Protein 4I1O (pdb70)

InterPro domains:
  IPR001806 Small GTPase [PF00071] (10-170)
  IPR001806 Small GTPase [PS51421] (1-201)
  IPR001806 Small GTPase [SM00174] (11-170)
  IPR005225 Small GTP-binding domain [TIGR00231] (7-165)
  IPR027417 P-loop containing nucleoside triphosphate hydrolase [G3DSA:3.40.50.300] (2-201)
  IPR027417 P-loop containing nucleoside triphosphate hydrolase [SSF52540] (4-175)
  IPR050227 Ras-related protein Rab [PTHR47977] (8-173)
  IPR057289 Rab1/Ypt1 [cd01869] (7-172)

Solvent-accessible surface area: 81859 Å² total; per-residue (Å²): 202,86,93,84,62,2,72,1,2,0,0,0,28,43,13,1,12,11,49,39,5,4,38,38,6,31,77,102,71,74,73,110,49,47,41,4,16,0,0,1,31,6,60,50,71,74,15,134,23,150,83,24,33,1,61,0,12,1,19,3,3,4,9,13,48,35,0,52,119,26,2,10,84,41,1,62,47,8,42,0,0,2,2,0,0,4,0,40,57,94,118,1,42,64,54,4,54,48,13,23,118,30,2,114,161,64,15,49,171,96,13,22,61,1,6,1,0,3,43,28,44,75,108,128,44,67,76,6,59,39,77,54,0,38,125,67,0,99,80,83,72,20,46,43,29,33,0,0,4,96,67,60,67,60,3,91,96,3,2,54,31,2,0,51,65,0,32,123,42,43,37,86,96,134,120,134,156,41,77,35,12,58,52,103,90,2,104,62,3,32,85,2,0,45,37,7,2,67,58,38,127,116,97,159,132,57,66,0,112,76,10,65,9,116,79,5,1,48,22,0,32,102,32,0,50,100,18,0,95,50,1,57,40,48,55,43,20,134,97,65,70,7,57,0,27,122,32,17,108,24,16,10,47,22,56,55,0,16,1,2,0,31,25,1,34,4,0,6,0,0,38,64,5,0,55,0,26,87,92,51,36,24,4,40,46,8,17,4,2,32,39,11,3,66,78,21,12,80,63,74,81,94,19,24,2,30,64,0,24,65,0,0,7,30,0,0,2,0,5,5,4,4,47,1,2,49,39,0,55,75,120,55,28,77,80,12,23,66,74,16,68,72,27,8,34,58,26,4,104,36,1,56,70,9,40,62,45,11,155,73,42,32,84,56,128,61,85,103,134,162,47,93,52,9,98,12,0,49,74,7,81,84,81,17,6,23,132,9,39,6,40,23,0,0,0,0,0,0,1,3,30,64,16,120,137,94,11,66,2,2,80,69,0,3,26,56,59,117,9,41,133,68,0,31,59,3,12,122,42,40,39,2,72,7,21,71,42,89,12,74,31,22,21,62,98,0,86,110,52,33,121,124,39,65,126,107,71,203,84,97,78,65,4,75,0,1,0,0,0,30,42,13,2,12,12,49,39,4,4,38,39,3,27,85,109,62,73,70,110,49,48,42,4,18,1,1,1,28,6,60,63,70,72,13,131,23,121,82,19,32,0,61,0,14,1,20,6,4,5,9,12,94,34,0,39,113,30,2,12,83,44,2,155,43,8,44,0,0,2,2,0,0,6,0,40,56,95,116,0,34,59,51,3,56,47,13,20,117,34,3,113,154,46,7,42,107,106,15,22,58,1,6,1,0,3,45,30,40,56,107,118,120,65,76,6,58,59,82,76,0,31,114,67,0,102,84,82,70,15,48,40,34,35,0,0,3,98,86,41,70,60,3,89,97,4,2,52,31,0,0,51,65,0,46,123,46,42,37,88,100,134,118,137,154,96,112,49,26,15,108,59,92,84,6,104,60,3,37,84,2,0,45,32,2,1,64,48,44,130,123,116,142,72,60,65,0,104,78,11,65,6,84,56,4,0,87,15,0,30,104,33,0,51,101,20,0,95,51,1,58,54,45,56,45,27,137,94,65,70,9,47,0,23,120,34,12,101,25,19,11,36,24,54,56,0,16,1,2,0,32,27,1,31,5,1,7,0,0,39,62,6,0,48,1,24,56,94,48,40,26,5,41,46,7,16,6,2,37,36,12,4,75,79,17,12,80,63,72,82,92,18,24,2,30,64,0,26,67,0,0,11,30,0,0,0,0,2,4,6,4,45,1,3,50,40,0,65,80,131,43,38,81,72,11,21,59,76,19,66,69,37,8,26,54,22,5,105,36,1,59,71,10,41,62,46,11,151,72,40,33,84,54,129,54,86,101,101,182,46,95,52,8,96,11,0,50,75,6,79,83,82,15,6,23,140,9,40,6,52,23,0,0,0,0,0,0,2,2,29,65,17,120,139,98,10,65,2,2,82,67,0,3,26,56,60,96,10,41,130,48,0,32,58,2,12,123,43,42,38,2,75,7,22,70,43,89,14,74,32,20,21,62,96,0,85,109,52,33,122,121,39,67,127,107,69,213,87,95,77,62,4,67,0,2,0,0,0,28,43,12,2,12,12,46,39,5,2,39,40,4,30,80,107,59,68,70,100,48,43,40,5,16,1,0,1,28,6,59,53,67,69,13,133,23,124,79,20,34,0,55,0,8,1,21,4,3,4,7,14,95,36,0,32,118,29,2,12,83,44,2,155,49,10,44,0,0,2,2,1,0,5,0,40,58,91,62,1,34,61,41,4,54,109,12,22,113,33,2,114,150,52,8,42,106,107,14,20,62,1,6,1,0,3,46,29,42,63,108,119,116,66,75,4,58,36,95,73,0,38,115,64,0,100,84,86,72,17,46,42,35,32,0,0,3,102,67,62,66,59,3,92,91,3,2,53,28,1,0,50,66,0,44,121,46,43,35,87,96,134,120,142,157,111,117,63,28,25,118,51,103,90,3,103,61,4,36,89,2,0,40,29,6,2,61,46,44,130,127,138,162,58,50,64,7,105,71,12,74,17,106,68,6,0,48,21,0,30,104,30,1,52,101,18,0,92,49,1,62,50,47,36,44,20,134,97,67,72,7,55,0,26,125,37,14,113,24,21,10,35,23,56,56,0,16,1,3,0,29,27,0,34,3,0,7,0,0,38,65,6,0,52,2,25,75,94,48,36,25,4,40,46,7,16,6,2,36,36,12,3,69,76,19,13,82,63,72,84,94,20,24,1,29,66,0,25,67,0,0,11,30,0,0,0,0,5,4,8,8,46,0,8,49,40,0,62,77,136,34,40,80,71,13,23,63,67,15,80,71,38,10,32,57,27,4,107,38,1,63,69,9,41,62,44,10,153,72,43,30,82,57,114,56,201,50,155,149,46,96,52,8,97,10,0,48,74,5,81,82,81,18,5,24,127,10,40,6,51,24,0,0,0,0,0,0,1,4,28,64,15,120,136,95,11,61,2,3,81,71,1,3,26,54,63,114,12,42,131,66,0,33,56,3,12,122,40,42,37,1,80,6,22,70,43,89,14,76,30,21,21,64,97,0,82,111,55,32,120,120,38,62,124,106,65,204,82,95,78,66,1,71,1,1,0,0,1,28,43,13,2,12,11,47,40,4,4,41,40,4,31,78,104,69,72,71,99,50,42,41,5,16,1,0,1,28,6,62,61,74,71,12,106,15,118,64,19,27,0,56,0,11,1,20,4,4,5,8,12,97,34,1,32,120,29,2,13,88,41,2,157,48,8,42,0,0,2,3,0,0,7,0,46,59,97,60,1,33,64,56,3,54,48,13,23,116,34,2,113,151,51,8,42,107,106,14,24,64,1,6,0,0,3,46,28,43,59,108,122,108,66,80,5,57,59,99,79,0,32,60,67,0,99,85,90,72,17,48,42,32,36,0,0,4,95,86,42,69,57,3,95,95,3,2,50,33,1,0,47,66,0,48,122,44,52,36,84,98,133,118,138,156,100,117,46,27,13,108,85,87,84,3,106,59,3,37,82,1,1,41,27,4,1,63,44,51,128,127,114,140,74,62,58,0,97,72,10,61,6,92,60,2,0,50,15,0,32,100,32,1,51,101,20,0,95,50,1,57,49,44,52,44,18,132,96,63,72,7,52,0,24,130,33,13,115,25,19,11,35,24,53,55,0,17,1,2,0,31,26,0,32,2,0,8,0,0,42,65,5,0,55,0,28,82,90,48,32,25,4,41,48,7,16,4,1,38,37,12,3,65,80,23,13,82,62,72,82,94,18,24,2,31,66,1,25,66,0,0,12,30,0,0,0,0,1,4,5,0,42,0,2,46,38,0,57,80,131,58,32,75,71,11,22,62,70,19,67,72,38,6,30,57,21,4,103,36,1,61,70,10,43,64,45,10,153,73,38,29,84,55,129,60,80,103,80,166,47,96,51,8,95,10,0,48,76,8,79,83,78,18,5,23,132,8,40,6,51,24,0,0,0,0,0,0,1,3,29,65,15,120,138,96,11,64,2,3,81,69,1,3,25,54,62,110,10,40,135,67,0,32,57,3,12,124,41,41,37,3,79,6,21,70,43,89,14,73,30,20,21,62,95,0,85,110,50,32,124,122,39,65,127,107,67

B-factor: mean 50.32, std 19.93, range [12.88, 146.88]

Nearest PDB structures (foldseek):
  4i1o-assembly2_C  TM=1.005E+00  e=3.021E-36  Homo sapiens
  5szk-assembly1_B  TM=9.992E-01  e=7.687E-32  Homo sapiens
  4fmb-assembly1_B  TM=9.890E-01  e=1.955E-31  Homo sapiens
  5lpn-assembly1_A  TM=9.922E-01  e=1.266E-25  Homo sapiens
  1zbd-assembly1_A  TM=9.850E-01  e=7.229E-26  Rattus norvegicus

CATH classification: 3.40.50.300

Structure (mmCIF, N/CA/C/O backbone):
data_4I1O
#
_entry.id   4I1O
#
_cell.length_a   124.410
_cell.length_b   124.410
_cell.length_c   147.470
_cell.angle_alpha   90.00
_cell.angle_beta   90.00
_cell.angle_gamma   120.00
#
_symmetry.space_group_name_H-M   'P 31'
#
loop_
_entity.id
_entity.type
_entity.pdbx_description
1 polymer 'Ras-related protein Rab-1B'
2 polymer LepB
3 non-polymer 'MAGNESIUM ION'
4 non-polymer "GUANOSINE-5'-DIPHOSPHATE"
5 non-polymer 'BERYLLIUM TRIFLUORIDE ION'
6 non-polymer DI(HYDROXYETHYL)ETHER
7 water water
#
loop_
_atom_site.group_PDB
_atom_site.id
_atom_site.type_symbol
_atom_site.label_atom_id
_atom_site.label_alt_id
_atom_site.label_comp_id
_atom_site.label_asym_id
_atom_site.label_entity_id
_atom_site.label_seq_id
_atom_site.pdbx_PDB_ins_code
_atom_site.Cartn_x
_atom_site.Cartn_y
_atom_site.Cartn_z
_atom_site.occupancy
_atom_site.B_iso_or_equiv
_atom_site.auth_seq_id
_atom_site.auth_comp_id
_atom_site.auth_asym_id
_atom_site.auth_atom_id
_atom_site.pdbx_PDB_model_num
ATOM 1 N N . GLU A 1 5 ? 7.053 -26.846 -3.617 1.00 81.69 4 GLU A N 1
ATOM 2 C CA . GLU A 1 5 ? 6.416 -27.534 -4.727 1.00 83.35 4 GLU A CA 1
ATOM 3 C C . GLU A 1 5 ? 7.389 -27.629 -5.880 1.00 78.60 4 GLU A C 1
ATOM 4 O O . GLU A 1 5 ? 8.276 -26.802 -6.023 1.00 76.83 4 GLU A O 1
ATOM 10 N N . TYR A 1 6 ? 7.222 -28.640 -6.712 1.00 77.65 5 TYR A N 1
ATOM 11 C CA . TYR A 1 6 ? 8.153 -28.853 -7.797 1.00 74.70 5 TYR A CA 1
ATOM 12 C C . TYR A 1 6 ? 7.449 -29.472 -8.975 1.00 73.40 5 TYR A C 1
ATOM 13 O O . TYR A 1 6 ? 6.378 -30.045 -8.834 1.00 72.90 5 TYR A O 1
ATOM 22 N N . ASP A 1 7 ? 8.062 -29.365 -10.142 1.00 72.20 6 ASP A N 1
ATOM 23 C CA . ASP A 1 7 ? 7.495 -29.966 -11.332 1.00 72.90 6 ASP A CA 1
ATOM 24 C C . ASP A 1 7 ? 8.052 -31.354 -11.561 1.00 69.94 6 ASP A C 1
ATOM 25 O O . ASP A 1 7 ? 7.356 -32.228 -12.049 1.00 69.19 6 ASP A O 1
ATOM 30 N N . TYR A 1 8 ? 9.311 -31.549 -11.201 1.00 71.86 7 TYR A N 1
ATOM 31 C CA . TYR A 1 8 ? 9.991 -32.813 -11.434 1.00 71.05 7 TYR A CA 1
ATOM 32 C C . TYR A 1 8 ? 10.744 -33.285 -10.210 1.00 66.73 7 TYR A C 1
ATOM 33 O O . TYR A 1 8 ? 11.279 -32.485 -9.457 1.00 69.30 7 TYR A O 1
ATOM 42 N N . LEU A 1 9 ? 10.812 -34.596 -10.034 1.00 61.16 8 LEU A N 1
ATOM 43 C CA . LEU A 1 9 ? 11.592 -35.182 -8.959 1.00 54.60 8 LEU A CA 1
ATOM 44 C C . LEU A 1 9 ? 12.551 -36.216 -9.502 1.00 45.33 8 LEU A C 1
ATOM 45 O O . LEU A 1 9 ? 12.162 -37.326 -9.810 1.00 45.62 8 LEU A O 1
ATOM 50 N N . PHE A 1 10 ? 13.812 -35.833 -9.615 1.00 41.32 9 PHE A N 1
ATOM 51 C CA . PHE A 1 10 ? 14.833 -36.715 -10.145 1.00 45.37 9 PHE A CA 1
ATOM 52 C C . PHE A 1 10 ? 15.727 -37.270 -9.055 1.00 47.52 9 PHE A C 1
ATOM 53 O O . PHE A 1 10 ? 16.164 -36.553 -8.167 1.00 42.85 9 PHE A O 1
ATOM 61 N N . LYS A 1 11 ? 16.017 -38.556 -9.156 1.00 47.60 10 LYS A N 1
ATOM 62 C CA . LYS A 1 11 ? 16.855 -39.237 -8.194 1.00 47.29 10 LYS A CA 1
ATOM 63 C C . LYS A 1 11 ? 18.200 -39.559 -8.809 1.00 45.90 10 LYS A C 1
ATOM 64 O O . LYS A 1 11 ? 18.283 -40.292 -9.779 1.00 43.65 10 LYS A O 1
ATOM 70 N N . LEU A 1 12 ? 19.255 -39.001 -8.231 1.00 46.59 11 LEU A N 1
ATOM 71 C CA . LEU A 1 12 ? 20.594 -39.180 -8.761 1.00 44.83 11 LEU A CA 1
ATOM 72 C C . LEU A 1 12 ? 21.469 -40.012 -7.843 1.00 42.50 11 LEU A C 1
ATOM 73 O O . LEU A 1 12 ? 21.263 -40.057 -6.644 1.00 44.42 11 LEU A O 1
ATOM 78 N N . LEU A 1 13 ? 22.464 -40.660 -8.422 1.00 42.31 12 LEU A N 1
ATOM 79 C CA . LEU A 1 13 ? 23.379 -41.471 -7.654 1.00 39.99 12 LEU A CA 1
ATOM 80 C C . LEU A 1 13 ? 24.795 -41.213 -8.112 1.00 39.61 12 LEU A C 1
ATOM 81 O O . LEU A 1 13 ? 25.075 -41.206 -9.298 1.00 41.09 12 LEU A O 1
ATOM 86 N N . LEU A 1 14 ? 25.691 -40.993 -7.162 1.00 37.37 13 LEU A N 1
ATOM 87 C CA . LEU A 1 14 ? 27.099 -40.832 -7.476 1.00 33.58 13 LEU A CA 1
ATOM 88 C C . LEU A 1 14 ? 27.852 -42.108 -7.169 1.00 32.59 13 LEU A C 1
ATOM 89 O O . LEU A 1 14 ? 27.713 -42.665 -6.096 1.00 35.75 13 LEU A O 1
ATOM 94 N N . ILE A 1 15 ? 28.662 -42.566 -8.110 1.00 30.65 14 ILE A N 1
ATOM 95 C CA . ILE A 1 15 ? 29.475 -43.743 -7.877 1.00 28.95 14 ILE A CA 1
ATOM 96 C C . ILE A 1 15 ? 30.898 -43.585 -8.384 1.00 27.59 14 ILE A C 1
ATOM 97 O O . ILE A 1 15 ? 31.190 -42.728 -9.195 1.00 29.21 14 ILE A O 1
ATOM 102 N N . GLY A 1 16 ? 31.780 -44.433 -7.886 1.00 30.35 15 GLY A N 1
ATOM 103 C CA . GLY A 1 16 ? 33.179 -44.359 -8.228 1.00 31.45 15 GLY A CA 1
ATOM 104 C C . GLY A 1 16 ? 34.086 -44.831 -7.119 1.00 30.44 15 GLY A C 1
ATOM 105 O O . GLY A 1 16 ? 33.661 -45.031 -5.997 1.00 27.50 15 GLY A O 1
ATOM 106 N N . ASP A 1 17 ? 35.354 -45.004 -7.452 1.00 31.79 16 ASP A N 1
ATOM 107 C CA . ASP A 1 17 ? 36.329 -45.495 -6.504 1.00 29.49 16 ASP A CA 1
ATOM 108 C C . ASP A 1 17 ? 36.356 -44.665 -5.242 1.00 30.94 16 ASP A C 1
ATOM 109 O O . ASP A 1 17 ? 35.930 -43.520 -5.224 1.00 28.84 16 ASP A O 1
ATOM 114 N N . SER A 1 18 ? 36.859 -45.273 -4.179 1.00 31.38 17 SER A N 1
ATOM 115 C CA . SER A 1 18 ? 36.959 -44.616 -2.894 1.00 29.48 17 SER A CA 1
ATOM 116 C C . SER A 1 18 ? 37.899 -43.423 -2.968 1.00 29.06 17 SER A C 1
ATOM 117 O O . SER A 1 18 ? 39.000 -43.522 -3.482 1.00 29.57 17 SER A O 1
ATOM 120 N N . GLY A 1 19 ? 37.449 -42.292 -2.453 1.00 29.01 18 GLY A N 1
ATOM 121 C CA . GLY A 1 19 ? 38.289 -41.121 -2.332 1.00 29.87 18 GLY A CA 1
ATOM 122 C C . GLY A 1 19 ? 38.470 -40.286 -3.575 1.00 30.27 18 GLY A C 1
ATOM 123 O O . GLY A 1 19 ? 39.420 -39.530 -3.673 1.00 34.58 18 GLY A O 1
ATOM 124 N N . VAL A 1 20 ? 37.559 -40.399 -4.524 1.00 25.03 19 VAL A N 1
ATOM 125 C CA . VAL A 1 20 ? 37.708 -39.654 -5.758 1.00 30.91 19 VAL A CA 1
ATOM 126 C C . VAL A 1 20 ? 37.041 -38.302 -5.660 1.00 31.85 19 VAL A C 1
ATOM 127 O O . VAL A 1 20 ? 37.341 -37.401 -6.423 1.00 33.09 19 VAL A O 1
ATOM 131 N N . GLY A 1 21 ? 36.132 -38.166 -4.713 1.00 31.16 20 GLY A N 1
ATOM 132 C CA . GLY A 1 21 ? 35.579 -36.871 -4.402 1.00 30.40 20 GLY A CA 1
ATOM 133 C C . GLY A 1 21 ? 34.085 -36.792 -4.515 1.00 31.62 20 GLY A C 1
ATOM 134 O O . GLY A 1 21 ? 33.535 -35.712 -4.634 1.00 38.42 20 GLY A O 1
ATOM 135 N N . LYS A 1 22 ? 33.426 -37.935 -4.466 1.00 23.56 21 LYS A N 1
ATOM 136 C CA . LYS A 1 22 ? 31.981 -37.974 -4.542 1.00 28.56 21 LYS A CA 1
ATOM 137 C C . LYS A 1 22 ? 31.316 -37.134 -3.471 1.00 33.92 21 LYS A C 1
ATOM 138 O O . LYS A 1 22 ? 30.548 -36.237 -3.772 1.00 39.67 21 LYS A O 1
ATOM 144 N N . SER A 1 23 ? 31.615 -37.427 -2.216 1.00 30.63 22 SER A N 1
ATOM 145 C CA . SER A 1 23 ? 31.011 -36.704 -1.115 1.00 30.68 22 SER A CA 1
ATOM 146 C C . SER A 1 23 ? 31.369 -35.228 -1.202 1.00 32.13 22 SER A C 1
ATOM 147 O O . SER A 1 23 ? 30.529 -34.364 -1.034 1.00 33.24 22 SER A O 1
ATOM 150 N N . CYS A 1 24 ? 32.626 -34.948 -1.496 1.00 29.79 23 CYS A N 1
ATOM 151 C CA . CYS A 1 24 ? 33.080 -33.580 -1.624 1.00 33.73 23 CYS A CA 1
ATOM 152 C C . CYS A 1 24 ? 32.323 -32.867 -2.731 1.00 39.00 23 CYS A C 1
ATOM 153 O O . CYS A 1 24 ? 32.111 -31.665 -2.671 1.00 39.67 23 CYS A O 1
ATOM 156 N N . LEU A 1 25 ? 31.922 -33.614 -3.750 1.00 39.00 24 LEU A N 1
ATOM 157 C CA . LEU A 1 25 ? 31.154 -33.053 -4.852 1.00 36.82 24 LEU A CA 1
ATOM 158 C C . LEU A 1 25 ? 29.735 -32.694 -4.445 1.00 39.46 24 LEU A C 1
ATOM 159 O O . LEU A 1 25 ? 29.242 -31.619 -4.742 1.00 40.38 24 LEU A O 1
ATOM 164 N N . LEU A 1 26 ? 29.088 -33.626 -3.768 1.00 38.15 25 LEU A N 1
ATOM 165 C CA . LEU A 1 26 ? 27.723 -33.460 -3.330 1.00 37.17 25 LEU A CA 1
ATOM 166 C C . LEU A 1 26 ? 27.594 -32.344 -2.302 1.00 38.22 25 LEU A C 1
ATOM 167 O O . LEU A 1 26 ? 26.602 -31.630 -2.272 1.00 41.38 25 LEU A O 1
ATOM 172 N N . LEU A 1 27 ? 28.594 -32.200 -1.448 1.00 39.12 26 LEU A N 1
ATOM 173 C CA . LEU A 1 27 ? 28.541 -31.179 -0.427 1.00 41.01 26 LEU A CA 1
ATOM 174 C C . LEU A 1 27 ? 28.645 -29.828 -1.077 1.00 40.26 26 LEU A C 1
ATOM 175 O O . LEU A 1 27 ? 28.018 -28.865 -0.653 1.00 42.90 26 LEU A O 1
ATOM 180 N N . ARG A 1 28 ? 29.476 -29.753 -2.099 1.00 39.54 27 ARG A N 1
ATOM 181 C CA . ARG A 1 28 ? 29.677 -28.507 -2.793 1.00 40.78 27 ARG A CA 1
ATOM 182 C C . ARG A 1 28 ? 28.422 -28.075 -3.502 1.00 41.53 27 ARG A C 1
ATOM 183 O O . ARG A 1 28 ? 28.143 -26.893 -3.602 1.00 44.45 27 ARG A O 1
ATOM 191 N N . PHE A 1 29 ? 27.675 -29.039 -4.014 1.00 40.91 28 PHE A N 1
ATOM 192 C CA . PHE A 1 29 ? 26.463 -28.739 -4.743 1.00 43.12 28 PHE A CA 1
ATOM 193 C C . PHE A 1 29 ? 25.339 -28.328 -3.818 1.00 47.56 28 PHE A C 1
ATOM 194 O O . PHE A 1 29 ? 24.619 -27.384 -4.093 1.00 52.25 28 PHE A O 1
ATOM 202 N N . ALA A 1 30 ? 25.195 -29.042 -2.716 1.00 49.78 29 ALA A N 1
ATOM 203 C CA . ALA A 1 30 ? 24.121 -28.775 -1.783 1.00 51.41 29 ALA A CA 1
ATOM 204 C C . ALA A 1 30 ? 24.414 -27.650 -0.808 1.00 52.31 29 ALA A C 1
ATOM 205 O O . ALA A 1 30 ? 23.540 -26.855 -0.515 1.00 57.74 29 ALA A O 1
ATOM 207 N N . ASP A 1 31 ? 25.630 -27.585 -0.290 1.00 47.88 30 ASP A N 1
ATOM 208 C CA . ASP A 1 31 ? 25.915 -26.629 0.764 1.00 54.66 30 ASP A CA 1
ATOM 209 C C . ASP A 1 31 ? 26.896 -25.547 0.361 1.00 54.86 30 ASP A C 1
ATOM 210 O O . ASP A 1 31 ? 27.118 -24.600 1.100 1.00 61.57 30 ASP A O 1
ATOM 215 N N . ASP A 1 32 ? 27.482 -25.688 -0.813 1.00 51.87 31 ASP A N 1
ATOM 216 C CA . ASP A 1 32 ? 28.445 -24.713 -1.292 1.00 57.92 31 ASP A CA 1
ATOM 217 C C . ASP A 1 32 ? 29.652 -24.623 -0.379 1.00 60.21 31 ASP A C 1
ATOM 218 O O . ASP A 1 32 ? 30.345 -23.613 -0.350 1.00 62.96 31 ASP A O 1
ATOM 223 N N . THR A 1 33 ? 29.908 -25.693 0.357 1.00 57.64 32 THR A N 1
ATOM 224 C CA . THR A 1 33 ? 31.043 -25.737 1.256 1.00 57.53 32 THR A CA 1
ATOM 225 C C . THR A 1 33 ? 32.000 -26.827 0.839 1.00 55.26 32 THR A C 1
ATOM 226 O O . THR A 1 33 ? 31.671 -27.680 0.027 1.00 50.02 32 THR A O 1
ATOM 230 N N . TYR A 1 34 ? 33.194 -26.792 1.410 1.00 54.71 33 TYR A N 1
ATOM 231 C CA . TYR A 1 34 ? 34.184 -27.819 1.164 1.00 49.95 33 TYR A CA 1
ATOM 232 C C . TYR A 1 34 ? 35.016 -28.046 2.404 1.00 53.43 33 TYR A C 1
ATOM 233 O O . TYR A 1 34 ? 35.660 -27.132 2.890 1.00 56.97 33 TYR A O 1
ATOM 242 N N . THR A 1 35 ? 35.008 -29.263 2.922 1.00 50.41 34 THR A N 1
ATOM 243 C CA . THR A 1 35 ? 35.843 -29.575 4.066 1.00 48.27 34 THR A CA 1
ATOM 244 C C . THR A 1 35 ? 37.002 -30.437 3.647 1.00 45.31 34 THR A C 1
ATOM 245 O O . THR A 1 35 ? 36.884 -31.262 2.754 1.00 42.78 34 THR A O 1
ATOM 249 N N . GLU A 1 36 ? 38.123 -30.258 4.319 1.00 44.30 35 GLU A N 1
ATOM 250 C CA . GLU A 1 36 ? 39.318 -30.984 3.967 1.00 42.00 35 GLU A CA 1
ATOM 251 C C . GLU A 1 36 ? 39.483 -32.229 4.822 1.00 39.18 35 GLU A C 1
ATOM 252 O O . GLU A 1 36 ? 40.412 -33.001 4.633 1.00 43.69 35 GLU A O 1
ATOM 258 N N . SER A 1 37 ? 38.547 -32.434 5.736 1.00 36.39 36 SER A N 1
ATOM 259 C CA . SER A 1 37 ? 38.603 -33.549 6.661 1.00 37.54 36 SER A CA 1
ATOM 260 C C . SER A 1 37 ? 38.558 -34.892 5.959 1.00 34.85 36 SER A C 1
ATOM 261 O O . SER A 1 37 ? 37.749 -35.105 5.074 1.00 38.36 36 SER A O 1
ATOM 264 N N . TYR A 1 38 ? 39.430 -35.800 6.373 1.00 30.40 37 TYR A N 1
ATOM 265 C CA . TYR A 1 38 ? 39.515 -37.108 5.759 1.00 26.14 37 TYR A CA 1
ATOM 266 C C . TYR A 1 38 ? 38.482 -38.043 6.329 1.00 34.09 37 TYR A C 1
ATOM 267 O O . TYR A 1 38 ? 38.784 -38.882 7.162 1.00 33.43 37 TYR A O 1
ATOM 276 N N . ILE A 1 39 ? 37.259 -37.902 5.858 1.00 38.57 38 ILE A N 1
ATOM 277 C CA . ILE A 1 39 ? 36.171 -38.745 6.290 1.00 35.03 38 ILE A CA 1
ATOM 278 C C . ILE A 1 39 ? 35.755 -39.618 5.140 1.00 35.69 38 ILE A C 1
ATOM 279 O O . ILE A 1 39 ? 35.728 -39.178 4.011 1.00 42.87 38 ILE A O 1
ATOM 284 N N . SER A 1 40 ? 35.434 -40.865 5.429 1.00 36.39 39 SER A N 1
ATOM 285 C CA . SER A 1 40 ? 34.964 -41.776 4.405 1.00 33.00 39 SER A CA 1
ATOM 286 C C . SER A 1 40 ? 33.551 -42.236 4.672 1.00 33.70 39 SER A C 1
ATOM 287 O O . SER A 1 40 ? 33.203 -42.628 5.777 1.00 27.78 39 SER A O 1
ATOM 290 N N . THR A 1 41 ? 32.754 -42.198 3.617 1.00 33.98 40 THR A N 1
ATOM 291 C CA . THR A 1 41 ? 31.340 -42.505 3.658 1.00 27.71 40 THR A CA 1
ATOM 292 C C . THR A 1 41 ? 31.057 -43.978 3.908 1.00 32.69 40 THR A C 1
ATOM 293 O O . THR A 1 41 ? 31.600 -44.845 3.245 1.00 37.03 40 THR A O 1
ATOM 297 N N . ILE A 1 42 ? 30.188 -44.255 4.867 1.00 34.21 41 ILE A N 1
ATOM 298 C CA . ILE A 1 42 ? 29.709 -45.608 5.076 1.00 36.73 41 ILE A CA 1
ATOM 299 C C . ILE A 1 42 ? 28.403 -45.809 4.338 1.00 37.02 41 ILE A C 1
ATOM 300 O O . ILE A 1 42 ? 27.489 -45.012 4.474 1.00 38.69 41 ILE A O 1
ATOM 305 N N . GLY A 1 43 ? 28.320 -46.868 3.549 1.00 34.91 42 GLY A N 1
ATOM 306 C CA . GLY A 1 43 ? 27.106 -47.178 2.821 1.00 38.19 42 GLY A CA 1
ATOM 307 C C . GLY A 1 43 ? 26.642 -46.102 1.857 1.00 39.93 42 GLY A C 1
ATOM 308 O O . GLY A 1 43 ? 27.229 -45.900 0.807 1.00 40.86 42 GLY A O 1
ATOM 309 N N . VAL A 1 44 ? 25.563 -45.422 2.208 1.00 39.91 43 VAL A N 1
ATOM 310 C CA . VAL A 1 44 ? 25.044 -44.371 1.365 1.00 38.07 43 VAL A CA 1
ATOM 311 C C . VAL A 1 44 ? 24.560 -43.202 2.171 1.00 38.97 43 VAL A C 1
ATOM 312 O O . VAL A 1 44 ? 24.177 -43.333 3.316 1.00 46.50 43 VAL A O 1
ATOM 316 N N . ASP A 1 45 ? 24.582 -42.046 1.540 1.00 41.00 44 ASP A N 1
ATOM 317 C CA . ASP A 1 45 ? 24.046 -40.846 2.126 1.00 44.29 44 ASP A CA 1
ATOM 318 C C . ASP A 1 45 ? 23.268 -40.138 1.040 1.00 41.58 44 ASP A C 1
ATOM 319 O O . ASP A 1 45 ? 23.256 -40.579 -0.095 1.00 37.92 44 ASP A O 1
ATOM 324 N N . PHE A 1 46 ? 22.604 -39.050 1.390 1.00 43.91 45 PHE A N 1
ATOM 325 C CA . PHE A 1 46 ? 21.822 -38.323 0.414 1.00 43.99 45 PHE A CA 1
ATOM 326 C C . PHE A 1 46 ? 21.601 -36.881 0.812 1.00 42.40 45 PHE A C 1
ATOM 327 O O . PHE A 1 46 ? 21.388 -36.580 1.972 1.00 42.04 45 PHE A O 1
ATOM 335 N N . LYS A 1 47 ? 21.668 -35.990 -0.164 1.00 43.60 46 LYS A N 1
ATOM 336 C CA . LYS A 1 47 ? 21.306 -34.603 0.051 1.00 44.79 46 LYS A CA 1
ATOM 337 C C . LYS A 1 47 ? 20.250 -34.215 -0.960 1.00 49.34 46 LYS A C 1
ATOM 338 O O . LYS A 1 47 ? 19.980 -34.957 -1.895 1.00 49.26 46 LYS A O 1
ATOM 344 N N . ILE A 1 48 ? 19.652 -33.051 -0.772 1.00 49.99 47 ILE A N 1
ATOM 345 C CA . ILE A 1 48 ? 18.573 -32.620 -1.638 1.00 49.21 47 ILE A CA 1
ATOM 346 C C . ILE A 1 48 ? 18.715 -31.171 -2.034 1.00 54.40 47 ILE A C 1
ATOM 347 O O . ILE A 1 48 ? 18.878 -30.305 -1.188 1.00 58.01 47 ILE A O 1
ATOM 352 N N . ARG A 1 49 ? 18.643 -30.901 -3.326 1.00 53.78 48 ARG A N 1
ATOM 353 C CA . ARG A 1 49 ? 18.664 -29.524 -3.779 1.00 58.41 48 ARG A CA 1
ATOM 354 C C . ARG A 1 49 ? 17.746 -29.289 -4.962 1.00 63.07 48 ARG A C 1
ATOM 355 O O . ARG A 1 49 ? 17.682 -30.088 -5.890 1.00 60.47 48 ARG A O 1
ATOM 363 N N . THR A 1 50 ? 17.033 -28.173 -4.911 1.00 64.26 49 THR A N 1
ATOM 364 C CA . THR A 1 50 ? 16.053 -27.850 -5.926 1.00 61.59 49 THR A CA 1
ATOM 365 C C . THR A 1 50 ? 16.605 -26.845 -6.907 1.00 60.03 49 THR A C 1
ATOM 366 O O . THR A 1 50 ? 17.093 -25.788 -6.532 1.00 59.02 49 THR A O 1
ATOM 370 N N . ILE A 1 51 ? 16.521 -27.180 -8.179 1.00 57.09 50 ILE A N 1
ATOM 371 C CA . ILE A 1 51 ? 16.958 -26.269 -9.205 1.00 59.55 50 ILE A CA 1
ATOM 372 C C . ILE A 1 51 ? 15.829 -26.031 -10.167 1.00 60.22 50 ILE A C 1
ATOM 373 O O . ILE A 1 51 ? 14.824 -26.729 -10.151 1.00 55.58 50 ILE A O 1
ATOM 378 N N . GLU A 1 52 ? 16.012 -25.049 -11.027 1.00 63.87 51 GLU A N 1
ATOM 379 C CA . GLU A 1 52 ? 15.038 -24.790 -12.053 1.00 69.57 51 GLU A CA 1
ATOM 380 C C . GLU A 1 52 ? 15.713 -24.755 -13.402 1.00 69.99 51 GLU A C 1
ATOM 381 O O . GLU A 1 52 ? 16.583 -23.931 -13.649 1.00 71.04 51 GLU A O 1
ATOM 387 N N . LEU A 1 53 ? 15.325 -25.679 -14.267 1.00 68.31 52 LEU A N 1
ATOM 388 C CA . LEU A 1 53 ? 15.832 -25.695 -15.624 1.00 65.78 52 LEU A CA 1
ATOM 389 C C . LEU A 1 53 ? 14.692 -25.462 -16.599 1.00 64.01 52 LEU A C 1
ATOM 390 O O . LEU A 1 53 ? 13.682 -26.155 -16.562 1.00 62.45 52 LEU A O 1
ATOM 392 N N . ASP A 1 54 ? 14.858 -24.469 -17.462 1.00 66.15 53 ASP A N 1
ATOM 393 C CA . ASP A 1 54 ? 13.869 -24.170 -18.480 1.00 67.98 53 ASP A CA 1
ATOM 394 C C . ASP A 1 54 ? 12.548 -23.822 -17.836 1.00 67.85 53 ASP A C 1
ATOM 395 O O . ASP A 1 54 ? 11.506 -24.323 -18.238 1.00 70.58 53 ASP A O 1
ATOM 400 N N . GLY A 1 55 ? 12.593 -22.965 -16.830 1.00 65.13 54 GLY A N 1
ATOM 401 C CA . GLY A 1 55 ? 11.385 -22.517 -16.171 1.00 67.22 54 GLY A CA 1
ATOM 402 C C . GLY A 1 55 ? 10.703 -23.592 -15.354 1.00 71.12 54 GLY A C 1
ATOM 403 O O . GLY A 1 55 ? 9.815 -23.311 -14.558 1.00 73.11 54 GLY A O 1
ATOM 404 N N . LYS A 1 56 ? 11.117 -24.834 -15.556 1.00 72.37 55 LYS A N 1
ATOM 405 C CA . LYS A 1 56 ? 10.574 -25.937 -14.784 1.00 72.81 55 LYS A CA 1
ATOM 406 C C . LYS A 1 56 ? 11.395 -26.156 -13.525 1.00 70.15 55 LYS A C 1
ATOM 407 O O . LYS A 1 56 ? 12.622 -26.114 -13.551 1.00 65.15 55 LYS A O 1
ATOM 409 N N . THR A 1 57 ? 10.696 -26.381 -12.422 1.00 66.24 56 THR A N 1
ATOM 410 C CA . THR A 1 57 ? 11.323 -26.549 -11.129 1.00 63.86 56 THR A CA 1
ATOM 411 C C . THR A 1 57 ? 11.572 -28.017 -10.832 1.00 62.84 56 THR A C 1
ATOM 412 O O . THR A 1 57 ? 10.640 -28.804 -10.733 1.00 62.97 56 THR A O 1
ATOM 416 N N . ILE A 1 58 ? 12.842 -28.372 -10.679 1.00 58.87 57 ILE A N 1
ATOM 417 C CA . ILE A 1 58 ? 13.240 -29.763 -10.560 1.00 58.34 57 ILE A CA 1
ATOM 418 C C . ILE A 1 58 ? 13.844 -30.081 -9.209 1.00 60.35 57 ILE A C 1
ATOM 419 O O . ILE A 1 58 ? 14.789 -29.435 -8.778 1.00 61.42 57 ILE A O 1
ATOM 424 N N . LYS A 1 59 ? 13.305 -31.092 -8.547 1.00 58.85 58 LYS A N 1
ATOM 425 C CA . LYS A 1 59 ? 13.814 -31.501 -7.248 1.00 61.03 58 LYS A CA 1
ATOM 426 C C . LYS A 1 59 ? 14.855 -32.589 -7.424 1.00 55.68 58 LYS A C 1
ATOM 427 O O . LYS A 1 59 ? 14.599 -33.610 -8.054 1.00 51.13 58 LYS A O 1
ATOM 433 N N . LEU A 1 60 ? 16.036 -32.367 -6.871 1.00 48.35 59 LEU A N 1
ATOM 434 C CA . LEU A 1 60 ? 17.096 -33.345 -6.981 1.00 48.02 59 LEU A CA 1
ATOM 435 C C . LEU A 1 60 ? 17.298 -34.101 -5.685 1.00 52.82 59 LEU A C 1
ATOM 436 O O . LEU A 1 60 ? 17.590 -33.520 -4.652 1.00 56.11 59 LEU A O 1
ATOM 441 N N . GLN A 1 61 ? 17.134 -35.409 -5.752 1.00 50.79 60 GLN A N 1
ATOM 442 C CA . GLN A 1 61 ? 17.353 -36.262 -4.603 1.00 49.06 60 GLN A CA 1
ATOM 443 C C . GLN A 1 61 ? 18.608 -37.068 -4.875 1.00 46.42 60 GLN A C 1
ATOM 444 O O . GLN A 1 61 ? 18.569 -38.074 -5.574 1.00 39.40 60 GLN A O 1
ATOM 450 N N . ILE A 1 62 ? 19.727 -36.615 -4.325 1.00 43.65 61 ILE A N 1
ATOM 451 C CA . ILE A 1 62 ? 21.017 -37.177 -4.692 1.00 40.71 61 ILE A CA 1
ATOM 452 C C . ILE A 1 62 ? 21.654 -38.026 -3.609 1.00 41.91 61 ILE A C 1
ATOM 453 O O . ILE A 1 62 ? 21.806 -37.594 -2.473 1.00 38.48 61 ILE A O 1
ATOM 458 N N . TRP A 1 63 ? 22.053 -39.230 -3.990 1.00 40.65 62 TRP A N 1
ATOM 459 C CA . TRP A 1 63 ? 22.619 -40.188 -3.060 1.00 37.79 62 TRP A CA 1
ATOM 460 C C . TRP A 1 63 ? 24.088 -40.448 -3.309 1.00 38.15 62 TRP A C 1
ATOM 461 O O . TRP A 1 63 ? 24.475 -40.834 -4.399 1.00 44.20 62 TRP A O 1
ATOM 472 N N . ASP A 1 64 ? 24.895 -40.261 -2.277 1.00 38.10 63 ASP A N 1
ATOM 473 C CA . ASP A 1 64 ? 26.299 -40.606 -2.328 1.00 36.87 63 ASP A CA 1
ATOM 474 C C . ASP A 1 64 ? 26.451 -42.064 -1.975 1.00 33.35 63 ASP A C 1
ATOM 475 O O . ASP A 1 64 ? 25.772 -42.565 -1.097 1.00 32.98 63 ASP A O 1
ATOM 480 N N . THR A 1 65 ? 27.349 -42.749 -2.661 1.00 31.41 64 THR A N 1
ATOM 481 C CA . THR A 1 65 ? 27.669 -44.111 -2.293 1.00 33.15 64 THR A CA 1
ATOM 482 C C . THR A 1 65 ? 29.114 -44.253 -1.876 1.00 33.02 64 THR A C 1
ATOM 483 O O . THR A 1 65 ? 29.929 -43.377 -2.105 1.00 30.66 64 THR A O 1
ATOM 487 N N . ALA A 1 66 ? 29.406 -45.381 -1.252 1.00 33.72 65 ALA A N 1
ATOM 488 C CA . ALA A 1 66 ? 30.733 -45.706 -0.800 1.00 32.93 65 ALA A CA 1
ATOM 489 C C . ALA A 1 66 ? 31.393 -46.543 -1.851 1.00 29.58 65 ALA A C 1
ATOM 490 O O . ALA A 1 66 ? 30.791 -47.454 -2.389 1.00 28.67 65 ALA A O 1
ATOM 492 N N . GLY A 1 67 ? 32.644 -46.227 -2.136 1.00 29.34 66 GLY A N 1
ATOM 493 C CA . GLY A 1 67 ? 33.377 -46.885 -3.192 1.00 26.49 66 GLY A CA 1
ATOM 494 C C . GLY A 1 67 ? 33.964 -48.235 -2.871 1.00 33.33 66 GLY A C 1
ATOM 495 O O . GLY A 1 67 ? 34.320 -48.963 -3.779 1.00 36.05 66 GLY A O 1
ATOM 496 N N . GLN A 1 68 ? 34.080 -48.565 -1.591 1.00 34.19 67 GLN A N 1
ATOM 497 C CA . GLN A 1 68 ? 34.731 -49.802 -1.186 1.00 32.64 67 GLN A CA 1
ATOM 498 C C . GLN A 1 68 ? 33.891 -51.015 -1.483 1.00 33.66 67 GLN A C 1
ATOM 499 O O . GLN A 1 68 ? 32.712 -51.026 -1.216 1.00 38.97 67 GLN A O 1
ATOM 505 N N . GLU A 1 69 ? 34.516 -52.043 -2.028 1.00 33.83 68 GLU A N 1
ATOM 506 C CA . GLU A 1 69 ? 33.817 -53.265 -2.378 1.00 35.70 68 GLU A CA 1
ATOM 507 C C . GLU A 1 69 ? 33.060 -53.864 -1.210 1.00 38.23 68 GLU A C 1
ATOM 508 O O . GLU A 1 69 ? 32.066 -54.556 -1.400 1.00 42.40 68 GLU A O 1
ATOM 510 N N . ARG A 1 70 ? 33.542 -53.623 0.000 1.00 40.23 69 ARG A N 1
ATOM 511 C CA . ARG A 1 70 ? 32.924 -54.213 1.173 1.00 39.83 69 ARG A CA 1
ATOM 512 C C . ARG A 1 70 ? 31.561 -53.617 1.450 1.00 44.99 69 ARG A C 1
ATOM 513 O O . ARG A 1 70 ? 30.839 -54.093 2.313 1.00 48.48 69 ARG A O 1
ATOM 521 N N . PHE A 1 71 ? 31.201 -52.584 0.704 1.00 43.99 70 PHE A N 1
ATOM 522 C CA . PHE A 1 71 ? 29.909 -51.945 0.874 1.00 40.33 70 PHE A CA 1
ATOM 523 C C . PHE A 1 71 ? 29.001 -52.143 -0.314 1.00 44.61 70 PHE A C 1
ATOM 524 O O . PHE A 1 71 ? 27.894 -51.638 -0.327 1.00 47.87 70 PHE A O 1
ATOM 532 N N . ARG A 1 72 ? 29.468 -52.865 -1.317 1.00 47.09 71 ARG A N 1
ATOM 533 C CA . ARG A 1 72 ? 28.756 -52.940 -2.582 1.00 47.17 71 ARG A CA 1
ATOM 534 C C . ARG A 1 72 ? 27.349 -53.463 -2.411 1.00 52.76 71 ARG A C 1
ATOM 535 O O . ARG A 1 72 ? 26.416 -52.951 -3.004 1.00 57.08 71 ARG A O 1
ATOM 543 N N . THR A 1 73 ? 27.201 -54.485 -1.589 1.00 56.14 72 THR A N 1
ATOM 544 C CA . THR A 1 73 ? 25.908 -55.095 -1.384 1.00 56.74 72 THR A CA 1
ATOM 545 C C . THR A 1 73 ? 24.886 -54.076 -0.954 1.00 53.81 72 THR A C 1
ATOM 546 O O . THR A 1 73 ? 23.711 -54.210 -1.243 1.00 59.96 72 THR A O 1
ATOM 550 N N . ILE A 1 74 ? 25.332 -53.049 -0.259 1.00 47.99 73 ILE A N 1
ATOM 551 C CA . ILE A 1 74 ? 24.404 -52.077 0.270 1.00 48.50 73 ILE A CA 1
ATOM 552 C C . ILE A 1 74 ? 24.118 -50.997 -0.740 1.00 52.72 73 ILE A C 1
ATOM 553 O O . ILE A 1 74 ? 22.982 -50.573 -0.904 1.00 54.36 73 ILE A O 1
ATOM 558 N N . THR A 1 75 ? 25.159 -50.542 -1.415 1.00 51.39 74 THR A N 1
ATOM 559 C CA . THR A 1 75 ? 25.017 -49.468 -2.376 1.00 46.57 74 THR A CA 1
ATOM 560 C C . THR A 1 75 ? 24.271 -49.936 -3.606 1.00 48.67 74 THR A C 1
ATOM 561 O O . THR A 1 75 ? 23.367 -49.267 -4.082 1.00 51.35 74 THR A O 1
ATOM 565 N N . SER A 1 76 ? 24.650 -51.094 -4.122 1.00 48.39 75 SER A N 1
ATOM 566 C CA . SER A 1 76 ? 24.050 -51.592 -5.350 1.00 50.83 75 SER A CA 1
ATOM 567 C C . SER A 1 76 ? 22.542 -51.536 -5.297 1.00 49.37 75 SER A C 1
ATOM 568 O O . SER A 1 76 ? 21.881 -51.339 -6.306 1.00 51.29 75 SER A O 1
ATOM 571 N N . SER A 1 77 ? 21.994 -51.705 -4.108 1.00 48.58 76 SER A N 1
ATOM 572 C CA . SER A 1 77 ? 20.559 -51.791 -3.972 1.00 50.71 76 SER A CA 1
ATOM 573 C C . SER A 1 77 ? 19.920 -50.454 -4.246 1.00 50.69 76 SER A C 1
ATOM 574 O O . SER A 1 77 ? 18.714 -50.311 -4.136 1.00 56.63 76 SER A O 1
ATOM 577 N N . TYR A 1 78 ? 20.726 -49.470 -4.608 1.00 47.31 77 TYR A N 1
ATOM 578 C CA . TYR A 1 78 ? 20.198 -48.139 -4.842 1.00 46.46 77 TYR A CA 1
ATOM 579 C C . TYR A 1 78 ? 20.229 -47.745 -6.306 1.00 45.31 77 TYR A C 1
ATOM 580 O O . TYR A 1 78 ? 19.774 -46.673 -6.669 1.00 45.12 77 TYR A O 1
ATOM 589 N N . TYR A 1 79 ? 20.757 -48.616 -7.150 1.00 46.01 78 TYR A N 1
ATOM 590 C CA . TYR A 1 79 ? 20.879 -48.281 -8.555 1.00 52.55 78 TYR A CA 1
ATOM 591 C C . TYR A 1 79 ? 19.546 -48.266 -9.271 1.00 56.66 78 TYR A C 1
ATOM 592 O O . TYR A 1 79 ? 19.163 -47.261 -9.851 1.00 55.92 78 TYR A O 1
ATOM 601 N N . ARG A 1 80 ? 18.847 -49.391 -9.239 1.00 60.28 79 ARG A N 1
ATOM 602 C CA . ARG A 1 80 ? 17.684 -49.589 -10.093 1.00 61.74 79 ARG A CA 1
ATOM 603 C C . ARG A 1 80 ? 16.682 -48.453 -10.034 1.00 61.03 79 ARG A C 1
ATOM 604 O O . ARG A 1 80 ? 15.954 -48.216 -10.990 1.00 62.76 79 ARG A O 1
ATOM 606 N N . GLY A 1 81 ? 16.645 -47.751 -8.915 1.00 54.68 80 GLY A N 1
ATOM 607 C CA . GLY A 1 81 ? 15.630 -46.742 -8.709 1.00 53.75 80 GLY A CA 1
ATOM 608 C C . GLY A 1 81 ? 16.117 -45.362 -9.054 1.00 54.95 80 GLY A C 1
ATOM 609 O O . GLY A 1 81 ? 15.579 -44.371 -8.583 1.00 58.92 80 GLY A O 1
ATOM 610 N N . ALA A 1 82 ? 17.139 -45.294 -9.890 1.00 49.34 81 ALA A N 1
ATOM 611 C CA . ALA A 1 82 ? 17.768 -44.026 -10.180 1.00 46.41 81 ALA A CA 1
ATOM 612 C C . ALA A 1 82 ? 17.453 -43.563 -11.582 1.00 50.80 81 ALA A C 1
ATOM 613 O O . ALA A 1 82 ? 17.316 -44.366 -12.495 1.00 51.84 81 ALA A O 1
ATOM 615 N N . HIS A 1 83 ? 17.326 -42.255 -11.739 1.00 46.86 82 HIS A N 1
ATOM 616 C CA . HIS A 1 83 ? 17.124 -41.674 -13.043 1.00 52.04 82 HIS A CA 1
ATOM 617 C C . HIS A 1 83 ? 18.465 -41.487 -13.700 1.00 53.23 82 HIS A C 1
ATOM 618 O O . HIS A 1 83 ? 18.647 -41.796 -14.869 1.00 51.99 82 HIS A O 1
ATOM 625 N N . GLY A 1 84 ? 19.407 -40.972 -12.929 1.00 52.16 83 GLY A N 1
ATOM 626 C CA . GLY A 1 84 ? 20.718 -40.676 -13.447 1.00 49.86 83 GLY A CA 1
ATOM 627 C C . GLY A 1 84 ? 21.812 -41.049 -12.487 1.00 47.69 83 GLY A C 1
ATOM 628 O O . GLY A 1 84 ? 21.670 -40.921 -11.281 1.00 43.26 83 GLY A O 1
ATOM 629 N N . ILE A 1 85 ? 22.920 -41.508 -13.044 1.00 47.68 84 ILE A N 1
ATOM 630 C CA . ILE A 1 85 ? 24.043 -41.929 -12.243 1.00 42.76 84 ILE A CA 1
ATOM 631 C C . ILE A 1 85 ? 25.343 -41.350 -12.752 1.00 44.31 84 ILE A C 1
ATOM 632 O O . ILE A 1 85 ? 25.771 -41.624 -13.863 1.00 43.34 84 ILE A O 1
ATOM 637 N N . ILE A 1 86 ? 25.969 -40.556 -11.902 1.00 45.46 85 ILE A N 1
ATOM 638 C CA . ILE A 1 86 ? 27.220 -39.906 -12.208 1.00 40.02 85 ILE A CA 1
ATOM 639 C C . ILE A 1 86 ? 28.372 -40.764 -11.762 1.00 38.66 85 ILE A C 1
ATOM 640 O O . ILE A 1 86 ? 28.511 -41.055 -10.593 1.00 40.82 85 ILE A O 1
ATOM 645 N N . VAL A 1 87 ? 29.205 -41.164 -12.704 1.00 37.41 86 VAL A N 1
ATOM 646 C CA . VAL A 1 87 ? 30.391 -41.932 -12.395 1.00 35.22 86 VAL A CA 1
ATOM 647 C C . VAL A 1 87 ? 31.562 -40.995 -12.255 1.00 35.39 86 VAL A C 1
ATOM 648 O O . VAL A 1 87 ? 31.788 -40.159 -13.108 1.00 35.28 86 VAL A O 1
ATOM 652 N N . VAL A 1 88 ? 32.326 -41.146 -11.186 1.00 32.13 87 VAL A N 1
ATOM 653 C CA . VAL A 1 88 ? 33.368 -40.191 -10.896 1.00 27.33 87 VAL A CA 1
ATOM 654 C C . VAL A 1 88 ? 34.726 -40.830 -10.801 1.00 31.93 87 VAL A C 1
ATOM 655 O O . VAL A 1 88 ? 34.877 -41.889 -10.220 1.00 34.40 87 VAL A O 1
ATOM 659 N N . TYR A 1 89 ? 35.725 -40.171 -11.367 1.00 34.23 88 TYR A N 1
ATOM 660 C CA . TYR A 1 89 ? 37.092 -40.621 -11.205 1.00 33.34 88 TYR A CA 1
ATOM 661 C C . TYR A 1 89 ? 37.994 -39.471 -10.809 1.00 34.53 88 TYR A C 1
ATOM 662 O O . TYR A 1 89 ? 37.582 -38.327 -10.811 1.00 32.83 88 TYR A O 1
ATOM 671 N N . ASP A 1 90 ? 39.230 -39.789 -10.458 1.00 35.16 89 ASP A N 1
ATOM 672 C CA . ASP A 1 90 ? 40.178 -38.792 -10.001 1.00 35.65 89 ASP A CA 1
ATOM 673 C C . ASP A 1 90 ? 41.224 -38.561 -11.069 1.00 33.42 89 ASP A C 1
ATOM 674 O O . ASP A 1 90 ? 41.951 -39.471 -11.433 1.00 28.98 89 ASP A O 1
ATOM 679 N N . VAL A 1 91 ? 41.309 -37.339 -11.569 1.00 30.13 90 VAL A N 1
ATOM 680 C CA . VAL A 1 91 ? 42.194 -37.072 -12.692 1.00 38.23 90 VAL A CA 1
ATOM 681 C C . VAL A 1 91 ? 43.647 -37.237 -12.321 1.00 41.05 90 VAL A C 1
ATOM 682 O O . VAL A 1 91 ? 44.522 -37.048 -13.148 1.00 44.94 90 VAL A O 1
ATOM 686 N N . THR A 1 92 ? 43.898 -37.598 -11.072 1.00 38.71 91 THR A N 1
ATOM 687 C CA . THR A 1 92 ? 45.254 -37.814 -10.603 1.00 40.68 91 THR A CA 1
ATOM 688 C C . THR A 1 92 ? 45.423 -39.264 -10.266 1.00 38.34 91 THR A C 1
ATOM 689 O O . THR A 1 92 ? 46.449 -39.675 -9.761 1.00 36.28 91 THR A O 1
ATOM 693 N N . ASP A 1 93 ? 44.393 -40.039 -10.543 1.00 38.08 92 ASP A N 1
ATOM 694 C CA . ASP A 1 93 ? 44.402 -41.440 -10.197 1.00 41.57 92 ASP A CA 1
ATOM 695 C C . ASP A 1 93 ? 44.072 -42.267 -11.415 1.00 46.73 92 ASP A C 1
ATOM 696 O O . ASP A 1 93 ? 42.928 -42.332 -11.838 1.00 44.80 92 ASP A O 1
ATOM 701 N N . GLN A 1 94 ? 45.081 -42.903 -11.983 1.00 47.08 93 GLN A N 1
ATOM 702 C CA . GLN A 1 94 ? 44.875 -43.662 -13.197 1.00 42.30 93 GLN A CA 1
ATOM 703 C C . GLN A 1 94 ? 44.007 -44.883 -12.977 1.00 41.88 93 GLN A C 1
ATOM 704 O O . GLN A 1 94 ? 43.197 -45.229 -13.818 1.00 43.82 93 GLN A O 1
ATOM 710 N N . GLU A 1 95 ? 44.170 -45.540 -11.843 1.00 40.28 94 GLU A N 1
ATOM 711 C CA . GLU A 1 95 ? 43.405 -46.742 -11.573 1.00 39.34 94 GLU A CA 1
ATOM 712 C C . GLU A 1 95 ? 41.929 -46.460 -11.431 1.00 37.96 94 GLU A C 1
ATOM 713 O O . GLU A 1 95 ? 41.106 -47.288 -11.764 1.00 37.47 94 GLU A O 1
ATOM 719 N N . SER A 1 96 ? 41.593 -45.281 -10.942 1.00 34.35 95 SER A N 1
ATOM 720 C CA . SER A 1 96 ? 40.201 -44.944 -10.755 1.00 34.27 95 SER A CA 1
ATOM 721 C C . SER A 1 96 ? 39.544 -44.686 -12.093 1.00 37.24 95 SER A C 1
ATOM 722 O O . SER A 1 96 ? 38.339 -44.819 -12.242 1.00 40.63 95 SER A O 1
ATOM 725 N N . TYR A 1 97 ? 40.347 -44.307 -13.071 1.00 38.10 96 TYR A N 1
ATOM 726 C CA . TYR A 1 97 ? 39.839 -44.102 -14.406 1.00 38.81 96 TYR A CA 1
ATOM 727 C C . TYR A 1 97 ? 39.681 -45.436 -15.092 1.00 38.78 96 TYR A C 1
ATOM 728 O O . TYR A 1 97 ? 38.774 -45.637 -15.886 1.00 39.96 96 TYR A O 1
ATOM 737 N N . ALA A 1 98 ? 40.576 -46.354 -14.782 1.00 35.21 97 ALA A N 1
ATOM 738 C CA . ALA A 1 98 ? 40.512 -47.661 -15.384 1.00 38.36 97 ALA A CA 1
ATOM 739 C C . ALA A 1 98 ? 39.369 -48.441 -14.792 1.00 45.59 97 ALA A C 1
ATOM 740 O O . ALA A 1 98 ? 38.911 -49.411 -15.369 1.00 54.13 97 ALA A O 1
ATOM 742 N N . ASN A 1 99 ? 38.897 -48.014 -13.635 1.00 44.09 98 ASN A N 1
ATOM 743 C CA . ASN A 1 99 ? 37.844 -48.742 -12.965 1.00 42.73 98 ASN A CA 1
ATOM 744 C C . ASN A 1 99 ? 36.498 -48.326 -13.468 1.00 41.47 98 ASN A C 1
ATOM 745 O O . ASN A 1 99 ? 35.495 -48.951 -13.165 1.00 43.49 98 ASN A O 1
ATOM 750 N N . VAL A 1 100 ? 36.480 -47.260 -14.245 1.00 39.30 99 VAL A N 1
ATOM 751 C CA . VAL A 1 100 ? 35.238 -46.732 -14.753 1.00 40.02 99 VAL A CA 1
ATOM 752 C C . VAL A 1 100 ? 34.535 -47.760 -15.602 1.00 41.47 99 VAL A C 1
ATOM 753 O O . VAL A 1 100 ? 33.318 -47.819 -15.633 1.00 41.82 99 VAL A O 1
ATOM 757 N N . LYS A 1 101 ? 35.319 -48.577 -16.286 1.00 42.24 100 LYS A N 1
ATOM 758 C CA . LYS A 1 101 ? 34.781 -49.651 -17.095 1.00 45.99 100 LYS A CA 1
ATOM 759 C C . LYS A 1 101 ? 33.986 -50.609 -16.239 1.00 47.87 100 LYS A C 1
ATOM 760 O O . LYS A 1 101 ? 32.909 -51.046 -16.611 1.00 50.91 100 LYS A O 1
ATOM 762 N N . GLN A 1 102 ? 34.533 -50.933 -15.082 1.00 46.72 101 GLN A N 1
ATOM 763 C CA . GLN A 1 102 ? 33.907 -51.873 -14.186 1.00 42.12 101 GLN A CA 1
ATOM 764 C C . GLN A 1 102 ? 32.718 -51.220 -13.532 1.00 38.70 101 GLN A C 1
ATOM 765 O O . GLN A 1 102 ? 31.712 -51.862 -13.286 1.00 37.39 101 GLN A O 1
ATOM 767 N N . TRP A 1 103 ? 32.828 -49.932 -13.259 1.00 38.02 102 TRP A N 1
ATOM 768 C CA . TRP A 1 103 ? 31.729 -49.219 -12.639 1.00 40.34 102 TRP A CA 1
ATOM 769 C C . TRP A 1 103 ? 30.538 -49.163 -13.566 1.00 44.46 102 TRP A C 1
ATOM 770 O O . TRP A 1 103 ? 29.402 -49.242 -13.129 1.00 44.41 102 TRP A O 1
ATOM 781 N N . LEU A 1 104 ? 30.809 -49.024 -14.854 1.00 45.72 103 LEU A N 1
ATOM 782 C CA . LEU A 1 104 ? 29.759 -49.003 -15.854 1.00 44.06 103 LEU A CA 1
ATOM 783 C C . LEU A 1 104 ? 29.122 -50.365 -15.960 1.00 47.71 103 LEU A C 1
ATOM 784 O O . LEU A 1 104 ? 27.958 -50.489 -16.309 1.00 48.77 103 LEU A O 1
ATOM 789 N N . GLN A 1 105 ? 29.898 -51.395 -15.664 1.00 48.49 104 GLN A N 1
ATOM 790 C CA . GLN A 1 105 ? 29.364 -52.739 -15.623 1.00 49.82 104 GLN A CA 1
ATOM 791 C C . GLN A 1 105 ? 28.356 -52.874 -14.509 1.00 48.29 104 GLN A C 1
ATOM 792 O O . GLN A 1 105 ? 27.320 -53.488 -14.684 1.00 52.81 104 GLN A O 1
ATOM 798 N N . GLU A 1 106 ? 28.660 -52.300 -13.358 1.00 46.80 105 GLU A N 1
ATOM 799 C CA . GLU A 1 106 ? 27.771 -52.418 -12.221 1.00 48.17 105 GLU A CA 1
ATOM 800 C C . GLU A 1 106 ? 26.470 -51.716 -12.512 1.00 46.98 105 GLU A C 1
ATOM 801 O O . GLU A 1 106 ? 25.453 -52.002 -11.903 1.00 46.16 105 GLU A O 1
ATOM 807 N N . ILE A 1 107 ? 26.502 -50.783 -13.446 1.00 45.97 106 ILE A N 1
ATOM 808 C CA . ILE A 1 107 ? 25.289 -50.085 -13.803 1.00 47.20 106 ILE A CA 1
ATOM 809 C C . ILE A 1 107 ? 24.412 -50.996 -14.640 1.00 49.88 106 ILE A C 1
ATOM 810 O O . ILE A 1 107 ? 23.213 -51.078 -14.428 1.00 51.49 106 ILE A O 1
ATOM 815 N N . ASP A 1 108 ? 25.017 -51.693 -15.587 1.00 48.95 107 ASP A N 1
ATOM 816 C CA . ASP A 1 108 ? 24.258 -52.587 -16.437 1.00 55.21 107 ASP A CA 1
ATOM 817 C C . ASP A 1 108 ? 23.629 -53.679 -15.622 1.00 59.36 107 ASP A C 1
ATOM 818 O O . ASP A 1 108 ? 22.730 -54.367 -16.081 1.00 61.88 107 ASP A O 1
ATOM 823 N N . ARG A 1 109 ? 24.105 -53.839 -14.401 1.00 58.11 108 ARG A N 1
ATOM 824 C CA . ARG A 1 109 ? 23.736 -55.000 -13.622 1.00 62.16 108 ARG A CA 1
ATOM 825 C C . ARG A 1 109 ? 22.684 -54.710 -12.573 1.00 61.45 108 ARG A C 1
ATOM 826 O O . ARG A 1 109 ? 21.860 -55.557 -12.277 1.00 64.97 108 ARG A O 1
ATOM 834 N N . TYR A 1 110 ? 22.703 -53.516 -12.011 1.00 56.76 109 TYR A N 1
ATOM 835 C CA . TYR A 1 110 ? 21.753 -53.194 -10.967 1.00 54.20 109 TYR A CA 1
ATOM 836 C C . TYR A 1 110 ? 20.818 -52.103 -11.408 1.00 52.04 109 TYR A C 1
ATOM 837 O O . TYR A 1 110 ? 19.745 -51.937 -10.850 1.00 57.78 109 TYR A O 1
ATOM 846 N N . ALA A 1 111 ? 21.239 -51.342 -12.404 1.00 50.63 110 ALA A N 1
ATOM 847 C CA . ALA A 1 111 ? 20.505 -50.155 -12.793 1.00 53.41 110 ALA A CA 1
ATOM 848 C C . ALA A 1 111 ? 19.461 -50.419 -13.875 1.00 58.35 110 ALA A C 1
ATOM 849 O O . ALA A 1 111 ? 19.535 -51.401 -14.608 1.00 57.72 110 ALA A O 1
ATOM 851 N N . SER A 1 112 ? 18.487 -49.523 -13.958 1.00 61.01 111 SER A N 1
ATOM 852 C CA . SER A 1 112 ? 17.422 -49.626 -14.935 1.00 65.76 111 SER A CA 1
ATOM 853 C C . SER A 1 112 ? 17.984 -49.535 -16.344 1.00 66.86 111 SER A C 1
ATOM 854 O O . SER A 1 112 ? 19.038 -48.950 -16.559 1.00 67.03 111 SER A O 1
ATOM 857 N N . GLU A 1 113 ? 17.287 -50.122 -17.305 1.00 68.37 112 GLU A N 1
ATOM 858 C CA . GLU A 1 113 ? 17.844 -50.244 -18.643 1.00 69.95 112 GLU A CA 1
ATOM 859 C C . GLU A 1 113 ? 18.200 -48.894 -19.228 1.00 63.13 112 GLU A C 1
ATOM 860 O O . GLU A 1 113 ? 19.250 -48.735 -19.833 1.00 62.77 112 GLU A O 1
ATOM 866 N N . ASN A 1 114 ? 17.325 -47.920 -19.036 1.00 59.50 113 ASN A N 1
ATOM 867 C CA . ASN A 1 114 ? 17.486 -46.629 -19.681 1.00 63.61 113 ASN A CA 1
ATOM 868 C C . ASN A 1 114 ? 17.807 -45.508 -18.726 1.00 64.23 113 ASN A C 1
ATOM 869 O O . ASN A 1 114 ? 17.215 -44.437 -18.786 1.00 66.75 113 ASN A O 1
ATOM 874 N N . VAL A 1 115 ? 18.755 -45.764 -17.844 1.00 59.44 114 VAL A N 1
ATOM 875 C CA . VAL A 1 115 ? 19.178 -44.778 -16.882 1.00 51.64 114 VAL A CA 1
ATOM 876 C C . VAL A 1 115 ? 20.204 -43.874 -17.513 1.00 49.05 114 VAL A C 1
ATOM 877 O O . VAL A 1 115 ? 21.023 -44.310 -18.309 1.00 50.22 114 VAL A O 1
ATOM 881 N N . ASN A 1 116 ? 20.159 -42.608 -17.136 1.00 44.66 115 ASN A N 1
ATOM 882 C CA . ASN A 1 116 ? 21.088 -41.630 -17.648 1.00 45.34 115 ASN A CA 1
ATOM 883 C C . ASN A 1 116 ? 22.428 -41.683 -16.951 1.00 47.12 115 ASN A C 1
ATOM 884 O O . ASN A 1 116 ? 22.503 -41.779 -15.736 1.00 49.48 115 ASN A O 1
ATOM 889 N N . LYS A 1 117 ? 23.491 -41.600 -17.731 1.00 46.04 116 LYS A N 1
ATOM 890 C CA . LYS A 1 117 ? 24.826 -41.654 -17.184 1.00 40.62 116 LYS A CA 1
ATOM 891 C C . LYS A 1 117 ? 25.563 -40.341 -17.376 1.00 38.83 116 LYS A C 1
ATOM 892 O O . LYS A 1 117 ? 25.104 -39.459 -18.080 1.00 43.16 116 LYS A O 1
ATOM 898 N N . LEU A 1 118 ? 26.705 -40.213 -16.723 1.00 39.83 117 LEU A N 1
ATOM 899 C CA . LEU A 1 118 ? 27.513 -39.012 -16.822 1.00 39.05 117 LEU A CA 1
ATOM 900 C C . LEU A 1 118 ? 28.896 -39.223 -16.224 1.00 36.83 117 LEU A C 1
ATOM 901 O O . LEU A 1 118 ? 29.031 -39.555 -15.061 1.00 36.11 117 LEU A O 1
ATOM 906 N N . LEU A 1 119 ? 29.919 -39.018 -17.043 1.00 37.12 118 LEU A N 1
ATOM 907 C CA . LEU A 1 119 ? 31.296 -39.225 -16.632 1.00 36.40 118 LEU A CA 1
ATOM 908 C C . LEU A 1 119 ? 31.941 -37.950 -16.110 1.00 39.44 118 LEU A C 1
ATOM 909 O O . LEU A 1 119 ? 31.855 -36.903 -16.729 1.00 40.96 118 LEU A O 1
ATOM 914 N N . VAL A 1 120 ? 32.593 -38.055 -14.963 1.00 36.98 119 VAL A N 1
ATOM 915 C CA . VAL A 1 120 ? 33.200 -36.904 -14.324 1.00 37.55 119 VAL A CA 1
ATOM 916 C C . VAL A 1 120 ? 34.603 -37.195 -13.839 1.00 38.91 119 VAL A C 1
ATOM 917 O O . VAL A 1 120 ? 34.857 -38.209 -13.211 1.00 38.74 119 VAL A O 1
ATOM 921 N N . GLY A 1 121 ? 35.516 -36.290 -14.145 1.00 36.26 120 GLY A N 1
ATOM 922 C CA . GLY A 1 121 ? 36.852 -36.348 -13.607 1.00 32.86 120 GLY A CA 1
ATOM 923 C C . GLY A 1 121 ? 36.992 -35.220 -12.621 1.00 36.56 120 GLY A C 1
ATOM 924 O O . GLY A 1 121 ? 36.781 -34.070 -12.963 1.00 37.93 120 GLY A O 1
ATOM 925 N N . ASN A 1 122 ? 37.329 -35.546 -11.385 1.00 36.30 121 ASN A N 1
ATOM 926 C CA . ASN A 1 122 ? 37.387 -34.542 -10.345 1.00 33.14 121 ASN A CA 1
ATOM 927 C C . ASN A 1 122 ? 38.814 -34.179 -10.021 1.00 37.28 121 ASN A C 1
ATOM 928 O O . ASN A 1 122 ? 39.740 -34.838 -10.474 1.00 36.43 121 ASN A O 1
ATOM 933 N N . LYS A 1 123 ? 38.979 -33.121 -9.237 1.00 38.99 122 LYS A N 1
ATOM 934 C CA . LYS A 1 123 ? 40.290 -32.681 -8.769 1.00 40.02 122 LYS A CA 1
ATOM 935 C C . LYS A 1 123 ? 41.104 -32.091 -9.891 1.00 47.67 122 LYS A C 1
ATOM 936 O O . LYS A 1 123 ? 42.288 -32.355 -10.012 1.00 50.90 122 LYS A O 1
ATOM 942 N N . SER A 1 124 ? 40.460 -31.278 -10.708 1.00 50.10 123 SER A N 1
ATOM 943 C CA . SER A 1 124 ? 41.101 -30.739 -11.881 1.00 49.93 123 SER A CA 1
ATOM 944 C C . SER A 1 124 ? 42.006 -29.601 -11.489 1.00 49.06 123 SER A C 1
ATOM 945 O O . SER A 1 124 ? 42.791 -29.119 -12.288 1.00 51.06 123 SER A O 1
ATOM 948 N N . ASP A 1 125 ? 41.895 -29.175 -10.244 1.00 46.61 124 ASP A N 1
ATOM 949 C CA . ASP A 1 125 ? 42.690 -28.073 -9.751 1.00 45.88 124 ASP A CA 1
ATOM 950 C C . ASP A 1 125 ? 44.100 -28.527 -9.499 1.00 46.50 124 ASP A C 1
ATOM 951 O O . ASP A 1 125 ? 44.996 -27.722 -9.313 1.00 48.28 124 ASP A O 1
ATOM 956 N N . LEU A 1 126 ? 44.294 -29.832 -9.484 1.00 44.94 125 LEU A N 1
ATOM 957 C CA . LEU A 1 126 ? 45.604 -30.381 -9.230 1.00 43.00 125 LEU A CA 1
ATOM 958 C C . LEU A 1 126 ? 46.324 -30.564 -10.526 1.00 48.18 125 LEU A C 1
ATOM 959 O O . LEU A 1 126 ? 46.580 -31.677 -10.964 1.00 51.82 125 LEU A O 1
ATOM 964 N N . THR A 1 127 ? 46.660 -29.439 -11.128 1.00 53.86 126 THR A N 1
ATOM 965 C CA . THR A 1 127 ? 47.264 -29.402 -12.440 1.00 56.68 126 THR A CA 1
ATOM 966 C C . THR A 1 127 ? 48.533 -30.215 -12.535 1.00 57.94 126 THR A C 1
ATOM 967 O O . THR A 1 127 ? 48.790 -30.865 -13.540 1.00 57.84 126 THR A O 1
ATOM 971 N N . THR A 1 128 ? 49.330 -30.169 -11.481 1.00 61.93 127 THR A N 1
ATOM 972 C CA . THR A 1 128 ? 50.646 -30.776 -11.502 1.00 63.06 127 THR A CA 1
ATOM 973 C C . THR A 1 128 ? 50.581 -32.282 -11.564 1.00 62.46 127 THR A C 1
ATOM 974 O O . THR A 1 128 ? 51.404 -32.916 -12.214 1.00 64.22 127 THR A O 1
ATOM 978 N N . LYS A 1 129 ? 49.601 -32.859 -10.885 1.00 57.89 128 LYS A N 1
ATOM 979 C CA . LYS A 1 129 ? 49.559 -34.298 -10.734 1.00 51.64 128 LYS A CA 1
ATOM 980 C C . LYS A 1 129 ? 48.595 -34.975 -11.690 1.00 47.87 128 LYS A C 1
ATOM 981 O O . LYS A 1 129 ? 48.533 -36.195 -11.744 1.00 48.00 128 LYS A O 1
ATOM 983 N N . LYS A 1 130 ? 47.849 -34.182 -12.446 1.00 46.29 129 LYS A N 1
ATOM 984 C CA . LYS A 1 130 ? 46.871 -34.712 -13.384 1.00 46.12 129 LYS A CA 1
ATOM 985 C C . LYS A 1 130 ? 47.506 -35.761 -14.265 1.00 45.91 129 LYS A C 1
ATOM 986 O O . LYS A 1 130 ? 48.616 -35.592 -14.739 1.00 48.28 129 LYS A O 1
ATOM 992 N N . VAL A 1 131 ? 46.796 -36.851 -14.490 1.00 45.60 130 VAL A N 1
ATOM 993 C CA . VAL A 1 131 ? 47.393 -37.980 -15.172 1.00 48.47 130 VAL A CA 1
ATOM 994 C C . VAL A 1 131 ? 46.439 -38.596 -16.173 1.00 48.62 130 VAL A C 1
ATOM 995 O O . VAL A 1 131 ? 46.790 -39.505 -16.909 1.00 49.18 130 VAL A O 1
ATOM 999 N N . VAL A 1 132 ? 45.219 -38.100 -16.197 1.00 46.73 131 VAL A N 1
ATOM 1000 C CA . VAL A 1 132 ? 44.262 -38.575 -17.166 1.00 45.70 131 VAL A CA 1
ATOM 1001 C C . VAL A 1 132 ? 43.919 -37.447 -18.098 1.00 52.30 131 VAL A C 1
ATOM 1002 O O . VAL A 1 132 ? 43.329 -36.458 -17.690 1.00 52.11 131 VAL A O 1
ATOM 1006 N N . ASP A 1 133 ? 44.291 -37.605 -19.357 1.00 55.46 132 ASP A N 1
ATOM 1007 C CA . ASP A 1 133 ? 44.095 -36.553 -20.332 1.00 59.25 132 ASP A CA 1
ATOM 1008 C C . ASP A 1 133 ? 42.627 -36.361 -20.640 1.00 54.95 132 ASP A C 1
ATOM 1009 O O . ASP A 1 133 ? 41.937 -37.303 -21.011 1.00 52.99 132 ASP A O 1
ATOM 1011 N N . ASN A 1 134 ? 42.152 -35.136 -20.486 1.00 48.28 133 ASN A N 1
ATOM 1012 C CA . ASN A 1 134 ? 40.782 -34.826 -20.836 1.00 51.36 133 ASN A CA 1
ATOM 1013 C C . ASN A 1 134 ? 40.417 -35.439 -22.180 1.00 58.70 133 ASN A C 1
ATOM 1014 O O . ASN A 1 134 ? 39.477 -36.218 -22.287 1.00 61.02 133 ASN A O 1
ATOM 1016 N N . THR A 1 135 ? 41.184 -35.088 -23.200 1.00 58.31 134 THR A N 1
ATOM 1017 C CA . THR A 1 135 ? 40.933 -35.558 -24.549 1.00 58.22 134 THR A CA 1
ATOM 1018 C C . THR A 1 135 ? 40.680 -37.050 -24.590 1.00 58.93 134 THR A C 1
ATOM 1019 O O . THR A 1 135 ? 39.739 -37.505 -25.220 1.00 60.21 134 THR A O 1
ATOM 1021 N N . THR A 1 136 ? 41.526 -37.812 -23.919 1.00 57.51 135 THR A N 1
ATOM 1022 C CA . THR A 1 136 ? 41.401 -39.256 -23.942 1.00 59.36 135 THR A CA 1
ATOM 1023 C C . THR A 1 136 ? 40.078 -39.671 -23.340 1.00 61.88 135 THR A C 1
ATOM 1024 O O . THR A 1 136 ? 39.566 -40.744 -23.629 1.00 60.78 135 THR A O 1
ATOM 1026 N N . ALA A 1 137 ? 39.523 -38.797 -22.513 1.00 60.71 136 ALA A N 1
ATOM 1027 C CA . ALA A 1 137 ? 38.335 -39.121 -21.746 1.00 55.02 136 ALA A CA 1
ATOM 1028 C C . ALA A 1 137 ? 37.074 -38.730 -22.474 1.00 54.33 136 ALA A C 1
ATOM 1029 O O . ALA A 1 137 ? 36.062 -39.406 -22.362 1.00 53.87 136 ALA A O 1
ATOM 1031 N N . LYS A 1 138 ? 37.125 -37.629 -23.209 1.00 55.42 137 LYS A N 1
ATOM 1032 C CA . LYS A 1 138 ? 35.964 -37.202 -23.970 1.00 52.48 137 LYS A CA 1
ATOM 1033 C C . LYS A 1 138 ? 35.710 -38.241 -25.026 1.00 52.39 137 LYS A C 1
ATOM 1034 O O . LYS A 1 138 ? 34.578 -38.496 -25.390 1.00 54.11 137 LYS A O 1
ATOM 1036 N N . GLU A 1 139 ? 36.773 -38.867 -25.498 1.00 52.31 138 GLU A N 1
ATOM 1037 C CA . GLU A 1 139 ? 36.630 -39.910 -26.486 1.00 58.40 138 GLU A CA 1
ATOM 1038 C C . GLU A 1 139 ? 35.778 -41.014 -25.935 1.00 57.29 138 GLU A C 1
ATOM 1039 O O . GLU A 1 139 ? 34.738 -41.344 -26.487 1.00 61.42 138 GLU A O 1
ATOM 1045 N N . PHE A 1 140 ? 36.227 -41.585 -24.833 1.00 54.56 139 PHE A N 1
ATOM 1046 C CA . PHE A 1 140 ? 35.545 -42.714 -24.243 1.00 51.96 139 PHE A CA 1
ATOM 1047 C C . PHE A 1 140 ? 34.086 -42.400 -24.005 1.00 48.14 139 PHE A C 1
ATOM 1048 O O . PHE A 1 140 ? 33.214 -43.196 -24.318 1.00 49.62 139 PHE A O 1
ATOM 1056 N N . ALA A 1 141 ? 33.829 -41.228 -23.450 1.00 46.13 140 ALA A N 1
ATOM 1057 C CA . ALA A 1 141 ? 32.475 -40.811 -23.154 1.00 48.53 140 ALA A CA 1
ATOM 1058 C C . ALA A 1 141 ? 31.673 -40.744 -24.427 1.00 48.53 140 ALA A C 1
ATOM 1059 O O . ALA A 1 141 ? 30.541 -41.194 -24.485 1.00 46.89 140 ALA A O 1
ATOM 1061 N N . ASP A 1 142 ? 32.268 -40.167 -25.455 1.00 55.36 141 ASP A N 1
ATOM 1062 C CA . ASP A 1 142 ? 31.601 -40.068 -26.733 1.00 56.32 141 ASP A CA 1
ATOM 1063 C C . ASP A 1 142 ? 31.320 -41.449 -27.264 1.00 57.14 141 ASP A C 1
ATOM 1064 O O . ASP A 1 142 ? 30.239 -41.721 -27.759 1.00 57.48 141 ASP A O 1
ATOM 1069 N N . SER A 1 143 ? 32.295 -42.334 -27.136 1.00 55.56 142 SER A N 1
ATOM 1070 C CA . SER A 1 143 ? 32.147 -43.683 -27.644 1.00 60.26 142 SER A CA 1
ATOM 1071 C C . SER A 1 143 ? 30.926 -44.369 -27.066 1.00 61.18 142 SER A C 1
ATOM 1072 O O . SER A 1 143 ? 30.602 -45.487 -27.444 1.00 62.91 142 SER A O 1
ATOM 1075 N N . LEU A 1 144 ? 30.250 -43.705 -26.144 1.00 57.86 143 LEU A N 1
ATOM 1076 C CA . LEU A 1 144 ? 29.173 -44.352 -25.429 1.00 56.10 143 LEU A CA 1
ATOM 1077 C C . LEU A 1 144 ? 27.952 -43.485 -25.375 1.00 53.86 143 LEU A C 1
ATOM 1078 O O . LEU A 1 144 ? 26.956 -43.839 -24.766 1.00 50.90 143 LEU A O 1
ATOM 1083 N N . GLY A 1 145 ? 28.032 -42.334 -26.012 1.00 55.04 144 GLY A N 1
ATOM 1084 C CA . GLY A 1 145 ? 26.923 -41.412 -26.001 1.00 55.75 144 GLY A CA 1
ATOM 1085 C C . GLY A 1 145 ? 26.696 -40.887 -24.611 1.00 58.48 144 GLY A C 1
ATOM 1086 O O . GLY A 1 145 ? 25.571 -40.782 -24.147 1.00 62.09 144 GLY A O 1
ATOM 1087 N N . ILE A 1 146 ? 27.782 -40.543 -23.941 1.00 59.28 145 ILE A N 1
ATOM 1088 C CA . ILE A 1 146 ? 27.698 -40.026 -22.593 1.00 51.76 145 ILE A CA 1
ATOM 1089 C C . ILE A 1 146 ? 28.351 -38.672 -22.530 1.00 45.74 145 ILE A C 1
ATOM 1090 O O . ILE A 1 146 ? 29.313 -38.409 -23.236 1.00 47.86 145 ILE A O 1
ATOM 1095 N N . PRO A 1 147 ? 27.816 -37.798 -21.687 1.00 38.90 146 PRO A N 1
ATOM 1096 C CA . PRO A 1 147 ? 28.383 -36.479 -21.455 1.00 38.03 146 PRO A CA 1
ATOM 1097 C C . PRO A 1 147 ? 29.606 -36.560 -20.572 1.00 43.06 146 PRO A C 1
ATOM 1098 O O . PRO A 1 147 ? 29.754 -37.499 -19.808 1.00 42.76 146 PRO A O 1
ATOM 1102 N N . PHE A 1 148 ? 30.474 -35.569 -20.668 1.00 44.84 147 PHE A N 1
ATOM 1103 C CA . PHE A 1 148 ? 31.690 -35.577 -19.885 1.00 44.40 147 PHE A CA 1
ATOM 1104 C C . PHE A 1 148 ? 31.962 -34.216 -19.296 1.00 46.07 147 PHE A C 1
ATOM 1105 O O . PHE A 1 148 ? 31.394 -33.224 -19.717 1.00 51.16 147 PHE A O 1
ATOM 1113 N N . LEU A 1 149 ? 32.834 -34.173 -18.308 1.00 46.50 148 LEU A N 1
ATOM 1114 C CA . LEU A 1 149 ? 33.012 -32.958 -17.550 1.00 47.10 148 LEU A CA 1
ATOM 1115 C C . LEU A 1 149 ? 34.145 -33.132 -16.551 1.00 48.21 148 LEU A C 1
ATOM 1116 O O . LEU A 1 149 ? 34.349 -34.210 -16.011 1.00 49.09 148 LEU A O 1
ATOM 1121 N N . GLU A 1 150 ? 34.896 -32.065 -16.329 1.00 47.73 149 GLU A N 1
ATOM 1122 C CA . GLU A 1 150 ? 35.950 -32.062 -15.334 1.00 41.30 149 GLU A CA 1
ATOM 1123 C C . GLU A 1 150 ? 35.627 -31.056 -14.259 1.00 44.31 149 GLU A C 1
ATOM 1124 O O . GLU A 1 150 ? 35.415 -29.889 -14.542 1.00 45.88 149 GLU A O 1
ATOM 1130 N N . THR A 1 151 ? 35.597 -31.517 -13.018 1.00 46.00 150 THR A N 1
ATOM 1131 C CA . THR A 1 151 ? 35.251 -30.661 -11.900 1.00 45.94 150 THR A CA 1
ATOM 1132 C C . THR A 1 151 ? 36.381 -30.571 -10.905 1.00 45.26 150 THR A C 1
ATOM 1133 O O . THR A 1 151 ? 37.278 -31.396 -10.894 1.00 47.00 150 THR A O 1
ATOM 1137 N N . SER A 1 152 ? 36.333 -29.525 -10.100 1.00 41.93 151 SER A N 1
ATOM 1138 C CA . SER A 1 152 ? 37.097 -29.435 -8.885 1.00 39.44 151 SER A CA 1
ATOM 1139 C C . SER A 1 152 ? 36.050 -29.191 -7.825 1.00 42.49 151 SER A C 1
ATOM 1140 O O . SER A 1 152 ? 35.236 -28.302 -7.967 1.00 42.13 151 SER A O 1
ATOM 1143 N N . ALA A 1 153 ? 36.038 -29.989 -6.772 1.00 45.48 152 ALA A N 1
ATOM 1144 C CA . ALA A 1 153 ? 35.057 -29.781 -5.730 1.00 43.40 152 ALA A CA 1
ATOM 1145 C C . ALA A 1 153 ? 35.590 -28.707 -4.811 1.00 43.66 152 ALA A C 1
ATOM 1146 O O . ALA A 1 153 ? 34.844 -27.989 -4.171 1.00 40.75 152 ALA A O 1
ATOM 1148 N N . LYS A 1 154 ? 36.909 -28.605 -4.781 1.00 44.48 153 LYS A N 1
ATOM 1149 C CA . LYS A 1 154 ? 37.611 -27.646 -3.954 1.00 47.66 153 LYS A CA 1
ATOM 1150 C C . LYS A 1 154 ? 37.301 -26.235 -4.416 1.00 49.08 153 LYS A C 1
ATOM 1151 O O . LYS A 1 154 ? 36.809 -25.422 -3.647 1.00 49.78 153 LYS A O 1
ATOM 1157 N N . ASN A 1 155 ? 37.599 -25.951 -5.679 1.00 51.28 154 ASN A N 1
ATOM 1158 C CA . ASN A 1 155 ? 37.046 -24.789 -6.354 1.00 56.42 154 ASN A CA 1
ATOM 1159 C C . ASN A 1 155 ? 35.709 -25.258 -6.891 1.00 58.44 154 ASN A C 1
ATOM 1160 O O . ASN A 1 155 ? 35.484 -26.453 -6.991 1.00 61.74 154 ASN A O 1
ATOM 1165 N N . ALA A 1 156 ? 34.815 -24.349 -7.243 1.00 57.43 155 ALA A N 1
ATOM 1166 C CA . ALA A 1 156 ? 33.492 -24.777 -7.690 1.00 61.58 155 ALA A CA 1
ATOM 1167 C C . ALA A 1 156 ? 33.442 -25.139 -9.172 1.00 58.40 155 ALA A C 1
ATOM 1168 O O . ALA A 1 156 ? 32.382 -25.387 -9.720 1.00 58.21 155 ALA A O 1
ATOM 1170 N N . THR A 1 157 ? 34.603 -25.192 -9.802 1.00 55.68 156 THR A N 1
ATOM 1171 C CA . THR A 1 157 ? 34.713 -25.431 -11.232 1.00 55.09 156 THR A CA 1
ATOM 1172 C C . THR A 1 157 ? 33.876 -26.583 -11.779 1.00 52.41 156 THR A C 1
ATOM 1173 O O . THR A 1 157 ? 34.104 -27.739 -11.454 1.00 49.34 156 THR A O 1
ATOM 1177 N N . ASN A 1 158 ? 32.914 -26.238 -12.628 1.00 50.61 157 ASN A N 1
ATOM 1178 C CA . ASN A 1 158 ? 32.105 -27.198 -13.374 1.00 45.84 157 ASN A CA 1
ATOM 1179 C C . ASN A 1 158 ? 31.213 -28.086 -12.543 1.00 43.98 157 ASN A C 1
ATOM 1180 O O . ASN A 1 158 ? 30.595 -29.005 -13.056 1.00 41.06 157 ASN A O 1
ATOM 1185 N N . VAL A 1 159 ? 31.136 -27.806 -11.258 1.00 44.09 158 VAL A N 1
ATOM 1186 C CA . VAL A 1 159 ? 30.340 -28.629 -10.386 1.00 39.44 158 VAL A CA 1
ATOM 1187 C C . VAL A 1 159 ? 28.875 -28.404 -10.650 1.00 40.58 158 VAL A C 1
ATOM 1188 O O . VAL A 1 159 ? 28.155 -29.323 -10.990 1.00 44.92 158 VAL A O 1
ATOM 1192 N N . GLU A 1 160 ? 28.429 -27.172 -10.500 1.00 44.99 159 GLU A N 1
ATOM 1193 C CA . GLU A 1 160 ? 27.027 -26.881 -10.686 1.00 48.90 159 GLU A CA 1
ATOM 1194 C C . GLU A 1 160 ? 26.591 -27.294 -12.087 1.00 46.19 159 GLU A C 1
ATOM 1195 O O . GLU A 1 160 ? 25.440 -27.617 -12.314 1.00 44.22 159 GLU A O 1
ATOM 1201 N N . GLN A 1 161 ? 27.529 -27.285 -13.020 1.00 45.52 160 GLN A N 1
ATOM 1202 C CA . GLN A 1 161 ? 27.246 -27.624 -14.401 1.00 47.91 160 GLN A CA 1
ATOM 1203 C C . GLN A 1 161 ? 26.998 -29.113 -14.544 1.00 46.53 160 GLN A C 1
ATOM 1204 O O . GLN A 1 161 ? 26.045 -29.525 -15.174 1.00 47.47 160 GLN A O 1
ATOM 1210 N N . ALA A 1 162 ? 27.863 -29.920 -13.952 1.00 42.89 161 ALA A N 1
ATOM 1211 C CA . ALA A 1 162 ? 27.737 -31.368 -14.020 1.00 39.28 161 ALA A CA 1
ATOM 1212 C C . ALA A 1 162 ? 26.347 -31.852 -13.643 1.00 39.52 161 ALA A C 1
ATOM 1213 O O . ALA A 1 162 ? 25.728 -32.605 -14.377 1.00 42.65 161 ALA A O 1
ATOM 1215 N N . PHE A 1 163 ? 25.885 -31.437 -12.477 1.00 33.65 162 PHE A N 1
ATOM 1216 C CA . PHE A 1 163 ? 24.574 -31.811 -12.004 1.00 40.84 162 PHE A CA 1
ATOM 1217 C C . PHE A 1 163 ? 23.485 -31.207 -12.874 1.00 45.30 162 PHE A C 1
ATOM 1218 O O . PHE A 1 163 ? 22.443 -31.806 -13.087 1.00 44.64 162 PHE A O 1
ATOM 1226 N N . MET A 1 164 ? 23.733 -30.008 -13.368 1.00 46.68 163 MET A N 1
ATOM 1227 C CA . MET A 1 164 ? 22.780 -29.314 -14.206 1.00 45.37 163 MET A CA 1
ATOM 1228 C C . MET A 1 164 ? 22.541 -30.092 -15.491 1.00 48.56 163 MET A C 1
ATOM 1229 O O . MET A 1 164 ? 21.410 -30.200 -15.957 1.00 47.76 163 MET A O 1
ATOM 1234 N N . THR A 1 165 ? 23.608 -30.630 -16.067 1.00 44.63 164 THR A N 1
ATOM 1235 C CA . THR A 1 165 ? 23.486 -31.318 -17.339 1.00 43.37 164 THR A CA 1
ATOM 1236 C C . THR A 1 165 ? 22.990 -32.736 -17.193 1.00 43.79 164 THR A C 1
ATOM 1237 O O . THR A 1 165 ? 22.464 -33.305 -18.140 1.00 43.75 164 THR A O 1
ATOM 1241 N N . MET A 1 166 ? 23.159 -33.317 -16.016 1.00 44.12 165 MET A N 1
ATOM 1242 C CA . MET A 1 166 ? 22.575 -34.621 -15.760 1.00 43.29 165 MET A CA 1
ATOM 1243 C C . MET A 1 166 ? 21.091 -34.425 -15.599 1.00 42.67 165 MET A C 1
ATOM 1244 O O . MET A 1 166 ? 20.306 -35.249 -16.023 1.00 41.55 165 MET A O 1
ATOM 1249 N N . ALA A 1 167 ? 20.717 -33.317 -14.979 1.00 42.99 166 ALA A N 1
ATOM 1250 C CA . ALA A 1 167 ? 19.322 -32.964 -14.820 1.00 42.80 166 ALA A CA 1
ATOM 1251 C C . ALA A 1 167 ? 18.677 -32.742 -16.164 1.00 41.20 166 ALA A C 1
ATOM 1252 O O . ALA A 1 167 ? 17.551 -33.154 -16.397 1.00 40.58 166 ALA A O 1
ATOM 1254 N N . ALA A 1 168 ? 19.400 -32.068 -17.042 1.00 40.97 167 ALA A N 1
ATOM 1255 C CA . ALA A 1 168 ? 18.902 -31.757 -18.365 1.00 42.56 167 ALA A CA 1
ATOM 1256 C C . ALA A 1 168 ? 18.682 -32.994 -19.212 1.00 48.56 167 ALA A C 1
ATOM 1257 O O . ALA A 1 168 ? 17.708 -33.084 -19.944 1.00 50.66 167 ALA A O 1
ATOM 1259 N N . GLU A 1 169 ? 19.602 -33.935 -19.130 1.00 48.94 168 GLU A N 1
ATOM 1260 C CA . GLU A 1 169 ? 19.483 -35.150 -19.901 1.00 54.27 168 GLU A CA 1
ATOM 1261 C C . GLU A 1 169 ? 18.372 -36.039 -19.388 1.00 51.07 168 GLU A C 1
ATOM 1262 O O . GLU A 1 169 ? 17.939 -36.953 -20.070 1.00 53.73 168 GLU A O 1
ATOM 1268 N N . ILE A 1 170 ? 17.911 -35.790 -18.178 1.00 47.81 169 ILE A N 1
ATOM 1269 C CA . ILE A 1 170 ? 16.839 -36.606 -17.660 1.00 48.51 169 ILE A CA 1
ATOM 1270 C C . ILE A 1 170 ? 15.526 -36.040 -18.136 1.00 48.73 169 ILE A C 1
ATOM 1271 O O . ILE A 1 170 ? 14.676 -36.774 -18.611 1.00 51.61 169 ILE A O 1
ATOM 1276 N N . LYS A 1 171 ? 15.369 -34.728 -18.020 1.00 48.10 170 LYS A N 1
ATOM 1277 C CA . LYS A 1 171 ? 14.148 -34.075 -18.458 1.00 48.99 170 LYS A CA 1
ATOM 1278 C C . LYS A 1 171 ? 13.924 -34.406 -19.910 1.00 52.89 170 LYS A C 1
ATOM 1279 O O . LYS A 1 171 ? 12.803 -34.427 -20.388 1.00 55.25 170 LYS A O 1
ATOM 1281 N N . LYS A 1 172 ? 15.009 -34.669 -20.613 1.00 51.18 171 LYS A N 1
ATOM 1282 C CA . LYS A 1 172 ? 14.924 -34.940 -22.024 1.00 52.65 171 LYS A CA 1
ATOM 1283 C C . LYS A 1 172 ? 14.408 -36.345 -22.235 1.00 55.31 171 LYS A C 1
ATOM 1284 O O . LYS A 1 172 ? 13.532 -36.574 -23.057 1.00 58.39 171 LYS A O 1
ATOM 1290 N N . ARG A 1 173 ? 14.958 -37.287 -21.483 1.00 50.91 172 ARG A N 1
ATOM 1291 C CA . ARG A 1 173 ? 14.506 -38.664 -21.556 1.00 53.69 172 ARG A CA 1
ATOM 1292 C C . ARG A 1 173 ? 13.118 -38.808 -20.948 1.00 57.44 172 ARG A C 1
ATOM 1293 O O . ARG A 1 173 ? 12.280 -39.532 -21.463 1.00 58.83 172 ARG A O 1
ATOM 1301 N N . MET A 1 174 ? 12.868 -38.118 -19.851 1.00 56.57 173 MET A N 1
ATOM 1302 C CA . MET A 1 174 ? 11.549 -38.150 -19.272 1.00 58.12 173 MET A CA 1
ATOM 1303 C C . MET A 1 174 ? 10.540 -37.738 -20.331 1.00 61.66 173 MET A C 1
ATOM 1304 O O . MET A 1 174 ? 9.489 -38.345 -20.462 1.00 63.17 173 MET A O 1
ATOM 1309 N N . GLY A 1 175 ? 10.862 -36.702 -21.092 1.00 60.37 174 GLY A N 1
ATOM 1310 C CA . GLY A 1 175 ? 9.956 -36.207 -22.114 1.00 57.41 174 GLY A CA 1
ATOM 1311 C C . GLY A 1 175 ? 9.730 -37.125 -23.304 1.00 56.34 174 GLY A C 1
ATOM 1312 O O . GLY A 1 175 ? 8.656 -37.145 -23.886 1.00 60.28 174 GLY A O 1
ATOM 1313 N N . LEU A 1 176 ? 10.752 -37.872 -23.689 1.00 51.67 175 LEU A N 1
ATOM 1314 C CA . LEU A 1 176 ? 10.625 -38.770 -24.818 1.00 53.59 175 LEU A CA 1
ATOM 1315 C C . LEU A 1 176 ? 9.806 -39.976 -24.436 1.00 60.19 175 LEU A C 1
ATOM 1316 O O . LEU A 1 176 ? 9.205 -40.622 -25.285 1.00 65.08 175 LEU A O 1
ATOM 1321 N N . GLU A 1 177 ? 9.806 -40.295 -23.151 1.00 61.05 176 GLU A N 1
ATOM 1322 C CA . GLU A 1 177 ? 9.119 -41.475 -22.674 1.00 61.18 176 GLU A CA 1
ATOM 1323 C C . GLU A 1 177 ? 7.637 -41.216 -22.547 1.00 58.18 176 GLU A C 1
ATOM 1324 O O . GLU A 1 177 ? 6.829 -42.124 -22.654 1.00 61.61 176 GLU A O 1
ATOM 1330 N N . VAL A 1 178 ? 7.280 -39.965 -22.326 1.00 56.40 177 VAL A N 1
ATOM 1331 C CA . VAL A 1 178 ? 5.883 -39.605 -22.255 1.00 58.17 177 VAL A CA 1
ATOM 1332 C C . VAL A 1 178 ? 5.303 -39.478 -23.647 1.00 64.20 177 VAL A C 1
ATOM 1333 O O . VAL A 1 178 ? 4.100 -39.565 -23.844 1.00 64.69 177 VAL A O 1
ATOM 1337 N N . LEU A 1 179 ? 6.180 -39.281 -24.614 1.00 62.29 178 LEU A N 1
ATOM 1338 C CA . LEU A 1 179 ? 5.766 -38.982 -25.960 1.00 66.49 178 LEU A CA 1
ATOM 1339 C C . LEU A 1 179 ? 5.550 -40.239 -26.769 1.00 68.47 178 LEU A C 1
ATOM 1340 O O . LEU A 1 179 ? 4.475 -40.463 -27.292 1.00 66.98 178 LEU A O 1
ATOM 1345 N N . PHE A 1 180 ? 6.583 -41.057 -26.873 1.00 69.11 179 PHE A N 1
ATOM 1346 C CA . PHE A 1 180 ? 6.512 -42.247 -27.691 1.00 72.89 179 PHE A CA 1
ATOM 1347 C C . PHE A 1 180 ? 6.261 -43.460 -26.845 1.00 81.32 179 PHE A C 1
ATOM 1348 O O . PHE A 1 180 ? 6.520 -43.453 -25.653 1.00 83.32 179 PHE A O 1
ATOM 1356 N N . GLN A 1 181 ? 5.771 -44.514 -27.475 1.00 86.83 180 GLN A N 1
ATOM 1357 C CA . GLN A 1 181 ? 5.473 -45.736 -26.761 1.00 89.58 180 GLN A CA 1
ATOM 1358 C C . GLN A 1 181 ? 6.687 -46.645 -26.742 1.00 92.76 180 GLN A C 1
ATOM 1359 O O . GLN A 1 181 ? 6.630 -47.745 -26.202 1.00 95.89 180 GLN A O 1
ATOM 1361 N N . PRO B 2 12 ? 116.044 -52.655 -14.730 1.00 137.93 328 PRO B N 1
ATOM 1362 C CA . PRO B 2 12 ? 116.442 -51.514 -13.912 1.00 135.62 328 PRO B CA 1
ATOM 1363 C C . PRO B 2 12 ? 116.977 -50.369 -14.729 1.00 133.25 328 PRO B C 1
ATOM 1364 O O . PRO B 2 12 ? 118.071 -49.884 -14.490 1.00 136.66 328 PRO B O 1
ATOM 1368 N N . LEU B 2 13 ? 116.214 -49.955 -15.714 1.00 127.25 329 LEU B N 1
ATOM 1369 C CA . LEU B 2 13 ? 116.370 -48.625 -16.238 1.00 122.91 329 LEU B CA 1
ATOM 1370 C C . LEU B 2 13 ? 114.943 -48.272 -16.460 1.00 117.95 329 LEU B C 1
ATOM 1371 O O . LEU B 2 13 ? 114.103 -49.160 -16.470 1.00 116.85 329 LEU B O 1
ATOM 1376 N N . THR B 2 14 ? 114.647 -46.998 -16.644 1.00 112.81 330 THR B N 1
ATOM 1377 C CA . THR B 2 14 ? 113.257 -46.613 -16.706 1.00 105.19 330 THR B CA 1
ATOM 1378 C C . THR B 2 14 ? 112.510 -47.631 -17.533 1.00 101.27 330 THR B C 1
ATOM 1379 O O . THR B 2 14 ? 112.916 -47.986 -18.637 1.00 101.87 330 THR B O 1
ATOM 1383 N N . LEU B 2 15 ? 111.421 -48.108 -16.952 1.00 97.10 331 LEU B N 1
ATOM 1384 C CA . LEU B 2 15 ? 110.716 -49.276 -17.439 1.00 94.55 331 LEU B CA 1
ATOM 1385 C C . LEU B 2 15 ? 110.045 -49.046 -18.777 1.00 95.52 331 LEU B C 1
ATOM 1386 O O . LEU B 2 15 ? 109.312 -48.080 -18.981 1.00 91.74 331 LEU B O 1
ATOM 1391 N N . LEU B 2 16 ? 110.354 -49.958 -19.690 1.00 97.38 332 LEU B N 1
ATOM 1392 C CA . LEU B 2 16 ? 110.147 -49.763 -21.110 1.00 97.41 332 LEU B CA 1
ATOM 1393 C C . LEU B 2 16 ? 108.736 -50.128 -21.543 1.00 97.06 332 LEU B C 1
ATOM 1394 O O . LEU B 2 16 ? 108.279 -51.260 -21.360 1.00 94.18 332 LEU B O 1
ATOM 1396 N N . MET B 2 17 ? 108.067 -49.152 -22.143 1.00 100.52 333 MET B N 1
ATOM 1397 C CA . MET B 2 17 ? 106.637 -49.216 -22.410 1.00 103.85 333 MET B CA 1
ATOM 1398 C C . MET B 2 17 ? 106.124 -50.325 -23.334 1.00 109.23 333 MET B C 1
ATOM 1399 O O . MET B 2 17 ? 105.196 -51.032 -22.965 1.00 111.01 333 MET B O 1
ATOM 1401 N N . THR B 2 18 ? 106.679 -50.474 -24.532 1.00 109.76 334 THR B N 1
ATOM 1402 C CA . THR B 2 18 ? 106.025 -51.354 -25.497 1.00 109.42 334 THR B CA 1
ATOM 1403 C C . THR B 2 18 ? 106.819 -52.511 -26.084 1.00 112.25 334 THR B C 1
ATOM 1404 O O . THR B 2 18 ? 107.469 -52.377 -27.115 1.00 113.18 334 THR B O 1
ATOM 1408 N N . SER B 2 19 ? 106.749 -53.650 -25.416 1.00 111.03 335 SER B N 1
ATOM 1409 C CA . SER B 2 19 ? 106.848 -54.919 -26.094 1.00 108.22 335 SER B CA 1
ATOM 1410 C C . SER B 2 19 ? 105.443 -55.398 -25.885 1.00 101.08 335 SER B C 1
ATOM 1411 O O . SER B 2 19 ? 105.019 -56.410 -26.437 1.00 98.18 335 SER B O 1
ATOM 1414 N N . SER B 2 20 ? 104.736 -54.612 -25.072 1.00 99.19 336 SER B N 1
ATOM 1415 C CA . SER B 2 20 ? 103.369 -54.869 -24.633 1.00 95.99 336 SER B CA 1
ATOM 1416 C C . SER B 2 20 ? 102.451 -53.650 -24.815 1.00 88.28 336 SER B C 1
ATOM 1417 O O . SER B 2 20 ? 102.881 -52.516 -24.644 1.00 87.63 336 SER B O 1
ATOM 1419 N N . THR B 2 21 ? 101.183 -53.899 -25.134 1.00 78.88 337 THR B N 1
ATOM 1420 C CA . THR B 2 21 ? 100.185 -52.845 -25.307 1.00 72.06 337 THR B CA 1
ATOM 1421 C C . THR B 2 21 ? 98.878 -53.257 -24.638 1.00 67.20 337 THR B C 1
ATOM 1422 O O . THR B 2 21 ? 97.831 -52.639 -24.819 1.00 65.84 337 THR B O 1
ATOM 1426 N N . SER B 2 22 ? 98.961 -54.329 -23.865 1.00 60.07 338 SER B N 1
ATOM 1427 C CA . SER B 2 22 ? 97.868 -54.765 -23.017 1.00 54.11 338 SER B CA 1
ATOM 1428 C C . SER B 2 22 ? 98.406 -54.954 -21.607 1.00 56.75 338 SER B C 1
ATOM 1429 O O . SER B 2 22 ? 99.489 -55.493 -21.409 1.00 60.21 338 SER B O 1
ATOM 1432 N N . PHE B 2 23 ? 97.633 -54.524 -20.623 1.00 55.13 339 PHE B N 1
ATOM 1433 C CA . PHE B 2 23 ? 98.107 -54.490 -19.251 1.00 55.92 339 PHE B CA 1
ATOM 1434 C C . PHE B 2 23 ? 98.726 -55.787 -18.757 1.00 59.53 339 PHE B C 1
ATOM 1435 O O . PHE B 2 23 ? 99.742 -55.760 -18.087 1.00 64.28 339 PHE B O 1
ATOM 1443 N N . SER B 2 24 ? 98.121 -56.922 -19.062 1.00 63.55 340 SER B N 1
ATOM 1444 C CA . SER B 2 24 ? 98.640 -58.184 -18.557 1.00 65.83 340 SER B CA 1
ATOM 1445 C C . SER B 2 24 ? 100.015 -58.512 -19.126 1.00 70.27 340 SER B C 1
ATOM 1446 O O . SER B 2 24 ? 100.895 -58.979 -18.417 1.00 67.33 340 SER B O 1
ATOM 1449 N N . GLU B 2 25 ? 100.188 -58.273 -20.417 1.00 76.69 341 GLU B N 1
ATOM 1450 C CA . GLU B 2 25 ? 101.455 -58.528 -21.068 1.00 83.01 341 GLU B CA 1
ATOM 1451 C C . GLU B 2 25 ? 102.450 -57.442 -20.706 1.00 82.12 341 GLU B C 1
ATOM 1452 O O . GLU B 2 25 ? 103.619 -57.728 -20.461 1.00 83.95 341 GLU B O 1
ATOM 1458 N N . THR B 2 26 ? 101.987 -56.196 -20.663 1.00 77.57 342 THR B N 1
ATOM 1459 C CA . THR B 2 26 ? 102.856 -55.084 -20.303 1.00 77.15 342 THR B CA 1
ATOM 1460 C C . THR B 2 26 ? 103.500 -55.290 -18.939 1.00 73.50 342 THR B C 1
ATOM 1461 O O . THR B 2 26 ? 104.672 -55.003 -18.759 1.00 71.51 342 THR B O 1
ATOM 1465 N N . ILE B 2 27 ? 102.739 -55.789 -17.975 1.00 70.92 343 ILE B N 1
ATOM 1466 C CA . ILE B 2 27 ? 103.291 -56.025 -16.648 1.00 76.86 343 ILE B CA 1
ATOM 1467 C C . ILE B 2 27 ? 104.511 -56.916 -16.750 1.00 83.77 343 ILE B C 1
ATOM 1468 O O . ILE B 2 27 ? 105.579 -56.600 -16.222 1.00 90.99 343 ILE B O 1
ATOM 1473 N N . ASN B 2 28 ? 104.345 -58.028 -17.448 1.00 82.51 344 ASN B N 1
ATOM 1474 C CA . ASN B 2 28 ? 105.355 -59.064 -17.464 1.00 84.09 344 ASN B CA 1
ATOM 1475 C C . ASN B 2 28 ? 106.555 -58.748 -18.328 1.00 87.89 344 ASN B C 1
ATOM 1476 O O . ASN B 2 28 ? 107.621 -59.299 -18.120 1.00 90.66 344 ASN B O 1
ATOM 1481 N N . GLN B 2 29 ? 106.410 -57.870 -19.301 1.00 87.12 345 GLN B N 1
ATOM 1482 C CA . GLN B 2 29 ? 107.617 -57.399 -19.948 1.00 90.61 345 GLN B CA 1
ATOM 1483 C C . GLN B 2 29 ? 108.320 -56.451 -19.005 1.00 95.74 345 GLN B C 1
ATOM 1484 O O . GLN B 2 29 ? 109.426 -56.011 -19.265 1.00 102.28 345 GLN B O 1
ATOM 1490 N N . TRP B 2 30 ? 107.636 -56.086 -17.934 1.00 90.20 346 TRP B N 1
ATOM 1491 C CA . TRP B 2 30 ? 108.245 -55.289 -16.905 1.00 84.51 346 TRP B CA 1
ATOM 1492 C C . TRP B 2 30 ? 108.735 -56.220 -15.822 1.00 87.39 346 TRP B C 1
ATOM 1493 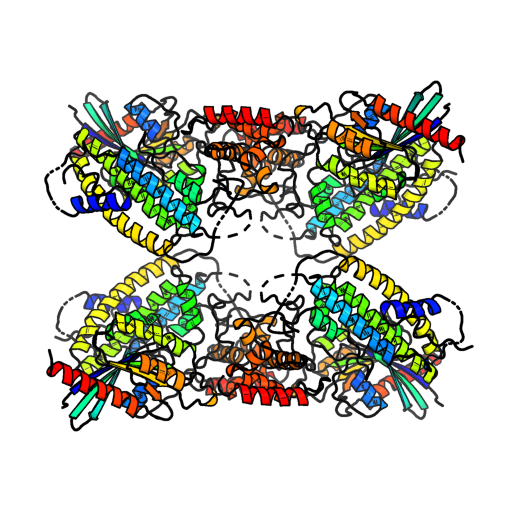O O . TRP B 2 30 ? 109.880 -56.145 -15.390 1.00 93.84 346 TRP B O 1
ATOM 1504 N N . ALA B 2 31 ? 107.874 -57.128 -15.399 1.00 83.07 347 ALA B N 1
ATOM 1505 C CA . ALA B 2 31 ? 108.312 -58.169 -14.499 1.00 86.71 347 ALA B CA 1
ATOM 1506 C C . ALA B 2 31 ? 109.610 -58.712 -15.056 1.00 98.89 347 ALA B C 1
ATOM 1507 O O . ALA B 2 31 ? 110.599 -58.838 -14.338 1.00 104.78 347 ALA B O 1
ATOM 1509 N N . ASP B 2 32 ? 109.607 -59.027 -16.345 1.00 101.28 348 ASP B N 1
ATOM 1510 C CA . ASP B 2 32 ? 110.817 -59.463 -17.034 1.00 103.38 348 ASP B CA 1
ATOM 1511 C C . ASP B 2 32 ? 112.038 -58.586 -16.726 1.00 99.99 348 ASP B C 1
ATOM 1512 O O . ASP B 2 32 ? 113.023 -59.066 -16.181 1.00 102.50 348 ASP B O 1
ATOM 1517 N N . ILE B 2 33 ? 111.960 -57.304 -17.073 1.00 96.03 349 ILE B N 1
ATOM 1518 C CA . ILE B 2 33 ? 113.061 -56.370 -16.860 1.00 95.97 349 ILE B CA 1
ATOM 1519 C C . ILE B 2 33 ? 113.420 -56.258 -15.384 1.00 99.95 349 ILE B C 1
ATOM 1520 O O . ILE B 2 33 ? 114.563 -56.001 -15.029 1.00 101.08 349 ILE B O 1
ATOM 1525 N N . LEU B 2 34 ? 112.431 -56.452 -14.526 1.00 104.28 350 LEU B N 1
ATOM 1526 C CA . LEU B 2 34 ? 112.674 -56.458 -13.096 1.00 106.61 350 LEU B CA 1
ATOM 1527 C C . LEU B 2 34 ? 113.169 -57.831 -12.648 1.00 111.43 350 LEU B C 1
ATOM 1528 O O . LEU B 2 34 ? 114.082 -57.927 -11.838 1.00 109.99 350 LEU B O 1
ATOM 1530 N N . LYS B 2 35 ? 112.580 -58.893 -13.180 1.00 116.42 351 LYS B N 1
ATOM 1531 C CA . LYS B 2 35 ? 113.010 -60.233 -12.824 1.00 118.67 351 LYS B CA 1
ATOM 1532 C C . LYS B 2 35 ? 114.509 -60.427 -13.042 1.00 121.57 351 LYS B C 1
ATOM 1533 O O . LYS B 2 35 ? 115.150 -61.217 -12.349 1.00 120.37 351 LYS B O 1
ATOM 1539 N N . THR B 2 36 ? 115.067 -59.703 -14.003 1.00 125.15 352 THR B N 1
ATOM 1540 C CA . THR B 2 36 ? 116.499 -59.768 -14.274 1.00 124.03 352 THR B CA 1
ATOM 1541 C C . THR B 2 36 ? 117.320 -59.252 -13.094 1.00 125.42 352 THR B C 1
ATOM 1542 O O . THR B 2 36 ? 117.801 -58.119 -13.100 1.00 123.86 352 THR B O 1
ATOM 1546 N N . MET B 2 39 ? 121.866 -56.130 -10.833 1.00 43.67 355 MET B N 1
ATOM 1547 C CA . MET B 2 39 ? 120.881 -55.217 -11.388 1.00 43.26 355 MET B CA 1
ATOM 1548 C C . MET B 2 39 ? 120.802 -53.976 -10.520 1.00 43.05 355 MET B C 1
ATOM 1549 O O . MET B 2 39 ? 119.751 -53.642 -9.991 1.00 42.51 355 MET B O 1
ATOM 1551 N N . GLU B 2 40 ? 121.930 -53.299 -10.364 1.00 112.41 356 GLU B N 1
ATOM 1552 C CA . GLU B 2 40 ? 121.998 -52.150 -9.480 1.00 112.44 356 GLU B CA 1
ATOM 1553 C C . GLU B 2 40 ? 121.544 -50.892 -10.201 1.00 110.37 356 GLU B C 1
ATOM 1554 O O . GLU B 2 40 ? 120.814 -50.076 -9.642 1.00 108.12 356 GLU B O 1
ATOM 1560 N N . LYS B 2 41 ? 121.981 -50.760 -11.450 1.00 111.22 357 LYS B N 1
ATOM 1561 C CA . LYS B 2 41 ? 121.782 -49.551 -12.247 1.00 109.71 357 LYS B CA 1
ATOM 1562 C C . LYS B 2 41 ? 120.741 -48.609 -11.656 1.00 106.13 357 LYS B C 1
ATOM 1563 O O . LYS B 2 41 ? 120.931 -47.395 -11.644 1.00 105.15 357 LYS B O 1
ATOM 1569 N N . PHE B 2 44 ? 118.285 -45.856 -11.934 1.00 41.77 360 PHE B N 1
ATOM 1570 C CA . PHE B 2 44 ? 116.929 -45.993 -12.442 1.00 41.27 360 PHE B CA 1
ATOM 1571 C C . PHE B 2 44 ? 116.260 -44.640 -12.515 1.00 40.96 360 PHE B C 1
ATOM 1572 O O . PHE B 2 44 ? 116.136 -43.957 -11.511 1.00 40.75 360 PHE B O 1
ATOM 1580 N N . ASP B 2 45 ? 115.827 -44.241 -13.698 1.00 96.11 361 ASP B N 1
ATOM 1581 C CA . ASP B 2 45 ? 114.990 -43.066 -13.775 1.00 91.66 361 ASP B CA 1
ATOM 1582 C C . ASP B 2 45 ? 113.554 -43.452 -14.076 1.00 88.46 361 ASP B C 1
ATOM 1583 O O . ASP B 2 45 ? 113.256 -44.065 -15.091 1.00 93.14 361 ASP B O 1
ATOM 1588 N N . SER B 2 46 ? 112.662 -43.090 -13.172 1.00 83.62 362 SER B N 1
ATOM 1589 C CA . SER B 2 46 ? 111.263 -43.411 -13.325 1.00 83.27 362 SER B CA 1
ATOM 1590 C C . SER B 2 46 ? 110.619 -42.261 -14.052 1.00 90.13 362 SER B C 1
ATOM 1591 O O . SER B 2 46 ? 109.493 -42.350 -14.527 1.00 92.23 362 SER B O 1
ATOM 1594 N N . ASN B 2 47 ? 111.361 -41.170 -14.134 1.00 91.53 363 ASN B N 1
ATOM 1595 C CA . ASN B 2 47 ? 110.873 -39.941 -14.728 1.00 92.17 363 ASN B CA 1
ATOM 1596 C C . ASN B 2 47 ? 110.276 -40.109 -16.111 1.00 94.92 363 ASN B C 1
ATOM 1597 O O . ASN B 2 47 ? 109.399 -39.363 -16.499 1.00 93.18 363 ASN B O 1
ATOM 1602 N N . PRO B 2 48 ? 110.777 -41.071 -16.880 1.00 98.25 364 PRO B N 1
ATOM 1603 C CA . PRO B 2 48 ? 110.353 -41.237 -18.266 1.00 97.78 364 PRO B CA 1
ATOM 1604 C C . PRO B 2 48 ? 109.165 -42.200 -18.413 1.00 97.56 364 PRO B C 1
ATOM 1605 O O . PRO B 2 48 ? 108.429 -42.172 -19.408 1.00 96.18 364 PRO B O 1
ATOM 1609 N N . ILE B 2 49 ? 108.999 -43.066 -17.422 1.00 96.75 365 ILE B N 1
ATOM 1610 C CA . ILE B 2 49 ? 107.916 -44.031 -17.445 1.00 91.71 365 ILE B CA 1
ATOM 1611 C C . ILE B 2 49 ? 106.593 -43.354 -17.733 1.00 86.54 365 ILE B C 1
ATOM 1612 O O . ILE B 2 49 ? 106.313 -42.270 -17.232 1.00 79.34 365 ILE B O 1
ATOM 1617 N N . ASN B 2 50 ? 105.789 -44.009 -18.560 1.00 85.47 366 ASN B N 1
ATOM 1618 C CA . ASN B 2 50 ? 104.452 -43.539 -18.848 1.00 81.37 366 ASN B CA 1
ATOM 1619 C C . ASN B 2 50 ? 103.475 -44.184 -17.874 1.00 80.53 366 ASN B C 1
ATOM 1620 O O . ASN B 2 50 ? 103.318 -45.401 -17.854 1.00 80.01 366 ASN B O 1
ATOM 1625 N N . LEU B 2 51 ? 102.854 -43.356 -17.041 1.00 76.47 367 LEU B N 1
ATOM 1626 C CA . LEU B 2 51 ? 101.933 -43.818 -16.019 1.00 69.98 367 LEU B CA 1
ATOM 1627 C C . LEU B 2 51 ? 100.538 -43.652 -16.558 1.00 64.00 367 LEU B C 1
ATOM 1628 O O . LEU B 2 51 ? 99.723 -44.561 -16.506 1.00 61.91 367 LEU B O 1
ATOM 1630 N N . LEU B 2 52 ? 100.278 -42.464 -17.076 1.00 61.31 368 LEU B N 1
ATOM 1631 C CA . LEU B 2 52 ? 99.035 -42.172 -17.751 1.00 59.36 368 LEU B CA 1
ATOM 1632 C C . LEU B 2 52 ? 98.732 -43.235 -18.786 1.00 62.60 368 LEU B C 1
ATOM 1633 O O . LEU B 2 52 ? 97.582 -43.455 -19.128 1.00 58.95 368 LEU B O 1
ATOM 1638 N N . GLU B 2 53 ? 99.762 -43.886 -19.304 1.00 63.85 369 GLU B N 1
ATOM 1639 C CA . GLU B 2 53 ? 99.527 -44.915 -20.290 1.00 65.78 369 GLU B CA 1
ATOM 1640 C C . GLU B 2 53 ? 99.251 -46.214 -19.594 1.00 63.56 369 GLU B C 1
ATOM 1641 O O . GLU B 2 53 ? 98.458 -47.020 -20.058 1.00 64.46 369 GLU B O 1
ATOM 1647 N N . LEU B 2 54 ? 99.917 -46.430 -18.477 1.00 61.10 370 LEU B N 1
ATOM 1648 C CA . LEU B 2 54 ? 99.717 -47.651 -17.740 1.00 59.72 370 LEU B CA 1
ATOM 1649 C C . LEU B 2 54 ? 98.329 -47.656 -17.162 1.00 58.48 370 LEU B C 1
ATOM 1650 O O . LEU B 2 54 ? 97.742 -48.698 -16.919 1.00 56.55 370 LEU B O 1
ATOM 1655 N N . VAL B 2 55 ? 97.814 -46.468 -16.913 1.00 58.12 371 VAL B N 1
ATOM 1656 C CA . VAL B 2 55 ? 96.494 -46.349 -16.355 1.00 52.60 371 VAL B CA 1
ATOM 1657 C C . VAL B 2 55 ? 95.490 -46.624 -17.447 1.00 48.90 371 VAL B C 1
ATOM 1658 O O . VAL B 2 55 ? 94.495 -47.289 -17.220 1.00 48.22 371 VAL B O 1
ATOM 1662 N N . LYS B 2 56 ? 95.764 -46.125 -18.643 1.00 50.07 372 LYS B N 1
ATOM 1663 C CA . LYS B 2 56 ? 94.888 -46.373 -19.776 1.00 49.42 372 LYS B CA 1
ATOM 1664 C C . LYS B 2 56 ? 94.765 -47.859 -20.038 1.00 44.77 372 LYS B C 1
ATOM 1665 O O . LYS B 2 56 ? 93.697 -48.358 -20.337 1.00 45.40 372 LYS B O 1
ATOM 1667 N N . GLN B 2 57 ? 95.867 -48.569 -19.913 1.00 44.09 373 GLN B N 1
ATOM 1668 C CA . GLN B 2 57 ? 95.848 -49.987 -20.173 1.00 44.46 373 GLN B CA 1
ATOM 1669 C C . GLN B 2 57 ? 95.109 -50.735 -19.093 1.00 48.08 373 GLN B C 1
ATOM 1670 O O . GLN B 2 57 ? 94.297 -51.601 -19.375 1.00 53.90 373 GLN B O 1
ATOM 1676 N N . PHE B 2 58 ? 95.399 -50.401 -17.849 1.00 50.42 374 PHE B N 1
ATOM 1677 C CA . PHE B 2 58 ? 94.762 -51.055 -16.726 1.00 47.28 374 PHE B CA 1
ATOM 1678 C C . PHE B 2 58 ? 93.260 -50.910 -16.788 1.00 44.89 374 PHE B C 1
ATOM 1679 O O . PHE B 2 58 ? 92.528 -51.858 -16.561 1.00 45.44 374 PHE B O 1
ATOM 1687 N N . ASN B 2 59 ? 92.804 -49.710 -17.095 1.00 39.39 375 ASN B N 1
ATOM 1688 C CA . ASN B 2 59 ? 91.385 -49.446 -17.147 1.00 38.85 375 ASN B CA 1
ATOM 1689 C C . ASN B 2 59 ? 90.690 -50.306 -18.176 1.00 45.63 375 ASN B C 1
ATOM 1690 O O . ASN B 2 59 ? 89.563 -50.734 -17.979 1.00 44.95 375 ASN B O 1
ATOM 1695 N N . LEU B 2 60 ? 91.371 -50.557 -19.278 1.00 50.46 376 LEU B N 1
ATOM 1696 C CA . LEU B 2 60 ? 90.860 -51.469 -20.267 1.00 51.22 376 LEU B CA 1
ATOM 1697 C C . LEU B 2 60 ? 90.842 -52.857 -19.698 1.00 49.27 376 LEU B C 1
ATOM 1698 O O . LEU B 2 60 ? 89.899 -53.603 -19.890 1.00 53.21 376 LEU B O 1
ATOM 1703 N N . TYR B 2 61 ? 91.901 -53.210 -18.998 1.00 42.89 377 TYR B N 1
ATOM 1704 C CA . TYR B 2 61 ? 92.006 -54.531 -18.426 1.00 43.02 377 TYR B CA 1
ATOM 1705 C C . TYR B 2 61 ? 90.798 -54.770 -17.550 1.00 44.83 377 TYR B C 1
ATOM 1706 O O . TYR B 2 61 ? 90.220 -55.843 -17.545 1.00 44.30 377 TYR B O 1
ATOM 1715 N N . VAL B 2 62 ? 90.404 -53.740 -16.824 1.00 40.72 378 VAL B N 1
ATOM 1716 C CA . VAL B 2 62 ? 89.295 -53.837 -15.900 1.00 42.22 378 VAL B CA 1
ATOM 1717 C C . VAL B 2 62 ? 88.001 -54.008 -16.655 1.00 43.58 378 VAL B C 1
ATOM 1718 O O . VAL B 2 62 ? 87.222 -54.902 -16.373 1.00 44.08 378 VAL B O 1
ATOM 1722 N N . ASP B 2 63 ? 87.787 -53.148 -17.635 1.00 45.01 379 ASP B N 1
ATOM 1723 C CA . ASP B 2 63 ? 86.604 -53.206 -18.465 1.00 45.04 379 ASP B CA 1
ATOM 1724 C C . ASP B 2 63 ? 86.466 -54.550 -19.151 1.00 47.38 379 ASP B C 1
ATOM 1725 O O . ASP B 2 63 ? 85.397 -55.131 -19.176 1.00 46.90 379 ASP B O 1
ATOM 1730 N N . GLU B 2 64 ? 87.558 -55.041 -19.715 1.00 47.80 380 GLU B N 1
ATOM 1731 C CA . GLU B 2 64 ? 87.547 -56.314 -20.416 1.00 50.05 380 GLU B CA 1
ATOM 1732 C C . GLU B 2 64 ? 87.304 -57.480 -19.471 1.00 49.75 380 GLU B C 1
ATOM 1733 O O . GLU B 2 64 ? 86.609 -58.426 -19.811 1.00 48.24 380 GLU B O 1
ATOM 1739 N N . LEU B 2 65 ? 87.878 -57.407 -18.281 1.00 44.31 381 LEU B N 1
ATOM 1740 C CA . LEU B 2 65 ? 87.680 -58.446 -17.288 1.00 45.40 381 LEU B CA 1
ATOM 1741 C C . LEU B 2 65 ? 86.252 -58.443 -16.778 1.00 42.97 381 LEU B C 1
ATOM 1742 O O . LEU B 2 65 ? 85.746 -59.448 -16.311 1.00 45.94 381 LEU B O 1
ATOM 1747 N N . ALA B 2 66 ? 85.613 -57.292 -16.854 1.00 39.05 382 ALA B N 1
ATOM 1748 C CA . ALA B 2 66 ? 84.250 -57.158 -16.413 1.00 38.84 382 ALA B CA 1
ATOM 1749 C C . ALA B 2 66 ? 83.320 -57.723 -17.447 1.00 43.07 382 ALA B C 1
ATOM 1750 O O . ALA B 2 66 ? 82.429 -58.494 -17.132 1.00 46.95 382 ALA B O 1
ATOM 1752 N N . ILE B 2 67 ? 83.510 -57.312 -18.686 1.00 42.04 383 ILE B N 1
ATOM 1753 C CA . ILE B 2 67 ? 82.718 -57.851 -19.762 1.00 42.89 383 ILE B CA 1
ATOM 1754 C C . ILE B 2 67 ? 82.735 -59.356 -19.662 1.00 46.84 383 ILE B C 1
ATOM 1755 O O . ILE B 2 67 ? 81.695 -59.998 -19.591 1.00 47.12 383 ILE B O 1
ATOM 1760 N N . THR B 2 68 ? 83.932 -59.913 -19.647 1.00 47.11 384 THR B N 1
ATOM 1761 C CA . THR B 2 68 ? 84.098 -61.344 -19.582 1.00 48.43 384 THR B CA 1
ATOM 1762 C C . THR B 2 68 ? 83.264 -61.964 -18.484 1.00 51.72 384 THR B C 1
ATOM 1763 O O . THR B 2 68 ? 82.603 -62.970 -18.694 1.00 54.99 384 THR B O 1
ATOM 1767 N N . CYS B 2 69 ? 83.300 -61.367 -17.306 1.00 48.50 385 CYS B N 1
ATOM 1768 C CA . CYS B 2 69 ? 82.591 -61.920 -16.168 1.00 49.64 385 CYS B CA 1
ATOM 1769 C C . CYS B 2 69 ? 81.092 -61.942 -16.383 1.00 49.92 385 CYS B C 1
ATOM 1770 O O . CYS B 2 69 ? 80.418 -62.885 -15.999 1.00 53.15 385 CYS B O 1
ATOM 1773 N N . GLU B 2 70 ? 80.568 -60.900 -17.003 1.00 47.63 386 GLU B N 1
ATOM 1774 C CA . GLU B 2 70 ? 79.139 -60.804 -17.189 1.00 43.69 386 GLU B CA 1
ATOM 1775 C C . GLU B 2 70 ? 78.673 -61.769 -18.254 1.00 48.81 386 GLU B C 1
ATOM 1776 O O . GLU B 2 70 ? 77.518 -62.164 -18.285 1.00 51.10 386 GLU B O 1
ATOM 1782 N N . ALA B 2 71 ? 79.586 -62.156 -19.127 1.00 50.82 387 ALA B N 1
ATOM 1783 C CA . ALA B 2 71 ? 79.242 -63.013 -20.243 1.00 52.44 387 ALA B CA 1
ATOM 1784 C C . ALA B 2 71 ? 79.200 -64.460 -19.809 1.00 57.62 387 ALA B C 1
ATOM 1785 O O . ALA B 2 71 ? 78.337 -65.214 -20.228 1.00 63.37 387 ALA B O 1
ATOM 1787 N N . ASN B 2 72 ? 80.136 -64.843 -18.959 1.00 56.40 388 ASN B N 1
ATOM 1788 C CA . ASN B 2 72 ? 80.227 -66.222 -18.523 1.00 59.68 388 ASN B CA 1
ATOM 1789 C C . ASN B 2 72 ? 79.316 -66.506 -17.356 1.00 61.12 388 ASN B C 1
ATOM 1790 O O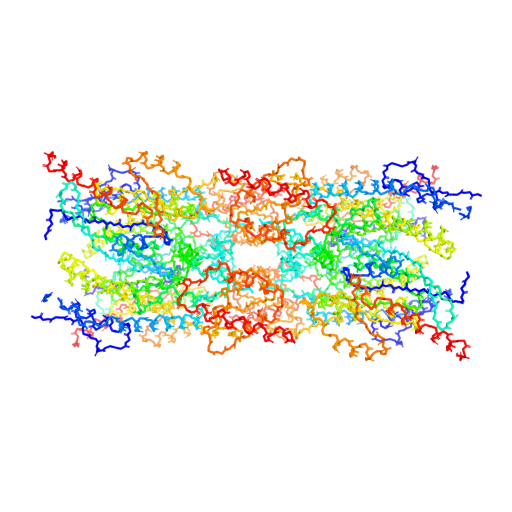 . ASN B 2 72 ? 79.410 -67.550 -16.725 1.00 60.50 388 ASN B O 1
ATOM 1795 N N . ASN B 2 73 ? 78.436 -65.561 -17.071 1.00 60.17 389 ASN B N 1
ATOM 1796 C CA . ASN B 2 73 ? 77.427 -65.756 -16.056 1.00 58.84 389 ASN B CA 1
ATOM 1797 C C . ASN B 2 73 ? 78.061 -66.018 -14.729 1.00 52.56 389 ASN B C 1
ATOM 1798 O O . ASN B 2 73 ? 77.526 -66.754 -13.920 1.00 53.12 389 ASN B O 1
ATOM 1803 N N . VAL B 2 74 ? 79.204 -65.408 -14.492 1.00 48.07 390 VAL B N 1
ATOM 1804 C CA . VAL B 2 74 ? 79.989 -65.779 -13.340 1.00 52.36 390 VAL B CA 1
ATOM 1805 C C . VAL B 2 74 ? 79.398 -65.320 -12.023 1.00 52.46 390 VAL B C 1
ATOM 1806 O O . VAL B 2 74 ? 79.804 -65.793 -10.970 1.00 53.22 390 VAL B O 1
ATOM 1810 N N . TRP B 2 75 ? 78.456 -64.391 -12.071 1.00 53.18 391 TRP B N 1
ATOM 1811 C CA . TRP B 2 75 ? 77.830 -63.914 -10.846 1.00 53.10 391 TRP B CA 1
ATOM 1812 C C . TRP B 2 75 ? 76.603 -64.741 -10.537 1.00 58.64 391 TRP B C 1
ATOM 1813 O O . TRP B 2 75 ? 75.988 -64.579 -9.495 1.00 62.22 391 TRP B O 1
ATOM 1824 N N . ALA B 2 76 ? 76.246 -65.619 -11.466 0.69 59.20 392 ALA B N 1
ATOM 1825 C CA . ALA B 2 76 ? 75.140 -66.537 -11.274 1.00 58.41 392 ALA B CA 1
ATOM 1826 C C . ALA B 2 76 ? 73.896 -65.792 -10.828 1.00 63.72 392 ALA B C 1
ATOM 1827 O O . ALA B 2 76 ? 73.220 -65.163 -11.639 1.00 65.98 392 ALA B O 1
ATOM 1829 N N . SER B 2 82 ? 63.283 -59.490 -9.653 1.00 73.33 398 SER B N 1
ATOM 1830 C CA . SER B 2 82 ? 64.020 -59.021 -8.488 1.00 73.96 398 SER B CA 1
ATOM 1831 C C . SER B 2 82 ? 65.499 -59.055 -8.781 1.00 75.85 398 SER B C 1
ATOM 1832 O O . SER B 2 82 ? 66.102 -58.036 -9.102 1.00 74.46 398 SER B O 1
ATOM 1834 N N . THR B 2 83 ? 66.075 -60.246 -8.670 1.00 78.50 399 THR B N 1
ATOM 1835 C CA . THR B 2 83 ? 67.476 -60.459 -8.989 1.00 76.80 399 THR B CA 1
ATOM 1836 C C . THR B 2 83 ? 68.328 -59.358 -8.410 1.00 70.69 399 THR B C 1
ATOM 1837 O O . THR B 2 83 ? 69.121 -58.756 -9.118 1.00 72.92 399 THR B O 1
ATOM 1841 N N . PRO B 2 84 ? 68.169 -59.087 -7.115 1.00 60.45 400 PRO B N 1
ATOM 1842 C CA . PRO B 2 84 ? 69.070 -58.124 -6.503 1.00 51.14 400 PRO B CA 1
ATOM 1843 C C . PRO B 2 84 ? 70.456 -58.706 -6.632 1.00 49.93 400 PRO B C 1
ATOM 1844 O O . PRO B 2 84 ? 70.597 -59.920 -6.667 1.00 54.83 400 PRO B O 1
ATOM 1848 N N . ASN B 2 85 ? 71.467 -57.859 -6.708 1.00 44.67 401 ASN B N 1
ATOM 1849 C CA . ASN B 2 85 ? 72.818 -58.345 -6.885 1.00 40.23 401 ASN B CA 1
ATOM 1850 C C . ASN B 2 85 ? 73.355 -59.042 -5.659 1.00 38.15 401 ASN B C 1
ATOM 1851 O O . ASN B 2 85 ? 72.673 -59.166 -4.664 1.00 37.95 401 ASN B O 1
ATOM 1856 N N . LEU B 2 86 ? 74.596 -59.486 -5.748 1.00 37.84 402 LEU B N 1
ATOM 1857 C CA . LEU B 2 86 ? 75.211 -60.266 -4.696 1.00 40.37 402 LEU B CA 1
ATOM 1858 C C . LEU B 2 86 ? 75.342 -59.533 -3.379 1.00 39.33 402 LEU B C 1
ATOM 1859 O O . LEU B 2 86 ? 75.487 -60.154 -2.338 1.00 47.73 402 LEU B O 1
ATOM 1864 N N . PHE B 2 87 ? 75.318 -58.214 -3.434 1.00 33.57 403 PHE B N 1
ATOM 1865 C CA . PHE B 2 87 ? 75.670 -57.406 -2.289 1.00 33.74 403 PHE B CA 1
ATOM 1866 C C . PHE B 2 87 ? 74.459 -56.823 -1.586 1.00 36.26 403 PHE B C 1
ATOM 1867 O O . PHE B 2 87 ? 74.585 -56.059 -0.645 1.00 37.02 403 PHE B O 1
ATOM 1875 N N . ALA B 2 88 ? 73.283 -57.203 -2.052 1.00 37.28 404 ALA B N 1
ATOM 1876 C CA . ALA B 2 88 ? 72.044 -56.569 -1.642 1.00 38.63 404 ALA B CA 1
ATOM 1877 C C . ALA B 2 88 ? 71.752 -56.720 -0.163 1.00 39.46 404 ALA B C 1
ATOM 1878 O O . ALA B 2 88 ? 71.175 -55.833 0.447 1.00 38.42 404 ALA B O 1
ATOM 1880 N N . LEU B 2 89 ? 72.132 -57.850 0.413 1.00 43.20 405 LEU B N 1
ATOM 1881 C CA . LEU B 2 89 ? 71.756 -58.134 1.787 1.00 47.83 405 LEU B CA 1
ATOM 1882 C C . LEU B 2 89 ? 72.683 -57.515 2.818 1.00 47.88 405 LEU B C 1
ATOM 1883 O O . LEU B 2 89 ? 72.489 -57.698 4.009 1.00 54.95 405 LEU B O 1
ATOM 1888 N N . TYR B 2 90 ? 73.677 -56.766 2.366 1.00 42.86 406 TYR B N 1
ATOM 1889 C CA . TYR B 2 90 ? 74.666 -56.231 3.271 1.00 39.83 406 TYR B CA 1
ATOM 1890 C C . TYR B 2 90 ? 74.609 -54.721 3.320 1.00 37.40 406 TYR B C 1
ATOM 1891 O O . TYR B 2 90 ? 75.545 -54.079 3.764 1.00 35.65 406 TYR B O 1
ATOM 1900 N N . ASP B 2 91 ? 73.500 -54.159 2.869 1.00 35.65 407 ASP B N 1
ATOM 1901 C CA . ASP B 2 91 ? 73.364 -52.719 2.793 1.00 36.68 407 ASP B CA 1
ATOM 1902 C C . ASP B 2 91 ? 72.847 -52.135 4.090 1.00 38.67 407 ASP B C 1
ATOM 1903 O O . ASP B 2 91 ? 71.717 -52.387 4.483 1.00 44.24 407 ASP B O 1
ATOM 1908 N N . ASN B 2 92 ? 73.666 -51.333 4.749 1.00 35.83 408 ASN B N 1
ATOM 1909 C CA . ASN B 2 92 ? 73.258 -50.720 5.996 1.00 39.94 408 ASN B CA 1
ATOM 1910 C C . ASN B 2 92 ? 73.126 -49.228 5.841 1.00 43.31 408 ASN B C 1
ATOM 1911 O O . ASN B 2 92 ? 73.124 -48.494 6.816 1.00 47.96 408 ASN B O 1
ATOM 1916 N N . SER B 2 93 ? 73.003 -48.785 4.601 1.00 40.28 409 SER B N 1
ATOM 1917 C CA . SER B 2 93 ? 73.088 -47.372 4.288 1.00 37.37 409 SER B CA 1
ATOM 1918 C C . SER B 2 93 ? 71.815 -46.613 4.607 1.00 35.79 409 SER B C 1
ATOM 1919 O O . SER B 2 93 ? 71.818 -45.394 4.699 1.00 32.32 409 SER B O 1
ATOM 1922 N N . GLY B 2 94 ? 70.723 -47.335 4.772 1.00 33.88 410 GLY B N 1
ATOM 1923 C CA . GLY B 2 94 ? 69.475 -46.689 5.093 1.00 35.32 410 GLY B CA 1
ATOM 1924 C C . GLY B 2 94 ? 69.010 -45.832 3.947 1.00 41.46 410 GLY B C 1
ATOM 1925 O O . GLY B 2 94 ? 68.271 -44.877 4.133 1.00 44.16 410 GLY B O 1
ATOM 1926 N N . GLY B 2 95 ? 69.453 -46.184 2.751 1.00 39.88 411 GLY B N 1
ATOM 1927 C CA . GLY B 2 95 ? 69.025 -45.505 1.551 1.00 41.04 411 GLY B CA 1
ATOM 1928 C C . GLY B 2 95 ? 69.529 -44.088 1.471 1.00 42.45 411 GLY B C 1
ATOM 1929 O O . GLY B 2 95 ? 69.038 -43.291 0.692 1.00 42.77 411 GLY B O 1
ATOM 1930 N N . GLU B 2 96 ? 70.511 -43.773 2.294 1.00 42.35 412 GLU B N 1
ATOM 1931 C CA . GLU B 2 96 ? 71.113 -42.460 2.270 1.00 38.59 412 GLU B CA 1
ATOM 1932 C C . GLU B 2 96 ? 72.216 -42.440 1.239 1.00 33.79 412 GLU B C 1
ATOM 1933 O O . GLU B 2 96 ? 72.677 -43.481 0.808 1.00 31.66 412 GLU B O 1
ATOM 1939 N N . ALA B 2 97 ? 72.633 -41.252 0.834 1.00 30.85 413 ALA B N 1
ATOM 1940 C CA . ALA B 2 97 ? 73.662 -41.124 -0.178 1.00 28.97 413 ALA B CA 1
ATOM 1941 C C . ALA B 2 97 ? 75.016 -41.038 0.471 1.00 31.86 413 ALA B C 1
ATOM 1942 O O . ALA B 2 97 ? 75.267 -40.155 1.272 1.00 36.54 413 ALA B O 1
ATOM 1944 N N . ILE B 2 98 ? 75.893 -41.963 0.119 1.00 30.44 414 ILE B N 1
ATOM 1945 C CA . ILE B 2 98 ? 77.224 -41.966 0.675 1.00 30.19 414 ILE B CA 1
ATOM 1946 C C . ILE B 2 98 ? 78.201 -41.392 -0.316 1.00 29.66 414 ILE B C 1
ATOM 1947 O O . ILE B 2 98 ? 78.515 -42.014 -1.312 1.00 29.65 414 ILE B O 1
ATOM 1952 N N . HIS B 2 99 ? 78.689 -40.201 -0.022 1.00 29.68 415 HIS B N 1
ATOM 1953 C CA . HIS B 2 99 ? 79.605 -39.512 -0.902 1.00 28.55 415 HIS B CA 1
ATOM 1954 C C . HIS B 2 99 ? 79.142 -39.602 -2.333 1.00 28.15 415 HIS B C 1
ATOM 1955 O O . HIS B 2 99 ? 79.836 -40.145 -3.178 1.00 34.64 415 HIS B O 1
ATOM 1962 N N . GLY B 2 100 ? 77.959 -39.081 -2.602 1.00 29.17 416 GLY B N 1
ATOM 1963 C CA . GLY B 2 100 ? 77.502 -38.920 -3.965 1.00 34.07 416 GLY B CA 1
ATOM 1964 C C . GLY B 2 100 ? 76.824 -40.117 -4.587 1.00 34.00 416 GLY B C 1
ATOM 1965 O O . GLY B 2 100 ? 76.292 -40.032 -5.683 1.00 34.62 416 GLY B O 1
ATOM 1966 N N . HIS B 2 101 ? 76.845 -41.236 -3.887 1.00 28.46 417 HIS B N 1
ATOM 1967 C CA . HIS B 2 101 ? 76.213 -42.434 -4.390 1.00 23.01 417 HIS B CA 1
ATOM 1968 C C . HIS B 2 101 ? 75.305 -43.039 -3.358 1.00 27.48 417 HIS B C 1
ATOM 1969 O O . HIS B 2 101 ? 75.640 -43.118 -2.188 1.00 34.33 417 HIS B O 1
ATOM 1976 N N . ALA B 2 102 ? 74.138 -43.456 -3.803 1.00 21.43 418 ALA B N 1
ATOM 1977 C CA . ALA B 2 102 ? 73.249 -44.182 -2.944 1.00 19.77 418 ALA B CA 1
ATOM 1978 C C . ALA B 2 102 ? 73.258 -45.616 -3.389 1.00 22.91 418 ALA B C 1
ATOM 1979 O O . ALA B 2 102 ? 73.645 -45.934 -4.504 1.00 28.81 418 ALA B O 1
ATOM 1981 N N . PHE B 2 103 ? 72.851 -46.490 -2.494 1.00 24.13 419 PHE B N 1
ATOM 1982 C CA . PHE B 2 103 ? 72.905 -47.893 -2.782 1.00 26.21 419 PHE B CA 1
ATOM 1983 C C . PHE B 2 103 ? 71.686 -48.306 -3.577 1.00 26.50 419 PHE B C 1
ATOM 1984 O O . PHE B 2 103 ? 70.563 -48.009 -3.205 1.00 30.23 419 PHE B O 1
ATOM 1992 N N . VAL B 2 104 ? 71.917 -48.986 -4.687 1.00 25.77 420 VAL B N 1
ATOM 1993 C CA . VAL B 2 104 ? 70.834 -49.525 -5.483 1.00 24.99 420 VAL B CA 1
ATOM 1994 C C . VAL B 2 104 ? 71.088 -50.993 -5.674 1.00 28.32 420 VAL B C 1
ATOM 1995 O O . VAL B 2 104 ? 72.070 -51.382 -6.280 1.00 34.38 420 VAL B O 1
ATOM 1999 N N . PRO B 2 105 ? 70.197 -51.821 -5.148 1.00 27.14 421 PRO B N 1
ATOM 2000 C CA . PRO B 2 105 ? 70.435 -53.257 -5.128 1.00 31.56 421 PRO B CA 1
ATOM 2001 C C . PRO B 2 105 ? 70.282 -53.894 -6.497 1.00 35.23 421 PRO B C 1
ATOM 2002 O O . PRO B 2 105 ? 70.321 -55.106 -6.603 1.00 41.06 421 PRO B O 1
ATOM 2006 N N . TYR B 2 106 ? 70.131 -53.083 -7.532 1.00 32.17 422 TYR B N 1
ATOM 2007 C CA . TYR B 2 106 ? 69.903 -53.603 -8.864 1.00 35.65 422 TYR B CA 1
ATOM 2008 C C . TYR B 2 106 ? 71.050 -53.314 -9.799 1.00 33.40 422 TYR B C 1
ATOM 2009 O O . TYR B 2 106 ? 70.972 -53.587 -10.987 1.00 35.54 422 TYR B O 1
ATOM 2018 N N . TYR B 2 107 ? 72.117 -52.756 -9.252 1.00 30.33 423 TYR B N 1
ATOM 2019 C CA . TYR B 2 107 ? 73.341 -52.586 -9.999 1.00 29.58 423 TYR B CA 1
ATOM 2020 C C . TYR B 2 107 ? 73.837 -53.943 -10.424 1.00 29.60 423 TYR B C 1
ATOM 2021 O O . TYR B 2 107 ? 73.763 -54.893 -9.663 1.00 30.86 423 TYR B O 1
ATOM 2030 N N . LYS B 2 108 ? 74.363 -54.032 -11.634 1.00 30.53 424 LYS B N 1
ATOM 2031 C CA . LYS B 2 108 ? 74.973 -55.263 -12.080 1.00 35.51 424 LYS B CA 1
ATOM 2032 C C . LYS B 2 108 ? 76.354 -55.361 -11.499 1.00 36.29 424 LYS B C 1
ATOM 2033 O O . LYS B 2 108 ? 77.071 -54.379 -11.440 1.00 36.55 424 LYS B O 1
ATOM 2039 N N . GLU B 2 109 ? 76.731 -56.554 -11.076 1.00 35.59 425 GLU B N 1
ATOM 2040 C CA . GLU B 2 109 ? 77.988 -56.730 -10.384 1.00 36.15 425 GLU B CA 1
ATOM 2041 C C . GLU B 2 109 ? 79.165 -56.228 -11.182 1.00 34.67 425 GLU B C 1
ATOM 2042 O O . GLU B 2 109 ? 80.133 -55.747 -10.622 1.00 40.96 425 GLU B O 1
ATOM 2048 N N . SER B 2 110 ? 79.084 -56.345 -12.495 1.00 33.62 426 SER B N 1
ATOM 2049 C CA . SER B 2 110 ? 80.198 -55.993 -13.349 1.00 33.35 426 SER B CA 1
ATOM 2050 C C . SER B 2 110 ? 80.358 -54.500 -13.452 1.00 32.51 426 SER B C 1
ATOM 2051 O O . SER B 2 110 ? 81.421 -54.014 -13.781 1.00 36.57 426 SER B O 1
ATOM 2054 N N . ILE B 2 111 ? 79.294 -53.772 -13.170 1.00 28.38 427 ILE B N 1
ATOM 2055 C CA . ILE B 2 111 ? 79.355 -52.325 -13.185 1.00 27.73 427 ILE B CA 1
ATOM 2056 C C . ILE B 2 111 ? 79.955 -51.831 -11.890 1.00 29.54 427 ILE B C 1
ATOM 2057 O O . ILE B 2 111 ? 80.724 -50.889 -11.878 1.00 29.13 427 ILE B O 1
ATOM 2062 N N . VAL B 2 112 ? 79.605 -52.497 -10.803 1.00 27.38 428 VAL B N 1
ATOM 2063 C CA . VAL B 2 112 ? 80.168 -52.211 -9.501 1.00 30.70 428 VAL B CA 1
ATOM 2064 C C . VAL B 2 112 ? 81.652 -52.464 -9.533 1.00 33.07 428 VAL B C 1
ATOM 2065 O O . VAL B 2 112 ? 82.435 -51.717 -8.977 1.00 33.80 428 VAL B O 1
ATOM 2069 N N . LEU B 2 113 ? 82.017 -53.552 -10.184 1.00 33.65 429 LEU B N 1
ATOM 2070 C CA . LEU B 2 113 ? 83.395 -53.884 -10.452 1.00 36.57 429 LEU B CA 1
ATOM 2071 C C . LEU B 2 113 ? 84.068 -52.698 -11.109 1.00 38.28 429 LEU B C 1
ATOM 2072 O O . LEU B 2 113 ? 85.064 -52.184 -10.631 1.00 38.00 429 LEU B O 1
ATOM 2077 N N . ARG B 2 114 ? 83.507 -52.254 -12.215 1.00 39.05 430 ARG B N 1
ATOM 2078 C CA . ARG B 2 114 ? 84.135 -51.200 -12.964 1.00 35.88 430 ARG B CA 1
ATOM 2079 C C . ARG B 2 114 ? 84.278 -49.973 -12.113 1.00 33.27 430 ARG B C 1
ATOM 2080 O O . ARG B 2 114 ? 85.332 -49.363 -12.071 1.00 34.66 430 ARG B O 1
ATOM 2088 N N . ARG B 2 115 ? 83.212 -49.615 -11.426 1.00 31.63 431 ARG B N 1
ATOM 2089 C CA . ARG B 2 115 ? 83.209 -48.392 -10.655 1.00 33.75 431 ARG B CA 1
ATOM 2090 C C . ARG B 2 115 ? 84.225 -48.457 -9.537 1.00 32.16 431 ARG B C 1
ATOM 2091 O O . ARG B 2 115 ? 84.744 -47.443 -9.114 1.00 31.80 431 ARG B O 1
ATOM 2099 N N . LEU B 2 116 ? 84.521 -49.656 -9.070 1.00 29.94 432 LEU B N 1
ATOM 2100 C CA . LEU B 2 116 ? 85.320 -49.807 -7.871 1.00 28.43 432 LEU B CA 1
ATOM 2101 C C . LEU B 2 116 ? 86.818 -49.818 -8.098 1.00 31.23 432 LEU B C 1
ATOM 2102 O O . LEU B 2 116 ? 87.575 -49.521 -7.188 1.00 35.25 432 LEU B O 1
ATOM 2107 N N . PHE B 2 117 ? 87.250 -50.169 -9.300 1.00 35.87 433 PHE B N 1
ATOM 2108 C CA . PHE B 2 117 ? 88.662 -50.329 -9.566 1.00 26.67 433 PHE B CA 1
ATOM 2109 C C . PHE B 2 117 ? 89.188 -49.479 -10.707 1.00 39.07 433 PHE B C 1
ATOM 2110 O O . PHE B 2 117 ? 90.366 -49.492 -10.978 1.00 43.65 433 PHE B O 1
ATOM 2118 N N . THR B 2 118 ? 88.327 -48.746 -11.386 1.00 36.51 434 THR B N 1
ATOM 2119 C CA . THR B 2 118 ? 88.797 -47.859 -12.431 1.00 38.38 434 THR B CA 1
ATOM 2120 C C . THR B 2 118 ? 89.650 -46.771 -11.816 1.00 39.07 434 THR B C 1
ATOM 2121 O O . THR B 2 118 ? 89.267 -46.174 -10.822 1.00 40.75 434 THR B O 1
ATOM 2125 N N . VAL B 2 119 ? 90.809 -46.523 -12.409 1.00 41.06 435 VAL B N 1
ATOM 2126 C CA . VAL B 2 119 ? 91.711 -45.498 -11.916 1.00 41.74 435 VAL B CA 1
ATOM 2127 C C . VAL B 2 119 ? 91.572 -44.220 -12.699 1.00 42.82 435 VAL B C 1
ATOM 2128 O O . VAL B 2 119 ? 91.591 -44.223 -13.920 1.00 46.91 435 VAL B O 1
ATOM 2132 N N . ASP B 2 120 ? 91.419 -43.124 -11.975 1.00 39.67 436 ASP B N 1
ATOM 2133 C CA . ASP B 2 120 ? 91.270 -41.833 -12.598 1.00 39.61 436 ASP B CA 1
ATOM 2134 C C . ASP B 2 120 ? 92.610 -41.360 -13.115 1.00 44.80 436 ASP B C 1
ATOM 2135 O O . ASP B 2 120 ? 93.599 -41.396 -12.402 1.00 46.19 436 ASP B O 1
ATOM 2140 N N . PRO B 2 121 ? 92.646 -40.924 -14.375 1.00 51.57 437 PRO B N 1
ATOM 2141 C CA . PRO B 2 121 ? 93.889 -40.517 -15.025 1.00 53.85 437 PRO B CA 1
ATOM 2142 C C . PRO B 2 121 ? 94.366 -39.177 -14.524 1.00 54.13 437 PRO B C 1
ATOM 2143 O O . PRO B 2 121 ? 95.553 -38.887 -14.575 1.00 57.03 437 PRO B O 1
ATOM 2147 N N . ASN B 2 122 ? 93.437 -38.366 -14.045 1.00 52.22 438 ASN B N 1
ATOM 2148 C CA . ASN B 2 122 ? 93.776 -37.038 -13.589 1.00 54.15 438 ASN B CA 1
ATOM 2149 C C . ASN B 2 122 ? 94.325 -37.016 -12.171 1.00 52.41 438 ASN B C 1
ATOM 2150 O O . ASN B 2 122 ? 95.002 -36.075 -11.794 1.00 53.78 438 ASN B O 1
ATOM 2152 N N . THR B 2 123 ? 94.058 -38.051 -11.385 1.00 48.75 439 THR B N 1
ATOM 2153 C CA . THR B 2 123 ? 94.561 -38.071 -10.022 1.00 47.99 439 THR B CA 1
ATOM 2154 C C . THR B 2 123 ? 95.315 -39.338 -9.690 1.00 46.34 439 THR B C 1
ATOM 2155 O O . THR B 2 123 ? 96.067 -39.384 -8.731 1.00 47.26 439 THR B O 1
ATOM 2159 N N . PHE B 2 124 ? 95.112 -40.367 -10.490 1.00 45.77 440 PHE B N 1
ATOM 2160 C CA . PHE B 2 124 ? 95.690 -41.666 -10.207 1.00 46.96 440 PHE B CA 1
ATOM 2161 C C . PHE B 2 124 ? 95.087 -42.299 -8.978 1.00 42.81 440 PHE B C 1
ATOM 2162 O O . PHE B 2 124 ? 95.618 -43.254 -8.442 1.00 39.58 440 PHE B O 1
ATOM 2170 N N . ASN B 2 125 ? 93.959 -41.763 -8.544 1.00 43.02 441 ASN B N 1
ATOM 2171 C CA . ASN B 2 125 ? 93.185 -42.388 -7.492 1.00 43.18 441 ASN B CA 1
ATOM 2172 C C . ASN B 2 125 ? 91.860 -42.907 -8.002 1.00 42.28 441 ASN B C 1
ATOM 2173 O O . ASN B 2 125 ? 91.616 -42.956 -9.201 1.00 42.52 441 ASN B O 1
ATOM 2178 N N . LEU B 2 126 ? 90.999 -43.290 -7.075 1.00 38.58 442 LEU B N 1
ATOM 2179 C CA . LEU B 2 126 ? 89.692 -43.796 -7.428 1.00 39.73 442 LEU B CA 1
ATOM 2180 C C . LEU B 2 126 ? 88.648 -42.721 -7.337 1.00 38.15 442 LEU B C 1
ATOM 2181 O O . LEU B 2 126 ? 88.696 -41.878 -6.456 1.00 42.05 442 LEU B O 1
ATOM 2186 N N . SER B 2 127 ? 87.692 -42.755 -8.249 1.00 29.16 443 SER B N 1
ATOM 2187 C CA . SER B 2 127 ? 86.467 -42.019 -8.041 1.00 31.06 443 SER B CA 1
ATOM 2188 C C . SER B 2 127 ? 85.652 -42.845 -7.077 1.00 28.96 443 SER B C 1
ATOM 2189 O O . SER B 2 127 ? 85.694 -44.070 -7.108 1.00 26.49 443 SER B O 1
ATOM 2192 N N . ARG B 2 128 ? 84.921 -42.177 -6.203 1.00 26.67 444 ARG B N 1
ATOM 2193 C CA . ARG B 2 128 ? 84.248 -42.877 -5.132 1.00 26.89 444 ARG B CA 1
ATOM 2194 C C . ARG B 2 128 ? 83.009 -43.604 -5.585 1.00 26.27 444 ARG B C 1
ATOM 2195 O O . ARG B 2 128 ? 82.206 -43.089 -6.345 1.00 28.58 444 ARG B O 1
ATOM 2203 N N . PHE B 2 129 ? 82.880 -44.824 -5.102 1.00 26.50 445 PHE B N 1
ATOM 2204 C CA . PHE B 2 129 ? 81.670 -45.589 -5.247 1.00 28.38 445 PHE B CA 1
ATOM 2205 C C . PHE B 2 129 ? 81.401 -46.098 -3.859 1.00 29.78 445 PHE B C 1
ATOM 2206 O O . PHE B 2 129 ? 81.608 -47.265 -3.571 1.00 32.08 445 PHE B O 1
ATOM 2214 N N . ALA B 2 130 ? 80.939 -45.204 -2.999 1.00 27.60 446 ALA B N 1
ATOM 2215 C CA . ALA B 2 130 ? 81.000 -45.420 -1.565 1.00 25.85 446 ALA B CA 1
ATOM 2216 C C . ALA B 2 130 ? 79.962 -46.368 -1.002 1.00 29.19 446 ALA B C 1
ATOM 2217 O O . ALA B 2 130 ? 80.204 -47.032 -0.008 1.00 35.92 446 ALA B O 1
ATOM 2219 N N . ALA B 2 131 ? 78.809 -46.434 -1.640 1.00 28.13 447 ALA B N 1
ATOM 2220 C CA . ALA B 2 131 ? 77.699 -47.166 -1.077 1.00 24.36 447 ALA B CA 1
ATOM 2221 C C . ALA B 2 131 ? 77.899 -48.654 -1.219 1.00 28.89 447 ALA B C 1
ATOM 2222 O O . ALA B 2 131 ? 77.168 -49.435 -0.633 1.00 34.74 447 ALA B O 1
ATOM 2224 N N . PHE B 2 132 ? 78.907 -49.044 -1.985 1.00 26.73 448 PHE B N 1
ATOM 2225 C CA . PHE B 2 132 ? 79.184 -50.454 -2.197 1.00 31.37 448 PHE B CA 1
ATOM 2226 C C . PHE B 2 132 ? 80.464 -50.887 -1.531 1.00 32.60 448 PHE B C 1
ATOM 2227 O O . PHE B 2 132 ? 80.797 -52.060 -1.510 1.00 35.07 448 PHE B O 1
ATOM 2235 N N . GLU B 2 133 ? 81.169 -49.922 -0.970 1.00 34.14 449 GLU B N 1
ATOM 2236 C CA . GLU B 2 133 ? 82.462 -50.167 -0.377 1.00 34.52 449 GLU B CA 1
ATOM 2237 C C . GLU B 2 133 ? 82.347 -51.068 0.832 1.00 36.28 449 GLU B C 1
ATOM 2238 O O . GLU B 2 133 ? 83.183 -51.928 1.047 1.00 38.57 449 GLU B O 1
ATOM 2244 N N . GLY B 2 134 ? 81.291 -50.871 1.608 1.00 34.72 450 GLY B N 1
ATOM 2245 C CA . GLY B 2 134 ? 81.056 -51.657 2.800 1.00 34.03 450 GLY B CA 1
ATOM 2246 C C . GLY B 2 134 ? 80.391 -52.989 2.540 1.00 38.13 450 GLY B C 1
ATOM 2247 O O . GLY B 2 134 ? 80.864 -54.013 3.009 1.00 39.94 450 GLY B O 1
ATOM 2248 N N . PRO B 2 135 ? 79.277 -52.985 1.801 1.00 37.88 451 PRO B N 1
ATOM 2249 C CA . PRO B 2 135 ? 78.575 -54.217 1.456 1.00 36.05 451 PRO B CA 1
ATOM 2250 C C . PRO B 2 135 ? 79.481 -55.204 0.764 1.00 37.48 451 PRO B C 1
ATOM 2251 O O . PRO B 2 135 ? 79.355 -56.400 0.958 1.00 38.28 451 PRO B O 1
ATOM 2255 N N . CYS B 2 136 ? 80.387 -54.696 -0.053 1.00 35.19 452 CYS B N 1
ATOM 2256 C CA . CYS B 2 136 ? 81.274 -55.559 -0.798 1.00 39.00 452 CYS B CA 1
ATOM 2257 C C . CYS B 2 136 ? 82.252 -56.228 0.137 1.00 41.43 452 CYS B C 1
ATOM 2258 O O . CYS B 2 136 ? 82.483 -57.418 0.053 1.00 41.46 452 CYS B O 1
ATOM 2261 N N . GLN B 2 137 ? 82.818 -55.457 1.046 1.00 43.19 453 GLN B N 1
ATOM 2262 C CA . GLN B 2 137 ? 83.740 -56.020 2.004 1.00 45.44 453 GLN B CA 1
ATOM 2263 C C . GLN B 2 137 ? 83.049 -57.102 2.781 1.00 45.81 453 GLN B C 1
ATOM 2264 O O . GLN B 2 137 ? 83.572 -58.190 2.927 1.00 47.14 453 GLN B O 1
ATOM 2270 N N . LEU B 2 138 ? 81.864 -56.807 3.282 1.00 39.37 454 LEU B N 1
ATOM 2271 C CA . LEU B 2 138 ? 81.140 -57.796 4.043 1.00 38.77 454 LEU B CA 1
ATOM 2272 C C . LEU B 2 138 ? 80.966 -59.052 3.218 1.00 42.36 454 LEU B C 1
ATOM 2273 O O . LEU B 2 138 ? 81.217 -60.150 3.690 1.00 44.36 454 LEU B O 1
ATOM 2278 N N . TYR B 2 139 ? 80.549 -58.890 1.973 1.00 45.56 455 TYR B N 1
ATOM 2279 C CA . TYR B 2 139 ? 80.367 -60.038 1.106 1.00 48.17 455 TYR B CA 1
ATOM 2280 C C . TYR B 2 139 ? 81.652 -60.815 0.927 1.00 50.27 455 TYR B C 1
ATOM 2281 O O . TYR B 2 139 ? 81.621 -62.015 0.710 1.00 52.30 455 TYR B O 1
ATOM 2290 N N . CYS B 2 140 ? 82.784 -60.132 0.994 1.00 48.68 456 CYS B N 1
ATOM 2291 C CA . CYS B 2 140 ? 84.056 -60.805 0.811 1.00 47.79 456 CYS B CA 1
ATOM 2292 C C . CYS B 2 140 ? 84.346 -61.666 2.020 1.00 50.28 456 CYS B C 1
ATOM 2293 O O . CYS B 2 140 ? 84.833 -62.779 1.904 1.00 46.77 456 CYS B O 1
ATOM 2296 N N . ALA B 2 141 ? 84.023 -61.141 3.189 1.00 53.49 457 ALA B N 1
ATOM 2297 C CA . ALA B 2 141 ? 84.281 -61.834 4.437 1.00 53.73 457 ALA B CA 1
ATOM 2298 C C . ALA B 2 141 ? 83.457 -63.099 4.573 1.00 56.67 457 ALA B C 1
ATOM 2299 O O . ALA B 2 141 ? 83.810 -63.993 5.327 1.00 61.92 457 ALA B O 1
ATOM 2301 N N . ALA B 2 142 ? 82.358 -63.173 3.846 1.00 51.48 458 ALA B N 1
ATOM 2302 C CA . ALA B 2 142 ? 81.442 -64.284 3.995 1.00 52.29 458 ALA B CA 1
ATOM 2303 C C . ALA B 2 142 ? 81.560 -65.290 2.853 1.00 55.91 458 ALA B C 1
ATOM 2304 O O . ALA B 2 142 ? 80.945 -66.346 2.892 1.00 59.31 458 ALA B O 1
ATOM 2306 N N . HIS B 2 143 ? 82.354 -64.961 1.843 1.00 54.94 459 HIS B N 1
ATOM 2307 C CA . HIS B 2 143 ? 82.562 -65.859 0.724 1.00 59.44 459 HIS B CA 1
ATOM 2308 C C . HIS B 2 143 ? 83.982 -65.759 0.199 1.00 62.99 459 HIS B C 1
ATOM 2309 O O . HIS B 2 143 ? 84.215 -65.225 -0.879 1.00 61.28 459 HIS B O 1
ATOM 2316 N N . ALA B 2 144 ? 84.925 -66.296 0.960 1.00 67.19 460 ALA B N 1
ATOM 2317 C CA . ALA B 2 144 ? 86.338 -66.147 0.655 1.00 68.04 460 ALA B CA 1
ATOM 2318 C C . ALA B 2 144 ? 86.762 -66.908 -0.591 1.00 68.95 460 ALA B C 1
ATOM 2319 O O . ALA B 2 144 ? 87.770 -66.584 -1.208 1.00 69.03 460 ALA B O 1
ATOM 2321 N N . ASP B 2 145 ? 85.992 -67.919 -0.958 1.00 69.03 461 ASP B N 1
ATOM 2322 C CA . ASP B 2 145 ? 86.316 -68.726 -2.115 1.00 70.29 461 ASP B CA 1
ATOM 2323 C C . ASP B 2 145 ? 85.773 -68.082 -3.373 1.00 70.19 461 ASP B C 1
ATOM 2324 O O . ASP B 2 145 ? 86.121 -68.470 -4.482 1.00 71.25 461 ASP B O 1
ATOM 2326 N N . SER B 2 146 ? 84.914 -67.089 -3.185 1.00 67.52 462 SER B N 1
ATOM 2327 C CA . SER B 2 146 ? 84.157 -66.488 -4.273 1.00 61.54 462 SER B CA 1
ATOM 2328 C C . SER B 2 146 ? 85.001 -65.944 -5.401 1.00 59.49 462 SER B C 1
ATOM 2329 O O . SER B 2 146 ? 86.197 -65.756 -5.263 1.00 60.67 462 SER B O 1
ATOM 2332 N N . ALA B 2 147 ? 84.345 -65.691 -6.523 1.00 56.55 463 ALA B N 1
ATOM 2333 C CA . ALA B 2 147 ? 84.990 -65.137 -7.690 1.00 51.13 463 ALA B CA 1
ATOM 2334 C C . ALA B 2 147 ? 85.294 -63.682 -7.456 1.00 50.20 463 ALA B C 1
ATOM 2335 O O . ALA B 2 147 ? 86.297 -63.167 -7.924 1.00 51.55 463 ALA B O 1
ATOM 2337 N N . TRP B 2 148 ? 84.409 -63.020 -6.729 1.00 46.63 464 TRP B N 1
ATOM 2338 C CA . TRP B 2 148 ? 84.548 -61.599 -6.498 1.00 44.93 464 TRP B CA 1
ATOM 2339 C C . TRP B 2 148 ? 85.854 -61.324 -5.799 1.00 49.79 464 TRP B C 1
ATOM 2340 O O . TRP B 2 148 ? 86.555 -60.371 -6.113 1.00 50.70 464 TRP B O 1
ATOM 2351 N N . VAL B 2 149 ? 86.183 -62.174 -4.845 1.00 52.12 465 VAL B N 1
ATOM 2352 C CA . VAL B 2 149 ? 87.405 -61.996 -4.108 1.00 50.68 465 VAL B CA 1
ATOM 2353 C C . VAL B 2 149 ? 88.612 -62.174 -4.992 1.00 50.57 465 VAL B C 1
ATOM 2354 O O . VAL B 2 149 ? 89.526 -61.363 -4.972 1.00 49.47 465 VAL B O 1
ATOM 2358 N N . LYS B 2 150 ? 88.622 -63.240 -5.769 1.00 50.34 466 LYS B N 1
ATOM 2359 C CA . LYS B 2 150 ? 89.750 -63.499 -6.633 1.00 51.07 466 LYS B CA 1
ATOM 2360 C C . LYS B 2 150 ? 89.913 -62.378 -7.626 1.00 49.80 466 LYS B C 1
ATOM 2361 O O . LYS B 2 150 ? 90.993 -62.147 -8.139 1.00 54.02 466 LYS B O 1
ATOM 2367 N N . ILE B 2 151 ? 88.832 -61.671 -7.895 1.00 47.77 467 ILE B N 1
ATOM 2368 C CA . ILE B 2 151 ? 88.906 -60.567 -8.822 1.00 47.67 467 ILE B CA 1
ATOM 2369 C C . ILE B 2 151 ? 89.359 -59.324 -8.108 1.00 47.05 467 ILE B C 1
ATOM 2370 O O . ILE B 2 151 ? 90.090 -58.515 -8.662 1.00 46.52 467 ILE B O 1
ATOM 2375 N N . GLN B 2 152 ? 88.913 -59.159 -6.874 1.00 42.54 468 GLN B N 1
ATOM 2376 C CA . GLN B 2 152 ? 89.361 -58.036 -6.088 1.00 39.32 468 GLN B CA 1
ATOM 2377 C C . GLN B 2 152 ? 90.840 -58.195 -5.900 1.00 39.73 468 GLN B C 1
ATOM 2378 O O . GLN B 2 152 ? 91.609 -57.287 -6.165 1.00 43.56 468 GLN B O 1
ATOM 2384 N N . THR B 2 153 ? 91.248 -59.365 -5.451 1.00 37.84 469 THR B N 1
ATOM 2385 C CA . THR B 2 153 ? 92.656 -59.587 -5.231 1.00 43.95 469 THR B CA 1
ATOM 2386 C C . THR B 2 153 ? 93.462 -59.135 -6.427 1.00 49.33 469 THR B C 1
ATOM 2387 O O . THR B 2 153 ? 94.450 -58.436 -6.289 1.00 52.64 469 THR B O 1
ATOM 2391 N N . LEU B 2 154 ? 93.029 -59.529 -7.609 1.00 48.27 470 LEU B N 1
ATOM 2392 C CA . LEU B 2 154 ? 93.742 -59.186 -8.820 1.00 49.03 470 LEU B CA 1
ATOM 2393 C C . LEU B 2 154 ? 93.748 -57.694 -9.096 1.00 44.79 470 LEU B C 1
ATOM 2394 O O . LEU B 2 154 ? 94.792 -57.087 -9.235 1.00 41.98 470 LEU B O 1
ATOM 2399 N N . LEU B 2 155 ? 92.573 -57.099 -9.176 1.00 41.52 471 LEU B N 1
ATOM 2400 C CA . LEU B 2 155 ? 92.482 -55.718 -9.603 1.00 39.71 471 LEU B CA 1
ATOM 2401 C C . LEU B 2 155 ? 93.028 -54.774 -8.563 1.00 44.52 471 LEU B C 1
ATOM 2402 O O . LEU B 2 155 ? 93.360 -53.637 -8.860 1.00 43.99 471 LEU B O 1
ATOM 2407 N N . THR B 2 156 ? 93.118 -55.246 -7.332 1.00 44.20 472 THR B N 1
ATOM 2408 C CA . THR B 2 156 ? 93.608 -54.402 -6.268 1.00 42.21 472 THR B CA 1
ATOM 2409 C C . THR B 2 156 ? 95.102 -54.292 -6.411 1.00 45.95 472 THR B C 1
ATOM 2410 O O . THR B 2 156 ? 95.699 -53.274 -6.083 1.00 47.56 472 THR B O 1
ATOM 2414 N N . LEU B 2 157 ? 95.705 -55.364 -6.898 1.00 46.88 473 LEU B N 1
ATOM 2415 C CA . LEU B 2 157 ? 97.129 -55.384 -7.144 1.00 45.88 473 LEU B CA 1
ATOM 2416 C C . LEU B 2 157 ? 97.462 -54.494 -8.311 1.00 47.88 473 LEU B C 1
ATOM 2417 O O . LEU B 2 157 ? 98.536 -53.921 -8.381 1.00 51.50 473 LEU B O 1
ATOM 2422 N N . GLY B 2 158 ? 96.524 -54.372 -9.231 1.00 44.07 474 GLY B N 1
ATOM 2423 C CA . GLY B 2 158 ? 96.715 -53.514 -10.369 1.00 43.48 474 GLY B CA 1
ATOM 2424 C C . GLY B 2 158 ? 96.708 -52.090 -9.902 1.00 47.09 474 GLY B C 1
ATOM 2425 O O . GLY B 2 158 ? 97.539 -51.297 -10.310 1.00 48.73 474 GLY B O 1
ATOM 2426 N N . ASN B 2 159 ? 95.751 -51.767 -9.044 1.00 48.12 475 ASN B N 1
ATOM 2427 C CA . ASN B 2 159 ? 95.701 -50.461 -8.415 1.00 43.46 475 ASN B CA 1
ATOM 2428 C C . ASN B 2 159 ? 96.999 -50.209 -7.686 1.00 43.13 475 ASN B C 1
ATOM 2429 O O . ASN B 2 159 ? 97.612 -49.165 -7.829 1.00 42.24 475 ASN B O 1
ATOM 2434 N N . GLY B 2 160 ? 97.415 -51.191 -6.902 1.00 46.61 476 GLY B N 1
ATOM 2435 C CA . GLY B 2 160 ? 98.627 -51.078 -6.119 1.00 48.93 476 GLY B CA 1
ATOM 2436 C C . GLY B 2 160 ? 99.843 -50.764 -6.964 1.00 54.21 476 GLY B C 1
ATOM 2437 O O . GLY B 2 160 ? 100.547 -49.791 -6.720 1.00 55.06 476 GLY B O 1
ATOM 2438 N N . ILE B 2 161 ? 100.090 -51.595 -7.968 1.00 54.52 477 ILE B N 1
ATOM 2439 C CA . ILE B 2 161 ? 101.204 -51.376 -8.874 1.00 52.47 477 ILE B CA 1
ATOM 2440 C C . ILE B 2 161 ? 101.206 -49.949 -9.388 1.00 52.40 477 ILE B C 1
ATOM 2441 O O . ILE B 2 161 ? 102.229 -49.285 -9.400 1.00 54.27 477 ILE B O 1
ATOM 2446 N N . ILE B 2 162 ? 100.050 -49.483 -9.826 1.00 52.04 478 ILE B N 1
ATOM 2447 C CA . ILE B 2 162 ? 99.926 -48.125 -10.292 1.00 49.75 478 ILE B CA 1
ATOM 2448 C C . ILE B 2 162 ? 100.433 -47.205 -9.209 1.00 51.77 478 ILE B C 1
ATOM 2449 O O . ILE B 2 162 ? 101.223 -46.309 -9.461 1.00 50.26 478 ILE B O 1
ATOM 2454 N N . ASN B 2 163 ? 99.971 -47.434 -7.990 1.00 53.24 479 ASN B N 1
ATOM 2455 C CA . ASN B 2 163 ? 100.292 -46.544 -6.894 1.00 51.30 479 ASN B CA 1
ATOM 2456 C C . ASN B 2 163 ? 101.772 -46.537 -6.609 1.00 50.93 479 ASN B C 1
ATOM 2457 O O . ASN B 2 163 ? 102.393 -45.486 -6.514 1.00 50.19 479 ASN B O 1
ATOM 2462 N N . THR B 2 164 ? 102.335 -47.726 -6.479 1.00 48.74 480 THR B N 1
ATOM 2463 C CA . THR B 2 164 ? 103.746 -47.854 -6.209 1.00 53.37 480 THR B CA 1
ATOM 2464 C C . THR B 2 164 ? 104.599 -47.103 -7.218 1.00 58.31 480 THR B C 1
ATOM 2465 O O . THR B 2 164 ? 105.589 -46.491 -6.857 1.00 65.04 480 THR B O 1
ATOM 2469 N N . LEU B 2 165 ? 104.228 -47.151 -8.485 1.00 58.22 481 LEU B N 1
ATOM 2470 C CA . LEU B 2 165 ? 104.960 -46.395 -9.480 1.00 61.90 481 LEU B CA 1
ATOM 2471 C C . LEU B 2 165 ? 104.877 -44.931 -9.162 1.00 63.03 481 LEU B C 1
ATOM 2472 O O . LEU B 2 165 ? 105.843 -44.204 -9.308 1.00 66.65 481 LEU B O 1
ATOM 2477 N N . LYS B 2 166 ? 103.703 -44.497 -8.737 1.00 60.33 482 LYS B N 1
ATOM 2478 C CA . LYS B 2 166 ? 103.454 -43.086 -8.534 1.00 59.28 482 LYS B CA 1
ATOM 2479 C C . LYS B 2 166 ? 104.342 -42.601 -7.431 1.00 63.45 482 LYS B C 1
ATOM 2480 O O . LYS B 2 166 ? 105.017 -41.593 -7.551 1.00 66.80 482 LYS B O 1
ATOM 2486 N N . ILE B 2 167 ? 104.319 -43.336 -6.339 1.00 62.04 483 ILE B N 1
ATOM 2487 C CA . ILE B 2 167 ? 105.146 -43.019 -5.210 1.00 65.30 483 ILE B CA 1
ATOM 2488 C C . ILE B 2 167 ? 106.593 -42.960 -5.630 1.00 71.73 483 ILE B C 1
ATOM 2489 O O . ILE B 2 167 ? 107.248 -41.931 -5.496 1.00 74.68 483 ILE B O 1
ATOM 2494 N N . ILE B 2 168 ? 107.088 -44.072 -6.148 1.00 71.45 484 ILE B N 1
ATOM 2495 C CA . ILE B 2 168 ? 108.470 -44.160 -6.574 1.00 70.89 484 ILE B CA 1
ATOM 2496 C C . ILE B 2 168 ? 108.904 -42.973 -7.396 1.00 68.72 484 ILE B C 1
ATOM 2497 O O . ILE B 2 168 ? 109.996 -42.468 -7.226 1.00 70.35 484 ILE B O 1
ATOM 2502 N N . LYS B 2 169 ? 108.050 -42.520 -8.293 1.00 68.20 485 LYS B N 1
ATOM 2503 C CA . LYS B 2 169 ? 108.415 -41.390 -9.113 1.00 70.59 485 LYS B CA 1
ATOM 2504 C C . LYS B 2 169 ? 108.679 -40.182 -8.257 1.00 70.16 485 LYS B C 1
ATOM 2505 O O . LYS B 2 169 ? 109.718 -39.554 -8.383 1.00 71.85 485 LYS B O 1
ATOM 2511 N N . GLN B 2 170 ? 107.745 -39.850 -7.378 1.00 74.04 486 GLN B N 1
ATOM 2512 C CA . GLN B 2 170 ? 107.912 -38.647 -6.575 1.00 75.61 486 GLN B CA 1
ATOM 2513 C C . GLN B 2 170 ? 108.891 -38.827 -5.414 1.00 70.25 486 GLN B C 1
ATOM 2514 O O . GLN B 2 170 ? 109.550 -37.876 -5.008 1.00 71.89 486 GLN B O 1
ATOM 2520 N N . ALA B 2 171 ? 109.007 -40.045 -4.904 1.00 65.90 487 ALA B N 1
ATOM 2521 C CA . ALA B 2 171 ? 110.006 -40.329 -3.890 1.00 70.05 487 ALA B CA 1
ATOM 2522 C C . ALA B 2 171 ? 111.397 -40.086 -4.441 1.00 81.26 487 ALA B C 1
ATOM 2523 O O . ALA B 2 171 ? 112.233 -39.473 -3.788 1.00 87.36 487 ALA B O 1
ATOM 2525 N N . GLN B 2 172 ? 111.657 -40.571 -5.645 1.00 84.48 488 GLN B N 1
ATOM 2526 C CA . GLN B 2 172 ? 112.936 -40.311 -6.263 1.00 88.82 488 GLN B CA 1
ATOM 2527 C C . GLN B 2 172 ? 113.007 -38.844 -6.597 1.00 89.33 488 GLN B C 1
ATOM 2528 O O . GLN B 2 172 ? 114.055 -38.231 -6.492 1.00 94.96 488 GLN B O 1
ATOM 2534 N N . ALA B 2 173 ? 111.884 -38.270 -6.994 1.00 82.79 489 ALA B N 1
ATOM 2535 C CA . ALA B 2 173 ? 111.873 -36.872 -7.378 1.00 81.15 489 ALA B CA 1
ATOM 2536 C C . ALA B 2 173 ? 112.181 -35.983 -6.184 1.00 86.21 489 ALA B C 1
ATOM 2537 O O . ALA B 2 173 ? 112.933 -35.026 -6.294 1.00 87.04 489 ALA B O 1
ATOM 2539 N N . PHE B 2 174 ? 111.604 -36.312 -5.038 1.00 87.93 490 PHE B N 1
ATOM 2540 C CA . PHE B 2 174 ? 111.737 -35.466 -3.862 1.00 86.43 490 PHE B CA 1
ATOM 2541 C C . PHE B 2 174 ? 113.050 -35.716 -3.155 1.00 87.89 490 PHE B C 1
ATOM 2542 O O . PHE B 2 174 ? 113.434 -34.969 -2.265 1.00 84.80 490 PHE B O 1
ATOM 2550 N N . GLY B 2 175 ? 113.736 -36.775 -3.550 1.00 89.55 491 GLY B N 1
ATOM 2551 C CA . GLY B 2 175 ? 115.051 -37.039 -3.013 1.00 92.42 491 GLY B CA 1
ATOM 2552 C C . GLY B 2 175 ? 115.031 -38.028 -1.874 1.00 89.88 491 GLY B C 1
ATOM 2553 O O . GLY B 2 175 ? 116.056 -38.286 -1.253 1.00 91.48 491 GLY B O 1
ATOM 2554 N N . ILE B 2 176 ? 113.866 -38.591 -1.598 1.00 87.69 492 ILE B N 1
ATOM 2555 C CA . ILE B 2 176 ? 113.754 -39.579 -0.544 1.00 83.10 492 ILE B CA 1
ATOM 2556 C C . ILE B 2 176 ? 114.369 -40.897 -0.999 1.00 87.83 492 ILE B C 1
ATOM 2557 O O . ILE B 2 176 ? 113.702 -41.925 -1.085 1.00 88.73 492 ILE B O 1
ATOM 2562 N N . ASP B 2 177 ? 115.662 -40.847 -1.285 1.00 93.70 493 ASP B N 1
ATOM 2563 C CA . ASP B 2 177 ? 116.413 -42.023 -1.697 1.00 95.27 493 ASP B CA 1
ATOM 2564 C C . ASP B 2 177 ? 116.026 -43.261 -0.895 1.00 97.56 493 ASP B C 1
ATOM 2565 O O . ASP B 2 177 ? 116.073 -44.377 -1.392 1.00 101.87 493 ASP B O 1
ATOM 2567 N N . GLU B 2 178 ? 115.673 -43.063 0.360 1.00 96.07 494 GLU B N 1
ATOM 2568 C CA . GLU B 2 178 ? 115.236 -44.167 1.181 1.00 94.25 494 GLU B CA 1
ATOM 2569 C C . GLU B 2 178 ? 113.976 -44.749 0.596 1.00 94.29 494 GLU B C 1
ATOM 2570 O O . GLU B 2 178 ? 113.775 -45.961 0.592 1.00 94.72 494 GLU B O 1
ATOM 2572 N N . ALA B 2 179 ? 113.106 -43.865 0.134 1.00 91.21 495 ALA B N 1
ATOM 2573 C CA . ALA B 2 179 ? 111.806 -44.279 -0.358 1.00 86.23 495 ALA B CA 1
ATOM 2574 C C . ALA B 2 179 ? 111.901 -44.941 -1.719 1.00 83.87 495 ALA B C 1
ATOM 2575 O O . ALA B 2 179 ? 111.252 -45.946 -1.968 1.00 82.73 495 ALA B O 1
ATOM 2577 N N . VAL B 2 180 ? 112.694 -44.357 -2.607 1.00 83.76 496 VAL B N 1
ATOM 2578 C CA . VAL B 2 180 ? 112.857 -44.895 -3.943 1.00 80.63 496 VAL B CA 1
ATOM 2579 C C . VAL B 2 180 ? 113.271 -46.345 -3.864 1.00 81.95 496 VAL B C 1
ATOM 2580 O O . VAL B 2 180 ? 112.913 -47.145 -4.715 1.00 81.35 496 VAL B O 1
ATOM 2582 N N . THR B 2 181 ? 114.036 -46.682 -2.838 1.00 80.00 497 THR B N 1
ATOM 2583 C CA . THR B 2 181 ? 114.573 -48.022 -2.722 1.00 77.01 497 THR B CA 1
ATOM 2584 C C . THR B 2 181 ? 113.608 -48.973 -2.044 1.00 75.04 497 THR B C 1
ATOM 2585 O O . THR B 2 181 ? 113.417 -50.095 -2.491 1.00 77.50 497 THR B O 1
ATOM 2587 N N . GLU B 2 182 ? 113.006 -48.527 -0.957 1.00 79.99 498 GLU B N 1
ATOM 2588 C CA . GLU B 2 182 ? 112.120 -49.384 -0.179 1.00 81.58 498 GLU B CA 1
ATOM 2589 C C . GLU B 2 182 ? 110.921 -49.916 -0.977 1.00 85.19 498 GLU B C 1
ATOM 2590 O O . GLU B 2 182 ? 110.504 -51.061 -0.798 1.00 83.15 498 GLU B O 1
ATOM 2592 N N . ASN B 2 183 ? 110.349 -49.074 -1.829 1.00 86.95 499 ASN B N 1
ATOM 2593 C CA . ASN B 2 183 ? 109.240 -49.489 -2.673 1.00 86.30 499 ASN B CA 1
ATOM 2594 C C . ASN B 2 183 ? 109.715 -50.426 -3.778 1.00 90.33 499 ASN B C 1
ATOM 2595 O O . ASN B 2 183 ? 109.175 -51.511 -3.960 1.00 88.89 499 ASN B O 1
ATOM 2600 N N . LEU B 2 184 ? 110.736 -49.993 -4.512 1.00 92.63 500 LEU B N 1
ATOM 2601 C CA . LEU B 2 184 ? 111.198 -50.711 -5.700 1.00 90.21 500 LEU B CA 1
ATOM 2602 C C . LEU B 2 184 ? 111.314 -52.199 -5.441 1.00 85.29 500 LEU B C 1
ATOM 2603 O O . LEU B 2 184 ? 110.982 -53.014 -6.289 1.00 84.24 500 LEU B O 1
ATOM 2608 N N . LYS B 2 185 ? 111.782 -52.555 -4.260 1.00 76.99 501 LYS B N 1
ATOM 2609 C CA . LYS B 2 185 ? 111.642 -53.919 -3.811 1.00 73.42 501 LYS B CA 1
ATOM 2610 C C . LYS B 2 185 ? 110.209 -54.333 -4.056 1.00 72.54 501 LYS B C 1
ATOM 2611 O O . LYS B 2 185 ? 109.941 -55.442 -4.495 1.00 74.88 501 LYS B O 1
ATOM 2613 N N . ALA B 2 186 ? 109.287 -53.430 -3.744 1.00 73.03 502 ALA B N 1
ATOM 2614 C CA . ALA B 2 186 ? 107.858 -53.725 -3.776 1.00 69.91 502 ALA B CA 1
ATOM 2615 C C . ALA B 2 186 ? 107.271 -53.819 -5.191 1.00 71.58 502 ALA B C 1
ATOM 2616 O O . ALA B 2 186 ? 106.718 -54.849 -5.575 1.00 69.65 502 ALA B O 1
ATOM 2618 N N . LEU B 2 187 ? 107.379 -52.737 -5.952 1.00 72.12 503 LEU B N 1
ATOM 2619 C CA . LEU B 2 187 ? 106.985 -52.752 -7.350 1.00 71.42 503 LEU B CA 1
ATOM 2620 C C . LEU B 2 187 ? 107.104 -54.143 -7.901 1.00 77.98 503 LEU B C 1
ATOM 2621 O O . LEU B 2 187 ? 106.176 -54.668 -8.498 1.00 80.50 503 LEU B O 1
ATOM 2626 N N . LYS B 2 188 ? 108.271 -54.736 -7.714 1.00 82.64 504 LYS B N 1
ATOM 2627 C CA . LYS B 2 188 ? 108.524 -56.077 -8.213 1.00 85.90 504 LYS B CA 1
ATOM 2628 C C . LYS B 2 188 ? 107.722 -57.099 -7.441 1.00 82.00 504 LYS B C 1
ATOM 2629 O O . LYS B 2 188 ? 107.060 -57.944 -8.020 1.00 85.99 504 LYS B O 1
ATOM 2631 N N . GLU B 2 189 ? 107.791 -57.022 -6.126 1.00 71.60 505 GLU B N 1
ATOM 2632 C CA . GLU B 2 189 ? 107.125 -58.000 -5.298 1.00 70.71 505 GLU B CA 1
ATOM 2633 C C . GLU B 2 189 ? 105.663 -58.149 -5.685 1.00 70.85 505 GLU B C 1
ATOM 2634 O O . GLU B 2 189 ? 105.090 -59.222 -5.541 1.00 70.69 505 GLU B O 1
ATOM 2636 N N . GLN B 2 190 ? 105.049 -57.075 -6.162 1.00 69.22 506 GLN B N 1
ATOM 2637 C CA . GLN B 2 190 ? 103.636 -57.137 -6.494 1.00 67.93 506 GLN B CA 1
ATOM 2638 C C . GLN B 2 190 ? 103.423 -57.870 -7.790 1.00 69.92 506 GLN B C 1
ATOM 2639 O O . GLN B 2 190 ? 102.460 -58.610 -7.957 1.00 67.55 506 GLN B O 1
ATOM 2645 N N . PHE B 2 191 ? 104.342 -57.659 -8.711 1.00 74.54 507 PHE B N 1
ATOM 2646 C CA . PHE B 2 191 ? 104.284 -58.331 -9.983 1.00 71.75 507 PHE B CA 1
ATOM 2647 C C . PHE B 2 191 ? 104.013 -59.810 -9.795 1.00 71.87 507 PHE B C 1
ATOM 2648 O O . PHE B 2 191 ? 103.148 -60.373 -10.448 1.00 70.23 507 PHE B O 1
ATOM 2656 N N . ILE B 2 192 ? 104.737 -60.441 -8.890 1.00 73.25 508 ILE B N 1
ATOM 2657 C CA . ILE B 2 192 ? 104.600 -61.873 -8.727 1.00 77.45 508 ILE B CA 1
ATOM 2658 C C . ILE B 2 192 ? 103.207 -62.276 -8.285 1.00 80.12 508 ILE B C 1
ATOM 2659 O O . ILE B 2 192 ? 102.636 -63.225 -8.812 1.00 82.32 508 ILE B O 1
ATOM 2664 N N . ALA B 2 193 ? 102.660 -61.560 -7.312 1.00 79.10 509 ALA B N 1
ATOM 2665 C CA . ALA B 2 193 ? 101.367 -61.923 -6.748 1.00 74.62 509 ALA B CA 1
ATOM 2666 C C . ALA B 2 193 ? 100.267 -61.678 -7.758 1.00 66.82 509 ALA B C 1
ATOM 2667 O O . ALA B 2 193 ? 99.233 -62.328 -7.730 1.00 62.60 509 ALA B O 1
ATOM 2669 N N . PHE B 2 194 ? 100.497 -60.723 -8.644 1.00 64.13 510 PHE B N 1
ATOM 2670 C CA . PHE B 2 194 ? 99.582 -60.481 -9.735 1.00 63.29 510 PHE B CA 1
ATOM 2671 C C . PHE B 2 194 ? 99.474 -61.770 -10.502 1.00 68.67 510 PHE B C 1
ATOM 2672 O O . PHE B 2 194 ? 98.428 -62.411 -10.545 1.00 68.06 510 PHE B O 1
ATOM 2680 N N . GLN B 2 195 ? 100.587 -62.153 -11.100 1.00 72.00 511 GLN B N 1
ATOM 2681 C CA . GLN B 2 195 ? 100.646 -63.376 -11.858 1.00 72.31 511 GLN B CA 1
ATOM 2682 C C . GLN B 2 195 ? 99.871 -64.457 -11.162 1.00 71.93 511 GLN B C 1
ATOM 2683 O O . GLN B 2 195 ? 98.940 -65.012 -11.721 1.00 75.06 511 GLN B O 1
ATOM 2689 N N . LEU B 2 196 ? 100.254 -64.762 -9.937 1.00 67.48 512 LEU B N 1
ATOM 2690 C CA . LEU B 2 196 ? 99.575 -65.819 -9.223 1.00 70.81 512 LEU B CA 1
ATOM 2691 C C . LEU B 2 196 ? 98.084 -65.552 -9.240 1.00 72.44 512 LEU B C 1
ATOM 2692 O O . LEU B 2 196 ? 97.281 -66.471 -9.124 1.00 75.60 512 LEU B O 1
ATOM 2694 N N . ALA B 2 197 ? 97.711 -64.290 -9.395 1.00 67.65 513 ALA B N 1
ATOM 2695 C CA . ALA B 2 197 ? 96.307 -63.945 -9.414 1.00 66.17 513 ALA B CA 1
ATOM 2696 C C . ALA B 2 197 ? 95.751 -64.230 -10.789 1.00 63.86 513 ALA B C 1
ATOM 2697 O O . ALA B 2 197 ? 94.789 -64.970 -10.930 1.00 62.10 513 ALA B O 1
ATOM 2699 N N . GLU B 2 198 ? 96.377 -63.657 -11.804 1.00 61.08 514 GLU B N 1
ATOM 2700 C CA . GLU B 2 198 ? 95.957 -63.886 -13.171 1.00 60.40 514 GLU B CA 1
ATOM 2701 C C . GLU B 2 198 ? 95.690 -65.358 -13.394 1.00 58.75 514 GLU B C 1
ATOM 2702 O O . GLU B 2 198 ? 94.807 -65.736 -14.139 1.00 58.90 514 GLU B O 1
ATOM 2708 N N . ALA B 2 199 ? 96.464 -66.189 -12.727 1.00 63.14 515 ALA B N 1
ATOM 2709 C CA . ALA B 2 199 ? 96.389 -67.611 -12.938 1.00 70.65 515 ALA B CA 1
ATOM 2710 C C . ALA B 2 199 ? 95.115 -68.191 -12.358 1.00 73.84 515 ALA B C 1
ATOM 2711 O O . ALA B 2 199 ? 94.411 -68.945 -13.023 1.00 77.64 515 ALA B O 1
ATOM 2713 N N . ASP B 2 200 ? 94.831 -67.841 -11.111 1.00 73.17 516 ASP B N 1
ATOM 2714 C CA . ASP B 2 200 ? 93.629 -68.301 -10.435 1.00 71.61 516 ASP B CA 1
ATOM 2715 C C . ASP B 2 200 ? 92.379 -67.758 -11.099 1.00 69.08 516 ASP B C 1
ATOM 2716 O O . ASP B 2 200 ? 91.434 -68.493 -11.333 1.00 71.70 516 ASP B O 1
ATOM 2718 N N . ILE B 2 201 ? 92.361 -66.470 -11.399 1.00 64.96 517 ILE B N 1
ATOM 2719 C CA . ILE B 2 201 ? 91.188 -65.914 -12.034 1.00 65.95 517 ILE B CA 1
ATOM 2720 C C . ILE B 2 201 ? 90.962 -66.669 -13.334 1.00 69.28 517 ILE B C 1
ATOM 2721 O O . ILE B 2 201 ? 89.885 -67.185 -13.585 1.00 68.41 517 ILE B O 1
ATOM 2726 N N . LYS B 2 202 ? 92.016 -66.769 -14.131 1.00 70.99 518 LYS B N 1
ATOM 2727 C CA . LYS B 2 202 ? 91.967 -67.368 -15.462 1.00 71.73 518 LYS B CA 1
ATOM 2728 C C . LYS B 2 202 ? 91.329 -68.759 -15.510 1.00 73.75 518 LYS B C 1
ATOM 2729 O O . LYS B 2 202 ? 90.449 -69.002 -16.318 1.00 72.04 518 LYS B O 1
ATOM 2735 N N . GLU B 2 203 ? 91.758 -69.671 -14.652 1.00 77.60 519 GLU B N 1
ATOM 2736 C CA . GLU B 2 203 ? 91.173 -71.000 -14.659 1.00 78.94 519 GLU B CA 1
ATOM 2737 C C . GLU B 2 203 ? 89.674 -70.937 -14.407 1.00 75.18 519 GLU B C 1
ATOM 2738 O O . GLU B 2 203 ? 88.909 -71.698 -14.986 1.00 79.15 519 GLU B O 1
ATOM 2740 N N . SER B 2 204 ? 89.253 -70.026 -13.543 1.00 71.67 520 SER B N 1
ATOM 2741 C CA . SER B 2 204 ? 87.839 -69.888 -13.223 1.00 71.38 520 SER B CA 1
ATOM 2742 C C . SER B 2 204 ? 86.966 -69.436 -14.387 1.00 74.32 520 SER B C 1
ATOM 2743 O O . SER B 2 204 ? 85.826 -69.863 -14.496 1.00 78.19 520 SER B O 1
ATOM 2746 N N . LEU B 2 205 ? 87.471 -68.552 -15.236 1.00 72.22 521 LEU B N 1
ATOM 2747 C CA . LEU B 2 205 ? 86.669 -68.069 -16.353 1.00 68.41 521 LEU B CA 1
ATOM 2748 C C . LEU B 2 205 ? 86.742 -69.027 -17.528 1.00 70.42 521 LEU B C 1
ATOM 2749 O O . LEU B 2 205 ? 86.048 -68.850 -18.515 1.00 67.44 521 LEU B O 1
ATOM 2754 N N . LYS B 2 206 ? 87.591 -70.040 -17.416 1.00 77.07 522 LYS B N 1
ATOM 2755 C CA . LYS B 2 206 ? 87.741 -71.037 -18.468 1.00 81.19 522 LYS B CA 1
ATOM 2756 C C . LYS B 2 206 ? 86.562 -71.998 -18.474 1.00 87.14 522 LYS B C 1
ATOM 2757 O O . LYS B 2 206 ? 86.275 -72.654 -19.472 1.00 90.46 522 LYS B O 1
ATOM 2759 N N . ALA B 2 207 ? 85.893 -72.083 -17.333 1.00 87.66 523 ALA B N 1
ATOM 2760 C CA . ALA B 2 207 ? 84.770 -72.978 -17.168 1.00 88.79 523 ALA B CA 1
ATOM 2761 C C . ALA B 2 207 ? 83.628 -72.577 -18.072 1.00 90.36 523 ALA B C 1
ATOM 2762 O O . ALA B 2 207 ? 83.422 -71.404 -18.351 1.00 92.16 523 ALA B O 1
ATOM 2764 N N . PRO B 2 208 ? 82.864 -73.565 -18.516 1.00 89.30 524 PRO B N 1
ATOM 2765 C CA . PRO B 2 208 ? 81.796 -73.423 -19.501 1.00 89.84 524 PRO B CA 1
ATOM 2766 C C . PRO B 2 208 ? 80.615 -72.607 -19.006 1.00 85.10 524 PRO B C 1
ATOM 2767 O O . PRO B 2 208 ? 80.476 -72.365 -17.814 1.00 83.36 524 PRO B O 1
ATOM 2771 N N . SER B 2 209 ? 79.766 -72.191 -19.935 1.00 83.92 525 SER B N 1
ATOM 2772 C CA . SER B 2 209 ? 78.510 -71.548 -19.592 1.00 82.23 525 SER B CA 1
ATOM 2773 C C . SER B 2 209 ? 77.584 -71.606 -20.793 1.00 86.10 525 SER B C 1
ATOM 2774 O O . SER B 2 209 ? 78.013 -71.949 -21.887 1.00 88.09 525 SER B O 1
ATOM 2776 N N . PHE B 2 210 ? 76.311 -71.286 -20.590 1.00 85.56 526 PHE B N 1
ATOM 2777 C CA . PHE B 2 210 ? 75.386 -71.137 -21.703 1.00 84.30 526 PHE B CA 1
ATOM 2778 C C . PHE B 2 210 ? 75.013 -69.674 -21.864 1.00 81.44 526 PHE B C 1
ATOM 2779 O O . PHE B 2 210 ? 75.255 -68.865 -20.978 1.00 78.29 526 PHE B O 1
ATOM 2781 N N . ALA B 2 211 ? 74.413 -69.348 -23.000 1.00 81.02 527 ALA B N 1
ATOM 2782 C CA . ALA B 2 211 ? 74.102 -67.973 -23.368 1.00 79.00 527 ALA B CA 1
ATOM 2783 C C . ALA B 2 211 ? 73.584 -67.097 -22.224 1.00 78.48 527 ALA B C 1
ATOM 2784 O O . ALA B 2 211 ? 72.686 -67.488 -21.481 1.00 80.44 527 ALA B O 1
ATOM 2786 N N . GLU B 2 212 ? 74.153 -65.903 -22.105 1.00 33.52 528 GLU B N 1
ATOM 2787 C CA . GLU B 2 212 ? 73.727 -64.943 -21.101 1.00 33.14 528 GLU B CA 1
ATOM 2788 C C . GLU B 2 212 ? 72.222 -64.731 -21.113 1.00 32.95 528 GLU B C 1
ATOM 2789 O O . GLU B 2 212 ? 71.744 -63.614 -20.918 1.00 32.68 528 GLU B O 1
ATOM 2795 N N . PRO B 2 215 ? 69.660 -60.486 -22.062 1.00 73.74 531 PRO B N 1
ATOM 2796 C CA . PRO B 2 215 ? 70.130 -59.099 -22.113 1.00 70.75 531 PRO B CA 1
ATOM 2797 C C . PRO B 2 215 ? 69.006 -58.122 -21.820 1.00 70.37 531 PRO B C 1
ATOM 2798 O O . PRO B 2 215 ? 67.877 -58.373 -22.217 1.00 74.16 531 PRO B O 1
ATOM 2802 N N . ASN B 2 216 ? 69.305 -57.024 -21.141 1.00 64.02 532 ASN B N 1
ATOM 2803 C CA . ASN B 2 216 ? 68.261 -56.088 -20.756 1.00 56.79 532 ASN B CA 1
ATOM 2804 C C . ASN B 2 216 ? 68.160 -54.880 -21.667 1.00 50.28 532 ASN B C 1
ATOM 2805 O O . ASN B 2 216 ? 69.116 -54.147 -21.852 1.00 49.10 532 ASN B O 1
ATOM 2810 N N . LYS B 2 217 ? 66.980 -54.681 -22.226 1.00 45.49 533 LYS B N 1
ATOM 2811 C CA . LYS B 2 217 ? 66.759 -53.590 -23.144 1.00 45.48 533 LYS B CA 1
ATOM 2812 C C . LYS B 2 217 ? 66.755 -52.265 -22.421 1.00 45.45 533 LYS B C 1
ATOM 2813 O O . LYS B 2 217 ? 67.059 -51.239 -23.011 1.00 47.42 533 LYS B O 1
ATOM 2815 N N . GLU B 2 218 ? 66.394 -52.288 -21.145 1.00 42.43 534 GLU B N 1
ATOM 2816 C CA . GLU B 2 218 ? 66.136 -51.065 -20.395 1.00 36.27 534 GLU B CA 1
ATOM 2817 C C . GLU B 2 218 ? 67.376 -50.267 -20.003 1.00 31.60 534 GLU B C 1
ATOM 2818 O O . GLU B 2 218 ? 67.375 -49.043 -20.075 1.00 30.87 534 GLU B O 1
ATOM 2824 N N . SER B 2 219 ? 68.424 -50.966 -19.584 1.00 28.26 535 SER B N 1
ATOM 2825 C CA . SER B 2 219 ? 69.625 -50.313 -19.090 1.00 29.65 535 SER B CA 1
ATOM 2826 C C . SER B 2 219 ? 70.893 -51.106 -19.332 1.00 32.21 535 SER B C 1
ATOM 2827 O O . SER B 2 219 ? 70.867 -52.320 -19.435 1.00 35.64 535 SER B O 1
ATOM 2830 N N . GLU B 2 220 ? 72.007 -50.394 -19.424 1.00 32.56 536 GLU B N 1
ATOM 2831 C CA . GLU B 2 220 ? 73.315 -51.007 -19.538 1.00 35.01 536 GLU B CA 1
ATOM 2832 C C . GLU B 2 220 ? 73.873 -51.321 -18.170 1.00 33.55 536 GLU B C 1
ATOM 2833 O O . GLU B 2 220 ? 74.829 -52.071 -18.046 1.00 33.03 536 GLU B O 1
ATOM 2839 N N . PHE B 2 221 ? 73.275 -50.742 -17.140 1.00 29.85 537 PHE B N 1
ATOM 2840 C CA . PHE B 2 221 ? 73.909 -50.739 -15.832 1.00 30.65 537 PHE B CA 1
ATOM 2841 C C . PHE B 2 221 ? 73.189 -51.514 -14.762 1.00 30.68 537 PHE B C 1
ATOM 2842 O O . PHE B 2 221 ? 73.804 -52.008 -13.836 1.00 31.80 537 PHE B O 1
ATOM 2850 N N . PHE B 2 222 ? 71.880 -51.611 -14.874 1.00 28.87 538 PHE B N 1
ATOM 2851 C CA . PHE B 2 222 ? 71.123 -52.256 -13.828 1.00 27.00 538 PHE B CA 1
ATOM 2852 C C . PHE B 2 222 ? 70.439 -53.504 -14.335 1.00 29.16 538 PHE B C 1
ATOM 2853 O O . PHE B 2 222 ? 70.201 -53.651 -15.526 1.00 32.84 538 PHE B O 1
ATOM 2861 N N . TYR B 2 223 ? 70.125 -54.408 -13.420 1.00 30.48 539 TYR B N 1
ATOM 2862 C CA . TYR B 2 223 ? 69.228 -55.493 -13.749 1.00 34.97 539 TYR B CA 1
ATOM 2863 C C . TYR B 2 223 ? 67.846 -54.906 -13.888 1.00 37.13 539 TYR B C 1
ATOM 2864 O O . TYR B 2 223 ? 67.607 -53.779 -13.490 1.00 35.72 539 TYR B O 1
ATOM 2873 N N . PRO B 2 224 ? 66.926 -55.676 -14.461 1.00 40.64 540 PRO B N 1
ATOM 2874 C CA . PRO B 2 224 ? 65.562 -55.203 -14.657 1.00 38.52 540 PRO B CA 1
ATOM 2875 C C . PRO B 2 224 ? 64.900 -54.817 -13.353 1.00 33.60 540 PRO B C 1
ATOM 2876 O O . PRO B 2 224 ? 65.021 -55.519 -12.363 1.00 36.81 540 PRO B O 1
ATOM 2880 N N . ILE B 2 225 ? 64.192 -53.701 -13.369 1.00 28.93 541 ILE B N 1
ATOM 2881 C CA . ILE B 2 225 ? 63.501 -53.226 -12.191 1.00 33.75 541 ILE B CA 1
ATOM 2882 C C . ILE B 2 225 ? 62.018 -53.072 -12.478 1.00 37.05 541 ILE B C 1
ATOM 2883 O O . ILE B 2 225 ? 61.621 -52.278 -13.314 1.00 35.61 541 ILE B O 1
ATOM 2888 N N . ASP B 2 226 ? 61.198 -53.833 -11.770 1.00 38.75 542 ASP B N 1
ATOM 2889 C CA . ASP B 2 226 ? 59.762 -53.801 -11.981 1.00 40.95 542 ASP B CA 1
ATOM 2890 C C . ASP B 2 226 ? 59.136 -52.566 -11.360 1.00 43.99 542 ASP B C 1
ATOM 2891 O O . ASP B 2 226 ? 59.796 -51.801 -10.671 1.00 46.87 542 ASP B O 1
ATOM 2896 N N . GLU B 2 227 ? 57.851 -52.378 -11.619 1.00 46.57 543 GLU B N 1
ATOM 2897 C CA . GLU B 2 227 ? 57.147 -51.186 -11.185 1.00 48.35 543 GLU B CA 1
ATOM 2898 C C . GLU B 2 227 ? 57.147 -51.088 -9.684 1.00 49.13 543 GLU B C 1
ATOM 2899 O O . GLU B 2 227 ? 57.310 -50.016 -9.126 1.00 50.38 543 GLU B O 1
ATOM 2901 N N . LYS B 2 228 ? 56.963 -52.228 -9.039 1.00 48.79 544 LYS B N 1
ATOM 2902 C CA . LYS B 2 228 ? 56.892 -52.287 -7.595 1.00 51.37 544 LYS B CA 1
ATOM 2903 C C . LYS B 2 228 ? 58.210 -51.891 -6.998 1.00 52.42 544 LYS B C 1
ATOM 2904 O O . LYS B 2 228 ? 58.270 -51.123 -6.057 1.00 56.29 544 LYS B O 1
ATOM 2910 N N . ALA B 2 229 ? 59.275 -52.440 -7.548 1.00 49.53 545 ALA B N 1
ATOM 2911 C CA . ALA B 2 229 ? 60.583 -52.253 -6.973 1.00 43.41 545 ALA B CA 1
ATOM 2912 C C . ALA B 2 229 ? 61.059 -50.833 -7.166 1.00 42.12 545 ALA B C 1
ATOM 2913 O O . ALA B 2 229 ? 61.774 -50.298 -6.335 1.00 42.76 545 ALA B O 1
ATOM 2915 N N . LEU B 2 230 ? 60.652 -50.225 -8.268 1.00 33.07 546 LEU B N 1
ATOM 2916 C CA . LEU B 2 230 ? 61.129 -48.908 -8.619 1.00 27.42 546 LEU B CA 1
ATOM 2917 C C . LEU B 2 230 ? 60.509 -47.855 -7.730 1.00 30.53 546 LEU B C 1
ATOM 2918 O O . LEU B 2 230 ? 61.169 -46.915 -7.312 1.00 30.64 546 LEU B O 1
ATOM 2923 N N . ALA B 2 231 ? 59.229 -48.018 -7.440 1.00 34.34 547 ALA B N 1
ATOM 2924 C CA . ALA B 2 231 ? 58.507 -47.040 -6.650 1.00 36.86 547 ALA B CA 1
ATOM 2925 C C . ALA B 2 231 ? 58.954 -47.050 -5.206 1.00 39.51 547 ALA B C 1
ATOM 2926 O O . ALA B 2 231 ? 58.698 -46.107 -4.468 1.00 41.49 547 ALA B O 1
ATOM 2928 N N . LYS B 2 232 ? 59.615 -48.120 -4.800 1.00 37.12 548 LYS B N 1
ATOM 2929 C CA . LYS B 2 232 ? 60.081 -48.219 -3.437 1.00 37.76 548 LYS B CA 1
ATOM 2930 C C . LYS B 2 232 ? 61.386 -47.481 -3.232 1.00 39.32 548 LYS B C 1
ATOM 2931 O O . LYS B 2 232 ? 61.875 -47.378 -2.118 1.00 45.23 548 LYS B O 1
ATOM 2937 N N . MET B 2 233 ? 61.936 -46.954 -4.315 1.00 33.89 549 MET B N 1
ATOM 2938 C CA . MET B 2 233 ? 63.171 -46.212 -4.243 1.00 30.91 549 MET B CA 1
ATOM 2939 C C . MET B 2 233 ? 62.906 -44.809 -3.781 1.00 31.08 549 MET B C 1
ATOM 2940 O O . MET B 2 233 ? 61.893 -44.216 -4.106 1.00 31.54 549 MET B O 1
ATOM 2945 N N . ASN B 2 234 ? 63.851 -44.273 -3.034 1.00 29.84 550 ASN B N 1
ATOM 2946 C CA . ASN B 2 234 ? 63.760 -42.912 -2.581 1.00 29.90 550 ASN B CA 1
ATOM 2947 C C . ASN B 2 234 ? 64.508 -41.990 -3.521 1.00 27.94 550 ASN B C 1
ATOM 2948 O O . ASN B 2 234 ? 65.065 -42.427 -4.517 1.00 30.92 550 ASN B O 1
ATOM 2953 N N . GLY B 2 235 ? 64.522 -40.710 -3.191 1.00 29.23 551 GLY B N 1
ATOM 2954 C CA . GLY B 2 235 ? 65.048 -39.702 -4.082 1.00 25.69 551 GLY B CA 1
ATOM 2955 C C . GLY B 2 235 ? 66.507 -39.875 -4.406 1.00 28.35 551 GLY B C 1
ATOM 2956 O O . GLY B 2 235 ? 66.927 -39.665 -5.531 1.00 31.40 551 GLY B O 1
ATOM 2957 N N . TYR B 2 236 ? 67.283 -40.259 -3.409 1.00 29.65 552 TYR B N 1
ATOM 2958 C CA . TYR B 2 236 ? 68.698 -40.451 -3.604 1.00 28.75 552 TYR B CA 1
ATOM 2959 C C . TYR B 2 236 ? 68.972 -41.649 -4.477 1.00 26.64 552 TYR B C 1
ATOM 2960 O O . TYR B 2 236 ? 69.886 -41.634 -5.281 1.00 26.20 552 TYR B O 1
ATOM 2969 N N . GLN B 2 237 ? 68.178 -42.694 -4.312 1.00 26.08 553 GLN B N 1
ATOM 2970 C CA . GLN B 2 237 ? 68.372 -43.915 -5.074 1.00 28.47 553 GLN B CA 1
ATOM 2971 C C . GLN B 2 237 ? 67.937 -43.719 -6.500 1.00 26.70 553 GLN B C 1
ATOM 2972 O O . GLN B 2 237 ? 68.572 -44.185 -7.424 1.00 26.04 553 GLN B O 1
ATOM 2978 N N . LEU B 2 238 ? 66.833 -43.020 -6.666 1.00 27.58 554 LEU B N 1
ATOM 2979 C CA . LEU B 2 238 ? 66.326 -42.733 -7.985 1.00 26.53 554 LEU B CA 1
ATOM 2980 C C . LEU B 2 238 ? 67.242 -41.778 -8.724 1.00 25.43 554 LEU B C 1
ATOM 2981 O O . LEU B 2 238 ? 67.434 -41.893 -9.917 1.00 26.40 554 LEU B O 1
ATOM 2986 N N . ALA B 2 239 ? 67.804 -40.829 -8.000 1.00 20.83 555 ALA B N 1
ATOM 2987 C CA . ALA B 2 239 ? 68.682 -39.855 -8.600 1.00 23.31 555 ALA B CA 1
ATOM 2988 C C . ALA B 2 239 ? 69.977 -40.518 -9.019 1.00 31.34 555 ALA B C 1
ATOM 2989 O O . ALA B 2 239 ? 70.470 -40.289 -10.114 1.00 37.13 555 ALA B O 1
ATOM 2991 N N . THR B 2 240 ? 70.517 -41.345 -8.138 1.00 24.06 556 THR B N 1
ATOM 2992 C CA . THR B 2 240 ? 71.684 -42.141 -8.450 1.00 30.06 556 THR B CA 1
ATOM 2993 C C . THR B 2 240 ? 71.495 -42.949 -9.724 1.00 27.94 556 THR B C 1
ATOM 2994 O O . THR B 2 240 ? 72.438 -43.190 -10.460 1.00 29.20 556 THR B O 1
ATOM 2998 N N . ILE B 2 241 ? 70.273 -43.382 -9.973 1.00 21.41 557 ILE B N 1
ATOM 2999 C CA . ILE B 2 241 ? 70.007 -44.183 -11.141 1.00 22.54 557 ILE B CA 1
ATOM 3000 C C . ILE B 2 241 ? 70.005 -43.320 -12.376 1.00 29.55 557 ILE B C 1
ATOM 3001 O O . ILE B 2 241 ? 70.650 -43.634 -13.365 1.00 24.29 557 ILE B O 1
ATOM 3006 N N . CYS B 2 242 ? 69.268 -42.227 -12.321 1.00 30.55 558 CYS B N 1
ATOM 3007 C CA . CYS B 2 242 ? 69.236 -41.318 -13.440 1.00 30.98 558 CYS B CA 1
ATOM 3008 C C . CYS B 2 242 ? 70.643 -40.884 -13.773 1.00 30.61 558 CYS B C 1
ATOM 3009 O O . CYS B 2 242 ? 71.017 -40.828 -14.927 1.00 34.32 558 CYS B O 1
ATOM 3012 N N . LEU B 2 243 ? 71.432 -40.573 -12.759 1.00 27.14 559 LEU B N 1
ATOM 3013 C CA . LEU B 2 243 ? 72.769 -40.091 -13.018 1.00 25.34 559 LEU B CA 1
ATOM 3014 C C . LEU B 2 243 ? 73.562 -41.167 -13.687 1.00 24.28 559 LEU B C 1
ATOM 3015 O O . LEU B 2 243 ? 74.396 -40.903 -14.535 1.00 24.24 559 LEU B O 1
ATOM 3020 N N . GLU B 2 244 ? 73.301 -42.397 -13.299 1.00 22.40 560 GLU B N 1
ATOM 3021 C CA . GLU B 2 244 ? 74.045 -43.498 -13.856 1.00 25.11 560 GLU B CA 1
ATOM 3022 C C . GLU B 2 244 ? 73.649 -43.756 -15.296 1.00 28.92 560 GLU B C 1
ATOM 3023 O O . GLU B 2 244 ? 74.456 -44.192 -16.091 1.00 30.24 560 GLU B O 1
ATOM 3029 N N . GLU B 2 245 ? 72.407 -43.473 -15.640 1.00 27.73 561 GLU B N 1
ATOM 3030 C CA . GLU B 2 245 ? 71.954 -43.763 -16.981 1.00 27.79 561 GLU B CA 1
ATOM 3031 C C . GLU B 2 245 ? 72.548 -42.818 -18.000 1.00 32.17 561 GLU B C 1
ATOM 3032 O O . GLU B 2 245 ? 72.689 -43.173 -19.159 1.00 37.01 561 GLU B O 1
ATOM 3038 N N . LEU B 2 246 ? 72.906 -41.618 -17.573 1.00 30.92 562 LEU B N 1
ATOM 3039 C CA . LEU B 2 246 ? 73.449 -40.643 -18.498 1.00 30.87 562 LEU B CA 1
ATOM 3040 C C . LEU B 2 246 ? 74.845 -41.007 -18.924 1.00 31.73 562 LEU B C 1
ATOM 3041 O O . LEU B 2 246 ? 75.494 -40.270 -19.644 1.00 33.05 562 LEU B O 1
ATOM 3046 N N . ASN B 2 247 ? 75.305 -42.154 -18.469 1.00 30.02 563 ASN B N 1
ATOM 3047 C CA . ASN B 2 247 ? 76.597 -42.649 -18.876 1.00 30.09 563 ASN B CA 1
ATOM 3048 C C . ASN B 2 247 ? 76.468 -43.375 -20.187 1.00 31.79 563 ASN B C 1
ATOM 3049 O O . ASN B 2 247 ? 77.447 -43.803 -20.768 1.00 32.81 563 ASN B O 1
ATOM 3054 N N . SER B 2 248 ? 75.237 -43.522 -20.644 1.00 31.25 564 SER B N 1
ATOM 3055 C CA . SER B 2 248 ? 74.975 -44.126 -21.931 1.00 34.47 564 SER B CA 1
ATOM 3056 C C . SER B 2 248 ? 74.793 -43.034 -22.959 1.00 33.18 564 SER B C 1
ATOM 3057 O O . SER B 2 248 ? 74.237 -41.989 -22.664 1.00 36.66 564 SER B O 1
ATOM 3060 N N . PRO B 2 249 ? 75.285 -43.268 -24.173 1.00 38.26 565 PRO B N 1
ATOM 3061 C CA . PRO B 2 249 ? 75.281 -42.260 -25.231 1.00 41.82 565 PRO B CA 1
ATOM 3062 C C . PRO B 2 249 ? 73.894 -41.907 -25.725 1.00 45.64 565 PRO B C 1
ATOM 3063 O O . PRO B 2 249 ? 73.697 -40.850 -26.308 1.00 49.39 565 PRO B O 1
ATOM 3067 N N . LYS B 2 250 ? 72.942 -42.796 -25.501 1.00 40.82 566 LYS B N 1
ATOM 3068 C CA . LYS B 2 250 ? 71.589 -42.574 -25.957 1.00 39.25 566 LYS B CA 1
ATOM 3069 C C . LYS B 2 250 ? 70.655 -42.778 -24.809 1.00 39.44 566 LYS B C 1
ATOM 3070 O O . LYS B 2 250 ? 70.846 -43.692 -24.025 1.00 43.37 566 LYS B O 1
ATOM 3075 N N . PRO B 2 251 ? 69.635 -41.928 -24.708 1.00 36.92 567 PRO B N 1
ATOM 3076 C CA . PRO B 2 251 ? 68.622 -42.017 -23.663 1.00 34.55 567 PRO B CA 1
ATOM 3077 C C . PRO B 2 251 ? 68.148 -43.436 -23.507 1.00 34.48 567 PRO B C 1
ATOM 3078 O O . PRO B 2 251 ? 67.972 -44.135 -24.489 1.00 40.34 567 PRO B O 1
ATOM 3082 N N . SER B 2 252 ? 67.947 -43.857 -22.270 1.00 34.72 568 SER B N 1
ATOM 3083 C CA . SER B 2 252 ? 67.623 -45.240 -21.995 1.00 35.01 568 SER B CA 1
ATOM 3084 C C . SER B 2 252 ? 66.171 -45.364 -21.606 1.00 34.08 568 SER B C 1
ATOM 3085 O O . SER B 2 252 ? 65.563 -44.414 -21.143 1.00 36.29 568 SER B O 1
ATOM 3088 N N . PRO B 2 253 ? 65.604 -46.543 -21.816 1.00 32.17 569 PRO B N 1
ATOM 3089 C CA . PRO B 2 253 ? 64.233 -46.819 -21.424 1.00 32.80 569 PRO B CA 1
ATOM 3090 C C . PRO B 2 253 ? 64.052 -46.649 -19.933 1.00 32.06 569 PRO B C 1
ATOM 3091 O O . PRO B 2 253 ? 63.009 -46.201 -19.508 1.00 34.53 569 PRO B O 1
ATOM 3095 N N . LEU B 2 254 ? 65.055 -47.005 -19.150 1.00 32.63 570 LEU B N 1
ATOM 3096 C CA . LEU B 2 254 ? 64.949 -46.910 -17.708 1.00 29.63 570 LEU B CA 1
ATOM 3097 C C . LEU B 2 254 ? 64.780 -45.486 -17.231 1.00 32.30 570 LEU B C 1
ATOM 3098 O O . LEU B 2 254 ? 63.980 -45.216 -16.351 1.00 32.66 570 LEU B O 1
ATOM 3103 N N . ILE B 2 255 ? 65.543 -44.570 -17.801 1.00 29.30 571 ILE B N 1
ATOM 3104 C CA . ILE B 2 255 ? 65.477 -43.198 -17.351 1.00 28.31 571 ILE B CA 1
ATOM 3105 C C . ILE B 2 255 ? 64.237 -42.518 -17.886 1.00 32.51 571 ILE B C 1
ATOM 3106 O O . ILE B 2 255 ? 63.771 -41.541 -17.319 1.00 35.52 571 ILE B O 1
ATOM 3111 N N . GLU B 2 256 ? 63.700 -43.029 -18.982 1.00 30.70 572 GLU B N 1
ATOM 3112 C CA . GLU B 2 256 ? 62.497 -42.453 -19.541 1.00 31.07 572 GLU B CA 1
ATOM 3113 C C . GLU B 2 256 ? 61.330 -42.876 -18.678 1.00 31.23 572 GLU B C 1
ATOM 3114 O O . GLU B 2 256 ? 60.330 -42.175 -18.567 1.00 27.82 572 GLU B O 1
ATOM 3120 N N . ARG B 2 257 ? 61.480 -44.035 -18.060 1.00 27.53 573 ARG B N 1
ATOM 3121 C CA . ARG B 2 257 ? 60.453 -44.606 -17.224 1.00 29.43 573 ARG B CA 1
ATOM 3122 C C . ARG B 2 257 ? 60.409 -43.853 -15.912 1.00 32.26 573 ARG B C 1
ATOM 3123 O O . ARG B 2 257 ? 59.347 -43.581 -15.371 1.00 35.17 573 ARG B O 1
ATOM 3131 N N . ILE B 2 258 ? 61.585 -43.512 -15.414 1.00 30.02 574 ILE B N 1
ATOM 3132 C CA . ILE B 2 258 ? 61.713 -42.819 -14.153 1.00 30.95 574 ILE B CA 1
ATOM 3133 C C . ILE B 2 258 ? 61.310 -41.360 -14.273 1.00 34.63 574 ILE B C 1
ATOM 3134 O O . ILE B 2 258 ? 60.640 -40.811 -13.408 1.00 33.67 574 ILE B O 1
ATOM 3139 N N . LEU B 2 259 ? 61.724 -40.736 -15.362 1.00 37.43 575 LEU B N 1
ATOM 3140 C CA . LEU B 2 259 ? 61.515 -39.318 -15.538 1.00 32.92 575 LEU B CA 1
ATOM 3141 C C . LEU B 2 259 ? 60.137 -38.993 -16.062 1.00 33.38 575 LEU B C 1
ATOM 3142 O O . LEU B 2 259 ? 59.675 -37.869 -15.946 1.00 38.73 575 LEU B O 1
ATOM 3147 N N . SER B 2 260 ? 59.476 -39.980 -16.640 1.00 38.55 576 SER B N 1
ATOM 3148 C CA . SER B 2 260 ? 58.154 -39.761 -17.196 1.00 40.81 576 SER B CA 1
ATOM 3149 C C . SER B 2 260 ? 57.085 -39.982 -16.155 1.00 37.59 576 SER B C 1
ATOM 3150 O O . SER B 2 260 ? 55.933 -39.656 -16.369 1.00 36.11 576 SER B O 1
ATOM 3153 N N . ASN B 2 261 ? 57.480 -40.537 -15.022 1.00 40.88 577 ASN B N 1
ATOM 3154 C CA . ASN B 2 261 ? 56.562 -40.741 -13.922 1.00 41.88 577 ASN B CA 1
ATOM 3155 C C . ASN B 2 261 ? 56.517 -39.526 -13.035 1.00 42.82 577 ASN B C 1
ATOM 3156 O O . ASN B 2 261 ? 57.532 -39.110 -12.502 1.00 44.68 577 ASN B O 1
ATOM 3161 N N . LYS B 2 262 ? 55.330 -38.971 -12.856 1.00 42.08 578 LYS B N 1
ATOM 3162 C CA . LYS B 2 262 ? 55.196 -37.698 -12.172 1.00 38.09 578 LYS B CA 1
ATOM 3163 C C . LYS B 2 262 ? 55.358 -37.830 -10.675 1.00 35.33 578 LYS B C 1
ATOM 3164 O O . LYS B 2 262 ? 55.731 -36.885 -10.001 1.00 35.50 578 LYS B O 1
ATOM 3166 N N . LYS B 2 263 ? 55.088 -39.014 -10.158 1.00 31.67 579 LYS B N 1
ATOM 3167 C CA . LYS B 2 263 ? 55.099 -39.214 -8.725 1.00 31.65 579 LYS B CA 1
ATOM 3168 C C . LYS B 2 263 ? 56.499 -39.269 -8.174 1.00 35.09 579 LYS B C 1
ATOM 3169 O O . LYS B 2 263 ? 56.707 -39.130 -6.980 1.00 40.22 579 LYS B O 1
ATOM 3173 N N . PHE B 2 264 ? 57.461 -39.461 -9.059 1.00 35.89 580 PHE B N 1
ATOM 3174 C CA . PHE B 2 264 ? 58.843 -39.630 -8.656 1.00 32.60 580 PHE B CA 1
ATOM 3175 C C . PHE B 2 264 ? 59.586 -38.321 -8.504 1.00 30.24 580 PHE B C 1
ATOM 3176 O O . PHE B 2 264 ? 60.570 -38.255 -7.788 1.00 27.78 580 PHE B O 1
ATOM 3184 N N . TRP B 2 265 ? 59.133 -37.287 -9.196 1.00 32.71 581 TRP B N 1
ATOM 3185 C CA . TRP B 2 265 ? 59.957 -36.100 -9.374 1.00 31.85 581 TRP B CA 1
ATOM 3186 C C . TRP B 2 265 ? 60.246 -35.319 -8.116 1.00 31.27 581 TRP B C 1
ATOM 3187 O O . TRP B 2 265 ? 61.329 -34.785 -7.951 1.00 31.29 581 TRP B O 1
ATOM 3198 N N . LYS B 2 266 ? 59.275 -35.226 -7.232 1.00 29.61 582 LYS B N 1
ATOM 3199 C CA . LYS B 2 266 ? 59.477 -34.411 -6.066 1.00 34.29 582 LYS B CA 1
ATOM 3200 C C . LYS B 2 266 ? 60.685 -34.885 -5.297 1.00 35.27 582 LYS B C 1
ATOM 3201 O O . LYS B 2 266 ? 61.444 -34.080 -4.785 1.00 37.95 582 LYS B O 1
ATOM 3207 N N . ARG B 2 267 ? 60.877 -36.191 -5.215 1.00 27.58 583 ARG B N 1
ATOM 3208 C CA . ARG B 2 267 ? 61.966 -36.694 -4.402 1.00 28.25 583 ARG B CA 1
ATOM 3209 C C . ARG B 2 267 ? 63.274 -36.808 -5.160 1.00 32.93 583 ARG B C 1
ATOM 3210 O O . ARG B 2 267 ? 64.335 -36.815 -4.562 1.00 35.93 583 ARG B O 1
ATOM 3218 N N . ILE B 2 268 ? 63.203 -36.869 -6.475 1.00 27.53 584 ILE B N 1
ATOM 3219 C CA . ILE B 2 268 ? 64.411 -36.881 -7.265 1.00 21.92 584 ILE B CA 1
ATOM 3220 C C . ILE B 2 268 ? 65.056 -35.516 -7.216 1.00 25.31 584 ILE B C 1
ATOM 3221 O O . ILE B 2 268 ? 66.239 -35.392 -6.965 1.00 27.93 584 ILE B O 1
ATOM 3226 N N . ASN B 2 269 ? 64.261 -34.486 -7.452 1.00 28.27 585 ASN B N 1
ATOM 3227 C CA . ASN B 2 269 ? 64.778 -33.134 -7.495 1.00 33.15 585 ASN B CA 1
ATOM 3228 C C . ASN B 2 269 ? 65.202 -32.638 -6.131 1.00 33.24 585 ASN B C 1
ATOM 3229 O O . ASN B 2 269 ? 66.114 -31.838 -6.003 1.00 34.01 585 ASN B O 1
ATOM 3234 N N . SER B 2 270 ? 64.516 -33.119 -5.113 1.00 37.10 586 SER B N 1
ATOM 3235 C CA . SER B 2 270 ? 64.828 -32.783 -3.744 1.00 34.35 586 SER B CA 1
ATOM 3236 C C . SER B 2 270 ? 66.212 -33.262 -3.400 1.00 32.99 586 SER B C 1
ATOM 3237 O O . SER B 2 270 ? 66.935 -32.616 -2.658 1.00 34.55 586 SER B O 1
ATOM 3240 N N . ALA B 2 271 ? 66.567 -34.413 -3.943 1.00 27.27 587 ALA B N 1
ATOM 3241 C CA . ALA B 2 271 ? 67.860 -35.012 -3.703 1.00 25.19 587 ALA B CA 1
ATOM 3242 C C . ALA B 2 271 ? 68.932 -34.256 -4.451 1.00 26.04 587 ALA B C 1
ATOM 3243 O O . ALA B 2 271 ? 70.063 -34.180 -4.009 1.00 29.02 587 ALA B O 1
ATOM 3245 N N . PHE B 2 272 ? 68.567 -33.690 -5.587 1.00 26.24 588 PHE B N 1
ATOM 3246 C CA . PHE B 2 272 ? 69.498 -32.911 -6.366 1.00 27.43 588 PHE B CA 1
ATOM 3247 C C . PHE B 2 272 ? 69.828 -31.663 -5.609 1.00 29.32 588 PHE B C 1
ATOM 3248 O O . PHE B 2 272 ? 70.961 -31.223 -5.585 1.00 33.86 588 PHE B O 1
ATOM 3256 N N . GLU B 2 273 ? 68.816 -31.087 -4.991 1.00 35.70 589 GLU B N 1
ATOM 3257 C CA . GLU B 2 273 ? 68.967 -29.816 -4.312 1.00 43.07 589 GLU B CA 1
ATOM 3258 C C . GLU B 2 273 ? 69.701 -29.954 -3.011 1.00 41.84 589 GLU B C 1
ATOM 3259 O O . GLU B 2 273 ? 70.218 -28.986 -2.480 1.00 49.37 589 GLU B O 1
ATOM 3265 N N . SER B 2 274 ? 69.740 -31.170 -2.499 1.00 35.20 590 SER B N 1
ATOM 3266 C CA . SER B 2 274 ? 70.396 -31.442 -1.245 1.00 34.69 590 SER B CA 1
ATOM 3267 C C . SER B 2 274 ? 71.847 -31.057 -1.341 1.00 36.60 590 SER B C 1
ATOM 3268 O O . SER B 2 274 ? 72.453 -30.669 -0.357 1.00 38.29 590 SER B O 1
ATOM 3271 N N . GLY B 2 275 ? 72.402 -31.175 -2.539 1.00 35.20 591 GLY B N 1
ATOM 3272 C CA . GLY B 2 275 ? 73.778 -30.809 -2.796 1.00 27.57 591 GLY B CA 1
ATOM 3273 C C . GLY B 2 275 ? 74.699 -31.992 -2.668 1.00 27.94 591 GLY B C 1
ATOM 3274 O O . GLY B 2 275 ? 75.911 -31.869 -2.709 1.00 30.22 591 GLY B O 1
ATOM 3275 N N . VAL B 2 276 ? 74.109 -33.158 -2.518 1.00 29.27 592 VAL B N 1
ATOM 3276 C CA . VAL B 2 276 ? 74.880 -34.339 -2.223 1.00 29.72 592 VAL B CA 1
ATOM 3277 C C . VAL B 2 276 ? 75.732 -34.806 -3.382 1.00 30.27 592 VAL B C 1
ATOM 3278 O O . VAL B 2 276 ? 76.711 -35.504 -3.186 1.00 30.21 592 VAL B O 1
ATOM 3282 N N . PHE B 2 277 ? 75.360 -34.422 -4.591 1.00 27.39 593 PHE B N 1
ATOM 3283 C CA . PHE B 2 277 ? 76.043 -34.936 -5.762 1.00 24.67 593 PHE B CA 1
ATOM 3284 C C . PHE B 2 277 ? 77.096 -33.993 -6.294 1.00 26.97 593 PHE B C 1
ATOM 3285 O O . PHE B 2 277 ? 77.736 -34.291 -7.284 1.00 29.83 593 PHE B O 1
ATOM 3293 N N . LYS B 2 278 ? 77.280 -32.860 -5.638 1.00 30.13 594 LYS B N 1
ATOM 3294 C CA . LYS B 2 278 ? 78.192 -31.838 -6.127 1.00 29.76 594 LYS B CA 1
ATOM 3295 C C . LYS B 2 278 ? 79.610 -32.335 -6.377 1.00 31.21 594 LYS B C 1
ATOM 3296 O O . LYS B 2 278 ? 80.261 -31.911 -7.321 1.00 33.72 594 LYS B O 1
ATOM 3298 N N . GLY B 2 279 ? 80.084 -33.235 -5.531 1.00 32.41 595 GLY B N 1
ATOM 3299 C CA . GLY B 2 279 ? 81.480 -33.608 -5.550 1.00 33.46 595 GLY B CA 1
ATOM 3300 C C . GLY B 2 279 ? 81.854 -34.624 -6.600 1.00 35.48 595 GLY B C 1
ATOM 3301 O O . GLY B 2 279 ? 83.018 -34.956 -6.767 1.00 35.69 595 GLY B O 1
ATOM 3302 N N . ARG B 2 280 ? 80.860 -35.121 -7.315 1.00 32.04 596 ARG B N 1
ATOM 3303 C CA . ARG B 2 280 ? 81.086 -36.212 -8.232 1.00 30.98 596 ARG B CA 1
ATOM 3304 C C . ARG B 2 280 ? 81.949 -35.753 -9.369 1.00 32.82 596 ARG B C 1
ATOM 3305 O O . ARG B 2 280 ? 82.044 -34.571 -9.650 1.00 32.67 596 ARG B O 1
ATOM 3313 N N . THR B 2 281 ? 82.571 -36.708 -10.034 1.00 34.52 597 THR B N 1
ATOM 3314 C CA . THR B 2 281 ? 83.507 -36.391 -11.082 1.00 39.29 597 THR B CA 1
ATOM 3315 C C . THR B 2 281 ? 82.874 -36.449 -12.452 1.00 45.34 597 THR B C 1
ATOM 3316 O O . THR B 2 281 ? 83.483 -36.053 -13.430 1.00 50.95 597 THR B O 1
ATOM 3320 N N . ASP B 2 282 ? 81.646 -36.930 -12.531 1.00 41.55 598 ASP B N 1
ATOM 3321 C CA . ASP B 2 282 ? 81.024 -37.141 -13.823 1.00 31.47 598 ASP B CA 1
ATOM 3322 C C . ASP B 2 282 ? 80.052 -36.035 -14.189 1.00 34.49 598 ASP B C 1
ATOM 3323 O O . ASP B 2 282 ? 78.942 -36.294 -14.625 1.00 37.97 598 ASP B O 1
ATOM 3328 N N . ASP B 2 283 ? 80.479 -34.797 -14.011 1.00 35.66 599 ASP B N 1
ATOM 3329 C CA . ASP B 2 283 ? 79.677 -33.657 -14.413 1.00 36.29 599 ASP B CA 1
ATOM 3330 C C . ASP B 2 283 ? 78.236 -33.759 -13.965 1.00 33.11 599 ASP B C 1
ATOM 3331 O O . ASP B 2 283 ? 77.329 -33.787 -14.777 1.00 37.04 599 ASP B O 1
ATOM 3336 N N . PRO B 2 284 ? 78.020 -33.800 -12.660 1.00 32.28 600 PRO B N 1
ATOM 3337 C CA . PRO B 2 284 ? 76.678 -33.846 -12.095 1.00 32.82 600 PRO B CA 1
ATOM 3338 C C . PRO B 2 284 ? 75.869 -32.608 -12.416 1.00 33.05 600 PRO B C 1
ATOM 3339 O O . PRO B 2 284 ? 74.655 -32.686 -12.505 1.00 31.86 600 PRO B O 1
ATOM 3343 N N . ALA B 2 285 ? 76.528 -31.475 -12.578 1.00 30.13 601 ALA B N 1
ATOM 3344 C CA . ALA B 2 285 ? 75.813 -30.257 -12.883 1.00 28.22 601 ALA B CA 1
ATOM 3345 C C . ALA B 2 285 ? 75.233 -30.363 -14.277 1.00 34.82 601 ALA B C 1
ATOM 3346 O O . ALA B 2 285 ? 74.104 -29.964 -14.527 1.00 35.69 601 ALA B O 1
ATOM 3348 N N . GLY B 2 286 ? 76.019 -30.921 -15.183 1.00 32.89 602 GLY B N 1
ATOM 3349 C CA . GLY B 2 286 ? 75.601 -31.076 -16.552 1.00 33.88 602 GLY B CA 1
ATOM 3350 C C . GLY B 2 286 ? 74.545 -32.135 -16.648 1.00 33.64 602 GLY B C 1
ATOM 3351 O O . GLY B 2 286 ? 73.549 -31.965 -17.329 1.00 36.58 602 GLY B O 1
ATOM 3352 N N . LYS B 2 287 ? 74.769 -33.238 -15.956 1.00 31.63 603 LYS B N 1
ATOM 3353 C CA . LYS B 2 287 ? 73.795 -34.302 -15.903 1.00 31.27 603 LYS B CA 1
ATOM 3354 C C . LYS B 2 287 ? 72.481 -33.855 -15.309 1.00 31.08 603 LYS B C 1
ATOM 3355 O O . LYS B 2 287 ? 71.431 -34.173 -15.836 1.00 32.90 603 LYS B O 1
ATOM 3361 N N . ILE B 2 288 ? 72.535 -33.121 -14.211 1.00 26.31 604 ILE B N 1
ATOM 3362 C CA . ILE B 2 288 ? 71.320 -32.705 -13.542 1.00 25.53 604 ILE B CA 1
ATOM 3363 C C . ILE B 2 288 ? 70.550 -31.710 -14.367 1.00 29.17 604 ILE B C 1
ATOM 3364 O O . ILE B 2 288 ? 69.333 -31.724 -14.383 1.00 30.31 604 ILE B O 1
ATOM 3369 N N . ALA B 2 289 ? 71.265 -30.830 -15.043 1.00 31.45 605 ALA B N 1
ATOM 3370 C CA . ALA B 2 289 ? 70.621 -29.823 -15.861 1.00 34.77 605 ALA B CA 1
ATOM 3371 C C . ALA B 2 289 ? 69.888 -30.517 -16.974 1.00 32.51 605 ALA B C 1
ATOM 3372 O O . ALA B 2 289 ? 68.819 -30.097 -17.379 1.00 32.00 605 ALA B O 1
ATOM 3374 N N . LYS B 2 290 ? 70.468 -31.604 -17.452 1.00 28.81 606 LYS B N 1
ATOM 3375 C CA . LYS B 2 290 ? 69.884 -32.341 -18.544 1.00 28.57 606 LYS B CA 1
ATOM 3376 C C . LYS B 2 290 ? 68.668 -33.100 -18.071 1.00 32.18 606 LYS B C 1
ATOM 3377 O O . LYS B 2 290 ? 67.628 -33.066 -18.700 1.00 35.47 606 LYS B O 1
ATOM 3383 N N . ILE B 2 291 ? 68.806 -33.780 -16.947 1.00 29.67 607 ILE B N 1
ATOM 3384 C CA . ILE B 2 291 ? 67.704 -34.517 -16.359 1.00 28.22 607 ILE B CA 1
ATOM 3385 C C . ILE B 2 291 ? 66.498 -33.635 -16.118 1.00 31.23 607 ILE B C 1
ATOM 3386 O O . ILE B 2 291 ? 65.372 -34.056 -16.301 1.00 34.42 607 ILE B O 1
ATOM 3391 N N . ARG B 2 292 ? 66.733 -32.404 -15.707 1.00 32.88 608 ARG B N 1
ATOM 3392 C CA . ARG B 2 292 ? 65.638 -31.501 -15.438 1.00 34.84 608 ARG B CA 1
ATOM 3393 C C . ARG B 2 292 ? 64.981 -31.075 -16.727 1.00 36.64 608 ARG B C 1
ATOM 3394 O O . ARG B 2 292 ? 63.793 -30.801 -16.762 1.00 37.86 608 ARG B O 1
ATOM 3402 N N . GLU B 2 293 ? 65.766 -31.013 -17.790 1.00 37.94 609 GLU B N 1
ATOM 3403 C CA . GLU B 2 293 ? 65.245 -30.643 -19.090 1.00 36.68 609 GLU B CA 1
ATOM 3404 C C . GLU B 2 293 ? 64.401 -31.782 -19.622 1.00 38.43 609 GLU B C 1
ATOM 3405 O O . GLU B 2 293 ? 63.305 -31.579 -20.121 1.00 42.04 609 GLU B O 1
ATOM 3411 N N . TRP B 2 294 ? 64.916 -32.991 -19.497 1.00 34.01 610 TRP B N 1
ATOM 3412 C CA . TRP B 2 294 ? 64.222 -34.150 -20.008 1.00 32.64 610 TRP B CA 1
ATOM 3413 C C . TRP B 2 294 ? 62.915 -34.357 -19.284 1.00 33.88 610 TRP B C 1
ATOM 3414 O O . TRP B 2 294 ? 61.932 -34.772 -19.869 1.00 35.21 610 TRP B O 1
ATOM 3425 N N . HIS B 2 295 ? 62.918 -34.072 -17.996 1.00 36.64 611 HIS B N 1
ATOM 3426 C CA . HIS B 2 295 ? 61.725 -34.168 -17.185 1.00 33.69 611 HIS B CA 1
ATOM 3427 C C . HIS B 2 295 ? 60.648 -33.188 -17.626 1.00 33.66 611 HIS B C 1
ATOM 3428 O O . HIS B 2 295 ? 59.474 -33.502 -17.615 1.00 30.81 611 HIS B O 1
ATOM 3435 N N . GLN B 2 296 ? 61.054 -31.988 -18.002 1.00 34.61 612 GLN B N 1
ATOM 3436 C CA . GLN B 2 296 ? 60.118 -30.979 -18.454 1.00 38.26 612 GLN B CA 1
ATOM 3437 C C . GLN B 2 296 ? 59.488 -31.434 -19.747 1.00 41.40 612 GLN B C 1
ATOM 3438 O O . GLN B 2 296 ? 58.329 -31.170 -20.019 1.00 41.89 612 GLN B O 1
ATOM 3444 N N . LEU B 2 297 ? 60.279 -32.124 -20.550 1.00 41.29 613 LEU B N 1
ATOM 3445 C CA . LEU B 2 297 ? 59.820 -32.604 -21.831 1.00 42.17 613 LEU B CA 1
ATOM 3446 C C . LEU B 2 297 ? 58.837 -33.745 -21.656 1.00 42.42 613 LEU B C 1
ATOM 3447 O O . LEU B 2 297 ? 57.833 -33.820 -22.353 1.00 44.05 613 LEU B O 1
ATOM 3452 N N . LEU B 2 298 ? 59.143 -34.645 -20.736 1.00 39.07 614 LEU B N 1
ATOM 3453 C CA . LEU B 2 298 ? 58.323 -35.816 -20.539 1.00 37.36 614 LEU B CA 1
ATOM 3454 C C . LEU B 2 298 ? 57.105 -35.491 -19.713 1.00 39.09 614 LEU B C 1
ATOM 3455 O O . LEU B 2 298 ? 56.136 -36.236 -19.711 1.00 40.61 614 LEU B O 1
ATOM 3460 N N . GLN B 2 299 ? 57.163 -34.378 -19.002 1.00 43.77 615 GLN B N 1
ATOM 3461 C CA . GLN B 2 299 ? 56.059 -33.963 -18.171 1.00 47.03 615 GLN B CA 1
ATOM 3462 C C . GLN B 2 299 ? 54.883 -33.668 -19.051 1.00 48.47 615 GLN B C 1
ATOM 3463 O O . GLN B 2 299 ? 53.743 -33.741 -18.624 1.00 54.39 615 GLN B O 1
ATOM 3465 N N . ILE B 2 300 ? 55.163 -33.309 -20.288 1.00 53.57 616 ILE B N 1
ATOM 3466 C CA . ILE B 2 300 ? 54.098 -33.033 -21.226 1.00 61.50 616 ILE B CA 1
ATOM 3467 C C . ILE B 2 300 ? 53.727 -34.294 -21.974 1.00 66.19 616 ILE B C 1
ATOM 3468 O O . ILE B 2 300 ? 54.541 -34.855 -22.702 1.00 67.40 616 ILE B O 1
ATOM 3473 N N . SER B 2 301 ? 52.490 -34.735 -21.794 1.00 63.99 617 SER B N 1
ATOM 3474 C CA . SER B 2 301 ? 52.023 -35.952 -22.435 1.00 63.48 617 SER B CA 1
ATOM 3475 C C . SER B 2 301 ? 52.583 -37.185 -21.744 1.00 65.11 617 SER B C 1
ATOM 3476 O O . SER B 2 301 ? 52.821 -38.206 -22.378 1.00 64.59 617 SER B O 1
ATOM 3478 N N . GLY B 2 302 ? 52.790 -37.077 -20.438 1.00 66.45 618 GLY B N 1
ATOM 3479 C CA . GLY B 2 302 ? 53.252 -38.191 -19.631 1.00 66.19 618 GLY B CA 1
ATOM 3480 C C . GLY B 2 302 ? 54.269 -39.086 -20.305 1.00 65.65 618 GLY B C 1
ATOM 3481 O O . GLY B 2 302 ? 54.379 -40.263 -19.977 1.00 64.21 618 GLY B O 1
ATOM 3482 N N . GLU C 1 5 ? 117.252 -26.905 5.015 1.00 83.80 4 GLU C N 1
ATOM 3483 C CA . GLU C 1 5 ? 117.916 -27.539 6.141 1.00 86.95 4 GLU C CA 1
ATOM 3484 C C . GLU C 1 5 ? 116.968 -27.585 7.312 1.00 83.91 4 GLU C C 1
ATOM 3485 O O . GLU C 1 5 ? 116.108 -26.727 7.453 1.00 82.20 4 GLU C O 1
ATOM 3491 N N . TYR C 1 6 ? 117.135 -28.578 8.169 1.00 82.64 5 TYR C N 1
ATOM 3492 C CA . TYR C 1 6 ? 116.191 -28.799 9.249 1.00 77.62 5 TYR C CA 1
ATOM 3493 C C . TYR C 1 6 ? 116.896 -29.453 10.411 1.00 73.73 5 TYR C C 1
ATOM 3494 O O . TYR C 1 6 ? 117.961 -30.033 10.243 1.00 73.08 5 TYR C O 1
ATOM 3503 N N . ASP C 1 7 ? 116.302 -29.380 11.590 1.00 69.94 6 ASP C N 1
ATOM 3504 C CA . ASP C 1 7 ? 116.919 -29.999 12.747 1.00 71.92 6 ASP C CA 1
ATOM 3505 C C . ASP C 1 7 ? 116.371 -31.386 12.983 1.00 71.03 6 ASP C C 1
ATOM 3506 O O . ASP C 1 7 ? 117.103 -32.286 13.364 1.00 71.97 6 ASP C O 1
ATOM 3511 N N . TYR C 1 8 ? 115.076 -31.552 12.747 1.00 73.09 7 TYR C N 1
ATOM 3512 C CA . TYR C 1 8 ? 114.398 -32.815 12.987 1.00 72.59 7 TYR C CA 1
ATOM 3513 C C . TYR C 1 8 ? 113.601 -33.252 11.781 1.00 70.68 7 TYR C C 1
ATOM 3514 O O . TYR C 1 8 ? 112.914 -32.449 11.160 1.00 73.69 7 TYR C O 1
ATOM 3523 N N . LEU C 1 9 ? 113.665 -34.539 11.476 1.00 64.74 8 LEU C N 1
ATOM 3524 C CA . LEU C 1 9 ? 112.895 -35.111 10.385 1.00 56.57 8 LEU C CA 1
ATOM 3525 C C . LEU C 1 9 ? 111.916 -36.145 10.907 1.00 47.12 8 LEU C C 1
ATOM 3526 O O . LEU C 1 9 ? 112.287 -37.268 11.206 1.00 45.43 8 LEU C O 1
ATOM 3531 N N . PHE C 1 10 ? 110.657 -35.754 11.010 1.00 43.31 9 PHE C N 1
ATOM 3532 C CA . PHE C 1 10 ? 109.632 -36.629 11.547 1.00 46.66 9 PHE C CA 1
ATOM 3533 C C . PHE C 1 10 ? 108.736 -37.238 10.476 1.00 47.64 9 PHE C C 1
ATOM 3534 O O . PHE C 1 10 ? 108.282 -36.559 9.566 1.00 45.76 9 PHE C O 1
ATOM 3542 N N . LYS C 1 11 ? 108.469 -38.526 10.615 1.00 46.76 10 LYS C N 1
ATOM 3543 C CA . LYS C 1 11 ? 107.609 -39.243 9.690 1.00 47.44 10 LYS C CA 1
ATOM 3544 C C . LYS C 1 11 ? 106.263 -39.553 10.309 1.00 44.40 10 LYS C C 1
ATOM 3545 O O . LYS C 1 11 ? 106.174 -40.279 11.286 1.00 41.32 10 LYS C O 1
ATOM 3551 N N . LEU C 1 12 ? 105.213 -39.007 9.718 1.00 43.18 11 LEU C N 1
ATOM 3552 C CA . LEU C 1 12 ? 103.876 -39.191 10.240 1.00 42.43 11 LEU C CA 1
ATOM 3553 C C . LEU C 1 12 ? 103.005 -40.011 9.308 1.00 43.13 11 LEU C C 1
ATOM 3554 O O . LEU C 1 12 ? 103.241 -40.073 8.112 1.00 44.09 11 LEU C O 1
ATOM 3559 N N . LEU C 1 13 ? 101.980 -40.629 9.866 1.00 42.79 12 LEU C N 1
ATOM 3560 C CA . LEU C 1 13 ? 101.062 -41.419 9.080 1.00 38.04 12 LEU C CA 1
ATOM 3561 C C . LEU C 1 13 ? 99.638 -41.153 9.535 1.00 37.16 12 LEU C C 1
ATOM 3562 O O . LEU C 1 13 ? 99.368 -41.058 10.724 1.00 37.49 12 LEU C O 1
ATOM 3567 N N . LEU C 1 14 ? 98.730 -41.015 8.577 1.00 34.20 13 LEU C N 1
ATOM 3568 C CA . LEU C 1 14 ? 97.319 -40.842 8.881 1.00 28.71 13 LEU C CA 1
ATOM 3569 C C . LEU C 1 14 ? 96.556 -42.103 8.571 1.00 30.26 13 LEU C C 1
ATOM 3570 O O . LEU C 1 14 ? 96.681 -42.652 7.493 1.00 35.35 13 LEU C O 1
ATOM 3575 N N . ILE C 1 15 ? 95.740 -42.553 9.507 1.00 28.99 14 ILE C N 1
ATOM 3576 C CA . ILE C 1 15 ? 94.956 -43.743 9.274 1.00 28.30 14 ILE C CA 1
ATOM 3577 C C . ILE C 1 15 ? 93.532 -43.571 9.757 1.00 27.81 14 ILE C C 1
ATOM 3578 O O . ILE C 1 15 ? 93.236 -42.681 10.528 1.00 29.07 14 ILE C O 1
ATOM 3583 N N . GLY C 1 16 ? 92.648 -44.431 9.281 1.00 30.42 15 GLY C N 1
ATOM 3584 C CA . GLY C 1 16 ? 91.248 -44.335 9.619 1.00 30.07 15 GLY C CA 1
ATOM 3585 C C . GLY C 1 16 ? 90.314 -44.878 8.565 1.00 28.89 15 GLY C C 1
ATOM 3586 O O . GLY C 1 16 ? 90.716 -45.169 7.454 1.00 26.73 15 GLY C O 1
ATOM 3587 N N . ASP C 1 17 ? 89.051 -45.014 8.929 1.00 29.83 16 ASP C N 1
ATOM 3588 C CA . ASP C 1 17 ? 88.064 -45.548 8.020 1.00 29.17 16 ASP C CA 1
ATOM 3589 C C . ASP C 1 17 ? 88.000 -44.719 6.764 1.00 33.23 16 ASP C C 1
ATOM 3590 O O . ASP C 1 17 ? 88.341 -43.548 6.765 1.00 34.95 16 ASP C O 1
ATOM 3595 N N . SER C 1 18 ? 87.569 -45.346 5.684 1.00 33.81 17 SER C N 1
ATOM 3596 C CA . SER C 1 18 ? 87.488 -44.672 4.411 1.00 29.39 17 SER C CA 1
ATOM 3597 C C . SER C 1 18 ? 86.508 -43.514 4.486 1.00 26.81 17 SER C C 1
ATOM 3598 O O . SER C 1 18 ? 85.404 -43.654 4.988 1.00 28.13 17 SER C O 1
ATOM 3601 N N . GLY C 1 19 ? 86.930 -42.363 3.995 1.00 25.56 18 GLY C N 1
ATOM 3602 C CA . GLY C 1 19 ? 86.053 -41.222 3.873 1.00 27.45 18 GLY C CA 1
ATOM 3603 C C . GLY C 1 19 ? 85.927 -40.305 5.064 1.00 29.71 18 GLY C C 1
ATOM 3604 O O . GLY C 1 19 ? 85.055 -39.456 5.089 1.00 32.43 18 GLY C O 1
ATOM 3605 N N . VAL C 1 20 ? 86.799 -40.453 6.047 1.00 29.38 19 VAL C N 1
ATOM 3606 C CA . VAL C 1 20 ? 86.679 -39.657 7.259 1.00 31.32 19 VAL C CA 1
ATOM 3607 C C . VAL C 1 20 ? 87.350 -38.310 7.133 1.00 30.51 19 VAL C C 1
ATOM 3608 O O . VAL C 1 20 ? 87.078 -37.407 7.901 1.00 28.41 19 VAL C O 1
ATOM 3612 N N . GLY C 1 21 ? 88.237 -38.180 6.165 1.00 29.86 20 GLY C N 1
ATOM 3613 C CA . GLY C 1 21 ? 88.801 -36.890 5.853 1.00 26.94 20 GLY C CA 1
ATOM 3614 C C . GLY C 1 21 ? 90.295 -36.820 5.975 1.00 29.23 20 GLY C C 1
ATOM 3615 O O . GLY C 1 21 ? 90.859 -35.744 6.059 1.00 35.28 20 GLY C O 1
ATOM 3616 N N . LYS C 1 22 ? 90.942 -37.969 5.979 1.00 21.72 21 LYS C N 1
ATOM 3617 C CA . LYS C 1 22 ? 92.383 -38.000 6.071 1.00 27.54 21 LYS C CA 1
ATOM 3618 C C . LYS C 1 22 ? 93.031 -37.146 5.004 1.00 32.70 21 LYS C C 1
ATOM 3619 O O . LYS C 1 22 ? 93.780 -36.235 5.312 1.00 36.55 21 LYS C O 1
ATOM 3625 N N . SER C 1 23 ? 92.736 -37.438 3.746 1.00 27.64 22 SER C N 1
ATOM 3626 C CA . SER C 1 23 ? 93.361 -36.724 2.647 1.00 26.96 22 SER C CA 1
ATOM 3627 C C . SER C 1 23 ? 93.024 -35.242 2.739 1.00 28.87 22 SER C C 1
ATOM 3628 O O . SER C 1 23 ? 93.883 -34.391 2.596 1.00 30.58 22 SER C O 1
ATOM 3631 N N . CYS C 1 24 ? 91.772 -34.937 3.020 1.00 26.29 23 CYS C N 1
ATOM 3632 C CA . CYS C 1 24 ? 91.361 -33.558 3.143 1.00 32.67 23 CYS C CA 1
ATOM 3633 C C . CYS C 1 24 ? 92.160 -32.845 4.227 1.00 38.15 23 CYS C C 1
ATOM 3634 O O . CYS C 1 24 ? 92.481 -31.674 4.100 1.00 40.17 23 CYS C O 1
ATOM 3637 N N . LEU C 1 25 ? 92.479 -33.556 5.298 1.00 35.54 24 LEU C N 1
ATOM 3638 C CA . LEU C 1 25 ? 93.255 -32.974 6.382 1.00 34.93 24 LEU C CA 1
ATOM 3639 C C . LEU C 1 25 ? 94.664 -32.631 5.952 1.00 38.02 24 LEU C C 1
ATOM 3640 O O . LEU C 1 25 ? 95.183 -31.566 6.244 1.00 40.26 24 LEU C O 1
ATOM 3645 N N . LEU C 1 26 ? 95.286 -33.575 5.274 1.00 35.42 25 LEU C N 1
ATOM 3646 C CA . LEU C 1 26 ? 96.647 -33.425 4.828 1.00 37.50 25 LEU C CA 1
ATOM 3647 C C . LEU C 1 26 ? 96.792 -32.326 3.793 1.00 37.98 25 LEU C C 1
ATOM 3648 O O . LEU C 1 26 ? 97.822 -31.681 3.710 1.00 40.66 25 LEU C O 1
ATOM 3653 N N . LEU C 1 27 ? 95.765 -32.130 2.986 1.00 36.63 26 LEU C N 1
ATOM 3654 C CA . LEU C 1 27 ? 95.819 -31.110 1.965 1.00 39.62 26 LEU C CA 1
ATOM 3655 C C . LEU C 1 27 ? 95.673 -29.763 2.618 1.00 42.30 26 LEU C C 1
ATOM 3656 O O . LEU C 1 27 ? 96.224 -28.772 2.161 1.00 47.75 26 LEU C O 1
ATOM 3661 N N . ARG C 1 28 ? 94.893 -29.719 3.681 1.00 37.34 27 ARG C N 1
ATOM 3662 C CA . ARG C 1 28 ? 94.684 -28.474 4.369 1.00 40.95 27 ARG C CA 1
ATOM 3663 C C . ARG C 1 28 ? 95.958 -28.053 5.035 1.00 42.70 27 ARG C C 1
ATOM 3664 O O . ARG C 1 28 ? 96.345 -26.897 4.987 1.00 46.55 27 ARG C O 1
ATOM 3672 N N . PHE C 1 29 ? 96.610 -29.004 5.672 1.00 39.20 28 PHE C N 1
ATOM 3673 C CA . PHE C 1 29 ? 97.825 -28.702 6.382 1.00 40.23 28 PHE C CA 1
ATOM 3674 C C . PHE C 1 29 ? 98.933 -28.312 5.435 1.00 47.07 28 PHE C C 1
ATOM 3675 O O . PHE C 1 29 ? 99.660 -27.359 5.673 1.00 51.94 28 PHE C O 1
ATOM 3683 N N . ALA C 1 30 ? 99.057 -29.063 4.358 1.00 48.81 29 ALA C N 1
ATOM 3684 C CA . ALA C 1 30 ? 100.146 -28.880 3.431 1.00 48.47 29 ALA C CA 1
ATOM 3685 C C . ALA C 1 30 ? 99.962 -27.683 2.519 1.00 52.79 29 ALA C C 1
ATOM 3686 O O . ALA C 1 30 ? 100.890 -26.920 2.311 1.00 60.49 29 ALA C O 1
ATOM 3688 N N . ASP C 1 31 ? 98.773 -27.511 1.969 1.00 48.64 30 ASP C N 1
ATOM 3689 C CA . ASP C 1 31 ? 98.587 -26.500 0.944 1.00 52.11 30 ASP C CA 1
ATOM 3690 C C . ASP C 1 31 ? 97.519 -25.501 1.300 1.00 53.04 30 ASP C C 1
ATOM 3691 O O . ASP C 1 31 ? 97.142 -24.674 0.485 1.00 60.10 30 ASP C O 1
ATOM 3696 N N . ASP C 1 32 ? 97.022 -25.582 2.519 1.00 50.39 31 ASP C N 1
ATOM 3697 C CA . ASP C 1 32 ? 96.030 -24.633 2.977 1.00 55.95 31 ASP C CA 1
ATOM 3698 C C . ASP C 1 32 ? 94.876 -24.522 1.999 1.00 61.07 31 ASP C C 1
ATOM 3699 O O . ASP C 1 32 ? 94.447 -23.426 1.667 1.00 64.34 31 ASP C O 1
ATOM 3704 N N . THR C 1 33 ? 94.364 -25.657 1.545 1.00 59.75 32 THR C N 1
ATOM 3705 C CA . THR C 1 33 ? 93.286 -25.651 0.574 1.00 56.18 32 THR C CA 1
ATOM 3706 C C . THR C 1 33 ? 92.400 -26.875 0.716 1.00 52.96 32 THR C C 1
ATOM 3707 O O . THR C 1 33 ? 92.812 -27.886 1.260 1.00 49.86 32 THR C O 1
ATOM 3711 N N . TYR C 1 34 ? 91.178 -26.776 0.214 1.00 52.74 33 TYR C N 1
ATOM 3712 C CA . TYR C 1 34 ? 90.194 -27.827 0.396 1.00 48.92 33 TYR C CA 1
ATOM 3713 C C . TYR C 1 34 ? 89.368 -28.027 -0.859 1.00 53.18 33 TYR C C 1
ATOM 3714 O O . TYR C 1 34 ? 88.721 -27.103 -1.326 1.00 56.88 33 TYR C O 1
ATOM 3723 N N . THR C 1 35 ? 89.381 -29.238 -1.401 1.00 51.92 34 THR C N 1
ATOM 3724 C CA . THR C 1 35 ? 88.559 -29.564 -2.560 1.00 48.40 34 THR C CA 1
ATOM 3725 C C . THR C 1 35 ? 87.376 -30.416 -2.158 1.00 45.99 34 THR C C 1
ATOM 3726 O O . THR C 1 35 ? 87.504 -31.322 -1.350 1.00 44.58 34 THR C O 1
ATOM 3730 N N . GLU C 1 36 ? 86.222 -30.141 -2.738 1.00 45.53 35 GLU C N 1
ATOM 3731 C CA . GLU C 1 36 ? 85.032 -30.891 -2.401 1.00 44.31 35 GLU C CA 1
ATOM 3732 C C . GLU C 1 36 ? 84.900 -32.154 -3.237 1.00 39.91 35 GLU C C 1
ATOM 3733 O O . GLU C 1 36 ? 84.008 -32.959 -3.011 1.00 43.62 35 GLU C O 1
ATOM 3739 N N . SER C 1 37 ? 85.812 -32.331 -4.182 1.00 36.82 36 SER C N 1
ATOM 3740 C CA . SER C 1 37 ? 85.766 -33.447 -5.111 1.00 38.18 36 SER C CA 1
ATOM 3741 C C . SER C 1 37 ? 85.875 -34.804 -4.429 1.00 35.98 36 SER C C 1
ATOM 3742 O O . SER C 1 37 ? 86.710 -35.001 -3.562 1.00 37.03 36 SER C O 1
ATOM 3745 N N . TYR C 1 38 ? 85.029 -35.737 -4.850 1.00 34.88 37 TYR C N 1
ATOM 3746 C CA . TYR C 1 38 ? 84.955 -37.057 -4.242 1.00 31.90 37 TYR C CA 1
ATOM 3747 C C . TYR C 1 38 ? 85.981 -38.009 -4.797 1.00 34.87 37 TYR C C 1
ATOM 3748 O O . TYR C 1 38 ? 85.679 -38.822 -5.656 1.00 31.37 37 TYR C O 1
ATOM 3757 N N . ILE C 1 39 ? 87.193 -37.923 -4.279 1.00 37.34 38 ILE C N 1
ATOM 3758 C CA . ILE C 1 39 ? 88.271 -38.785 -4.705 1.00 33.55 38 ILE C CA 1
ATOM 3759 C C . ILE C 1 39 ? 88.611 -39.710 -3.572 1.00 34.76 38 ILE C C 1
ATOM 3760 O O . ILE C 1 39 ? 88.475 -39.353 -2.418 1.00 42.40 38 ILE C O 1
ATOM 3765 N N . SER C 1 40 ? 89.042 -40.910 -3.906 1.00 34.43 39 SER C N 1
ATOM 3766 C CA . SER C 1 40 ? 89.430 -41.873 -2.906 1.00 31.58 39 SER C CA 1
ATOM 3767 C C . SER C 1 40 ? 90.836 -42.335 -3.165 1.00 34.23 39 SER C C 1
ATOM 3768 O O . SER C 1 40 ? 91.206 -42.660 -4.285 1.00 30.66 39 SER C O 1
ATOM 3771 N N . THR C 1 41 ? 91.606 -42.372 -2.091 1.00 34.62 40 THR C N 1
ATOM 3772 C CA . THR C 1 41 ? 93.026 -42.633 -2.137 1.00 28.06 40 THR C CA 1
ATOM 3773 C C . THR C 1 41 ? 93.337 -44.097 -2.359 1.00 32.76 40 THR C C 1
ATOM 3774 O O . THR C 1 41 ? 92.866 -44.956 -1.637 1.00 38.53 40 THR C O 1
ATOM 3778 N N . ILE C 1 42 ? 94.148 -44.371 -3.367 1.00 31.66 41 ILE C N 1
ATOM 3779 C CA . ILE C 1 42 ? 94.673 -45.703 -3.575 1.00 33.75 41 ILE C CA 1
ATOM 3780 C C . ILE C 1 42 ? 95.983 -45.844 -2.837 1.00 34.80 41 ILE C C 1
ATOM 3781 O O . ILE C 1 42 ? 96.895 -45.052 -3.031 1.00 35.12 41 ILE C O 1
ATOM 3786 N N . GLY C 1 43 ? 96.074 -46.853 -1.988 1.00 35.26 42 GLY C N 1
ATOM 3787 C CA . GLY C 1 43 ? 97.292 -47.114 -1.248 1.00 39.66 42 GLY C CA 1
ATOM 3788 C C . GLY C 1 43 ? 97.713 -46.006 -0.300 1.00 41.10 42 GLY C C 1
ATOM 3789 O O . GLY C 1 43 ? 97.097 -45.778 0.733 1.00 39.80 42 GLY C O 1
ATOM 3790 N N . VAL C 1 44 ? 98.790 -45.326 -0.650 1.00 39.44 43 VAL C N 1
ATOM 3791 C CA . VAL C 1 44 ? 99.297 -44.257 0.173 1.00 38.61 43 VAL C CA 1
ATOM 3792 C C . VAL C 1 44 ? 99.863 -43.148 -0.662 1.00 39.30 43 VAL C C 1
ATOM 3793 O O . VAL C 1 44 ? 100.368 -43.365 -1.746 1.00 47.25 43 VAL C O 1
ATOM 3797 N N . ASP C 1 45 ? 99.781 -41.947 -0.129 1.00 38.72 44 ASP C N 1
ATOM 3798 C CA . ASP C 1 45 ? 100.448 -40.809 -0.711 1.00 41.93 44 ASP C CA 1
ATOM 3799 C C . ASP C 1 45 ? 101.201 -40.106 0.399 1.00 37.65 44 ASP C C 1
ATOM 3800 O O . ASP C 1 45 ? 101.136 -40.515 1.543 1.00 32.20 44 ASP C O 1
ATOM 3805 N N . PHE C 1 46 ? 101.926 -39.055 0.058 1.00 40.73 45 PHE C N 1
ATOM 3806 C CA . PHE C 1 46 ? 102.655 -38.299 1.057 1.00 43.97 45 PHE C CA 1
ATOM 3807 C C . PHE C 1 46 ? 102.886 -36.865 0.649 1.00 42.94 45 PHE C C 1
ATOM 3808 O O . PHE C 1 46 ? 103.145 -36.571 -0.506 1.00 41.50 45 PHE C O 1
ATOM 3816 N N . LYS C 1 47 ? 102.781 -35.975 1.623 1.00 43.14 46 LYS C N 1
ATOM 3817 C CA . LYS C 1 47 ? 103.171 -34.591 1.445 1.00 45.35 46 LYS C CA 1
ATOM 3818 C C . LYS C 1 47 ? 104.217 -34.219 2.486 1.00 49.55 46 LYS C C 1
ATOM 3819 O O . LYS C 1 47 ? 104.379 -34.913 3.482 1.00 50.26 46 LYS C O 1
ATOM 3825 N N . ILE C 1 48 ? 104.932 -33.129 2.255 1.00 49.88 47 ILE C N 1
ATOM 3826 C CA . ILE C 1 48 ? 105.961 -32.707 3.193 1.00 53.13 47 ILE C CA 1
ATOM 3827 C C . ILE C 1 48 ? 105.850 -31.238 3.549 1.00 53.80 47 ILE C C 1
ATOM 3828 O O . ILE C 1 48 ? 105.778 -30.382 2.681 1.00 56.82 47 ILE C O 1
ATOM 3833 N N . ARG C 1 49 ? 105.826 -30.952 4.840 1.00 51.90 48 ARG C N 1
ATOM 3834 C CA . ARG C 1 49 ? 105.787 -29.575 5.290 1.00 54.25 48 ARG C CA 1
ATOM 3835 C C . ARG C 1 49 ? 106.701 -29.343 6.477 1.00 57.11 48 ARG C C 1
ATOM 3836 O O . ARG C 1 49 ? 106.748 -30.141 7.407 1.00 53.49 48 ARG C O 1
ATOM 3844 N N . THR C 1 50 ? 107.428 -28.234 6.430 1.00 58.94 49 THR C N 1
ATOM 3845 C CA . THR C 1 50 ? 108.415 -27.927 7.446 1.00 56.92 49 THR C CA 1
ATOM 3846 C C . THR C 1 50 ? 107.878 -26.932 8.445 1.00 57.91 49 THR C C 1
ATOM 3847 O O . THR C 1 50 ? 107.338 -25.892 8.083 1.00 55.37 49 THR C O 1
ATOM 3851 N N . ILE C 1 51 ? 108.034 -27.256 9.713 1.00 57.71 50 ILE C N 1
ATOM 3852 C CA . ILE C 1 51 ? 107.620 -26.348 10.752 1.00 60.94 50 ILE C CA 1
ATOM 3853 C C . ILE C 1 51 ? 108.774 -26.087 11.678 1.00 61.75 50 ILE C C 1
ATOM 3854 O O . ILE C 1 51 ? 109.784 -26.780 11.651 1.00 58.51 50 ILE C O 1
ATOM 3859 N N . GLU C 1 52 ? 108.607 -25.083 12.518 1.00 65.43 51 GLU C N 1
ATOM 3860 C CA . GLU C 1 52 ? 109.575 -24.831 13.554 1.00 70.61 51 GLU C CA 1
ATOM 3861 C C . GLU C 1 52 ? 108.865 -24.729 14.877 1.00 68.38 51 GLU C C 1
ATOM 3862 O O . GLU C 1 52 ? 108.057 -23.835 15.089 1.00 68.89 51 GLU C O 1
ATOM 3868 N N . LEU C 1 53 ? 109.150 -25.678 15.754 1.00 66.04 52 LEU C N 1
ATOM 3869 C CA . LEU C 1 53 ? 108.616 -25.656 17.097 1.00 65.78 52 LEU C CA 1
ATOM 3870 C C . LEU C 1 53 ? 109.762 -25.419 18.058 1.00 65.02 52 LEU C C 1
ATOM 3871 O O . LEU C 1 53 ? 110.816 -26.034 17.934 1.00 62.22 52 LEU C O 1
ATOM 3873 N N . ASP C 1 54 ? 109.560 -24.510 19.005 1.00 66.85 53 ASP C N 1
ATOM 3874 C CA . ASP C 1 54 ? 110.578 -24.193 19.995 1.00 69.90 53 ASP C CA 1
ATOM 3875 C C . ASP C 1 54 ? 111.896 -23.831 19.333 1.00 69.76 53 ASP C C 1
ATOM 3876 O O . ASP C 1 54 ? 112.938 -24.374 19.680 1.00 70.04 53 ASP C O 1
ATOM 3881 N N . GLY C 1 55 ? 111.850 -22.918 18.375 1.00 69.69 54 GLY C N 1
ATOM 3882 C CA . GLY C 1 55 ? 113.059 -22.454 17.727 1.00 73.74 54 GLY C CA 1
ATOM 3883 C C . GLY C 1 55 ? 113.754 -23.522 16.912 1.00 76.71 54 GLY C C 1
ATOM 3884 O O . GLY C 1 55 ? 114.645 -23.228 16.120 1.00 79.55 54 GLY C O 1
ATOM 3885 N N . LYS C 1 56 ? 113.346 -24.768 17.111 1.00 76.06 55 LYS C N 1
ATOM 3886 C CA . LYS C 1 56 ? 113.867 -25.874 16.324 1.00 75.29 55 LYS C CA 1
ATOM 3887 C C . LYS C 1 56 ? 113.015 -26.102 15.083 1.00 73.45 55 LYS C C 1
ATOM 3888 O O . LYS C 1 56 ? 111.787 -26.069 15.140 1.00 70.62 55 LYS C O 1
ATOM 3890 N N . THR C 1 57 ? 113.686 -26.331 13.961 1.00 70.34 56 THR C N 1
ATOM 3891 C CA . THR C 1 57 ? 113.025 -26.481 12.679 1.00 68.44 56 THR C CA 1
ATOM 3892 C C . THR C 1 57 ? 112.771 -27.945 12.355 1.00 67.52 56 THR C C 1
ATOM 3893 O O . THR C 1 57 ? 113.699 -28.738 12.245 1.00 67.17 56 THR C O 1
ATOM 3897 N N . ILE C 1 58 ? 111.500 -28.291 12.192 1.00 63.41 57 ILE C N 1
ATOM 3898 C CA . ILE C 1 58 ? 111.102 -29.682 12.088 1.00 61.59 57 ILE C CA 1
ATOM 3899 C C . ILE C 1 58 ? 110.504 -30.016 10.734 1.00 61.78 57 ILE C C 1
ATOM 3900 O O . ILE C 1 58 ? 109.568 -29.371 10.282 1.00 63.35 57 ILE C O 1
ATOM 3905 N N . LYS C 1 59 ? 111.057 -31.033 10.090 1.00 58.90 58 LYS C N 1
ATOM 3906 C CA . LYS C 1 59 ? 110.588 -31.445 8.778 1.00 59.55 58 LYS C CA 1
ATOM 3907 C C . LYS C 1 59 ? 109.599 -32.581 8.912 1.00 54.68 58 LYS C C 1
ATOM 3908 O O . LYS C 1 59 ? 109.920 -33.632 9.450 1.00 50.72 58 LYS C O 1
ATOM 3914 N N . LEU C 1 60 ? 108.391 -32.362 8.418 1.00 47.19 59 LEU C N 1
ATOM 3915 C CA . LEU C 1 60 ? 107.349 -33.360 8.516 1.00 44.77 59 LEU C CA 1
ATOM 3916 C C . LEU C 1 60 ? 107.172 -34.102 7.208 1.00 50.29 59 LEU C C 1
ATOM 3917 O O . LEU C 1 60 ? 106.900 -33.501 6.179 1.00 53.25 59 LEU C O 1
ATOM 3922 N N . GLN C 1 61 ? 107.328 -35.414 7.250 1.00 48.08 60 GLN C N 1
ATOM 3923 C CA . GLN C 1 61 ? 107.118 -36.236 6.073 1.00 45.80 60 GLN C CA 1
ATOM 3924 C C . GLN C 1 61 ? 105.861 -37.056 6.284 1.00 42.17 60 GLN C C 1
ATOM 3925 O O . GLN C 1 61 ? 105.891 -38.095 6.928 1.00 36.79 60 GLN C O 1
ATOM 3931 N N . ILE C 1 62 ? 104.750 -36.579 5.741 1.00 39.69 61 ILE C N 1
ATOM 3932 C CA . ILE C 1 62 ? 103.448 -37.106 6.122 1.00 38.62 61 ILE C CA 1
ATOM 3933 C C . ILE C 1 62 ? 102.817 -38.016 5.080 1.00 39.53 61 ILE C C 1
ATOM 3934 O O . ILE C 1 62 ? 102.644 -37.640 3.931 1.00 36.89 61 ILE C O 1
ATOM 3939 N N . TRP C 1 63 ? 102.459 -39.217 5.507 1.00 38.19 62 TRP C N 1
ATOM 3940 C CA . TRP C 1 63 ? 101.904 -40.209 4.610 1.00 36.49 62 TRP C CA 1
ATOM 3941 C C . TRP C 1 63 ? 100.426 -40.430 4.837 1.00 36.87 62 TRP C C 1
ATOM 3942 O O . TRP C 1 63 ? 99.981 -40.657 5.948 1.00 40.42 62 TRP C O 1
ATOM 3953 N N . ASP C 1 64 ? 99.677 -40.380 3.751 1.00 37.36 63 ASP C N 1
ATOM 3954 C CA . ASP C 1 64 ? 98.252 -40.591 3.782 1.00 35.82 63 ASP C CA 1
ATOM 3955 C C . ASP C 1 64 ? 97.972 -42.022 3.398 1.00 33.03 63 ASP C C 1
ATOM 3956 O O . ASP C 1 64 ? 98.597 -42.551 2.497 1.00 32.46 63 ASP C O 1
ATOM 3961 N N . THR C 1 65 ? 97.034 -42.657 4.083 1.00 31.60 64 THR C N 1
ATOM 3962 C CA . THR C 1 65 ? 96.688 -44.021 3.749 1.00 30.54 64 THR C CA 1
ATOM 3963 C C . THR C 1 65 ? 95.248 -44.160 3.331 1.00 30.85 64 THR C C 1
ATOM 3964 O O . THR C 1 65 ? 94.457 -43.240 3.462 1.00 28.71 64 THR C O 1
ATOM 3968 N N . ALA C 1 66 ? 94.935 -45.342 2.825 1.00 32.18 65 ALA C N 1
ATOM 3969 C CA . ALA C 1 66 ? 93.620 -45.683 2.343 1.00 32.53 65 ALA C CA 1
ATOM 3970 C C . ALA C 1 66 ? 92.986 -46.560 3.388 1.00 31.53 65 ALA C C 1
ATOM 3971 O O . ALA C 1 66 ? 93.617 -47.469 3.898 1.00 31.28 65 ALA C O 1
ATOM 3973 N N . GLY C 1 67 ? 91.730 -46.283 3.702 1.00 30.27 66 GLY C N 1
ATOM 3974 C CA . GLY C 1 67 ? 91.038 -46.979 4.762 1.00 28.43 66 GLY C CA 1
ATOM 3975 C C . GLY C 1 67 ? 90.411 -48.303 4.408 1.00 31.49 66 GLY C C 1
ATOM 3976 O O . GLY C 1 67 ? 90.139 -49.105 5.287 1.00 33.85 66 GLY C O 1
ATOM 3977 N N . GLN C 1 68 ? 90.157 -48.524 3.127 1.00 34.16 67 GLN C N 1
ATOM 3978 C CA . GLN C 1 68 ? 89.521 -49.752 2.679 1.00 34.35 67 GLN C CA 1
ATOM 3979 C C . GLN C 1 68 ? 90.421 -50.932 2.957 1.00 32.23 67 GLN C C 1
ATOM 3980 O O . GLN C 1 68 ? 91.609 -50.858 2.731 1.00 35.72 67 GLN C O 1
ATOM 3986 N N . GLU C 1 69 ? 89.849 -52.019 3.451 1.00 33.44 68 GLU C N 1
ATOM 3987 C CA . GLU C 1 69 ? 90.621 -53.190 3.853 1.00 38.94 68 GLU C CA 1
ATOM 3988 C C . GLU C 1 69 ? 91.363 -53.862 2.703 1.00 40.99 68 GLU C C 1
ATOM 3989 O O . GLU C 1 69 ? 92.291 -54.626 2.927 1.00 45.50 68 GLU C O 1
ATOM 3995 N N . ARG C 1 70 ? 90.950 -53.597 1.471 1.00 41.87 69 ARG C N 1
ATOM 3996 C CA . ARG C 1 70 ? 91.596 -54.240 0.340 1.00 41.68 69 ARG C CA 1
ATOM 3997 C C . ARG C 1 70 ? 92.989 -53.685 0.094 1.00 47.29 69 ARG C C 1
ATOM 3998 O O . ARG C 1 70 ? 93.762 -54.263 -0.658 1.00 49.77 69 ARG C O 1
ATOM 4006 N N . PHE C 1 71 ? 93.310 -52.576 0.744 1.00 46.34 70 PHE C N 1
ATOM 4007 C CA . PHE C 1 71 ? 94.615 -51.961 0.610 1.00 41.62 70 PHE C CA 1
ATOM 4008 C C . PHE C 1 71 ? 95.443 -52.132 1.871 1.00 45.08 70 PHE C C 1
ATOM 4009 O O . PHE C 1 71 ? 96.512 -51.557 1.990 1.00 45.20 70 PHE C O 1
ATOM 4017 N N . ARG C 1 72 ? 94.945 -52.897 2.826 1.00 49.45 71 ARG C N 1
ATOM 4018 C CA . ARG C 1 72 ? 95.614 -52.985 4.109 1.00 48.32 71 ARG C CA 1
ATOM 4019 C C . ARG C 1 72 ? 97.011 -53.547 3.968 1.00 52.24 71 ARG C C 1
ATOM 4020 O O . ARG C 1 72 ? 97.899 -53.203 4.729 1.00 56.27 71 ARG C O 1
ATOM 4028 N N . THR C 1 73 ? 97.210 -54.412 2.989 1.00 55.68 72 THR C N 1
ATOM 4029 C CA . THR C 1 73 ? 98.507 -55.029 2.810 1.00 56.00 72 THR C CA 1
ATOM 4030 C C . THR C 1 73 ? 99.512 -54.019 2.331 1.00 53.37 72 THR C C 1
ATOM 4031 O O . THR C 1 73 ? 100.693 -54.139 2.602 1.00 59.32 72 THR C O 1
ATOM 4035 N N . ILE C 1 74 ? 99.050 -53.021 1.606 1.00 47.69 73 ILE C N 1
ATOM 4036 C CA . ILE C 1 74 ? 99.966 -52.043 1.070 1.00 46.92 73 ILE C CA 1
ATOM 4037 C C . ILE C 1 74 ? 100.303 -51.024 2.128 1.00 51.89 73 ILE C C 1
ATOM 4038 O O . ILE C 1 74 ? 101.432 -50.574 2.233 1.00 57.68 73 ILE C O 1
ATOM 4043 N N . THR C 1 75 ? 99.309 -50.656 2.918 1.00 50.11 74 THR C N 1
ATOM 4044 C CA . THR C 1 75 ? 99.470 -49.586 3.878 1.00 47.78 74 THR C CA 1
ATOM 4045 C C . THR C 1 75 ? 100.283 -50.029 5.069 1.00 50.08 74 THR C C 1
ATOM 4046 O O . THR C 1 75 ? 101.206 -49.348 5.487 1.00 52.45 74 THR C O 1
ATOM 4050 N N . SER C 1 76 ? 99.936 -51.179 5.619 1.00 50.24 75 SER C N 1
ATOM 4051 C CA . SER C 1 76 ? 100.558 -51.632 6.848 1.00 53.06 75 SER C CA 1
ATOM 4052 C C . SER C 1 76 ? 102.066 -51.530 6.786 1.00 52.02 75 SER C C 1
ATOM 4053 O O . SER C 1 76 ? 102.727 -51.343 7.796 1.00 54.32 75 SER C O 1
ATOM 4056 N N . SER C 1 77 ? 102.611 -51.638 5.589 1.00 49.12 76 SER C N 1
ATOM 4057 C CA . SER C 1 77 ? 104.047 -51.666 5.442 1.00 52.99 76 SER C CA 1
ATOM 4058 C C . SER C 1 77 ? 104.661 -50.345 5.838 1.00 53.24 76 SER C C 1
ATOM 4059 O O . SER C 1 77 ? 105.855 -50.263 6.083 1.00 61.03 76 SER C O 1
ATOM 4062 N N . TYR C 1 78 ? 103.844 -49.310 5.915 1.00 46.53 77 TYR C N 1
ATOM 4063 C CA . TYR C 1 78 ? 104.354 -47.988 6.219 1.00 44.19 77 TYR C CA 1
ATOM 4064 C C . TYR C 1 78 ? 104.213 -47.651 7.686 1.00 44.02 77 TYR C C 1
ATOM 4065 O O . TYR C 1 78 ? 104.635 -46.594 8.122 1.00 46.04 77 TYR C O 1
ATOM 4074 N N . TYR C 1 79 ? 103.618 -48.555 8.448 1.00 46.62 78 TYR C N 1
ATOM 4075 C CA . TYR C 1 79 ? 103.372 -48.313 9.860 1.00 50.80 78 TYR C CA 1
ATOM 4076 C C . TYR C 1 79 ? 104.660 -48.276 10.651 1.00 55.57 78 TYR C C 1
ATOM 4077 O O . TYR C 1 79 ? 104.993 -47.279 11.271 1.00 54.17 78 TYR C O 1
ATOM 4086 N N . ARG C 1 80 ? 105.384 -49.382 10.617 1.00 62.29 79 ARG C N 1
ATOM 4087 C CA . ARG C 1 80 ? 106.514 -49.611 11.509 1.00 65.73 79 ARG C CA 1
ATOM 4088 C C . ARG C 1 80 ? 107.588 -48.532 11.529 1.00 63.66 79 ARG C C 1
ATOM 4089 O O . ARG C 1 80 ? 108.377 -48.458 12.461 1.00 66.21 79 ARG C O 1
ATOM 4097 N N . GLY C 1 81 ? 107.619 -47.698 10.506 1.00 57.99 80 GLY C N 1
ATOM 4098 C CA . GLY C 1 81 ? 108.695 -46.746 10.350 1.00 56.47 80 GLY C CA 1
ATOM 4099 C C . GLY C 1 81 ? 108.234 -45.350 10.669 1.00 58.19 80 GLY C C 1
ATOM 4100 O O . GLY C 1 81 ? 108.892 -44.375 10.339 1.00 61.99 80 GLY C O 1
ATOM 4101 N N . ALA C 1 82 ? 107.090 -45.253 11.322 1.00 54.09 81 ALA C N 1
ATOM 4102 C CA . ALA C 1 82 ? 106.518 -43.959 11.608 1.00 51.65 81 ALA C CA 1
ATOM 4103 C C . ALA C 1 82 ? 106.860 -43.541 13.019 1.00 52.31 81 ALA C C 1
ATOM 4104 O O . ALA C 1 82 ? 106.992 -44.374 13.907 1.00 50.48 81 ALA C O 1
ATOM 4106 N N . HIS C 1 83 ? 107.022 -42.242 13.211 1.00 47.50 82 HIS C N 1
ATOM 4107 C CA . HIS C 1 83 ? 107.293 -41.708 14.522 1.00 48.28 82 HIS C CA 1
ATOM 4108 C C . HIS C 1 83 ? 105.988 -41.501 15.219 1.00 49.74 82 HIS C C 1
ATOM 4109 O O . HIS C 1 83 ? 105.859 -41.751 16.405 1.00 51.25 82 HIS C O 1
ATOM 4116 N N . GLY C 1 84 ? 105.013 -41.028 14.460 1.00 50.06 83 GLY C N 1
ATOM 4117 C CA . GLY C 1 84 ? 103.698 -40.762 14.989 1.00 46.97 83 GLY C CA 1
ATOM 4118 C C . GLY C 1 84 ? 102.616 -41.113 14.005 1.00 46.49 83 GLY C C 1
ATOM 4119 O O . GLY C 1 84 ? 102.793 -41.000 12.799 1.00 42.86 83 GLY C O 1
ATOM 4120 N N . ILE C 1 85 ? 101.480 -41.535 14.536 1.00 46.43 84 ILE C N 1
ATOM 4121 C CA . ILE C 1 85 ? 100.363 -41.923 13.705 1.00 40.59 84 ILE C CA 1
ATOM 4122 C C . ILE C 1 85 ? 99.058 -41.351 14.197 1.00 41.41 84 ILE C C 1
ATOM 4123 O O . ILE C 1 85 ? 98.584 -41.685 15.268 1.00 43.41 84 ILE C O 1
ATOM 4128 N N . ILE C 1 86 ? 98.473 -40.498 13.379 1.00 42.11 85 ILE C N 1
ATOM 4129 C CA . ILE C 1 86 ? 97.214 -39.877 13.704 1.00 38.49 85 ILE C CA 1
ATOM 4130 C C . ILE C 1 86 ? 96.080 -40.765 13.286 1.00 34.74 85 ILE C C 1
ATOM 4131 O O . ILE C 1 86 ? 96.000 -41.181 12.150 1.00 38.06 85 ILE C O 1
ATOM 4136 N N . VAL C 1 87 ? 95.189 -41.043 14.216 1.00 31.70 86 VAL C N 1
ATOM 4137 C CA . VAL C 1 87 ? 94.033 -41.859 13.929 1.00 30.56 86 VAL C CA 1
ATOM 4138 C C . VAL C 1 87 ? 92.804 -41.003 13.783 1.00 32.88 86 VAL C C 1
ATOM 4139 O O . VAL C 1 87 ? 92.418 -40.313 14.706 1.00 32.15 86 VAL C O 1
ATOM 4143 N N . VAL C 1 88 ? 92.164 -41.077 12.626 1.00 31.74 87 VAL C N 1
ATOM 4144 C CA . VAL C 1 88 ? 91.075 -40.174 12.321 1.00 26.14 87 VAL C CA 1
ATOM 4145 C C . VAL C 1 88 ? 89.718 -40.836 12.279 1.00 29.83 87 VAL C C 1
ATOM 4146 O O . VAL C 1 88 ? 89.573 -41.952 11.816 1.00 31.67 87 VAL C O 1
ATOM 4150 N N . TYR C 1 89 ? 88.715 -40.122 12.761 1.00 30.79 88 TYR C N 1
ATOM 4151 C CA . TYR C 1 89 ? 87.347 -40.572 12.623 1.00 29.89 88 TYR C CA 1
ATOM 4152 C C . TYR C 1 89 ? 86.437 -39.425 12.223 1.00 31.96 88 TYR C C 1
ATOM 4153 O O . TYR C 1 89 ? 86.849 -38.281 12.203 1.00 29.01 88 TYR C O 1
ATOM 4162 N N . ASP C 1 90 ? 85.199 -39.754 11.885 1.00 32.13 89 ASP C N 1
ATOM 4163 C CA . ASP C 1 90 ? 84.226 -38.775 11.433 1.00 34.33 89 ASP C CA 1
ATOM 4164 C C . ASP C 1 90 ? 83.208 -38.530 12.517 1.00 33.21 89 ASP C C 1
ATOM 4165 O O . ASP C 1 90 ? 82.491 -39.437 12.904 1.00 31.57 89 ASP C O 1
ATOM 4170 N N . VAL C 1 91 ? 83.118 -37.305 13.006 1.00 30.18 90 VAL C N 1
ATOM 4171 C CA . VAL C 1 91 ? 82.244 -37.066 14.142 1.00 39.45 90 VAL C CA 1
ATOM 4172 C C . VAL C 1 91 ? 80.784 -37.251 13.798 1.00 42.90 90 VAL C C 1
ATOM 4173 O O . VAL C 1 91 ? 79.920 -37.013 14.626 1.00 42.82 90 VAL C O 1
ATOM 4177 N N . THR C 1 92 ? 80.513 -37.690 12.577 1.00 40.25 91 THR C N 1
ATOM 4178 C CA . THR C 1 92 ? 79.144 -37.923 12.144 1.00 41.39 91 THR C CA 1
ATOM 4179 C C . THR C 1 92 ? 78.950 -39.376 11.825 1.00 39.16 91 THR C C 1
ATOM 4180 O O . THR C 1 92 ? 77.906 -39.782 11.360 1.00 37.38 91 THR C O 1
ATOM 4184 N N . ASP C 1 93 ? 79.978 -40.161 12.080 1.00 40.96 92 ASP C N 1
ATOM 4185 C CA . ASP C 1 93 ? 79.962 -41.554 11.706 1.00 43.82 92 ASP C CA 1
ATOM 4186 C C . ASP C 1 93 ? 80.297 -42.415 12.901 1.00 46.05 92 ASP C C 1
ATOM 4187 O O . ASP C 1 93 ? 81.455 -42.580 13.248 1.00 43.91 92 ASP C O 1
ATOM 4192 N N . GLN C 1 94 ? 79.279 -42.967 13.537 1.00 47.30 93 GLN C N 1
ATOM 4193 C CA . GLN C 1 94 ? 79.504 -43.685 14.772 1.00 44.72 93 GLN C CA 1
ATOM 4194 C C . GLN C 1 94 ? 80.373 -44.903 14.567 1.00 45.31 93 GLN C C 1
ATOM 4195 O O . GLN C 1 94 ? 81.123 -45.286 15.448 1.00 48.52 93 GLN C O 1
ATOM 4201 N N . GLU C 1 95 ? 80.283 -45.509 13.396 1.00 42.72 94 GLU C N 1
ATOM 4202 C CA . GLU C 1 95 ? 81.079 -46.685 13.113 1.00 43.99 94 GLU C CA 1
ATOM 4203 C C . GLU C 1 95 ? 82.554 -46.369 12.953 1.00 38.94 94 GLU C C 1
ATOM 4204 O O . GLU C 1 95 ? 83.398 -47.149 13.360 1.00 38.52 94 GLU C O 1
ATOM 4210 N N . SER C 1 96 ? 82.863 -45.224 12.368 1.00 32.77 95 SER C N 1
ATOM 4211 C CA . SER C 1 96 ? 84.247 -44.844 12.158 1.00 33.31 95 SER C CA 1
ATOM 4212 C C . SER C 1 96 ? 84.927 -44.634 13.491 1.00 38.99 95 SER C C 1
ATOM 4213 O O . SER C 1 96 ? 86.130 -44.803 13.626 1.00 43.10 95 SER C O 1
ATOM 4216 N N . TYR C 1 97 ? 84.140 -44.256 14.480 1.00 40.11 96 TYR C N 1
ATOM 4217 C CA . TYR C 1 97 ? 84.648 -44.085 15.818 1.00 43.13 96 TYR C CA 1
ATOM 4218 C C . TYR C 1 97 ? 84.763 -45.422 16.512 1.00 41.26 96 TYR C C 1
ATOM 4219 O O . TYR C 1 97 ? 85.667 -45.642 17.305 1.00 41.65 96 TYR C O 1
ATOM 4228 N N . ALA C 1 98 ? 83.839 -46.318 16.217 1.00 36.70 97 ALA C N 1
ATOM 4229 C CA . ALA C 1 98 ? 83.851 -47.605 16.870 1.00 39.95 97 ALA C CA 1
ATOM 4230 C C . ALA C 1 98 ? 84.988 -48.415 16.325 1.00 46.38 97 ALA C C 1
ATOM 4231 O O . ALA C 1 98 ? 85.400 -49.398 16.918 1.00 53.50 97 ALA C O 1
ATOM 4233 N N . ASN C 1 99 ? 85.504 -47.992 15.187 1.00 44.00 98 ASN C N 1
ATOM 4234 C CA . ASN C 1 99 ? 86.537 -48.754 14.524 1.00 45.24 98 ASN C CA 1
ATOM 4235 C C . ASN C 1 99 ? 87.904 -48.314 14.965 1.00 43.05 98 ASN C C 1
ATOM 4236 O O . ASN C 1 99 ? 88.895 -48.977 14.698 1.00 45.76 98 ASN C O 1
ATOM 4241 N N . VAL C 1 100 ? 87.950 -47.191 15.657 1.00 38.89 99 VAL C N 1
ATOM 4242 C CA . VAL C 1 100 ? 89.200 -46.687 16.172 1.00 41.50 99 VAL C CA 1
ATOM 4243 C C . VAL C 1 100 ? 89.852 -47.734 17.039 1.00 43.43 99 VAL C C 1
ATOM 4244 O O . VAL C 1 100 ? 91.067 -47.834 17.104 1.00 43.71 99 VAL C O 1
ATOM 4248 N N . LYS C 1 101 ? 89.021 -48.517 17.707 1.00 43.71 100 LYS C N 1
ATOM 4249 C CA . LYS C 1 101 ? 89.497 -49.581 18.560 1.00 46.09 100 LYS C CA 1
ATOM 4250 C C . LYS C 1 101 ? 90.320 -50.547 17.750 1.00 46.73 100 LYS C C 1
ATOM 4251 O O . LYS C 1 101 ? 91.356 -51.021 18.192 1.00 49.33 100 LYS C O 1
ATOM 4253 N N . GLN C 1 102 ? 89.851 -50.829 16.547 1.00 46.09 101 GLN C N 1
ATOM 4254 C CA . GLN C 1 102 ? 90.487 -51.813 15.699 1.00 41.41 101 GLN C CA 1
ATOM 4255 C C . GLN C 1 102 ? 91.693 -51.206 15.033 1.00 37.25 101 GLN C C 1
ATOM 4256 O O . GLN C 1 102 ? 92.689 -51.872 14.815 1.00 36.58 101 GLN C O 1
ATOM 4258 N N . TRP C 1 103 ? 91.597 -49.925 14.722 1.00 37.34 102 TRP C N 1
ATOM 4259 C CA . TRP C 1 103 ? 92.705 -49.210 14.123 1.00 40.44 102 TRP C CA 1
ATOM 4260 C C . TRP C 1 103 ? 93.869 -49.121 15.081 1.00 45.94 102 TRP C C 1
ATOM 4261 O O . TRP C 1 103 ? 95.012 -48.999 14.669 1.00 47.28 102 TRP C O 1
ATOM 4272 N N . LEU C 1 104 ? 93.576 -49.167 16.369 1.00 46.98 103 LEU C N 1
ATOM 4273 C CA . LEU C 1 104 ? 94.625 -49.099 17.362 1.00 45.56 103 LEU C CA 1
ATOM 4274 C C . LEU C 1 104 ? 95.280 -50.442 17.491 1.00 48.66 103 LEU C C 1
ATOM 4275 O O . LEU C 1 104 ? 96.418 -50.556 17.915 1.00 48.99 103 LEU C O 1
ATOM 4280 N N . GLN C 1 105 ? 94.545 -51.469 17.116 1.00 50.76 104 GLN C N 1
ATOM 4281 C CA . GLN C 1 105 ? 95.103 -52.795 17.085 1.00 52.19 104 GLN C CA 1
ATOM 4282 C C . GLN C 1 105 ? 96.106 -52.924 15.966 1.00 53.50 104 GLN C C 1
ATOM 4283 O O . GLN C 1 105 ? 97.104 -53.608 16.105 1.00 59.55 104 GLN C O 1
ATOM 4289 N N . GLU C 1 106 ? 95.837 -52.267 14.850 1.00 51.92 105 GLU C N 1
ATOM 4290 C CA . GLU C 1 106 ? 96.700 -52.385 13.692 1.00 50.55 105 GLU C CA 1
ATOM 4291 C C . GLU C 1 106 ? 98.012 -51.708 13.968 1.00 48.94 105 GLU C C 1
ATOM 4292 O O . GLU C 1 106 ? 99.024 -52.029 13.371 1.00 49.79 105 GLU C O 1
ATOM 4298 N N . ILE C 1 107 ? 97.988 -50.753 14.878 1.00 48.07 106 ILE C N 1
ATOM 4299 C CA . ILE C 1 107 ? 99.202 -50.075 15.253 1.00 49.78 106 ILE C CA 1
ATOM 4300 C C . ILE C 1 107 ? 100.000 -51.007 16.133 1.00 52.19 106 ILE C C 1
ATOM 4301 O O . ILE C 1 107 ? 101.209 -51.130 15.990 1.00 52.08 106 ILE C O 1
ATOM 4306 N N . ASP C 1 108 ? 99.310 -51.678 17.040 1.00 49.95 107 ASP C N 1
ATOM 4307 C CA . ASP C 1 108 ? 99.979 -52.566 17.962 1.00 55.18 107 ASP C CA 1
ATOM 4308 C C . ASP C 1 108 ? 100.602 -53.713 17.215 1.00 60.66 107 ASP C C 1
ATOM 4309 O O . ASP C 1 108 ? 101.349 -54.499 17.783 1.00 63.47 107 ASP C O 1
ATOM 4314 N N . ARG C 1 109 ? 100.303 -53.806 15.930 1.00 60.34 108 ARG C N 1
ATOM 4315 C CA . ARG C 1 109 ? 100.737 -54.956 15.169 1.00 63.07 108 ARG C CA 1
ATOM 4316 C C . ARG C 1 109 ? 101.791 -54.626 14.138 1.00 64.40 108 ARG C C 1
ATOM 4317 O O . ARG C 1 109 ? 102.683 -55.419 13.885 1.00 70.09 108 ARG C O 1
ATOM 4325 N N . TYR C 1 110 ? 101.699 -53.460 13.529 1.00 60.16 109 TYR C N 1
ATOM 4326 C CA . TYR C 1 110 ? 102.649 -53.141 12.488 1.00 59.60 109 TYR C CA 1
ATOM 4327 C C . TYR C 1 110 ? 103.574 -52.025 12.903 1.00 56.92 109 TYR C C 1
ATOM 4328 O O . TYR C 1 110 ? 104.627 -51.837 12.315 1.00 59.70 109 TYR C O 1
ATOM 4337 N N . ALA C 1 111 ? 103.171 -51.266 13.907 1.00 55.79 110 ALA C N 1
ATOM 4338 C CA . ALA C 1 111 ? 103.908 -50.068 14.249 1.00 53.78 110 ALA C CA 1
ATOM 4339 C C . ALA C 1 111 ? 104.968 -50.335 15.301 1.00 60.82 110 ALA C C 1
ATOM 4340 O O . ALA C 1 111 ? 104.928 -51.340 16.004 1.00 61.88 110 ALA C O 1
ATOM 4342 N N . SER C 1 112 ? 105.922 -49.422 15.396 1.00 62.12 111 SER C N 1
ATOM 4343 C CA . SER C 1 112 ? 106.993 -49.541 16.359 1.00 64.68 111 SER C CA 1
ATOM 4344 C C . SER C 1 112 ? 106.450 -49.473 17.774 1.00 65.66 111 SER C C 1
ATOM 4345 O O . SER C 1 112 ? 105.437 -48.832 18.037 1.00 62.07 111 SER C O 1
ATOM 4348 N N . GLU C 1 113 ? 107.130 -50.152 18.684 1.00 68.39 112 GLU C N 1
ATOM 4349 C CA . GLU C 1 113 ? 106.641 -50.294 20.041 1.00 66.80 112 GLU C CA 1
ATOM 4350 C C . GLU C 1 113 ? 106.296 -48.967 20.690 1.00 61.38 112 GLU C C 1
ATOM 4351 O O . GLU C 1 113 ? 105.291 -48.857 21.371 1.00 60.71 112 GLU C O 1
ATOM 4353 N N . ASN C 1 114 ? 107.129 -47.960 20.484 1.00 59.37 113 ASN C N 1
ATOM 4354 C CA . ASN C 1 114 ? 106.943 -46.697 21.185 1.00 61.57 113 ASN C CA 1
ATOM 4355 C C . ASN C 1 114 ? 106.548 -45.544 20.293 1.00 62.54 113 ASN C C 1
ATOM 4356 O O . ASN C 1 114 ? 106.987 -44.418 20.493 1.00 66.10 113 ASN C O 1
ATOM 4361 N N . VAL C 1 115 ? 105.712 -45.830 19.309 1.00 56.36 114 VAL C N 1
ATOM 4362 C CA . VAL C 1 115 ? 105.261 -44.817 18.385 1.00 48.67 114 VAL C CA 1
ATOM 4363 C C . VAL C 1 115 ? 104.285 -43.895 19.070 1.00 47.06 114 VAL C C 1
ATOM 4364 O O . VAL C 1 115 ? 103.575 -44.292 19.983 1.00 49.78 114 VAL C O 1
ATOM 4368 N N . ASN C 1 116 ? 104.252 -42.657 18.610 1.00 42.23 115 ASN C N 1
ATOM 4369 C CA . ASN C 1 116 ? 103.334 -41.674 19.135 1.00 43.99 115 ASN C CA 1
ATOM 4370 C C . ASN C 1 116 ? 101.989 -41.728 18.440 1.00 45.47 115 ASN C C 1
ATOM 4371 O O . ASN C 1 116 ? 101.909 -41.819 17.225 1.00 47.64 115 ASN C O 1
ATOM 4376 N N . LYS C 1 117 ? 100.929 -41.653 19.225 1.00 45.68 116 LYS C N 1
ATOM 4377 C CA . LYS C 1 117 ? 99.589 -41.715 18.691 1.00 42.87 116 LYS C CA 1
ATOM 4378 C C . LYS C 1 117 ? 98.896 -40.367 18.798 1.00 41.14 116 LYS C C 1
ATOM 4379 O O . LYS C 1 117 ? 99.384 -39.464 19.451 1.00 46.18 116 LYS C O 1
ATOM 4385 N N . LEU C 1 118 ? 97.758 -40.231 18.140 1.00 40.46 117 LEU C N 1
ATOM 4386 C CA . LEU C 1 118 ? 96.959 -39.025 18.248 1.00 40.31 117 LEU C CA 1
ATOM 4387 C C . LEU C 1 118 ? 95.580 -39.243 17.657 1.00 34.70 117 LEU C C 1
ATOM 4388 O O . LEU C 1 118 ? 95.444 -39.631 16.512 1.00 33.17 117 LEU C O 1
ATOM 4393 N N . LEU C 1 119 ? 94.558 -38.981 18.458 1.00 36.10 118 LEU C N 1
ATOM 4394 C CA . LEU C 1 119 ? 93.188 -39.234 18.056 1.00 38.23 118 LEU C CA 1
ATOM 4395 C C . LEU C 1 119 ? 92.489 -37.974 17.583 1.00 40.45 118 LEU C C 1
ATOM 4396 O O . LEU C 1 119 ? 92.487 -36.966 18.263 1.00 42.02 118 LEU C O 1
ATOM 4401 N N . VAL C 1 120 ? 91.888 -38.046 16.406 1.00 36.62 119 VAL C N 1
ATOM 4402 C CA . VAL C 1 120 ? 91.249 -36.890 15.812 1.00 34.89 119 VAL C CA 1
ATOM 4403 C C . VAL C 1 120 ? 89.841 -37.176 15.344 1.00 36.76 119 VAL C C 1
ATOM 4404 O O . VAL C 1 120 ? 89.558 -38.228 14.798 1.00 35.83 119 VAL C O 1
ATOM 4408 N N . GLY C 1 121 ? 88.962 -36.214 15.566 1.00 36.83 120 GLY C N 1
ATOM 4409 C CA . GLY C 1 121 ? 87.604 -36.283 15.082 1.00 35.94 120 GLY C CA 1
ATOM 4410 C C . GLY C 1 121 ? 87.375 -35.159 14.108 1.00 39.72 120 GLY C C 1
ATOM 4411 O O . GLY C 1 121 ? 87.420 -33.998 14.476 1.00 43.45 120 GLY C O 1
ATOM 4412 N N . ASN C 1 122 ? 87.138 -35.501 12.853 1.00 37.80 121 ASN C N 1
ATOM 4413 C CA . ASN C 1 122 ? 87.045 -34.500 11.814 1.00 33.58 121 ASN C CA 1
ATOM 4414 C C . ASN C 1 122 ? 85.613 -34.129 11.518 1.00 37.21 121 ASN C C 1
ATOM 4415 O O . ASN C 1 122 ? 84.688 -34.742 12.033 1.00 36.04 121 ASN C O 1
ATOM 4420 N N . LYS C 1 123 ? 85.440 -33.116 10.681 1.00 39.19 122 LYS C N 1
ATOM 4421 C CA . LYS C 1 123 ? 84.120 -32.696 10.243 1.00 37.64 122 LYS C CA 1
ATOM 4422 C C . LYS C 1 123 ? 83.335 -32.131 11.395 1.00 45.34 122 LYS C C 1
ATOM 4423 O O . LYS C 1 123 ? 82.161 -32.417 11.549 1.00 47.40 122 LYS C O 1
ATOM 4429 N N . SER C 1 124 ? 83.994 -31.321 12.206 1.00 47.72 123 SER C N 1
ATOM 4430 C CA . SER C 1 124 ? 83.377 -30.774 13.390 1.00 48.48 123 SER C CA 1
ATOM 4431 C C . SER C 1 124 ? 82.443 -29.656 12.986 1.00 48.83 123 SER C C 1
ATOM 4432 O O . SER C 1 124 ? 81.625 -29.201 13.773 1.00 48.91 123 SER C O 1
ATOM 4435 N N . ASP C 1 125 ? 82.574 -29.232 11.739 1.00 45.72 124 ASP C N 1
ATOM 4436 C CA . ASP C 1 125 ? 81.797 -28.132 11.198 1.00 45.00 124 ASP C CA 1
ATOM 4437 C C . ASP C 1 125 ? 80.366 -28.531 10.936 1.00 48.23 124 ASP C C 1
ATOM 4438 O O . ASP C 1 125 ? 79.508 -27.685 10.711 1.00 53.87 124 ASP C O 1
ATOM 4443 N N . LEU C 1 126 ? 80.118 -29.830 10.944 1.00 47.40 125 LEU C N 1
ATOM 4444 C CA . LEU C 1 126 ? 78.796 -30.360 10.688 1.00 49.05 125 LEU C CA 1
ATOM 4445 C C . LEU C 1 126 ? 78.082 -30.535 11.993 1.00 52.25 125 LEU C C 1
ATOM 4446 O O . LEU C 1 126 ? 77.796 -31.643 12.424 1.00 54.09 125 LEU C O 1
ATOM 4451 N N . THR C 1 127 ? 77.788 -29.404 12.607 1.00 56.40 126 THR C N 1
ATOM 4452 C CA . THR C 1 127 ? 77.184 -29.344 13.918 1.00 60.49 126 THR C CA 1
ATOM 4453 C C . THR C 1 127 ? 75.917 -30.158 14.037 1.00 59.90 126 THR C C 1
ATOM 4454 O O . THR C 1 127 ? 75.679 -30.803 15.051 1.00 59.14 126 THR C O 1
ATOM 4458 N N . THR C 1 128 ? 75.099 -30.121 12.999 1.00 63.02 127 THR C N 1
ATOM 4459 C CA . THR C 1 128 ? 73.779 -30.717 13.070 1.00 67.05 127 THR C CA 1
ATOM 4460 C C . THR C 1 128 ? 73.843 -32.223 13.047 1.00 67.75 127 THR C C 1
ATOM 4461 O O . THR C 1 128 ? 73.022 -32.891 13.666 1.00 71.41 127 THR C O 1
ATOM 4465 N N . LYS C 1 129 ? 74.822 -32.762 12.337 1.00 61.72 128 LYS C N 1
ATOM 4466 C CA . LYS C 1 129 ? 74.893 -34.197 12.161 1.00 56.13 128 LYS C CA 1
ATOM 4467 C C . LYS C 1 129 ? 75.857 -34.871 13.113 1.00 52.31 128 LYS C C 1
ATOM 4468 O O . LYS C 1 129 ? 75.945 -36.087 13.141 1.00 50.72 128 LYS C O 1
ATOM 4474 N N . LYS C 1 130 ? 76.571 -34.081 13.899 1.00 53.44 129 LYS C N 1
ATOM 4475 C CA . LYS C 1 130 ? 77.529 -34.618 14.852 1.00 51.16 129 LYS C CA 1
ATOM 4476 C C . LYS C 1 130 ? 76.858 -35.659 15.718 1.00 52.10 129 LYS C C 1
ATOM 4477 O O . LYS C 1 130 ? 75.721 -35.490 16.129 1.00 54.84 129 LYS C O 1
ATOM 4483 N N . VAL C 1 131 ? 77.567 -36.743 15.988 1.00 48.27 130 VAL C N 1
ATOM 4484 C CA . VAL C 1 131 ? 76.963 -37.894 16.628 1.00 51.12 130 VAL C CA 1
ATOM 4485 C C . VAL C 1 131 ? 77.909 -38.548 17.621 1.00 50.99 130 VAL C C 1
ATOM 4486 O O . VAL C 1 131 ? 77.545 -39.476 18.333 1.00 50.13 130 VAL C O 1
ATOM 4490 N N . VAL C 1 132 ? 79.136 -38.058 17.661 1.00 49.26 131 VAL C N 1
ATOM 4491 C CA . VAL C 1 132 ? 80.088 -38.518 18.653 1.00 47.92 131 VAL C CA 1
ATOM 4492 C C . VAL C 1 132 ? 80.381 -37.392 19.615 1.00 55.22 131 VAL C C 1
ATOM 4493 O O . VAL C 1 132 ? 81.056 -36.435 19.267 1.00 51.95 131 VAL C O 1
ATOM 4497 N N . ASP C 1 133 ? 79.861 -37.499 20.827 1.00 60.11 132 ASP C N 1
ATOM 4498 C CA . ASP C 1 133 ? 80.152 -36.501 21.829 1.00 63.47 132 ASP C CA 1
ATOM 4499 C C . ASP C 1 133 ? 81.642 -36.492 22.051 1.00 60.56 132 ASP C C 1
ATOM 4500 O O . ASP C 1 133 ? 82.223 -37.501 22.413 1.00 61.55 132 ASP C O 1
ATOM 4502 N N . ASN C 1 134 ? 82.264 -35.349 21.832 1.00 54.89 133 ASN C N 1
ATOM 4503 C CA . ASN C 1 134 ? 83.683 -35.246 22.049 1.00 57.69 133 ASN C CA 1
ATOM 4504 C C . ASN C 1 134 ? 84.038 -35.757 23.446 1.00 62.75 133 ASN C C 1
ATOM 4505 O O . ASN C 1 134 ? 84.811 -36.698 23.595 1.00 62.23 133 ASN C O 1
ATOM 4510 N N . THR C 1 135 ? 83.439 -35.154 24.463 1.00 65.28 134 THR C N 1
ATOM 4511 C CA . THR C 1 135 ? 83.637 -35.587 25.834 1.00 63.33 134 THR C CA 1
ATOM 4512 C C . THR C 1 135 ? 83.846 -37.090 25.931 1.00 62.89 134 THR C C 1
ATOM 4513 O O . THR C 1 135 ? 84.797 -37.544 26.551 1.00 62.22 134 THR C O 1
ATOM 4517 N N . THR C 1 136 ? 82.967 -37.860 25.305 1.00 63.09 135 THR C N 1
ATOM 4518 C CA . THR C 1 136 ? 83.085 -39.306 25.334 1.00 63.48 135 THR C CA 1
ATOM 4519 C C . THR C 1 136 ? 84.407 -39.699 24.708 1.00 62.05 135 THR C C 1
ATOM 4520 O O . THR C 1 136 ? 84.968 -40.740 25.014 1.00 61.36 135 THR C O 1
ATOM 4524 N N . ALA C 1 137 ? 84.903 -38.845 23.830 1.00 59.23 136 ALA C N 1
ATOM 4525 C CA . ALA C 1 137 ? 86.087 -39.159 23.067 1.00 53.82 136 ALA C CA 1
ATOM 4526 C C . ALA C 1 137 ? 87.335 -38.784 23.825 1.00 53.18 136 ALA C C 1
ATOM 4527 O O . ALA C 1 137 ? 88.333 -39.487 23.758 1.00 52.01 136 ALA C O 1
ATOM 4529 N N . LYS C 1 138 ? 87.284 -37.659 24.527 1.00 54.86 137 LYS C N 1
ATOM 4530 C CA . LYS C 1 138 ? 88.411 -37.207 25.333 1.00 54.54 137 LYS C CA 1
ATOM 4531 C C . LYS C 1 138 ? 88.728 -38.227 26.400 1.00 54.49 137 LYS C C 1
ATOM 4532 O O . LYS C 1 138 ? 89.882 -38.479 26.710 1.00 55.48 137 LYS C O 1
ATOM 4534 N N . GLU C 1 139 ? 87.693 -38.806 26.976 1.00 54.12 138 GLU C N 1
ATOM 4535 C CA . GLU C 1 139 ? 87.891 -39.796 27.999 1.00 60.93 138 GLU C CA 1
ATOM 4536 C C . GLU C 1 139 ? 88.680 -40.957 27.448 1.00 58.91 138 GLU C C 1
ATOM 4537 O O . GLU C 1 139 ? 89.721 -41.327 27.983 1.00 60.75 138 GLU C O 1
ATOM 4543 N N . PHE C 1 140 ? 88.189 -41.527 26.363 1.00 55.16 139 PHE C N 1
ATOM 4544 C CA . PHE C 1 140 ? 88.848 -42.667 25.763 1.00 50.85 139 PHE C CA 1
ATOM 4545 C C . PHE C 1 140 ? 90.309 -42.373 25.492 1.00 47.51 139 PHE C C 1
ATOM 4546 O O . PHE C 1 140 ? 91.175 -43.180 25.793 1.00 53.08 139 PHE C O 1
ATOM 4554 N N . ALA C 1 141 ? 90.573 -41.206 24.930 1.00 44.12 140 ALA C N 1
ATOM 4555 C CA . ALA C 1 141 ? 91.931 -40.783 24.649 1.00 44.12 140 ALA C CA 1
ATOM 4556 C C . ALA C 1 141 ? 92.748 -40.710 25.918 1.00 46.32 140 ALA C C 1
ATOM 4557 O O . ALA C 1 141 ? 93.919 -41.055 25.937 1.00 44.00 140 ALA C O 1
ATOM 4559 N N . ASP C 1 142 ? 92.126 -40.239 26.985 1.00 53.10 141 ASP C N 1
ATOM 4560 C CA . ASP C 1 142 ? 92.825 -40.120 28.245 1.00 54.14 141 ASP C CA 1
ATOM 4561 C C . ASP C 1 142 ? 93.123 -41.486 28.783 1.00 53.99 141 ASP C C 1
ATOM 4562 O O . ASP C 1 142 ? 94.158 -41.706 29.383 1.00 53.83 141 ASP C O 1
ATOM 4567 N N . SER C 1 143 ? 92.216 -42.417 28.545 1.00 55.91 142 SER C N 1
ATOM 4568 C CA . SER C 1 143 ? 92.385 -43.754 29.072 1.00 61.87 142 SER C CA 1
ATOM 4569 C C . SER C 1 143 ? 93.576 -44.444 28.438 1.00 63.18 142 SER C C 1
ATOM 4570 O O . SER C 1 143 ? 93.935 -45.547 28.824 1.00 64.13 142 SER C O 1
ATOM 4573 N N . LEU C 1 144 ? 94.191 -43.793 27.464 1.00 58.92 143 LEU C N 1
ATOM 4574 C CA . LEU C 1 144 ? 95.307 -44.396 26.760 1.00 56.93 143 LEU C CA 1
ATOM 4575 C C . LEU C 1 144 ? 96.526 -43.513 26.797 1.00 55.48 143 LEU C C 1
ATOM 4576 O O . LEU C 1 144 ? 97.579 -43.883 26.306 1.00 52.34 143 LEU C O 1
ATOM 4581 N N . GLY C 1 145 ? 96.376 -42.333 27.371 1.00 55.93 144 GLY C N 1
ATOM 4582 C CA . GLY C 1 145 ? 97.474 -41.401 27.442 1.00 56.21 144 GLY C CA 1
ATOM 4583 C C . GLY C 1 145 ? 97.743 -40.798 26.092 1.00 55.74 144 GLY C C 1
ATOM 4584 O O . GLY C 1 145 ? 98.879 -40.525 25.735 1.00 56.01 144 GLY C O 1
ATOM 4585 N N . ILE C 1 146 ? 96.682 -40.584 25.334 1.00 57.16 145 ILE C N 1
ATOM 4586 C CA . ILE C 1 146 ? 96.808 -40.023 24.007 1.00 52.42 145 ILE C CA 1
ATOM 4587 C C . ILE C 1 146 ? 96.095 -38.698 23.961 1.00 48.74 145 ILE C C 1
ATOM 4588 O O . ILE C 1 146 ? 95.067 -38.525 24.603 1.00 52.17 145 ILE C O 1
ATOM 4593 N N . PRO C 1 147 ? 96.643 -37.751 23.200 1.00 40.19 146 PRO C N 1
ATOM 4594 C CA . PRO C 1 147 ? 96.032 -36.443 22.996 1.00 37.40 146 PRO C CA 1
ATOM 4595 C C . PRO C 1 147 ? 94.884 -36.494 22.013 1.00 40.86 146 PRO C C 1
ATOM 4596 O O . PRO C 1 147 ? 94.845 -37.340 21.134 1.00 41.42 146 PRO C O 1
ATOM 4600 N N . PHE C 1 148 ? 93.958 -35.564 22.164 1.00 42.52 147 PHE C N 1
ATOM 4601 C CA . PHE C 1 148 ? 92.744 -35.575 21.383 1.00 42.12 147 PHE C CA 1
ATOM 4602 C C . PHE C 1 148 ? 92.433 -34.203 20.824 1.00 43.29 147 PHE C C 1
ATOM 4603 O O . PHE C 1 148 ? 93.012 -33.217 21.237 1.00 48.32 147 PHE C O 1
ATOM 4611 N N . LEU C 1 149 ? 91.512 -34.136 19.880 1.00 43.19 148 LEU C N 1
ATOM 4612 C CA . LEU C 1 149 ? 91.311 -32.901 19.160 1.00 45.87 148 LEU C CA 1
ATOM 4613 C C . LEU C 1 149 ? 90.216 -33.079 18.132 1.00 48.94 148 LEU C C 1
ATOM 4614 O O . LEU C 1 149 ? 90.076 -34.146 17.558 1.00 48.96 148 LEU C O 1
ATOM 4619 N N . GLU C 1 150 ? 89.433 -32.035 17.904 1.00 47.53 149 GLU C N 1
ATOM 4620 C CA . GLU C 1 150 ? 88.387 -32.079 16.895 1.00 40.90 149 GLU C CA 1
ATOM 4621 C C . GLU C 1 150 ? 88.682 -31.100 15.783 1.00 44.57 149 GLU C C 1
ATOM 4622 O O . GLU C 1 150 ? 88.956 -29.939 16.028 1.00 47.51 149 GLU C O 1
ATOM 4628 N N . THR C 1 151 ? 88.627 -31.579 14.550 1.00 45.46 150 THR C N 1
ATOM 4629 C CA . THR C 1 151 ? 89.010 -30.759 13.418 1.00 44.85 150 THR C CA 1
ATOM 4630 C C . THR C 1 151 ? 87.897 -30.556 12.411 1.00 45.79 150 THR C C 1
ATOM 4631 O O . THR C 1 151 ? 86.924 -31.286 12.381 1.00 45.79 150 THR C O 1
ATOM 4635 N N . SER C 1 152 ? 88.063 -29.536 11.588 1.00 44.71 151 SER C N 1
ATOM 4636 C CA . SER C 1 152 ? 87.324 -29.418 10.353 1.00 42.38 151 SER C CA 1
ATOM 4637 C C . SER C 1 152 ? 88.308 -29.023 9.272 1.00 45.03 151 SER C C 1
ATOM 4638 O O . SER C 1 152 ? 88.838 -27.926 9.274 1.00 43.36 151 SER C O 1
ATOM 4641 N N . ALA C 1 153 ? 88.561 -29.940 8.353 1.00 45.67 152 ALA C N 1
ATOM 4642 C CA . ALA C 1 153 ? 89.505 -29.691 7.283 1.00 39.31 152 ALA C CA 1
ATOM 4643 C C . ALA C 1 153 ? 88.933 -28.663 6.344 1.00 38.85 152 ALA C C 1
ATOM 4644 O O . ALA C 1 153 ? 89.659 -27.991 5.634 1.00 37.07 152 ALA C O 1
ATOM 4646 N N . LYS C 1 154 ? 87.616 -28.557 6.343 1.00 40.73 153 LYS C N 1
ATOM 4647 C CA . LYS C 1 154 ? 86.923 -27.630 5.482 1.00 43.39 153 LYS C CA 1
ATOM 4648 C C . LYS C 1 154 ? 87.065 -26.234 6.046 1.00 47.34 153 LYS C C 1
ATOM 4649 O O . LYS C 1 154 ? 87.420 -25.303 5.336 1.00 49.36 153 LYS C O 1
ATOM 4655 N N . ASN C 1 155 ? 86.792 -26.097 7.337 1.00 49.21 154 ASN C N 1
ATOM 4656 C CA . ASN C 1 155 ? 86.936 -24.819 8.016 1.00 55.74 154 ASN C CA 1
ATOM 4657 C C . ASN C 1 155 ? 88.372 -24.519 8.415 1.00 60.32 154 ASN C C 1
ATOM 4658 O O . ASN C 1 155 ? 88.758 -23.367 8.541 1.00 65.93 154 ASN C O 1
ATOM 4663 N N . ALA C 1 156 ? 89.151 -25.568 8.630 1.00 60.18 155 ALA C N 1
ATOM 4664 C CA . ALA C 1 156 ? 90.559 -25.426 8.963 1.00 62.53 155 ALA C CA 1
ATOM 4665 C C . ALA C 1 156 ? 90.754 -25.338 10.469 1.00 57.67 155 ALA C C 1
ATOM 4666 O O . ALA C 1 156 ? 91.860 -25.146 10.954 1.00 56.78 155 ALA C O 1
ATOM 4668 N N . THR C 1 157 ? 89.658 -25.504 11.193 1.00 54.29 156 THR C N 1
ATOM 4669 C CA . THR C 1 157 ? 89.657 -25.490 12.639 1.00 55.94 156 THR C CA 1
ATOM 4670 C C . THR C 1 157 ? 90.490 -26.614 13.226 1.00 52.89 156 THR C C 1
ATOM 4671 O O . THR C 1 157 ? 90.271 -27.779 12.937 1.00 49.94 156 THR C O 1
ATOM 4675 N N . ASN C 1 158 ? 91.453 -26.235 14.056 1.00 50.14 157 ASN C N 1
ATOM 4676 C CA . ASN C 1 158 ? 92.233 -27.171 14.853 1.00 45.41 157 ASN C CA 1
ATOM 4677 C C . ASN C 1 158 ? 93.140 -28.062 14.036 1.00 42.72 157 ASN C C 1
ATOM 4678 O O . ASN C 1 158 ? 93.705 -29.009 14.552 1.00 39.93 157 ASN C O 1
ATOM 4683 N N . VAL C 1 159 ? 93.284 -27.760 12.759 1.00 42.60 158 VAL C N 1
ATOM 4684 C CA . VAL C 1 159 ? 94.059 -28.624 11.898 1.00 42.27 158 VAL C CA 1
ATOM 4685 C C . VAL C 1 159 ? 95.537 -28.417 12.104 1.00 43.93 158 VAL C C 1
ATOM 4686 O O . VAL C 1 159 ? 96.283 -29.365 12.259 1.00 48.39 158 VAL C O 1
ATOM 4690 N N . GLU C 1 160 ? 95.964 -27.170 12.123 1.00 47.13 159 GLU C N 1
ATOM 4691 C CA . GLU C 1 160 ? 97.364 -26.895 12.339 1.00 50.59 159 GLU C CA 1
ATOM 4692 C C . GLU C 1 160 ? 97.800 -27.355 13.730 1.00 48.32 159 GLU C C 1
ATOM 4693 O O . GLU C 1 160 ? 98.889 -27.875 13.902 1.00 47.90 159 GLU C O 1
ATOM 4699 N N . GLN C 1 161 ? 96.947 -27.161 14.723 1.00 47.12 160 GLN C N 1
ATOM 4700 C CA . GLN C 1 161 ? 97.263 -27.601 16.066 1.00 49.33 160 GLN C CA 1
ATOM 4701 C C . GLN C 1 161 ? 97.508 -29.093 16.096 1.00 48.45 160 GLN C C 1
ATOM 4702 O O . GLN C 1 161 ? 98.501 -29.552 16.635 1.00 50.92 160 GLN C O 1
ATOM 4708 N N . ALA C 1 162 ? 96.588 -29.851 15.524 1.00 43.19 161 ALA C N 1
ATOM 4709 C CA . ALA C 1 162 ? 96.671 -31.301 15.544 1.00 38.49 161 ALA C CA 1
ATOM 4710 C C . ALA C 1 162 ? 98.035 -31.818 15.141 1.00 39.77 161 ALA C C 1
ATOM 4711 O O . ALA C 1 162 ? 98.616 -32.642 15.826 1.00 41.73 161 ALA C O 1
ATOM 4713 N N . PHE C 1 163 ? 98.520 -31.358 14.004 1.00 37.48 162 PHE C N 1
ATOM 4714 C CA . PHE C 1 163 ? 99.788 -31.822 13.503 1.00 41.43 162 PHE C CA 1
ATOM 4715 C C . PHE C 1 163 ? 100.939 -31.347 14.380 1.00 45.71 162 PHE C C 1
ATOM 4716 O O . PHE C 1 163 ? 101.940 -32.038 14.531 1.00 48.81 162 PHE C O 1
ATOM 4724 N N . MET C 1 164 ? 100.789 -30.161 14.951 1.00 45.31 163 MET C N 1
ATOM 4725 C CA . MET C 1 164 ? 101.827 -29.570 15.768 1.00 44.79 163 MET C CA 1
ATOM 4726 C C . MET C 1 164 ? 101.955 -30.345 17.062 1.00 46.59 163 MET C C 1
ATOM 4727 O O . MET C 1 164 ? 103.058 -30.617 17.521 1.00 44.14 163 MET C O 1
ATOM 4732 N N . THR C 1 165 ? 100.823 -30.711 17.647 1.00 43.03 164 THR C N 1
ATOM 4733 C CA . THR C 1 165 ? 100.843 -31.424 18.909 1.00 43.19 164 THR C CA 1
ATOM 4734 C C . THR C 1 165 ? 101.440 -32.810 18.762 1.00 42.33 164 THR C C 1
ATOM 4735 O O . THR C 1 165 ? 102.080 -33.307 19.681 1.00 41.50 164 THR C O 1
ATOM 4739 N N . MET C 1 166 ? 101.241 -33.433 17.608 1.00 42.72 165 MET C N 1
ATOM 4740 C CA . MET C 1 166 ? 101.886 -34.706 17.312 1.00 41.43 165 MET C CA 1
ATOM 4741 C C . MET C 1 166 ? 103.373 -34.470 17.178 1.00 41.87 165 MET C C 1
ATOM 4742 O O . MET C 1 166 ? 104.178 -35.256 17.647 1.00 42.89 165 MET C O 1
ATOM 4747 N N . ALA C 1 167 ? 103.726 -33.366 16.535 1.00 40.46 166 ALA C N 1
ATOM 4748 C CA . ALA C 1 167 ? 105.114 -32.975 16.362 1.00 41.35 166 ALA C CA 1
ATOM 4749 C C . ALA C 1 167 ? 105.788 -32.773 17.695 1.00 42.37 166 ALA C C 1
ATOM 4750 O O . ALA C 1 167 ? 106.925 -33.174 17.899 1.00 41.06 166 ALA C O 1
ATOM 4752 N N . ALA C 1 168 ? 105.067 -32.128 18.596 1.00 43.82 167 ALA C N 1
ATOM 4753 C CA . ALA C 1 168 ? 105.589 -31.792 19.901 1.00 45.59 167 ALA C CA 1
ATOM 4754 C C . ALA C 1 168 ? 105.799 -33.026 20.749 1.00 47.95 167 ALA C C 1
ATOM 4755 O O . ALA C 1 168 ? 106.766 -33.123 21.485 1.00 48.66 167 ALA C O 1
ATOM 4757 N N . GLU C 1 169 ? 104.887 -33.974 20.648 1.00 47.44 168 GLU C N 1
ATOM 4758 C CA . GLU C 1 169 ? 105.008 -35.184 21.432 1.00 53.09 168 GLU C CA 1
ATOM 4759 C C . GLU C 1 169 ? 106.167 -36.048 20.972 1.00 51.09 168 GLU C C 1
ATOM 4760 O O . GLU C 1 169 ? 106.726 -36.804 21.748 1.00 54.26 168 GLU C O 1
ATOM 4766 N N . ILE C 1 170 ? 106.529 -35.941 19.707 1.00 47.26 169 ILE C N 1
ATOM 4767 C CA . ILE C 1 170 ? 107.618 -36.745 19.206 1.00 47.20 169 ILE C CA 1
ATOM 4768 C C . ILE C 1 170 ? 108.899 -36.110 19.659 1.00 48.48 169 ILE C C 1
ATOM 4769 O O . ILE C 1 170 ? 109.791 -36.780 20.148 1.00 52.98 169 ILE C O 1
ATOM 4774 N N . LYS C 1 171 ? 108.984 -34.800 19.504 1.00 47.19 170 LYS C N 1
ATOM 4775 C CA . LYS C 1 171 ? 110.171 -34.087 19.916 1.00 46.97 170 LYS C CA 1
ATOM 4776 C C . LYS C 1 171 ? 110.429 -34.369 21.373 1.00 53.08 170 LYS C C 1
ATOM 4777 O O . LYS C 1 171 ? 111.555 -34.310 21.833 1.00 56.99 170 LYS C O 1
ATOM 4783 N N . LYS C 1 172 ? 109.368 -34.660 22.102 1.00 50.68 171 LYS C N 1
ATOM 4784 C CA . LYS C 1 172 ? 109.484 -34.919 23.514 1.00 50.50 171 LYS C CA 1
ATOM 4785 C C . LYS C 1 172 ? 109.987 -36.328 23.708 1.00 52.13 171 LYS C C 1
ATOM 4786 O O . LYS C 1 172 ? 110.807 -36.584 24.575 1.00 54.48 171 LYS C O 1
ATOM 4792 N N . ARG C 1 173 ? 109.496 -37.245 22.888 1.00 48.04 172 ARG C N 1
ATOM 4793 C CA . ARG C 1 173 ? 109.934 -38.626 22.967 1.00 50.51 172 ARG C CA 1
ATOM 4794 C C . ARG C 1 173 ? 111.334 -38.777 22.399 1.00 53.71 172 ARG C C 1
ATOM 4795 O O . ARG C 1 173 ? 112.139 -39.540 22.913 1.00 54.19 172 ARG C O 1
ATOM 4803 N N . MET C 1 174 ? 111.627 -38.054 21.332 1.00 54.45 173 MET C N 1
ATOM 4804 C CA . MET C 1 174 ? 112.976 -38.050 20.814 1.00 57.61 173 MET C CA 1
ATOM 4805 C C . MET C 1 174 ? 113.935 -37.684 21.923 1.00 60.02 173 MET C C 1
ATOM 4806 O O . MET C 1 174 ? 114.959 -38.327 22.103 1.00 61.67 173 MET C O 1
ATOM 4811 N N . GLY C 1 175 ? 113.599 -36.646 22.674 1.00 59.66 174 GLY C N 1
ATOM 4812 C CA . GLY C 1 175 ? 114.470 -36.162 23.728 1.00 56.67 174 GLY C CA 1
ATOM 4813 C C . GLY C 1 175 ? 114.718 -37.121 24.877 1.00 56.75 174 GLY C C 1
ATOM 4814 O O . GLY C 1 175 ? 115.809 -37.165 25.430 1.00 61.30 174 GLY C O 1
ATOM 4815 N N . LEU C 1 176 ? 113.694 -37.870 25.259 1.00 51.80 175 LEU C N 1
ATOM 4816 C CA . LEU C 1 176 ? 113.835 -38.826 26.332 1.00 53.19 175 LEU C CA 1
ATOM 4817 C C . LEU C 1 176 ? 114.663 -39.996 25.858 1.00 60.18 175 LEU C C 1
ATOM 4818 O O . LEU C 1 176 ? 115.322 -40.655 26.650 1.00 63.62 175 LEU C O 1
ATOM 4823 N N . GLU C 1 177 ? 114.619 -40.261 24.560 1.00 60.37 176 GLU C N 1
ATOM 4824 C CA . GLU C 1 177 ? 115.366 -41.374 24.001 1.00 60.61 176 GLU C CA 1
ATOM 4825 C C . GLU C 1 177 ? 116.848 -41.072 23.925 1.00 59.30 176 GLU C C 1
ATOM 4826 O O . GLU C 1 177 ? 117.679 -41.956 24.059 1.00 63.95 176 GLU C O 1
ATOM 4832 N N . VAL C 1 178 ? 117.184 -39.818 23.707 1.00 55.11 177 VAL C N 1
ATOM 4833 C CA . VAL C 1 178 ? 118.576 -39.455 23.699 1.00 58.56 177 VAL C CA 1
ATOM 4834 C C . VAL C 1 178 ? 119.099 -39.397 25.113 1.00 65.29 177 VAL C C 1
ATOM 4835 O O . VAL C 1 178 ? 120.287 -39.538 25.352 1.00 67.45 177 VAL C O 1
ATOM 4839 N N . LEU C 1 179 ? 118.189 -39.202 26.050 1.00 62.60 178 LEU C N 1
ATOM 4840 C CA . LEU C 1 179 ? 118.551 -38.941 27.422 1.00 66.21 178 LEU C CA 1
ATOM 4841 C C . LEU C 1 179 ? 118.813 -40.211 28.203 1.00 70.05 178 LEU C C 1
ATOM 4842 O O . LEU C 1 179 ? 119.912 -40.426 28.685 1.00 69.20 178 LEU C O 1
ATOM 4847 N N . PHE C 1 180 ? 117.799 -41.053 28.326 1.00 72.04 179 PHE C N 1
ATOM 4848 C CA . PHE C 1 180 ? 117.910 -42.256 29.133 1.00 76.00 179 PHE C CA 1
ATOM 4849 C C . PHE C 1 180 ? 118.209 -43.464 28.283 1.00 82.53 179 PHE C C 1
ATOM 4850 O O . PHE C 1 180 ? 118.158 -43.394 27.064 1.00 84.45 179 PHE C O 1
ATOM 4858 N N . GLN C 1 181 ? 118.517 -44.579 28.929 1.00 85.93 180 GLN C N 1
ATOM 4859 C CA . GLN C 1 181 ? 118.858 -45.786 28.198 1.00 90.50 180 GLN C CA 1
ATOM 4860 C C . GLN C 1 181 ? 117.656 -46.703 28.058 1.00 93.71 180 GLN C C 1
ATOM 4861 O O . GLN C 1 181 ? 117.713 -47.697 27.337 1.00 95.42 180 GLN C O 1
ATOM 4863 N N . LYS D 2 11 ? 0.631 -45.198 17.676 1.00 141.46 327 LYS D N 1
ATOM 4864 C CA . LYS D 2 11 ? 1.083 -46.573 17.805 1.00 142.10 327 LYS D CA 1
ATOM 4865 C C . LYS D 2 11 ? 2.577 -46.636 17.551 1.00 140.35 327 LYS D C 1
ATOM 4866 O O . LYS D 2 11 ? 3.026 -47.271 16.609 1.00 137.07 327 LYS D O 1
ATOM 4868 N N . PRO D 2 12 ? 3.357 -45.975 18.408 1.00 142.55 328 PRO D N 1
ATOM 4869 C CA . PRO D 2 12 ? 4.795 -45.752 18.230 1.00 139.55 328 PRO D CA 1
ATOM 4870 C C . PRO D 2 12 ? 5.627 -46.998 18.480 1.00 136.62 328 PRO D C 1
ATOM 4871 O O . PRO D 2 12 ? 5.289 -47.814 19.330 1.00 139.90 328 PRO D O 1
ATOM 4875 N N . LEU D 2 13 ? 6.725 -47.134 17.753 1.00 130.26 329 LEU D N 1
ATOM 4876 C CA . LEU D 2 13 ? 7.526 -48.340 17.870 1.00 125.55 329 LEU D CA 1
ATOM 4877 C C . LEU D 2 13 ? 9.039 -48.113 17.909 1.00 120.50 329 LEU D C 1
ATOM 4878 O O . LEU D 2 13 ? 9.803 -49.030 17.625 1.00 119.40 329 LEU D O 1
ATOM 4883 N N . THR D 2 14 ? 9.486 -46.916 18.261 1.00 115.28 330 THR D N 1
ATOM 4884 C CA . THR D 2 14 ? 10.913 -46.660 18.206 1.00 107.60 330 THR D CA 1
ATOM 4885 C C . THR D 2 14 ? 11.612 -47.811 18.871 1.00 103.68 330 THR D C 1
ATOM 4886 O O . THR D 2 14 ? 11.082 -48.417 19.793 1.00 104.33 330 THR D O 1
ATOM 4890 N N . LEU D 2 15 ? 12.816 -48.095 18.403 1.00 99.47 331 LEU D N 1
ATOM 4891 C CA . LEU D 2 15 ? 13.488 -49.322 18.770 1.00 96.94 331 LEU D CA 1
ATOM 4892 C C . LEU D 2 15 ? 14.198 -49.225 20.097 1.00 97.88 331 LEU D C 1
ATOM 4893 O O . LEU D 2 15 ? 14.928 -48.274 20.374 1.00 94.08 331 LEU D O 1
ATOM 4898 N N . LEU D 2 16 ? 13.950 -50.236 20.917 1.00 99.74 332 LEU D N 1
ATOM 4899 C CA . LEU D 2 16 ? 14.203 -50.141 22.338 1.00 99.75 332 LEU D CA 1
ATOM 4900 C C . LEU D 2 16 ? 15.612 -50.489 22.794 1.00 99.42 332 LEU D C 1
ATOM 4901 O O . LEU D 2 16 ? 16.170 -51.545 22.490 1.00 96.53 332 LEU D O 1
ATOM 4906 N N . MET D 2 17 ? 16.142 -49.558 23.573 1.00 102.93 333 MET D N 1
ATOM 4907 C CA . MET D 2 17 ? 17.553 -49.455 23.875 1.00 106.27 333 MET D CA 1
ATOM 4908 C C . MET D 2 17 ? 18.156 -50.508 24.820 1.00 111.68 333 MET D C 1
ATOM 4909 O O . MET D 2 17 ? 19.107 -51.183 24.440 1.00 113.49 333 MET D O 1
ATOM 4914 N N . THR D 2 18 ? 17.632 -50.659 26.032 1.00 112.20 334 THR D N 1
ATOM 4915 C CA . THR D 2 18 ? 18.330 -51.500 26.999 1.00 111.92 334 THR D CA 1
ATOM 4916 C C . THR D 2 18 ? 17.569 -52.692 27.584 1.00 114.78 334 THR D C 1
ATOM 4917 O O . THR D 2 18 ? 16.984 -52.616 28.660 1.00 115.70 334 THR D O 1
ATOM 4921 N N . SER D 2 19 ? 17.588 -53.792 26.848 1.00 113.63 335 SER D N 1
ATOM 4922 C CA . SER D 2 19 ? 17.510 -55.105 27.452 1.00 110.87 335 SER D CA 1
ATOM 4923 C C . SER D 2 19 ? 18.825 -55.683 26.971 1.00 103.78 335 SER D C 1
ATOM 4924 O O . SER D 2 19 ? 19.034 -56.891 26.940 1.00 100.96 335 SER D O 1
ATOM 4927 N N . SER D 2 20 ? 19.697 -54.757 26.577 1.00 101.85 336 SER D N 1
ATOM 4928 C CA . SER D 2 20 ? 21.065 -55.031 26.145 1.00 98.70 336 SER D CA 1
ATOM 4929 C C . SER D 2 20 ? 21.971 -53.802 26.297 1.00 90.95 336 SER D C 1
ATOM 4930 O O . SER D 2 20 ? 21.553 -52.680 26.039 1.00 90.20 336 SER D O 1
ATOM 4932 N N . THR D 2 21 ? 23.217 -54.023 26.699 1.00 81.64 337 THR D N 1
ATOM 4933 C CA . THR D 2 21 ? 24.189 -52.940 26.814 1.00 74.78 337 THR D CA 1
ATOM 4934 C C . THR D 2 21 ? 25.477 -53.288 26.074 1.00 69.95 337 THR D C 1
ATOM 4935 O O . THR D 2 21 ? 26.513 -52.654 26.247 1.00 68.55 337 THR D O 1
ATOM 4939 N N . SER D 2 22 ? 25.386 -54.313 25.243 1.00 62.71 338 SER D N 1
ATOM 4940 C CA . SER D 2 22 ? 26.493 -54.741 24.427 1.00 56.61 338 SER D CA 1
ATOM 4941 C C . SER D 2 22 ? 25.988 -55.007 23.028 1.00 59.26 338 SER D C 1
ATOM 4942 O O . SER D 2 22 ? 24.990 -55.693 22.836 1.00 62.75 338 SER D O 1
ATOM 4945 N N . PHE D 2 23 ? 26.695 -54.472 22.047 1.00 57.61 339 PHE D N 1
ATOM 4946 C CA . PHE D 2 23 ? 26.259 -54.533 20.664 1.00 58.44 339 PHE D CA 1
ATOM 4947 C C . PHE D 2 23 ? 25.625 -55.858 20.249 1.00 62.01 339 PHE D C 1
ATOM 4948 O O . PHE D 2 23 ? 24.552 -55.870 19.672 1.00 66.88 339 PHE D O 1
ATOM 4956 N N . SER D 2 24 ? 26.276 -56.973 20.535 1.00 65.85 340 SER D N 1
ATOM 4957 C CA . SER D 2 24 ? 25.800 -58.248 20.016 1.00 68.04 340 SER D CA 1
ATOM 4958 C C . SER D 2 24 ? 24.420 -58.601 20.535 1.00 72.58 340 SER D C 1
ATOM 4959 O O . SER D 2 24 ? 23.555 -59.018 19.783 1.00 69.65 340 SER D O 1
ATOM 4962 N N . GLU D 2 25 ? 24.228 -58.448 21.835 1.00 79.06 341 GLU D N 1
ATOM 4963 C CA . GLU D 2 25 ? 22.940 -58.702 22.456 1.00 85.47 341 GLU D CA 1
ATOM 4964 C C . GLU D 2 25 ? 21.953 -57.604 22.112 1.00 84.75 341 GLU D C 1
ATOM 4965 O O . GLU D 2 25 ? 20.821 -57.883 21.718 1.00 86.62 341 GLU D O 1
ATOM 4971 N N . THR D 2 26 ? 22.384 -56.356 22.258 1.00 80.32 342 THR D N 1
ATOM 4972 C CA . THR D 2 26 ? 21.523 -55.232 21.937 1.00 79.85 342 THR D CA 1
ATOM 4973 C C . THR D 2 26 ? 20.992 -55.287 20.524 1.00 76.11 342 THR D C 1
ATOM 4974 O O . THR D 2 26 ? 20.005 -54.644 20.219 1.00 73.96 342 THR D O 1
ATOM 4978 N N . ILE D 2 27 ? 21.654 -56.022 19.645 1.00 73.62 343 ILE D N 1
ATOM 4979 C CA . ILE D 2 27 ? 21.114 -56.182 18.312 1.00 79.53 343 ILE D CA 1
ATOM 4980 C C . ILE D 2 27 ? 19.823 -56.960 18.409 1.00 86.47 343 ILE D C 1
ATOM 4981 O O . ILE D 2 27 ? 18.806 -56.584 17.823 1.00 93.62 343 ILE D O 1
ATOM 4986 N N . ASN D 2 28 ? 19.867 -58.041 19.172 1.00 85.33 344 ASN D N 1
ATOM 4987 C CA . ASN D 2 28 ? 18.808 -59.031 19.145 1.00 86.91 344 ASN D CA 1
ATOM 4988 C C . ASN D 2 28 ? 17.630 -58.716 20.037 1.00 90.70 344 ASN D C 1
ATOM 4989 O O . ASN D 2 28 ? 16.570 -59.295 19.875 1.00 93.48 344 ASN D O 1
ATOM 4994 N N . GLN D 2 29 ? 17.821 -57.813 20.988 1.00 89.89 345 GLN D N 1
ATOM 4995 C CA . GLN D 2 29 ? 16.681 -57.180 21.624 1.00 93.31 345 GLN D CA 1
ATOM 4996 C C . GLN D 2 29 ? 15.978 -56.409 20.506 1.00 98.37 345 GLN D C 1
ATOM 4997 O O . GLN D 2 29 ? 14.780 -56.177 20.558 1.00 104.90 345 GLN D O 1
ATOM 5003 N N . TRP D 2 30 ? 16.745 -56.006 19.498 1.00 92.79 346 TRP D N 1
ATOM 5004 C CA . TRP D 2 30 ? 16.203 -55.277 18.368 1.00 87.02 346 TRP D CA 1
ATOM 5005 C C . TRP D 2 30 ? 15.795 -56.221 17.256 1.00 89.89 346 TRP D C 1
ATOM 5006 O O . TRP D 2 30 ? 14.682 -56.153 16.747 1.00 96.30 346 TRP D O 1
ATOM 5017 N N . ALA D 2 31 ? 16.695 -57.109 16.880 1.00 85.59 347 ALA D N 1
ATOM 5018 C CA . ALA D 2 31 ? 16.313 -58.180 15.995 1.00 89.24 347 ALA D CA 1
ATOM 5019 C C . ALA D 2 31 ? 15.043 -58.778 16.563 1.00 101.41 347 ALA D C 1
ATOM 5020 O O . ALA D 2 31 ? 14.049 -58.899 15.860 1.00 107.30 347 ALA D O 1
ATOM 5022 N N . ASP D 2 32 ? 15.068 -59.133 17.846 1.00 103.82 348 ASP D N 1
ATOM 5023 C CA . ASP D 2 32 ? 13.895 -59.703 18.520 1.00 105.92 348 ASP D CA 1
ATOM 5024 C C . ASP D 2 32 ? 12.579 -59.037 18.111 1.00 102.53 348 ASP D C 1
ATOM 5025 O O . ASP D 2 32 ? 11.665 -59.695 17.624 1.00 105.05 348 ASP D O 1
ATOM 5030 N N . ILE D 2 33 ? 12.496 -57.728 18.319 1.00 98.59 349 ILE D N 1
ATOM 5031 C CA . ILE D 2 33 ? 11.246 -56.991 18.155 1.00 98.58 349 ILE D CA 1
ATOM 5032 C C . ILE D 2 33 ? 11.014 -56.464 16.744 1.00 102.48 349 ILE D C 1
ATOM 5033 O O . ILE D 2 33 ? 9.979 -55.872 16.453 1.00 103.55 349 ILE D O 1
ATOM 5038 N N . LEU D 2 34 ? 11.984 -56.708 15.873 1.00 106.83 350 LEU D N 1
ATOM 5039 C CA . LEU D 2 34 ? 11.792 -56.560 14.443 1.00 109.13 350 LEU D CA 1
ATOM 5040 C C . LEU D 2 34 ? 11.633 -57.955 13.875 1.00 113.82 350 LEU D C 1
ATOM 5041 O O . LEU D 2 34 ? 11.434 -58.134 12.679 1.00 112.04 350 LEU D O 1
ATOM 5043 N N . LYS D 2 35 ? 11.759 -58.947 14.747 1.00 119.06 351 LYS D N 1
ATOM 5044 C CA . LYS D 2 35 ? 11.410 -60.305 14.397 1.00 121.30 351 LYS D CA 1
ATOM 5045 C C . LYS D 2 35 ? 9.937 -60.467 14.741 1.00 124.21 351 LYS D C 1
ATOM 5046 O O . LYS D 2 35 ? 9.205 -61.226 14.102 1.00 123.06 351 LYS D O 1
ATOM 5052 N N . THR D 2 36 ? 9.504 -59.732 15.756 1.00 127.73 352 THR D N 1
ATOM 5053 C CA . THR D 2 36 ? 8.090 -59.649 16.094 1.00 126.61 352 THR D CA 1
ATOM 5054 C C . THR D 2 36 ? 7.420 -58.638 15.173 1.00 127.93 352 THR D C 1
ATOM 5055 O O . THR D 2 36 ? 6.295 -58.212 15.409 1.00 126.71 352 THR D O 1
ATOM 5059 N N . MET D 2 39 ? 4.582 -56.054 11.476 1.00 45.37 355 MET D N 1
ATOM 5060 C CA . MET D 2 39 ? 3.692 -55.200 12.245 1.00 45.79 355 MET D CA 1
ATOM 5061 C C . MET D 2 39 ? 3.659 -53.813 11.628 1.00 45.67 355 MET D C 1
ATOM 5062 O O . MET D 2 39 ? 4.562 -53.423 10.894 1.00 45.16 355 MET D O 1
ATOM 5064 N N . GLU D 2 40 ? 2.596 -53.083 11.921 1.00 115.08 356 GLU D N 1
ATOM 5065 C CA . GLU D 2 40 ? 2.219 -51.934 11.118 1.00 115.29 356 GLU D CA 1
ATOM 5066 C C . GLU D 2 40 ? 2.899 -50.633 11.514 1.00 113.05 356 GLU D C 1
ATOM 5067 O O . GLU D 2 40 ? 3.494 -49.948 10.683 1.00 110.85 356 GLU D O 1
ATOM 5073 N N . LYS D 2 41 ? 2.818 -50.322 12.800 1.00 113.71 357 LYS D N 1
ATOM 5074 C CA . LYS D 2 41 ? 2.971 -48.962 13.297 1.00 112.15 357 LYS D CA 1
ATOM 5075 C C . LYS D 2 41 ? 4.264 -48.262 12.900 1.00 108.48 357 LYS D C 1
ATOM 5076 O O . LYS D 2 41 ? 5.206 -48.887 12.411 1.00 107.02 357 LYS D O 1
ATOM 5082 N N . PHE D 2 44 ? 6.072 -45.450 14.051 1.00 44.39 360 PHE D N 1
ATOM 5083 C CA . PHE D 2 44 ? 7.491 -45.631 14.331 1.00 43.79 360 PHE D CA 1
ATOM 5084 C C . PHE D 2 44 ? 8.214 -44.311 14.355 1.00 43.41 360 PHE D C 1
ATOM 5085 O O . PHE D 2 44 ? 8.331 -43.659 13.338 1.00 43.23 360 PHE D O 1
ATOM 5093 N N . ASP D 2 45 ? 8.714 -43.925 15.514 1.00 98.47 361 ASP D N 1
ATOM 5094 C CA . ASP D 2 45 ? 9.591 -42.781 15.588 1.00 93.97 361 ASP D CA 1
ATOM 5095 C C . ASP D 2 45 ? 11.012 -43.286 15.788 1.00 90.71 361 ASP D C 1
ATOM 5096 O O . ASP D 2 45 ? 11.363 -43.784 16.849 1.00 95.35 361 ASP D O 1
ATOM 5101 N N . SER D 2 46 ? 11.828 -43.179 14.752 1.00 85.90 362 SER D N 1
ATOM 5102 C CA . SER D 2 46 ? 13.208 -43.603 14.855 1.00 85.52 362 SER D CA 1
ATOM 5103 C C . SER D 2 46 ? 13.929 -42.462 15.506 1.00 92.28 362 SER D C 1
ATOM 5104 O O . SER D 2 46 ? 15.049 -42.593 15.991 1.00 94.35 362 SER D O 1
ATOM 5107 N N . ASN D 2 47 ? 13.250 -41.328 15.513 1.00 93.63 363 ASN D N 1
ATOM 5108 C CA . ASN D 2 47 ? 13.787 -40.093 16.049 1.00 94.18 363 ASN D CA 1
ATOM 5109 C C . ASN D 2 47 ? 14.293 -40.229 17.477 1.00 96.93 363 ASN D C 1
ATOM 5110 O O . ASN D 2 47 ? 15.261 -39.590 17.859 1.00 95.09 363 ASN D O 1
ATOM 5115 N N . PRO D 2 48 ? 13.651 -41.076 18.275 1.00 100.33 364 PRO D N 1
ATOM 5116 C CA . PRO D 2 48 ? 14.094 -41.151 19.661 1.00 99.82 364 PRO D CA 1
ATOM 5117 C C . PRO D 2 48 ? 15.264 -42.122 19.814 1.00 99.61 364 PRO D C 1
ATOM 5118 O O . PRO D 2 48 ? 16.036 -42.057 20.776 1.00 98.18 364 PRO D O 1
ATOM 5122 N N . ILE D 2 49 ? 15.392 -43.016 18.844 1.00 98.86 365 ILE D N 1
ATOM 5123 C CA . ILE D 2 49 ? 16.426 -44.028 18.889 1.00 93.86 365 ILE D CA 1
ATOM 5124 C C . ILE D 2 49 ? 17.790 -43.420 19.093 1.00 88.63 365 ILE D C 1
ATOM 5125 O O . ILE D 2 49 ? 18.114 -42.381 18.529 1.00 81.37 365 ILE D O 1
ATOM 5130 N N . ASN D 2 50 ? 18.590 -44.092 19.907 1.00 87.57 366 ASN D N 1
ATOM 5131 C CA . ASN D 2 50 ? 19.965 -43.699 20.103 1.00 83.42 366 ASN D CA 1
ATOM 5132 C C . ASN D 2 50 ? 20.862 -44.477 19.162 1.00 82.65 366 ASN D C 1
ATOM 5133 O O . ASN D 2 50 ? 21.217 -45.614 19.433 1.00 82.15 366 ASN D O 1
ATOM 5138 N N . LEU D 2 51 ? 21.189 -43.868 18.032 1.00 78.65 367 LEU D N 1
ATOM 5139 C CA . LEU D 2 51 ? 22.164 -44.439 17.136 1.00 72.19 367 LEU D CA 1
ATOM 5140 C C . LEU D 2 51 ? 23.516 -44.148 17.749 1.00 66.22 367 LEU D C 1
ATOM 5141 O O . LEU D 2 51 ? 24.375 -45.021 17.813 1.00 64.17 367 LEU D O 1
ATOM 5143 N N . LEU D 2 52 ? 23.691 -42.922 18.230 1.00 63.50 368 LEU D N 1
ATOM 5144 C CA . LEU D 2 52 ? 24.954 -42.536 18.843 1.00 61.52 368 LEU D CA 1
ATOM 5145 C C . LEU D 2 52 ? 25.351 -43.484 19.951 1.00 64.79 368 LEU D C 1
ATOM 5146 O O . LEU D 2 52 ? 26.528 -43.710 20.183 1.00 61.15 368 LEU D O 1
ATOM 5151 N N . GLU D 2 53 ? 24.376 -44.016 20.667 1.00 66.07 369 GLU D N 1
ATOM 5152 C CA . GLU D 2 53 ? 24.719 -44.955 21.705 1.00 68.02 369 GLU D CA 1
ATOM 5153 C C . GLU D 2 53 ? 25.092 -46.227 21.011 1.00 65.84 369 GLU D C 1
ATOM 5154 O O . GLU D 2 53 ? 25.917 -46.992 21.481 1.00 66.79 369 GLU D O 1
ATOM 5160 N N . LEU D 2 54 ? 24.466 -46.452 19.874 1.00 63.35 370 LEU D N 1
ATOM 5161 C CA . LEU D 2 54 ? 24.714 -47.657 19.140 1.00 62.01 370 LEU D CA 1
ATOM 5162 C C . LEU D 2 54 ? 26.120 -47.612 18.600 1.00 60.79 370 LEU D C 1
ATOM 5163 O O . LEU D 2 54 ? 26.784 -48.628 18.464 1.00 58.91 370 LEU D O 1
ATOM 5168 N N . VAL D 2 55 ? 26.573 -46.419 18.271 1.00 60.39 371 VAL D N 1
ATOM 5169 C CA . VAL D 2 55 ? 27.922 -46.268 17.778 1.00 54.89 371 VAL D CA 1
ATOM 5170 C C . VAL D 2 55 ? 28.905 -46.555 18.904 1.00 51.26 371 VAL D C 1
ATOM 5171 O O . VAL D 2 55 ? 29.908 -47.213 18.693 1.00 50.65 371 VAL D O 1
ATOM 5175 N N . LYS D 2 56 ? 28.598 -46.081 20.104 1.00 52.42 372 LYS D N 1
ATOM 5176 C CA . LYS D 2 56 ? 29.440 -46.343 21.260 1.00 51.85 372 LYS D CA 1
ATOM 5177 C C . LYS D 2 56 ? 29.566 -47.829 21.538 1.00 47.30 372 LYS D C 1
ATOM 5178 O O . LYS D 2 56 ? 30.620 -48.303 21.930 1.00 48.03 372 LYS D O 1
ATOM 5184 N N . GLN D 2 57 ? 28.496 -48.572 21.338 1.00 46.60 373 GLN D N 1
ATOM 5185 C CA . GLN D 2 57 ? 28.559 -49.990 21.598 1.00 47.04 373 GLN D CA 1
ATOM 5186 C C . GLN D 2 57 ? 29.311 -50.724 20.517 1.00 50.62 373 GLN D C 1
ATOM 5187 O O . GLN D 2 57 ? 30.158 -51.559 20.798 1.00 56.27 373 GLN D O 1
ATOM 5193 N N . PHE D 2 58 ? 28.990 -50.417 19.274 1.00 53.00 374 PHE D N 1
ATOM 5194 C CA . PHE D 2 58 ? 29.638 -51.061 18.153 1.00 49.75 374 PHE D CA 1
ATOM 5195 C C . PHE D 2 58 ? 31.139 -50.897 18.217 1.00 47.21 374 PHE D C 1
ATOM 5196 O O . PHE D 2 58 ? 31.884 -51.822 17.924 1.00 47.59 374 PHE D O 1
ATOM 5204 N N . ASN D 2 59 ? 31.586 -49.714 18.594 1.00 41.78 375 ASN D N 1
ATOM 5205 C CA . ASN D 2 59 ? 33.007 -49.454 18.622 1.00 41.10 375 ASN D CA 1
ATOM 5206 C C . ASN D 2 59 ? 33.715 -50.319 19.639 1.00 47.76 375 ASN D C 1
ATOM 5207 O O . ASN D 2 59 ? 34.852 -50.726 19.439 1.00 46.91 375 ASN D O 1
ATOM 5212 N N . LEU D 2 60 ? 33.027 -50.608 20.730 1.00 52.65 376 LEU D N 1
ATOM 5213 C CA . LEU D 2 60 ? 33.539 -51.522 21.724 1.00 53.30 376 LEU D CA 1
ATOM 5214 C C . LEU D 2 60 ? 33.542 -52.920 21.171 1.00 51.24 376 LEU D C 1
ATOM 5215 O O . LEU D 2 60 ? 34.467 -53.685 21.395 1.00 55.04 376 LEU D O 1
ATOM 5220 N N . TYR D 2 61 ? 32.488 -53.259 20.454 1.00 44.92 377 TYR D N 1
ATOM 5221 C CA . TYR D 2 61 ? 32.388 -54.563 19.848 1.00 44.94 377 TYR D CA 1
ATOM 5222 C C . TYR D 2 61 ? 33.608 -54.777 18.978 1.00 46.59 377 TYR D C 1
ATOM 5223 O O . TYR D 2 61 ? 34.217 -55.835 18.984 1.00 45.91 377 TYR D O 1
ATOM 5232 N N . VAL D 2 62 ? 33.972 -53.745 18.239 1.00 42.52 378 VAL D N 1
ATOM 5233 C CA . VAL D 2 62 ? 35.090 -53.825 17.326 1.00 43.88 378 VAL D CA 1
ATOM 5234 C C . VAL D 2 62 ? 36.373 -53.994 18.099 1.00 45.10 378 VAL D C 1
ATOM 5235 O O . VAL D 2 62 ? 37.156 -54.888 17.823 1.00 45.45 378 VAL D O 1
ATOM 5239 N N . ASP D 2 63 ? 36.571 -53.141 19.090 1.00 46.60 379 ASP D N 1
ATOM 5240 C CA . ASP D 2 63 ? 37.766 -53.187 19.907 1.00 46.52 379 ASP D CA 1
ATOM 5241 C C . ASP D 2 63 ? 37.907 -54.525 20.601 1.00 48.76 379 ASP D C 1
ATOM 5242 O O . ASP D 2 63 ? 38.968 -55.125 20.591 1.00 48.13 379 ASP D O 1
ATOM 5247 N N . GLU D 2 64 ? 36.829 -54.991 21.210 1.00 49.27 380 GLU D N 1
ATOM 5248 C CA . GLU D 2 64 ? 36.852 -56.266 21.899 1.00 51.43 380 GLU D CA 1
ATOM 5249 C C . GLU D 2 64 ? 37.095 -57.425 20.941 1.00 51.00 380 GLU D C 1
ATOM 5250 O O . GLU D 2 64 ? 37.756 -58.390 21.290 1.00 49.37 380 GLU D O 1
ATOM 5256 N N . LEU D 2 65 ? 36.569 -57.330 19.731 1.00 45.57 381 LEU D N 1
ATOM 5257 C CA . LEU D 2 65 ? 36.769 -58.391 18.760 1.00 46.55 381 LEU D CA 1
ATOM 5258 C C . LEU D 2 65 ? 38.201 -58.411 18.274 1.00 43.98 381 LEU D C 1
ATOM 5259 O O . LEU D 2 65 ? 38.717 -59.437 17.865 1.00 46.82 381 LEU D O 1
ATOM 5264 N N . ALA D 2 66 ? 38.831 -57.253 18.302 1.00 40.07 382 ALA D N 1
ATOM 5265 C CA . ALA D 2 66 ? 40.205 -57.123 17.880 1.00 39.73 382 ALA D CA 1
ATOM 5266 C C . ALA D 2 66 ? 41.128 -57.694 18.919 1.00 43.87 382 ALA D C 1
ATOM 5267 O O . ALA D 2 66 ? 42.062 -58.408 18.602 1.00 47.58 382 ALA D O 1
ATOM 5269 N N . ILE D 2 67 ? 40.882 -57.349 20.168 1.00 42.94 383 ILE D N 1
ATOM 5270 C CA . ILE D 2 67 ? 41.676 -57.889 21.243 1.00 43.71 383 ILE D CA 1
ATOM 5271 C C . ILE D 2 67 ? 41.678 -59.395 21.158 1.00 47.54 383 ILE D C 1
ATOM 5272 O O . ILE D 2 67 ? 42.723 -60.032 21.140 1.00 47.70 383 ILE D O 1
ATOM 5277 N N . THR D 2 68 ? 40.485 -59.956 21.106 1.00 47.87 384 THR D N 1
ATOM 5278 C CA . THR D 2 68 ? 40.316 -61.386 21.031 1.00 49.11 384 THR D CA 1
ATOM 5279 C C . THR D 2 68 ? 41.157 -62.006 19.934 1.00 52.24 384 THR D C 1
ATOM 5280 O O . THR D 2 68 ? 41.834 -62.999 20.153 1.00 55.39 384 THR D O 1
ATOM 5284 N N . CYS D 2 69 ? 41.111 -61.422 18.749 1.00 49.04 385 CYS D N 1
ATOM 5285 C CA . CYS D 2 69 ? 41.829 -61.975 17.612 1.00 50.05 385 CYS D CA 1
ATOM 5286 C C . CYS D 2 69 ? 43.329 -62.006 17.831 1.00 50.20 385 CYS D C 1
ATOM 5287 O O . CYS D 2 69 ? 43.997 -62.960 17.468 1.00 53.30 385 CYS D O 1
ATOM 5290 N N . GLU D 2 70 ? 43.855 -60.955 18.433 1.00 47.94 386 GLU D N 1
ATOM 5291 C CA . GLU D 2 70 ? 45.282 -60.854 18.634 1.00 43.89 386 GLU D CA 1
ATOM 5292 C C . GLU D 2 70 ? 45.733 -61.785 19.738 1.00 48.95 386 GLU D C 1
ATOM 5293 O O . GLU D 2 70 ? 46.896 -62.149 19.817 1.00 51.12 386 GLU D O 1
ATOM 5299 N N . ALA D 2 71 ? 44.802 -62.175 20.592 1.00 51.04 387 ALA D N 1
ATOM 5300 C CA . ALA D 2 71 ? 45.137 -63.021 21.717 1.00 52.62 387 ALA D CA 1
ATOM 5301 C C . ALA D 2 71 ? 45.141 -64.470 21.294 1.00 57.69 387 ALA D C 1
ATOM 5302 O O . ALA D 2 71 ? 45.970 -65.246 21.738 1.00 63.35 387 ALA D O 1
ATOM 5304 N N . ASN D 2 72 ? 44.223 -64.836 20.418 1.00 56.48 388 ASN D N 1
ATOM 5305 C CA . ASN D 2 72 ? 44.153 -66.211 19.970 1.00 59.67 388 ASN D CA 1
ATOM 5306 C C . ASN D 2 72 ? 45.087 -66.510 18.823 1.00 60.98 388 ASN D C 1
ATOM 5307 O O . ASN D 2 72 ? 45.034 -67.581 18.240 1.00 60.28 388 ASN D O 1
ATOM 5312 N N . ASN D 2 73 ? 45.943 -65.554 18.503 1.00 60.00 389 ASN D N 1
ATOM 5313 C CA . ASN D 2 73 ? 46.946 -65.764 17.486 1.00 58.54 389 ASN D CA 1
ATOM 5314 C C . ASN D 2 73 ? 46.302 -66.025 16.159 1.00 52.25 389 ASN D C 1
ATOM 5315 O O . ASN D 2 73 ? 46.833 -66.756 15.342 1.00 52.70 389 ASN D O 1
ATOM 5320 N N . VAL D 2 74 ? 45.152 -65.429 15.933 1.00 47.90 390 VAL D N 1
ATOM 5321 C CA . VAL D 2 74 ? 44.379 -65.811 14.780 1.00 52.20 390 VAL D CA 1
ATOM 5322 C C . VAL D 2 74 ? 44.985 -65.348 13.474 1.00 52.23 390 VAL D C 1
ATOM 5323 O O . VAL D 2 74 ? 44.587 -65.815 12.418 1.00 52.96 390 VAL D O 1
ATOM 5327 N N . TRP D 2 75 ? 45.933 -64.423 13.529 1.00 52.92 391 TRP D N 1
ATOM 5328 C CA . TRP D 2 75 ? 46.558 -63.946 12.303 1.00 52.78 391 TRP D CA 1
ATOM 5329 C C . TRP D 2 75 ? 47.780 -64.771 11.964 1.00 58.15 391 TRP D C 1
ATOM 5330 O O . TRP D 2 75 ? 48.373 -64.599 10.912 1.00 61.65 391 TRP D O 1
ATOM 5341 N N . ALA D 2 76 ? 48.159 -65.660 12.870 0.69 58.64 392 ALA D N 1
ATOM 5342 C CA . ALA D 2 76 ? 49.282 -66.555 12.644 1.00 57.68 392 ALA D CA 1
ATOM 5343 C C . ALA D 2 76 ? 50.511 -65.780 12.204 1.00 62.92 392 ALA D C 1
ATOM 5344 O O . ALA D 2 76 ? 51.230 -65.225 13.031 1.00 65.20 392 ALA D O 1
ATOM 5346 N N . SER D 2 82 ? 61.188 -59.510 11.132 1.00 72.04 398 SER D N 1
ATOM 5347 C CA . SER D 2 82 ? 60.422 -59.089 9.970 1.00 72.69 398 SER D CA 1
ATOM 5348 C C . SER D 2 82 ? 58.949 -59.136 10.289 1.00 74.70 398 SER D C 1
ATOM 5349 O O . SER D 2 82 ? 58.348 -58.122 10.622 1.00 73.43 398 SER D O 1
ATOM 5351 N N . THR D 2 83 ? 58.372 -60.327 10.188 1.00 77.33 399 THR D N 1
ATOM 5352 C CA . THR D 2 83 ? 56.969 -60.521 10.494 1.00 75.73 399 THR D CA 1
ATOM 5353 C C . THR D 2 83 ? 56.140 -59.407 9.905 1.00 69.71 399 THR D C 1
ATOM 5354 O O . THR D 2 83 ? 55.342 -58.791 10.603 1.00 72.06 399 THR D O 1
ATOM 5358 N N . PRO D 2 84 ? 56.319 -59.140 8.614 1.00 59.41 400 PRO D N 1
ATOM 5359 C CA . PRO D 2 84 ? 55.447 -58.138 8.030 1.00 50.19 400 PRO D CA 1
ATOM 5360 C C . PRO D 2 84 ? 54.065 -58.700 8.188 1.00 49.07 400 PRO D C 1
ATOM 5361 O O . PRO D 2 84 ? 53.944 -59.896 8.395 1.00 53.95 400 PRO D O 1
ATOM 5365 N N . ASN D 2 85 ? 53.040 -57.869 8.115 1.00 43.92 401 ASN D N 1
ATOM 5366 C CA . ASN D 2 85 ? 51.695 -58.370 8.304 1.00 39.59 401 ASN D CA 1
ATOM 5367 C C . ASN D 2 85 ? 51.117 -59.048 7.080 1.00 37.47 401 ASN D C 1
ATOM 5368 O O . ASN D 2 85 ? 51.775 -59.196 6.070 1.00 37.16 401 ASN D O 1
ATOM 5373 N N . LEU D 2 86 ? 49.869 -59.459 7.200 1.00 37.26 402 LEU D N 1
ATOM 5374 C CA . LEU D 2 86 ? 49.187 -60.210 6.171 1.00 39.78 402 LEU D CA 1
ATOM 5375 C C . LEU D 2 86 ? 49.070 -59.472 4.852 1.00 38.73 402 LEU D C 1
ATOM 5376 O O . LEU D 2 86 ? 49.027 -60.088 3.798 1.00 47.05 402 LEU D O 1
ATOM 5381 N N . PHE D 2 87 ? 48.990 -58.155 4.917 1.00 33.08 403 PHE D N 1
ATOM 5382 C CA . PHE D 2 87 ? 48.640 -57.369 3.759 1.00 33.28 403 PHE D CA 1
ATOM 5383 C C . PHE D 2 87 ? 49.862 -56.765 3.078 1.00 35.66 403 PHE D C 1
ATOM 5384 O O . PHE D 2 87 ? 49.748 -55.937 2.188 1.00 36.43 403 PHE D O 1
ATOM 5392 N N . ALA D 2 88 ? 51.034 -57.211 3.494 1.00 36.56 404 ALA D N 1
ATOM 5393 C CA . ALA D 2 88 ? 52.284 -56.592 3.097 1.00 37.79 404 ALA D CA 1
ATOM 5394 C C . ALA D 2 88 ? 52.623 -56.739 1.618 1.00 38.50 404 ALA D C 1
ATOM 5395 O O . ALA D 2 88 ? 53.159 -55.821 1.013 1.00 37.42 404 ALA D O 1
ATOM 5397 N N . LEU D 2 89 ? 52.327 -57.895 1.041 1.00 42.19 405 LEU D N 1
ATOM 5398 C CA . LEU D 2 89 ? 52.692 -58.149 -0.341 1.00 46.69 405 LEU D CA 1
ATOM 5399 C C . LEU D 2 89 ? 51.768 -57.499 -1.353 1.00 46.81 405 LEU D C 1
ATOM 5400 O O . LEU D 2 89 ? 51.976 -57.644 -2.547 1.00 53.78 405 LEU D O 1
ATOM 5405 N N . TYR D 2 90 ? 50.763 -56.775 -0.887 1.00 41.96 406 TYR D N 1
ATOM 5406 C CA . TYR D 2 90 ? 49.775 -56.227 -1.788 1.00 39.03 406 TYR D CA 1
ATOM 5407 C C . TYR D 2 90 ? 49.818 -54.712 -1.841 1.00 36.66 406 TYR D C 1
ATOM 5408 O O . TYR D 2 90 ? 48.863 -54.077 -2.260 1.00 35.04 406 TYR D O 1
ATOM 5417 N N . ASP D 2 91 ? 50.933 -54.137 -1.422 1.00 34.82 407 ASP D N 1
ATOM 5418 C CA . ASP D 2 91 ? 51.059 -52.694 -1.353 1.00 35.90 407 ASP D CA 1
ATOM 5419 C C . ASP D 2 91 ? 51.579 -52.116 -2.649 1.00 37.78 407 ASP D C 1
ATOM 5420 O O . ASP D 2 91 ? 52.697 -52.393 -3.054 1.00 43.20 407 ASP D O 1
ATOM 5425 N N . ASN D 2 92 ? 50.772 -51.292 -3.294 1.00 35.03 408 ASN D N 1
ATOM 5426 C CA . ASN D 2 92 ? 51.182 -50.675 -4.537 1.00 39.03 408 ASN D CA 1
ATOM 5427 C C . ASN D 2 92 ? 51.295 -49.181 -4.378 1.00 42.46 408 ASN D C 1
ATOM 5428 O O . ASN D 2 92 ? 51.283 -48.444 -5.350 1.00 47.07 408 ASN D O 1
ATOM 5433 N N . SER D 2 93 ? 51.409 -48.740 -3.136 1.00 39.52 409 SER D N 1
ATOM 5434 C CA . SER D 2 93 ? 51.319 -47.326 -2.824 1.00 36.69 409 SER D CA 1
ATOM 5435 C C . SER D 2 93 ? 52.598 -46.576 -3.145 1.00 34.98 409 SER D C 1
ATOM 5436 O O . SER D 2 93 ? 52.600 -45.360 -3.269 1.00 31.55 409 SER D O 1
ATOM 5439 N N . GLY D 2 94 ? 53.689 -47.308 -3.282 1.00 32.94 410 GLY D N 1
ATOM 5440 C CA . GLY D 2 94 ? 54.949 -46.683 -3.596 1.00 34.29 410 GLY D CA 1
ATOM 5441 C C . GLY D 2 94 ? 55.413 -45.835 -2.443 1.00 40.52 410 GLY D C 1
ATOM 5442 O O . GLY D 2 94 ? 56.158 -44.880 -2.621 1.00 43.23 410 GLY D O 1
ATOM 5443 N N . GLY D 2 95 ? 54.963 -46.196 -1.252 1.00 39.04 411 GLY D N 1
ATOM 5444 C CA . GLY D 2 95 ? 55.369 -45.520 -0.041 1.00 40.29 411 GLY D CA 1
ATOM 5445 C C . GLY D 2 95 ? 54.806 -44.125 0.041 1.00 41.82 411 GLY D C 1
ATOM 5446 O O . GLY D 2 95 ? 55.218 -43.324 0.865 1.00 42.23 411 GLY D O 1
ATOM 5447 N N . GLU D 2 96 ? 53.858 -43.829 -0.830 1.00 41.74 412 GLU D N 1
ATOM 5448 C CA . GLU D 2 96 ? 53.248 -42.522 -0.834 1.00 38.09 412 GLU D CA 1
ATOM 5449 C C . GLU D 2 96 ? 52.154 -42.489 0.209 1.00 33.45 412 GLU D C 1
ATOM 5450 O O . GLU D 2 96 ? 51.652 -43.522 0.629 1.00 31.34 412 GLU D O 1
ATOM 5452 N N . ALA D 2 97 ? 51.802 -41.293 0.644 1.00 30.63 413 ALA D N 1
ATOM 5453 C CA . ALA D 2 97 ? 50.776 -41.134 1.648 1.00 28.91 413 ALA D CA 1
ATOM 5454 C C . ALA D 2 97 ? 49.435 -41.034 0.975 1.00 31.88 413 ALA D C 1
ATOM 5455 O O . ALA D 2 97 ? 49.211 -40.158 0.156 1.00 36.56 413 ALA D O 1
ATOM 5457 N N . ILE D 2 98 ? 48.544 -41.948 1.319 1.00 30.55 414 ILE D N 1
ATOM 5458 C CA . ILE D 2 98 ? 47.206 -41.936 0.773 1.00 30.42 414 ILE D CA 1
ATOM 5459 C C . ILE D 2 98 ? 46.249 -41.358 1.783 1.00 30.10 414 ILE D C 1
ATOM 5460 O O . ILE D 2 98 ? 45.975 -41.966 2.798 1.00 30.18 414 ILE D O 1
ATOM 5465 N N . HIS D 2 99 ? 45.731 -40.180 1.484 1.00 30.21 415 HIS D N 1
ATOM 5466 C CA . HIS D 2 99 ? 44.838 -39.477 2.385 1.00 29.28 415 HIS D CA 1
ATOM 5467 C C . HIS D 2 99 ? 45.295 -39.574 3.812 1.00 28.90 415 HIS D C 1
ATOM 5468 O O . HIS D 2 99 ? 44.590 -40.104 4.655 1.00 35.52 415 HIS D O 1
ATOM 5475 N N . GLY D 2 100 ? 46.480 -39.062 4.083 1.00 29.80 416 GLY D N 1
ATOM 5476 C CA . GLY D 2 100 ? 46.928 -38.901 5.448 1.00 34.74 416 GLY D CA 1
ATOM 5477 C C . GLY D 2 100 ? 47.649 -40.081 6.044 1.00 34.58 416 GLY D C 1
ATOM 5478 O O . GLY D 2 100 ? 48.235 -39.970 7.105 1.00 35.20 416 GLY D O 1
ATOM 5479 N N . HIS D 2 101 ? 47.605 -41.212 5.361 1.00 28.95 417 HIS D N 1
ATOM 5480 C CA . HIS D 2 101 ? 48.245 -42.411 5.857 1.00 23.41 417 HIS D CA 1
ATOM 5481 C C . HIS D 2 101 ? 49.145 -43.023 4.817 1.00 27.69 417 HIS D C 1
ATOM 5482 O O . HIS D 2 101 ? 48.789 -43.123 3.655 1.00 34.51 417 HIS D O 1
ATOM 5489 N N . ALA D 2 102 ? 50.321 -43.437 5.245 1.00 21.53 418 ALA D N 1
ATOM 5490 C CA . ALA D 2 102 ? 51.198 -44.179 4.381 1.00 19.70 418 ALA D CA 1
ATOM 5491 C C . ALA D 2 102 ? 51.185 -45.616 4.823 1.00 22.79 418 ALA D C 1
ATOM 5492 O O . ALA D 2 102 ? 50.785 -45.933 5.933 1.00 28.79 418 ALA D O 1
ATOM 5494 N N . PHE D 2 103 ? 51.609 -46.495 3.938 1.00 23.88 419 PHE D N 1
ATOM 5495 C CA . PHE D 2 103 ? 51.555 -47.900 4.231 1.00 25.92 419 PHE D CA 1
ATOM 5496 C C . PHE D 2 103 ? 52.758 -48.319 5.037 1.00 26.12 419 PHE D C 1
ATOM 5497 O O . PHE D 2 103 ? 53.886 -48.029 4.680 1.00 29.75 419 PHE D O 1
ATOM 5505 N N . VAL D 2 104 ? 52.513 -49.008 6.135 1.00 25.44 420 VAL D N 1
ATOM 5506 C CA . VAL D 2 104 ? 53.593 -49.530 6.941 1.00 24.58 420 VAL D CA 1
ATOM 5507 C C . VAL D 2 104 ? 53.366 -51.005 7.150 1.00 27.86 420 VAL D C 1
ATOM 5508 O O . VAL D 2 104 ? 52.403 -51.405 7.779 1.00 34.03 420 VAL D O 1
ATOM 5512 N N . PRO 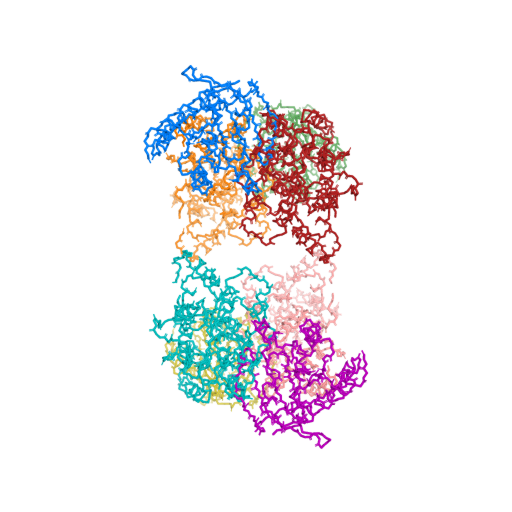D 2 105 ? 54.256 -51.825 6.611 1.00 26.53 421 PRO D N 1
ATOM 5513 C CA . PRO D 2 105 ? 54.032 -53.263 6.613 1.00 30.90 421 PRO D CA 1
ATOM 5514 C C . PRO D 2 105 ? 54.149 -53.879 7.992 1.00 34.60 421 PRO D C 1
ATOM 5515 O O . PRO D 2 105 ? 54.085 -55.088 8.112 1.00 40.38 421 PRO D O 1
ATOM 5519 N N . TYR D 2 106 ? 54.302 -53.064 9.022 1.00 31.62 422 TYR D N 1
ATOM 5520 C CA . TYR D 2 106 ? 54.502 -53.597 10.355 1.00 35.13 422 TYR D CA 1
ATOM 5521 C C . TYR D 2 106 ? 53.346 -53.321 11.285 1.00 33.04 422 TYR D C 1
ATOM 5522 O O . TYR D 2 106 ? 53.417 -53.609 12.466 1.00 35.22 422 TYR D O 1
ATOM 5531 N N . TYR D 2 107 ? 52.281 -52.755 10.746 1.00 30.07 423 TYR D N 1
ATOM 5532 C CA . TYR D 2 107 ? 51.063 -52.592 11.505 1.00 29.48 423 TYR D CA 1
ATOM 5533 C C . TYR D 2 107 ? 50.585 -53.957 11.916 1.00 29.49 423 TYR D C 1
ATOM 5534 O O . TYR D 2 107 ? 50.691 -54.904 11.154 1.00 30.64 423 TYR D O 1
ATOM 5543 N N . LYS D 2 108 ? 50.035 -54.055 13.115 1.00 30.51 424 LYS D N 1
ATOM 5544 C CA . LYS D 2 108 ? 49.438 -55.295 13.549 1.00 35.49 424 LYS D CA 1
ATOM 5545 C C . LYS D 2 108 ? 48.049 -55.378 12.977 1.00 36.38 424 LYS D C 1
ATOM 5546 O O . LYS D 2 108 ? 47.347 -54.387 12.908 1.00 36.76 424 LYS D O 1
ATOM 5552 N N . GLU D 2 109 ? 47.654 -56.571 12.565 1.00 35.64 425 GLU D N 1
ATOM 5553 C CA . GLU D 2 109 ? 46.401 -56.746 11.864 1.00 36.28 425 GLU D CA 1
ATOM 5554 C C . GLU D 2 109 ? 45.221 -56.254 12.662 1.00 34.98 425 GLU D C 1
ATOM 5555 O O . GLU D 2 109 ? 44.236 -55.802 12.104 1.00 41.39 425 GLU D O 1
ATOM 5561 N N . SER D 2 110 ? 45.322 -56.343 13.974 1.00 33.95 426 SER D N 1
ATOM 5562 C CA . SER D 2 110 ? 44.215 -55.986 14.833 1.00 33.84 426 SER D CA 1
ATOM 5563 C C . SER D 2 110 ? 44.080 -54.496 14.974 1.00 33.12 426 SER D C 1
ATOM 5564 O O . SER D 2 110 ? 43.064 -54.006 15.424 1.00 37.34 426 SER D O 1
ATOM 5567 N N . ILE D 2 111 ? 45.115 -53.772 14.593 1.00 28.91 427 ILE D N 1
ATOM 5568 C CA . ILE D 2 111 ? 45.041 -52.330 14.625 1.00 28.36 427 ILE D CA 1
ATOM 5569 C C . ILE D 2 111 ? 44.462 -51.842 13.325 1.00 30.22 427 ILE D C 1
ATOM 5570 O O . ILE D 2 111 ? 43.693 -50.900 13.297 1.00 29.95 427 ILE D O 1
ATOM 5575 N N . VAL D 2 112 ? 44.827 -52.510 12.246 1.00 27.94 428 VAL D N 1
ATOM 5576 C CA . VAL D 2 112 ? 44.256 -52.227 10.951 1.00 31.30 428 VAL D CA 1
ATOM 5577 C C . VAL D 2 112 ? 42.771 -52.485 10.997 1.00 33.82 428 VAL D C 1
ATOM 5578 O O . VAL D 2 112 ? 41.985 -51.740 10.442 1.00 34.68 428 VAL D O 1
ATOM 5582 N N . LEU D 2 113 ? 42.408 -53.569 11.662 1.00 34.40 429 LEU D N 1
ATOM 5583 C CA . LEU D 2 113 ? 41.028 -53.909 11.926 1.00 37.46 429 LEU D CA 1
ATOM 5584 C C . LEU D 2 113 ? 40.356 -52.725 12.564 1.00 39.35 429 LEU D C 1
ATOM 5585 O O . LEU D 2 113 ? 39.374 -52.202 12.066 1.00 39.19 429 LEU D O 1
ATOM 5590 N N . ARG D 2 114 ? 40.896 -52.296 13.685 1.00 40.12 430 ARG D N 1
ATOM 5591 C CA . ARG D 2 114 ? 40.292 -51.199 14.385 1.00 37.10 430 ARG D CA 1
ATOM 5592 C C . ARG D 2 114 ? 40.159 -50.028 13.454 1.00 34.54 430 ARG D C 1
ATOM 5593 O O . ARG D 2 114 ? 39.070 -49.559 13.209 1.00 36.08 430 ARG D O 1
ATOM 5601 N N . ARG D 2 115 ? 41.268 -49.584 12.896 1.00 32.79 431 ARG D N 1
ATOM 5602 C CA . ARG D 2 115 ? 41.253 -48.391 12.077 1.00 34.97 431 ARG D CA 1
ATOM 5603 C C . ARG D 2 115 ? 40.217 -48.475 10.975 1.00 33.47 431 ARG D C 1
ATOM 5604 O O . ARG D 2 115 ? 39.660 -47.472 10.577 1.00 33.26 431 ARG D O 1
ATOM 5612 N N . LEU D 2 116 ? 39.943 -49.676 10.497 1.00 31.20 432 LEU D N 1
ATOM 5613 C CA . LEU D 2 116 ? 39.121 -49.843 9.309 1.00 29.76 432 LEU D CA 1
ATOM 5614 C C . LEU D 2 116 ? 37.622 -49.838 9.547 1.00 32.76 432 LEU D C 1
ATOM 5615 O O . LEU D 2 116 ? 36.866 -49.522 8.645 1.00 36.90 432 LEU D O 1
ATOM 5620 N N . PHE D 2 117 ? 37.194 -50.211 10.746 1.00 37.46 433 PHE D N 1
ATOM 5621 C CA . PHE D 2 117 ? 35.785 -50.418 11.013 1.00 28.42 433 PHE D CA 1
ATOM 5622 C C . PHE D 2 117 ? 35.211 -49.615 12.163 1.00 40.99 433 PHE D C 1
ATOM 5623 O O . PHE D 2 117 ? 34.042 -49.762 12.463 1.00 45.74 433 PHE D O 1
ATOM 5631 N N . THR D 2 118 ? 36.006 -48.792 12.832 1.00 38.40 434 THR D N 1
ATOM 5632 C CA . THR D 2 118 ? 35.454 -47.992 13.916 1.00 40.45 434 THR D CA 1
ATOM 5633 C C . THR D 2 118 ? 34.803 -46.723 13.419 1.00 41.27 434 THR D C 1
ATOM 5634 O O . THR D 2 118 ? 35.401 -45.943 12.689 1.00 42.90 434 THR D O 1
ATOM 5638 N N . VAL D 2 119 ? 33.563 -46.536 13.844 1.00 43.44 435 VAL D N 1
ATOM 5639 C CA . VAL D 2 119 ? 32.709 -45.466 13.370 1.00 44.08 435 VAL D CA 1
ATOM 5640 C C . VAL D 2 119 ? 32.896 -44.188 14.152 1.00 45.09 435 VAL D C 1
ATOM 5641 O O . VAL D 2 119 ? 32.999 -44.203 15.368 1.00 49.16 435 VAL D O 1
ATOM 5645 N N . ASP D 2 120 ? 32.960 -43.080 13.434 1.00 41.90 436 ASP D N 1
ATOM 5646 C CA . ASP D 2 120 ? 33.126 -41.802 14.073 1.00 41.79 436 ASP D CA 1
ATOM 5647 C C . ASP D 2 120 ? 31.790 -41.324 14.582 1.00 46.92 436 ASP D C 1
ATOM 5648 O O . ASP D 2 120 ? 30.802 -41.367 13.867 1.00 48.27 436 ASP D O 1
ATOM 5653 N N . PRO D 2 121 ? 31.753 -40.880 15.837 1.00 53.68 437 PRO D N 1
ATOM 5654 C CA . PRO D 2 121 ? 30.513 -40.482 16.491 1.00 55.91 437 PRO D CA 1
ATOM 5655 C C . PRO D 2 121 ? 30.041 -39.143 15.987 1.00 56.10 437 PRO D C 1
ATOM 5656 O O . PRO D 2 121 ? 28.862 -38.826 16.070 1.00 58.97 437 PRO D O 1
ATOM 5660 N N . ASN D 2 122 ? 30.972 -38.362 15.466 1.00 54.16 438 ASN D N 1
ATOM 5661 C CA . ASN D 2 122 ? 30.650 -37.027 15.016 1.00 56.02 438 ASN D CA 1
ATOM 5662 C C . ASN D 2 122 ? 30.111 -36.987 13.593 1.00 54.26 438 ASN D C 1
ATOM 5663 O O . ASN D 2 122 ? 29.501 -36.009 13.201 1.00 55.55 438 ASN D O 1
ATOM 5665 N N . THR D 2 123 ? 30.316 -38.051 12.826 1.00 50.67 439 THR D N 1
ATOM 5666 C CA . THR D 2 123 ? 29.842 -38.076 11.450 1.00 49.89 439 THR D CA 1
ATOM 5667 C C . THR D 2 123 ? 29.088 -39.346 11.124 1.00 48.30 439 THR D C 1
ATOM 5668 O O . THR D 2 123 ? 28.316 -39.394 10.178 1.00 49.23 439 THR D O 1
ATOM 5672 N N . PHE D 2 124 ? 29.319 -40.375 11.918 1.00 47.76 440 PHE D N 1
ATOM 5673 C CA . PHE D 2 124 ? 28.740 -41.680 11.661 1.00 49.00 440 PHE D CA 1
ATOM 5674 C C . PHE D 2 124 ? 29.327 -42.300 10.426 1.00 44.90 440 PHE D C 1
ATOM 5675 O O . PHE D 2 124 ? 28.767 -43.216 9.854 1.00 41.70 440 PHE D O 1
ATOM 5683 N N . ASN D 2 125 ? 30.472 -41.788 10.023 1.00 45.09 441 ASN D N 1
ATOM 5684 C CA . ASN D 2 125 ? 31.206 -42.367 8.926 1.00 45.30 441 ASN D CA 1
ATOM 5685 C C . ASN D 2 125 ? 32.539 -42.893 9.414 1.00 44.43 441 ASN D C 1
ATOM 5686 O O . ASN D 2 125 ? 32.787 -42.955 10.611 1.00 44.69 441 ASN D O 1
ATOM 5691 N N . LEU D 2 126 ? 33.397 -43.277 8.484 1.00 40.77 442 LEU D N 1
ATOM 5692 C CA . LEU D 2 126 ? 34.692 -43.813 8.844 1.00 39.14 442 LEU D CA 1
ATOM 5693 C C . LEU D 2 126 ? 35.759 -42.754 8.776 1.00 37.62 442 LEU D C 1
ATOM 5694 O O . LEU D 2 126 ? 35.731 -41.900 7.907 1.00 41.48 442 LEU D O 1
ATOM 5699 N N . SER D 2 127 ? 36.713 -42.813 9.689 1.00 31.31 443 SER D N 1
ATOM 5700 C CA . SER D 2 127 ? 37.929 -42.058 9.504 1.00 33.07 443 SER D CA 1
ATOM 5701 C C . SER D 2 127 ? 38.768 -42.863 8.541 1.00 30.76 443 SER D C 1
ATOM 5702 O O . SER D 2 127 ? 38.748 -44.085 8.572 1.00 28.23 443 SER D O 1
ATOM 5705 N N . ARG D 2 128 ? 39.494 -42.183 7.671 1.00 28.37 444 ARG D N 1
ATOM 5706 C CA . ARG D 2 128 ? 40.179 -42.872 6.600 1.00 28.42 444 ARG D CA 1
ATOM 5707 C C . ARG D 2 128 ? 41.437 -43.590 7.026 1.00 27.57 444 ARG D C 1
ATOM 5708 O O . ARG D 2 128 ? 42.269 -43.057 7.739 1.00 29.80 444 ARG D O 1
ATOM 5716 N N . PHE D 2 129 ? 41.544 -44.824 6.571 1.00 27.73 445 PHE D N 1
ATOM 5717 C CA . PHE D 2 129 ? 42.739 -45.611 6.727 1.00 29.40 445 PHE D CA 1
ATOM 5718 C C . PHE D 2 129 ? 43.017 -46.134 5.345 1.00 30.69 445 PHE D C 1
ATOM 5719 O O . PHE D 2 129 ? 42.865 -47.314 5.078 1.00 32.94 445 PHE D O 1
ATOM 5727 N N . ALA D 2 130 ? 43.427 -45.233 4.467 1.00 28.46 446 ALA D N 1
ATOM 5728 C CA . ALA D 2 130 ? 43.363 -45.471 3.038 1.00 26.66 446 ALA D CA 1
ATOM 5729 C C . ALA D 2 130 ? 44.422 -46.400 2.488 1.00 29.77 446 ALA D C 1
ATOM 5730 O O . ALA D 2 130 ? 44.196 -47.074 1.499 1.00 36.47 446 ALA D O 1
ATOM 5732 N N . ALA D 2 131 ? 45.574 -46.440 3.132 1.00 28.56 447 ALA D N 1
ATOM 5733 C CA . ALA D 2 131 ? 46.699 -47.171 2.596 1.00 24.58 447 ALA D CA 1
ATOM 5734 C C . ALA D 2 131 ? 46.505 -48.656 2.755 1.00 29.09 447 ALA D C 1
ATOM 5735 O O . ALA D 2 131 ? 47.262 -49.442 2.212 1.00 34.79 447 ALA D O 1
ATOM 5737 N N . PHE D 2 132 ? 45.475 -49.041 3.488 1.00 27.08 448 PHE D N 1
ATOM 5738 C CA . PHE D 2 132 ? 45.211 -50.451 3.700 1.00 31.69 448 PHE D CA 1
ATOM 5739 C C . PHE D 2 132 ? 43.940 -50.889 3.030 1.00 33.05 448 PHE D C 1
ATOM 5740 O O . PHE D 2 132 ? 43.616 -52.066 2.995 1.00 35.50 448 PHE D O 1
ATOM 5748 N N . GLU D 2 133 ? 43.237 -49.920 2.475 1.00 34.72 449 GLU D N 1
ATOM 5749 C CA . GLU D 2 133 ? 41.961 -50.157 1.844 1.00 35.26 449 GLU D CA 1
ATOM 5750 C C . GLU D 2 133 ? 42.100 -51.099 0.666 1.00 36.91 449 GLU D C 1
ATOM 5751 O O . GLU D 2 133 ? 41.276 -51.976 0.470 1.00 39.27 449 GLU D O 1
ATOM 5757 N N . GLY D 2 134 ? 43.162 -50.925 -0.104 1.00 35.18 450 GLY D N 1
ATOM 5758 C CA . GLY D 2 134 ? 43.366 -51.710 -1.302 1.00 34.38 450 GLY D CA 1
ATOM 5759 C C . GLY D 2 134 ? 44.040 -53.038 -1.060 1.00 38.31 450 GLY D C 1
ATOM 5760 O O . GLY D 2 134 ? 43.580 -54.060 -1.538 1.00 40.11 450 GLY D O 1
ATOM 5761 N N . PRO D 2 135 ? 45.151 -53.026 -0.326 1.00 37.92 451 PRO D N 1
ATOM 5762 C CA . PRO D 2 135 ? 45.865 -54.249 0.019 1.00 35.94 451 PRO D CA 1
ATOM 5763 C C . PRO D 2 135 ? 44.970 -55.219 0.745 1.00 37.45 451 PRO D C 1
ATOM 5764 O O . PRO D 2 135 ? 45.136 -56.418 0.614 1.00 38.17 451 PRO D O 1
ATOM 5768 N N . CYS D 2 136 ? 44.031 -54.703 1.520 1.00 35.35 452 CYS D N 1
ATOM 5769 C CA . CYS D 2 136 ? 43.144 -55.573 2.260 1.00 39.25 452 CYS D CA 1
ATOM 5770 C C . CYS D 2 136 ? 42.172 -56.238 1.312 1.00 41.73 452 CYS D C 1
ATOM 5771 O O . CYS D 2 136 ? 41.989 -57.444 1.355 1.00 41.70 452 CYS D O 1
ATOM 5774 N N . GLN D 2 137 ? 41.564 -55.455 0.436 1.00 43.62 453 GLN D N 1
ATOM 5775 C CA . GLN D 2 137 ? 40.664 -56.021 -0.548 1.00 45.93 453 GLN D CA 1
ATOM 5776 C C . GLN D 2 137 ? 41.369 -57.097 -1.333 1.00 46.10 453 GLN D C 1
ATOM 5777 O O . GLN D 2 137 ? 40.863 -58.196 -1.465 1.00 47.43 453 GLN D O 1
ATOM 5783 N N . LEU D 2 138 ? 42.544 -56.784 -1.852 1.00 39.50 454 LEU D N 1
ATOM 5784 C CA . LEU D 2 138 ? 43.301 -57.776 -2.582 1.00 38.71 454 LEU D CA 1
ATOM 5785 C C . LEU D 2 138 ? 43.475 -59.022 -1.740 1.00 42.21 454 LEU D C 1
ATOM 5786 O O . LEU D 2 138 ? 43.223 -60.127 -2.194 1.00 44.17 454 LEU D O 1
ATOM 5791 N N . TYR D 2 139 ? 43.899 -58.844 -0.501 1.00 45.40 455 TYR D N 1
ATOM 5792 C CA . TYR D 2 139 ? 44.079 -59.989 0.363 1.00 47.94 455 TYR D CA 1
ATOM 5793 C C . TYR D 2 139 ? 42.793 -60.776 0.503 1.00 50.15 455 TYR D C 1
ATOM 5794 O O . TYR D 2 139 ? 42.821 -61.989 0.638 1.00 52.10 455 TYR D O 1
ATOM 5803 N N . CYS D 2 140 ? 41.664 -60.086 0.484 1.00 48.76 456 CYS D N 1
ATOM 5804 C CA . CYS D 2 140 ? 40.391 -60.762 0.630 1.00 47.99 456 CYS D CA 1
ATOM 5805 C C . CYS D 2 140 ? 40.127 -61.642 -0.579 1.00 50.43 456 CYS D C 1
ATOM 5806 O O . CYS D 2 140 ? 39.680 -62.773 -0.454 1.00 46.89 456 CYS D O 1
ATOM 5809 N N . ALA D 2 141 ? 40.426 -61.118 -1.755 1.00 53.61 457 ALA D N 1
ATOM 5810 C CA . ALA D 2 141 ? 40.144 -61.830 -2.986 1.00 53.82 457 ALA D CA 1
ATOM 5811 C C . ALA D 2 141 ? 40.978 -63.092 -3.115 1.00 56.55 457 ALA D C 1
ATOM 5812 O O . ALA D 2 141 ? 40.636 -63.992 -3.870 1.00 61.77 457 ALA D O 1
ATOM 5814 N N . ALA D 2 142 ? 42.071 -63.162 -2.374 1.00 51.23 458 ALA D N 1
ATOM 5815 C CA . ALA D 2 142 ? 42.986 -64.275 -2.517 1.00 51.84 458 ALA D CA 1
ATOM 5816 C C . ALA D 2 142 ? 42.877 -65.275 -1.366 1.00 55.44 458 ALA D C 1
ATOM 5817 O O . ALA D 2 142 ? 43.502 -66.329 -1.394 1.00 58.69 458 ALA D O 1
ATOM 5819 N N . HIS D 2 143 ? 42.075 -64.945 -0.363 1.00 54.61 459 HIS D N 1
ATOM 5820 C CA . HIS D 2 143 ? 41.870 -65.837 0.761 1.00 59.11 459 HIS D CA 1
ATOM 5821 C C . HIS D 2 143 ? 40.438 -65.754 1.256 1.00 62.85 459 HIS D C 1
ATOM 5822 O O . HIS D 2 143 ? 40.181 -65.241 2.336 1.00 61.24 459 HIS D O 1
ATOM 5829 N N . ALA D 2 144 ? 39.508 -66.272 0.469 1.00 67.09 460 ALA D N 1
ATOM 5830 C CA . ALA D 2 144 ? 38.095 -66.120 0.775 1.00 68.13 460 ALA D CA 1
ATOM 5831 C C . ALA D 2 144 ? 37.688 -66.862 2.032 1.00 69.04 460 ALA D C 1
ATOM 5832 O O . ALA D 2 144 ? 36.696 -66.525 2.663 1.00 69.27 460 ALA D O 1
ATOM 5834 N N . ASP D 2 145 ? 38.453 -67.875 2.395 1.00 68.97 461 ASP D N 1
ATOM 5835 C CA . ASP D 2 145 ? 38.111 -68.676 3.546 1.00 70.23 461 ASP D CA 1
ATOM 5836 C C . ASP D 2 145 ? 38.674 -68.046 4.804 1.00 70.13 461 ASP D C 1
ATOM 5837 O O . ASP D 2 145 ? 38.308 -68.412 5.917 1.00 71.23 461 ASP D O 1
ATOM 5839 N N . SER D 2 146 ? 39.570 -67.088 4.614 1.00 67.44 462 SER D N 1
ATOM 5840 C CA . SER D 2 146 ? 40.294 -66.478 5.719 1.00 61.45 462 SER D CA 1
ATOM 5841 C C . SER D 2 146 ? 39.412 -65.968 6.835 1.00 59.58 462 SER D C 1
ATOM 5842 O O . SER D 2 146 ? 38.217 -65.783 6.667 1.00 60.88 462 SER D O 1
ATOM 5845 N N . ALA D 2 147 ? 40.037 -65.742 7.979 1.00 56.62 463 ALA D N 1
ATOM 5846 C CA . ALA D 2 147 ? 39.379 -65.164 9.125 1.00 51.33 463 ALA D CA 1
ATOM 5847 C C . ALA D 2 147 ? 39.084 -63.713 8.862 1.00 50.53 463 ALA D C 1
ATOM 5848 O O . ALA D 2 147 ? 38.055 -63.198 9.272 1.00 52.03 463 ALA D O 1
ATOM 5850 N N . TRP D 2 148 ? 40.001 -63.048 8.177 1.00 46.90 464 TRP D N 1
ATOM 5851 C CA . TRP D 2 148 ? 39.856 -61.627 7.946 1.00 45.31 464 TRP D CA 1
ATOM 5852 C C . TRP D 2 148 ? 38.547 -61.346 7.250 1.00 50.32 464 TRP D C 1
ATOM 5853 O O . TRP D 2 148 ? 37.837 -60.406 7.588 1.00 51.40 464 TRP D O 1
ATOM 5864 N N . VAL D 2 149 ? 38.227 -62.176 6.273 1.00 52.60 465 VAL D N 1
ATOM 5865 C CA . VAL D 2 149 ? 37.010 -61.994 5.525 1.00 51.29 465 VAL D CA 1
ATOM 5866 C C . VAL D 2 149 ? 35.803 -62.148 6.413 1.00 51.32 465 VAL D C 1
ATOM 5867 O O . VAL D 2 149 ? 34.908 -61.312 6.415 1.00 50.38 465 VAL D O 1
ATOM 5871 N N . LYS D 2 150 ? 35.783 -63.228 7.172 1.00 51.02 466 LYS D N 1
ATOM 5872 C CA . LYS D 2 150 ? 34.669 -63.500 8.044 1.00 51.86 466 LYS D CA 1
ATOM 5873 C C . LYS D 2 150 ? 34.507 -62.369 9.014 1.00 50.70 466 LYS D C 1
ATOM 5874 O O . LYS D 2 150 ? 33.415 -62.086 9.474 1.00 55.05 466 LYS D O 1
ATOM 5880 N N . ILE D 2 151 ? 35.602 -61.710 9.333 1.00 48.63 467 ILE D N 1
ATOM 5881 C CA . ILE D 2 151 ? 35.500 -60.607 10.251 1.00 48.65 467 ILE D CA 1
ATOM 5882 C C . ILE D 2 151 ? 35.002 -59.389 9.528 1.00 48.18 467 ILE D C 1
ATOM 5883 O O . ILE D 2 151 ? 34.202 -58.635 10.063 1.00 47.83 467 ILE D O 1
ATOM 5888 N N . GLN D 2 152 ? 35.470 -59.191 8.305 1.00 43.61 468 GLN D N 1
ATOM 5889 C CA . GLN D 2 152 ? 35.024 -58.052 7.534 1.00 40.52 468 GLN D CA 1
ATOM 5890 C C . GLN D 2 152 ? 33.550 -58.199 7.332 1.00 41.08 468 GLN D C 1
ATOM 5891 O O . GLN D 2 152 ? 32.783 -57.283 7.584 1.00 45.08 468 GLN D O 1
ATOM 5897 N N . THR D 2 153 ? 33.144 -59.367 6.878 1.00 39.14 469 THR D N 1
ATOM 5898 C CA . THR D 2 153 ? 31.738 -59.583 6.658 1.00 45.39 469 THR D CA 1
ATOM 5899 C C . THR D 2 153 ? 30.937 -59.125 7.857 1.00 50.89 469 THR D C 1
ATOM 5900 O O . THR D 2 153 ? 29.929 -58.454 7.718 1.00 54.38 469 THR D O 1
ATOM 5904 N N . LEU D 2 154 ? 31.397 -59.485 9.042 1.00 49.75 470 LEU D N 1
ATOM 5905 C CA . LEU D 2 154 ? 30.674 -59.165 10.255 1.00 50.62 470 LEU D CA 1
ATOM 5906 C C . LEU D 2 154 ? 30.640 -57.682 10.545 1.00 46.53 470 LEU D C 1
ATOM 5907 O O . LEU D 2 154 ? 29.584 -57.095 10.702 1.00 43.90 470 LEU D O 1
ATOM 5912 N N . LEU D 2 155 ? 31.809 -57.076 10.622 1.00 43.18 471 LEU D N 1
ATOM 5913 C CA . LEU D 2 155 ? 31.904 -55.699 11.057 1.00 41.49 471 LEU D CA 1
ATOM 5914 C C . LEU D 2 155 ? 31.359 -54.762 10.015 1.00 46.43 471 LEU D C 1
ATOM 5915 O O . LEU D 2 155 ? 30.996 -53.635 10.311 1.00 46.05 471 LEU D O 1
ATOM 5920 N N . THR D 2 156 ? 31.309 -55.228 8.782 1.00 46.06 472 THR D N 1
ATOM 5921 C CA . THR D 2 156 ? 30.817 -54.398 7.715 1.00 44.21 472 THR D CA 1
ATOM 5922 C C . THR D 2 156 ? 29.325 -54.280 7.865 1.00 48.13 472 THR D C 1
ATOM 5923 O O . THR D 2 156 ? 28.733 -53.246 7.575 1.00 49.92 472 THR D O 1
ATOM 5927 N N . LEU D 2 157 ? 28.717 -55.364 8.320 1.00 49.03 473 LEU D N 1
ATOM 5928 C CA . LEU D 2 157 ? 27.290 -55.397 8.562 1.00 48.18 473 LEU D CA 1
ATOM 5929 C C . LEU D 2 157 ? 26.940 -54.521 9.742 1.00 50.31 473 LEU D C 1
ATOM 5930 O O . LEU D 2 157 ? 25.854 -53.969 9.819 1.00 54.03 473 LEU D O 1
ATOM 5935 N N . GLY D 2 158 ? 27.889 -54.381 10.652 1.00 46.40 474 GLY D N 1
ATOM 5936 C CA . GLY D 2 158 ? 27.731 -53.519 11.800 1.00 45.90 474 GLY D CA 1
ATOM 5937 C C . GLY D 2 158 ? 27.709 -52.071 11.403 1.00 49.60 474 GLY D C 1
ATOM 5938 O O . GLY D 2 158 ? 26.861 -51.316 11.852 1.00 51.20 474 GLY D O 1
ATOM 5939 N N . ASN D 2 159 ? 28.659 -51.690 10.560 1.00 50.61 475 ASN D N 1
ATOM 5940 C CA . ASN D 2 159 ? 28.663 -50.392 9.905 1.00 45.91 475 ASN D CA 1
ATOM 5941 C C . ASN D 2 159 ? 27.355 -50.170 9.175 1.00 45.55 475 ASN D C 1
ATOM 5942 O O . ASN D 2 159 ? 26.725 -49.140 9.325 1.00 44.62 475 ASN D O 1
ATOM 5947 N N . GLY D 2 160 ? 26.952 -51.153 8.380 1.00 49.06 476 GLY D N 1
ATOM 5948 C CA . GLY D 2 160 ? 25.706 -51.080 7.639 1.00 51.37 476 GLY D CA 1
ATOM 5949 C C . GLY D 2 160 ? 24.476 -50.804 8.481 1.00 56.65 476 GLY D C 1
ATOM 5950 O O . GLY D 2 160 ? 23.769 -49.831 8.250 1.00 57.47 476 GLY D O 1
ATOM 5951 N N . ILE D 2 161 ? 24.217 -51.667 9.456 1.00 56.99 477 ILE D N 1
ATOM 5952 C CA . ILE D 2 161 ? 23.119 -51.458 10.385 1.00 54.92 477 ILE D CA 1
ATOM 5953 C C . ILE D 2 161 ? 23.118 -50.030 10.890 1.00 54.81 477 ILE D C 1
ATOM 5954 O O . ILE D 2 161 ? 22.092 -49.370 10.903 1.00 56.65 477 ILE D O 1
ATOM 5959 N N . ILE D 2 162 ? 24.276 -49.568 11.330 1.00 54.43 478 ILE D N 1
ATOM 5960 C CA . ILE D 2 162 ? 24.420 -48.201 11.780 1.00 52.08 478 ILE D CA 1
ATOM 5961 C C . ILE D 2 162 ? 23.936 -47.253 10.699 1.00 54.05 478 ILE D C 1
ATOM 5962 O O . ILE D 2 162 ? 23.141 -46.358 10.954 1.00 52.52 478 ILE D O 1
ATOM 5967 N N . ASN D 2 163 ? 24.434 -47.447 9.486 1.00 55.52 479 ASN D N 1
ATOM 5968 C CA . ASN D 2 163 ? 24.109 -46.558 8.387 1.00 53.57 479 ASN D CA 1
ATOM 5969 C C . ASN D 2 163 ? 22.628 -46.565 8.101 1.00 53.22 479 ASN D C 1
ATOM 5970 O O . ASN D 2 163 ? 21.980 -45.526 8.083 1.00 52.49 479 ASN D O 1
ATOM 5975 N N . THR D 2 164 ? 22.090 -47.749 7.887 1.00 51.05 480 THR D N 1
ATOM 5976 C CA . THR D 2 164 ? 20.681 -47.858 7.594 1.00 55.70 480 THR D CA 1
ATOM 5977 C C . THR D 2 164 ? 19.831 -47.083 8.587 1.00 60.62 480 THR D C 1
ATOM 5978 O O . THR D 2 164 ? 18.844 -46.473 8.213 1.00 67.35 480 THR D O 1
ATOM 5982 N N . LEU D 2 165 ? 20.211 -47.110 9.852 1.00 60.49 481 LEU D N 1
ATOM 5983 C CA . LEU D 2 165 ? 19.477 -46.377 10.869 1.00 64.15 481 LEU D CA 1
ATOM 5984 C C . LEU D 2 165 ? 19.576 -44.889 10.641 1.00 65.25 481 LEU D C 1
ATOM 5985 O O . LEU D 2 165 ? 18.621 -44.155 10.844 1.00 68.88 481 LEU D O 1
ATOM 5990 N N . LYS D 2 166 ? 20.748 -44.443 10.226 1.00 62.53 482 LYS D N 1
ATOM 5991 C CA . LYS D 2 166 ? 20.971 -43.035 9.990 1.00 61.45 482 LYS D CA 1
ATOM 5992 C C . LYS D 2 166 ? 20.067 -42.575 8.876 1.00 65.66 482 LYS D C 1
ATOM 5993 O O . LYS D 2 166 ? 19.351 -41.593 9.000 1.00 69.03 482 LYS D O 1
ATOM 5999 N N . ILE D 2 167 ? 20.122 -43.300 7.774 1.00 64.29 483 ILE D N 1
ATOM 6000 C CA . ILE D 2 167 ? 19.292 -43.005 6.634 1.00 67.59 483 ILE D CA 1
ATOM 6001 C C . ILE D 2 167 ? 17.849 -42.944 7.058 1.00 74.05 483 ILE D C 1
ATOM 6002 O O . ILE D 2 167 ? 17.191 -41.921 6.908 1.00 77.02 483 ILE D O 1
ATOM 6007 N N . ILE D 2 168 ? 17.365 -44.050 7.600 1.00 73.79 484 ILE D N 1
ATOM 6008 C CA . ILE D 2 168 ? 15.981 -44.160 8.020 1.00 73.26 484 ILE D CA 1
ATOM 6009 C C . ILE D 2 168 ? 15.513 -42.970 8.823 1.00 71.08 484 ILE D C 1
ATOM 6010 O O . ILE D 2 168 ? 14.412 -42.486 8.633 1.00 72.74 484 ILE D O 1
ATOM 6015 N N . LYS D 2 169 ? 16.350 -42.490 9.722 1.00 70.50 485 LYS D N 1
ATOM 6016 C CA . LYS D 2 169 ? 15.950 -41.373 10.545 1.00 72.87 485 LYS D CA 1
ATOM 6017 C C . LYS D 2 169 ? 15.664 -40.167 9.687 1.00 72.47 485 LYS D C 1
ATOM 6018 O O . LYS D 2 169 ? 14.619 -39.547 9.818 1.00 74.19 485 LYS D O 1
ATOM 6024 N N . GLN D 2 170 ? 16.588 -39.832 8.798 1.00 76.35 486 GLN D N 1
ATOM 6025 C CA . GLN D 2 170 ? 16.429 -38.616 8.010 1.00 77.95 486 GLN D CA 1
ATOM 6026 C C . GLN D 2 170 ? 15.435 -38.763 6.855 1.00 72.70 486 GLN D C 1
ATOM 6027 O O . GLN D 2 170 ? 14.755 -37.808 6.497 1.00 74.40 486 GLN D O 1
ATOM 6033 N N . ALA D 2 171 ? 15.338 -39.960 6.294 1.00 68.37 487 ALA D N 1
ATOM 6034 C CA . ALA D 2 171 ? 14.363 -40.224 5.253 1.00 72.61 487 ALA D CA 1
ATOM 6035 C C . ALA D 2 171 ? 12.980 -39.909 5.776 1.00 83.85 487 ALA D C 1
ATOM 6036 O O . ALA D 2 171 ? 12.272 -39.053 5.251 1.00 89.97 487 ALA D O 1
ATOM 6038 N N . GLN D 2 172 ? 12.592 -40.641 6.807 1.00 87.06 488 GLN D N 1
ATOM 6039 C CA . GLN D 2 172 ? 11.417 -40.322 7.583 1.00 91.39 488 GLN D CA 1
ATOM 6040 C C . GLN D 2 172 ? 11.361 -38.824 7.858 1.00 91.88 488 GLN D C 1
ATOM 6041 O O . GLN D 2 172 ? 10.375 -38.167 7.566 1.00 97.53 488 GLN D O 1
ATOM 6047 N N . ALA D 2 173 ? 12.429 -38.284 8.423 1.00 85.30 489 ALA D N 1
ATOM 6048 C CA . ALA D 2 173 ? 12.470 -36.870 8.768 1.00 83.62 489 ALA D CA 1
ATOM 6049 C C . ALA D 2 173 ? 12.248 -35.959 7.580 1.00 88.72 489 ALA D C 1
ATOM 6050 O O . ALA D 2 173 ? 11.972 -34.779 7.749 1.00 89.37 489 ALA D O 1
ATOM 6052 N N . PHE D 2 174 ? 12.391 -36.498 6.380 1.00 90.68 490 PHE D N 1
ATOM 6053 C CA . PHE D 2 174 ? 12.324 -35.679 5.183 1.00 89.24 490 PHE D CA 1
ATOM 6054 C C . PHE D 2 174 ? 11.054 -35.927 4.393 1.00 90.81 490 PHE D C 1
ATOM 6055 O O . PHE D 2 174 ? 10.646 -35.098 3.592 1.00 87.84 490 PHE D O 1
ATOM 6063 N N . GLY D 2 175 ? 10.434 -37.074 4.629 1.00 92.43 491 GLY D N 1
ATOM 6064 C CA . GLY D 2 175 ? 9.233 -37.463 3.919 1.00 95.35 491 GLY D CA 1
ATOM 6065 C C . GLY D 2 175 ? 9.437 -38.840 3.336 1.00 92.83 491 GLY D C 1
ATOM 6066 O O . GLY D 2 175 ? 9.214 -39.842 3.995 1.00 94.25 491 GLY D O 1
ATOM 6067 N N . ILE D 2 176 ? 9.835 -38.885 2.078 1.00 90.88 492 ILE D N 1
ATOM 6068 C CA . ILE D 2 176 ? 10.386 -40.093 1.497 1.00 86.17 492 ILE D CA 1
ATOM 6069 C C . ILE D 2 176 ? 9.835 -41.372 2.110 1.00 90.86 492 ILE D C 1
ATOM 6070 O O . ILE D 2 176 ? 10.573 -42.289 2.459 1.00 91.69 492 ILE D O 1
ATOM 6075 N N . ASP D 2 177 ? 8.520 -41.430 2.231 1.00 96.79 493 ASP D N 1
ATOM 6076 C CA . ASP D 2 177 ? 7.865 -42.646 2.672 1.00 98.30 493 ASP D CA 1
ATOM 6077 C C . ASP D 2 177 ? 8.438 -43.859 1.969 1.00 100.52 493 ASP D C 1
ATOM 6078 O O . ASP D 2 177 ? 8.462 -44.946 2.523 1.00 104.75 493 ASP D O 1
ATOM 6080 N N . GLU D 2 178 ? 8.872 -43.683 0.735 1.00 99.06 494 GLU D N 1
ATOM 6081 C CA . GLU D 2 178 ? 9.477 -44.776 0.005 1.00 97.17 494 GLU D CA 1
ATOM 6082 C C . GLU D 2 178 ? 10.722 -45.214 0.743 1.00 97.11 494 GLU D C 1
ATOM 6083 O O . GLU D 2 178 ? 11.087 -46.390 0.746 1.00 97.43 494 GLU D O 1
ATOM 6085 N N . ALA D 2 179 ? 11.380 -44.241 1.358 1.00 94.08 495 ALA D N 1
ATOM 6086 C CA . ALA D 2 179 ? 12.707 -44.451 1.904 1.00 88.99 495 ALA D CA 1
ATOM 6087 C C . ALA D 2 179 ? 12.655 -45.042 3.294 1.00 86.54 495 ALA D C 1
ATOM 6088 O O . ALA D 2 179 ? 13.350 -46.003 3.593 1.00 85.33 495 ALA D O 1
ATOM 6090 N N . VAL D 2 180 ? 11.836 -44.448 4.149 1.00 86.44 496 VAL D N 1
ATOM 6091 C CA . VAL D 2 180 ? 11.630 -44.957 5.493 1.00 83.27 496 VAL D CA 1
ATOM 6092 C C . VAL D 2 180 ? 11.080 -46.374 5.460 1.00 84.66 496 VAL D C 1
ATOM 6093 O O . VAL D 2 180 ? 11.026 -47.040 6.483 1.00 84.21 496 VAL D O 1
ATOM 6095 N N . THR D 2 181 ? 10.678 -46.833 4.282 1.00 82.62 497 THR D N 1
ATOM 6096 C CA . THR D 2 181 ? 10.076 -48.146 4.153 1.00 79.67 497 THR D CA 1
ATOM 6097 C C . THR D 2 181 ? 11.005 -49.208 3.572 1.00 77.70 497 THR D C 1
ATOM 6098 O O . THR D 2 181 ? 11.247 -50.232 4.198 1.00 80.11 497 THR D O 1
ATOM 6100 N N . GLU D 2 182 ? 11.497 -48.976 2.363 1.00 82.73 498 GLU D N 1
ATOM 6101 C CA . GLU D 2 182 ? 12.317 -49.960 1.651 1.00 84.34 498 GLU D CA 1
ATOM 6102 C C . GLU D 2 182 ? 13.612 -50.343 2.384 1.00 87.83 498 GLU D C 1
ATOM 6103 O O . GLU D 2 182 ? 14.075 -51.481 2.289 1.00 85.76 498 GLU D O 1
ATOM 6105 N N . ASN D 2 183 ? 14.210 -49.380 3.077 1.00 89.51 499 ASN D N 1
ATOM 6106 C CA . ASN D 2 183 ? 15.318 -49.656 3.973 1.00 88.80 499 ASN D CA 1
ATOM 6107 C C . ASN D 2 183 ? 14.869 -50.542 5.120 1.00 92.80 499 ASN D C 1
ATOM 6108 O O . ASN D 2 183 ? 15.391 -51.638 5.331 1.00 91.36 499 ASN D O 1
ATOM 6113 N N . LEU D 2 184 ? 13.896 -50.039 5.868 1.00 95.08 500 LEU D N 1
ATOM 6114 C CA . LEU D 2 184 ? 13.455 -50.694 7.086 1.00 92.64 500 LEU D CA 1
ATOM 6115 C C . LEU D 2 184 ? 13.234 -52.162 6.847 1.00 87.78 500 LEU D C 1
ATOM 6116 O O . LEU D 2 184 ? 13.393 -52.965 7.753 1.00 86.79 500 LEU D O 1
ATOM 6121 N N . LYS D 2 185 ? 12.865 -52.522 5.630 1.00 79.47 501 LYS D N 1
ATOM 6122 C CA . LYS D 2 185 ? 12.761 -53.927 5.316 1.00 76.03 501 LYS D CA 1
ATOM 6123 C C . LYS D 2 185 ? 14.157 -54.470 5.400 1.00 75.12 501 LYS D C 1
ATOM 6124 O O . LYS D 2 185 ? 14.377 -55.589 5.837 1.00 77.47 501 LYS D O 1
ATOM 6126 N N . ALA D 2 186 ? 15.107 -53.657 4.970 1.00 75.58 502 ALA D N 1
ATOM 6127 C CA . ALA D 2 186 ? 16.473 -54.115 4.838 1.00 72.45 502 ALA D CA 1
ATOM 6128 C C . ALA D 2 186 ? 17.177 -54.095 6.193 1.00 74.03 502 ALA D C 1
ATOM 6129 O O . ALA D 2 186 ? 17.767 -55.089 6.606 1.00 72.09 502 ALA D O 1
ATOM 6131 N N . LEU D 2 187 ? 17.098 -52.974 6.898 1.00 74.53 503 LEU D N 1
ATOM 6132 C CA . LEU D 2 187 ? 17.655 -52.913 8.242 1.00 73.74 503 LEU D CA 1
ATOM 6133 C C . LEU D 2 187 ? 17.451 -54.226 8.932 1.00 80.36 503 LEU D C 1
ATOM 6134 O O . LEU D 2 187 ? 18.363 -54.788 9.520 1.00 82.89 503 LEU D O 1
ATOM 6139 N N . LYS D 2 188 ? 16.223 -54.704 8.899 1.00 85.08 504 LYS D N 1
ATOM 6140 C CA . LYS D 2 188 ? 15.927 -55.952 9.562 1.00 88.39 504 LYS D CA 1
ATOM 6141 C C . LYS D 2 188 ? 16.714 -57.061 8.901 1.00 84.53 504 LYS D C 1
ATOM 6142 O O . LYS D 2 188 ? 17.365 -57.851 9.568 1.00 88.55 504 LYS D O 1
ATOM 6144 N N . GLU D 2 189 ? 16.654 -57.105 7.582 1.00 74.13 505 GLU D N 1
ATOM 6145 C CA . GLU D 2 189 ? 17.293 -58.158 6.828 1.00 73.27 505 GLU D CA 1
ATOM 6146 C C . GLU D 2 189 ? 18.778 -58.253 7.136 1.00 73.39 505 GLU D C 1
ATOM 6147 O O . GLU D 2 189 ? 19.392 -59.294 6.933 1.00 73.23 505 GLU D O 1
ATOM 6149 N N . GLN D 2 190 ? 19.366 -57.162 7.603 1.00 71.76 506 GLN D N 1
ATOM 6150 C CA . GLN D 2 190 ? 20.788 -57.170 7.892 1.00 70.47 506 GLN D CA 1
ATOM 6151 C C . GLN D 2 190 ? 21.027 -57.876 9.199 1.00 72.48 506 GLN D C 1
ATOM 6152 O O . GLN D 2 190 ? 22.005 -58.597 9.368 1.00 70.05 506 GLN D O 1
ATOM 6158 N N . PHE D 2 191 ? 20.112 -57.658 10.126 1.00 77.09 507 PHE D N 1
ATOM 6159 C CA . PHE D 2 191 ? 20.161 -58.329 11.403 1.00 74.33 507 PHE D CA 1
ATOM 6160 C C . PHE D 2 191 ? 20.404 -59.816 11.226 1.00 74.41 507 PHE D C 1
ATOM 6161 O O . PHE D 2 191 ? 21.236 -60.398 11.901 1.00 72.65 507 PHE D O 1
ATOM 6169 N N . ILE D 2 192 ? 19.681 -60.435 10.312 1.00 75.80 508 ILE D N 1
ATOM 6170 C CA . ILE D 2 192 ? 19.823 -61.864 10.134 1.00 79.84 508 ILE D CA 1
ATOM 6171 C C . ILE D 2 192 ? 21.222 -62.249 9.696 1.00 82.35 508 ILE D C 1
ATOM 6172 O O . ILE D 2 192 ? 21.799 -63.189 10.223 1.00 84.40 508 ILE D O 1
ATOM 6177 N N . ALA D 2 193 ? 21.769 -61.530 8.726 1.00 81.35 509 ALA D N 1
ATOM 6178 C CA . ALA D 2 193 ? 23.059 -61.909 8.165 1.00 76.73 509 ALA D CA 1
ATOM 6179 C C . ALA D 2 193 ? 24.160 -61.656 9.168 1.00 68.84 509 ALA D C 1
ATOM 6180 O O . ALA D 2 193 ? 25.189 -62.309 9.144 1.00 64.46 509 ALA D O 1
ATOM 6182 N N . PHE D 2 194 ? 23.934 -60.697 10.049 1.00 66.26 510 PHE D N 1
ATOM 6183 C CA . PHE D 2 194 ? 24.841 -60.454 11.147 1.00 65.35 510 PHE D CA 1
ATOM 6184 C C . PHE D 2 194 ? 24.973 -61.738 11.936 1.00 70.60 510 PHE D C 1
ATOM 6185 O O . PHE D 2 194 ? 26.024 -62.372 11.960 1.00 69.82 510 PHE D O 1
ATOM 6193 N N . GLN D 2 195 ? 23.877 -62.120 12.575 1.00 73.99 511 GLN D N 1
ATOM 6194 C CA . GLN D 2 195 ? 23.810 -63.362 13.309 1.00 74.20 511 GLN D CA 1
ATOM 6195 C C . GLN D 2 195 ? 24.580 -64.445 12.602 1.00 73.65 511 GLN D C 1
ATOM 6196 O O . GLN D 2 195 ? 25.536 -64.977 13.138 1.00 76.64 511 GLN D O 1
ATOM 6202 N N . LEU D 2 196 ? 24.165 -64.783 11.394 1.00 69.23 512 LEU D N 1
ATOM 6203 C CA . LEU D 2 196 ? 24.850 -65.839 10.679 1.00 72.40 512 LEU D CA 1
ATOM 6204 C C . LEU D 2 196 ? 26.337 -65.561 10.726 1.00 73.92 512 LEU D C 1
ATOM 6205 O O . LEU D 2 196 ? 27.154 -66.475 10.671 1.00 76.93 512 LEU D O 1
ATOM 6207 N N . ALA D 2 197 ? 26.688 -64.291 10.844 1.00 69.21 513 ALA D N 1
ATOM 6208 C CA . ALA D 2 197 ? 28.087 -63.922 10.871 1.00 67.62 513 ALA D CA 1
ATOM 6209 C C . ALA D 2 197 ? 28.652 -64.213 12.245 1.00 65.24 513 ALA D C 1
ATOM 6210 O O . ALA D 2 197 ? 29.627 -64.940 12.381 1.00 63.32 513 ALA D O 1
ATOM 6212 N N . GLU D 2 198 ? 28.020 -63.652 13.265 1.00 62.58 514 GLU D N 1
ATOM 6213 C CA . GLU D 2 198 ? 28.427 -63.903 14.631 1.00 61.86 514 GLU D CA 1
ATOM 6214 C C . GLU D 2 198 ? 28.672 -65.377 14.834 1.00 60.07 514 GLU D C 1
ATOM 6215 O O . GLU D 2 198 ? 29.523 -65.771 15.613 1.00 60.13 514 GLU D O 1
ATOM 6221 N N . ALA D 2 199 ? 27.917 -66.192 14.122 1.00 64.43 515 ALA D N 1
ATOM 6222 C CA . ALA D 2 199 ? 27.955 -67.621 14.331 1.00 71.83 515 ALA D CA 1
ATOM 6223 C C . ALA D 2 199 ? 29.208 -68.223 13.733 1.00 74.87 515 ALA D C 1
ATOM 6224 O O . ALA D 2 199 ? 29.847 -69.080 14.334 1.00 78.57 515 ALA D O 1
ATOM 6226 N N . ASP D 2 200 ? 29.555 -67.772 12.538 1.00 74.16 516 ASP D N 1
ATOM 6227 C CA . ASP D 2 200 ? 30.711 -68.304 11.842 1.00 72.47 516 ASP D CA 1
ATOM 6228 C C . ASP D 2 200 ? 31.967 -67.849 12.544 1.00 69.88 516 ASP D C 1
ATOM 6229 O O . ASP D 2 200 ? 32.849 -68.644 12.837 1.00 72.40 516 ASP D O 1
ATOM 6231 N N . ILE D 2 201 ? 32.037 -66.558 12.825 1.00 65.85 517 ILE D N 1
ATOM 6232 C CA . ILE D 2 201 ? 33.195 -66.007 13.490 1.00 66.80 517 ILE D CA 1
ATOM 6233 C C . ILE D 2 201 ? 33.406 -66.762 14.793 1.00 70.06 517 ILE D C 1
ATOM 6234 O O . ILE D 2 201 ? 34.472 -67.308 15.040 1.00 69.07 517 ILE D O 1
ATOM 6239 N N . LYS D 2 202 ? 32.360 -66.828 15.602 1.00 71.88 518 LYS D N 1
ATOM 6240 C CA . LYS D 2 202 ? 32.421 -67.440 16.921 1.00 72.58 518 LYS D CA 1
ATOM 6241 C C . LYS D 2 202 ? 33.141 -68.784 16.929 1.00 74.40 518 LYS D C 1
ATOM 6242 O O . LYS D 2 202 ? 34.087 -68.982 17.678 1.00 72.58 518 LYS D O 1
ATOM 6248 N N . GLU D 2 203 ? 32.693 -69.705 16.091 1.00 78.21 519 GLU D N 1
ATOM 6249 C CA . GLU D 2 203 ? 33.263 -71.040 16.064 1.00 79.40 519 GLU D CA 1
ATOM 6250 C C . GLU D 2 203 ? 34.761 -70.996 15.844 1.00 75.52 519 GLU D C 1
ATOM 6251 O O . GLU D 2 203 ? 35.505 -71.791 16.404 1.00 79.38 519 GLU D O 1
ATOM 6253 N N . SER D 2 204 ? 35.199 -70.071 15.008 1.00 72.03 520 SER D N 1
ATOM 6254 C CA . SER D 2 204 ? 36.610 -69.939 14.708 1.00 71.61 520 SER D CA 1
ATOM 6255 C C . SER D 2 204 ? 37.420 -69.453 15.897 1.00 74.55 520 SER D C 1
ATOM 6256 O O . SER D 2 204 ? 38.572 -69.830 16.044 1.00 78.30 520 SER D O 1
ATOM 6259 N N . LEU D 2 205 ? 36.850 -68.591 16.727 1.00 72.60 521 LEU D N 1
ATOM 6260 C CA . LEU D 2 205 ? 37.610 -68.078 17.858 1.00 68.79 521 LEU D CA 1
ATOM 6261 C C . LEU D 2 205 ? 37.575 -69.032 19.045 1.00 70.76 521 LEU D C 1
ATOM 6262 O O . LEU D 2 205 ? 38.305 -68.860 20.007 1.00 67.74 521 LEU D O 1
ATOM 6267 N N . LYS D 2 206 ? 36.717 -70.037 18.965 1.00 77.41 522 LYS D N 1
ATOM 6268 C CA . LYS D 2 206 ? 36.649 -71.066 19.985 1.00 81.47 522 LYS D CA 1
ATOM 6269 C C . LYS D 2 206 ? 37.878 -71.966 19.911 1.00 87.22 522 LYS D C 1
ATOM 6270 O O . LYS D 2 206 ? 38.303 -72.549 20.906 1.00 90.44 522 LYS D O 1
ATOM 6272 N N . ALA D 2 207 ? 38.436 -72.082 18.714 1.00 87.67 523 ALA D N 1
ATOM 6273 C CA . ALA D 2 207 ? 39.635 -72.870 18.490 1.00 88.61 523 ALA D CA 1
ATOM 6274 C C . ALA D 2 207 ? 40.694 -72.597 19.542 1.00 90.20 523 ALA D C 1
ATOM 6275 O O . ALA D 2 207 ? 40.839 -71.476 20.011 1.00 92.13 523 ALA D O 1
ATOM 6277 N N . PRO D 2 208 ? 41.452 -73.630 19.907 1.00 89.02 524 PRO D N 1
ATOM 6278 C CA . PRO D 2 208 ? 42.510 -73.499 20.901 1.00 89.52 524 PRO D CA 1
ATOM 6279 C C . PRO D 2 208 ? 43.681 -72.727 20.347 1.00 84.72 524 PRO D C 1
ATOM 6280 O O . PRO D 2 208 ? 43.813 -72.594 19.138 1.00 82.97 524 PRO D O 1
ATOM 6284 N N . SER D 2 209 ? 44.527 -72.224 21.236 1.00 83.52 525 SER D N 1
ATOM 6285 C CA . SER D 2 209 ? 45.763 -71.578 20.826 1.00 81.76 525 SER D CA 1
ATOM 6286 C C . SER D 2 209 ? 46.785 -71.610 21.946 1.00 85.55 525 SER D C 1
ATOM 6287 O O . SER D 2 209 ? 46.441 -71.495 23.118 1.00 87.51 525 SER D O 1
ATOM 6289 N N . PHE D 2 210 ? 48.047 -71.768 21.574 1.00 84.97 526 PHE D N 1
ATOM 6290 C CA . PHE D 2 210 ? 49.129 -71.679 22.533 1.00 83.64 526 PHE D CA 1
ATOM 6291 C C . PHE D 2 210 ? 49.202 -70.261 23.063 1.00 80.98 526 PHE D C 1
ATOM 6292 O O . PHE D 2 210 ? 48.634 -69.346 22.485 1.00 77.97 526 PHE D O 1
ATOM 6294 N N . ALA D 2 211 ? 49.908 -70.085 24.168 1.00 80.57 527 ALA D N 1
ATOM 6295 C CA . ALA D 2 211 ? 50.025 -68.785 24.809 1.00 78.72 527 ALA D CA 1
ATOM 6296 C C . ALA D 2 211 ? 50.589 -67.701 23.901 1.00 78.18 527 ALA D C 1
ATOM 6297 O O . ALA D 2 211 ? 51.496 -67.954 23.114 1.00 80.00 527 ALA D O 1
ATOM 6299 N N . GLU D 2 212 ? 50.048 -66.494 24.032 1.00 33.38 528 GLU D N 1
ATOM 6300 C CA . GLU D 2 212 ? 50.546 -65.305 23.338 1.00 33.00 528 GLU D CA 1
ATOM 6301 C C . GLU D 2 212 ? 49.558 -64.775 22.311 1.00 32.91 528 GLU D C 1
ATOM 6302 O O . GLU D 2 212 ? 49.594 -63.599 21.956 1.00 32.70 528 GLU D O 1
ATOM 6304 N N . PRO D 2 215 ? 54.602 -60.475 23.635 1.00 73.43 531 PRO D N 1
ATOM 6305 C CA . PRO D 2 215 ? 54.201 -59.069 23.695 1.00 70.55 531 PRO D CA 1
ATOM 6306 C C . PRO D 2 215 ? 55.343 -58.150 23.296 1.00 70.11 531 PRO D C 1
ATOM 6307 O O . PRO D 2 215 ? 56.485 -58.490 23.558 1.00 73.80 531 PRO D O 1
ATOM 6311 N N . ASN D 2 216 ? 55.046 -57.013 22.677 1.00 63.84 532 ASN D N 1
ATOM 6312 C CA . ASN D 2 216 ? 56.092 -56.096 22.244 1.00 56.56 532 ASN D CA 1
ATOM 6313 C C . ASN D 2 216 ? 56.199 -54.878 23.139 1.00 50.15 532 ASN D C 1
ATOM 6314 O O . ASN D 2 216 ? 55.250 -54.136 23.298 1.00 49.09 532 ASN D O 1
ATOM 6319 N N . LYS D 2 217 ? 57.369 -54.676 23.719 1.00 45.33 533 LYS D N 1
ATOM 6320 C CA . LYS D 2 217 ? 57.552 -53.580 24.639 1.00 45.41 533 LYS D CA 1
ATOM 6321 C C . LYS D 2 217 ? 57.578 -52.259 23.907 1.00 45.43 533 LYS D C 1
ATOM 6322 O O . LYS D 2 217 ? 57.255 -51.230 24.483 1.00 47.51 533 LYS D O 1
ATOM 6324 N N . GLU D 2 218 ? 57.979 -52.294 22.641 1.00 42.32 534 GLU D N 1
ATOM 6325 C CA . GLU D 2 218 ? 58.260 -51.086 21.873 1.00 36.18 534 GLU D CA 1
ATOM 6326 C C . GLU D 2 218 ? 57.032 -50.289 21.461 1.00 31.62 534 GLU D C 1
ATOM 6327 O O . GLU D 2 218 ? 57.051 -49.063 21.485 1.00 30.97 534 GLU D O 1
ATOM 6333 N N . SER D 2 219 ? 55.975 -50.988 21.067 1.00 28.30 535 SER D N 1
ATOM 6334 C CA . SER D 2 219 ? 54.785 -50.331 20.554 1.00 29.79 535 SER D CA 1
ATOM 6335 C C . SER D 2 219 ? 53.511 -51.117 20.771 1.00 32.40 535 SER D C 1
ATOM 6336 O O . SER D 2 219 ? 53.520 -52.336 20.801 1.00 35.75 535 SER D O 1
ATOM 6339 N N . GLU D 2 220 ? 52.409 -50.395 20.905 1.00 32.89 536 GLU D N 1
ATOM 6340 C CA . GLU D 2 220 ? 51.094 -51.000 20.996 1.00 35.41 536 GLU D CA 1
ATOM 6341 C C . GLU D 2 220 ? 50.554 -51.368 19.631 1.00 33.92 536 GLU D C 1
ATOM 6342 O O . GLU D 2 220 ? 49.646 -52.179 19.518 1.00 33.44 536 GLU D O 1
ATOM 6348 N N . PHE D 2 221 ? 51.132 -50.779 18.593 1.00 30.16 537 PHE D N 1
ATOM 6349 C CA . PHE D 2 221 ? 50.493 -50.772 17.285 1.00 30.96 537 PHE D CA 1
ATOM 6350 C C . PHE D 2 221 ? 51.198 -51.553 16.205 1.00 30.83 537 PHE D C 1
ATOM 6351 O O . PHE D 2 221 ? 50.576 -52.024 15.269 1.00 31.94 537 PHE D O 1
ATOM 6359 N N . PHE D 2 222 ? 52.503 -51.680 16.326 1.00 28.92 538 PHE D N 1
ATOM 6360 C CA . PHE D 2 222 ? 53.272 -52.303 15.277 1.00 26.89 538 PHE D CA 1
ATOM 6361 C C . PHE D 2 222 ? 53.968 -53.533 15.784 1.00 28.95 538 PHE D C 1
ATOM 6362 O O . PHE D 2 222 ? 54.188 -53.688 16.973 1.00 32.66 538 PHE D O 1
ATOM 6370 N N . TYR D 2 223 ? 54.316 -54.413 14.863 1.00 30.14 539 TYR D N 1
ATOM 6371 C CA . TYR D 2 223 ? 55.194 -55.505 15.194 1.00 34.51 539 TYR D CA 1
ATOM 6372 C C . TYR D 2 223 ? 56.579 -54.932 15.354 1.00 36.61 539 TYR D C 1
ATOM 6373 O O . TYR D 2 223 ? 56.827 -53.800 14.979 1.00 35.23 539 TYR D O 1
ATOM 6382 N N . PRO D 2 224 ? 57.491 -55.716 15.924 1.00 40.04 540 PRO D N 1
ATOM 6383 C CA . PRO D 2 224 ? 58.854 -55.249 16.137 1.00 37.87 540 PRO D CA 1
ATOM 6384 C C . PRO D 2 224 ? 59.511 -54.847 14.840 1.00 32.87 540 PRO D C 1
ATOM 6385 O O . PRO D 2 224 ? 59.376 -55.537 13.846 1.00 36.00 540 PRO D O 1
ATOM 6389 N N . ILE D 2 225 ? 60.228 -53.737 14.862 1.00 28.21 541 ILE D N 1
ATOM 6390 C CA . ILE D 2 225 ? 60.918 -53.265 13.682 1.00 32.96 541 ILE D CA 1
ATOM 6391 C C . ILE D 2 225 ? 62.400 -53.099 13.959 1.00 36.20 541 ILE D C 1
ATOM 6392 O O . ILE D 2 225 ? 62.796 -52.300 14.793 1.00 34.82 541 ILE D O 1
ATOM 6397 N N . ASP D 2 226 ? 63.219 -53.846 13.236 1.00 37.76 542 ASP D N 1
ATOM 6398 C CA . ASP D 2 226 ? 64.656 -53.826 13.441 1.00 39.90 542 ASP D CA 1
ATOM 6399 C C . ASP D 2 226 ? 65.288 -52.611 12.789 1.00 42.96 542 ASP D C 1
ATOM 6400 O O . ASP D 2 226 ? 64.666 -51.932 11.984 1.00 45.86 542 ASP D O 1
ATOM 6405 N N . GLU D 2 227 ? 66.538 -52.352 13.142 1.00 45.53 543 GLU D N 1
ATOM 6406 C CA . GLU D 2 227 ? 67.232 -51.149 12.710 1.00 47.36 543 GLU D CA 1
ATOM 6407 C C . GLU D 2 227 ? 67.217 -51.044 11.205 1.00 48.08 543 GLU D C 1
ATOM 6408 O O . GLU D 2 227 ? 66.982 -49.981 10.652 1.00 49.39 543 GLU D O 1
ATOM 6410 N N . LYS D 2 228 ? 67.461 -52.170 10.553 1.00 47.60 544 LYS D N 1
ATOM 6411 C CA . LYS D 2 228 ? 67.501 -52.231 9.108 1.00 50.10 544 LYS D CA 1
ATOM 6412 C C . LYS D 2 228 ? 66.155 -51.857 8.542 1.00 51.21 544 LYS D C 1
ATOM 6413 O O . LYS D 2 228 ? 66.051 -51.044 7.644 1.00 55.09 544 LYS D O 1
ATOM 6419 N N . ALA D 2 229 ? 65.113 -52.458 9.083 1.00 48.34 545 ALA D N 1
ATOM 6420 C CA . ALA D 2 229 ? 63.782 -52.248 8.561 1.00 42.27 545 ALA D CA 1
ATOM 6421 C C . ALA D 2 229 ? 63.354 -50.807 8.696 1.00 41.10 545 ALA D C 1
ATOM 6422 O O . ALA D 2 229 ? 62.651 -50.282 7.849 1.00 41.77 545 ALA D O 1
ATOM 6424 N N . LEU D 2 230 ? 63.768 -50.181 9.783 1.00 32.14 546 LEU D N 1
ATOM 6425 C CA . LEU D 2 230 ? 63.282 -48.866 10.119 1.00 26.63 546 LEU D CA 1
ATOM 6426 C C . LEU D 2 230 ? 63.895 -47.816 9.221 1.00 29.75 546 LEU D C 1
ATOM 6427 O O . LEU D 2 230 ? 63.238 -46.874 8.811 1.00 29.94 546 LEU D O 1
ATOM 6432 N N . ALA D 2 231 ? 65.170 -47.990 8.917 1.00 33.49 547 ALA D N 1
ATOM 6433 C CA . ALA D 2 231 ? 65.915 -47.026 8.126 1.00 36.05 547 ALA D CA 1
ATOM 6434 C C . ALA D 2 231 ? 65.442 -46.984 6.687 1.00 38.64 547 ALA D C 1
ATOM 6435 O O . ALA D 2 231 ? 65.654 -46.000 5.991 1.00 40.69 547 ALA D O 1
ATOM 6437 N N . LYS D 2 232 ? 64.816 -48.067 6.249 1.00 36.13 548 LYS D N 1
ATOM 6438 C CA . LYS D 2 232 ? 64.333 -48.176 4.889 1.00 36.70 548 LYS D CA 1
ATOM 6439 C C . LYS D 2 232 ? 63.004 -47.476 4.704 1.00 38.35 548 LYS D C 1
ATOM 6440 O O . LYS D 2 232 ? 62.487 -47.402 3.596 1.00 44.23 548 LYS D O 1
ATOM 6446 N N . MET D 2 233 ? 62.448 -46.977 5.797 1.00 33.05 549 MET D N 1
ATOM 6447 C CA . MET D 2 233 ? 61.208 -46.243 5.737 1.00 30.17 549 MET D CA 1
ATOM 6448 C C . MET D 2 233 ? 61.496 -44.843 5.286 1.00 30.42 549 MET D C 1
ATOM 6449 O O . MET D 2 233 ? 62.525 -44.276 5.611 1.00 30.93 549 MET D O 1
ATOM 6454 N N . ASN D 2 234 ? 60.562 -44.278 4.547 1.00 29.22 550 ASN D N 1
ATOM 6455 C CA . ASN D 2 234 ? 60.691 -42.921 4.098 1.00 29.37 550 ASN D CA 1
ATOM 6456 C C . ASN D 2 234 ? 59.925 -42.009 5.022 1.00 27.57 550 ASN D C 1
ATOM 6457 O O . ASN D 2 234 ? 59.339 -42.455 5.992 1.00 30.57 550 ASN D O 1
ATOM 6462 N N . GLY D 2 235 ? 59.924 -40.727 4.703 1.00 28.96 551 GLY D N 1
ATOM 6463 C CA . GLY D 2 235 ? 59.397 -39.720 5.594 1.00 25.56 551 GLY D CA 1
ATOM 6464 C C . GLY D 2 235 ? 57.929 -39.856 5.893 1.00 28.26 551 GLY D C 1
ATOM 6465 O O . GLY D 2 235 ? 57.493 -39.578 6.997 1.00 31.41 551 GLY D O 1
ATOM 6466 N N . TYR D 2 236 ? 57.168 -40.281 4.897 1.00 29.49 552 TYR D N 1
ATOM 6467 C CA . TYR D 2 236 ? 55.745 -40.469 5.064 1.00 28.63 552 TYR D CA 1
ATOM 6468 C C . TYR D 2 236 ? 55.464 -41.662 5.936 1.00 26.51 552 TYR D C 1
ATOM 6469 O O . TYR D 2 236 ? 54.552 -41.646 6.740 1.00 26.17 552 TYR D O 1
ATOM 6478 N N . GLN D 2 237 ? 56.257 -42.704 5.761 1.00 25.82 553 GLN D N 1
ATOM 6479 C CA . GLN D 2 237 ? 56.077 -43.925 6.517 1.00 28.18 553 GLN D CA 1
ATOM 6480 C C . GLN D 2 237 ? 56.473 -43.704 7.955 1.00 26.49 553 GLN D C 1
ATOM 6481 O O . GLN D 2 237 ? 55.813 -44.161 8.871 1.00 25.88 553 GLN D O 1
ATOM 6487 N N . LEU D 2 238 ? 57.558 -42.980 8.142 1.00 27.38 554 LEU D N 1
ATOM 6488 C CA . LEU D 2 238 ? 58.055 -42.707 9.470 1.00 26.40 554 LEU D CA 1
ATOM 6489 C C . LEU D 2 238 ? 57.167 -41.722 10.196 1.00 25.45 554 LEU D C 1
ATOM 6490 O O . LEU D 2 238 ? 56.957 -41.831 11.387 1.00 26.49 554 LEU D O 1
ATOM 6495 N N . ALA D 2 239 ? 56.652 -40.750 9.472 1.00 20.91 555 ALA D N 1
ATOM 6496 C CA . ALA D 2 239 ? 55.764 -39.793 10.073 1.00 23.54 555 ALA D CA 1
ATOM 6497 C C . ALA D 2 239 ? 54.502 -40.501 10.495 1.00 31.62 555 ALA D C 1
ATOM 6498 O O . ALA D 2 239 ? 53.979 -40.265 11.577 1.00 37.50 555 ALA D O 1
ATOM 6500 N N . THR D 2 240 ? 54.019 -41.383 9.636 1.00 24.26 556 THR D N 1
ATOM 6501 C CA . THR D 2 240 ? 52.821 -42.143 9.926 1.00 30.30 556 THR D CA 1
ATOM 6502 C C . THR D 2 240 ? 52.961 -42.959 11.202 1.00 28.19 556 THR D C 1
ATOM 6503 O O . THR D 2 240 ? 52.013 -43.112 11.951 1.00 29.56 556 THR D O 1
ATOM 6507 N N . ILE D 2 241 ? 54.152 -43.480 11.439 1.00 21.57 557 ILE D N 1
ATOM 6508 C CA . ILE D 2 241 ? 54.412 -44.268 12.617 1.00 22.69 557 ILE D CA 1
ATOM 6509 C C . ILE D 2 241 ? 54.443 -43.374 13.837 1.00 29.81 557 ILE D C 1
ATOM 6510 O O . ILE D 2 241 ? 53.903 -43.706 14.881 1.00 24.64 557 ILE D O 1
ATOM 6515 N N . CYS D 2 242 ? 55.081 -42.228 13.708 1.00 30.83 558 CYS D N 1
ATOM 6516 C CA . CYS D 2 242 ? 55.154 -41.339 14.836 1.00 31.39 558 CYS D CA 1
ATOM 6517 C C . CYS D 2 242 ? 53.770 -40.858 15.204 1.00 31.16 558 CYS D C 1
ATOM 6518 O O . CYS D 2 242 ? 53.475 -40.701 16.371 1.00 34.96 558 CYS D O 1
ATOM 6521 N N . LEU D 2 243 ? 52.916 -40.614 14.220 1.00 27.72 559 LEU D N 1
ATOM 6522 C CA . LEU D 2 243 ? 51.586 -40.124 14.532 1.00 26.06 559 LEU D CA 1
ATOM 6523 C C . LEU D 2 243 ? 50.776 -41.209 15.191 1.00 25.04 559 LEU D C 1
ATOM 6524 O O . LEU D 2 243 ? 49.937 -40.952 16.039 1.00 25.14 559 LEU D O 1
ATOM 6529 N N . GLU D 2 244 ? 51.032 -42.434 14.786 1.00 23.04 560 GLU D N 1
ATOM 6530 C CA . GLU D 2 244 ? 50.328 -43.550 15.359 1.00 25.78 560 GLU D CA 1
ATOM 6531 C C . GLU D 2 244 ? 50.729 -43.772 16.808 1.00 29.61 560 GLU D C 1
ATOM 6532 O O . GLU D 2 244 ? 49.911 -44.145 17.621 1.00 31.03 560 GLU D O 1
ATOM 6538 N N . GLU D 2 245 ? 51.984 -43.531 17.138 1.00 28.36 561 GLU D N 1
ATOM 6539 C CA . GLU D 2 245 ? 52.442 -43.783 18.489 1.00 28.43 561 GLU D CA 1
ATOM 6540 C C . GLU D 2 245 ? 51.863 -42.817 19.496 1.00 32.96 561 GLU D C 1
ATOM 6541 O O . GLU D 2 245 ? 51.746 -43.146 20.660 1.00 37.85 561 GLU D O 1
ATOM 6547 N N . LEU D 2 246 ? 51.495 -41.625 19.057 1.00 31.79 562 LEU D N 1
ATOM 6548 C CA . LEU D 2 246 ? 50.945 -40.643 19.974 1.00 31.90 562 LEU D CA 1
ATOM 6549 C C . LEU D 2 246 ? 49.541 -40.999 20.389 1.00 32.86 562 LEU D C 1
ATOM 6550 O O . LEU D 2 246 ? 48.890 -40.257 21.100 1.00 34.32 562 LEU D O 1
ATOM 6555 N N . ASN D 2 247 ? 49.074 -42.143 19.925 1.00 31.10 563 ASN D N 1
ATOM 6556 C CA . ASN D 2 247 ? 47.785 -42.647 20.333 1.00 31.28 563 ASN D CA 1
ATOM 6557 C C . ASN D 2 247 ? 47.921 -43.370 21.652 1.00 32.97 563 ASN D C 1
ATOM 6558 O O . ASN D 2 247 ? 46.943 -43.782 22.249 1.00 34.09 563 ASN D O 1
ATOM 6563 N N . SER D 2 248 ? 49.154 -43.524 22.100 1.00 32.34 564 SER D N 1
ATOM 6564 C CA . SER D 2 248 ? 49.424 -44.131 23.384 1.00 35.55 564 SER D CA 1
ATOM 6565 C C . SER D 2 248 ? 49.605 -43.050 24.430 1.00 34.38 564 SER D C 1
ATOM 6566 O O . SER D 2 248 ? 50.157 -42.003 24.151 1.00 37.87 564 SER D O 1
ATOM 6569 N N . PRO D 2 249 ? 49.120 -43.300 25.644 1.00 39.54 565 PRO D N 1
ATOM 6570 C CA . PRO D 2 249 ? 49.132 -42.296 26.704 1.00 43.20 565 PRO D CA 1
ATOM 6571 C C . PRO D 2 249 ? 50.519 -41.952 27.192 1.00 46.96 565 PRO D C 1
ATOM 6572 O O . PRO D 2 249 ? 50.720 -40.898 27.772 1.00 50.79 565 PRO D O 1
ATOM 6576 N N . LYS D 2 250 ? 51.466 -42.843 26.974 1.00 42.00 566 LYS D N 1
ATOM 6577 C CA . LYS D 2 250 ? 52.813 -42.610 27.440 1.00 40.37 566 LYS D CA 1
ATOM 6578 C C . LYS D 2 250 ? 53.776 -42.816 26.311 1.00 40.43 566 LYS D C 1
ATOM 6579 O O . LYS D 2 250 ? 53.636 -43.756 25.549 1.00 44.27 566 LYS D O 1
ATOM 6584 N N . PRO D 2 251 ? 54.767 -41.935 26.203 1.00 37.90 567 PRO D N 1
ATOM 6585 C CA . PRO D 2 251 ? 55.786 -42.026 25.166 1.00 35.42 567 PRO D CA 1
ATOM 6586 C C . PRO D 2 251 ? 56.247 -43.450 24.998 1.00 35.20 567 PRO D C 1
ATOM 6587 O O . PRO D 2 251 ? 56.412 -44.168 25.969 1.00 41.05 567 PRO D O 1
ATOM 6591 N N . SER D 2 252 ? 56.449 -43.853 23.756 1.00 35.34 568 SER D N 1
ATOM 6592 C CA . SER D 2 252 ? 56.742 -45.234 23.453 1.00 35.49 568 SER D CA 1
ATOM 6593 C C . SER D 2 252 ? 58.194 -45.384 23.058 1.00 34.44 568 SER D C 1
ATOM 6594 O O . SER D 2 252 ? 58.801 -44.453 22.556 1.00 36.66 568 SER D O 1
ATOM 6597 N N . PRO D 2 253 ? 58.762 -46.560 23.304 1.00 32.43 569 PRO D N 1
ATOM 6598 C CA . PRO D 2 253 ? 60.133 -46.828 22.911 1.00 32.94 569 PRO D CA 1
ATOM 6599 C C . PRO D 2 253 ? 60.318 -46.680 21.419 1.00 32.14 569 PRO D C 1
ATOM 6600 O O . PRO D 2 253 ? 61.346 -46.208 20.985 1.00 34.57 569 PRO D O 1
ATOM 6604 N N . LEU D 2 254 ? 59.331 -47.093 20.643 1.00 32.70 570 LEU D N 1
ATOM 6605 C CA . LEU D 2 254 ? 59.439 -47.023 19.202 1.00 29.62 570 LEU D CA 1
ATOM 6606 C C . LEU D 2 254 ? 59.583 -45.597 18.717 1.00 32.37 570 LEU D C 1
ATOM 6607 O O . LEU D 2 254 ? 60.327 -45.336 17.790 1.00 32.65 570 LEU D O 1
ATOM 6612 N N . ILE D 2 255 ? 58.865 -44.670 19.330 1.00 29.51 571 ILE D N 1
ATOM 6613 C CA . ILE D 2 255 ? 58.910 -43.292 18.872 1.00 28.60 571 ILE D CA 1
ATOM 6614 C C . ILE D 2 255 ? 60.164 -42.587 19.345 1.00 32.80 571 ILE D C 1
ATOM 6615 O O . ILE D 2 255 ? 60.623 -41.646 18.714 1.00 35.83 571 ILE D O 1
ATOM 6620 N N . GLU D 2 256 ? 60.715 -43.045 20.460 1.00 30.99 572 GLU D N 1
ATOM 6621 C CA . GLU D 2 256 ? 61.924 -42.462 21.003 1.00 31.39 572 GLU D CA 1
ATOM 6622 C C . GLU D 2 256 ? 63.102 -42.883 20.142 1.00 31.42 572 GLU D C 1
ATOM 6623 O O . GLU D 2 256 ? 64.083 -42.166 20.003 1.00 28.04 572 GLU D O 1
ATOM 6629 N N . ARG D 2 257 ? 62.979 -44.061 19.561 1.00 27.61 573 ARG D N 1
ATOM 6630 C CA . ARG D 2 257 ? 63.993 -44.606 18.696 1.00 29.38 573 ARG D CA 1
ATOM 6631 C C . ARG D 2 257 ? 64.015 -43.846 17.388 1.00 32.22 573 ARG D C 1
ATOM 6632 O O . ARG D 2 257 ? 65.069 -43.566 16.835 1.00 35.10 573 ARG D O 1
ATOM 6640 N N . ILE D 2 258 ? 62.831 -43.519 16.902 1.00 30.02 574 ILE D N 1
ATOM 6641 C CA . ILE D 2 258 ? 62.673 -42.846 15.638 1.00 30.95 574 ILE D CA 1
ATOM 6642 C C . ILE D 2 258 ? 63.057 -41.387 15.767 1.00 34.76 574 ILE D C 1
ATOM 6643 O O . ILE D 2 258 ? 63.708 -40.825 14.896 1.00 33.80 574 ILE D O 1
ATOM 6648 N N . LEU D 2 259 ? 62.661 -40.779 16.872 1.00 37.68 575 LEU D N 1
ATOM 6649 C CA . LEU D 2 259 ? 62.893 -39.365 17.065 1.00 33.31 575 LEU D CA 1
ATOM 6650 C C . LEU D 2 259 ? 64.285 -39.035 17.563 1.00 33.80 575 LEU D C 1
ATOM 6651 O O . LEU D 2 259 ? 64.746 -37.914 17.418 1.00 39.23 575 LEU D O 1
ATOM 6656 N N . SER D 2 260 ? 64.960 -40.013 18.145 1.00 38.88 576 SER D N 1
ATOM 6657 C CA . SER D 2 260 ? 66.287 -39.787 18.695 1.00 41.17 576 SER D CA 1
ATOM 6658 C C . SER D 2 260 ? 67.356 -40.013 17.660 1.00 37.87 576 SER D C 1
ATOM 6659 O O . SER D 2 260 ? 68.512 -39.697 17.877 1.00 36.43 576 SER D O 1
ATOM 6662 N N . ASN D 2 261 ? 66.956 -40.573 16.530 1.00 41.07 577 ASN D N 1
ATOM 6663 C CA . ASN D 2 261 ? 67.858 -40.760 15.413 1.00 42.00 577 ASN D CA 1
ATOM 6664 C C . ASN D 2 261 ? 67.861 -39.532 14.543 1.00 43.04 577 ASN D C 1
ATOM 6665 O O . ASN D 2 261 ? 66.825 -39.119 14.042 1.00 44.92 577 ASN D O 1
ATOM 6670 N N . LYS D 2 262 ? 69.045 -38.966 14.353 1.00 42.36 578 LYS D N 1
ATOM 6671 C CA . LYS D 2 262 ? 69.203 -37.696 13.669 1.00 38.49 578 LYS D CA 1
ATOM 6672 C C . LYS D 2 262 ? 69.061 -37.846 12.174 1.00 35.68 578 LYS D C 1
ATOM 6673 O O . LYS D 2 262 ? 68.699 -36.910 11.481 1.00 35.92 578 LYS D O 1
ATOM 6675 N N . LYS D 2 263 ? 69.336 -39.036 11.677 1.00 31.87 579 LYS D N 1
ATOM 6676 C CA . LYS D 2 263 ? 69.308 -39.254 10.253 1.00 31.78 579 LYS D CA 1
ATOM 6677 C C . LYS D 2 263 ? 67.906 -39.313 9.698 1.00 35.17 579 LYS D C 1
ATOM 6678 O O . LYS D 2 263 ? 67.704 -39.151 8.507 1.00 40.28 579 LYS D O 1
ATOM 6682 N N . PHE D 2 264 ? 66.934 -39.527 10.567 1.00 35.97 580 PHE D N 1
ATOM 6683 C CA . PHE D 2 264 ? 65.557 -39.674 10.130 1.00 32.63 580 PHE D CA 1
ATOM 6684 C C . PHE D 2 264 ? 64.826 -38.363 9.958 1.00 30.39 580 PHE D C 1
ATOM 6685 O O . PHE D 2 264 ? 63.865 -38.295 9.213 1.00 27.92 580 PHE D O 1
ATOM 6693 N N . TRP D 2 265 ? 65.264 -37.332 10.670 1.00 33.01 581 TRP D N 1
ATOM 6694 C CA . TRP D 2 265 ? 64.447 -36.135 10.846 1.00 32.28 581 TRP D CA 1
ATOM 6695 C C . TRP D 2 265 ? 64.161 -35.346 9.593 1.00 31.73 581 TRP D C 1
ATOM 6696 O O . TRP D 2 265 ? 63.090 -34.780 9.442 1.00 31.81 581 TRP D O 1
ATOM 6707 N N . LYS D 2 266 ? 65.125 -35.276 8.703 1.00 30.06 582 LYS D N 1
ATOM 6708 C CA . LYS D 2 266 ? 64.937 -34.451 7.543 1.00 34.79 582 LYS D CA 1
ATOM 6709 C C . LYS D 2 266 ? 63.722 -34.913 6.786 1.00 35.68 582 LYS D C 1
ATOM 6710 O O . LYS D 2 266 ? 62.947 -34.108 6.300 1.00 38.42 582 LYS D O 1
ATOM 6716 N N . ARG D 2 267 ? 63.545 -36.217 6.687 1.00 27.84 583 ARG D N 1
ATOM 6717 C CA . ARG D 2 267 ? 62.457 -36.721 5.882 1.00 28.42 583 ARG D CA 1
ATOM 6718 C C . ARG D 2 267 ? 61.158 -36.821 6.646 1.00 33.12 583 ARG D C 1
ATOM 6719 O O . ARG D 2 267 ? 60.098 -36.834 6.051 1.00 36.09 583 ARG D O 1
ATOM 6727 N N . ILE D 2 268 ? 61.232 -36.867 7.963 1.00 27.77 584 ILE D N 1
ATOM 6728 C CA . ILE D 2 268 ? 60.024 -36.855 8.757 1.00 22.21 584 ILE D CA 1
ATOM 6729 C C . ILE D 2 268 ? 59.388 -35.481 8.716 1.00 25.74 584 ILE D C 1
ATOM 6730 O O . ILE D 2 268 ? 58.200 -35.348 8.490 1.00 28.37 584 ILE D O 1
ATOM 6735 N N . ASN D 2 269 ? 60.188 -34.452 8.935 1.00 28.80 585 ASN D N 1
ATOM 6736 C CA . ASN D 2 269 ? 59.666 -33.103 8.980 1.00 33.81 585 ASN D CA 1
ATOM 6737 C C . ASN D 2 269 ? 59.219 -32.648 7.614 1.00 33.88 585 ASN D C 1
ATOM 6738 O O . ASN D 2 269 ? 58.285 -31.877 7.473 1.00 34.72 585 ASN D O 1
ATOM 6743 N N . SER D 2 270 ? 59.912 -33.135 6.605 1.00 37.66 586 SER D N 1
ATOM 6744 C CA . SER D 2 270 ? 59.589 -32.818 5.236 1.00 34.87 586 SER D CA 1
ATOM 6745 C C . SER D 2 270 ? 58.192 -33.270 4.910 1.00 33.45 586 SER D C 1
ATOM 6746 O O . SER D 2 270 ? 57.473 -32.607 4.182 1.00 35.04 586 SER D O 1
ATOM 6749 N N . ALA D 2 271 ? 57.824 -34.418 5.455 1.00 27.65 587 ALA D N 1
ATOM 6750 C CA . ALA D 2 271 ? 56.529 -35.015 5.210 1.00 25.51 587 ALA D CA 1
ATOM 6751 C C . ALA D 2 271 ? 55.466 -34.257 5.957 1.00 26.49 587 ALA D C 1
ATOM 6752 O O . ALA D 2 271 ? 54.331 -34.178 5.526 1.00 29.48 587 ALA D O 1
ATOM 6754 N N . PHE D 2 272 ? 55.846 -33.694 7.087 1.00 26.79 588 PHE D N 1
ATOM 6755 C CA . PHE D 2 272 ? 54.928 -32.917 7.875 1.00 28.12 588 PHE D CA 1
ATOM 6756 C C . PHE D 2 272 ? 54.602 -31.674 7.114 1.00 30.08 588 PHE D C 1
ATOM 6757 O O . PHE D 2 272 ? 53.470 -31.234 7.083 1.00 34.67 588 PHE D O 1
ATOM 6765 N N . GLU D 2 273 ? 55.613 -31.100 6.492 1.00 36.46 589 GLU D N 1
ATOM 6766 C CA . GLU D 2 273 ? 55.444 -29.838 5.800 1.00 43.90 589 GLU D CA 1
ATOM 6767 C C . GLU D 2 273 ? 54.701 -29.978 4.496 1.00 42.59 589 GLU D C 1
ATOM 6768 O O . GLU D 2 273 ? 54.136 -29.019 3.997 1.00 50.19 589 GLU D O 1
ATOM 6774 N N . SER D 2 274 ? 54.701 -31.180 3.947 1.00 35.81 590 SER D N 1
ATOM 6775 C CA . SER D 2 274 ? 54.044 -31.432 2.686 1.00 35.21 590 SER D CA 1
ATOM 6776 C C . SER D 2 274 ? 52.588 -31.072 2.781 1.00 37.17 590 SER D C 1
ATOM 6777 O O . SER D 2 274 ? 51.962 -30.757 1.785 1.00 38.83 590 SER D O 1
ATOM 6780 N N . GLY D 2 275 ? 52.051 -31.134 3.992 1.00 35.86 591 GLY D N 1
ATOM 6781 C CA . GLY D 2 275 ? 50.670 -30.781 4.253 1.00 28.32 591 GLY D CA 1
ATOM 6782 C C . GLY D 2 275 ? 49.744 -31.962 4.154 1.00 28.64 591 GLY D C 1
ATOM 6783 O O . GLY D 2 275 ? 48.535 -31.827 4.174 1.00 30.99 591 GLY D O 1
ATOM 6784 N N . VAL D 2 276 ? 50.329 -33.138 4.058 1.00 29.86 592 VAL D N 1
ATOM 6785 C CA . VAL D 2 276 ? 49.572 -34.326 3.746 1.00 30.26 592 VAL D CA 1
ATOM 6786 C C . VAL D 2 276 ? 48.725 -34.827 4.892 1.00 30.91 592 VAL D C 1
ATOM 6787 O O . VAL D 2 276 ? 47.773 -35.559 4.687 1.00 30.88 592 VAL D O 1
ATOM 6791 N N . PHE D 2 277 ? 49.069 -34.436 6.103 1.00 28.12 593 PHE D N 1
ATOM 6792 C CA . PHE D 2 277 ? 48.372 -34.975 7.247 1.00 25.49 593 PHE D CA 1
ATOM 6793 C C . PHE D 2 277 ? 47.304 -34.040 7.752 1.00 27.96 593 PHE D C 1
ATOM 6794 O O . PHE D 2 277 ? 46.635 -34.345 8.718 1.00 30.92 593 PHE D O 1
ATOM 6802 N N . LYS D 2 278 ? 47.136 -32.908 7.090 1.00 31.14 594 LYS D N 1
ATOM 6803 C CA . LYS D 2 278 ? 46.236 -31.870 7.574 1.00 30.92 594 LYS D CA 1
ATOM 6804 C C . LYS D 2 278 ? 44.818 -32.344 7.851 1.00 32.51 594 LYS D C 1
ATOM 6805 O O . LYS D 2 278 ? 44.202 -31.926 8.819 1.00 35.17 594 LYS D O 1
ATOM 6807 N N . GLY D 2 279 ? 44.301 -33.217 7.003 1.00 33.68 595 GLY D N 1
ATOM 6808 C CA . GLY D 2 279 ? 42.900 -33.569 7.067 1.00 34.91 595 GLY D CA 1
ATOM 6809 C C . GLY D 2 279 ? 42.553 -34.605 8.105 1.00 37.00 595 GLY D C 1
ATOM 6810 O O . GLY D 2 279 ? 41.393 -34.928 8.303 1.00 37.39 595 GLY D O 1
ATOM 6811 N N . ARG D 2 280 ? 43.563 -35.131 8.773 1.00 33.45 596 ARG D N 1
ATOM 6812 C CA . ARG D 2 280 ? 43.343 -36.227 9.687 1.00 32.43 596 ARG D CA 1
ATOM 6813 C C . ARG D 2 280 ? 42.456 -35.781 10.812 1.00 34.46 596 ARG D C 1
ATOM 6814 O O . ARG D 2 280 ? 42.328 -34.600 11.080 1.00 34.38 596 ARG D O 1
ATOM 6822 N N . THR D 2 281 ? 41.840 -36.738 11.479 1.00 36.24 597 THR D N 1
ATOM 6823 C CA . THR D 2 281 ? 40.909 -36.395 12.525 1.00 41.20 597 THR D CA 1
ATOM 6824 C C . THR D 2 281 ? 41.539 -36.441 13.898 1.00 47.23 597 THR D C 1
ATOM 6825 O O . THR D 2 281 ? 40.945 -35.996 14.864 1.00 52.97 597 THR D O 1
ATOM 6829 N N . ASP D 2 282 ? 42.751 -36.958 13.989 1.00 43.27 598 ASP D N 1
ATOM 6830 C CA . ASP D 2 282 ? 43.364 -37.154 15.284 1.00 33.18 598 ASP D CA 1
ATOM 6831 C C . ASP D 2 282 ? 44.329 -36.046 15.645 1.00 36.16 598 ASP D C 1
ATOM 6832 O O . ASP D 2 282 ? 45.434 -36.306 16.091 1.00 39.53 598 ASP D O 1
ATOM 6837 N N . ASP D 2 283 ? 43.911 -34.810 15.448 1.00 37.42 599 ASP D N 1
ATOM 6838 C CA . ASP D 2 283 ? 44.711 -33.669 15.858 1.00 38.04 599 ASP D CA 1
ATOM 6839 C C . ASP D 2 283 ? 46.169 -33.741 15.424 1.00 34.70 599 ASP D C 1
ATOM 6840 O O . ASP D 2 283 ? 47.067 -33.724 16.247 1.00 38.60 599 ASP D O 1
ATOM 6845 N N . PRO D 2 284 ? 46.404 -33.794 14.119 1.00 33.77 600 PRO D N 1
ATOM 6846 C CA . PRO D 2 284 ? 47.742 -33.840 13.540 1.00 34.15 600 PRO D CA 1
ATOM 6847 C C . PRO D 2 284 ? 48.556 -32.613 13.884 1.00 34.42 600 PRO D C 1
ATOM 6848 O O . PRO D 2 284 ? 49.777 -32.673 13.965 1.00 33.14 600 PRO D O 1
ATOM 6852 N N . ALA D 2 285 ? 47.873 -31.499 14.077 1.00 31.62 601 ALA D N 1
ATOM 6853 C CA . ALA D 2 285 ? 48.546 -30.266 14.401 1.00 29.77 601 ALA D CA 1
ATOM 6854 C C . ALA D 2 285 ? 49.162 -30.387 15.779 1.00 36.41 601 ALA D C 1
ATOM 6855 O O . ALA D 2 285 ? 50.313 -30.036 15.991 1.00 37.24 601 ALA D O 1
ATOM 6857 N N . GLY D 2 286 ? 48.384 -30.907 16.710 1.00 34.56 602 GLY D N 1
ATOM 6858 C CA . GLY D 2 286 ? 48.854 -31.096 18.058 1.00 35.58 602 GLY D CA 1
ATOM 6859 C C . GLY D 2 286 ? 49.913 -32.157 18.111 1.00 35.20 602 GLY D C 1
ATOM 6860 O O . GLY D 2 286 ? 50.919 -31.998 18.779 1.00 38.13 602 GLY D O 1
ATOM 6861 N N . LYS D 2 287 ? 49.678 -33.248 17.402 1.00 33.09 603 LYS D N 1
ATOM 6862 C CA . LYS D 2 287 ? 50.638 -34.332 17.336 1.00 32.58 603 LYS D CA 1
ATOM 6863 C C . LYS D 2 287 ? 51.951 -33.904 16.739 1.00 32.31 603 LYS D C 1
ATOM 6864 O O . LYS D 2 287 ? 53.003 -34.250 17.239 1.00 34.07 603 LYS D O 1
ATOM 6870 N N . ILE D 2 288 ? 51.887 -33.148 15.662 1.00 27.54 604 ILE D N 1
ATOM 6871 C CA . ILE D 2 288 ? 53.092 -32.705 15.010 1.00 26.70 604 ILE D CA 1
ATOM 6872 C C . ILE D 2 288 ? 53.849 -31.710 15.850 1.00 30.43 604 ILE D C 1
ATOM 6873 O O . ILE D 2 288 ? 55.066 -31.708 15.864 1.00 31.54 604 ILE D O 1
ATOM 6878 N N . ALA D 2 289 ? 53.128 -30.852 16.550 1.00 32.85 605 ALA D N 1
ATOM 6879 C CA . ALA D 2 289 ? 53.774 -29.856 17.379 1.00 36.27 605 ALA D CA 1
ATOM 6880 C C . ALA D 2 289 ? 54.515 -30.556 18.489 1.00 33.99 605 ALA D C 1
ATOM 6881 O O . ALA D 2 289 ? 55.588 -30.145 18.892 1.00 33.50 605 ALA D O 1
ATOM 6883 N N . LYS D 2 290 ? 53.935 -31.639 18.971 1.00 30.25 606 LYS D N 1
ATOM 6884 C CA . LYS D 2 290 ? 54.536 -32.373 20.050 1.00 29.98 606 LYS D CA 1
ATOM 6885 C C . LYS D 2 290 ? 55.754 -33.106 19.544 1.00 33.46 606 LYS D C 1
ATOM 6886 O O . LYS D 2 290 ? 56.817 -33.045 20.136 1.00 36.74 606 LYS D O 1
ATOM 6892 N N . ILE D 2 291 ? 55.598 -33.794 18.430 1.00 30.83 607 ILE D N 1
ATOM 6893 C CA . ILE D 2 291 ? 56.702 -34.529 17.849 1.00 29.26 607 ILE D CA 1
ATOM 6894 C C . ILE D 2 291 ? 57.914 -33.648 17.624 1.00 32.29 607 ILE D C 1
ATOM 6895 O O . ILE D 2 291 ? 59.038 -34.070 17.829 1.00 35.43 607 ILE D O 1
ATOM 6900 N N . ARG D 2 292 ? 57.686 -32.417 17.208 1.00 34.04 608 ARG D N 1
ATOM 6901 C CA . ARG D 2 292 ? 58.784 -31.516 16.939 1.00 36.03 608 ARG D CA 1
ATOM 6902 C C . ARG D 2 292 ? 59.449 -31.102 18.224 1.00 37.92 608 ARG D C 1
ATOM 6903 O O . ARG D 2 292 ? 60.643 -30.877 18.263 1.00 39.15 608 ARG D O 1
ATOM 6911 N N . GLU D 2 293 ? 58.659 -30.998 19.280 1.00 39.30 609 GLU D N 1
ATOM 6912 C CA . GLU D 2 293 ? 59.180 -30.639 20.581 1.00 38.13 609 GLU D CA 1
ATOM 6913 C C . GLU D 2 293 ? 60.000 -31.787 21.119 1.00 39.78 609 GLU D C 1
ATOM 6914 O O . GLU D 2 293 ? 61.095 -31.602 21.619 1.00 43.40 609 GLU D O 1
ATOM 6920 N N . TRP D 2 294 ? 59.466 -32.987 21.005 1.00 35.25 610 TRP D N 1
ATOM 6921 C CA . TRP D 2 294 ? 60.162 -34.145 21.505 1.00 33.78 610 TRP D CA 1
ATOM 6922 C C . TRP D 2 294 ? 61.484 -34.347 20.799 1.00 34.94 610 TRP D C 1
ATOM 6923 O O . TRP D 2 294 ? 62.468 -34.708 21.416 1.00 36.25 610 TRP D O 1
ATOM 6934 N N . HIS D 2 295 ? 61.492 -34.133 19.495 1.00 37.65 611 HIS D N 1
ATOM 6935 C CA . HIS D 2 295 ? 62.693 -34.266 18.694 1.00 34.64 611 HIS D CA 1
ATOM 6936 C C . HIS D 2 295 ? 63.746 -33.251 19.097 1.00 34.71 611 HIS D C 1
ATOM 6937 O O . HIS D 2 295 ? 64.928 -33.552 19.143 1.00 31.83 611 HIS D O 1
ATOM 6944 N N . GLN D 2 296 ? 63.302 -32.040 19.386 1.00 35.78 612 GLN D N 1
ATOM 6945 C CA . GLN D 2 296 ? 64.188 -30.985 19.841 1.00 39.55 612 GLN D CA 1
ATOM 6946 C C . GLN D 2 296 ? 64.873 -31.406 21.121 1.00 42.70 612 GLN D C 1
ATOM 6947 O O . GLN D 2 296 ? 66.035 -31.107 21.351 1.00 43.22 612 GLN D O 1
ATOM 6953 N N . LEU D 2 297 ? 64.125 -32.099 21.960 1.00 42.56 613 LEU D N 1
ATOM 6954 C CA . LEU D 2 297 ? 64.629 -32.550 23.237 1.00 43.46 613 LEU D CA 1
ATOM 6955 C C . LEU D 2 297 ? 65.625 -33.684 23.079 1.00 43.58 613 LEU D C 1
ATOM 6956 O O . LEU D 2 297 ? 66.649 -33.726 23.752 1.00 45.22 613 LEU D O 1
ATOM 6961 N N . LEU D 2 298 ? 65.294 -34.619 22.200 1.00 40.10 614 LEU D N 1
ATOM 6962 C CA . LEU D 2 298 ? 66.083 -35.813 22.010 1.00 38.25 614 LEU D CA 1
ATOM 6963 C C . LEU D 2 298 ? 67.303 -35.528 21.162 1.00 39.96 614 LEU D C 1
ATOM 6964 O O . LEU D 2 298 ? 68.238 -36.312 21.139 1.00 41.39 614 LEU D O 1
ATOM 6969 N N . GLN D 2 299 ? 67.290 -34.405 20.461 1.00 44.74 615 GLN D N 1
ATOM 6970 C CA . GLN D 2 299 ? 68.427 -34.004 19.656 1.00 48.02 615 GLN D CA 1
ATOM 6971 C C . GLN D 2 299 ? 69.585 -33.665 20.550 1.00 49.53 615 GLN D C 1
ATOM 6972 O O . GLN D 2 299 ? 70.731 -33.703 20.133 1.00 55.45 615 GLN D O 1
ATOM 6974 N N . ILE D 2 300 ? 69.285 -33.306 21.784 1.00 54.71 616 ILE D N 1
ATOM 6975 C CA . ILE D 2 300 ? 70.336 -33.053 22.748 1.00 62.70 616 ILE D CA 1
ATOM 6976 C C . ILE D 2 300 ? 70.700 -34.329 23.479 1.00 67.27 616 ILE D C 1
ATOM 6977 O O . ILE D 2 300 ? 69.881 -34.904 24.195 1.00 68.44 616 ILE D O 1
ATOM 6982 N N . SER D 2 301 ? 71.936 -34.769 23.296 1.00 65.03 617 SER D N 1
ATOM 6983 C CA . SER D 2 301 ? 72.407 -35.975 23.948 1.00 64.41 617 SER D CA 1
ATOM 6984 C C . SER D 2 301 ? 71.834 -37.201 23.262 1.00 65.88 617 SER D C 1
ATOM 6985 O O . SER D 2 301 ? 71.569 -38.215 23.898 1.00 65.27 617 SER D O 1
ATOM 6987 N N . GLY D 2 302 ? 71.651 -37.093 21.953 1.00 67.20 618 GLY D N 1
ATOM 6988 C CA . GLY D 2 302 ? 71.180 -38.199 21.145 1.00 66.79 618 GLY D CA 1
ATOM 6989 C C . GLY D 2 302 ? 70.150 -39.075 21.824 1.00 66.17 618 GLY D C 1
ATOM 6990 O O . GLY D 2 302 ? 70.012 -40.246 21.489 1.00 64.60 618 GLY D O 1
ATOM 6991 N N . GLU E 1 5 ? 6.894 -117.123 5.138 1.00 89.14 4 GLU E N 1
ATOM 6992 C CA . GLU E 1 5 ? 6.471 -116.080 6.058 1.00 88.60 4 GLU E CA 1
ATOM 6993 C C . GLU E 1 5 ? 7.393 -116.035 7.261 1.00 80.94 4 GLU E C 1
ATOM 6994 O O . GLU E 1 5 ? 8.234 -116.905 7.446 1.00 75.29 4 GLU E O 1
ATOM 7000 N N . TYR E 1 6 ? 7.227 -115.013 8.085 1.00 80.98 5 TYR E N 1
ATOM 7001 C CA . TYR E 1 6 ? 8.153 -114.771 9.172 1.00 78.03 5 TYR E CA 1
ATOM 7002 C C . TYR E 1 6 ? 7.465 -114.121 10.347 1.00 76.05 5 TYR E C 1
ATOM 7003 O O . TYR E 1 6 ? 6.446 -113.465 10.189 1.00 76.23 5 TYR E O 1
ATOM 7012 N N . ASP E 1 7 ? 8.041 -114.292 11.527 1.00 73.44 6 ASP E N 1
ATOM 7013 C CA . ASP E 1 7 ? 7.505 -113.661 12.717 1.00 73.52 6 ASP E CA 1
ATOM 7014 C C . ASP E 1 7 ? 8.083 -112.277 12.905 1.00 71.58 6 ASP E C 1
ATOM 7015 O O . ASP E 1 7 ? 7.369 -111.336 13.217 1.00 70.99 6 ASP E O 1
ATOM 7020 N N . TYR E 1 8 ? 9.386 -112.158 12.712 1.00 72.67 7 TYR E N 1
ATOM 7021 C CA . TYR E 1 8 ? 10.066 -110.902 12.951 1.00 72.51 7 TYR E CA 1
ATOM 7022 C C . TYR E 1 8 ? 10.812 -110.413 11.724 1.00 70.29 7 TYR E C 1
ATOM 7023 O O . TYR E 1 8 ? 11.419 -111.195 11.004 1.00 73.07 7 TYR E O 1
ATOM 7032 N N . LEU E 1 9 ? 10.777 -109.106 11.503 1.00 65.04 8 LEU E N 1
ATOM 7033 C CA . LEU E 1 9 ? 11.506 -108.487 10.409 1.00 58.35 8 LEU E CA 1
ATOM 7034 C C . LEU E 1 9 ? 12.471 -107.448 10.943 1.00 48.31 8 LEU E C 1
ATOM 7035 O O . LEU E 1 9 ? 12.081 -106.347 11.284 1.00 48.40 8 LEU E O 1
ATOM 7040 N N . PHE E 1 10 ? 13.739 -107.815 11.013 1.00 44.17 9 PHE E N 1
ATOM 7041 C CA . PHE E 1 10 ? 14.751 -106.938 11.561 1.00 46.21 9 PHE E CA 1
ATOM 7042 C C . PHE E 1 10 ? 15.655 -106.357 10.490 1.00 48.55 9 PHE E C 1
ATOM 7043 O O . PHE E 1 10 ? 16.070 -107.048 9.572 1.00 47.90 9 PHE E O 1
ATOM 7051 N N . LYS E 1 11 ? 15.979 -105.083 10.642 1.00 48.45 10 LYS E N 1
ATOM 7052 C CA . LYS E 1 11 ? 16.867 -104.396 9.725 1.00 48.27 10 LYS E CA 1
ATOM 7053 C C . LYS 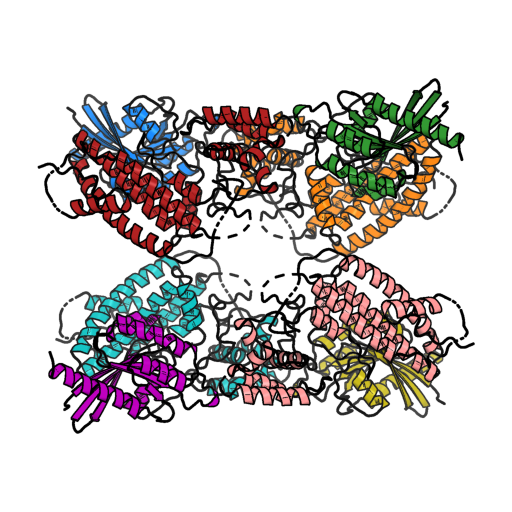E 1 11 ? 18.217 -104.163 10.366 1.00 46.35 10 LYS E C 1
ATOM 7054 O O . LYS E 1 11 ? 18.316 -103.511 11.392 1.00 45.45 10 LYS E O 1
ATOM 7060 N N . LEU E 1 12 ? 19.259 -104.691 9.746 1.00 43.57 11 LEU E N 1
ATOM 7061 C CA . LEU E 1 12 ? 20.598 -104.524 10.263 1.00 42.27 11 LEU E CA 1
ATOM 7062 C C . LEU E 1 12 ? 21.473 -103.729 9.318 1.00 43.52 11 LEU E C 1
ATOM 7063 O O . LEU E 1 12 ? 21.306 -103.770 8.110 1.00 46.59 11 LEU E O 1
ATOM 7068 N N . LEU E 1 13 ? 22.432 -103.023 9.890 1.00 41.21 12 LEU E N 1
ATOM 7069 C CA . LEU E 1 13 ? 23.353 -102.230 9.118 1.00 36.19 12 LEU E CA 1
ATOM 7070 C C . LEU E 1 13 ? 24.772 -102.507 9.571 1.00 36.93 12 LEU E C 1
ATOM 7071 O O . LEU E 1 13 ? 25.043 -102.617 10.759 1.00 36.72 12 LEU E O 1
ATOM 7076 N N . LEU E 1 14 ? 25.678 -102.629 8.611 1.00 35.09 13 LEU E N 1
ATOM 7077 C CA . LEU E 1 14 ? 27.092 -102.792 8.909 1.00 29.85 13 LEU E CA 1
ATOM 7078 C C . LEU E 1 14 ? 27.842 -101.514 8.607 1.00 31.42 13 LEU E C 1
ATOM 7079 O O . LEU E 1 14 ? 27.664 -100.925 7.556 1.00 35.93 13 LEU E O 1
ATOM 7084 N N . ILE E 1 15 ? 28.698 -101.092 9.522 1.00 29.61 14 ILE E N 1
ATOM 7085 C CA . ILE E 1 15 ? 29.481 -99.896 9.297 1.00 30.04 14 ILE E CA 1
ATOM 7086 C C . ILE E 1 15 ? 30.904 -100.062 9.798 1.00 28.39 14 ILE E C 1
ATOM 7087 O O . ILE E 1 15 ? 31.193 -100.952 10.574 1.00 28.25 14 ILE E O 1
ATOM 7092 N N . GLY E 1 16 ? 31.792 -99.198 9.330 1.00 28.61 15 GLY E N 1
ATOM 7093 C CA . GLY E 1 16 ? 33.189 -99.273 9.689 1.00 27.03 15 GLY E CA 1
ATOM 7094 C C . GLY E 1 16 ? 34.119 -98.814 8.594 1.00 27.25 15 GLY E C 1
ATOM 7095 O O . GLY E 1 16 ? 33.718 -98.668 7.454 1.00 27.60 15 GLY E O 1
ATOM 7096 N N . ASP E 1 17 ? 35.373 -98.589 8.951 1.00 29.14 16 ASP E N 1
ATOM 7097 C CA . ASP E 1 17 ? 36.357 -98.097 8.006 1.00 28.31 16 ASP E CA 1
ATOM 7098 C C . ASP E 1 17 ? 36.400 -98.925 6.747 1.00 30.11 16 ASP E C 1
ATOM 7099 O O . ASP E 1 17 ? 35.986 -100.075 6.732 1.00 28.62 16 ASP E O 1
ATOM 7104 N N . SER E 1 18 ? 36.898 -98.323 5.680 1.00 32.59 17 SER E N 1
ATOM 7105 C CA . SER E 1 18 ? 36.966 -99.006 4.410 1.00 29.55 17 SER E CA 1
ATOM 7106 C C . SER E 1 18 ? 37.936 -100.168 4.486 1.00 29.70 17 SER E C 1
ATOM 7107 O O . SER E 1 18 ? 39.030 -100.043 5.010 1.00 29.46 17 SER E O 1
ATOM 7110 N N . GLY E 1 19 ? 37.516 -101.306 3.962 1.00 28.23 18 GLY E N 1
ATOM 7111 C CA . GLY E 1 19 ? 38.388 -102.448 3.824 1.00 27.38 18 GLY E CA 1
ATOM 7112 C C . GLY E 1 19 ? 38.523 -103.342 5.030 1.00 28.33 18 GLY E C 1
ATOM 7113 O O . GLY E 1 19 ? 39.444 -104.139 5.096 1.00 33.34 18 GLY E O 1
ATOM 7114 N N . VAL E 1 20 ? 37.603 -103.234 5.976 1.00 26.20 19 VAL E N 1
ATOM 7115 C CA . VAL E 1 20 ? 37.715 -104.009 7.202 1.00 29.97 19 VAL E CA 1
ATOM 7116 C C . VAL E 1 20 ? 37.043 -105.366 7.106 1.00 29.72 19 VAL E C 1
ATOM 7117 O O . VAL E 1 20 ? 37.342 -106.264 7.875 1.00 30.29 19 VAL E O 1
ATOM 7121 N N . GLY E 1 21 ? 36.135 -105.514 6.159 1.00 27.93 20 GLY E N 1
ATOM 7122 C CA . GLY E 1 21 ? 35.584 -106.817 5.871 1.00 25.99 20 GLY E CA 1
ATOM 7123 C C . GLY E 1 21 ? 34.088 -106.883 5.969 1.00 30.79 20 GLY E C 1
ATOM 7124 O O . GLY E 1 21 ? 33.517 -107.953 6.066 1.00 34.35 20 GLY E O 1
ATOM 7125 N N . LYS E 1 22 ? 33.446 -105.732 5.941 1.00 20.75 21 LYS E N 1
ATOM 7126 C CA . LYS E 1 22 ? 32.005 -105.691 6.021 1.00 30.74 21 LYS E CA 1
ATOM 7127 C C . LYS E 1 22 ? 31.355 -106.544 4.960 1.00 34.24 21 LYS E C 1
ATOM 7128 O O . LYS E 1 22 ? 30.634 -107.477 5.271 1.00 38.55 21 LYS E O 1
ATOM 7134 N N . SER E 1 23 ? 31.610 -106.220 3.704 1.00 28.87 22 SER E N 1
ATOM 7135 C CA . SER E 1 23 ? 30.980 -106.932 2.611 1.00 28.70 22 SER E CA 1
ATOM 7136 C C . SER E 1 23 ? 31.314 -108.408 2.720 1.00 31.07 22 SER E C 1
ATOM 7137 O O . SER E 1 23 ? 30.454 -109.260 2.576 1.00 32.35 22 SER E O 1
ATOM 7140 N N . CYS E 1 24 ? 32.575 -108.704 2.990 1.00 26.66 23 CYS E N 1
ATOM 7141 C CA . CYS E 1 24 ? 33.019 -110.076 3.149 1.00 32.62 23 CYS E CA 1
ATOM 7142 C C . CYS E 1 24 ? 32.240 -110.789 4.245 1.00 37.65 23 CYS E C 1
ATOM 7143 O O . CYS E 1 24 ? 31.939 -111.964 4.131 1.00 39.78 23 CYS E O 1
ATOM 7146 N N . LEU E 1 25 ? 31.911 -110.069 5.305 1.00 36.05 24 LEU E N 1
ATOM 7147 C CA . LEU E 1 25 ? 31.137 -110.636 6.397 1.00 35.44 24 LEU E CA 1
ATOM 7148 C C . LEU E 1 25 ? 29.724 -110.994 5.968 1.00 38.42 24 LEU E C 1
ATOM 7149 O O . LEU E 1 25 ? 29.210 -112.046 6.303 1.00 39.30 24 LEU E O 1
ATOM 7154 N N . LEU E 1 26 ? 29.103 -110.092 5.228 1.00 35.90 25 LEU E N 1
ATOM 7155 C CA . LEU E 1 26 ? 27.728 -110.249 4.808 1.00 35.73 25 LEU E CA 1
ATOM 7156 C C . LEU E 1 26 ? 27.607 -111.367 3.801 1.00 38.77 25 LEU E C 1
ATOM 7157 O O . LEU E 1 26 ? 26.617 -112.081 3.770 1.00 42.04 25 LEU E O 1
ATOM 7162 N N . LEU E 1 27 ? 28.616 -111.502 2.958 1.00 40.91 26 LEU E N 1
ATOM 7163 C CA . LEU E 1 27 ? 28.597 -112.526 1.942 1.00 40.43 26 LEU E CA 1
ATOM 7164 C C . LEU E 1 27 ? 28.722 -113.881 2.594 1.00 41.11 26 LEU E C 1
ATOM 7165 O O . LEU E 1 27 ? 28.152 -114.859 2.135 1.00 43.75 26 LEU E O 1
ATOM 7170 N N . ARG E 1 28 ? 29.499 -113.945 3.659 1.00 39.59 27 ARG E N 1
ATOM 7171 C CA . ARG E 1 28 ? 29.670 -115.195 4.353 1.00 41.01 27 ARG E CA 1
ATOM 7172 C C . ARG E 1 28 ? 28.390 -115.587 5.043 1.00 41.27 27 ARG E C 1
ATOM 7173 O O . ARG E 1 28 ? 27.992 -116.741 5.023 1.00 43.69 27 ARG E O 1
ATOM 7181 N N . PHE E 1 29 ? 27.741 -114.618 5.663 1.00 39.56 28 PHE E N 1
ATOM 7182 C CA . PHE E 1 29 ? 26.522 -114.902 6.382 1.00 41.78 28 PHE E CA 1
ATOM 7183 C C . PHE E 1 29 ? 25.413 -115.356 5.456 1.00 46.38 28 PHE E C 1
ATOM 7184 O O . PHE E 1 29 ? 24.699 -116.297 5.762 1.00 50.44 28 PHE E O 1
ATOM 7192 N N . ALA E 1 30 ? 25.276 -114.689 4.320 1.00 47.33 29 ALA E N 1
ATOM 7193 C CA . ALA E 1 30 ? 24.173 -114.949 3.413 1.00 48.47 29 ALA E CA 1
ATOM 7194 C C . ALA E 1 30 ? 24.417 -116.058 2.412 1.00 51.85 29 ALA E C 1
ATOM 7195 O O . ALA E 1 30 ? 23.498 -116.769 2.048 1.00 58.54 29 ALA E O 1
ATOM 7197 N N . ASP E 1 31 ? 25.645 -116.196 1.946 1.00 48.12 30 ASP E N 1
ATOM 7198 C CA . ASP E 1 31 ? 25.913 -117.147 0.891 1.00 51.23 30 ASP E CA 1
ATOM 7199 C C . ASP E 1 31 ? 26.924 -118.187 1.299 1.00 51.54 30 ASP E C 1
ATOM 7200 O O . ASP E 1 31 ? 27.283 -119.044 0.509 1.00 60.20 30 ASP E O 1
ATOM 7205 N N . ASP E 1 32 ? 27.392 -118.113 2.533 1.00 51.53 31 ASP E N 1
ATOM 7206 C CA . ASP E 1 32 ? 28.380 -119.061 3.007 1.00 57.19 31 ASP E CA 1
ATOM 7207 C C . ASP E 1 32 ? 29.518 -119.162 2.011 1.00 60.45 31 ASP E C 1
ATOM 7208 O O . ASP E 1 32 ? 29.924 -120.255 1.631 1.00 62.27 31 ASP E O 1
ATOM 7213 N N . THR E 1 33 ? 30.036 -118.016 1.590 1.00 59.09 32 THR E N 1
ATOM 7214 C CA . THR E 1 33 ? 31.074 -117.981 0.574 1.00 57.49 32 THR E CA 1
ATOM 7215 C C . THR E 1 33 ? 31.997 -116.784 0.769 1.00 54.33 32 THR E C 1
ATOM 7216 O O . THR E 1 33 ? 31.657 -115.843 1.466 1.00 52.32 32 THR E O 1
ATOM 7220 N N . TYR E 1 34 ? 33.171 -116.826 0.156 1.00 54.36 33 TYR E N 1
ATOM 7221 C CA . TYR E 1 34 ? 34.173 -115.793 0.365 1.00 50.19 33 TYR E CA 1
ATOM 7222 C C . TYR E 1 34 ? 35.046 -115.613 -0.854 1.00 53.04 33 TYR E C 1
ATOM 7223 O O . TYR E 1 34 ? 35.689 -116.549 -1.297 1.00 56.47 33 TYR E O 1
ATOM 7232 N N . THR E 1 35 ? 35.083 -114.402 -1.384 1.00 50.62 34 THR E N 1
ATOM 7233 C CA . THR E 1 35 ? 35.901 -114.111 -2.548 1.00 47.16 34 THR E CA 1
ATOM 7234 C C . THR E 1 35 ? 37.070 -113.230 -2.176 1.00 44.13 34 THR E C 1
ATOM 7235 O O . THR E 1 35 ? 36.952 -112.360 -1.330 1.00 42.04 34 THR E O 1
ATOM 7239 N N . GLU E 1 36 ? 38.193 -113.441 -2.837 1.00 44.36 35 GLU E N 1
ATOM 7240 C CA . GLU E 1 36 ? 39.402 -112.706 -2.531 1.00 43.57 35 GLU E CA 1
ATOM 7241 C C . GLU E 1 36 ? 39.519 -111.439 -3.351 1.00 37.51 35 GLU E C 1
ATOM 7242 O O . GLU E 1 36 ? 40.405 -110.628 -3.128 1.00 41.57 35 GLU E O 1
ATOM 7248 N N . SER E 1 37 ? 38.605 -111.271 -4.291 1.00 35.04 36 SER E N 1
ATOM 7249 C CA . SER E 1 37 ? 38.648 -110.160 -5.217 1.00 37.45 36 SER E CA 1
ATOM 7250 C C . SER E 1 37 ? 38.596 -108.825 -4.507 1.00 37.38 36 SER E C 1
ATOM 7251 O O . SER E 1 37 ? 37.814 -108.642 -3.589 1.00 40.77 36 SER E O 1
ATOM 7254 N N . TYR E 1 38 ? 39.429 -107.890 -4.947 1.00 33.94 37 TYR E N 1
ATOM 7255 C CA . TYR E 1 38 ? 39.497 -106.576 -4.333 1.00 30.53 37 TYR E CA 1
ATOM 7256 C C . TYR E 1 38 ? 38.436 -105.649 -4.871 1.00 34.38 37 TYR E C 1
ATOM 7257 O O . TYR E 1 38 ? 38.678 -104.890 -5.796 1.00 32.16 37 TYR E O 1
ATOM 7266 N N . ILE E 1 39 ? 37.261 -105.694 -4.267 1.00 39.20 38 ILE E N 1
ATOM 7267 C CA . ILE E 1 39 ? 36.157 -104.862 -4.691 1.00 35.82 38 ILE E CA 1
ATOM 7268 C C . ILE E 1 39 ? 35.735 -103.965 -3.563 1.00 36.12 38 ILE E C 1
ATOM 7269 O O . ILE E 1 39 ? 35.638 -104.395 -2.432 1.00 45.20 38 ILE E O 1
ATOM 7274 N N . SER E 1 40 ? 35.481 -102.708 -3.876 1.00 36.36 39 SER E N 1
ATOM 7275 C CA . SER E 1 40 ? 35.014 -101.772 -2.878 1.00 33.82 39 SER E CA 1
ATOM 7276 C C . SER E 1 40 ? 33.588 -101.357 -3.137 1.00 35.52 39 SER E C 1
ATOM 7277 O O . SER E 1 40 ? 33.217 -100.991 -4.245 1.00 33.65 39 SER E O 1
ATOM 7280 N N . THR E 1 41 ? 32.802 -101.406 -2.077 1.00 34.78 40 THR E N 1
ATOM 7281 C CA . THR E 1 41 ? 31.387 -101.135 -2.129 1.00 30.31 40 THR E CA 1
ATOM 7282 C C . THR E 1 41 ? 31.111 -99.667 -2.386 1.00 33.58 40 THR E C 1
ATOM 7283 O O . THR E 1 41 ? 31.704 -98.803 -1.766 1.00 38.46 40 THR E O 1
ATOM 7287 N N . ILE E 1 42 ? 30.206 -99.390 -3.311 1.00 35.20 41 ILE E N 1
ATOM 7288 C CA . ILE E 1 42 ? 29.739 -98.037 -3.533 1.00 34.99 41 ILE E CA 1
ATOM 7289 C C . ILE E 1 42 ? 28.422 -97.829 -2.827 1.00 33.95 41 ILE E C 1
ATOM 7290 O O . ILE E 1 42 ? 27.470 -98.552 -3.068 1.00 34.33 41 ILE E O 1
ATOM 7295 N N . GLY E 1 43 ? 28.366 -96.838 -1.957 1.00 35.20 42 GLY E N 1
ATOM 7296 C CA . GLY E 1 43 ? 27.148 -96.537 -1.240 1.00 38.62 42 GLY E CA 1
ATOM 7297 C C . GLY E 1 43 ? 26.685 -97.636 -0.307 1.00 40.04 42 GLY E C 1
ATOM 7298 O O . GLY E 1 43 ? 27.312 -97.926 0.698 1.00 39.47 42 GLY E O 1
ATOM 7299 N N . VAL E 1 44 ? 25.567 -98.248 -0.641 1.00 39.19 43 VAL E N 1
ATOM 7300 C CA . VAL E 1 44 ? 25.032 -99.292 0.189 1.00 37.72 43 VAL E CA 1
ATOM 7301 C C . VAL E 1 44 ? 24.590 -100.453 -0.658 1.00 41.09 43 VAL E C 1
ATOM 7302 O O . VAL E 1 44 ? 24.239 -100.289 -1.812 1.00 48.19 43 VAL E O 1
ATOM 7306 N N . ASP E 1 45 ? 24.628 -101.636 -0.076 1.00 41.28 44 ASP E N 1
ATOM 7307 C CA . ASP E 1 45 ? 24.056 -102.802 -0.700 1.00 43.66 44 ASP E CA 1
ATOM 7308 C C . ASP E 1 45 ? 23.245 -103.478 0.375 1.00 41.21 44 ASP E C 1
ATOM 7309 O O . ASP E 1 45 ? 23.274 -103.060 1.519 1.00 34.68 44 ASP E O 1
ATOM 7314 N N . PHE E 1 46 ? 22.502 -104.508 0.010 1.00 43.59 45 PHE E N 1
ATOM 7315 C CA . PHE E 1 46 ? 21.729 -105.233 0.994 1.00 43.40 45 PHE E CA 1
ATOM 7316 C C . PHE E 1 46 ? 21.563 -106.698 0.633 1.00 42.07 45 PHE E C 1
ATOM 7317 O O . PHE E 1 46 ? 21.531 -107.057 -0.530 1.00 44.07 45 PHE E O 1
ATOM 7325 N N . LYS E 1 47 ? 21.489 -107.539 1.654 1.00 43.17 46 LYS E N 1
ATOM 7326 C CA . LYS E 1 47 ? 21.188 -108.950 1.477 1.00 46.57 46 LYS E CA 1
ATOM 7327 C C . LYS E 1 47 ? 20.176 -109.432 2.509 1.00 49.72 46 LYS E C 1
ATOM 7328 O O . LYS E 1 47 ? 19.930 -108.768 3.508 1.00 47.48 46 LYS E O 1
ATOM 7334 N N . ILE E 1 48 ? 19.595 -110.595 2.262 1.00 51.38 47 ILE E N 1
ATOM 7335 C CA . ILE E 1 48 ? 18.510 -111.097 3.081 1.00 51.76 47 ILE E CA 1
ATOM 7336 C C . ILE E 1 48 ? 18.770 -112.526 3.529 1.00 55.40 47 ILE E C 1
ATOM 7337 O O . ILE E 1 48 ? 19.055 -113.393 2.713 1.00 58.48 47 ILE E O 1
ATOM 7342 N N . ARG E 1 49 ? 18.677 -112.776 4.825 1.00 53.81 48 ARG E N 1
ATOM 7343 C CA . ARG E 1 49 ? 18.733 -114.145 5.308 1.00 57.71 48 ARG E CA 1
ATOM 7344 C C . ARG E 1 49 ? 17.773 -114.348 6.466 1.00 60.96 48 ARG E C 1
ATOM 7345 O O . ARG E 1 49 ? 17.649 -113.503 7.348 1.00 57.89 48 ARG E O 1
ATOM 7353 N N . THR E 1 50 ? 17.080 -115.475 6.444 1.00 62.05 49 THR E N 1
ATOM 7354 C CA . THR E 1 50 ? 16.084 -115.755 7.452 1.00 62.28 49 THR E CA 1
ATOM 7355 C C . THR E 1 50 ? 16.611 -116.774 8.424 1.00 60.86 49 THR E C 1
ATOM 7356 O O . THR E 1 50 ? 17.131 -117.811 8.039 1.00 57.20 49 THR E O 1
ATOM 7360 N N . ILE E 1 51 ? 16.470 -116.473 9.698 1.00 58.97 50 ILE E N 1
ATOM 7361 C CA . ILE E 1 51 ? 16.896 -117.398 10.710 1.00 60.87 50 ILE E CA 1
ATOM 7362 C C . ILE E 1 51 ? 15.750 -117.635 11.655 1.00 62.47 50 ILE E C 1
ATOM 7363 O O . ILE E 1 51 ? 14.758 -116.914 11.637 1.00 59.70 50 ILE E O 1
ATOM 7368 N N . GLU E 1 52 ? 15.899 -118.646 12.493 1.00 67.15 51 GLU E N 1
ATOM 7369 C CA . GLU E 1 52 ? 14.922 -118.912 13.525 1.00 71.96 51 GLU E CA 1
ATOM 7370 C C . GLU E 1 52 ? 15.609 -118.954 14.869 1.00 70.78 51 GLU E C 1
ATOM 7371 O O . GLU E 1 52 ? 16.476 -119.785 15.100 1.00 71.38 51 GLU E O 1
ATOM 7377 N N . LEU E 1 53 ? 15.241 -118.029 15.744 1.00 68.65 52 LEU E N 1
ATOM 7378 C CA . LEU E 1 53 ? 15.774 -118.010 17.097 1.00 68.08 52 LEU E CA 1
ATOM 7379 C C . LEU E 1 53 ? 14.647 -118.270 18.082 1.00 68.38 52 LEU E C 1
ATOM 7380 O O . LEU E 1 53 ? 13.565 -117.704 17.959 1.00 67.80 52 LEU E O 1
ATOM 7382 N N . ASP E 1 54 ? 14.894 -119.139 19.053 1.00 68.49 53 ASP E N 1
ATOM 7383 C CA . ASP E 1 54 ? 13.881 -119.467 20.040 1.00 70.72 53 ASP E CA 1
ATOM 7384 C C . ASP E 1 54 ? 12.594 -119.860 19.353 1.00 71.55 53 ASP E C 1
ATOM 7385 O O . ASP E 1 54 ? 11.524 -119.394 19.718 1.00 73.07 53 ASP E O 1
ATOM 7390 N N . GLY E 1 55 ? 12.699 -120.710 18.346 1.00 70.53 54 GLY E N 1
ATOM 7391 C CA . GLY E 1 55 ? 11.520 -121.216 17.675 1.00 72.57 54 GLY E CA 1
ATOM 7392 C C . GLY E 1 55 ? 10.800 -120.156 16.876 1.00 73.26 54 GLY E C 1
ATOM 7393 O O . GLY E 1 55 ? 9.957 -120.460 16.036 1.00 73.69 54 GLY E O 1
ATOM 7394 N N . LYS E 1 56 ? 11.134 -118.902 17.146 1.00 72.66 55 LYS E N 1
ATOM 7395 C CA . LYS E 1 56 ? 10.604 -117.798 16.369 1.00 72.88 55 LYS E CA 1
ATOM 7396 C C . LYS E 1 56 ? 11.442 -117.566 15.115 1.00 72.07 55 LYS E C 1
ATOM 7397 O O . LYS E 1 56 ? 12.672 -117.619 15.144 1.00 68.14 55 LYS E O 1
ATOM 7399 N N . THR E 1 57 ? 10.749 -117.312 14.015 1.00 69.69 56 THR E N 1
ATOM 7400 C CA . THR E 1 57 ? 11.371 -117.174 12.713 1.00 68.35 56 THR E CA 1
ATOM 7401 C C . THR E 1 57 ? 11.658 -115.713 12.383 1.00 67.90 56 THR E C 1
ATOM 7402 O O . THR E 1 57 ? 10.744 -114.900 12.284 1.00 68.63 56 THR E O 1
ATOM 7406 N N . ILE E 1 58 ? 12.935 -115.391 12.209 1.00 60.81 57 ILE E N 1
ATOM 7407 C CA . ILE E 1 58 ? 13.356 -114.005 12.080 1.00 58.53 57 ILE E CA 1
ATOM 7408 C C . ILE E 1 58 ? 13.960 -113.687 10.723 1.00 61.71 57 ILE E C 1
ATOM 7409 O O . ILE E 1 58 ? 14.929 -114.309 10.299 1.00 63.06 57 ILE E O 1
ATOM 7414 N N . LYS E 1 59 ? 13.384 -112.699 10.054 1.00 60.54 58 LYS E N 1
ATOM 7415 C CA . LYS E 1 59 ? 13.847 -112.291 8.741 1.00 62.25 58 LYS E CA 1
ATOM 7416 C C . LYS E 1 59 ? 14.813 -111.128 8.858 1.00 58.53 58 LYS E C 1
ATOM 7417 O O . LYS E 1 59 ? 14.462 -110.061 9.344 1.00 57.14 58 LYS E O 1
ATOM 7423 N N . LEU E 1 60 ? 16.035 -111.347 8.402 1.00 49.83 59 LEU E N 1
ATOM 7424 C CA . LEU E 1 60 ? 17.074 -110.351 8.528 1.00 47.61 59 LEU E CA 1
ATOM 7425 C C . LEU E 1 60 ? 17.301 -109.610 7.231 1.00 53.83 59 LEU E C 1
ATOM 7426 O O . LEU E 1 60 ? 17.672 -110.200 6.226 1.00 56.37 59 LEU E O 1
ATOM 7431 N N . GLN E 1 61 ? 17.077 -108.308 7.261 1.00 51.45 60 GLN E N 1
ATOM 7432 C CA . GLN E 1 61 ? 17.302 -107.471 6.101 1.00 47.41 60 GLN E CA 1
ATOM 7433 C C . GLN E 1 61 ? 18.553 -106.646 6.349 1.00 45.90 60 GLN E C 1
ATOM 7434 O O . GLN E 1 61 ? 18.504 -105.614 7.005 1.00 43.23 60 GLN E O 1
ATOM 7440 N N . ILE E 1 62 ? 19.676 -107.114 5.820 1.00 42.18 61 ILE E N 1
ATOM 7441 C CA . ILE E 1 62 ? 20.973 -106.572 6.195 1.00 40.65 61 ILE E CA 1
ATOM 7442 C C . ILE E 1 62 ? 21.591 -105.677 5.141 1.00 41.68 61 ILE E C 1
ATOM 7443 O O . ILE E 1 62 ? 21.798 -106.085 4.007 1.00 39.20 61 ILE E O 1
ATOM 7448 N N . TRP E 1 63 ? 21.911 -104.457 5.542 1.00 41.57 62 TRP E N 1
ATOM 7449 C CA . TRP E 1 63 ? 22.478 -103.481 4.633 1.00 37.85 62 TRP E CA 1
ATOM 7450 C C . TRP E 1 63 ? 23.956 -103.278 4.862 1.00 35.11 62 TRP E C 1
ATOM 7451 O O . TRP E 1 63 ? 24.404 -103.052 5.975 1.00 40.15 62 TRP E O 1
ATOM 7462 N N . ASP E 1 64 ? 24.704 -103.345 3.776 1.00 36.57 63 ASP E N 1
ATOM 7463 C CA . ASP E 1 64 ? 26.125 -103.108 3.790 1.00 34.63 63 ASP E CA 1
ATOM 7464 C C . ASP E 1 64 ? 26.367 -101.657 3.443 1.00 34.15 63 ASP E C 1
ATOM 7465 O O . ASP E 1 64 ? 25.704 -101.121 2.578 1.00 33.18 63 ASP E O 1
ATOM 7470 N N . THR E 1 65 ? 27.312 -101.015 4.116 1.00 32.54 64 THR E N 1
ATOM 7471 C CA . THR E 1 65 ? 27.656 -99.641 3.777 1.00 32.75 64 THR E CA 1
ATOM 7472 C C . THR E 1 65 ? 29.092 -99.495 3.326 1.00 32.15 64 THR E C 1
ATOM 7473 O O . THR E 1 65 ? 29.893 -100.391 3.495 1.00 30.30 64 THR E O 1
ATOM 7477 N N . ALA E 1 66 ? 29.392 -98.352 2.728 1.00 31.18 65 ALA E N 1
ATOM 7478 C CA . ALA E 1 66 ? 30.730 -98.022 2.298 1.00 30.43 65 ALA E CA 1
ATOM 7479 C C . ALA E 1 66 ? 31.378 -97.165 3.348 1.00 29.34 65 ALA E C 1
ATOM 7480 O O . ALA E 1 66 ? 30.757 -96.267 3.879 1.00 30.89 65 ALA E O 1
ATOM 7482 N N . GLY E 1 67 ? 32.641 -97.435 3.633 1.00 28.39 66 GLY E N 1
ATOM 7483 C CA . GLY E 1 67 ? 33.340 -96.752 4.701 1.00 31.94 66 GLY E CA 1
ATOM 7484 C C . GLY E 1 67 ? 33.922 -95.400 4.377 1.00 33.68 66 GLY E C 1
ATOM 7485 O O . GLY E 1 67 ? 34.131 -94.589 5.265 1.00 38.42 66 GLY E O 1
ATOM 7486 N N . GLN E 1 68 ? 34.198 -95.163 3.103 1.00 32.81 67 GLN E N 1
ATOM 7487 C CA . GLN E 1 68 ? 34.831 -93.926 2.682 1.00 32.76 67 GLN E CA 1
ATOM 7488 C C . GLN E 1 68 ? 33.966 -92.737 2.985 1.00 31.72 67 GLN E C 1
ATOM 7489 O O . GLN E 1 68 ? 32.777 -92.766 2.757 1.00 37.76 67 GLN E O 1
ATOM 7495 N N . GLU E 1 69 ? 34.579 -91.686 3.497 1.00 32.32 68 GLU E N 1
ATOM 7496 C CA . GLU E 1 69 ? 33.851 -90.504 3.914 1.00 36.84 68 GLU E CA 1
ATOM 7497 C C . GLU E 1 69 ? 33.077 -89.821 2.789 1.00 38.87 68 GLU E C 1
ATOM 7498 O O . GLU E 1 69 ? 32.146 -89.075 3.051 1.00 43.82 68 GLU E O 1
ATOM 7504 N N . ARG E 1 70 ? 33.464 -90.048 1.542 1.00 40.14 69 ARG E N 1
ATOM 7505 C CA . ARG E 1 70 ? 32.797 -89.372 0.443 1.00 40.36 69 ARG E CA 1
ATOM 7506 C C . ARG E 1 70 ? 31.398 -89.927 0.216 1.00 45.30 69 ARG E C 1
ATOM 7507 O O . ARG E 1 70 ? 30.587 -89.318 -0.468 1.00 48.76 69 ARG E O 1
ATOM 7515 N N . PHE E 1 71 ? 31.113 -91.078 0.804 1.00 42.27 70 PHE E N 1
ATOM 7516 C CA . PHE E 1 71 ? 29.827 -91.719 0.631 1.00 37.96 70 PHE E CA 1
ATOM 7517 C C . PHE E 1 71 ? 28.949 -91.556 1.857 1.00 41.21 70 PHE E C 1
ATOM 7518 O O . PHE E 1 71 ? 27.821 -92.023 1.878 1.00 43.70 70 PHE E O 1
ATOM 7526 N N . ARG E 1 72 ? 29.473 -90.917 2.888 1.00 47.36 71 ARG E N 1
ATOM 7527 C CA . ARG E 1 72 ? 28.762 -90.835 4.148 1.00 49.08 71 ARG E CA 1
ATOM 7528 C C . ARG E 1 72 ? 27.367 -90.279 3.961 1.00 53.18 71 ARG E C 1
ATOM 7529 O O . ARG E 1 72 ? 26.415 -90.773 4.541 1.00 54.48 71 ARG E O 1
ATOM 7537 N N . THR E 1 73 ? 27.246 -89.254 3.138 1.00 58.00 72 THR E N 1
ATOM 7538 C CA . THR E 1 73 ? 25.958 -88.634 2.919 1.00 60.36 72 THR E CA 1
ATOM 7539 C C . THR E 1 73 ? 24.932 -89.634 2.432 1.00 57.95 72 THR E C 1
ATOM 7540 O O . THR E 1 73 ? 23.756 -89.512 2.728 1.00 63.32 72 THR E O 1
ATOM 7544 N N . ILE E 1 74 ? 25.368 -90.630 1.685 1.00 52.20 73 ILE E N 1
ATOM 7545 C CA . ILE E 1 74 ? 24.430 -91.608 1.182 1.00 50.67 73 ILE E CA 1
ATOM 7546 C C . ILE E 1 74 ? 24.111 -92.610 2.251 1.00 53.59 73 ILE E C 1
ATOM 7547 O O . ILE E 1 74 ? 22.959 -92.933 2.487 1.00 58.42 73 ILE E O 1
ATOM 7552 N N . THR E 1 75 ? 25.155 -93.105 2.896 1.00 50.07 74 THR E N 1
ATOM 7553 C CA . THR E 1 75 ? 25.028 -94.140 3.900 1.00 45.13 74 THR E CA 1
ATOM 7554 C C . THR E 1 75 ? 24.241 -93.672 5.100 1.00 46.91 74 THR E C 1
ATOM 7555 O O . THR E 1 75 ? 23.372 -94.369 5.591 1.00 48.81 74 THR E O 1
ATOM 7559 N N . SER E 1 76 ? 24.558 -92.486 5.583 1.00 46.23 75 SER E N 1
ATOM 7560 C CA . SER E 1 76 ? 23.957 -92.009 6.810 1.00 46.97 75 SER E CA 1
ATOM 7561 C C . SER E 1 76 ? 22.447 -92.102 6.784 1.00 49.75 75 SER E C 1
ATOM 7562 O O . SER E 1 76 ? 21.809 -92.276 7.814 1.00 55.12 75 SER E O 1
ATOM 7565 N N . SER E 1 77 ? 21.868 -91.991 5.603 1.00 52.03 76 SER E N 1
ATOM 7566 C CA . SER E 1 77 ? 20.427 -91.922 5.503 1.00 54.60 76 SER E CA 1
ATOM 7567 C C . SER E 1 77 ? 19.796 -93.235 5.890 1.00 54.66 76 SER E C 1
ATOM 7568 O O . SER E 1 77 ? 18.595 -93.313 6.102 1.00 61.99 76 SER E O 1
ATOM 7571 N N . TYR E 1 78 ? 20.607 -94.272 5.987 1.00 47.70 77 TYR E N 1
ATOM 7572 C CA . TYR E 1 78 ? 20.081 -95.590 6.275 1.00 44.85 77 TYR E CA 1
ATOM 7573 C C . TYR E 1 78 ? 20.128 -95.916 7.755 1.00 44.85 77 TYR E C 1
ATOM 7574 O O . TYR E 1 78 ? 19.601 -96.926 8.184 1.00 46.39 77 TYR E O 1
ATOM 7583 N N . TYR E 1 79 ? 20.752 -95.053 8.538 1.00 49.26 78 TYR E N 1
ATOM 7584 C CA . TYR E 1 79 ? 20.897 -95.316 9.957 1.00 53.69 78 TYR E CA 1
ATOM 7585 C C . TYR E 1 79 ? 19.560 -95.345 10.658 1.00 58.14 78 TYR E C 1
ATOM 7586 O O . TYR E 1 79 ? 19.178 -96.346 11.248 1.00 57.22 78 TYR E O 1
ATOM 7595 N N . ARG E 1 80 ? 18.855 -94.227 10.596 1.00 63.59 79 ARG E N 1
ATOM 7596 C CA . ARG E 1 80 ? 17.688 -94.009 11.433 1.00 66.77 79 ARG E CA 1
ATOM 7597 C C . ARG E 1 80 ? 16.709 -95.167 11.434 1.00 64.65 79 ARG E C 1
ATOM 7598 O O . ARG E 1 80 ? 16.061 -95.432 12.439 1.00 68.21 79 ARG E O 1
ATOM 7606 N N . GLY E 1 81 ? 16.598 -95.857 10.313 1.00 58.40 80 GLY E N 1
ATOM 7607 C CA . GLY E 1 81 ? 15.583 -96.879 10.178 1.00 58.32 80 GLY E CA 1
ATOM 7608 C C . GLY E 1 81 ? 16.069 -98.260 10.531 1.00 58.79 80 GLY E C 1
ATOM 7609 O O . GLY E 1 81 ? 15.540 -99.254 10.057 1.00 63.15 80 GLY E O 1
ATOM 7610 N N . ALA E 1 82 ? 17.077 -98.333 11.377 1.00 52.13 81 ALA E N 1
ATOM 7611 C CA . ALA E 1 82 ? 17.696 -99.610 11.626 1.00 47.98 81 ALA E CA 1
ATOM 7612 C C . ALA E 1 82 ? 17.396 -100.100 13.021 1.00 50.71 81 ALA E C 1
ATOM 7613 O O . ALA E 1 82 ? 17.212 -99.313 13.940 1.00 52.41 81 ALA E O 1
ATOM 7615 N N . HIS E 1 83 ? 17.338 -101.412 13.169 1.00 46.31 82 HIS E N 1
ATOM 7616 C CA . HIS E 1 83 ? 17.126 -102.003 14.466 1.00 50.38 82 HIS E CA 1
ATOM 7617 C C . HIS E 1 83 ? 18.451 -102.212 15.142 1.00 52.80 82 HIS E C 1
ATOM 7618 O O . HIS E 1 83 ? 18.612 -101.933 16.319 1.00 53.31 82 HIS E O 1
ATOM 7625 N N . GLY E 1 84 ? 19.406 -102.715 14.378 1.00 53.80 83 GLY E N 1
ATOM 7626 C CA . GLY E 1 84 ? 20.718 -103.002 14.902 1.00 48.74 83 GLY E CA 1
ATOM 7627 C C . GLY E 1 84 ? 21.810 -102.599 13.949 1.00 45.91 83 GLY E C 1
ATOM 7628 O O . GLY E 1 84 ? 21.681 -102.734 12.743 1.00 39.95 83 GLY E O 1
ATOM 7629 N N . ILE E 1 85 ? 22.900 -102.106 14.512 1.00 46.72 84 ILE E N 1
ATOM 7630 C CA . ILE E 1 85 ? 24.025 -101.664 13.721 1.00 41.04 84 ILE E CA 1
ATOM 7631 C C . ILE E 1 85 ? 25.321 -102.269 14.201 1.00 42.78 84 ILE E C 1
ATOM 7632 O O . ILE E 1 85 ? 25.762 -102.020 15.313 1.00 41.95 84 ILE E O 1
ATOM 7637 N N . ILE E 1 86 ? 25.936 -103.056 13.334 1.00 43.48 85 ILE E N 1
ATOM 7638 C CA . ILE E 1 86 ? 27.188 -103.707 13.650 1.00 38.72 85 ILE E CA 1
ATOM 7639 C C . ILE E 1 86 ? 28.360 -102.850 13.252 1.00 35.98 85 ILE E C 1
ATOM 7640 O O . ILE E 1 86 ? 28.535 -102.538 12.091 1.00 40.81 85 ILE E O 1
ATOM 7645 N N . VAL E 1 87 ? 29.177 -102.491 14.225 1.00 33.42 86 VAL E N 1
ATOM 7646 C CA . VAL E 1 87 ? 30.380 -101.733 13.970 1.00 31.46 86 VAL E CA 1
ATOM 7647 C C . VAL E 1 87 ? 31.547 -102.670 13.805 1.00 32.68 86 VAL E C 1
ATOM 7648 O O . VAL E 1 87 ? 31.795 -103.505 14.654 1.00 30.91 86 VAL E O 1
ATOM 7652 N N . VAL E 1 88 ? 32.281 -102.514 12.716 1.00 31.26 87 VAL E N 1
ATOM 7653 C CA . VAL E 1 88 ? 33.331 -103.451 12.392 1.00 24.49 87 VAL E CA 1
ATOM 7654 C C . VAL E 1 88 ? 34.683 -102.794 12.299 1.00 28.57 87 VAL E C 1
ATOM 7655 O O . VAL E 1 88 ? 34.822 -101.719 11.749 1.00 32.07 87 VAL E O 1
ATOM 7659 N N . TYR E 1 89 ? 35.689 -103.460 12.839 1.00 32.06 88 TYR E N 1
ATOM 7660 C CA . TYR E 1 89 ? 37.054 -103.001 12.689 1.00 31.14 88 TYR E CA 1
ATOM 7661 C C . TYR E 1 89 ? 37.950 -104.154 12.283 1.00 30.47 88 TYR E C 1
ATOM 7662 O O . TYR E 1 89 ? 37.513 -105.284 12.213 1.00 30.13 88 TYR E O 1
ATOM 7671 N N . ASP E 1 90 ? 39.209 -103.855 12.005 1.00 29.86 89 ASP E N 1
ATOM 7672 C CA . ASP E 1 90 ? 40.149 -104.851 11.514 1.00 33.22 89 ASP E CA 1
ATOM 7673 C C . ASP E 1 90 ? 41.223 -105.130 12.544 1.00 32.56 89 ASP E C 1
ATOM 7674 O O . ASP E 1 90 ? 41.956 -104.235 12.928 1.00 27.75 89 ASP E O 1
ATOM 7679 N N . VAL E 1 91 ? 41.339 -106.374 12.981 1.00 29.41 90 VAL E N 1
ATOM 7680 C CA . VAL E 1 91 ? 42.226 -106.658 14.098 1.00 36.74 90 VAL E CA 1
ATOM 7681 C C . VAL E 1 91 ? 43.684 -106.478 13.753 1.00 41.02 90 VAL E C 1
ATOM 7682 O O . VAL E 1 91 ? 44.550 -106.672 14.592 1.00 45.48 90 VAL E O 1
ATOM 7686 N N . THR E 1 92 ? 43.953 -106.091 12.516 1.00 37.60 91 THR E N 1
ATOM 7687 C CA . THR E 1 92 ? 45.315 -105.841 12.089 1.00 38.09 91 THR E CA 1
ATOM 7688 C C . THR E 1 92 ? 45.468 -104.385 11.767 1.00 36.19 91 THR E C 1
ATOM 7689 O O . THR E 1 92 ? 46.472 -103.969 11.223 1.00 38.93 91 THR E O 1
ATOM 7693 N N . ASP E 1 93 ? 44.454 -103.607 12.096 1.00 35.63 92 ASP E N 1
ATOM 7694 C CA . ASP E 1 93 ? 44.445 -102.209 11.732 1.00 40.07 92 ASP E CA 1
ATOM 7695 C C . ASP E 1 93 ? 44.088 -101.354 12.919 1.00 43.42 92 ASP E C 1
ATOM 7696 O O . ASP E 1 93 ? 42.925 -101.207 13.261 1.00 40.11 92 ASP E O 1
ATOM 7701 N N . GLN E 1 94 ? 45.098 -100.777 13.543 1.00 46.34 93 GLN E N 1
ATOM 7702 C CA . GLN E 1 94 ? 44.879 -100.017 14.752 1.00 42.93 93 GLN E CA 1
ATOM 7703 C C . GLN E 1 94 ? 44.019 -98.798 14.536 1.00 41.54 93 GLN E C 1
ATOM 7704 O O . GLN E 1 94 ? 43.220 -98.450 15.384 1.00 45.22 93 GLN E O 1
ATOM 7710 N N . GLU E 1 95 ? 44.193 -98.136 13.406 1.00 40.46 94 GLU E N 1
ATOM 7711 C CA . GLU E 1 95 ? 43.435 -96.929 13.135 1.00 39.51 94 GLU E CA 1
ATOM 7712 C C . GLU E 1 95 ? 41.954 -97.220 12.962 1.00 37.77 94 GLU E C 1
ATOM 7713 O O . GLU E 1 95 ? 41.119 -96.416 13.321 1.00 37.41 94 GLU E O 1
ATOM 7715 N N . SER E 1 96 ? 41.628 -98.385 12.431 1.00 34.81 95 SER E N 1
ATOM 7716 C CA . SER E 1 96 ? 40.240 -98.718 12.196 1.00 35.76 95 SER E CA 1
ATOM 7717 C C . SER E 1 96 ? 39.535 -98.926 13.514 1.00 40.87 95 SER E C 1
ATOM 7718 O O . SER E 1 96 ? 38.334 -98.730 13.630 1.00 44.78 95 SER E O 1
ATOM 7721 N N . TYR E 1 97 ? 40.300 -99.333 14.512 1.00 42.90 96 TYR E N 1
ATOM 7722 C CA . TYR E 1 97 ? 39.773 -99.521 15.846 1.00 42.33 96 TYR E CA 1
ATOM 7723 C C . TYR E 1 97 ? 39.649 -98.194 16.570 1.00 40.94 96 TYR E C 1
ATOM 7724 O O . TYR E 1 97 ? 38.718 -97.976 17.333 1.00 40.09 96 TYR E O 1
ATOM 7733 N N . ALA E 1 98 ? 40.594 -97.302 16.335 1.00 39.71 97 ALA E N 1
ATOM 7734 C CA . ALA E 1 98 ? 40.549 -96.013 16.984 1.00 44.90 97 ALA E CA 1
ATOM 7735 C C . ALA E 1 98 ? 39.441 -95.194 16.386 1.00 50.88 97 ALA E C 1
ATOM 7736 O O . ALA E 1 98 ? 39.080 -94.155 16.907 1.00 59.77 97 ALA E O 1
ATOM 7738 N N . ASN E 1 99 ? 38.897 -95.665 15.280 1.00 46.41 98 ASN E N 1
ATOM 7739 C CA . ASN E 1 99 ? 37.895 -94.901 14.578 1.00 43.31 98 ASN E CA 1
ATOM 7740 C C . ASN E 1 99 ? 36.530 -95.312 15.023 1.00 40.87 98 ASN E C 1
ATOM 7741 O O . ASN E 1 99 ? 35.542 -94.673 14.699 1.00 44.30 98 ASN E O 1
ATOM 7746 N N . VAL E 1 100 ? 36.480 -96.389 15.779 1.00 37.50 99 VAL E N 1
ATOM 7747 C CA . VAL E 1 100 ? 35.221 -96.888 16.264 1.00 40.32 99 VAL E CA 1
ATOM 7748 C C . VAL E 1 100 ? 34.513 -95.836 17.089 1.00 43.78 99 VAL E C 1
ATOM 7749 O O . VAL E 1 100 ? 33.296 -95.761 17.091 1.00 43.71 99 VAL E O 1
ATOM 7753 N N . LYS E 1 101 ? 35.287 -95.016 17.782 1.00 43.67 100 LYS E N 1
ATOM 7754 C CA . LYS E 1 101 ? 34.729 -93.960 18.606 1.00 47.15 100 LYS E CA 1
ATOM 7755 C C . LYS E 1 101 ? 33.992 -92.958 17.754 1.00 48.80 100 LYS E C 1
ATOM 7756 O O . LYS E 1 101 ? 33.009 -92.370 18.177 1.00 52.34 100 LYS E O 1
ATOM 7758 N N . GLN E 1 102 ? 34.484 -92.763 16.543 1.00 50.76 101 GLN E N 1
ATOM 7759 C CA . GLN E 1 102 ? 33.908 -91.797 15.638 1.00 49.41 101 GLN E CA 1
ATOM 7760 C C . GLN E 1 102 ? 32.702 -92.404 14.989 1.00 41.55 101 GLN E C 1
ATOM 7761 O O . GLN E 1 102 ? 31.721 -91.728 14.728 1.00 40.17 101 GLN E O 1
ATOM 7767 N N . TRP E 1 103 ? 32.791 -93.696 14.723 1.00 38.39 102 TRP E N 1
ATOM 7768 C CA . TRP E 1 103 ? 31.707 -94.424 14.102 1.00 40.48 102 TRP E CA 1
ATOM 7769 C C . TRP E 1 103 ? 30.523 -94.537 15.032 1.00 47.10 102 TRP E C 1
ATOM 7770 O O . TRP E 1 103 ? 29.389 -94.623 14.592 1.00 48.79 102 TRP E O 1
ATOM 7781 N N . LEU E 1 104 ? 30.799 -94.554 16.326 1.00 48.71 103 LEU E N 1
ATOM 7782 C CA . LEU E 1 104 ? 29.753 -94.612 17.328 1.00 46.42 103 LEU E CA 1
ATOM 7783 C C . LEU E 1 104 ? 29.119 -93.256 17.498 1.00 48.68 103 LEU E C 1
ATOM 7784 O O . LEU E 1 104 ? 27.998 -93.135 17.968 1.00 50.12 103 LEU E O 1
ATOM 7789 N N . GLN E 1 105 ? 29.856 -92.228 17.121 1.00 46.74 104 GLN E N 1
ATOM 7790 C CA . GLN E 1 105 ? 29.313 -90.891 17.108 1.00 50.06 104 GLN E CA 1
ATOM 7791 C C . GLN E 1 105 ? 28.333 -90.726 15.970 1.00 49.84 104 GLN E C 1
ATOM 7792 O O . GLN E 1 105 ? 27.303 -90.096 16.126 1.00 53.51 104 GLN E O 1
ATOM 7798 N N . GLU E 1 106 ? 28.658 -91.295 14.822 1.00 49.61 105 GLU E N 1
ATOM 7799 C CA . GLU E 1 106 ? 27.781 -91.206 13.672 1.00 50.26 105 GLU E CA 1
ATOM 7800 C C . GLU E 1 106 ? 26.476 -91.897 13.970 1.00 48.40 105 GLU E C 1
ATOM 7801 O O . GLU E 1 106 ? 25.449 -91.573 13.398 1.00 49.76 105 GLU E O 1
ATOM 7807 N N . ILE E 1 107 ? 26.521 -92.866 14.866 1.00 44.80 106 ILE E N 1
ATOM 7808 C CA . ILE E 1 107 ? 25.320 -93.564 15.257 1.00 47.64 106 ILE E CA 1
ATOM 7809 C C . ILE E 1 107 ? 24.498 -92.654 16.138 1.00 49.08 106 ILE E C 1
ATOM 7810 O O . ILE E 1 107 ? 23.289 -92.560 15.995 1.00 51.66 106 ILE E O 1
ATOM 7815 N N . ASP E 1 108 ? 25.162 -91.972 17.053 1.00 46.00 107 ASP E N 1
ATOM 7816 C CA . ASP E 1 108 ? 24.465 -91.071 17.943 1.00 54.08 107 ASP E CA 1
ATOM 7817 C C . ASP E 1 108 ? 23.854 -89.941 17.165 1.00 61.93 107 ASP E C 1
ATOM 7818 O O . ASP E 1 108 ? 23.073 -89.167 17.693 1.00 65.81 107 ASP E O 1
ATOM 7823 N N . ARG E 1 109 ? 24.210 -89.837 15.900 1.00 62.50 108 ARG E N 1
ATOM 7824 C CA . ARG E 1 109 ? 23.799 -88.680 15.147 1.00 67.15 108 ARG E CA 1
ATOM 7825 C C . ARG E 1 109 ? 22.676 -88.978 14.187 1.00 67.24 108 ARG E C 1
ATOM 7826 O O . ARG E 1 109 ? 21.716 -88.229 14.099 1.00 72.16 108 ARG E O 1
ATOM 7834 N N . TYR E 1 110 ? 22.788 -90.074 13.462 1.00 61.24 109 TYR E N 1
ATOM 7835 C CA . TYR E 1 110 ? 21.805 -90.358 12.443 1.00 59.04 109 TYR E CA 1
ATOM 7836 C C . TYR E 1 110 ? 20.905 -91.475 12.886 1.00 55.29 109 TYR E C 1
ATOM 7837 O O . TYR E 1 110 ? 19.837 -91.675 12.330 1.00 58.06 109 TYR E O 1
ATOM 7846 N N . ALA E 1 111 ? 21.349 -92.213 13.888 1.00 54.86 110 ALA E N 1
ATOM 7847 C CA . ALA E 1 111 ? 20.662 -93.425 14.283 1.00 55.51 110 ALA E CA 1
ATOM 7848 C C . ALA E 1 111 ? 19.538 -93.161 15.277 1.00 61.28 110 ALA E C 1
ATOM 7849 O O . ALA E 1 111 ? 19.469 -92.102 15.896 1.00 61.36 110 ALA E O 1
ATOM 7851 N N . SER E 1 112 ? 18.654 -94.140 15.410 1.00 62.80 111 SER E N 1
ATOM 7852 C CA . SER E 1 112 ? 17.543 -94.048 16.333 1.00 67.34 111 SER E CA 1
ATOM 7853 C C . SER E 1 112 ? 18.060 -94.122 17.761 1.00 67.45 111 SER E C 1
ATOM 7854 O O . SER E 1 112 ? 19.110 -94.696 18.023 1.00 64.21 111 SER E O 1
ATOM 7857 N N . GLU E 1 113 ? 17.324 -93.526 18.685 1.00 70.84 112 GLU E N 1
ATOM 7858 C CA . GLU E 1 113 ? 17.829 -93.362 20.036 1.00 69.19 112 GLU E CA 1
ATOM 7859 C C . GLU E 1 113 ? 18.216 -94.689 20.653 1.00 63.41 112 GLU E C 1
ATOM 7860 O O . GLU E 1 113 ? 19.278 -94.809 21.246 1.00 62.16 112 GLU E O 1
ATOM 7862 N N . ASN E 1 114 ? 17.358 -95.688 20.505 1.00 60.52 113 ASN E N 1
ATOM 7863 C CA . ASN E 1 114 ? 17.546 -96.942 21.217 1.00 64.20 113 ASN E CA 1
ATOM 7864 C C . ASN E 1 114 ? 17.914 -98.093 20.321 1.00 63.54 113 ASN E C 1
ATOM 7865 O O . ASN E 1 114 ? 17.397 -99.192 20.466 1.00 65.52 113 ASN E O 1
ATOM 7870 N N . VAL E 1 115 ? 18.819 -97.833 19.397 1.00 58.66 114 VAL E N 1
ATOM 7871 C CA . VAL E 1 115 ? 19.220 -98.836 18.442 1.00 52.03 114 VAL E CA 1
ATOM 7872 C C . VAL E 1 115 ? 20.227 -99.773 19.065 1.00 48.82 114 VAL E C 1
ATOM 7873 O O . VAL E 1 115 ? 21.041 -99.372 19.885 1.00 47.47 114 VAL E O 1
ATOM 7877 N N . ASN E 1 116 ? 20.158 -101.030 18.668 1.00 45.32 115 ASN E N 1
ATOM 7878 C CA . ASN E 1 116 ? 21.087 -102.019 19.149 1.00 46.77 115 ASN E CA 1
ATOM 7879 C C . ASN E 1 116 ? 22.425 -101.916 18.442 1.00 49.01 115 ASN E C 1
ATOM 7880 O O . ASN E 1 116 ? 22.491 -101.698 17.242 1.00 52.11 115 ASN E O 1
ATOM 7885 N N . LYS E 1 117 ? 23.493 -102.089 19.201 1.00 46.62 116 LYS E N 1
ATOM 7886 C CA . LYS E 1 117 ? 24.828 -101.983 18.668 1.00 40.12 116 LYS E CA 1
ATOM 7887 C C . LYS E 1 117 ? 25.556 -103.302 18.809 1.00 39.26 116 LYS E C 1
ATOM 7888 O O . LYS E 1 117 ? 25.095 -104.199 19.494 1.00 43.89 116 LYS E O 1
ATOM 7894 N N . LEU E 1 118 ? 26.695 -103.423 18.149 1.00 39.56 117 LEU E N 1
ATOM 7895 C CA . LEU E 1 118 ? 27.508 -104.621 18.257 1.00 38.96 117 LEU E CA 1
ATOM 7896 C C . LEU E 1 118 ? 28.906 -104.403 17.698 1.00 34.14 117 LEU E C 1
ATOM 7897 O O . LEU E 1 118 ? 29.066 -104.020 16.556 1.00 31.07 117 LEU E O 1
ATOM 7902 N N . LEU E 1 119 ? 29.915 -104.652 18.523 1.00 36.29 118 LEU E N 1
ATOM 7903 C CA . LEU E 1 119 ? 31.298 -104.428 18.132 1.00 37.13 118 LEU E CA 1
ATOM 7904 C C . LEU E 1 119 ? 31.971 -105.682 17.602 1.00 39.95 118 LEU E C 1
ATOM 7905 O O . LEU E 1 119 ? 31.911 -106.737 18.205 1.00 42.67 118 LEU E O 1
ATOM 7910 N N . VAL E 1 120 ? 32.627 -105.546 16.462 1.00 38.55 119 VAL E N 1
ATOM 7911 C CA . VAL E 1 120 ? 33.210 -106.685 15.783 1.00 35.08 119 VAL E CA 1
ATOM 7912 C C . VAL E 1 120 ? 34.628 -106.435 15.306 1.00 35.92 119 VAL E C 1
ATOM 7913 O O . VAL E 1 120 ? 34.930 -105.408 14.720 1.00 32.56 119 VAL E O 1
ATOM 7917 N N . GLY E 1 121 ? 35.493 -107.399 15.574 1.00 35.50 120 GLY E N 1
ATOM 7918 C CA . GLY E 1 121 ? 36.838 -107.396 15.055 1.00 32.08 120 GLY E CA 1
ATOM 7919 C C . GLY E 1 121 ? 36.961 -108.524 14.065 1.00 39.21 120 GLY E C 1
ATOM 7920 O O . GLY E 1 121 ? 36.742 -109.680 14.402 1.00 41.33 120 GLY E O 1
ATOM 7921 N N . ASN E 1 122 ? 37.291 -108.190 12.830 1.00 37.23 121 ASN E N 1
ATOM 7922 C CA . ASN E 1 122 ? 37.338 -109.183 11.779 1.00 31.99 121 ASN E CA 1
ATOM 7923 C C . ASN E 1 122 ? 38.759 -109.513 11.409 1.00 36.66 121 ASN E C 1
ATOM 7924 O O . ASN E 1 122 ? 39.687 -108.839 11.836 1.00 35.10 121 ASN E O 1
ATOM 7929 N N . LYS E 1 123 ? 38.926 -110.555 10.609 1.00 37.89 122 LYS E N 1
ATOM 7930 C CA . LYS E 1 123 ? 40.245 -110.975 10.170 1.00 36.20 122 LYS E CA 1
ATOM 7931 C C . LYS E 1 123 ? 41.042 -111.551 11.318 1.00 44.68 122 LYS E C 1
ATOM 7932 O O . LYS E 1 123 ? 42.207 -111.246 11.475 1.00 49.02 122 LYS E O 1
ATOM 7938 N N . SER E 1 124 ? 40.409 -112.387 12.122 1.00 46.74 123 SER E N 1
ATOM 7939 C CA . SER E 1 124 ? 41.043 -112.910 13.311 1.00 45.84 123 SER E CA 1
ATOM 7940 C C . SER E 1 124 ? 41.988 -114.025 12.939 1.00 44.69 123 SER E C 1
ATOM 7941 O O . SER E 1 124 ? 42.775 -114.483 13.750 1.00 41.76 123 SER E O 1
ATOM 7944 N N . ASP E 1 125 ? 41.906 -114.453 11.693 1.00 44.55 124 ASP E N 1
ATOM 7945 C CA . ASP E 1 125 ? 42.697 -115.560 11.218 1.00 45.73 124 ASP E CA 1
ATOM 7946 C C . ASP E 1 125 ? 44.117 -115.117 10.953 1.00 47.76 124 ASP E C 1
ATOM 7947 O O . ASP E 1 125 ? 44.997 -115.936 10.743 1.00 53.60 124 ASP E O 1
ATOM 7952 N N . LEU E 1 126 ? 44.320 -113.809 10.942 1.00 45.41 125 LEU E N 1
ATOM 7953 C CA . LEU E 1 126 ? 45.624 -113.228 10.720 1.00 47.28 125 LEU E CA 1
ATOM 7954 C C . LEU E 1 126 ? 46.333 -113.076 12.038 1.00 52.50 125 LEU E C 1
ATOM 7955 O O . LEU E 1 126 ? 46.557 -111.973 12.519 1.00 53.71 125 LEU E O 1
ATOM 7960 N N . THR E 1 127 ? 46.697 -114.213 12.601 1.00 58.07 126 THR E N 1
ATOM 7961 C CA . THR E 1 127 ? 47.275 -114.296 13.921 1.00 61.06 126 THR E CA 1
ATOM 7962 C C . THR E 1 127 ? 48.532 -113.475 14.064 1.00 59.12 126 THR E C 1
ATOM 7963 O O . THR E 1 127 ? 48.749 -112.832 15.081 1.00 57.49 126 THR E O 1
ATOM 7967 N N . THR E 1 128 ? 49.361 -113.502 13.036 1.00 62.33 127 THR E N 1
ATOM 7968 C CA . THR E 1 128 ? 50.665 -112.877 13.105 1.00 64.84 127 THR E CA 1
ATOM 7969 C C . THR E 1 128 ? 50.575 -111.373 13.044 1.00 66.02 127 THR E C 1
ATOM 7970 O O . THR E 1 128 ? 51.430 -110.675 13.571 1.00 69.41 127 THR E O 1
ATOM 7974 N N . LYS E 1 129 ? 49.540 -110.866 12.399 1.00 61.14 128 LYS E N 1
ATOM 7975 C CA . LYS E 1 129 ? 49.464 -109.442 12.181 1.00 55.91 128 LYS E CA 1
ATOM 7976 C C . LYS E 1 129 ? 48.554 -108.748 13.167 1.00 53.16 128 LYS E C 1
ATOM 7977 O O . LYS E 1 129 ? 48.521 -107.529 13.219 1.00 52.21 128 LYS E O 1
ATOM 7983 N N . LYS E 1 130 ? 47.823 -109.525 13.953 1.00 52.01 129 LYS E N 1
ATOM 7984 C CA . LYS E 1 130 ? 46.876 -108.974 14.911 1.00 48.87 129 LYS E CA 1
ATOM 7985 C C . LYS E 1 130 ? 47.511 -107.897 15.765 1.00 51.58 129 LYS E C 1
ATOM 7986 O O . LYS E 1 130 ? 48.628 -108.042 16.228 1.00 55.97 129 LYS E O 1
ATOM 7992 N N . VAL E 1 131 ? 46.795 -106.810 15.982 1.00 47.80 130 VAL E N 1
ATOM 7993 C CA . VAL E 1 131 ? 47.391 -105.676 16.651 1.00 48.48 130 VAL E CA 1
ATOM 7994 C C . VAL E 1 131 ? 46.431 -105.052 17.636 1.00 49.65 130 VAL E C 1
ATOM 7995 O O . VAL E 1 131 ? 46.775 -104.139 18.370 1.00 49.33 130 VAL E O 1
ATOM 7999 N N . VAL E 1 132 ? 45.211 -105.551 17.643 1.00 48.86 131 VAL E N 1
ATOM 8000 C CA . VAL E 1 132 ? 44.212 -105.069 18.565 1.00 45.97 131 VAL E CA 1
ATOM 8001 C C . VAL E 1 132 ? 43.897 -106.178 19.524 1.00 52.50 131 VAL E C 1
ATOM 8002 O O . VAL E 1 132 ? 43.263 -107.154 19.157 1.00 51.52 131 VAL E O 1
ATOM 8006 N N . ASP E 1 133 ? 44.351 -106.039 20.758 1.00 57.15 132 ASP E N 1
ATOM 8007 C CA . ASP E 1 133 ? 44.143 -107.088 21.735 1.00 57.57 132 ASP E CA 1
ATOM 8008 C C . ASP E 1 133 ? 42.669 -107.236 22.065 1.00 53.40 132 ASP E C 1
ATOM 8009 O O . ASP E 1 133 ? 42.019 -106.302 22.523 1.00 51.90 132 ASP E O 1
ATOM 8011 N N . ASN E 1 134 ? 42.151 -108.431 21.841 1.00 48.90 133 ASN E N 1
ATOM 8012 C CA . ASN E 1 134 ? 40.764 -108.718 22.137 1.00 55.36 133 ASN E CA 1
ATOM 8013 C C . ASN E 1 134 ? 40.351 -108.174 23.497 1.00 62.45 133 ASN E C 1
ATOM 8014 O O . ASN E 1 134 ? 39.374 -107.445 23.618 1.00 62.65 133 ASN E O 1
ATOM 8016 N N . THR E 1 135 ? 41.110 -108.536 24.520 1.00 65.77 134 THR E N 1
ATOM 8017 C CA . THR E 1 135 ? 40.849 -108.084 25.872 1.00 64.38 134 THR E CA 1
ATOM 8018 C C . THR E 1 135 ? 40.591 -106.586 25.938 1.00 62.38 134 THR E C 1
ATOM 8019 O O . THR E 1 135 ? 39.632 -106.148 26.553 1.00 62.66 134 THR E O 1
ATOM 8023 N N . THR E 1 136 ? 41.444 -105.803 25.296 1.00 59.48 135 THR E N 1
ATOM 8024 C CA . THR E 1 136 ? 41.271 -104.363 25.285 1.00 60.54 135 THR E CA 1
ATOM 8025 C C . THR E 1 136 ? 39.935 -104.004 24.655 1.00 59.42 135 THR E C 1
ATOM 8026 O O . THR E 1 136 ? 39.347 -102.981 24.966 1.00 56.81 135 THR E O 1
ATOM 8030 N N . ALA E 1 137 ? 39.458 -104.870 23.773 1.00 57.08 136 ALA E N 1
ATOM 8031 C CA . ALA E 1 137 ? 38.239 -104.618 23.024 1.00 52.23 136 ALA E CA 1
ATOM 8032 C C . ALA E 1 137 ? 37.006 -104.972 23.823 1.00 52.70 136 ALA E C 1
ATOM 8033 O O . ALA E 1 137 ? 36.005 -104.270 23.764 1.00 53.72 136 ALA E O 1
ATOM 8035 N N . LYS E 1 138 ? 37.069 -106.082 24.545 1.00 54.85 137 LYS E N 1
ATOM 8036 C CA . LYS E 1 138 ? 35.978 -106.467 25.419 1.00 55.18 137 LYS E CA 1
ATOM 8037 C C . LYS E 1 138 ? 35.776 -105.383 26.444 1.00 54.74 137 LYS E C 1
ATOM 8038 O O . LYS E 1 138 ? 34.655 -105.010 26.740 1.00 55.38 137 LYS E O 1
ATOM 8040 N N . GLU E 1 139 ? 36.858 -104.858 26.988 1.00 56.68 138 GLU E N 1
ATOM 8041 C CA . GLU E 1 139 ? 36.707 -103.801 27.958 1.00 62.98 138 GLU E CA 1
ATOM 8042 C C . GLU E 1 139 ? 35.852 -102.692 27.405 1.00 59.27 138 GLU E C 1
ATOM 8043 O O . GLU E 1 139 ? 34.839 -102.328 27.988 1.00 61.92 138 GLU E O 1
ATOM 8049 N N . PHE E 1 140 ? 36.264 -102.156 26.272 1.00 56.23 139 PHE E N 1
ATOM 8050 C CA . PHE E 1 140 ? 35.587 -101.009 25.702 1.00 52.64 139 PHE E CA 1
ATOM 8051 C C . PHE E 1 140 ? 34.124 -101.297 25.454 1.00 48.85 139 PHE E C 1
ATOM 8052 O O . PHE E 1 140 ? 33.266 -100.479 25.747 1.00 51.26 139 PHE E O 1
ATOM 8060 N N . ALA E 1 141 ? 33.841 -102.468 24.914 1.00 45.30 140 ALA E N 1
ATOM 8061 C CA . ALA E 1 141 ? 32.471 -102.841 24.635 1.00 48.93 140 ALA E CA 1
ATOM 8062 C C . ALA E 1 141 ? 31.678 -102.922 25.922 1.00 47.81 140 ALA E C 1
ATOM 8063 O O . ALA E 1 141 ? 30.543 -102.478 25.994 1.00 45.24 140 ALA E O 1
ATOM 8065 N N . ASP E 1 142 ? 32.280 -103.497 26.947 1.00 53.08 141 ASP E N 1
ATOM 8066 C CA . ASP E 1 142 ? 31.593 -103.600 28.213 1.00 55.43 141 ASP E CA 1
ATOM 8067 C C . ASP E 1 142 ? 31.248 -102.220 28.708 1.00 53.81 141 ASP E C 1
ATOM 8068 O O . ASP E 1 142 ? 30.112 -101.953 29.056 1.00 52.04 141 ASP E O 1
ATOM 8073 N N . SER E 1 143 ? 32.224 -101.329 28.707 1.00 51.92 142 SER E N 1
ATOM 8074 C CA . SER E 1 143 ? 31.997 -99.991 29.222 1.00 57.74 142 SER E CA 1
ATOM 8075 C C . SER E 1 143 ? 30.820 -99.311 28.547 1.00 59.34 142 SER E C 1
ATOM 8076 O O . SER E 1 143 ? 30.447 -98.207 28.922 1.00 58.34 142 SER E O 1
ATOM 8079 N N . LEU E 1 144 ? 30.236 -99.963 27.552 1.00 58.55 143 LEU E N 1
ATOM 8080 C CA . LEU E 1 144 ? 29.143 -99.353 26.810 1.00 56.22 143 LEU E CA 1
ATOM 8081 C C . LEU E 1 144 ? 27.908 -100.221 26.791 1.00 54.31 143 LEU E C 1
ATOM 8082 O O . LEU E 1 144 ? 26.874 -99.823 26.278 1.00 52.05 143 LEU E O 1
ATOM 8087 N N . GLY E 1 145 ? 28.021 -101.412 27.353 1.00 53.64 144 GLY E N 1
ATOM 8088 C CA . GLY E 1 145 ? 26.898 -102.316 27.420 1.00 52.52 144 GLY E CA 1
ATOM 8089 C C . GLY E 1 145 ? 26.701 -103.009 26.103 1.00 53.81 144 GLY E C 1
ATOM 8090 O O . GLY E 1 145 ? 25.626 -103.498 25.797 1.00 55.41 144 GLY E O 1
ATOM 8091 N N . ILE E 1 146 ? 27.762 -103.060 25.320 1.00 55.00 145 ILE E N 1
ATOM 8092 C CA . ILE E 1 146 ? 27.692 -103.636 23.996 1.00 48.43 145 ILE E CA 1
ATOM 8093 C C . ILE E 1 146 ? 28.369 -104.979 23.974 1.00 44.13 145 ILE E C 1
ATOM 8094 O O . ILE E 1 146 ? 29.385 -105.176 24.628 1.00 47.13 145 ILE E O 1
ATOM 8099 N N . PRO E 1 147 ? 27.797 -105.917 23.222 1.00 38.88 146 PRO E N 1
ATOM 8100 C CA . PRO E 1 147 ? 28.420 -107.214 22.996 1.00 35.82 146 PRO E CA 1
ATOM 8101 C C . PRO E 1 147 ? 29.578 -107.122 22.028 1.00 41.02 146 PRO E C 1
ATOM 8102 O O . PRO E 1 147 ? 29.589 -106.295 21.129 1.00 41.55 146 PRO E O 1
ATOM 8106 N N . PHE E 1 148 ? 30.552 -107.990 22.222 1.00 43.15 147 PHE E N 1
ATOM 8107 C CA . PHE E 1 148 ? 31.743 -107.973 21.413 1.00 41.97 147 PHE E CA 1
ATOM 8108 C C . PHE E 1 148 ? 32.014 -109.347 20.839 1.00 42.13 147 PHE E C 1
ATOM 8109 O O . PHE E 1 148 ? 31.434 -110.326 21.267 1.00 45.76 147 PHE E O 1
ATOM 8117 N N . LEU E 1 149 ? 32.899 -109.412 19.860 1.00 45.23 148 LEU E N 1
ATOM 8118 C CA . LEU E 1 149 ? 33.103 -110.645 19.131 1.00 47.70 148 LEU E CA 1
ATOM 8119 C C . LEU E 1 149 ? 34.158 -110.465 18.057 1.00 47.77 148 LEU E C 1
ATOM 8120 O O . LEU E 1 149 ? 34.204 -109.440 17.400 1.00 47.58 148 LEU E O 1
ATOM 8125 N N . GLU E 1 150 ? 35.008 -111.465 17.881 1.00 47.15 149 GLU E N 1
ATOM 8126 C CA . GLU E 1 150 ? 36.019 -111.422 16.839 1.00 40.97 149 GLU E CA 1
ATOM 8127 C C . GLU E 1 150 ? 35.704 -112.406 15.732 1.00 43.86 149 GLU E C 1
ATOM 8128 O O . GLU E 1 150 ? 35.451 -113.570 15.982 1.00 45.77 149 GLU E O 1
ATOM 8134 N N . THR E 1 151 ? 35.721 -111.926 14.499 1.00 42.23 150 THR E N 1
ATOM 8135 C CA . THR E 1 151 ? 35.335 -112.757 13.378 1.00 41.48 150 THR E CA 1
ATOM 8136 C C . THR E 1 151 ? 36.468 -113.013 12.407 1.00 44.29 150 THR E C 1
ATOM 8137 O O . THR E 1 151 ? 37.473 -112.324 12.406 1.00 45.83 150 THR E O 1
ATOM 8141 N N . SER E 1 152 ? 36.295 -114.037 11.591 1.00 43.81 151 SER E N 1
ATOM 8142 C CA . SER E 1 152 ? 37.066 -114.180 10.384 1.00 41.58 151 SER E CA 1
ATOM 8143 C C . SER E 1 152 ? 36.074 -114.531 9.308 1.00 42.25 151 SER E C 1
ATOM 8144 O O . SER E 1 152 ? 35.396 -115.526 9.403 1.00 40.69 151 SER E O 1
ATOM 8147 N N . ALA E 1 153 ? 35.958 -113.691 8.296 1.00 42.92 152 ALA E N 1
ATOM 8148 C CA . ALA E 1 153 ? 35.022 -113.965 7.225 1.00 38.09 152 ALA E CA 1
ATOM 8149 C C . ALA E 1 153 ? 35.599 -115.040 6.337 1.00 37.97 152 ALA E C 1
ATOM 8150 O O . ALA E 1 153 ? 34.877 -115.743 5.647 1.00 37.70 152 ALA E O 1
ATOM 8152 N N . LYS E 1 154 ? 36.916 -115.152 6.367 1.00 39.12 153 LYS E N 1
ATOM 8153 C CA . LYS E 1 154 ? 37.632 -116.067 5.510 1.00 44.74 153 LYS E CA 1
ATOM 8154 C C . LYS E 1 154 ? 37.382 -117.497 5.947 1.00 49.16 153 LYS E C 1
ATOM 8155 O O . LYS E 1 154 ? 36.865 -118.303 5.180 1.00 51.53 153 LYS E O 1
ATOM 8161 N N . ASN E 1 155 ? 37.758 -117.815 7.178 1.00 49.74 154 ASN E N 1
ATOM 8162 C CA . ASN E 1 155 ? 37.178 -118.966 7.833 1.00 55.49 154 ASN E CA 1
ATOM 8163 C C . ASN E 1 155 ? 35.815 -118.489 8.297 1.00 60.30 154 ASN E C 1
ATOM 8164 O O . ASN E 1 155 ? 35.558 -117.298 8.294 1.00 65.31 154 ASN E O 1
ATOM 8169 N N . ALA E 1 156 ? 34.935 -119.400 8.684 1.00 60.66 155 ALA E N 1
ATOM 8170 C CA . ALA E 1 156 ? 33.584 -119.027 9.105 1.00 64.20 155 ALA E CA 1
ATOM 8171 C C . ALA E 1 156 ? 33.499 -118.571 10.564 1.00 59.85 155 ALA E C 1
ATOM 8172 O O . ALA E 1 156 ? 32.416 -118.336 11.081 1.00 58.48 155 ALA E O 1
ATOM 8174 N N . THR E 1 157 ? 34.647 -118.437 11.207 1.00 55.47 156 THR E N 1
ATOM 8175 C CA . THR E 1 157 ? 34.715 -118.223 12.639 1.00 55.16 156 THR E CA 1
ATOM 8176 C C . THR E 1 157 ? 33.881 -117.064 13.170 1.00 53.63 156 THR E C 1
ATOM 8177 O O . THR E 1 157 ? 34.123 -115.911 12.854 1.00 50.35 156 THR E O 1
ATOM 8181 N N . ASN E 1 158 ? 32.896 -117.415 13.991 1.00 51.71 157 ASN E N 1
ATOM 8182 C CA . ASN E 1 158 ? 32.084 -116.477 14.767 1.00 45.12 157 ASN E CA 1
ATOM 8183 C C . ASN E 1 158 ? 31.166 -115.592 13.959 1.00 43.37 157 ASN E C 1
ATOM 8184 O O . ASN E 1 158 ? 30.553 -114.686 14.494 1.00 42.27 157 ASN E O 1
ATOM 8189 N N . VAL E 1 159 ? 31.062 -115.864 12.671 1.00 43.49 158 VAL E N 1
ATOM 8190 C CA . VAL E 1 159 ? 30.277 -115.018 11.801 1.00 42.09 158 VAL E CA 1
ATOM 8191 C C . VAL E 1 159 ? 28.801 -115.227 12.024 1.00 42.99 158 VAL E C 1
ATOM 8192 O O . VAL E 1 159 ? 28.050 -114.282 12.182 1.00 45.81 158 VAL E O 1
ATOM 8196 N N . GLU E 1 160 ? 28.386 -116.477 12.048 1.00 46.97 159 GLU E N 1
ATOM 8197 C CA . GLU E 1 160 ? 26.995 -116.772 12.278 1.00 49.47 159 GLU E CA 1
ATOM 8198 C C . GLU E 1 160 ? 26.594 -116.306 13.673 1.00 46.21 159 GLU E C 1
ATOM 8199 O O . GLU E 1 160 ? 25.498 -115.809 13.879 1.00 43.62 159 GLU E O 1
ATOM 8205 N N . GLN E 1 161 ? 27.497 -116.468 14.628 1.00 43.63 160 GLN E N 1
ATOM 8206 C CA . GLN E 1 161 ? 27.217 -116.104 15.999 1.00 46.00 160 GLN E CA 1
ATOM 8207 C C . GLN E 1 161 ? 26.987 -114.612 16.132 1.00 45.62 160 GLN E C 1
ATOM 8208 O O . GLN E 1 161 ? 26.055 -114.182 16.790 1.00 47.51 160 GLN E O 1
ATOM 8214 N N . ALA E 1 162 ? 27.841 -113.826 15.497 1.00 42.63 161 ALA E N 1
ATOM 8215 C CA . ALA E 1 162 ? 27.750 -112.374 15.535 1.00 37.30 161 ALA E CA 1
ATOM 8216 C C . ALA E 1 162 ? 26.398 -111.829 15.115 1.00 39.74 161 ALA E C 1
ATOM 8217 O O . ALA E 1 162 ? 25.853 -110.950 15.766 1.00 42.97 161 ALA E O 1
ATOM 8219 N N . PHE E 1 163 ? 25.889 -112.313 13.997 1.00 36.65 162 PHE E N 1
ATOM 8220 C CA . PHE E 1 163 ? 24.623 -111.838 13.502 1.00 42.37 162 PHE E CA 1
ATOM 8221 C C . PHE E 1 163 ? 23.478 -112.318 14.376 1.00 46.19 162 PHE E C 1
ATOM 8222 O O . PHE E 1 163 ? 22.470 -111.636 14.507 1.00 48.87 162 PHE E O 1
ATOM 8230 N N . MET E 1 164 ? 23.645 -113.499 14.963 1.00 46.04 163 MET E N 1
ATOM 8231 C CA . MET E 1 164 ? 22.625 -114.112 15.797 1.00 45.55 163 MET E CA 1
ATOM 8232 C C . MET E 1 164 ? 22.475 -113.328 17.083 1.00 46.95 163 MET E C 1
ATOM 8233 O O . MET E 1 164 ? 21.364 -113.108 17.555 1.00 45.42 163 MET E O 1
ATOM 8238 N N . THR E 1 165 ? 23.598 -112.906 17.650 1.00 42.18 164 THR E N 1
ATOM 8239 C CA . THR E 1 165 ? 23.569 -112.178 18.904 1.00 42.04 164 THR E CA 1
ATOM 8240 C C . THR E 1 165 ? 22.988 -110.787 18.738 1.00 43.28 164 THR E C 1
ATOM 8241 O O . THR E 1 165 ? 22.409 -110.243 19.671 1.00 42.30 164 THR E O 1
ATOM 8245 N N . MET E 1 166 ? 23.135 -110.214 17.550 1.00 43.87 165 MET E N 1
ATOM 8246 C CA . MET E 1 166 ? 22.492 -108.945 17.235 1.00 40.99 165 MET E CA 1
ATOM 8247 C C . MET E 1 166 ? 21.010 -109.187 17.159 1.00 41.27 165 MET E C 1
ATOM 8248 O O . MET E 1 166 ? 20.214 -108.406 17.656 1.00 39.48 165 MET E O 1
ATOM 8253 N N . ALA E 1 167 ? 20.655 -110.292 16.523 1.00 41.05 166 ALA E N 1
ATOM 8254 C CA . ALA E 1 167 ? 19.271 -110.666 16.337 1.00 40.21 166 ALA E CA 1
ATOM 8255 C C . ALA E 1 167 ? 18.617 -110.868 17.673 1.00 40.48 166 ALA E C 1
ATOM 8256 O O . ALA E 1 167 ? 17.493 -110.447 17.907 1.00 41.92 166 ALA E O 1
ATOM 8258 N N . ALA E 1 168 ? 19.346 -111.534 18.549 1.00 41.95 167 ALA E N 1
ATOM 8259 C CA . ALA E 1 168 ? 18.849 -111.861 19.859 1.00 42.45 167 ALA E CA 1
ATOM 8260 C C . ALA E 1 168 ? 18.655 -110.620 20.706 1.00 47.74 167 ALA E C 1
ATOM 8261 O O . ALA E 1 168 ? 17.687 -110.520 21.439 1.00 50.40 167 ALA E O 1
ATOM 8263 N N . GLU E 1 169 ? 19.570 -109.670 20.615 1.00 47.40 168 GLU E N 1
ATOM 8264 C CA . GLU E 1 169 ? 19.441 -108.466 21.415 1.00 53.17 168 GLU E CA 1
ATOM 8265 C C . GLU E 1 169 ? 18.300 -107.598 20.936 1.00 52.30 168 GLU E C 1
ATOM 8266 O O . GLU E 1 169 ? 17.773 -106.798 21.687 1.00 57.21 168 GLU E O 1
ATOM 8272 N N . ILE E 1 170 ? 17.916 -107.746 19.683 1.00 48.44 169 ILE E N 1
ATOM 8273 C CA . ILE E 1 170 ? 16.828 -106.946 19.172 1.00 47.71 169 ILE E CA 1
ATOM 8274 C C . ILE E 1 170 ? 15.542 -107.570 19.629 1.00 49.37 169 ILE E C 1
ATOM 8275 O O . ILE E 1 170 ? 14.640 -106.888 20.085 1.00 53.80 169 ILE E O 1
ATOM 8280 N N . LYS E 1 171 ? 15.463 -108.883 19.512 1.00 48.18 170 LYS E N 1
ATOM 8281 C CA . LYS E 1 171 ? 14.292 -109.589 19.975 1.00 49.91 170 LYS E CA 1
ATOM 8282 C C . LYS E 1 171 ? 14.034 -109.216 21.414 1.00 54.35 170 LYS E C 1
ATOM 8283 O O . LYS E 1 171 ? 12.901 -109.150 21.857 1.00 57.00 170 LYS E O 1
ATOM 8289 N N . LYS E 1 172 ? 15.103 -108.976 22.148 1.00 52.03 171 LYS E N 1
ATOM 8290 C CA . LYS E 1 172 ? 14.974 -108.694 23.552 1.00 53.67 171 LYS E CA 1
ATOM 8291 C C . LYS E 1 172 ? 14.460 -107.285 23.754 1.00 55.47 171 LYS E C 1
ATOM 8292 O O . LYS E 1 172 ? 13.672 -107.025 24.653 1.00 59.73 171 LYS E O 1
ATOM 8298 N N . ARG E 1 173 ? 14.908 -106.372 22.909 1.00 51.58 172 ARG E N 1
ATOM 8299 C CA . ARG E 1 173 ? 14.451 -104.998 22.986 1.00 55.22 172 ARG E CA 1
ATOM 8300 C C . ARG E 1 173 ? 13.038 -104.858 22.432 1.00 58.21 172 ARG E C 1
ATOM 8301 O O . ARG E 1 173 ? 12.220 -104.131 22.979 1.00 59.21 172 ARG E O 1
ATOM 8309 N N . MET E 1 174 ? 12.752 -105.550 21.341 1.00 56.29 173 MET E N 1
ATOM 8310 C CA . MET E 1 174 ? 11.396 -105.580 20.837 1.00 57.77 173 MET E CA 1
ATOM 8311 C C . MET E 1 174 ? 10.449 -105.939 21.960 1.00 60.21 173 MET E C 1
ATOM 8312 O O . MET E 1 174 ? 9.436 -105.283 22.155 1.00 62.06 173 MET E O 1
ATOM 8317 N N . GLY E 1 175 ? 10.784 -106.985 22.704 1.00 59.52 174 GLY E N 1
ATOM 8318 C CA . GLY E 1 175 ? 9.933 -107.457 23.781 1.00 57.57 174 GLY E CA 1
ATOM 8319 C C . GLY E 1 175 ? 9.703 -106.478 24.918 1.00 57.79 174 GLY E C 1
ATOM 8320 O O . GLY E 1 175 ? 8.608 -106.391 25.452 1.00 61.38 174 GLY E O 1
ATOM 8321 N N . LEU E 1 176 ? 10.744 -105.756 25.304 1.00 52.50 175 LEU E N 1
ATOM 8322 C CA . LEU E 1 176 ? 10.632 -104.795 26.381 1.00 53.06 175 LEU E CA 1
ATOM 8323 C C . LEU E 1 176 ? 9.809 -103.603 25.953 1.00 59.63 175 LEU E C 1
ATOM 8324 O O . LEU E 1 176 ? 9.133 -102.989 26.765 1.00 65.03 175 LEU E O 1
ATOM 8329 N N . GLU E 1 177 ? 9.889 -103.262 24.675 1.00 60.31 176 GLU E N 1
ATOM 8330 C CA . GLU E 1 177 ? 9.146 -102.135 24.142 1.00 61.80 176 GLU E CA 1
ATOM 8331 C C . GLU E 1 177 ? 7.659 -102.440 24.049 1.00 60.15 176 GLU E C 1
ATOM 8332 O O . GLU E 1 177 ? 6.832 -101.563 24.256 1.00 65.22 176 GLU E O 1
ATOM 8338 N N . VAL E 1 178 ? 7.323 -103.678 23.716 1.00 56.88 177 VAL E N 1
ATOM 8339 C CA . VAL E 1 178 ? 5.936 -104.096 23.683 1.00 60.65 177 VAL E CA 1
ATOM 8340 C C . VAL E 1 178 ? 5.391 -104.176 25.093 1.00 65.41 177 VAL E C 1
ATOM 8341 O O . VAL E 1 178 ? 4.205 -103.993 25.332 1.00 67.58 177 VAL E O 1
ATOM 8345 N N . LEU E 1 179 ? 6.277 -104.468 26.026 1.00 63.77 178 LEU E N 1
ATOM 8346 C CA . LEU E 1 179 ? 5.879 -104.766 27.377 1.00 69.17 178 LEU E CA 1
ATOM 8347 C C . LEU E 1 179 ? 5.598 -103.500 28.166 1.00 73.46 178 LEU E C 1
ATOM 8348 O O . LEU E 1 179 ? 4.508 -103.318 28.689 1.00 73.32 178 LEU E O 1
ATOM 8353 N N . PHE E 1 180 ? 6.582 -102.617 28.229 1.00 75.05 179 PHE E N 1
ATOM 8354 C CA . PHE E 1 180 ? 6.483 -101.417 29.037 1.00 79.14 179 PHE E CA 1
ATOM 8355 C C . PHE E 1 180 ? 6.146 -100.195 28.197 1.00 86.63 179 PHE E C 1
ATOM 8356 O O . PHE E 1 180 ? 6.208 -100.244 26.974 1.00 88.41 179 PHE E O 1
ATOM 8364 N N . GLN E 1 181 ? 5.775 -99.105 28.862 1.00 91.71 180 GLN E N 1
ATOM 8365 C CA . GLN E 1 181 ? 5.414 -97.859 28.189 1.00 94.61 180 GLN E CA 1
ATOM 8366 C C . GLN E 1 181 ? 6.516 -96.820 28.334 1.00 97.11 180 GLN E C 1
ATOM 8367 O O . GLN E 1 181 ? 6.429 -95.728 27.770 1.00 99.89 180 GLN E O 1
ATOM 8369 N N . LYS F 2 11 ? 0.397 -98.113 -15.947 1.00 142.41 327 LYS F N 1
ATOM 8370 C CA . LYS F 2 11 ? 1.042 -96.894 -16.405 1.00 142.98 327 LYS F CA 1
ATOM 8371 C C . LYS F 2 11 ? 2.521 -96.924 -16.066 1.00 141.16 327 LYS F C 1
ATOM 8372 O O . LYS F 2 11 ? 2.938 -96.349 -15.074 1.00 137.82 327 LYS F O 1
ATOM 8374 N N . PRO F 2 12 ? 3.319 -97.596 -16.903 1.00 143.36 328 PRO F N 1
ATOM 8375 C CA . PRO F 2 12 ? 4.749 -97.822 -16.680 1.00 140.30 328 PRO F CA 1
ATOM 8376 C C . PRO F 2 12 ? 5.527 -96.537 -16.889 1.00 137.34 328 PRO F C 1
ATOM 8377 O O . PRO F 2 12 ? 5.084 -95.674 -17.638 1.00 140.70 328 PRO F O 1
ATOM 8381 N N . LEU F 2 13 ? 6.668 -96.400 -16.233 1.00 130.89 329 LEU F N 1
ATOM 8382 C CA . LEU F 2 13 ? 7.424 -95.168 -16.352 1.00 126.16 329 LEU F CA 1
ATOM 8383 C C . LEU F 2 13 ? 8.923 -95.386 -16.374 1.00 121.04 329 LEU F C 1
ATOM 8384 O O . LEU F 2 13 ? 9.679 -94.505 -15.986 1.00 119.86 329 LEU F O 1
ATOM 8389 N N . THR F 2 14 ? 9.380 -96.548 -16.811 1.00 115.84 330 THR F N 1
ATOM 8390 C CA . THR F 2 14 ? 10.790 -96.832 -16.626 1.00 108.08 330 THR F CA 1
ATOM 8391 C C . THR F 2 14 ? 11.574 -95.788 -17.374 1.00 104.07 330 THR F C 1
ATOM 8392 O O . THR F 2 14 ? 11.088 -95.220 -18.343 1.00 104.74 330 THR F O 1
ATOM 8396 N N . LEU F 2 15 ? 12.797 -95.546 -16.926 1.00 99.77 331 LEU F N 1
ATOM 8397 C CA . LEU F 2 15 ? 13.522 -94.355 -17.345 1.00 97.15 331 LEU F CA 1
ATOM 8398 C C . LEU F 2 15 ? 14.205 -94.439 -18.703 1.00 98.09 331 LEU F C 1
ATOM 8399 O O . LEU F 2 15 ? 15.045 -95.294 -18.960 1.00 94.22 331 LEU F O 1
ATOM 8404 N N . LEU F 2 16 ? 13.800 -93.516 -19.564 1.00 100.02 332 LEU F N 1
ATOM 8405 C CA . LEU F 2 16 ? 14.049 -93.599 -20.991 1.00 100.04 332 LEU F CA 1
ATOM 8406 C C . LEU F 2 16 ? 15.460 -93.212 -21.437 1.00 99.58 332 LEU F C 1
ATOM 8407 O O . LEU F 2 16 ? 15.922 -92.084 -21.240 1.00 96.67 332 LEU F O 1
ATOM 8412 N N . MET F 2 17 ? 16.116 -94.180 -22.067 1.00 103.01 333 MET F N 1
ATOM 8413 C CA . MET F 2 17 ? 17.542 -94.125 -22.364 1.00 106.24 333 MET F CA 1
ATOM 8414 C C . MET F 2 17 ? 18.046 -93.023 -23.311 1.00 111.59 333 MET F C 1
ATOM 8415 O O . MET F 2 17 ? 18.834 -92.180 -22.898 1.00 113.36 333 MET F O 1
ATOM 8417 N N . THR F 2 18 ? 17.625 -93.023 -24.569 1.00 112.12 334 THR F N 1
ATOM 8418 C CA . THR F 2 18 ? 18.307 -92.164 -25.529 1.00 111.73 334 THR F CA 1
ATOM 8419 C C . THR F 2 18 ? 17.541 -91.003 -26.151 1.00 114.62 334 THR F C 1
ATOM 8420 O O . THR F 2 18 ? 17.011 -91.117 -27.252 1.00 115.57 334 THR F O 1
ATOM 8424 N N . SER F 2 19 ? 17.498 -89.887 -25.438 1.00 113.44 335 SER F N 1
ATOM 8425 C CA . SER F 2 19 ? 17.509 -88.602 -26.100 1.00 110.60 335 SER F CA 1
ATOM 8426 C C . SER F 2 19 ? 18.915 -88.165 -25.859 1.00 103.34 335 SER F C 1
ATOM 8427 O O . SER F 2 19 ? 19.334 -87.084 -26.276 1.00 100.41 335 SER F O 1
ATOM 8430 N N . SER F 2 20 ? 19.641 -89.061 -25.194 1.00 101.39 336 SER F N 1
ATOM 8431 C CA . SER F 2 20 ? 20.985 -88.803 -24.703 1.00 98.08 336 SER F CA 1
ATOM 8432 C C . SER F 2 20 ? 21.943 -89.996 -24.833 1.00 90.27 336 SER F C 1
ATOM 8433 O O . SER F 2 20 ? 21.560 -91.136 -24.597 1.00 89.62 336 SER F O 1
ATOM 8435 N N . THR F 2 21 ? 23.200 -89.724 -25.169 1.00 80.78 337 THR F N 1
ATOM 8436 C CA . THR F 2 21 ? 24.204 -90.777 -25.278 1.00 73.86 337 THR F CA 1
ATOM 8437 C C . THR F 2 21 ? 25.495 -90.364 -24.584 1.00 68.87 337 THR F C 1
ATOM 8438 O O . THR F 2 21 ? 26.559 -90.950 -24.773 1.00 67.37 337 THR F O 1
ATOM 8442 N N . SER F 2 22 ? 25.372 -89.340 -23.759 1.00 61.61 338 SER F N 1
ATOM 8443 C CA . SER F 2 22 ? 26.459 -88.890 -22.925 1.00 55.54 338 SER F CA 1
ATOM 8444 C C . SER F 2 22 ? 25.935 -88.656 -21.524 1.00 58.16 338 SER F C 1
ATOM 8445 O O . SER F 2 22 ? 24.861 -88.096 -21.334 1.00 61.76 338 SER F O 1
ATOM 8448 N N . PHE F 2 23 ? 26.711 -89.082 -20.542 1.00 56.37 339 PHE F N 1
ATOM 8449 C CA . PHE F 2 23 ? 26.255 -89.071 -19.166 1.00 57.28 339 PHE F CA 1
ATOM 8450 C C . PHE F 2 23 ? 25.632 -87.751 -18.728 1.00 60.93 339 PHE F C 1
ATOM 8451 O O . PHE F 2 23 ? 24.567 -87.742 -18.133 1.00 65.85 339 PHE F O 1
ATOM 8459 N N . SER F 2 24 ? 26.281 -86.635 -19.022 1.00 65.07 340 SER F N 1
ATOM 8460 C CA . SER F 2 24 ? 25.817 -85.363 -18.485 1.00 67.49 340 SER F CA 1
ATOM 8461 C C . SER F 2 24 ? 24.444 -84.989 -18.995 1.00 72.10 340 SER F C 1
ATOM 8462 O O . SER F 2 24 ? 23.637 -84.437 -18.269 1.00 69.23 340 SER F O 1
ATOM 8465 N N . GLU F 2 25 ? 24.196 -85.275 -20.261 1.00 78.58 341 GLU F N 1
ATOM 8466 C CA . GLU F 2 25 ? 22.919 -84.971 -20.866 1.00 85.06 341 GLU F CA 1
ATOM 8467 C C . GLU F 2 25 ? 21.948 -86.064 -20.496 1.00 84.05 341 GLU F C 1
ATOM 8468 O O . GLU F 2 25 ? 20.834 -85.792 -20.046 1.00 85.92 341 GLU F O 1
ATOM 8474 N N . THR F 2 26 ? 22.378 -87.308 -20.666 1.00 79.48 342 THR F N 1
ATOM 8475 C CA . THR F 2 26 ? 21.538 -88.442 -20.320 1.00 79.14 342 THR F CA 1
ATOM 8476 C C . THR F 2 26 ? 20.903 -88.302 -18.943 1.00 75.53 342 THR F C 1
ATOM 8477 O O . THR F 2 26 ? 19.785 -88.743 -18.737 1.00 73.59 342 THR F O 1
ATOM 8481 N N . ILE F 2 27 ? 21.610 -87.701 -17.997 1.00 72.91 343 ILE F N 1
ATOM 8482 C CA . ILE F 2 27 ? 21.056 -87.557 -16.664 1.00 78.88 343 ILE F CA 1
ATOM 8483 C C . ILE F 2 27 ? 19.804 -86.715 -16.748 1.00 85.91 343 ILE F C 1
ATOM 8484 O O . ILE F 2 27 ? 18.808 -86.973 -16.069 1.00 93.16 343 ILE F O 1
ATOM 8489 N N . ASN F 2 28 ? 19.854 -85.713 -17.609 1.00 84.74 344 ASN F N 1
ATOM 8490 C CA . ASN F 2 28 ? 18.803 -84.720 -17.670 1.00 86.41 344 ASN F CA 1
ATOM 8491 C C . ASN F 2 28 ? 17.712 -85.069 -18.645 1.00 90.29 344 ASN F C 1
ATOM 8492 O O . ASN F 2 28 ? 16.659 -84.463 -18.616 1.00 93.18 344 ASN F O 1
ATOM 8497 N N . GLN F 2 29 ? 17.946 -86.040 -19.514 1.00 89.44 345 GLN F N 1
ATOM 8498 C CA . GLN F 2 29 ? 16.803 -86.639 -20.171 1.00 92.99 345 GLN F CA 1
ATOM 8499 C C . GLN F 2 29 ? 16.042 -87.388 -19.095 1.00 98.18 345 GLN F C 1
ATOM 8500 O O . GLN F 2 29 ? 14.869 -87.681 -19.251 1.00 104.82 345 GLN F O 1
ATOM 8506 N N . TRP F 2 30 ? 16.732 -87.730 -18.015 1.00 92.57 346 TRP F N 1
ATOM 8507 C CA . TRP F 2 30 ? 16.126 -88.472 -16.933 1.00 86.90 346 TRP F CA 1
ATOM 8508 C C . TRP F 2 30 ? 15.647 -87.527 -15.861 1.00 89.82 346 TRP F C 1
ATOM 8509 O O . TRP F 2 30 ? 14.477 -87.519 -15.502 1.00 96.38 346 TRP F O 1
ATOM 8520 N N . ALA F 2 31 ? 16.558 -86.711 -15.364 1.00 85.40 347 ALA F N 1
ATOM 8521 C CA . ALA F 2 31 ? 16.183 -85.615 -14.508 1.00 89.06 347 ALA F CA 1
ATOM 8522 C C . ALA F 2 31 ? 14.907 -85.032 -15.065 1.00 101.33 347 ALA F C 1
ATOM 8523 O O . ALA F 2 31 ? 13.912 -84.914 -14.358 1.00 107.31 347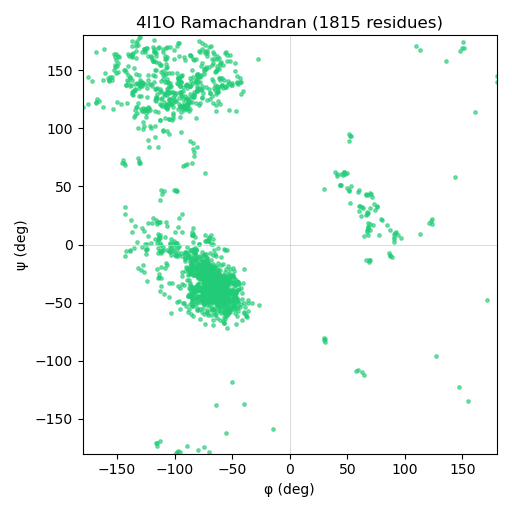 ALA F O 1
ATOM 8525 N N . ASP F 2 32 ? 14.936 -84.674 -16.343 1.00 103.74 348 ASP F N 1
ATOM 8526 C CA . ASP F 2 32 ? 13.753 -84.163 -17.029 1.00 105.94 348 ASP F CA 1
ATOM 8527 C C . ASP F 2 32 ? 12.476 -84.927 -16.663 1.00 102.65 348 ASP F C 1
ATOM 8528 O O . ASP F 2 32 ? 11.566 -84.368 -16.062 1.00 105.21 348 ASP F O 1
ATOM 8533 N N . ILE F 2 33 ? 12.411 -86.202 -17.025 1.00 98.74 349 ILE F N 1
ATOM 8534 C CA . ILE F 2 33 ? 11.284 -87.031 -16.635 1.00 98.74 349 ILE F CA 1
ATOM 8535 C C . ILE F 2 33 ? 11.009 -86.919 -15.139 1.00 102.70 349 ILE F C 1
ATOM 8536 O O . ILE F 2 33 ? 9.867 -86.818 -14.714 1.00 103.92 349 ILE F O 1
ATOM 8541 N N . LEU F 2 34 ? 12.067 -86.916 -14.342 1.00 106.91 350 LEU F N 1
ATOM 8542 C CA . LEU F 2 34 ? 11.910 -86.851 -12.902 1.00 109.21 350 LEU F CA 1
ATOM 8543 C C . LEU F 2 34 ? 11.486 -85.459 -12.480 1.00 114.05 350 LEU F C 1
ATOM 8544 O O . LEU F 2 34 ? 10.783 -85.290 -11.491 1.00 112.55 350 LEU F O 1
ATOM 8546 N N . LYS F 2 35 ? 11.937 -84.455 -13.217 1.00 119.11 351 LYS F N 1
ATOM 8547 C CA . LYS F 2 35 ? 11.536 -83.099 -12.914 1.00 121.41 351 LYS F CA 1
ATOM 8548 C C . LYS F 2 35 ? 10.041 -82.996 -13.153 1.00 124.43 351 LYS F C 1
ATOM 8549 O O . LYS F 2 35 ? 9.321 -82.309 -12.426 1.00 123.31 351 LYS F O 1
ATOM 8555 N N . THR F 2 36 ? 9.581 -83.697 -14.181 1.00 128.01 352 THR F N 1
ATOM 8556 C CA . THR F 2 36 ? 8.162 -83.763 -14.501 1.00 126.99 352 THR F CA 1
ATOM 8557 C C . THR F 2 36 ? 7.474 -84.784 -13.600 1.00 128.35 352 THR F C 1
ATOM 8558 O O . THR F 2 36 ? 6.324 -85.155 -13.823 1.00 127.22 352 THR F O 1
ATOM 8562 N N . MET F 2 39 ? 4.053 -87.353 -10.196 1.00 46.17 355 MET F N 1
ATOM 8563 C CA . MET F 2 39 ? 3.354 -88.465 -10.817 1.00 46.52 355 MET F CA 1
ATOM 8564 C C . MET F 2 39 ? 3.850 -89.795 -10.264 1.00 46.10 355 MET F C 1
ATOM 8565 O O . MET F 2 39 ? 4.835 -89.848 -9.533 1.00 45.50 355 MET F O 1
ATOM 8567 N N . GLU F 2 40 ? 3.158 -90.869 -10.618 1.00 115.36 356 GLU F N 1
ATOM 8568 C CA . GLU F 2 40 ? 3.496 -92.188 -10.119 1.00 115.21 356 GLU F CA 1
ATOM 8569 C C . GLU F 2 40 ? 3.068 -93.269 -11.101 1.00 113.60 356 GLU F C 1
ATOM 8570 O O . GLU F 2 40 ? 2.264 -93.025 -12.003 1.00 112.32 356 GLU F O 1
ATOM 8576 N N . LYS F 2 41 ? 3.600 -94.469 -10.919 1.00 113.76 357 LYS F N 1
ATOM 8577 C CA . LYS F 2 41 ? 3.343 -95.539 -11.861 1.00 112.50 357 LYS F CA 1
ATOM 8578 C C . LYS F 2 41 ? 4.222 -96.746 -11.567 1.00 108.95 357 LYS F C 1
ATOM 8579 O O . LYS F 2 41 ? 3.856 -97.881 -11.865 1.00 108.12 357 LYS F O 1
ATOM 8581 N N . PHE F 2 44 ? 7.466 -96.821 -11.003 1.00 44.02 360 PHE F N 1
ATOM 8582 C CA . PHE F 2 44 ? 8.330 -97.156 -12.120 1.00 43.75 360 PHE F CA 1
ATOM 8583 C C . PHE F 2 44 ? 8.569 -98.645 -12.223 1.00 43.60 360 PHE F C 1
ATOM 8584 O O . PHE F 2 44 ? 8.773 -99.304 -11.219 1.00 43.33 360 PHE F O 1
ATOM 8586 N N . ASP F 2 45 ? 8.540 -99.173 -13.439 1.00 98.96 361 ASP F N 1
ATOM 8587 C CA . ASP F 2 45 ? 9.151 -100.461 -13.713 1.00 94.60 361 ASP F CA 1
ATOM 8588 C C . ASP F 2 45 ? 10.610 -100.183 -14.028 1.00 91.28 361 ASP F C 1
ATOM 8589 O O . ASP F 2 45 ? 10.974 -99.964 -15.176 1.00 95.93 361 ASP F O 1
ATOM 8594 N N . SER F 2 46 ? 11.445 -100.169 -13.001 1.00 86.38 362 SER F N 1
ATOM 8595 C CA . SER F 2 46 ? 12.850 -99.855 -13.168 1.00 85.94 362 SER F CA 1
ATOM 8596 C C . SER F 2 46 ? 13.544 -100.975 -13.916 1.00 92.75 362 SER F C 1
ATOM 8597 O O . SER F 2 46 ? 14.628 -100.796 -14.463 1.00 94.80 362 SER F O 1
ATOM 8600 N N . ASN F 2 47 ? 12.904 -102.134 -13.942 1.00 94.15 363 ASN F N 1
ATOM 8601 C CA . ASN F 2 47 ? 13.493 -103.341 -14.512 1.00 94.72 363 ASN F CA 1
ATOM 8602 C C . ASN F 2 47 ? 14.108 -103.188 -15.893 1.00 97.44 363 ASN F C 1
ATOM 8603 O O . ASN F 2 47 ? 15.063 -103.863 -16.227 1.00 95.60 363 ASN F O 1
ATOM 8608 N N . PRO F 2 48 ? 13.544 -102.315 -16.715 1.00 100.84 364 PRO F N 1
ATOM 8609 C CA . PRO F 2 48 ? 13.997 -102.227 -18.093 1.00 100.34 364 PRO F CA 1
ATOM 8610 C C . PRO F 2 48 ? 15.179 -101.258 -18.221 1.00 100.02 364 PRO F C 1
ATOM 8611 O O . PRO F 2 48 ? 15.982 -101.340 -19.157 1.00 103.65 364 PRO F O 1
ATOM 8615 N N . ILE F 2 49 ? 15.279 -100.345 -17.263 1.00 99.22 365 ILE F N 1
ATOM 8616 C CA . ILE F 2 49 ? 16.365 -99.379 -17.241 1.00 94.08 365 ILE F CA 1
ATOM 8617 C C . ILE F 2 49 ? 17.705 -100.024 -17.506 1.00 88.82 365 ILE F C 1
ATOM 8618 O O . ILE F 2 49 ? 17.992 -101.112 -17.018 1.00 81.60 365 ILE F O 1
ATOM 8623 N N . ASN F 2 50 ? 18.524 -99.340 -18.292 1.00 87.68 366 ASN F N 1
ATOM 8624 C CA . ASN F 2 50 ? 19.824 -99.873 -18.652 1.00 83.51 366 ASN F CA 1
ATOM 8625 C C . ASN F 2 50 ? 20.900 -99.345 -17.725 1.00 82.54 366 ASN F C 1
ATOM 8626 O O . ASN F 2 50 ? 21.246 -98.167 -17.752 1.00 81.92 366 ASN F O 1
ATOM 8631 N N . LEU F 2 51 ? 21.401 -100.244 -16.889 1.00 78.50 367 LEU F N 1
ATOM 8632 C CA . LEU F 2 51 ? 22.384 -99.918 -15.880 1.00 71.90 367 LEU F CA 1
ATOM 8633 C C . LEU F 2 51 ? 23.779 -100.082 -16.458 1.00 65.83 367 LEU F C 1
ATOM 8634 O O . LEU F 2 51 ? 24.579 -99.160 -16.411 1.00 63.67 367 LEU F O 1
ATOM 8636 N N . LEU F 2 52 ? 24.047 -101.255 -17.024 1.00 63.15 368 LEU F N 1
ATOM 8637 C CA . LEU F 2 52 ? 25.333 -101.532 -17.642 1.00 61.09 368 LEU F CA 1
ATOM 8638 C C . LEU F 2 52 ? 25.674 -100.463 -18.649 1.00 64.27 368 LEU F C 1
ATOM 8639 O O . LEU F 2 52 ? 26.837 -100.234 -18.951 1.00 60.53 368 LEU F O 1
ATOM 8644 N N . GLU F 2 53 ? 24.653 -99.826 -19.197 1.00 65.60 369 GLU F N 1
ATOM 8645 C CA . GLU F 2 53 ? 24.882 -98.801 -20.187 1.00 67.51 369 GLU F CA 1
ATOM 8646 C C . GLU F 2 53 ? 25.176 -97.507 -19.487 1.00 69.51 369 GLU F C 1
ATOM 8647 O O . GLU F 2 53 ? 26.068 -96.768 -19.869 1.00 66.02 369 GLU F O 1
ATOM 8653 N N . LEU F 2 54 ? 24.414 -97.226 -18.453 1.00 62.88 370 LEU F N 1
ATOM 8654 C CA . LEU F 2 54 ? 24.624 -96.005 -17.733 1.00 61.46 370 LEU F CA 1
ATOM 8655 C C . LEU F 2 54 ? 26.040 -96.009 -17.215 1.00 60.10 370 LEU F C 1
ATOM 8656 O O . LEU F 2 54 ? 26.672 -94.976 -17.101 1.00 58.12 370 LEU F O 1
ATOM 8661 N N . VAL F 2 55 ? 26.539 -97.189 -16.901 1.00 59.71 371 VAL F N 1
ATOM 8662 C CA . VAL F 2 55 ? 27.863 -97.307 -16.336 1.00 54.09 371 VAL F CA 1
ATOM 8663 C C . VAL F 2 55 ? 28.890 -97.020 -17.404 1.00 50.31 371 VAL F C 1
ATOM 8664 O O . VAL F 2 55 ? 29.902 -96.390 -17.146 1.00 49.53 371 VAL F O 1
ATOM 8668 N N . LYS F 2 56 ? 28.615 -97.481 -18.614 1.00 51.52 372 LYS F N 1
ATOM 8669 C CA . LYS F 2 56 ? 29.515 -97.253 -19.728 1.00 50.80 372 LYS F CA 1
ATOM 8670 C C . LYS F 2 56 ? 29.633 -95.769 -20.007 1.00 46.12 372 LYS F C 1
ATOM 8671 O O . LYS F 2 56 ? 30.705 -95.273 -20.299 1.00 46.66 372 LYS F O 1
ATOM 8673 N N . GLN F 2 57 ? 28.528 -95.055 -19.896 1.00 45.53 373 GLN F N 1
ATOM 8674 C CA . GLN F 2 57 ? 28.557 -93.628 -20.121 1.00 45.87 373 GLN F CA 1
ATOM 8675 C C . GLN F 2 57 ? 29.308 -92.912 -19.033 1.00 49.33 373 GLN F C 1
ATOM 8676 O O . GLN F 2 57 ? 30.151 -92.072 -19.302 1.00 54.81 373 GLN F O 1
ATOM 8682 N N . PHE F 2 58 ? 28.995 -93.239 -17.794 1.00 51.78 374 PHE F N 1
ATOM 8683 C CA . PHE F 2 58 ? 29.633 -92.580 -16.675 1.00 48.42 374 PHE F CA 1
ATOM 8684 C C . PHE F 2 58 ? 31.138 -92.720 -16.742 1.00 45.71 374 PHE F C 1
ATOM 8685 O O . PHE F 2 58 ? 31.868 -91.769 -16.500 1.00 45.95 374 PHE F O 1
ATOM 8693 N N . ASN F 2 59 ? 31.602 -93.912 -17.075 1.00 40.29 375 ASN F N 1
ATOM 8694 C CA . ASN F 2 59 ? 33.026 -94.172 -17.123 1.00 39.45 375 ASN F CA 1
ATOM 8695 C C . ASN F 2 59 ? 33.728 -93.315 -18.146 1.00 45.93 375 ASN F C 1
ATOM 8696 O O . ASN F 2 59 ? 34.852 -92.881 -17.940 1.00 44.97 375 ASN F O 1
ATOM 8701 N N . LEU F 2 60 ? 33.052 -93.067 -19.253 1.00 50.88 376 LEU F N 1
ATOM 8702 C CA . LEU F 2 60 ? 33.555 -92.141 -20.236 1.00 51.59 376 LEU F CA 1
ATOM 8703 C C . LEU F 2 60 ? 33.569 -90.751 -19.657 1.00 49.83 376 LEU F C 1
ATOM 8704 O O . LEU F 2 60 ? 34.524 -90.010 -19.821 1.00 53.87 376 LEU F O 1
ATOM 8709 N N . TYR F 2 61 ? 32.494 -90.395 -18.983 1.00 43.51 377 TYR F N 1
ATOM 8710 C CA . TYR F 2 61 ? 32.398 -89.089 -18.380 1.00 43.81 377 TYR F CA 1
ATOM 8711 C C . TYR F 2 61 ? 33.624 -88.875 -17.521 1.00 45.54 377 TYR F C 1
ATOM 8712 O O . TYR F 2 61 ? 34.214 -87.804 -17.505 1.00 45.16 377 TYR F O 1
ATOM 8721 N N . VAL F 2 62 ? 34.020 -89.919 -16.816 1.00 41.19 378 VAL F N 1
ATOM 8722 C CA . VAL F 2 62 ? 35.117 -89.814 -15.883 1.00 42.61 378 VAL F CA 1
ATOM 8723 C C . VAL F 2 62 ? 36.411 -89.682 -16.642 1.00 44.00 378 VAL F C 1
ATOM 8724 O O . VAL F 2 62 ? 37.217 -88.808 -16.360 1.00 44.62 378 VAL F O 1
ATOM 8728 N N . ASP F 2 63 ? 36.590 -90.539 -17.631 1.00 45.36 379 ASP F N 1
ATOM 8729 C CA . ASP F 2 63 ? 37.773 -90.504 -18.462 1.00 45.45 379 ASP F CA 1
ATOM 8730 C C . ASP F 2 63 ? 37.935 -89.152 -19.120 1.00 48.07 379 ASP F C 1
ATOM 8731 O O . ASP F 2 63 ? 39.004 -88.570 -19.098 1.00 47.68 379 ASP F O 1
ATOM 8736 N N . GLU F 2 64 ? 36.859 -88.656 -19.712 1.00 48.63 380 GLU F N 1
ATOM 8737 C CA . GLU F 2 64 ? 36.890 -87.381 -20.403 1.00 51.15 380 GLU F CA 1
ATOM 8738 C C . GLU F 2 64 ? 37.153 -86.228 -19.450 1.00 50.96 380 GLU F C 1
ATOM 8739 O O . GLU F 2 64 ? 37.874 -85.298 -19.774 1.00 49.63 380 GLU F O 1
ATOM 8745 N N . LEU F 2 65 ? 36.563 -86.288 -18.271 1.00 45.43 381 LEU F N 1
ATOM 8746 C CA . LEU F 2 65 ? 36.761 -85.236 -17.298 1.00 46.63 381 LEU F CA 1
ATOM 8747 C C . LEU F 2 65 ? 38.196 -85.220 -16.819 1.00 44.17 381 LEU F C 1
ATOM 8748 O O . LEU F 2 65 ? 38.720 -84.191 -16.427 1.00 47.30 381 LEU F O 1
ATOM 8753 N N . ALA F 2 66 ? 38.827 -86.378 -16.840 1.00 40.05 382 ALA F N 1
ATOM 8754 C CA . ALA F 2 66 ? 40.190 -86.493 -16.388 1.00 39.80 382 ALA F CA 1
ATOM 8755 C C . ALA F 2 66 ? 41.113 -85.924 -17.425 1.00 44.23 382 ALA F C 1
ATOM 8756 O O . ALA F 2 66 ? 42.042 -85.196 -17.114 1.00 48.22 382 ALA F O 1
ATOM 8758 N N . ILE F 2 67 ? 40.866 -86.283 -18.667 1.00 43.25 383 ILE F N 1
ATOM 8759 C CA . ILE F 2 67 ? 41.659 -85.755 -19.744 1.00 44.29 383 ILE F CA 1
ATOM 8760 C C . ILE F 2 67 ? 41.671 -84.249 -19.664 1.00 48.49 383 ILE F C 1
ATOM 8761 O O . ILE F 2 67 ? 42.723 -83.627 -19.619 1.00 48.91 383 ILE F O 1
ATOM 8766 N N . THR F 2 68 ? 40.481 -83.674 -19.647 1.00 48.83 384 THR F N 1
ATOM 8767 C CA . THR F 2 68 ? 40.325 -82.241 -19.556 1.00 50.39 384 THR F CA 1
ATOM 8768 C C . THR F 2 68 ? 41.185 -81.652 -18.459 1.00 53.69 384 THR F C 1
ATOM 8769 O O . THR F 2 68 ? 41.892 -80.682 -18.672 1.00 57.16 384 THR F O 1
ATOM 8773 N N . CYS F 2 69 ? 41.121 -82.239 -17.278 1.00 50.30 385 CYS F N 1
ATOM 8774 C CA . CYS F 2 69 ? 41.835 -81.690 -16.141 1.00 51.46 385 CYS F CA 1
ATOM 8775 C C . CYS F 2 69 ? 43.331 -81.648 -16.377 1.00 51.83 385 CYS F C 1
ATOM 8776 O O . CYS F 2 69 ? 43.993 -80.681 -16.032 1.00 55.23 385 CYS F O 1
ATOM 8779 N N . GLU F 2 70 ? 43.860 -82.698 -16.978 1.00 49.41 386 GLU F N 1
ATOM 8780 C CA . GLU F 2 70 ? 45.289 -82.793 -17.172 1.00 45.54 386 GLU F CA 1
ATOM 8781 C C . GLU F 2 70 ? 45.759 -81.860 -18.271 1.00 50.92 386 GLU F C 1
ATOM 8782 O O . GLU F 2 70 ? 46.925 -81.494 -18.331 1.00 53.33 386 GLU F O 1
ATOM 8788 N N . ALA F 2 71 ? 44.836 -81.466 -19.136 1.00 53.02 387 ALA F N 1
ATOM 8789 C CA . ALA F 2 71 ? 45.164 -80.609 -20.261 1.00 54.88 387 ALA F CA 1
ATOM 8790 C C . ALA F 2 71 ? 45.193 -79.160 -19.831 1.00 60.28 387 ALA F C 1
ATOM 8791 O O . ALA F 2 71 ? 46.046 -78.395 -20.249 1.00 66.23 387 ALA F O 1
ATOM 8793 N N . ASN F 2 72 ? 44.255 -78.788 -18.980 1.00 59.02 388 ASN F N 1
ATOM 8794 C CA . ASN F 2 72 ? 44.169 -77.422 -18.514 1.00 62.49 388 ASN F CA 1
ATOM 8795 C C . ASN F 2 72 ? 45.088 -77.145 -17.347 1.00 63.93 388 ASN F C 1
ATOM 8796 O O . ASN F 2 72 ? 45.011 -76.096 -16.726 1.00 63.43 388 ASN F O 1
ATOM 8801 N N . ASN F 2 73 ? 45.952 -78.102 -17.051 1.00 62.83 389 ASN F N 1
ATOM 8802 C CA . ASN F 2 73 ? 46.962 -77.919 -16.033 1.00 61.51 389 ASN F CA 1
ATOM 8803 C C . ASN F 2 73 ? 46.338 -77.653 -14.699 1.00 55.14 389 ASN F C 1
ATOM 8804 O O . ASN F 2 73 ? 46.887 -76.927 -13.884 1.00 55.79 389 ASN F O 1
ATOM 8809 N N . VAL F 2 74 ? 45.189 -78.248 -14.464 1.00 50.47 390 VAL F N 1
ATOM 8810 C CA . VAL F 2 74 ? 44.415 -77.864 -13.313 1.00 54.71 390 VAL F CA 1
ATOM 8811 C C . VAL F 2 74 ? 45.027 -78.333 -12.012 1.00 54.67 390 VAL F C 1
ATOM 8812 O O . VAL F 2 74 ? 44.662 -77.845 -10.950 1.00 55.40 390 VAL F O 1
ATOM 8816 N N . TRP F 2 75 ? 45.949 -79.283 -12.078 1.00 55.27 391 TRP F N 1
ATOM 8817 C CA . TRP F 2 75 ? 46.588 -79.745 -10.856 1.00 55.07 391 TRP F CA 1
ATOM 8818 C C . TRP F 2 75 ? 47.803 -78.908 -10.549 1.00 60.82 391 TRP F C 1
ATOM 8819 O O . TRP F 2 75 ? 48.410 -79.061 -9.498 1.00 64.34 391 TRP F O 1
ATOM 8830 N N . ALA F 2 76 ? 48.166 -78.035 -11.480 0.69 61.61 392 ALA F N 1
ATOM 8831 C CA . ALA F 2 76 ? 49.267 -77.120 -11.259 1.00 61.03 392 ALA F CA 1
ATOM 8832 C C . ALA F 2 76 ? 50.498 -77.889 -10.809 1.00 66.27 392 ALA F C 1
ATOM 8833 O O . ALA F 2 76 ? 51.149 -78.560 -11.607 1.00 68.52 392 ALA F O 1
ATOM 8835 N N . SER F 2 82 ? 61.173 -84.191 -9.636 1.00 76.04 398 SER F N 1
ATOM 8836 C CA . SER F 2 82 ? 60.394 -84.550 -8.458 1.00 76.48 398 SER F CA 1
ATOM 8837 C C . SER F 2 82 ? 58.916 -84.517 -8.774 1.00 78.19 398 SER F C 1
ATOM 8838 O O . SER F 2 82 ? 58.315 -85.539 -9.089 1.00 76.59 398 SER F O 1
ATOM 8840 N N . THR F 2 83 ? 58.335 -83.328 -8.686 1.00 80.92 399 THR F N 1
ATOM 8841 C CA . THR F 2 83 ? 56.931 -83.133 -9.007 1.00 79.08 399 THR F CA 1
ATOM 8842 C C . THR F 2 83 ? 56.088 -84.241 -8.427 1.00 72.68 399 THR F C 1
ATOM 8843 O O . THR F 2 83 ? 55.289 -84.843 -9.132 1.00 74.76 399 THR F O 1
ATOM 8847 N N . PRO F 2 84 ? 56.255 -84.511 -7.135 1.00 62.35 400 PRO F N 1
ATOM 8848 C CA . PRO F 2 84 ? 55.372 -85.481 -6.508 1.00 52.76 400 PRO F CA 1
ATOM 8849 C C . PRO F 2 84 ? 53.983 -84.923 -6.665 1.00 51.46 400 PRO F C 1
ATOM 8850 O O . PRO F 2 84 ? 53.848 -83.721 -6.829 1.00 56.55 400 PRO F O 1
ATOM 8854 N N . ASN F 2 85 ? 52.968 -85.768 -6.626 1.00 45.93 401 ASN F N 1
ATOM 8855 C CA . ASN F 2 85 ? 51.616 -85.295 -6.825 1.00 41.42 401 ASN F CA 1
ATOM 8856 C C . ASN F 2 85 ? 51.047 -84.642 -5.586 1.00 39.30 401 ASN F C 1
ATOM 8857 O O . ASN F 2 85 ? 51.667 -84.642 -4.544 1.00 39.08 401 ASN F O 1
ATOM 8862 N N . LEU F 2 86 ? 49.851 -84.093 -5.721 1.00 38.98 402 LEU F N 1
ATOM 8863 C CA . LEU F 2 86 ? 49.188 -83.373 -4.649 1.00 41.48 402 LEU F CA 1
ATOM 8864 C C . LEU F 2 86 ? 49.112 -84.140 -3.344 1.00 40.21 402 LEU F C 1
ATOM 8865 O O . LEU F 2 86 ? 49.048 -83.547 -2.279 1.00 48.61 402 LEU F O 1
ATOM 8870 N N . PHE F 2 87 ? 49.091 -85.456 -3.434 1.00 34.25 403 PHE F N 1
ATOM 8871 C CA . PHE F 2 87 ? 48.723 -86.272 -2.305 1.00 34.18 403 PHE F CA 1
ATOM 8872 C C . PHE F 2 87 ? 49.918 -86.890 -1.603 1.00 36.68 403 PHE F C 1
ATOM 8873 O O . PHE F 2 87 ? 49.766 -87.627 -0.645 1.00 37.25 403 PHE F O 1
ATOM 8881 N N . ALA F 2 88 ? 51.107 -86.579 -2.089 1.00 37.92 404 ALA F N 1
ATOM 8882 C CA . ALA F 2 88 ? 52.326 -87.207 -1.610 1.00 39.30 404 ALA F CA 1
ATOM 8883 C C . ALA F 2 88 ? 52.620 -86.873 -0.163 1.00 40.17 404 ALA F C 1
ATOM 8884 O O . ALA F 2 88 ? 53.253 -87.644 0.538 1.00 39.10 404 ALA F O 1
ATOM 8886 N N . LEU F 2 89 ? 52.172 -85.711 0.280 1.00 44.02 405 LEU F N 1
ATOM 8887 C CA . LEU F 2 89 ? 52.441 -85.285 1.641 1.00 48.70 405 LEU F CA 1
ATOM 8888 C C . LEU F 2 89 ? 51.680 -86.093 2.681 1.00 48.43 405 LEU F C 1
ATOM 8889 O O . LEU F 2 89 ? 52.065 -86.119 3.839 1.00 55.45 405 LEU F O 1
ATOM 8894 N N . TYR F 2 90 ? 50.607 -86.754 2.275 1.00 43.20 406 TYR F N 1
ATOM 8895 C CA . TYR F 2 90 ? 49.694 -87.324 3.237 1.00 39.89 406 TYR F CA 1
ATOM 8896 C C . TYR F 2 90 ? 49.760 -88.837 3.335 1.00 37.24 406 TYR F C 1
ATOM 8897 O O . TYR F 2 90 ? 48.841 -89.462 3.842 1.00 35.23 406 TYR F O 1
ATOM 8906 N N . ASP F 2 91 ? 50.851 -89.425 2.870 1.00 35.61 407 ASP F N 1
ATOM 8907 C CA . ASP F 2 91 ? 50.977 -90.873 2.859 1.00 36.48 407 ASP F CA 1
ATOM 8908 C C . ASP F 2 91 ? 51.517 -91.421 4.155 1.00 38.46 407 ASP F C 1
ATOM 8909 O O . ASP F 2 91 ? 52.612 -91.077 4.567 1.00 44.27 407 ASP F O 1
ATOM 8914 N N . ASN F 2 92 ? 50.759 -92.306 4.779 1.00 35.37 408 ASN F N 1
ATOM 8915 C CA . ASN F 2 92 ? 51.188 -92.920 6.013 1.00 39.49 408 ASN F CA 1
ATOM 8916 C C . ASN F 2 92 ? 51.297 -94.416 5.842 1.00 42.83 408 ASN F C 1
ATOM 8917 O O . ASN F 2 92 ? 51.231 -95.163 6.807 1.00 47.45 408 ASN F O 1
ATOM 8922 N N . SER F 2 93 ? 51.468 -94.856 4.606 1.00 39.83 409 SER F N 1
ATOM 8923 C CA . SER F 2 93 ? 51.375 -96.274 4.305 1.00 36.87 409 SER F CA 1
ATOM 8924 C C . SER F 2 93 ? 52.647 -97.033 4.639 1.00 35.61 409 SER F C 1
ATOM 8925 O O . SER F 2 93 ? 52.634 -98.248 4.772 1.00 32.18 409 SER F O 1
ATOM 8928 N N . GLY F 2 94 ? 53.747 -96.316 4.776 1.00 33.97 410 GLY F N 1
ATOM 8929 C CA . GLY F 2 94 ? 54.998 -96.964 5.082 1.00 35.75 410 GLY F CA 1
ATOM 8930 C C . GLY F 2 94 ? 55.460 -97.813 3.925 1.00 42.01 410 GLY F C 1
ATOM 8931 O O . GLY F 2 94 ? 56.182 -98.786 4.104 1.00 44.96 410 GLY F O 1
ATOM 8932 N N . GLY F 2 95 ? 55.039 -97.429 2.730 1.00 40.29 411 GLY F N 1
ATOM 8933 C CA . GLY F 2 95 ? 55.432 -98.116 1.520 1.00 41.54 411 GLY F CA 1
ATOM 8934 C C . GLY F 2 95 ? 54.846 -99.503 1.444 1.00 42.85 411 GLY F C 1
ATOM 8935 O O . GLY F 2 95 ? 55.261 -100.318 0.638 1.00 43.30 411 GLY F O 1
ATOM 8936 N N . GLU F 2 96 ? 53.874 -99.774 2.298 1.00 42.54 412 GLU F N 1
ATOM 8937 C CA . GLU F 2 96 ? 53.253 -101.076 2.325 1.00 38.69 412 GLU F CA 1
ATOM 8938 C C . GLU F 2 96 ? 52.160 -101.135 1.277 1.00 33.56 412 GLU F C 1
ATOM 8939 O O . GLU F 2 96 ? 51.678 -100.110 0.816 1.00 31.25 412 GLU F O 1
ATOM 8941 N N . ALA F 2 97 ? 51.788 -102.343 0.888 1.00 30.58 413 ALA F N 1
ATOM 8942 C CA . ALA F 2 97 ? 50.771 -102.531 -0.125 1.00 28.40 413 ALA F CA 1
ATOM 8943 C C . ALA F 2 97 ? 49.414 -102.627 0.525 1.00 30.96 413 ALA F C 1
ATOM 8944 O O . ALA F 2 97 ? 49.164 -103.512 1.327 1.00 35.69 413 ALA F O 1
ATOM 8946 N N . ILE F 2 98 ? 48.537 -101.702 0.175 1.00 29.24 414 ILE F N 1
ATOM 8947 C CA . ILE F 2 98 ? 47.203 -101.687 0.724 1.00 28.65 414 ILE F CA 1
ATOM 8948 C C . ILE F 2 98 ? 46.233 -102.250 -0.285 1.00 27.86 414 ILE F C 1
ATOM 8949 O O . ILE F 2 98 ? 45.917 -101.608 -1.265 1.00 27.75 414 ILE F O 1
ATOM 8954 N N . HIS F 2 99 ? 45.753 -103.454 -0.027 1.00 27.83 415 HIS F N 1
ATOM 8955 C CA . HIS F 2 99 ? 44.835 -104.136 -0.925 1.00 26.96 415 HIS F CA 1
ATOM 8956 C C . HIS F 2 99 ? 45.279 -104.063 -2.361 1.00 26.46 415 HIS F C 1
ATOM 8957 O O . HIS F 2 99 ? 44.567 -103.547 -3.207 1.00 33.16 415 HIS F O 1
ATOM 8964 N N . GLY F 2 100 ? 46.460 -104.582 -2.636 1.00 27.46 416 GLY F N 1
ATOM 8965 C CA . GLY F 2 100 ? 46.919 -104.723 -3.999 1.00 32.44 416 GLY F CA 1
ATOM 8966 C C . GLY F 2 100 ? 47.622 -103.524 -4.588 1.00 32.50 416 GLY F C 1
ATOM 8967 O O . GLY F 2 100 ? 48.181 -103.603 -5.665 1.00 33.25 416 GLY F O 1
ATOM 8968 N N . HIS F 2 101 ? 47.592 -102.408 -3.885 1.00 26.96 417 HIS F N 1
ATOM 8969 C CA . HIS F 2 101 ? 48.232 -101.213 -4.380 1.00 21.68 417 HIS F CA 1
ATOM 8970 C C . HIS F 2 101 ? 49.128 -100.612 -3.341 1.00 26.38 417 HIS F C 1
ATOM 8971 O O . HIS F 2 101 ? 48.786 -100.539 -2.175 1.00 33.14 417 HIS F O 1
ATOM 8978 N N . ALA F 2 102 ? 50.294 -100.183 -3.773 1.00 20.62 418 ALA F N 1
ATOM 8979 C CA . ALA F 2 102 ? 51.157 -99.444 -2.900 1.00 19.17 418 ALA F CA 1
ATOM 8980 C C . ALA F 2 102 ? 51.161 -98.017 -3.366 1.00 22.36 418 ALA F C 1
ATOM 8981 O O . ALA F 2 102 ? 50.768 -97.708 -4.483 1.00 28.22 418 ALA F O 1
ATOM 8983 N N . PHE F 2 103 ? 51.592 -97.140 -2.483 1.00 23.71 419 PHE F N 1
ATOM 8984 C CA . PHE F 2 103 ? 51.554 -95.738 -2.776 1.00 25.87 419 PHE F CA 1
ATOM 8985 C C . PHE F 2 103 ? 52.773 -95.329 -3.565 1.00 26.46 419 PHE F C 1
ATOM 8986 O O . PHE F 2 103 ? 53.898 -95.597 -3.173 1.00 30.39 419 PHE F O 1
ATOM 8994 N N . VAL F 2 104 ? 52.540 -94.679 -4.692 1.00 25.76 420 VAL F N 1
ATOM 8995 C CA . VAL F 2 104 ? 53.619 -94.147 -5.491 1.00 25.26 420 VAL F CA 1
ATOM 8996 C C . VAL F 2 104 ? 53.374 -92.676 -5.698 1.00 28.69 420 VAL F C 1
ATOM 8997 O O . VAL F 2 104 ? 52.405 -92.287 -6.325 1.00 34.67 420 VAL F O 1
ATOM 9001 N N . PRO F 2 105 ? 54.260 -91.847 -5.161 1.00 27.72 421 PRO F N 1
ATOM 9002 C CA . PRO F 2 105 ? 54.031 -90.409 -5.159 1.00 32.27 421 PRO F CA 1
ATOM 9003 C C . PRO F 2 105 ? 54.128 -89.782 -6.535 1.00 36.10 421 PRO F C 1
ATOM 9004 O O . PRO F 2 105 ? 54.050 -88.571 -6.640 1.00 42.08 421 PRO F O 1
ATOM 9008 N N . TYR F 2 106 ? 54.283 -90.586 -7.573 1.00 33.01 422 TYR F N 1
ATOM 9009 C CA . TYR F 2 106 ? 54.491 -90.036 -8.898 1.00 36.65 422 TYR F CA 1
ATOM 9010 C C . TYR F 2 106 ? 53.343 -90.321 -9.823 1.00 34.26 422 TYR F C 1
ATOM 9011 O O . TYR F 2 106 ? 53.420 -90.056 -11.012 1.00 36.50 422 TYR F O 1
ATOM 9020 N N . TYR F 2 107 ? 52.277 -90.869 -9.269 1.00 30.93 423 TYR F N 1
ATOM 9021 C CA . TYR F 2 107 ? 51.061 -91.043 -10.020 1.00 30.05 423 TYR F CA 1
ATOM 9022 C C . TYR F 2 107 ? 50.593 -89.683 -10.440 1.00 30.24 423 TYR F C 1
ATOM 9023 O O . TYR F 2 107 ? 50.714 -88.728 -9.690 1.00 31.61 423 TYR F O 1
ATOM 9032 N N . LYS F 2 108 ? 50.037 -89.603 -11.636 1.00 31.19 424 LYS F N 1
ATOM 9033 C CA . LYS F 2 108 ? 49.439 -88.376 -12.102 1.00 36.34 424 LYS F CA 1
ATOM 9034 C C . LYS F 2 108 ? 48.049 -88.263 -11.546 1.00 36.98 424 LYS F C 1
ATOM 9035 O O . LYS F 2 108 ? 47.326 -89.241 -11.488 1.00 37.02 424 LYS F O 1
ATOM 9041 N N . GLU F 2 109 ? 47.672 -87.061 -11.147 1.00 36.43 425 GLU F N 1
ATOM 9042 C CA . GLU F 2 109 ? 46.432 -86.877 -10.426 1.00 36.87 425 GLU F CA 1
ATOM 9043 C C . GLU F 2 109 ? 45.239 -87.379 -11.193 1.00 35.28 425 GLU F C 1
ATOM 9044 O O . GLU F 2 109 ? 44.279 -87.853 -10.610 1.00 41.38 425 GLU F O 1
ATOM 9050 N N . SER F 2 110 ? 45.303 -87.274 -12.506 1.00 34.35 426 SER F N 1
ATOM 9051 C CA . SER F 2 110 ? 44.189 -87.646 -13.349 1.00 34.01 426 SER F CA 1
ATOM 9052 C C . SER F 2 110 ? 44.046 -89.142 -13.455 1.00 32.91 426 SER F C 1
ATOM 9053 O O . SER F 2 110 ? 42.996 -89.639 -13.811 1.00 36.86 426 SER F O 1
ATOM 9056 N N . ILE F 2 111 ? 45.110 -89.864 -13.151 1.00 28.68 427 ILE F N 1
ATOM 9057 C CA . ILE F 2 111 ? 45.052 -91.310 -13.172 1.00 27.78 427 ILE F CA 1
ATOM 9058 C C . ILE F 2 111 ? 44.468 -91.793 -11.873 1.00 29.37 427 ILE F C 1
ATOM 9059 O O . ILE F 2 111 ? 43.715 -92.748 -11.844 1.00 28.74 427 ILE F O 1
ATOM 9064 N N . VAL F 2 112 ? 44.812 -91.107 -10.798 1.00 27.28 428 VAL F N 1
ATOM 9065 C CA . VAL F 2 112 ? 44.268 -91.405 -9.495 1.00 30.41 428 VAL F CA 1
ATOM 9066 C C . VAL F 2 112 ? 42.780 -91.185 -9.530 1.00 32.73 428 VAL F C 1
ATOM 9067 O O . VAL F 2 112 ? 42.014 -91.955 -8.978 1.00 33.25 428 VAL F O 1
ATOM 9071 N N . LEU F 2 113 ? 42.398 -90.103 -10.186 1.00 33.55 429 LEU F N 1
ATOM 9072 C CA . LEU F 2 113 ? 41.020 -89.759 -10.459 1.00 36.51 429 LEU F CA 1
ATOM 9073 C C . LEU F 2 113 ? 40.309 -90.922 -11.117 1.00 38.07 429 LEU F C 1
ATOM 9074 O O . LEU F 2 113 ? 39.275 -91.382 -10.658 1.00 37.67 429 LEU F O 1
ATOM 9079 N N . ARG F 2 114 ? 40.875 -91.402 -12.207 1.00 38.83 430 ARG F N 1
ATOM 9080 C CA . ARG F 2 114 ? 40.232 -92.445 -12.956 1.00 35.53 430 ARG F CA 1
ATOM 9081 C C . ARG F 2 114 ? 40.095 -93.678 -12.115 1.00 32.62 430 ARG F C 1
ATOM 9082 O O . ARG F 2 114 ? 39.035 -94.275 -12.055 1.00 33.89 430 ARG F O 1
ATOM 9090 N N . ARG F 2 115 ? 41.175 -94.052 -11.454 1.00 30.88 431 ARG F N 1
ATOM 9091 C CA . ARG F 2 115 ? 41.174 -95.249 -10.644 1.00 32.71 431 ARG F CA 1
ATOM 9092 C C . ARG F 2 115 ? 40.170 -95.158 -9.510 1.00 31.06 431 ARG F C 1
ATOM 9093 O O . ARG F 2 115 ? 39.651 -96.162 -9.067 1.00 30.99 431 ARG F O 1
ATOM 9101 N N . LEU F 2 116 ? 39.892 -93.955 -9.039 1.00 28.99 432 LEU F N 1
ATOM 9102 C CA . LEU F 2 116 ? 39.090 -93.810 -7.838 1.00 27.43 432 LEU F CA 1
ATOM 9103 C C . LEU F 2 116 ? 37.595 -93.806 -8.063 1.00 30.64 432 LEU F C 1
ATOM 9104 O O . LEU F 2 116 ? 36.843 -94.082 -7.146 1.00 34.90 432 LEU F O 1
ATOM 9109 N N . PHE F 2 117 ? 37.159 -93.475 -9.269 1.00 35.35 433 PHE F N 1
ATOM 9110 C CA . PHE F 2 117 ? 35.748 -93.307 -9.525 1.00 26.48 433 PHE F CA 1
ATOM 9111 C C . PHE F 2 117 ? 35.235 -94.144 -10.674 1.00 39.13 433 PHE F C 1
ATOM 9112 O O . PHE F 2 117 ? 34.073 -94.072 -11.006 1.00 44.02 433 PHE F O 1
ATOM 9120 N N . THR F 2 118 ? 36.093 -94.929 -11.296 1.00 36.46 434 THR F N 1
ATOM 9121 C CA . THR F 2 118 ? 35.644 -95.784 -12.374 1.00 38.58 434 THR F CA 1
ATOM 9122 C C . THR F 2 118 ? 34.816 -96.923 -11.816 1.00 39.65 434 THR F C 1
ATOM 9123 O O . THR F 2 118 ? 35.279 -97.653 -10.953 1.00 41.30 434 THR F O 1
ATOM 9127 N N . VAL F 2 119 ? 33.593 -97.074 -12.310 1.00 41.97 435 VAL F N 1
ATOM 9128 C CA . VAL F 2 119 ? 32.704 -98.130 -11.842 1.00 42.81 435 VAL F CA 1
ATOM 9129 C C . VAL F 2 119 ? 32.874 -99.401 -12.635 1.00 43.89 435 VAL F C 1
ATOM 9130 O O . VAL F 2 119 ? 32.954 -99.380 -13.853 1.00 47.95 435 VAL F O 1
ATOM 9134 N N . ASP F 2 120 ? 32.943 -100.512 -11.921 1.00 40.78 436 ASP F N 1
ATOM 9135 C CA . ASP F 2 120 ? 33.110 -101.791 -12.559 1.00 40.74 436 ASP F CA 1
ATOM 9136 C C . ASP F 2 120 ? 31.768 -102.253 -13.063 1.00 46.05 436 ASP F C 1
ATOM 9137 O O . ASP F 2 120 ? 30.776 -102.183 -12.353 1.00 47.49 436 ASP F O 1
ATOM 9142 N N . PRO F 2 121 ? 31.732 -102.707 -14.314 1.00 52.83 437 PRO F N 1
ATOM 9143 C CA . PRO F 2 121 ? 30.494 -103.110 -14.966 1.00 55.22 437 PRO F CA 1
ATOM 9144 C C . PRO F 2 121 ? 30.036 -104.465 -14.480 1.00 55.55 437 PRO F C 1
ATOM 9145 O O . PRO F 2 121 ? 28.851 -104.761 -14.521 1.00 58.54 437 PRO F O 1
ATOM 9149 N N . ASN F 2 122 ? 30.976 -105.275 -14.019 1.00 57.18 438 ASN F N 1
ATOM 9150 C CA . ASN F 2 122 ? 30.648 -106.602 -13.541 1.00 55.56 438 ASN F CA 1
ATOM 9151 C C . ASN F 2 122 ? 30.074 -106.613 -12.136 1.00 53.87 438 ASN F C 1
ATOM 9152 O O . ASN F 2 122 ? 29.397 -107.553 -11.758 1.00 55.30 438 ASN F O 1
ATOM 9154 N N . THR F 2 123 ? 30.330 -105.570 -11.361 1.00 50.15 439 THR F N 1
ATOM 9155 C CA . THR F 2 123 ? 29.821 -105.540 -10.005 1.00 49.42 439 THR F CA 1
ATOM 9156 C C . THR F 2 123 ? 29.047 -104.279 -9.719 1.00 47.81 439 THR F C 1
ATOM 9157 O O . THR F 2 123 ? 28.212 -104.245 -8.828 1.00 48.81 439 THR F O 1
ATOM 9161 N N . PHE F 2 124 ? 29.331 -103.240 -10.482 1.00 47.16 440 PHE F N 1
ATOM 9162 C CA . PHE F 2 124 ? 28.755 -101.939 -10.221 1.00 48.36 440 PHE F CA 1
ATOM 9163 C C . PHE F 2 124 ? 29.353 -101.311 -8.993 1.00 44.15 440 PHE F C 1
ATOM 9164 O O . PHE F 2 124 ? 28.806 -100.374 -8.444 1.00 40.94 440 PHE F O 1
ATOM 9172 N N . ASN F 2 125 ? 30.485 -101.838 -8.566 1.00 44.29 441 ASN F N 1
ATOM 9173 C CA . ASN F 2 125 ? 31.222 -101.255 -7.469 1.00 44.38 441 ASN F CA 1
ATOM 9174 C C . ASN F 2 125 ? 32.563 -100.746 -7.947 1.00 43.36 441 ASN F C 1
ATOM 9175 O O . ASN F 2 125 ? 32.840 -100.739 -9.138 1.00 43.58 441 ASN F O 1
ATOM 9180 N N . LEU F 2 126 ? 33.401 -100.314 -7.019 1.00 39.60 442 LEU F N 1
ATOM 9181 C CA . LEU F 2 126 ? 34.710 -99.816 -7.389 1.00 37.79 442 LEU F CA 1
ATOM 9182 C C . LEU F 2 126 ? 35.753 -100.894 -7.294 1.00 36.24 442 LEU F C 1
ATOM 9183 O O . LEU F 2 126 ? 35.698 -101.743 -6.417 1.00 40.19 442 LEU F O 1
ATOM 9188 N N . SER F 2 127 ? 36.715 -100.856 -8.200 1.00 29.81 443 SER F N 1
ATOM 9189 C CA . SER F 2 127 ? 37.934 -101.601 -7.993 1.00 34.26 443 SER F CA 1
ATOM 9190 C C . SER F 2 127 ? 38.752 -100.789 -7.022 1.00 29.01 443 SER F C 1
ATOM 9191 O O . SER F 2 127 ? 38.717 -99.567 -7.046 1.00 26.39 443 SER F O 1
ATOM 9194 N N . ARG F 2 128 ? 39.482 -101.466 -6.155 1.00 26.59 444 ARG F N 1
ATOM 9195 C CA . ARG F 2 128 ? 40.187 -100.778 -5.095 1.00 26.51 444 ARG F CA 1
ATOM 9196 C C . ARG F 2 128 ? 41.443 -100.065 -5.551 1.00 27.84 444 ARG F C 1
ATOM 9197 O O . ARG F 2 128 ? 42.253 -100.607 -6.286 1.00 27.56 444 ARG F O 1
ATOM 9205 N N . PHE F 2 129 ? 41.571 -98.830 -5.095 1.00 25.46 445 PHE F N 1
ATOM 9206 C CA . PHE F 2 129 ? 42.775 -98.048 -5.248 1.00 26.89 445 PHE F CA 1
ATOM 9207 C C . PHE F 2 129 ? 43.047 -97.511 -3.869 1.00 28.12 445 PHE F C 1
ATOM 9208 O O . PHE F 2 129 ? 42.882 -96.329 -3.613 1.00 30.36 445 PHE F O 1
ATOM 9216 N N . ALA F 2 130 ? 43.466 -98.399 -2.984 1.00 25.92 446 ALA F N 1
ATOM 9217 C CA . ALA F 2 130 ? 43.388 -98.151 -1.557 1.00 26.26 446 ALA F CA 1
ATOM 9218 C C . ALA F 2 130 ? 44.458 -97.235 -0.997 1.00 27.33 446 ALA F C 1
ATOM 9219 O O . ALA F 2 130 ? 44.241 -96.577 0.008 1.00 34.06 446 ALA F O 1
ATOM 9221 N N . ALA F 2 131 ? 45.606 -97.185 -1.649 1.00 26.50 447 ALA F N 1
ATOM 9222 C CA . ALA F 2 131 ? 46.729 -96.457 -1.108 1.00 22.98 447 ALA F CA 1
ATOM 9223 C C . ALA F 2 131 ? 46.530 -94.970 -1.244 1.00 27.66 447 ALA F C 1
ATOM 9224 O O . ALA F 2 131 ? 47.292 -94.195 -0.698 1.00 33.71 447 ALA F O 1
ATOM 9226 N N . PHE F 2 132 ? 45.495 -94.569 -1.963 1.00 25.46 448 PHE F N 1
ATOM 9227 C CA . PHE F 2 132 ? 45.237 -93.155 -2.167 1.00 30.31 448 PHE F CA 1
ATOM 9228 C C . PHE F 2 132 ? 43.954 -92.742 -1.522 1.00 31.44 448 PHE F C 1
ATOM 9229 O O . PHE F 2 132 ? 43.592 -91.578 -1.521 1.00 34.09 448 PHE F O 1
ATOM 9237 N N . GLU F 2 133 ? 43.272 -93.719 -0.963 1.00 32.70 449 GLU F N 1
ATOM 9238 C CA . GLU F 2 133 ? 41.982 -93.498 -0.369 1.00 32.99 449 GLU F CA 1
ATOM 9239 C C . GLU F 2 133 ? 42.105 -92.574 0.826 1.00 34.82 449 GLU F C 1
ATOM 9240 O O . GLU F 2 133 ? 41.271 -91.711 1.029 1.00 37.22 449 GLU F O 1
ATOM 9246 N N . GLY F 2 134 ? 43.168 -92.745 1.597 1.00 33.25 450 GLY F N 1
ATOM 9247 C CA . GLY F 2 134 ? 43.384 -91.951 2.788 1.00 32.62 450 GLY F CA 1
ATOM 9248 C C . GLY F 2 134 ? 44.052 -90.621 2.528 1.00 37.03 450 GLY F C 1
ATOM 9249 O O . GLY F 2 134 ? 43.563 -89.590 2.958 1.00 38.95 450 GLY F O 1
ATOM 9250 N N . PRO F 2 135 ? 45.188 -90.638 1.832 1.00 36.93 451 PRO F N 1
ATOM 9251 C CA . PRO F 2 135 ? 45.888 -89.406 1.483 1.00 35.40 451 PRO F CA 1
ATOM 9252 C C . PRO F 2 135 ? 44.997 -88.424 0.757 1.00 36.96 451 PRO F C 1
ATOM 9253 O O . PRO F 2 135 ? 45.158 -87.228 0.917 1.00 37.97 451 PRO F O 1
ATOM 9257 N N . CYS F 2 136 ? 44.068 -88.925 -0.040 1.00 34.58 452 CYS F N 1
ATOM 9258 C CA . CYS F 2 136 ? 43.180 -88.051 -0.784 1.00 38.55 452 CYS F CA 1
ATOM 9259 C C . CYS F 2 136 ? 42.184 -87.391 0.146 1.00 40.97 452 CYS F C 1
ATOM 9260 O O . CYS F 2 136 ? 41.923 -86.206 0.044 1.00 41.22 452 CYS F O 1
ATOM 9263 N N . GLN F 2 137 ? 41.629 -88.163 1.063 1.00 42.50 453 GLN F N 1
ATOM 9264 C CA . GLN F 2 137 ? 40.707 -87.601 2.022 1.00 44.74 453 GLN F CA 1
ATOM 9265 C C . GLN F 2 137 ? 41.404 -86.517 2.801 1.00 45.26 453 GLN F C 1
ATOM 9266 O O . GLN F 2 137 ? 40.902 -85.416 2.911 1.00 46.77 453 GLN F O 1
ATOM 9272 N N . LEU F 2 138 ? 42.573 -86.822 3.334 1.00 38.76 454 LEU F N 1
ATOM 9273 C CA . LEU F 2 138 ? 43.313 -85.820 4.069 1.00 38.33 454 LEU F CA 1
ATOM 9274 C C . LEU F 2 138 ? 43.457 -84.573 3.225 1.00 42.22 454 LEU F C 1
ATOM 9275 O O . LEU F 2 138 ? 43.182 -83.472 3.678 1.00 44.37 454 LEU F O 1
ATOM 9280 N N . TYR F 2 139 ? 43.876 -84.749 1.982 1.00 45.51 455 TYR F N 1
ATOM 9281 C CA . TYR F 2 139 ? 44.061 -83.612 1.102 1.00 48.40 455 TYR F CA 1
ATOM 9282 C C . TYR F 2 139 ? 42.783 -82.829 0.923 1.00 50.58 455 TYR F C 1
ATOM 9283 O O . TYR F 2 139 ? 42.819 -81.631 0.688 1.00 52.85 455 TYR F O 1
ATOM 9292 N N . CYS F 2 140 ? 41.649 -83.504 1.011 1.00 48.82 456 CYS F N 1
ATOM 9293 C CA . CYS F 2 140 ? 40.384 -82.822 0.841 1.00 48.03 456 CYS F CA 1
ATOM 9294 C C . CYS F 2 140 ? 40.103 -81.972 2.060 1.00 50.56 456 CYS F C 1
ATOM 9295 O O . CYS F 2 140 ? 39.648 -80.847 1.952 1.00 47.24 456 CYS F O 1
ATOM 9298 N N . ALA F 2 141 ? 40.405 -82.511 3.228 1.00 53.58 457 ALA F N 1
ATOM 9299 C CA . ALA F 2 141 ? 40.160 -81.802 4.472 1.00 53.83 457 ALA F CA 1
ATOM 9300 C C . ALA F 2 141 ? 41.012 -80.549 4.614 1.00 56.99 457 ALA F C 1
ATOM 9301 O O . ALA F 2 141 ? 40.694 -79.670 5.402 1.00 62.31 457 ALA F O 1
ATOM 9303 N N . ALA F 2 142 ? 42.090 -80.462 3.854 1.00 51.93 458 ALA F N 1
ATOM 9304 C CA . ALA F 2 142 ? 43.008 -79.350 4.001 1.00 52.96 458 ALA F CA 1
ATOM 9305 C C . ALA F 2 142 ? 42.903 -78.344 2.854 1.00 56.85 458 ALA F C 1
ATOM 9306 O O . ALA F 2 142 ? 43.545 -77.300 2.877 1.00 60.46 458 ALA F O 1
ATOM 9308 N N . HIS F 2 143 ? 42.086 -78.660 1.859 1.00 55.87 459 HIS F N 1
ATOM 9309 C CA . HIS F 2 143 ? 41.892 -77.771 0.731 1.00 60.61 459 HIS F CA 1
ATOM 9310 C C . HIS F 2 143 ? 40.465 -77.852 0.230 1.00 64.14 459 HIS F C 1
ATOM 9311 O O . HIS F 2 143 ? 40.215 -78.359 -0.857 1.00 62.44 459 HIS F O 1
ATOM 9318 N N . ALA F 2 144 ? 39.529 -77.339 1.015 1.00 68.33 460 ALA F N 1
ATOM 9319 C CA . ALA F 2 144 ? 38.117 -77.477 0.690 1.00 69.17 460 ALA F CA 1
ATOM 9320 C C . ALA F 2 144 ? 37.714 -76.701 -0.555 1.00 70.30 460 ALA F C 1
ATOM 9321 O O . ALA F 2 144 ? 36.711 -77.010 -1.188 1.00 70.38 460 ALA F O 1
ATOM 9323 N N . ASP F 2 145 ? 38.499 -75.696 -0.908 1.00 70.58 461 ASP F N 1
ATOM 9324 C CA . ASP F 2 145 ? 38.191 -74.880 -2.063 1.00 72.06 461 ASP F CA 1
ATOM 9325 C C . ASP F 2 145 ? 38.712 -75.538 -3.323 1.00 71.96 461 ASP F C 1
ATOM 9326 O O . ASP F 2 145 ? 38.344 -75.162 -4.434 1.00 73.17 461 ASP F O 1
ATOM 9328 N N . SER F 2 146 ? 39.577 -76.524 -3.139 1.00 69.13 462 SER F N 1
ATOM 9329 C CA . SER F 2 146 ? 40.305 -77.128 -4.245 1.00 63.16 462 SER F CA 1
ATOM 9330 C C . SER F 2 146 ? 39.431 -77.659 -5.363 1.00 61.10 462 SER F C 1
ATOM 9331 O O . SER F 2 146 ? 38.228 -77.814 -5.212 1.00 62.23 462 SER F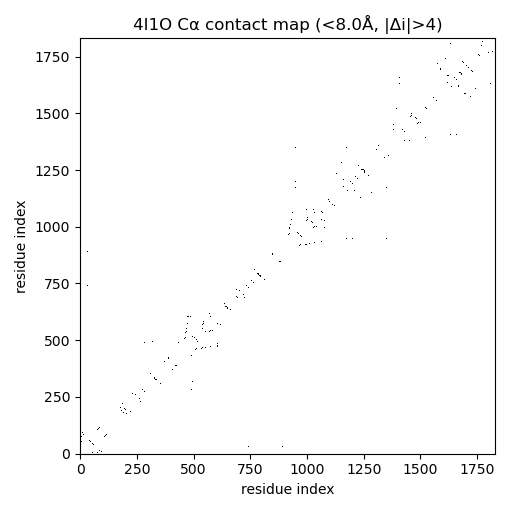 O 1
ATOM 9334 N N . ALA F 2 147 ? 40.073 -77.926 -6.491 1.00 58.21 463 ALA F N 1
ATOM 9335 C CA . ALA F 2 147 ? 39.429 -78.501 -7.650 1.00 52.77 463 ALA F CA 1
ATOM 9336 C C . ALA F 2 147 ? 39.111 -79.949 -7.392 1.00 51.57 463 ALA F C 1
ATOM 9337 O O . ALA F 2 147 ? 38.098 -80.461 -7.833 1.00 52.86 463 ALA F O 1
ATOM 9339 N N . TRP F 2 148 ? 40.005 -80.613 -6.682 1.00 47.85 464 TRP F N 1
ATOM 9340 C CA . TRP F 2 148 ? 39.861 -82.031 -6.460 1.00 45.89 464 TRP F CA 1
ATOM 9341 C C . TRP F 2 148 ? 38.555 -82.294 -5.765 1.00 50.64 464 TRP F C 1
ATOM 9342 O O . TRP F 2 148 ? 37.836 -83.228 -6.093 1.00 51.43 464 TRP F O 1
ATOM 9353 N N . VAL F 2 149 ? 38.247 -81.457 -4.794 1.00 53.03 465 VAL F N 1
ATOM 9354 C CA . VAL F 2 149 ? 37.028 -81.628 -4.049 1.00 51.49 465 VAL F CA 1
ATOM 9355 C C . VAL F 2 149 ? 35.819 -81.479 -4.941 1.00 51.49 465 VAL F C 1
ATOM 9356 O O . VAL F 2 149 ? 34.922 -82.312 -4.930 1.00 50.26 465 VAL F O 1
ATOM 9360 N N . LYS F 2 150 ? 35.798 -80.411 -5.718 1.00 51.49 466 LYS F N 1
ATOM 9361 C CA . LYS F 2 150 ? 34.670 -80.147 -6.581 1.00 52.34 466 LYS F CA 1
ATOM 9362 C C . LYS F 2 150 ? 34.508 -81.266 -7.569 1.00 50.97 466 LYS F C 1
ATOM 9363 O O . LYS F 2 150 ? 33.422 -81.534 -8.043 1.00 55.19 466 LYS F O 1
ATOM 9369 N N . ILE F 2 151 ? 35.597 -81.932 -7.884 1.00 48.86 467 ILE F N 1
ATOM 9370 C CA . ILE F 2 151 ? 35.507 -83.032 -8.806 1.00 48.66 467 ILE F CA 1
ATOM 9371 C C . ILE F 2 151 ? 35.033 -84.255 -8.081 1.00 47.80 467 ILE F C 1
ATOM 9372 O O . ILE F 2 151 ? 34.274 -85.042 -8.622 1.00 47.21 467 ILE F O 1
ATOM 9377 N N . GLN F 2 152 ? 35.495 -84.431 -6.852 1.00 43.15 468 GLN F N 1
ATOM 9378 C CA . GLN F 2 152 ? 35.058 -85.565 -6.067 1.00 39.70 468 GLN F CA 1
ATOM 9379 C C . GLN F 2 152 ? 33.583 -85.425 -5.851 1.00 40.15 468 GLN F C 1
ATOM 9380 O O . GLN F 2 152 ? 32.817 -86.342 -6.101 1.00 43.89 468 GLN F O 1
ATOM 9386 N N . THR F 2 153 ? 33.176 -84.261 -5.383 1.00 38.42 469 THR F N 1
ATOM 9387 C CA . THR F 2 153 ? 31.772 -84.048 -5.144 1.00 44.61 469 THR F CA 1
ATOM 9388 C C . THR F 2 153 ? 30.965 -84.499 -6.341 1.00 50.04 469 THR F C 1
ATOM 9389 O O . THR F 2 153 ? 29.959 -85.171 -6.197 1.00 53.31 469 THR F O 1
ATOM 9393 N N . LEU F 2 154 ? 31.423 -84.144 -7.530 1.00 49.08 470 LEU F N 1
ATOM 9394 C CA . LEU F 2 154 ? 30.693 -84.461 -8.743 1.00 49.92 470 LEU F CA 1
ATOM 9395 C C . LEU F 2 154 ? 30.673 -85.944 -9.062 1.00 45.50 470 LEU F C 1
ATOM 9396 O O . LEU F 2 154 ? 29.621 -86.536 -9.213 1.00 42.68 470 LEU F O 1
ATOM 9401 N N . LEU F 2 155 ? 31.843 -86.544 -9.167 1.00 42.08 471 LEU F N 1
ATOM 9402 C CA . LEU F 2 155 ? 31.932 -87.929 -9.589 1.00 40.09 471 LEU F CA 1
ATOM 9403 C C . LEU F 2 155 ? 31.386 -88.877 -8.544 1.00 44.79 471 LEU F C 1
ATOM 9404 O O . LEU F 2 155 ? 31.038 -90.006 -8.848 1.00 44.49 471 LEU F O 1
ATOM 9409 N N . THR F 2 156 ? 31.320 -88.408 -7.308 1.00 44.43 472 THR F N 1
ATOM 9410 C CA . THR F 2 156 ? 30.822 -89.218 -6.219 1.00 42.68 472 THR F CA 1
ATOM 9411 C C . THR F 2 156 ? 29.323 -89.329 -6.343 1.00 46.77 472 THR F C 1
ATOM 9412 O O . THR F 2 156 ? 28.741 -90.369 -6.067 1.00 48.65 472 THR F O 1
ATOM 9416 N N . LEU F 2 157 ? 28.704 -88.234 -6.757 1.00 47.69 473 LEU F N 1
ATOM 9417 C CA . LEU F 2 157 ? 27.281 -88.207 -7.018 1.00 46.99 473 LEU F CA 1
ATOM 9418 C C . LEU F 2 157 ? 27.005 -89.093 -8.197 1.00 49.14 473 LEU F C 1
ATOM 9419 O O . LEU F 2 157 ? 25.995 -89.776 -8.256 1.00 52.94 473 LEU F O 1
ATOM 9424 N N . GLY F 2 158 ? 27.918 -89.080 -9.147 1.00 45.16 474 GLY F N 1
ATOM 9425 C CA . GLY F 2 158 ? 27.816 -89.974 -10.270 1.00 44.67 474 GLY F CA 1
ATOM 9426 C C . GLY F 2 158 ? 27.757 -91.387 -9.776 1.00 48.44 474 GLY F C 1
ATOM 9427 O O . GLY F 2 158 ? 26.819 -92.106 -10.070 1.00 50.18 474 GLY F O 1
ATOM 9428 N N . ASN F 2 159 ? 28.778 -91.785 -9.030 1.00 49.36 475 ASN F N 1
ATOM 9429 C CA . ASN F 2 159 ? 28.802 -93.088 -8.385 1.00 44.71 475 ASN F CA 1
ATOM 9430 C C . ASN F 2 159 ? 27.476 -93.386 -7.718 1.00 44.50 475 ASN F C 1
ATOM 9431 O O . ASN F 2 159 ? 26.923 -94.458 -7.882 1.00 43.63 475 ASN F O 1
ATOM 9436 N N . GLY F 2 160 ? 26.964 -92.422 -6.968 1.00 48.05 476 GLY F N 1
ATOM 9437 C CA . GLY F 2 160 ? 25.737 -92.622 -6.225 1.00 50.45 476 GLY F CA 1
ATOM 9438 C C . GLY F 2 160 ? 24.535 -92.924 -7.090 1.00 55.83 476 GLY F C 1
ATOM 9439 O O . GLY F 2 160 ? 23.876 -93.947 -6.928 1.00 56.73 476 GLY F O 1
ATOM 9440 N N . ILE F 2 161 ? 24.247 -92.025 -8.017 1.00 56.19 477 ILE F N 1
ATOM 9441 C CA . ILE F 2 161 ? 23.160 -92.239 -8.950 1.00 54.22 477 ILE F CA 1
ATOM 9442 C C . ILE F 2 161 ? 23.151 -93.673 -9.442 1.00 54.16 477 ILE F C 1
ATOM 9443 O O . ILE F 2 161 ? 22.128 -94.339 -9.408 1.00 56.10 477 ILE F O 1
ATOM 9448 N N . ILE F 2 162 ? 24.294 -94.150 -9.907 1.00 53.72 478 ILE F N 1
ATOM 9449 C CA . ILE F 2 162 ? 24.386 -95.524 -10.351 1.00 51.45 478 ILE F CA 1
ATOM 9450 C C . ILE F 2 162 ? 23.940 -96.447 -9.228 1.00 53.46 478 ILE F C 1
ATOM 9451 O O . ILE F 2 162 ? 23.160 -97.370 -9.435 1.00 52.01 478 ILE F O 1
ATOM 9456 N N . ASN F 2 163 ? 24.429 -96.195 -8.026 1.00 54.87 479 ASN F N 1
ATOM 9457 C CA . ASN F 2 163 ? 24.104 -97.070 -6.913 1.00 52.95 479 ASN F CA 1
ATOM 9458 C C . ASN F 2 163 ? 22.609 -97.105 -6.624 1.00 52.69 479 ASN F C 1
ATOM 9459 O O . ASN F 2 163 ? 21.995 -98.165 -6.634 1.00 52.02 479 ASN F O 1
ATOM 9464 N N . THR F 2 164 ? 22.031 -95.937 -6.387 1.00 50.53 480 THR F N 1
ATOM 9465 C CA . THR F 2 164 ? 20.620 -95.849 -6.098 1.00 55.25 480 THR F CA 1
ATOM 9466 C C . THR F 2 164 ? 19.798 -96.606 -7.131 1.00 60.26 480 THR F C 1
ATOM 9467 O O . THR F 2 164 ? 18.834 -97.279 -6.797 1.00 67.05 480 THR F O 1
ATOM 9471 N N . LEU F 2 165 ? 20.177 -96.509 -8.391 1.00 60.15 481 LEU F N 1
ATOM 9472 C CA . LEU F 2 165 ? 19.454 -97.234 -9.413 1.00 63.90 481 LEU F CA 1
ATOM 9473 C C . LEU F 2 165 ? 19.566 -98.722 -9.184 1.00 65.03 481 LEU F C 1
ATOM 9474 O O . LEU F 2 165 ? 18.613 -99.459 -9.382 1.00 68.73 481 LEU F O 1
ATOM 9479 N N . LYS F 2 166 ? 20.746 -99.159 -8.778 1.00 62.25 482 LYS F N 1
ATOM 9480 C CA . LYS F 2 166 ? 20.977 -100.564 -8.507 1.00 61.19 482 LYS F CA 1
ATOM 9481 C C . LYS F 2 166 ? 20.080 -101.022 -7.379 1.00 65.41 482 LYS F C 1
ATOM 9482 O O . LYS F 2 166 ? 19.378 -102.017 -7.491 1.00 68.84 482 LYS F O 1
ATOM 9488 N N . ILE F 2 167 ? 20.117 -100.288 -6.280 1.00 63.98 483 ILE F N 1
ATOM 9489 C CA . ILE F 2 167 ? 19.285 -100.607 -5.145 1.00 67.27 483 ILE F CA 1
ATOM 9490 C C . ILE F 2 167 ? 17.836 -100.677 -5.565 1.00 73.81 483 ILE F C 1
ATOM 9491 O O . ILE F 2 167 ? 17.197 -101.719 -5.460 1.00 76.82 483 ILE F O 1
ATOM 9496 N N . ILE F 2 168 ? 17.328 -99.556 -6.050 1.00 73.57 484 ILE F N 1
ATOM 9497 C CA . ILE F 2 168 ? 15.940 -99.450 -6.455 1.00 73.12 484 ILE F CA 1
ATOM 9498 C C . ILE F 2 168 ? 15.488 -100.607 -7.309 1.00 71.01 484 ILE F C 1
ATOM 9499 O O . ILE F 2 168 ? 14.379 -101.085 -7.163 1.00 72.73 484 ILE F O 1
ATOM 9504 N N . LYS F 2 169 ? 16.336 -101.065 -8.208 1.00 70.45 485 LYS F N 1
ATOM 9505 C CA . LYS F 2 169 ? 15.944 -102.189 -9.024 1.00 72.91 485 LYS F CA 1
ATOM 9506 C C . LYS F 2 169 ? 15.680 -103.389 -8.147 1.00 72.49 485 LYS F C 1
ATOM 9507 O O . LYS F 2 169 ? 14.620 -103.991 -8.226 1.00 74.26 485 LYS F O 1
ATOM 9513 N N . GLN F 2 170 ? 16.636 -103.742 -7.300 1.00 76.29 486 GLN F N 1
ATOM 9514 C CA . GLN F 2 170 ? 16.474 -104.955 -6.510 1.00 77.88 486 GLN F CA 1
ATOM 9515 C C . GLN F 2 170 ? 15.493 -104.772 -5.366 1.00 72.57 486 GLN F C 1
ATOM 9516 O O . GLN F 2 170 ? 14.834 -105.717 -4.950 1.00 74.26 486 GLN F O 1
ATOM 9522 N N . ALA F 2 171 ? 15.385 -103.550 -4.872 1.00 68.20 487 ALA F N 1
ATOM 9523 C CA . ALA F 2 171 ? 14.427 -103.273 -3.827 1.00 72.38 487 ALA F CA 1
ATOM 9524 C C . ALA F 2 171 ? 13.082 -103.744 -4.326 1.00 83.66 487 ALA F C 1
ATOM 9525 O O . ALA F 2 171 ? 12.559 -104.761 -3.875 1.00 89.68 487 ALA F O 1
ATOM 9527 N N . GLN F 2 172 ? 12.530 -103.012 -5.282 1.00 87.01 488 GLN F N 1
ATOM 9528 C CA . GLN F 2 172 ? 11.247 -103.368 -5.840 1.00 91.44 488 GLN F CA 1
ATOM 9529 C C . GLN F 2 172 ? 11.259 -104.840 -6.218 1.00 91.95 488 GLN F C 1
ATOM 9530 O O . GLN F 2 172 ? 10.324 -105.567 -5.929 1.00 97.57 488 GLN F O 1
ATOM 9536 N N . ALA F 2 173 ? 12.328 -105.290 -6.850 1.00 85.41 489 ALA F N 1
ATOM 9537 C CA . ALA F 2 173 ? 12.432 -106.686 -7.235 1.00 83.75 489 ALA F CA 1
ATOM 9538 C C . ALA F 2 173 ? 12.101 -107.619 -6.084 1.00 88.84 489 ALA F C 1
ATOM 9539 O O . ALA F 2 173 ? 11.782 -108.782 -6.294 1.00 89.56 489 ALA F O 1
ATOM 9541 N N . PHE F 2 174 ? 12.190 -107.104 -4.867 1.00 90.72 490 PHE F N 1
ATOM 9542 C CA . PHE F 2 174 ? 12.034 -107.929 -3.680 1.00 89.23 490 PHE F CA 1
ATOM 9543 C C . PHE F 2 174 ? 10.771 -107.557 -2.926 1.00 90.73 490 PHE F C 1
ATOM 9544 O O . PHE F 2 174 ? 10.063 -108.415 -2.409 1.00 87.88 490 PHE F O 1
ATOM 9552 N N . GLY F 2 175 ? 10.508 -106.261 -2.861 1.00 92.16 491 GLY F N 1
ATOM 9553 C CA . GLY F 2 175 ? 9.352 -105.730 -2.170 1.00 95.02 491 GLY F CA 1
ATOM 9554 C C . GLY F 2 175 ? 9.792 -104.396 -1.613 1.00 92.34 491 GLY F C 1
ATOM 9555 O O . GLY F 2 175 ? 10.249 -103.537 -2.349 1.00 93.50 491 GLY F O 1
ATOM 9556 N N . ILE F 2 176 ? 9.697 -104.212 -0.310 1.00 90.50 492 ILE F N 1
ATOM 9557 C CA . ILE F 2 176 ? 10.363 -103.070 0.282 1.00 85.69 492 ILE F CA 1
ATOM 9558 C C . ILE F 2 176 ? 9.853 -101.738 -0.292 1.00 90.43 492 ILE F C 1
ATOM 9559 O O . ILE F 2 176 ? 10.572 -100.747 -0.335 1.00 91.25 492 ILE F O 1
ATOM 9564 N N . ASP F 2 177 ? 8.598 -101.720 -0.722 1.00 96.40 493 ASP F N 1
ATOM 9565 C CA . ASP F 2 177 ? 7.987 -100.494 -1.208 1.00 97.96 493 ASP F CA 1
ATOM 9566 C C . ASP F 2 177 ? 8.402 -99.310 -0.357 1.00 100.19 493 ASP F C 1
ATOM 9567 O O . ASP F 2 177 ? 8.302 -98.168 -0.790 1.00 104.53 493 ASP F O 1
ATOM 9569 N N . GLU F 2 178 ? 8.847 -99.573 0.864 1.00 98.61 494 GLU F N 1
ATOM 9570 C CA . GLU F 2 178 ? 9.438 -98.523 1.678 1.00 96.67 494 GLU F CA 1
ATOM 9571 C C . GLU F 2 178 ? 10.732 -98.156 1.001 1.00 96.62 494 GLU F C 1
ATOM 9572 O O . GLU F 2 178 ? 11.192 -97.013 1.054 1.00 96.90 494 GLU F O 1
ATOM 9574 N N . ALA F 2 179 ? 11.314 -99.168 0.371 1.00 93.65 495 ALA F N 1
ATOM 9575 C CA . ALA F 2 179 ? 12.641 -99.076 -0.197 1.00 88.57 495 ALA F CA 1
ATOM 9576 C C . ALA F 2 179 ? 12.608 -98.540 -1.611 1.00 86.21 495 ALA F C 1
ATOM 9577 O O . ALA F 2 179 ? 13.275 -97.563 -1.914 1.00 85.02 495 ALA F O 1
ATOM 9579 N N . VAL F 2 180 ? 11.851 -99.187 -2.486 1.00 86.15 496 VAL F N 1
ATOM 9580 C CA . VAL F 2 180 ? 11.674 -98.669 -3.829 1.00 83.06 496 VAL F CA 1
ATOM 9581 C C . VAL F 2 180 ? 11.280 -97.205 -3.758 1.00 84.39 496 VAL F C 1
ATOM 9582 O O . VAL F 2 180 ? 11.721 -96.404 -4.566 1.00 83.74 496 VAL F O 1
ATOM 9584 N N . THR F 2 181 ? 10.451 -96.851 -2.788 1.00 82.53 497 THR F N 1
ATOM 9585 C CA . THR F 2 181 ? 9.927 -95.503 -2.719 1.00 79.57 497 THR F CA 1
ATOM 9586 C C . THR F 2 181 ? 10.886 -94.491 -2.131 1.00 77.54 497 THR F C 1
ATOM 9587 O O . THR F 2 181 ? 11.013 -93.389 -2.641 1.00 80.03 497 THR F O 1
ATOM 9589 N N . GLU F 2 182 ? 11.535 -94.856 -1.038 1.00 82.40 498 GLU F N 1
ATOM 9590 C CA . GLU F 2 182 ? 12.359 -93.910 -0.294 1.00 83.96 498 GLU F CA 1
ATOM 9591 C C . GLU F 2 182 ? 13.629 -93.469 -1.038 1.00 87.46 498 GLU F C 1
ATOM 9592 O O . GLU F 2 182 ? 14.081 -92.332 -0.888 1.00 85.38 498 GLU F O 1
ATOM 9594 N N . ASN F 2 183 ? 14.217 -94.373 -1.813 1.00 89.16 499 ASN F N 1
ATOM 9595 C CA . ASN F 2 183 ? 15.330 -94.006 -2.678 1.00 88.45 499 ASN F CA 1
ATOM 9596 C C . ASN F 2 183 ? 14.865 -93.069 -3.777 1.00 92.53 499 ASN F C 1
ATOM 9597 O O . ASN F 2 183 ? 15.400 -91.974 -3.962 1.00 91.06 499 ASN F O 1
ATOM 9602 N N . LEU F 2 184 ? 13.864 -93.530 -4.514 1.00 94.90 500 LEU F N 1
ATOM 9603 C CA . LEU F 2 184 ? 13.369 -92.811 -5.670 1.00 92.55 500 LEU F CA 1
ATOM 9604 C C . LEU F 2 184 ? 13.206 -91.340 -5.371 1.00 87.66 500 LEU F C 1
ATOM 9605 O O . LEU F 2 184 ? 13.503 -90.508 -6.212 1.00 86.62 500 LEU F O 1
ATOM 9610 N N . LYS F 2 185 ? 12.739 -91.004 -4.181 1.00 79.38 501 LYS F N 1
ATOM 9611 C CA . LYS F 2 185 ? 12.768 -89.611 -3.790 1.00 75.86 501 LYS F CA 1
ATOM 9612 C C . LYS F 2 185 ? 14.201 -89.150 -3.849 1.00 74.87 501 LYS F C 1
ATOM 9613 O O . LYS F 2 185 ? 14.493 -88.050 -4.297 1.00 77.20 501 LYS F O 1
ATOM 9615 N N . ALA F 2 186 ? 15.096 -90.010 -3.386 1.00 75.28 502 ALA F N 1
ATOM 9616 C CA . ALA F 2 186 ? 16.478 -89.624 -3.202 1.00 72.05 502 ALA F CA 1
ATOM 9617 C C . ALA F 2 186 ? 17.186 -89.528 -4.551 1.00 73.63 502 ALA F C 1
ATOM 9618 O O . ALA F 2 186 ? 17.805 -88.516 -4.863 1.00 71.63 502 ALA F O 1
ATOM 9620 N N . LEU F 2 187 ? 17.069 -90.572 -5.362 1.00 74.19 503 LEU F N 1
ATOM 9621 C CA . LEU F 2 187 ? 17.632 -90.558 -6.712 1.00 73.39 503 LEU F CA 1
ATOM 9622 C C . LEU F 2 187 ? 17.526 -89.205 -7.356 1.00 79.99 503 LEU F C 1
ATOM 9623 O O . LEU F 2 187 ? 18.504 -88.625 -7.810 1.00 82.41 503 LEU F O 1
ATOM 9628 N N . LYS F 2 188 ? 16.310 -88.713 -7.442 1.00 84.79 504 LYS F N 1
ATOM 9629 C CA . LYS F 2 188 ? 16.110 -87.425 -8.046 1.00 88.08 504 LYS F CA 1
ATOM 9630 C C . LYS F 2 188 ? 16.917 -86.406 -7.280 1.00 84.13 504 LYS F C 1
ATOM 9631 O O . LYS F 2 188 ? 17.716 -85.677 -7.854 1.00 88.01 504 LYS F O 1
ATOM 9633 N N . GLU F 2 189 ? 16.719 -86.370 -5.975 1.00 73.78 505 GLU F N 1
ATOM 9634 C CA . GLU F 2 189 ? 17.368 -85.374 -5.151 1.00 72.86 505 GLU F CA 1
ATOM 9635 C C . GLU F 2 189 ? 18.851 -85.290 -5.466 1.00 72.87 505 GLU F C 1
ATOM 9636 O O . GLU F 2 189 ? 19.497 -84.282 -5.198 1.00 72.64 505 GLU F O 1
ATOM 9638 N N . GLN F 2 190 ? 19.390 -86.362 -6.023 1.00 71.23 506 GLN F N 1
ATOM 9639 C CA . GLN F 2 190 ? 20.800 -86.394 -6.353 1.00 69.83 506 GLN F CA 1
ATOM 9640 C C . GLN F 2 190 ? 21.016 -85.698 -7.674 1.00 71.83 506 GLN F C 1
ATOM 9641 O O . GLN F 2 190 ? 21.983 -84.965 -7.861 1.00 69.32 506 GLN F O 1
ATOM 9647 N N . PHE F 2 191 ? 20.096 -85.935 -8.593 1.00 76.53 507 PHE F N 1
ATOM 9648 C CA . PHE F 2 191 ? 20.133 -85.277 -9.879 1.00 73.77 507 PHE F CA 1
ATOM 9649 C C . PHE F 2 191 ? 20.390 -83.791 -9.711 1.00 73.80 507 PHE F C 1
ATOM 9650 O O . PHE F 2 191 ? 21.225 -83.217 -10.393 1.00 72.01 507 PHE F O 1
ATOM 9658 N N . ILE F 2 192 ? 19.679 -83.166 -8.792 1.00 75.25 508 ILE F N 1
ATOM 9659 C CA . ILE F 2 192 ? 19.812 -81.734 -8.616 1.00 79.38 508 ILE F CA 1
ATOM 9660 C C . ILE F 2 192 ? 21.208 -81.334 -8.169 1.00 81.97 508 ILE F C 1
ATOM 9661 O O . ILE F 2 192 ? 21.761 -80.356 -8.659 1.00 84.28 508 ILE F O 1
ATOM 9666 N N . ALA F 2 193 ? 21.778 -82.087 -7.237 1.00 80.76 509 ALA F N 1
ATOM 9667 C CA . ALA F 2 193 ? 23.071 -81.728 -6.664 1.00 76.21 509 ALA F CA 1
ATOM 9668 C C . ALA F 2 193 ? 24.179 -81.952 -7.668 1.00 68.36 509 ALA F C 1
ATOM 9669 O O . ALA F 2 193 ? 25.206 -81.292 -7.634 1.00 64.16 509 ALA F O 1
ATOM 9671 N N . PHE F 2 194 ? 23.960 -82.905 -8.555 1.00 65.62 510 PHE F N 1
ATOM 9672 C CA . PHE F 2 194 ? 24.864 -83.134 -9.653 1.00 64.76 510 PHE F CA 1
ATOM 9673 C C . PHE F 2 194 ? 24.972 -81.841 -10.422 1.00 70.35 510 PHE F C 1
ATOM 9674 O O . PHE F 2 194 ? 26.014 -81.192 -10.444 1.00 69.76 510 PHE F O 1
ATOM 9682 N N . GLN F 2 195 ? 23.869 -81.465 -11.048 1.00 73.82 511 GLN F N 1
ATOM 9683 C CA . GLN F 2 195 ? 23.811 -80.229 -11.789 1.00 74.34 511 GLN F CA 1
ATOM 9684 C C . GLN F 2 195 ? 24.580 -79.156 -11.074 1.00 74.02 511 GLN F C 1
ATOM 9685 O O . GLN F 2 195 ? 25.546 -78.630 -11.600 1.00 77.19 511 GLN F O 1
ATOM 9691 N N . LEU F 2 196 ? 24.163 -78.819 -9.869 1.00 69.57 512 LEU F N 1
ATOM 9692 C CA . LEU F 2 196 ? 24.863 -77.771 -9.165 1.00 72.96 512 LEU F CA 1
ATOM 9693 C C . LEU F 2 196 ? 26.351 -78.059 -9.219 1.00 74.48 512 LEU F C 1
ATOM 9694 O O . LEU F 2 196 ? 27.165 -77.147 -9.148 1.00 77.74 512 LEU F O 1
ATOM 9696 N N . ALA F 2 197 ? 26.711 -79.325 -9.364 1.00 69.52 513 ALA F N 1
ATOM 9697 C CA . ALA F 2 197 ? 28.117 -79.678 -9.395 1.00 67.93 513 ALA F CA 1
ATOM 9698 C C . ALA F 2 197 ? 28.680 -79.395 -10.770 1.00 65.73 513 ALA F C 1
ATOM 9699 O O . ALA F 2 197 ? 29.634 -78.643 -10.913 1.00 64.06 513 ALA F O 1
ATOM 9701 N N . GLU F 2 198 ? 28.070 -79.992 -11.781 1.00 62.95 514 GLU F N 1
ATOM 9702 C CA . GLU F 2 198 ? 28.473 -79.757 -13.151 1.00 62.38 514 GLU F CA 1
ATOM 9703 C C . GLU F 2 198 ? 28.740 -78.284 -13.367 1.00 60.95 514 GLU F C 1
ATOM 9704 O O . GLU F 2 198 ? 29.654 -77.906 -14.078 1.00 61.17 514 GLU F O 1
ATOM 9710 N N . ALA F 2 199 ? 27.928 -77.455 -12.738 1.00 65.46 515 ALA F N 1
ATOM 9711 C CA . ALA F 2 199 ? 27.981 -76.029 -12.951 1.00 73.19 515 ALA F CA 1
ATOM 9712 C C . ALA F 2 199 ? 29.225 -75.427 -12.345 1.00 76.41 515 ALA F C 1
ATOM 9713 O O . ALA F 2 199 ? 29.896 -74.614 -12.974 1.00 80.37 515 ALA F O 1
ATOM 9715 N N . ASP F 2 200 ? 29.521 -75.816 -11.111 1.00 75.57 516 ASP F N 1
ATOM 9716 C CA . ASP F 2 200 ? 30.720 -75.353 -10.437 1.00 74.01 516 ASP F CA 1
ATOM 9717 C C . ASP F 2 200 ? 31.952 -75.891 -11.133 1.00 71.43 516 ASP F C 1
ATOM 9718 O O . ASP F 2 200 ? 32.877 -75.147 -11.426 1.00 74.19 516 ASP F O 1
ATOM 9720 N N . ILE F 2 201 ? 31.972 -77.186 -11.405 1.00 67.14 517 ILE F N 1
ATOM 9721 C CA . ILE F 2 201 ? 33.139 -77.750 -12.043 1.00 68.07 517 ILE F CA 1
ATOM 9722 C C . ILE F 2 201 ? 33.377 -77.014 -13.351 1.00 71.59 517 ILE F C 1
ATOM 9723 O O . ILE F 2 201 ? 34.454 -76.490 -13.597 1.00 70.83 517 ILE F O 1
ATOM 9728 N N . LYS F 2 202 ? 32.338 -76.942 -14.166 1.00 73.39 518 LYS F N 1
ATOM 9729 C CA . LYS F 2 202 ? 32.397 -76.310 -15.475 1.00 74.32 518 LYS F CA 1
ATOM 9730 C C . LYS F 2 202 ? 33.070 -74.938 -15.461 1.00 76.53 518 LYS F C 1
ATOM 9731 O O . LYS F 2 202 ? 34.026 -74.709 -16.184 1.00 74.88 518 LYS F O 1
ATOM 9737 N N . GLU F 2 203 ? 32.582 -74.031 -14.631 1.00 80.48 519 GLU F N 1
ATOM 9738 C CA . GLU F 2 203 ? 33.157 -72.696 -14.565 1.00 82.00 519 GLU F CA 1
ATOM 9739 C C . GLU F 2 203 ? 34.660 -72.727 -14.365 1.00 78.24 519 GLU F C 1
ATOM 9740 O O . GLU F 2 203 ? 35.387 -71.929 -14.940 1.00 82.40 519 GLU F O 1
ATOM 9742 N N . SER F 2 204 ? 35.123 -73.635 -13.526 1.00 74.53 520 SER F N 1
ATOM 9743 C CA . SER F 2 204 ? 36.534 -73.691 -13.213 1.00 74.23 520 SER F CA 1
ATOM 9744 C C . SER F 2 204 ? 37.400 -74.136 -14.388 1.00 77.20 520 SER F C 1
ATOM 9745 O O . SER F 2 204 ? 38.512 -73.657 -14.537 1.00 81.20 520 SER F O 1
ATOM 9748 N N . LEU F 2 205 ? 36.914 -75.059 -15.210 1.00 74.99 521 LEU F N 1
ATOM 9749 C CA . LEU F 2 205 ? 37.721 -75.568 -16.314 1.00 71.18 521 LEU F CA 1
ATOM 9750 C C . LEU F 2 205 ? 37.671 -74.627 -17.502 1.00 73.43 521 LEU F C 1
ATOM 9751 O O . LEU F 2 205 ? 38.398 -74.791 -18.471 1.00 70.50 521 LEU F O 1
ATOM 9756 N N . LYS F 2 206 ? 36.793 -73.641 -17.417 1.00 80.22 522 LYS F N 1
ATOM 9757 C CA . LYS F 2 206 ? 36.687 -72.608 -18.430 1.00 84.58 522 LYS F CA 1
ATOM 9758 C C . LYS F 2 206 ? 37.921 -71.708 -18.425 1.00 90.67 522 LYS F C 1
ATOM 9759 O O . LYS F 2 206 ? 38.183 -70.984 -19.382 1.00 94.19 522 LYS F O 1
ATOM 9761 N N . ALA F 2 207 ? 38.676 -71.758 -17.336 1.00 91.07 523 ALA F N 1
ATOM 9762 C CA . ALA F 2 207 ? 39.866 -70.932 -17.189 1.00 92.34 523 ALA F CA 1
ATOM 9763 C C . ALA F 2 207 ? 40.906 -71.295 -18.222 1.00 94.00 523 ALA F C 1
ATOM 9764 O O . ALA F 2 207 ? 40.986 -72.441 -18.649 1.00 95.69 523 ALA F O 1
ATOM 9766 N N . PRO F 2 208 ? 41.705 -70.311 -18.631 1.00 93.14 524 PRO F N 1
ATOM 9767 C CA . PRO F 2 208 ? 42.746 -70.475 -19.639 1.00 93.77 524 PRO F CA 1
ATOM 9768 C C . PRO F 2 208 ? 44.044 -70.995 -19.065 1.00 88.98 524 PRO F C 1
ATOM 9769 O O . PRO F 2 208 ? 44.366 -70.755 -17.909 1.00 87.29 524 PRO F O 1
ATOM 9773 N N . SER F 2 209 ? 44.764 -71.728 -19.897 1.00 87.71 525 SER F N 1
ATOM 9774 C CA . SER F 2 209 ? 46.123 -72.137 -19.625 1.00 86.05 525 SER F CA 1
ATOM 9775 C C . SER F 2 209 ? 46.672 -72.529 -20.983 1.00 89.96 525 SER F C 1
ATOM 9776 O O . SER F 2 209 ? 45.950 -73.099 -21.798 1.00 91.68 525 SER F O 1
ATOM 9779 N N . PHE F 2 210 ? 47.930 -72.201 -21.248 1.00 89.76 526 PHE F N 1
ATOM 9780 C CA . PHE F 2 210 ? 48.536 -72.545 -22.523 1.00 88.59 526 PHE F CA 1
ATOM 9781 C C . PHE F 2 210 ? 49.628 -73.578 -22.306 1.00 85.54 526 PHE F C 1
ATOM 9782 O O . PHE F 2 210 ? 50.375 -73.920 -23.216 1.00 82.71 526 PHE F O 1
ATOM 9790 N N . ALA F 2 211 ? 49.713 -74.079 -21.085 1.00 84.61 527 ALA F N 1
ATOM 9791 C CA . ALA F 2 211 ? 50.682 -75.113 -20.780 1.00 82.34 527 ALA F CA 1
ATOM 9792 C C . ALA F 2 211 ? 50.307 -76.410 -21.490 1.00 81.95 527 ALA F C 1
ATOM 9793 O O . ALA F 2 211 ? 49.228 -76.520 -22.068 1.00 84.20 527 ALA F O 1
ATOM 9795 N N . GLU F 2 212 ? 51.216 -77.378 -21.446 1.00 80.22 528 GLU F N 1
ATOM 9796 C CA . GLU F 2 212 ? 51.028 -78.668 -22.095 1.00 79.26 528 GLU F CA 1
ATOM 9797 C C . GLU F 2 212 ? 49.605 -79.189 -21.954 1.00 85.30 528 GLU F C 1
ATOM 9798 O O . GLU F 2 212 ? 48.888 -79.343 -22.945 1.00 86.88 528 GLU F O 1
ATOM 9804 N N . PRO F 2 215 ? 54.637 -83.292 -21.188 1.00 76.28 531 PRO F N 1
ATOM 9805 C CA . PRO F 2 215 ? 54.320 -84.581 -21.806 1.00 73.19 531 PRO F CA 1
ATOM 9806 C C . PRO F 2 215 ? 55.464 -85.573 -21.653 1.00 72.77 531 PRO F C 1
ATOM 9807 O O . PRO F 2 215 ? 56.551 -85.327 -22.159 1.00 76.75 531 PRO F O 1
ATOM 9811 N N . ASN F 2 216 ? 55.214 -86.682 -20.968 1.00 66.19 532 ASN F N 1
ATOM 9812 C CA . ASN F 2 216 ? 56.245 -87.672 -20.705 1.00 58.91 532 ASN F CA 1
ATOM 9813 C C . ASN F 2 216 ? 56.244 -88.816 -21.699 1.00 52.32 532 ASN F C 1
ATOM 9814 O O . ASN F 2 216 ? 55.235 -89.474 -21.899 1.00 50.96 532 ASN F O 1
ATOM 9819 N N . LYS F 2 217 ? 57.396 -89.059 -22.302 1.00 47.66 533 LYS F N 1
ATOM 9820 C CA . LYS F 2 217 ? 57.545 -90.158 -23.228 1.00 47.57 533 LYS F CA 1
ATOM 9821 C C . LYS F 2 217 ? 57.646 -91.478 -22.491 1.00 47.33 533 LYS F C 1
ATOM 9822 O O . LYS F 2 217 ? 57.416 -92.526 -23.076 1.00 49.15 533 LYS F O 1
ATOM 9824 N N . GLU F 2 218 ? 57.992 -91.420 -21.209 1.00 44.30 534 GLU F N 1
ATOM 9825 C CA . GLU F 2 218 ? 58.268 -92.617 -20.416 1.00 38.00 534 GLU F CA 1
ATOM 9826 C C . GLU F 2 218 ? 57.038 -93.404 -19.976 1.00 33.04 534 GLU F C 1
ATOM 9827 O O . GLU F 2 218 ? 57.051 -94.627 -19.976 1.00 32.16 534 GLU F O 1
ATOM 9833 N N . SER F 2 219 ? 55.987 -92.693 -19.586 1.00 29.63 535 SER F N 1
ATOM 9834 C CA . SER F 2 219 ? 54.777 -93.325 -19.078 1.00 30.75 535 SER F CA 1
ATOM 9835 C C . SER F 2 219 ? 53.506 -92.520 -19.305 1.00 33.27 535 SER F C 1
ATOM 9836 O O . SER F 2 219 ? 53.534 -91.300 -19.392 1.00 36.88 535 SER F O 1
ATOM 9839 N N . GLU F 2 220 ? 52.388 -93.228 -19.397 1.00 33.39 536 GLU F N 1
ATOM 9840 C CA . GLU F 2 220 ? 51.075 -92.619 -19.504 1.00 35.79 536 GLU F CA 1
ATOM 9841 C C . GLU F 2 220 ? 50.533 -92.286 -18.140 1.00 34.25 536 GLU F C 1
ATOM 9842 O O . GLU F 2 220 ? 49.612 -91.494 -18.008 1.00 33.76 536 GLU F O 1
ATOM 9848 N N . PHE F 2 221 ? 51.112 -92.899 -17.120 1.00 30.45 537 PHE F N 1
ATOM 9849 C CA . PHE F 2 221 ? 50.484 -92.906 -15.813 1.00 31.10 537 PHE F CA 1
ATOM 9850 C C . PHE F 2 221 ? 51.208 -92.118 -14.750 1.00 31.27 537 PHE F C 1
ATOM 9851 O O . PHE F 2 221 ? 50.593 -91.628 -13.818 1.00 32.34 537 PHE F O 1
ATOM 9859 N N . PHE F 2 222 ? 52.517 -92.000 -14.874 1.00 29.65 538 PHE F N 1
ATOM 9860 C CA . PHE F 2 222 ? 53.281 -91.366 -13.821 1.00 27.91 538 PHE F CA 1
ATOM 9861 C C . PHE F 2 222 ? 53.974 -90.115 -14.297 1.00 30.35 538 PHE F C 1
ATOM 9862 O O . PHE F 2 222 ? 54.212 -89.943 -15.480 1.00 34.15 538 PHE F O 1
ATOM 9870 N N . TYR F 2 223 ? 54.298 -89.237 -13.361 1.00 31.78 539 TYR F N 1
ATOM 9871 C CA . TYR F 2 223 ? 55.187 -88.143 -13.675 1.00 36.54 539 TYR F CA 1
ATOM 9872 C C . TYR F 2 223 ? 56.568 -88.726 -13.837 1.00 38.81 539 TYR F C 1
ATOM 9873 O O . TYR F 2 223 ? 56.815 -89.851 -13.439 1.00 37.28 539 TYR F O 1
ATOM 9882 N N . PRO F 2 224 ? 57.473 -87.957 -14.436 1.00 42.58 540 PRO F N 1
ATOM 9883 C CA . PRO F 2 224 ? 58.839 -88.413 -14.655 1.00 40.60 540 PRO F CA 1
ATOM 9884 C C . PRO F 2 224 ? 59.512 -88.821 -13.365 1.00 35.68 540 PRO F C 1
ATOM 9885 O O . PRO F 2 224 ? 59.409 -88.117 -12.376 1.00 38.91 540 PRO F O 1
ATOM 9889 N N . ILE F 2 225 ? 60.206 -89.947 -13.386 1.00 30.98 541 ILE F N 1
ATOM 9890 C CA . ILE F 2 225 ? 60.921 -90.413 -12.213 1.00 35.83 541 ILE F CA 1
ATOM 9891 C C . ILE F 2 225 ? 62.402 -90.569 -12.494 1.00 39.37 541 ILE F C 1
ATOM 9892 O O . ILE F 2 225 ? 62.803 -91.397 -13.295 1.00 37.94 541 ILE F O 1
ATOM 9897 N N . ASP F 2 226 ? 63.215 -89.780 -11.809 1.00 41.26 542 ASP F N 1
ATOM 9898 C CA . ASP F 2 226 ? 64.653 -89.834 -11.989 1.00 43.69 542 ASP F CA 1
ATOM 9899 C C . ASP F 2 226 ? 65.252 -91.072 -11.348 1.00 46.74 542 ASP F C 1
ATOM 9900 O O . ASP F 2 226 ? 64.580 -91.813 -10.645 1.00 49.45 542 ASP F O 1
ATOM 9905 N N . GLU F 2 227 ? 66.530 -91.283 -11.610 1.00 49.55 543 GLU F N 1
ATOM 9906 C CA . GLU F 2 227 ? 67.215 -92.488 -11.197 1.00 51.42 543 GLU F CA 1
ATOM 9907 C C . GLU F 2 227 ? 67.248 -92.569 -9.700 1.00 52.21 543 GLU F C 1
ATOM 9908 O O . GLU F 2 227 ? 67.052 -93.625 -9.125 1.00 53.40 543 GLU F O 1
ATOM 9910 N N . LYS F 2 228 ? 67.498 -91.436 -9.072 1.00 51.95 544 LYS F N 1
ATOM 9911 C CA . LYS F 2 228 ? 67.562 -91.381 -7.634 1.00 54.54 544 LYS F CA 1
ATOM 9912 C C . LYS F 2 228 ? 66.224 -91.756 -7.055 1.00 55.31 544 LYS F C 1
ATOM 9913 O O . LYS F 2 228 ? 66.145 -92.506 -6.102 1.00 59.15 544 LYS F O 1
ATOM 9919 N N . ALA F 2 229 ? 65.162 -91.224 -7.630 1.00 52.23 545 ALA F N 1
ATOM 9920 C CA . ALA F 2 229 ? 63.854 -91.397 -7.035 1.00 45.84 545 ALA F CA 1
ATOM 9921 C C . ALA F 2 229 ? 63.362 -92.812 -7.195 1.00 44.40 545 ALA F C 1
ATOM 9922 O O . ALA F 2 229 ? 62.624 -93.314 -6.364 1.00 44.87 545 ALA F O 1
ATOM 9924 N N . LEU F 2 230 ? 63.780 -93.453 -8.272 1.00 35.41 546 LEU F N 1
ATOM 9925 C CA . LEU F 2 230 ? 63.259 -94.749 -8.617 1.00 29.62 546 LEU F CA 1
ATOM 9926 C C . LEU F 2 230 ? 63.879 -95.795 -7.736 1.00 32.86 546 LEU F C 1
ATOM 9927 O O . LEU F 2 230 ? 63.228 -96.736 -7.320 1.00 32.84 546 LEU F O 1
ATOM 9932 N N . ALA F 2 231 ? 65.154 -95.619 -7.444 1.00 36.96 547 ALA F N 1
ATOM 9933 C CA . ALA F 2 231 ? 65.883 -96.592 -6.660 1.00 39.69 547 ALA F CA 1
ATOM 9934 C C . ALA F 2 231 ? 65.424 -96.612 -5.219 1.00 42.27 547 ALA F C 1
ATOM 9935 O O . ALA F 2 231 ? 65.651 -97.579 -4.505 1.00 44.37 547 ALA F O 1
ATOM 9937 N N . LYS F 2 232 ? 64.789 -95.535 -4.788 1.00 39.70 548 LYS F N 1
ATOM 9938 C CA . LYS F 2 232 ? 64.332 -95.450 -3.421 1.00 40.25 548 LYS F CA 1
ATOM 9939 C C . LYS F 2 232 ? 63.017 -96.164 -3.238 1.00 41.52 548 LYS F C 1
ATOM 9940 O O . LYS F 2 232 ? 62.505 -96.252 -2.135 1.00 47.34 548 LYS F O 1
ATOM 9946 N N . MET F 2 233 ? 62.477 -96.679 -4.331 1.00 35.96 549 MET F N 1
ATOM 9947 C CA . MET F 2 233 ? 61.236 -97.409 -4.276 1.00 32.70 549 MET F CA 1
ATOM 9948 C C . MET F 2 233 ? 61.517 -98.805 -3.813 1.00 32.99 549 MET F C 1
ATOM 9949 O O . MET F 2 233 ? 62.544 -99.383 -4.126 1.00 33.72 549 MET F O 1
ATOM 9954 N N . ASN F 2 234 ? 60.570 -99.352 -3.080 1.00 31.56 550 ASN F N 1
ATOM 9955 C CA . ASN F 2 234 ? 60.677 -100.702 -2.611 1.00 31.72 550 ASN F CA 1
ATOM 9956 C C . ASN F 2 234 ? 59.887 -101.614 -3.519 1.00 29.57 550 ASN F C 1
ATOM 9957 O O . ASN F 2 234 ? 59.274 -101.168 -4.473 1.00 32.33 550 ASN F O 1
ATOM 9962 N N . GLY F 2 235 ? 59.892 -102.895 -3.202 1.00 30.96 551 GLY F N 1
ATOM 9963 C CA . GLY F 2 235 ? 59.385 -103.900 -4.105 1.00 27.31 551 GLY F CA 1
ATOM 9964 C C . GLY F 2 235 ? 57.920 -103.773 -4.400 1.00 29.55 551 GLY F C 1
ATOM 9965 O O . GLY F 2 235 ? 57.476 -104.076 -5.496 1.00 32.46 551 GLY F O 1
ATOM 9966 N N . TYR F 2 236 ? 57.166 -103.329 -3.410 1.00 30.67 552 TYR F N 1
ATOM 9967 C CA . TYR F 2 236 ? 55.743 -103.163 -3.577 1.00 29.38 552 TYR F CA 1
ATOM 9968 C C . TYR F 2 236 ? 55.458 -101.972 -4.457 1.00 27.11 552 TYR F C 1
ATOM 9969 O O . TYR F 2 236 ? 54.535 -101.990 -5.250 1.00 26.42 552 TYR F O 1
ATOM 9978 N N . GLN F 2 237 ? 56.266 -100.935 -4.309 1.00 26.73 553 GLN F N 1
ATOM 9979 C CA . GLN F 2 237 ? 56.087 -99.710 -5.064 1.00 29.04 553 GLN F CA 1
ATOM 9980 C C . GLN F 2 237 ? 56.497 -99.893 -6.510 1.00 27.35 553 GLN F C 1
ATOM 9981 O O . GLN F 2 237 ? 55.849 -99.404 -7.414 1.00 26.53 553 GLN F O 1
ATOM 9987 N N . LEU F 2 238 ? 57.584 -100.611 -6.718 1.00 28.50 554 LEU F N 1
ATOM 9988 C CA . LEU F 2 238 ? 58.067 -100.879 -8.055 1.00 27.55 554 LEU F CA 1
ATOM 9989 C C . LEU F 2 238 ? 57.163 -101.855 -8.776 1.00 26.22 554 LEU F C 1
ATOM 9990 O O . LEU F 2 238 ? 56.920 -101.728 -9.958 1.00 27.11 554 LEU F O 1
ATOM 9995 N N . ALA F 2 239 ? 56.667 -102.837 -8.048 1.00 21.54 555 ALA F N 1
ATOM 9996 C CA . ALA F 2 239 ? 55.774 -103.809 -8.619 1.00 23.80 555 ALA F CA 1
ATOM 9997 C C . ALA F 2 239 ? 54.452 -103.153 -8.953 1.00 31.47 555 ALA F C 1
ATOM 9998 O O . ALA F 2 239 ? 53.895 -103.384 -10.013 1.00 37.09 555 ALA F O 1
ATOM 10000 N N . THR F 2 240 ? 53.952 -102.324 -8.053 1.00 24.07 556 THR F N 1
ATOM 10001 C CA . THR F 2 240 ? 52.774 -101.538 -8.352 1.00 29.78 556 THR F CA 1
ATOM 10002 C C . THR F 2 240 ? 52.945 -100.766 -9.664 1.00 27.73 556 THR F C 1
ATOM 10003 O O . THR F 2 240 ? 52.036 -100.712 -10.478 1.00 28.81 556 THR F O 1
ATOM 10007 N N . ILE F 2 241 ? 54.117 -100.177 -9.860 1.00 21.48 557 ILE F N 1
ATOM 10008 C CA . ILE F 2 241 ? 54.408 -99.393 -11.046 1.00 22.72 557 ILE F CA 1
ATOM 10009 C C . ILE F 2 241 ? 54.412 -100.259 -12.292 1.00 29.70 557 ILE F C 1
ATOM 10010 O O . ILE F 2 241 ? 53.872 -99.888 -13.324 1.00 24.38 557 ILE F O 1
ATOM 10015 N N . CYS F 2 242 ? 55.031 -101.420 -12.186 1.00 30.78 558 CYS F N 1
ATOM 10016 C CA . CYS F 2 242 ? 55.120 -102.325 -13.307 1.00 31.21 558 CYS F CA 1
ATOM 10017 C C . CYS F 2 242 ? 53.738 -102.798 -13.736 1.00 30.53 558 CYS F C 1
ATOM 10018 O O . CYS F 2 242 ? 53.457 -102.893 -14.918 1.00 34.18 558 CYS F O 1
ATOM 10021 N N . LEU F 2 243 ? 52.887 -103.103 -12.763 1.00 26.87 559 LEU F N 1
ATOM 10022 C CA . LEU F 2 243 ? 51.529 -103.536 -13.034 1.00 24.74 559 LEU F CA 1
ATOM 10023 C C . LEU F 2 243 ? 50.724 -102.422 -13.653 1.00 23.57 559 LEU F C 1
ATOM 10024 O O . LEU F 2 243 ? 49.856 -102.661 -14.478 1.00 23.35 559 LEU F O 1
ATOM 10029 N N . GLU F 2 244 ? 50.992 -101.199 -13.245 1.00 21.81 560 GLU F N 1
ATOM 10030 C CA . GLU F 2 244 ? 50.308 -100.082 -13.849 1.00 24.52 560 GLU F CA 1
ATOM 10031 C C . GLU F 2 244 ? 50.704 -99.886 -15.304 1.00 28.46 560 GLU F C 1
ATOM 10032 O O . GLU F 2 244 ? 49.887 -99.500 -16.116 1.00 29.73 560 GLU F O 1
ATOM 10038 N N . GLU F 2 245 ? 51.957 -100.140 -15.637 1.00 27.49 561 GLU F N 1
ATOM 10039 C CA . GLU F 2 245 ? 52.414 -99.858 -16.980 1.00 27.70 561 GLU F CA 1
ATOM 10040 C C . GLU F 2 245 ? 51.827 -100.808 -17.991 1.00 31.91 561 GLU F C 1
ATOM 10041 O O . GLU F 2 245 ? 51.675 -100.459 -19.146 1.00 36.80 561 GLU F O 1
ATOM 10047 N N . LEU F 2 246 ? 51.485 -102.007 -17.557 1.00 30.47 562 LEU F N 1
ATOM 10048 C CA . LEU F 2 246 ? 50.931 -102.990 -18.466 1.00 30.26 562 LEU F CA 1
ATOM 10049 C C . LEU F 2 246 ? 49.531 -102.632 -18.901 1.00 30.91 562 LEU F C 1
ATOM 10050 O O . LEU F 2 246 ? 48.890 -103.376 -19.619 1.00 32.07 562 LEU F O 1
ATOM 10055 N N . ASN F 2 247 ? 49.059 -101.485 -18.451 1.00 29.24 563 ASN F N 1
ATOM 10056 C CA . ASN F 2 247 ? 47.768 -100.993 -18.870 1.00 29.20 563 ASN F CA 1
ATOM 10057 C C . ASN F 2 247 ? 47.914 -100.262 -20.180 1.00 31.09 563 ASN F C 1
ATOM 10058 O O . ASN F 2 247 ? 46.942 -99.824 -20.766 1.00 32.10 563 ASN F O 1
ATOM 10063 N N . SER F 2 248 ? 49.151 -100.123 -20.627 1.00 30.76 564 SER F N 1
ATOM 10064 C CA . SER F 2 248 ? 49.433 -99.522 -21.914 1.00 34.16 564 SER F CA 1
ATOM 10065 C C . SER F 2 248 ? 49.598 -100.607 -22.951 1.00 32.81 564 SER F C 1
ATOM 10066 O O . SER F 2 248 ? 50.159 -101.654 -22.673 1.00 36.22 564 SER F O 1
ATOM 10069 N N . PRO F 2 249 ? 49.090 -100.364 -24.156 1.00 37.92 565 PRO F N 1
ATOM 10070 C CA . PRO F 2 249 ? 49.091 -101.393 -25.193 1.00 41.37 565 PRO F CA 1
ATOM 10071 C C . PRO F 2 249 ? 50.482 -101.754 -25.665 1.00 45.35 565 PRO F C 1
ATOM 10072 O O . PRO F 2 249 ? 50.692 -102.842 -26.178 1.00 49.01 565 PRO F O 1
ATOM 10076 N N . LYS F 2 250 ? 51.420 -100.840 -25.498 1.00 40.79 566 LYS F N 1
ATOM 10077 C CA . LYS F 2 250 ? 52.769 -101.067 -25.959 1.00 39.41 566 LYS F CA 1
ATOM 10078 C C . LYS F 2 250 ? 53.714 -100.857 -24.824 1.00 39.73 566 LYS F C 1
ATOM 10079 O O . LYS F 2 250 ? 53.564 -99.916 -24.064 1.00 43.71 566 LYS F O 1
ATOM 10084 N N . PRO F 2 251 ? 54.705 -101.731 -24.710 1.00 37.28 567 PRO F N 1
ATOM 10085 C CA . PRO F 2 251 ? 55.732 -101.640 -23.682 1.00 35.08 567 PRO F CA 1
ATOM 10086 C C . PRO F 2 251 ? 56.198 -100.204 -23.531 1.00 35.21 567 PRO F C 1
ATOM 10087 O O . PRO F 2 251 ? 56.289 -99.493 -24.517 1.00 41.18 567 PRO F O 1
ATOM 10091 N N . SER F 2 252 ? 56.492 -99.794 -22.307 1.00 35.51 568 SER F N 1
ATOM 10092 C CA . SER F 2 252 ? 56.836 -98.415 -22.022 1.00 35.96 568 SER F CA 1
ATOM 10093 C C . SER F 2 252 ? 58.280 -98.295 -21.593 1.00 35.28 568 SER F C 1
ATOM 10094 O O . SER F 2 252 ? 58.865 -99.239 -21.099 1.00 37.51 568 SER F O 1
ATOM 10097 N N . PRO F 2 253 ? 58.866 -97.124 -21.802 1.00 33.57 569 PRO F N 1
ATOM 10098 C CA . PRO F 2 253 ? 60.216 -96.811 -21.363 1.00 34.44 569 PRO F CA 1
ATOM 10099 C C . PRO F 2 253 ? 60.350 -97.003 -19.872 1.00 33.68 569 PRO F C 1
ATOM 10100 O O . PRO F 2 253 ? 61.352 -97.511 -19.421 1.00 36.29 569 PRO F O 1
ATOM 10104 N N . LEU F 2 254 ? 59.348 -96.605 -19.112 1.00 34.10 570 LEU F N 1
ATOM 10105 C CA . LEU F 2 254 ? 59.421 -96.719 -17.670 1.00 31.06 570 LEU F CA 1
ATOM 10106 C C . LEU F 2 254 ? 59.611 -98.149 -17.211 1.00 33.68 570 LEU F C 1
ATOM 10107 O O . LEU F 2 254 ? 60.426 -98.425 -16.346 1.00 34.18 570 LEU F O 1
ATOM 10112 N N . ILE F 2 255 ? 58.848 -99.062 -17.784 1.00 30.48 571 ILE F N 1
ATOM 10113 C CA . ILE F 2 255 ? 58.919 -100.443 -17.357 1.00 29.45 571 ILE F CA 1
ATOM 10114 C C . ILE F 2 255 ? 60.172 -101.105 -17.889 1.00 33.89 571 ILE F C 1
ATOM 10115 O O . ILE F 2 255 ? 60.664 -102.060 -17.307 1.00 36.99 571 ILE F O 1
ATOM 10120 N N . GLU F 2 256 ? 60.694 -100.593 -18.994 1.00 32.20 572 GLU F N 1
ATOM 10121 C CA . GLU F 2 256 ? 61.907 -101.134 -19.572 1.00 32.82 572 GLU F CA 1
ATOM 10122 C C . GLU F 2 256 ? 63.074 -100.732 -18.697 1.00 33.23 572 GLU F C 1
ATOM 10123 O O . GLU F 2 256 ? 64.020 -101.481 -18.508 1.00 30.02 572 GLU F O 1
ATOM 10129 N N . ARG F 2 257 ? 62.981 -99.527 -18.162 1.00 29.56 573 ARG F N 1
ATOM 10130 C CA . ARG F 2 257 ? 63.982 -98.987 -17.272 1.00 31.68 573 ARG F CA 1
ATOM 10131 C C . ARG F 2 257 ? 64.024 -99.793 -15.984 1.00 34.53 573 ARG F C 1
ATOM 10132 O O . ARG F 2 257 ? 65.088 -100.134 -15.495 1.00 37.70 573 ARG F O 1
ATOM 10140 N N . ILE F 2 258 ? 62.850 -100.097 -15.454 1.00 32.02 574 ILE F N 1
ATOM 10141 C CA . ILE F 2 258 ? 62.718 -100.809 -14.199 1.00 32.94 574 ILE F CA 1
ATOM 10142 C C . ILE F 2 258 ? 63.129 -102.270 -14.324 1.00 36.74 574 ILE F C 1
ATOM 10143 O O . ILE F 2 258 ? 63.830 -102.805 -13.483 1.00 35.99 574 ILE F O 1
ATOM 10148 N N . LEU F 2 259 ? 62.666 -102.914 -15.381 1.00 39.41 575 LEU F N 1
ATOM 10149 C CA . LEU F 2 259 ? 62.937 -104.318 -15.594 1.00 34.99 575 LEU F CA 1
ATOM 10150 C C . LEU F 2 259 ? 64.336 -104.535 -16.119 1.00 35.78 575 LEU F C 1
ATOM 10151 O O . LEU F 2 259 ? 64.926 -105.592 -15.943 1.00 41.31 575 LEU F O 1
ATOM 10156 N N . SER F 2 260 ? 64.860 -103.525 -16.786 1.00 41.03 576 SER F N 1
ATOM 10157 C CA . SER F 2 260 ? 66.184 -103.612 -17.354 1.00 43.59 576 SER F CA 1
ATOM 10158 C C . SER F 2 260 ? 67.269 -103.609 -16.289 1.00 40.67 576 SER F C 1
ATOM 10159 O O . SER F 2 260 ? 68.354 -104.117 -16.513 1.00 39.47 576 SER F O 1
ATOM 10162 N N . ASN F 2 261 ? 66.965 -103.037 -15.131 1.00 43.92 577 ASN F N 1
ATOM 10163 C CA . ASN F 2 261 ? 67.919 -102.942 -14.036 1.00 45.20 577 ASN F CA 1
ATOM 10164 C C . ASN F 2 261 ? 67.895 -104.151 -13.125 1.00 46.22 577 ASN F C 1
ATOM 10165 O O . ASN F 2 261 ? 66.862 -104.502 -12.580 1.00 47.85 577 ASN F O 1
ATOM 10170 N N . LYS F 2 262 ? 69.056 -104.765 -12.948 1.00 45.81 578 LYS F N 1
ATOM 10171 C CA . LYS F 2 262 ? 69.170 -106.008 -12.210 1.00 41.95 578 LYS F CA 1
ATOM 10172 C C . LYS F 2 262 ? 69.004 -105.805 -10.725 1.00 39.23 578 LYS F C 1
ATOM 10173 O O . LYS F 2 262 ? 68.630 -106.717 -10.013 1.00 39.39 578 LYS F O 1
ATOM 10175 N N . LYS F 2 263 ? 69.282 -104.607 -10.247 1.00 35.59 579 LYS F N 1
ATOM 10176 C CA . LYS F 2 263 ? 69.293 -104.388 -8.813 1.00 35.65 579 LYS F CA 1
ATOM 10177 C C . LYS F 2 263 ? 67.908 -104.343 -8.216 1.00 38.75 579 LYS F C 1
ATOM 10178 O O . LYS F 2 263 ? 67.735 -104.483 -7.016 1.00 43.92 579 LYS F O 1
ATOM 10182 N N . PHE F 2 264 ? 66.922 -104.161 -9.078 1.00 39.24 580 PHE F N 1
ATOM 10183 C CA . PHE F 2 264 ? 65.545 -103.995 -8.658 1.00 35.60 580 PHE F CA 1
ATOM 10184 C C . PHE F 2 264 ? 64.800 -105.302 -8.513 1.00 33.12 580 PHE F C 1
ATOM 10185 O O . PHE F 2 264 ? 63.832 -105.375 -7.778 1.00 30.47 580 PHE F O 1
ATOM 10193 N N . TRP F 2 265 ? 65.230 -106.322 -9.239 1.00 35.74 581 TRP F N 1
ATOM 10194 C CA . TRP F 2 265 ? 64.409 -107.511 -9.410 1.00 34.73 581 TRP F CA 1
ATOM 10195 C C . TRP F 2 265 ? 64.113 -108.277 -8.142 1.00 34.20 581 TRP F C 1
ATOM 10196 O O . TRP F 2 265 ? 63.023 -108.794 -7.964 1.00 33.98 581 TRP F O 1
ATOM 10207 N N . LYS F 2 266 ? 65.091 -108.367 -7.264 1.00 32.86 582 LYS F N 1
ATOM 10208 C CA . LYS F 2 266 ? 64.911 -109.182 -6.091 1.00 37.64 582 LYS F CA 1
ATOM 10209 C C . LYS F 2 266 ? 63.714 -108.715 -5.306 1.00 38.32 582 LYS F C 1
ATOM 10210 O O . LYS F 2 266 ? 62.954 -109.518 -4.794 1.00 40.90 582 LYS F O 1
ATOM 10216 N N . ARG F 2 267 ? 63.533 -107.413 -5.208 1.00 30.49 583 ARG F N 1
ATOM 10217 C CA . ARG F 2 267 ? 62.445 -106.927 -4.398 1.00 30.88 583 ARG F CA 1
ATOM 10218 C C . ARG F 2 267 ? 61.151 -106.837 -5.168 1.00 35.17 583 ARG F C 1
ATOM 10219 O O . ARG F 2 267 ? 60.090 -106.802 -4.575 1.00 37.92 583 ARG F O 1
ATOM 10227 N N . ILE F 2 268 ? 61.228 -106.828 -6.487 1.00 29.71 584 ILE F N 1
ATOM 10228 C CA . ILE F 2 268 ? 60.020 -106.814 -7.283 1.00 23.73 584 ILE F CA 1
ATOM 10229 C C . ILE F 2 268 ? 59.360 -108.179 -7.241 1.00 27.06 584 ILE F C 1
ATOM 10230 O O . ILE F 2 268 ? 58.172 -108.296 -6.989 1.00 29.38 584 ILE F O 1
ATOM 10235 N N . ASN F 2 269 ? 60.146 -109.214 -7.483 1.00 30.29 585 ASN F N 1
ATOM 10236 C CA . ASN F 2 269 ? 59.630 -110.566 -7.513 1.00 35.13 585 ASN F CA 1
ATOM 10237 C C . ASN F 2 269 ? 59.201 -111.024 -6.146 1.00 35.24 585 ASN F C 1
ATOM 10238 O O . ASN F 2 269 ? 58.292 -111.822 -6.000 1.00 35.87 585 ASN F O 1
ATOM 10243 N N . SER F 2 270 ? 59.884 -110.519 -5.140 1.00 39.32 586 SER F N 1
ATOM 10244 C CA . SER F 2 270 ? 59.568 -110.853 -3.776 1.00 36.61 586 SER F CA 1
ATOM 10245 C C . SER F 2 270 ? 58.189 -110.362 -3.424 1.00 34.88 586 SER F C 1
ATOM 10246 O O . SER F 2 270 ? 57.473 -111.002 -2.672 1.00 36.37 586 SER F O 1
ATOM 10249 N N . ALA F 2 271 ? 57.828 -109.212 -3.971 1.00 28.91 587 ALA F N 1
ATOM 10250 C CA . ALA F 2 271 ? 56.529 -108.614 -3.733 1.00 26.45 587 ALA F CA 1
ATOM 10251 C C . ALA F 2 271 ? 55.450 -109.348 -4.501 1.00 27.03 587 ALA F C 1
ATOM 10252 O O . ALA F 2 271 ? 54.307 -109.387 -4.087 1.00 29.75 587 ALA F O 1
ATOM 10254 N N . PHE F 2 272 ? 55.828 -109.933 -5.624 1.00 27.30 588 PHE F N 1
ATOM 10255 C CA . PHE F 2 272 ? 54.910 -110.727 -6.406 1.00 28.27 588 PHE F CA 1
ATOM 10256 C C . PHE F 2 272 ? 54.585 -111.973 -5.643 1.00 30.27 588 PHE F C 1
ATOM 10257 O O . PHE F 2 272 ? 53.454 -112.421 -5.619 1.00 34.56 588 PHE F O 1
ATOM 10265 N N . GLU F 2 273 ? 55.600 -112.537 -5.016 1.00 37.01 589 GLU F N 1
ATOM 10266 C CA . GLU F 2 273 ? 55.448 -113.794 -4.312 1.00 44.53 589 GLU F CA 1
ATOM 10267 C C . GLU F 2 273 ? 54.728 -113.646 -2.994 1.00 43.22 589 GLU F C 1
ATOM 10268 O O . GLU F 2 273 ? 54.233 -114.616 -2.450 1.00 50.80 589 GLU F O 1
ATOM 10274 N N . SER F 2 274 ? 54.671 -112.428 -2.485 1.00 36.47 590 SER F N 1
ATOM 10275 C CA . SER F 2 274 ? 54.008 -112.152 -1.231 1.00 35.88 590 SER F CA 1
ATOM 10276 C C . SER F 2 274 ? 52.545 -112.486 -1.330 1.00 37.46 590 SER F C 1
ATOM 10277 O O . SER F 2 274 ? 51.899 -112.760 -0.332 1.00 39.12 590 SER F O 1
ATOM 10280 N N . GLY F 2 275 ? 52.019 -112.431 -2.543 1.00 35.81 591 GLY F N 1
ATOM 10281 C CA . GLY F 2 275 ? 50.644 -112.796 -2.808 1.00 27.87 591 GLY F CA 1
ATOM 10282 C C . GLY F 2 275 ? 49.722 -111.614 -2.691 1.00 27.88 591 GLY F C 1
ATOM 10283 O O . GLY F 2 275 ? 48.512 -111.732 -2.774 1.00 29.87 591 GLY F O 1
ATOM 10284 N N . VAL F 2 276 ? 50.317 -110.456 -2.507 1.00 29.21 592 VAL F N 1
ATOM 10285 C CA . VAL F 2 276 ? 49.564 -109.265 -2.219 1.00 29.35 592 VAL F CA 1
ATOM 10286 C C . VAL F 2 276 ? 48.714 -108.785 -3.375 1.00 29.51 592 VAL F C 1
ATOM 10287 O O . VAL F 2 276 ? 47.773 -108.034 -3.179 1.00 29.13 592 VAL F O 1
ATOM 10291 N N . PHE F 2 277 ? 49.038 -109.216 -4.582 1.00 26.67 593 PHE F N 1
ATOM 10292 C CA . PHE F 2 277 ? 48.359 -108.688 -5.751 1.00 23.62 593 PHE F CA 1
ATOM 10293 C C . PHE F 2 277 ? 47.278 -109.603 -6.276 1.00 25.68 593 PHE F C 1
ATOM 10294 O O . PHE F 2 277 ? 46.590 -109.261 -7.220 1.00 28.25 593 PHE F O 1
ATOM 10302 N N . LYS F 2 278 ? 47.120 -110.759 -5.654 1.00 29.00 594 LYS F N 1
ATOM 10303 C CA . LYS F 2 278 ? 46.213 -111.781 -6.156 1.00 28.48 594 LYS F CA 1
ATOM 10304 C C . LYS F 2 278 ? 44.783 -111.314 -6.381 1.00 30.28 594 LYS F C 1
ATOM 10305 O O . LYS F 2 278 ? 44.118 -111.775 -7.296 1.00 33.07 594 LYS F O 1
ATOM 10307 N N . GLY F 2 279 ? 44.310 -110.401 -5.550 1.00 31.57 595 GLY F N 1
ATOM 10308 C CA . GLY F 2 279 ? 42.908 -110.044 -5.558 1.00 33.08 595 GLY F CA 1
ATOM 10309 C C . GLY F 2 279 ? 42.531 -109.008 -6.587 1.00 35.19 595 GLY F C 1
ATOM 10310 O O . GLY F 2 279 ? 41.366 -108.679 -6.753 1.00 38.31 595 GLY F O 1
ATOM 10311 N N . ARG F 2 280 ? 43.529 -108.496 -7.286 1.00 31.41 596 ARG F N 1
ATOM 10312 C CA . ARG F 2 280 ? 43.314 -107.410 -8.212 1.00 30.38 596 ARG F CA 1
ATOM 10313 C C . ARG F 2 280 ? 42.444 -107.876 -9.343 1.00 32.56 596 ARG F C 1
ATOM 10314 O O . ARG F 2 280 ? 42.343 -109.058 -9.609 1.00 32.54 596 ARG F O 1
ATOM 10322 N N . THR F 2 281 ? 41.821 -106.931 -10.021 1.00 37.00 597 THR F N 1
ATOM 10323 C CA . THR F 2 281 ? 40.886 -107.268 -11.068 1.00 39.52 597 THR F CA 1
ATOM 10324 C C . THR F 2 281 ? 41.496 -107.187 -12.453 1.00 45.40 597 THR F C 1
ATOM 10325 O O . THR F 2 281 ? 40.884 -107.601 -13.422 1.00 51.26 597 THR F O 1
ATOM 10329 N N . ASP F 2 282 ? 42.710 -106.667 -12.545 1.00 41.20 598 ASP F N 1
ATOM 10330 C CA . ASP F 2 282 ? 43.348 -106.455 -13.834 1.00 30.94 598 ASP F CA 1
ATOM 10331 C C . ASP F 2 282 ? 44.316 -107.564 -14.208 1.00 33.77 598 ASP F C 1
ATOM 10332 O O . ASP F 2 282 ? 45.423 -107.305 -14.651 1.00 36.91 598 ASP F O 1
ATOM 10337 N N . ASP F 2 283 ? 43.890 -108.802 -14.029 1.00 37.79 599 ASP F N 1
ATOM 10338 C CA . ASP F 2 283 ? 44.696 -109.954 -14.403 1.00 38.22 599 ASP F CA 1
ATOM 10339 C C . ASP F 2 283 ? 46.141 -109.882 -13.945 1.00 31.97 599 ASP F C 1
ATOM 10340 O O . ASP F 2 283 ? 47.054 -109.892 -14.754 1.00 35.65 599 ASP F O 1
ATOM 10345 N N . PRO F 2 284 ? 46.356 -109.839 -12.636 1.00 31.02 600 PRO F N 1
ATOM 10346 C CA . PRO F 2 284 ? 47.699 -109.792 -12.067 1.00 31.32 600 PRO F CA 1
ATOM 10347 C C . PRO F 2 284 ? 48.514 -111.025 -12.396 1.00 31.82 600 PRO F C 1
ATOM 10348 O O . PRO F 2 284 ? 49.726 -110.945 -12.535 1.00 30.95 600 PRO F O 1
ATOM 10352 N N . ALA F 2 285 ? 47.844 -112.158 -12.516 1.00 28.79 601 ALA F N 1
ATOM 10353 C CA . ALA F 2 285 ? 48.510 -113.392 -12.871 1.00 27.15 601 ALA F CA 1
ATOM 10354 C C . ALA F 2 285 ? 49.120 -113.252 -14.250 1.00 33.80 601 ALA F C 1
ATOM 10355 O O . ALA F 2 285 ? 50.255 -113.639 -14.487 1.00 34.98 601 ALA F O 1
ATOM 10357 N N . GLY F 2 286 ? 48.345 -112.679 -15.155 1.00 31.57 602 GLY F N 1
ATOM 10358 C CA . GLY F 2 286 ? 48.779 -112.507 -16.516 1.00 32.60 602 GLY F CA 1
ATOM 10359 C C . GLY F 2 286 ? 49.850 -111.466 -16.597 1.00 32.58 602 GLY F C 1
ATOM 10360 O O . GLY F 2 286 ? 50.847 -111.652 -17.271 1.00 35.77 602 GLY F O 1
ATOM 10361 N N . LYS F 2 287 ? 49.637 -110.362 -15.901 1.00 30.51 603 LYS F N 1
ATOM 10362 C CA . LYS F 2 287 ? 50.615 -109.298 -15.861 1.00 30.37 603 LYS F CA 1
ATOM 10363 C C . LYS F 2 287 ? 51.921 -109.738 -15.255 1.00 30.55 603 LYS F C 1
ATOM 10364 O O . LYS F 2 287 ? 52.977 -109.369 -15.731 1.00 32.60 603 LYS F O 1
ATOM 10370 N N . ILE F 2 288 ? 51.847 -110.531 -14.202 1.00 25.84 604 ILE F N 1
ATOM 10371 C CA . ILE F 2 288 ? 53.047 -110.962 -13.525 1.00 25.44 604 ILE F CA 1
ATOM 10372 C C . ILE F 2 288 ? 53.810 -111.979 -14.334 1.00 29.29 604 ILE F C 1
ATOM 10373 O O . ILE F 2 288 ? 55.029 -112.034 -14.275 1.00 30.76 604 ILE F O 1
ATOM 10378 N N . ALA F 2 289 ? 53.091 -112.800 -15.079 1.00 31.41 605 ALA F N 1
ATOM 10379 C CA . ALA F 2 289 ? 53.729 -113.804 -15.907 1.00 34.92 605 ALA F CA 1
ATOM 10380 C C . ALA F 2 289 ? 54.468 -113.111 -17.021 1.00 32.74 605 ALA F C 1
ATOM 10381 O O . ALA F 2 289 ? 55.540 -113.528 -17.425 1.00 32.51 605 ALA F O 1
ATOM 10383 N N . LYS F 2 290 ? 53.892 -112.025 -17.500 1.00 28.80 606 LYS F N 1
ATOM 10384 C CA . LYS F 2 290 ? 54.495 -111.285 -18.581 1.00 28.64 606 LYS F CA 1
ATOM 10385 C C . LYS F 2 290 ? 55.717 -110.523 -18.097 1.00 32.55 606 LYS F C 1
ATOM 10386 O O . LYS F 2 290 ? 56.768 -110.580 -18.709 1.00 36.09 606 LYS F O 1
ATOM 10392 N N . ILE F 2 291 ? 55.574 -109.819 -16.986 1.00 30.02 607 ILE F N 1
ATOM 10393 C CA . ILE F 2 291 ? 56.685 -109.096 -16.389 1.00 28.86 607 ILE F CA 1
ATOM 10394 C C . ILE F 2 291 ? 57.888 -109.981 -16.128 1.00 32.22 607 ILE F C 1
ATOM 10395 O O . ILE F 2 291 ? 59.020 -109.555 -16.269 1.00 35.66 607 ILE F O 1
ATOM 10400 N N . ARG F 2 292 ? 57.641 -111.216 -15.738 1.00 33.89 608 ARG F N 1
ATOM 10401 C CA . ARG F 2 292 ? 58.720 -112.134 -15.462 1.00 36.19 608 ARG F CA 1
ATOM 10402 C C . ARG F 2 292 ? 59.403 -112.550 -16.745 1.00 38.12 608 ARG F C 1
ATOM 10403 O O . ARG F 2 292 ? 60.602 -112.756 -16.774 1.00 39.66 608 ARG F O 1
ATOM 10411 N N . GLU F 2 293 ? 58.623 -112.676 -17.808 1.00 39.18 609 GLU F N 1
ATOM 10412 C CA . GLU F 2 293 ? 59.155 -113.030 -19.112 1.00 38.01 609 GLU F CA 1
ATOM 10413 C C . GLU F 2 293 ? 59.990 -111.876 -19.642 1.00 39.88 609 GLU F C 1
ATOM 10414 O O . GLU F 2 293 ? 61.106 -112.063 -20.088 1.00 43.75 609 GLU F O 1
ATOM 10420 N N . TRP F 2 294 ? 59.446 -110.674 -19.558 1.00 35.28 610 TRP F N 1
ATOM 10421 C CA . TRP F 2 294 ? 60.140 -109.498 -20.027 1.00 34.01 610 TRP F CA 1
ATOM 10422 C C . TRP F 2 294 ? 61.453 -109.292 -19.316 1.00 35.60 610 TRP F C 1
ATOM 10423 O O . TRP F 2 294 ? 62.442 -108.925 -19.924 1.00 37.14 610 TRP F O 1
ATOM 10434 N N . HIS F 2 295 ? 61.464 -109.539 -18.019 1.00 38.42 611 HIS F N 1
ATOM 10435 C CA . HIS F 2 295 ? 62.677 -109.422 -17.232 1.00 35.82 611 HIS F CA 1
ATOM 10436 C C . HIS F 2 295 ? 63.740 -110.407 -17.686 1.00 36.08 611 HIS F C 1
ATOM 10437 O O . HIS F 2 295 ? 64.918 -110.090 -17.706 1.00 33.52 611 HIS F O 1
ATOM 10444 N N . GLN F 2 296 ? 63.317 -111.609 -18.041 1.00 36.97 612 GLN F N 1
ATOM 10445 C CA . GLN F 2 296 ? 64.241 -112.622 -18.510 1.00 40.88 612 GLN F CA 1
ATOM 10446 C C . GLN F 2 296 ? 64.876 -112.178 -19.811 1.00 44.09 612 GLN F C 1
ATOM 10447 O O . GLN F 2 296 ? 66.051 -112.411 -20.059 1.00 44.87 612 GLN F O 1
ATOM 10453 N N . LEU F 2 297 ? 64.073 -111.538 -20.643 1.00 43.71 613 LEU F N 1
ATOM 10454 C CA . LEU F 2 297 ? 64.530 -111.057 -21.926 1.00 44.62 613 LEU F CA 1
ATOM 10455 C C . LEU F 2 297 ? 65.517 -109.928 -21.728 1.00 45.07 613 LEU F C 1
ATOM 10456 O O . LEU F 2 297 ? 66.577 -109.910 -22.333 1.00 46.93 613 LEU F O 1
ATOM 10461 N N . LEU F 2 298 ? 65.147 -108.974 -20.885 1.00 41.63 614 LEU F N 1
ATOM 10462 C CA . LEU F 2 298 ? 65.971 -107.811 -20.619 1.00 40.08 614 LEU F CA 1
ATOM 10463 C C . LEU F 2 298 ? 67.212 -108.107 -19.789 1.00 42.16 614 LEU F C 1
ATOM 10464 O O . LEU F 2 298 ? 68.162 -107.338 -19.793 1.00 43.89 614 LEU F O 1
ATOM 10469 N N . GLN F 2 299 ? 67.195 -109.215 -19.068 1.00 46.92 615 GLN F N 1
ATOM 10470 C CA . GLN F 2 299 ? 68.320 -109.590 -18.238 1.00 50.53 615 GLN F CA 1
ATOM 10471 C C . GLN F 2 299 ? 69.496 -109.867 -19.109 1.00 52.23 615 GLN F C 1
ATOM 10472 O O . GLN F 2 299 ? 70.628 -109.653 -18.713 1.00 58.43 615 GLN F O 1
ATOM 10474 N N . ILE F 2 300 ? 69.230 -110.405 -20.285 1.00 57.24 616 ILE F N 1
ATOM 10475 C CA . ILE F 2 300 ? 70.281 -110.623 -21.259 1.00 65.38 616 ILE F CA 1
ATOM 10476 C C . ILE F 2 300 ? 70.633 -109.313 -21.954 1.00 70.04 616 ILE F C 1
ATOM 10477 O O . ILE F 2 300 ? 69.779 -108.684 -22.575 1.00 70.96 616 ILE F O 1
ATOM 10482 N N . SER F 2 301 ? 71.894 -108.915 -21.864 1.00 68.16 617 SER F N 1
ATOM 10483 C CA . SER F 2 301 ? 72.351 -107.680 -22.485 1.00 67.67 617 SER F CA 1
ATOM 10484 C C . SER F 2 301 ? 71.794 -106.456 -21.778 1.00 69.15 617 SER F C 1
ATOM 10485 O O . SER F 2 301 ? 71.570 -105.424 -22.395 1.00 68.51 617 SER F O 1
ATOM 10487 N N . GLY F 2 302 ? 71.582 -106.572 -20.476 1.00 70.51 618 GLY F N 1
ATOM 10488 C CA . GLY F 2 302 ? 71.115 -105.453 -19.679 1.00 70.12 618 GLY F CA 1
ATOM 10489 C C . GLY F 2 302 ? 70.094 -104.586 -20.382 1.00 69.28 618 GLY F C 1
ATOM 10490 O O . GLY F 2 302 ? 69.945 -103.410 -20.067 1.00 67.78 618 GLY F O 1
ATOM 10491 N N . GLU G 1 5 ? 117.429 -116.815 -3.536 1.00 80.81 4 GLU G N 1
ATOM 10492 C CA . GLU G 1 5 ? 117.991 -116.070 -4.651 1.00 83.29 4 GLU G CA 1
ATOM 10493 C C . GLU G 1 5 ? 117.022 -116.075 -5.817 1.00 78.58 4 GLU G C 1
ATOM 10494 O O . GLU G 1 5 ? 116.183 -116.958 -5.935 1.00 75.94 4 GLU G O 1
ATOM 10500 N N . TYR G 1 6 ? 117.147 -115.087 -6.687 1.00 75.96 5 TYR G N 1
ATOM 10501 C CA . TYR G 1 6 ? 116.192 -114.908 -7.762 1.00 72.63 5 TYR G CA 1
ATOM 10502 C C . TYR G 1 6 ? 116.895 -114.263 -8.933 1.00 72.38 5 TYR G C 1
ATOM 10503 O O . TYR G 1 6 ? 117.977 -113.713 -8.776 1.00 72.89 5 TYR G O 1
ATOM 10512 N N . ASP G 1 7 ? 116.286 -114.313 -10.108 1.00 70.38 6 ASP G N 1
ATOM 10513 C CA . ASP G 1 7 ? 116.903 -113.696 -11.272 1.00 71.13 6 ASP G CA 1
ATOM 10514 C C . ASP G 1 7 ? 116.349 -112.309 -11.515 1.00 67.06 6 ASP G C 1
ATOM 10515 O O . ASP G 1 7 ? 117.067 -111.416 -11.934 1.00 63.82 6 ASP G O 1
ATOM 10520 N N . TYR G 1 8 ? 115.065 -112.136 -11.238 1.00 69.86 7 TYR G N 1
ATOM 10521 C CA . TYR G 1 8 ? 114.396 -110.866 -11.460 1.00 69.80 7 TYR G CA 1
ATOM 10522 C C . TYR G 1 8 ? 113.616 -110.410 -10.243 1.00 65.55 7 TYR G C 1
ATOM 10523 O O . TYR G 1 8 ? 112.980 -111.206 -9.570 1.00 67.44 7 TYR G O 1
ATOM 10532 N N . LEU G 1 9 ? 113.651 -109.111 -9.985 1.00 61.27 8 LEU G N 1
ATOM 10533 C CA . LEU G 1 9 ? 112.893 -108.522 -8.895 1.00 55.77 8 LEU G CA 1
ATOM 10534 C C . LEU G 1 9 ? 111.920 -107.485 -9.421 1.00 47.15 8 LEU G C 1
ATOM 10535 O O . LEU G 1 9 ? 112.299 -106.361 -9.707 1.00 44.93 8 LEU G O 1
ATOM 10540 N N . PHE G 1 10 ? 110.662 -107.873 -9.543 1.00 42.71 9 PHE G N 1
ATOM 10541 C CA . PHE G 1 10 ? 109.647 -106.982 -10.071 1.00 46.72 9 PHE G CA 1
ATOM 10542 C C . PHE G 1 10 ? 108.740 -106.402 -9.000 1.00 49.12 9 PHE G C 1
ATOM 10543 O O . PHE G 1 10 ? 108.303 -107.092 -8.088 1.00 48.06 9 PHE G O 1
ATOM 10551 N N . LYS G 1 11 ? 108.439 -105.125 -9.150 1.00 47.97 10 LYS G N 1
ATOM 10552 C CA . LYS G 1 11 ? 107.609 -104.411 -8.206 1.00 48.88 10 LYS G CA 1
ATOM 10553 C C . LYS G 1 11 ? 106.268 -104.068 -8.825 1.00 45.09 10 LYS G C 1
ATOM 10554 O O . LYS G 1 11 ? 106.199 -103.359 -9.817 1.00 43.35 10 LYS G O 1
ATOM 10560 N N . LEU G 1 12 ? 105.203 -104.579 -8.224 1.00 42.78 11 LEU G N 1
ATOM 10561 C CA . LEU G 1 12 ? 103.869 -104.403 -8.763 1.00 42.69 11 LEU G CA 1
ATOM 10562 C C . LEU G 1 12 ? 102.954 -103.626 -7.843 1.00 42.05 11 LEU G C 1
ATOM 10563 O O . LEU G 1 12 ? 103.068 -103.693 -6.632 1.00 40.78 11 LEU G O 1
ATOM 10568 N N . LEU G 1 13 ? 102.008 -102.921 -8.436 1.00 40.74 12 LEU G N 1
ATOM 10569 C CA . LEU G 1 13 ? 101.067 -102.141 -7.672 1.00 36.06 12 LEU G CA 1
ATOM 10570 C C . LEU G 1 13 ? 99.650 -102.426 -8.121 1.00 36.69 12 LEU G C 1
ATOM 10571 O O . LEU G 1 13 ? 99.366 -102.471 -9.308 1.00 38.57 12 LEU G O 1
ATOM 10576 N N . LEU G 1 14 ? 98.758 -102.624 -7.161 1.00 35.72 13 LEU G N 1
ATOM 10577 C CA . LEU G 1 14 ? 97.348 -102.799 -7.462 1.00 32.50 13 LEU G CA 1
ATOM 10578 C C . LEU G 1 14 ? 96.587 -101.535 -7.149 1.00 33.41 13 LEU G C 1
ATOM 10579 O O . LEU G 1 14 ? 96.721 -100.980 -6.071 1.00 37.62 13 LEU G O 1
ATOM 10584 N N . ILE G 1 15 ? 95.765 -101.087 -8.083 1.00 29.67 14 ILE G N 1
ATOM 10585 C CA . ILE G 1 15 ? 94.965 -99.908 -7.837 1.00 29.11 14 ILE G CA 1
ATOM 10586 C C . ILE G 1 15 ? 93.545 -100.061 -8.335 1.00 26.74 14 ILE G C 1
ATOM 10587 O O . ILE G 1 15 ? 93.247 -100.934 -9.127 1.00 28.52 14 ILE G O 1
ATOM 10592 N N . GLY G 1 16 ? 92.671 -99.198 -7.849 1.00 28.89 15 GLY G N 1
ATOM 10593 C CA . GLY G 1 16 ? 91.282 -99.239 -8.228 1.00 28.76 15 GLY G CA 1
ATOM 10594 C C . GLY G 1 16 ? 90.366 -98.725 -7.150 1.00 29.82 15 GLY G C 1
ATOM 10595 O O . GLY G 1 16 ? 90.798 -98.420 -6.055 1.00 28.83 15 GLY G O 1
ATOM 10596 N N . ASP G 1 17 ? 89.087 -98.631 -7.474 1.00 31.89 16 ASP G N 1
ATOM 10597 C CA . ASP G 1 17 ? 88.107 -98.104 -6.550 1.00 32.52 16 ASP G CA 1
ATOM 10598 C C . ASP G 1 17 ? 88.055 -98.921 -5.274 1.00 33.26 16 ASP G C 1
ATOM 10599 O O . ASP G 1 17 ? 88.451 -100.077 -5.248 1.00 30.88 16 ASP G O 1
ATOM 10604 N N . SER G 1 18 ? 87.582 -98.301 -4.206 1.00 33.70 17 SER G N 1
ATOM 10605 C CA . SER G 1 18 ? 87.486 -98.976 -2.933 1.00 29.89 17 SER G CA 1
ATOM 10606 C C . SER G 1 18 ? 86.493 -100.120 -3.033 1.00 28.83 17 SER G C 1
ATOM 10607 O O . SER G 1 18 ? 85.385 -99.947 -3.514 1.00 28.00 17 SER G O 1
ATOM 10610 N N . GLY G 1 19 ? 86.902 -101.296 -2.590 1.00 24.81 18 GLY G N 1
ATOM 10611 C CA . GLY G 1 19 ? 85.995 -102.413 -2.461 1.00 27.70 18 GLY G CA 1
ATOM 10612 C C . GLY G 1 19 ? 85.885 -103.354 -3.635 1.00 30.47 18 GLY G C 1
ATOM 10613 O O . GLY G 1 19 ? 85.013 -104.207 -3.662 1.00 32.69 18 GLY G O 1
ATOM 10614 N N . VAL G 1 20 ? 86.776 -103.219 -4.601 1.00 29.42 19 VAL G N 1
ATOM 10615 C CA . VAL G 1 20 ? 86.684 -104.014 -5.814 1.00 33.24 19 VAL G CA 1
ATOM 10616 C C . VAL G 1 20 ? 87.348 -105.371 -5.670 1.00 32.02 19 VAL G C 1
ATOM 10617 O O . VAL G 1 20 ? 87.039 -106.294 -6.401 1.00 32.14 19 VAL G O 1
ATOM 10621 N N . GLY G 1 21 ? 88.263 -105.487 -4.726 1.00 29.64 20 GLY G N 1
ATOM 10622 C CA . GLY G 1 21 ? 88.827 -106.774 -4.401 1.00 27.07 20 GLY G CA 1
ATOM 10623 C C . GLY G 1 21 ? 90.325 -106.825 -4.506 1.00 28.65 20 GLY G C 1
ATOM 10624 O O . GLY G 1 21 ? 90.900 -107.890 -4.642 1.00 35.42 20 GLY G O 1
ATOM 1062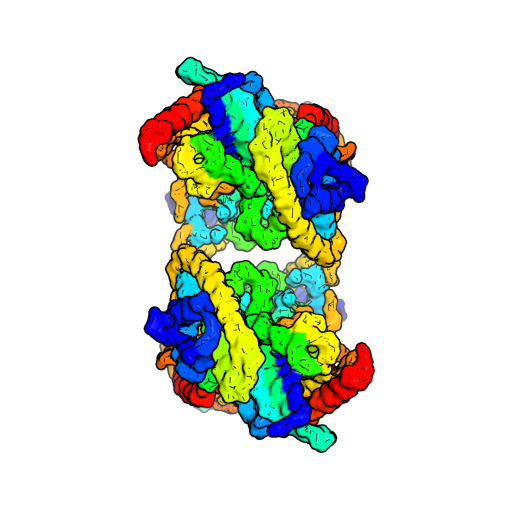5 N N . LYS G 1 22 ? 90.964 -105.673 -4.436 1.00 22.05 21 LYS G N 1
ATOM 10626 C CA . LYS G 1 22 ? 92.406 -105.631 -4.526 1.00 26.16 21 LYS G CA 1
ATOM 10627 C C . LYS G 1 22 ? 93.059 -106.492 -3.469 1.00 31.81 21 LYS G C 1
ATOM 10628 O O . LYS G 1 22 ? 93.831 -107.389 -3.777 1.00 35.28 21 LYS G O 1
ATOM 10634 N N . SER G 1 23 ? 92.739 -106.217 -2.216 1.00 30.38 22 SER G N 1
ATOM 10635 C CA . SER G 1 23 ? 93.365 -106.907 -1.110 1.00 27.96 22 SER G CA 1
ATOM 10636 C C . SER G 1 23 ? 93.062 -108.388 -1.201 1.00 28.38 22 SER G C 1
ATOM 10637 O O . SER G 1 23 ? 93.932 -109.223 -1.022 1.00 29.20 22 SER G O 1
ATOM 10640 N N . CYS G 1 24 ? 91.811 -108.703 -1.492 1.00 28.03 23 CYS G N 1
ATOM 10641 C CA . CYS G 1 24 ? 91.374 -110.074 -1.661 1.00 33.70 23 CYS G CA 1
ATOM 10642 C C . CYS G 1 24 ? 92.158 -110.779 -2.758 1.00 38.98 23 CYS G C 1
ATOM 10643 O O . CYS G 1 24 ? 92.415 -111.969 -2.675 1.00 40.95 23 CYS G O 1
ATOM 10646 N N . LEU G 1 25 ? 92.536 -110.031 -3.785 1.00 36.95 24 LEU G N 1
ATOM 10647 C CA . LEU G 1 25 ? 93.282 -110.578 -4.905 1.00 35.97 24 LEU G CA 1
ATOM 10648 C C . LEU G 1 25 ? 94.709 -110.894 -4.514 1.00 37.04 24 LEU G C 1
ATOM 10649 O O . LEU G 1 25 ? 95.238 -111.940 -4.840 1.00 37.64 24 LEU G O 1
ATOM 10654 N N . LEU G 1 26 ? 95.327 -109.966 -3.808 1.00 35.38 25 LEU G N 1
ATOM 10655 C CA . LEU G 1 26 ? 96.694 -110.123 -3.371 1.00 34.72 25 LEU G CA 1
ATOM 10656 C C . LEU G 1 26 ? 96.838 -111.251 -2.363 1.00 37.62 25 LEU G C 1
ATOM 10657 O O . LEU G 1 26 ? 97.855 -111.927 -2.317 1.00 42.07 25 LEU G O 1
ATOM 10662 N N . LEU G 1 27 ? 95.819 -111.450 -1.547 1.00 38.76 26 LEU G N 1
ATOM 10663 C CA . LEU G 1 27 ? 95.877 -112.482 -0.532 1.00 40.26 26 LEU G CA 1
ATOM 10664 C C . LEU G 1 27 ? 95.784 -113.861 -1.145 1.00 40.72 26 LEU G C 1
ATOM 10665 O O . LEU G 1 27 ? 96.449 -114.789 -0.705 1.00 44.19 26 LEU G O 1
ATOM 10670 N N . ARG G 1 28 ? 94.928 -114.007 -2.143 1.00 38.46 27 ARG G N 1
ATOM 10671 C CA . ARG G 1 28 ? 94.782 -115.284 -2.809 1.00 42.01 27 ARG G CA 1
ATOM 10672 C C . ARG G 1 28 ? 96.067 -115.664 -3.505 1.00 42.60 27 ARG G C 1
ATOM 10673 O O . ARG G 1 28 ? 96.438 -116.825 -3.550 1.00 44.10 27 ARG G O 1
ATOM 10681 N N . PHE G 1 29 ? 96.743 -114.675 -4.062 1.00 40.33 28 PHE G N 1
ATOM 10682 C CA . PHE G 1 29 ? 97.984 -114.929 -4.755 1.00 41.82 28 PHE G CA 1
ATOM 10683 C C . PHE G 1 29 ? 99.069 -115.333 -3.782 1.00 46.61 28 PHE G C 1
ATOM 10684 O O . PHE G 1 29 ? 99.810 -116.270 -4.030 1.00 50.79 28 PHE G O 1
ATOM 10692 N N . ALA G 1 30 ? 99.149 -114.631 -2.664 1.00 47.68 29 ALA G N 1
ATOM 10693 C CA . ALA G 1 30 ? 100.220 -114.841 -1.710 1.00 49.27 29 ALA G CA 1
ATOM 10694 C C . ALA G 1 30 ? 99.963 -115.946 -0.699 1.00 53.84 29 ALA G C 1
ATOM 10695 O O . ALA G 1 30 ? 100.900 -116.486 -0.130 1.00 59.81 29 ALA G O 1
ATOM 10697 N N . ASP G 1 31 ? 98.706 -116.276 -0.456 1.00 50.88 30 ASP G N 1
ATOM 10698 C CA . ASP G 1 31 ? 98.407 -117.224 0.599 1.00 54.23 30 ASP G CA 1
ATOM 10699 C C . ASP G 1 31 ? 97.395 -118.270 0.216 1.00 52.07 30 ASP G C 1
ATOM 10700 O O . ASP G 1 31 ? 97.087 -119.155 0.999 1.00 58.54 30 ASP G O 1
ATOM 10705 N N . ASP G 1 32 ? 96.867 -118.161 -0.988 1.00 51.70 31 ASP G N 1
ATOM 10706 C CA . ASP G 1 32 ? 95.852 -119.089 -1.440 1.00 56.65 31 ASP G CA 1
ATOM 10707 C C . ASP G 1 32 ? 94.718 -119.186 -0.434 1.00 59.83 31 ASP G C 1
ATOM 10708 O O . ASP G 1 32 ? 94.139 -120.248 -0.232 1.00 60.71 31 ASP G O 1
ATOM 10713 N N . THR G 1 33 ? 94.409 -118.060 0.192 1.00 59.44 32 THR G N 1
ATOM 10714 C CA . THR G 1 33 ? 93.327 -117.979 1.155 1.00 56.59 32 THR G CA 1
ATOM 10715 C C . THR G 1 33 ? 92.382 -116.864 0.791 1.00 54.03 32 THR G C 1
ATOM 10716 O O . THR G 1 33 ? 92.678 -116.039 -0.057 1.00 52.48 32 THR G O 1
ATOM 10720 N N . TYR G 1 34 ? 91.236 -116.848 1.448 1.00 54.17 33 TYR G N 1
ATOM 10721 C CA . TYR G 1 34 ? 90.227 -115.844 1.199 1.00 49.01 33 TYR G CA 1
ATOM 10722 C C . TYR G 1 34 ? 89.393 -115.655 2.452 1.00 51.78 33 TYR G C 1
ATOM 10723 O O . TYR G 1 34 ? 88.726 -116.581 2.898 1.00 54.64 33 TYR G O 1
ATOM 10732 N N . THR G 1 35 ? 89.439 -114.458 3.022 1.00 49.55 34 THR G N 1
ATOM 10733 C CA . THR G 1 35 ? 88.587 -114.101 4.148 1.00 48.36 34 THR G CA 1
ATOM 10734 C C . THR G 1 35 ? 87.451 -113.244 3.644 1.00 45.68 34 THR G C 1
ATOM 10735 O O . THR G 1 35 ? 87.621 -112.477 2.712 1.00 41.68 34 THR G O 1
ATOM 10739 N N . GLU G 1 36 ? 86.291 -113.364 4.268 1.00 44.88 35 GLU G N 1
ATOM 10740 C CA . GLU G 1 36 ? 85.152 -112.564 3.869 1.00 43.01 35 GLU G CA 1
ATOM 10741 C C . GLU G 1 36 ? 84.945 -111.377 4.804 1.00 37.68 35 GLU G C 1
ATOM 10742 O O . GLU G 1 36 ? 84.019 -110.601 4.635 1.00 37.90 35 GLU G O 1
ATOM 10748 N N . SER G 1 37 ? 85.838 -111.230 5.769 1.00 36.32 36 SER G N 1
ATOM 10749 C CA . SER G 1 37 ? 85.795 -110.122 6.706 1.00 38.39 36 SER G CA 1
ATOM 10750 C C . SER G 1 37 ? 85.851 -108.777 6.000 1.00 35.63 36 SER G C 1
ATOM 10751 O O . SER G 1 37 ? 86.656 -108.586 5.114 1.00 37.21 36 SER G O 1
ATOM 10754 N N . TYR G 1 38 ? 84.991 -107.852 6.412 1.00 32.23 37 TYR G N 1
ATOM 10755 C CA . TYR G 1 38 ? 84.902 -106.539 5.799 1.00 26.63 37 TYR G CA 1
ATOM 10756 C C . TYR G 1 38 ? 85.955 -105.614 6.365 1.00 31.68 37 TYR G C 1
ATOM 10757 O O . TYR G 1 38 ? 85.661 -104.754 7.181 1.00 30.83 37 TYR G O 1
ATOM 10766 N N . ILE G 1 39 ? 87.189 -105.796 5.927 1.00 36.31 38 ILE G N 1
ATOM 10767 C CA . ILE G 1 39 ? 88.282 -104.949 6.352 1.00 33.49 38 ILE G CA 1
ATOM 10768 C C . ILE G 1 39 ? 88.692 -104.070 5.205 1.00 34.51 38 ILE G C 1
ATOM 10769 O O . ILE G 1 39 ? 88.729 -104.512 4.078 1.00 42.80 38 ILE G O 1
ATOM 10774 N N . SER G 1 40 ? 88.992 -102.816 5.487 1.00 33.95 39 SER G N 1
ATOM 10775 C CA . SER G 1 40 ? 89.441 -101.917 4.446 1.00 30.70 39 SER G CA 1
ATOM 10776 C C . SER G 1 40 ? 90.856 -101.455 4.688 1.00 33.08 39 SER G C 1
ATOM 10777 O O . SER G 1 40 ? 91.219 -101.055 5.784 1.00 31.02 39 SER G O 1
ATOM 10780 N N . THR G 1 41 ? 91.641 -101.506 3.625 1.00 33.11 40 THR G N 1
ATOM 10781 C CA . THR G 1 41 ? 93.057 -101.213 3.661 1.00 28.12 40 THR G CA 1
ATOM 10782 C C . THR G 1 41 ? 93.343 -99.746 3.916 1.00 32.92 40 THR G C 1
ATOM 10783 O O . THR G 1 41 ? 92.796 -98.874 3.262 1.00 36.40 40 THR G O 1
ATOM 10787 N N . ILE G 1 42 ? 94.223 -99.473 4.864 1.00 34.76 41 ILE G N 1
ATOM 10788 C CA . ILE G 1 42 ? 94.693 -98.118 5.073 1.00 36.31 41 ILE G CA 1
ATOM 10789 C C . ILE G 1 42 ? 95.997 -97.908 4.333 1.00 36.36 41 ILE G C 1
ATOM 10790 O O . ILE G 1 42 ? 96.911 -98.711 4.443 1.00 37.58 41 ILE G O 1
ATOM 10795 N N . GLY G 1 43 ? 96.081 -96.829 3.573 1.00 34.77 42 GLY G N 1
ATOM 10796 C CA . GLY G 1 43 ? 97.289 -96.514 2.840 1.00 36.80 42 GLY G CA 1
ATOM 10797 C C . GLY G 1 43 ? 97.733 -97.607 1.891 1.00 37.73 42 GLY G C 1
ATOM 10798 O O . GLY G 1 43 ? 97.119 -97.840 0.861 1.00 36.10 42 GLY G O 1
ATOM 10799 N N . VAL G 1 44 ? 98.819 -98.276 2.234 1.00 35.28 43 VAL G N 1
ATOM 10800 C CA . VAL G 1 44 ? 99.320 -99.345 1.404 1.00 31.94 43 VAL G CA 1
ATOM 10801 C C . VAL G 1 44 ? 99.875 -100.473 2.224 1.00 34.53 43 VAL G C 1
ATOM 10802 O O . VAL G 1 44 ? 100.374 -100.279 3.315 1.00 44.01 43 VAL G O 1
ATOM 10806 N N . ASP G 1 45 ? 99.784 -101.666 1.670 1.00 35.55 44 ASP G N 1
ATOM 10807 C CA . ASP G 1 45 ? 100.391 -102.828 2.264 1.00 37.97 44 ASP G CA 1
ATOM 10808 C C . ASP G 1 45 ? 101.183 -103.515 1.177 1.00 37.50 44 ASP G C 1
ATOM 10809 O O . ASP G 1 45 ? 101.196 -103.067 0.046 1.00 32.04 44 ASP G O 1
ATOM 10814 N N . PHE G 1 46 ? 101.851 -104.600 1.519 1.00 39.83 45 PHE G N 1
ATOM 10815 C CA . PHE G 1 46 ? 102.573 -105.343 0.513 1.00 40.58 45 PHE G CA 1
ATOM 10816 C C . PHE G 1 46 ? 102.832 -106.778 0.903 1.00 40.77 45 PHE G C 1
ATOM 10817 O O . PHE G 1 46 ? 103.081 -107.087 2.056 1.00 40.40 45 PHE G O 1
ATOM 10825 N N . LYS G 1 47 ? 102.762 -107.651 -0.086 1.00 42.77 46 LYS G N 1
ATOM 10826 C CA . LYS G 1 47 ? 103.179 -109.026 0.078 1.00 45.68 46 LYS G CA 1
ATOM 10827 C C . LYS G 1 47 ? 104.191 -109.356 -1.001 1.00 48.95 46 LYS G C 1
ATOM 10828 O O . LYS G 1 47 ? 104.331 -108.617 -1.964 1.00 47.54 46 LYS G O 1
ATOM 10834 N N . ILE G 1 48 ? 104.903 -110.463 -0.840 1.00 50.17 47 ILE G N 1
ATOM 10835 C CA . ILE G 1 48 ? 105.879 -110.864 -1.842 1.00 53.11 47 ILE G CA 1
ATOM 10836 C C . ILE G 1 48 ? 105.830 -112.346 -2.152 1.00 53.85 47 ILE G C 1
ATOM 10837 O O . ILE G 1 48 ? 105.822 -113.176 -1.256 1.00 54.72 47 ILE G O 1
ATOM 10842 N N . ARG G 1 49 ? 105.802 -112.671 -3.436 1.00 53.23 48 ARG G N 1
ATOM 10843 C CA . ARG G 1 49 ? 105.791 -114.058 -3.859 1.00 56.32 48 ARG G CA 1
ATOM 10844 C C . ARG G 1 49 ? 106.725 -114.307 -5.024 1.00 59.74 48 ARG G C 1
ATOM 10845 O O . ARG G 1 49 ? 106.842 -113.493 -5.933 1.00 54.72 48 ARG G O 1
ATOM 10853 N N . THR G 1 50 ? 107.391 -115.451 -4.983 1.00 62.49 49 THR G N 1
ATOM 10854 C CA . THR G 1 50 ? 108.360 -115.800 -6.002 1.00 59.82 49 THR G CA 1
ATOM 10855 C C . THR G 1 50 ? 107.779 -116.822 -6.946 1.00 57.85 49 THR G C 1
ATOM 10856 O O . THR G 1 50 ? 107.322 -117.881 -6.538 1.00 56.15 49 THR G O 1
ATOM 10860 N N . ILE G 1 51 ? 107.803 -116.499 -8.222 1.00 55.94 50 ILE G N 1
ATOM 10861 C CA . ILE G 1 51 ? 107.330 -117.424 -9.213 1.00 58.18 50 ILE G CA 1
ATOM 10862 C C . ILE G 1 51 ? 108.485 -117.772 -10.109 1.00 61.33 50 ILE G C 1
ATOM 10863 O O . ILE G 1 51 ? 109.570 -117.217 -9.983 1.00 57.94 50 ILE G O 1
ATOM 10868 N N . GLU G 1 52 ? 108.244 -118.689 -11.029 1.00 65.70 51 GLU G N 1
ATOM 10869 C CA . GLU G 1 52 ? 109.236 -118.995 -12.029 1.00 69.43 51 GLU G CA 1
ATOM 10870 C C . GLU G 1 52 ? 108.580 -119.025 -13.390 1.00 68.78 51 GLU G C 1
ATOM 10871 O O . GLU G 1 52 ? 107.740 -119.873 -13.664 1.00 69.64 51 GLU G O 1
ATOM 10877 N N . LEU G 1 53 ? 108.951 -118.071 -14.231 1.00 68.70 52 LEU G N 1
ATOM 10878 C CA . LEU G 1 53 ? 108.445 -118.016 -15.591 1.00 69.05 52 LEU G CA 1
ATOM 10879 C C . LEU G 1 53 ? 109.586 -118.195 -16.574 1.00 70.04 52 LEU G C 1
ATOM 10880 O O . LEU G 1 53 ? 110.593 -117.500 -16.502 1.00 69.31 52 LEU G O 1
ATOM 10882 N N . ASP G 1 54 ? 109.427 -119.144 -17.487 1.00 72.15 53 ASP G N 1
ATOM 10883 C CA . ASP G 1 54 ? 110.439 -119.409 -18.492 1.00 74.30 53 ASP G CA 1
ATOM 10884 C C . ASP G 1 54 ? 111.750 -119.776 -17.831 1.00 73.84 53 ASP G C 1
ATOM 10885 O O . ASP G 1 54 ? 112.805 -119.288 -18.218 1.00 73.80 53 ASP G O 1
ATOM 10890 N N . GLY G 1 55 ? 111.678 -120.637 -16.827 1.00 73.04 54 GLY G N 1
ATOM 10891 C CA . GLY G 1 55 ? 112.871 -121.139 -16.177 1.00 74.78 54 GLY G CA 1
ATOM 10892 C C . GLY G 1 55 ? 113.598 -120.080 -15.384 1.00 76.45 54 GLY G C 1
ATOM 10893 O O . GLY G 1 55 ? 114.481 -120.380 -14.586 1.00 79.01 54 GLY G O 1
ATOM 10894 N N . LYS G 1 56 ? 113.222 -118.831 -15.615 1.00 75.54 55 LYS G N 1
ATOM 10895 C CA . LYS G 1 56 ? 113.764 -117.721 -14.856 1.00 74.15 55 LYS G CA 1
ATOM 10896 C C . LYS G 1 56 ? 112.958 -117.516 -13.580 1.00 72.20 55 LYS G C 1
ATOM 10897 O O . LYS G 1 56 ? 111.730 -117.557 -13.588 1.00 67.90 55 LYS G O 1
ATOM 10899 N N . THR G 1 57 ? 113.672 -117.301 -12.485 1.00 68.80 56 THR G N 1
ATOM 10900 C CA . THR G 1 57 ? 113.067 -117.193 -11.176 1.00 66.62 56 THR G CA 1
ATOM 10901 C C . THR G 1 57 ? 112.795 -115.743 -10.808 1.00 67.67 56 THR G C 1
ATOM 10902 O O . THR G 1 57 ? 113.716 -114.959 -10.614 1.00 69.25 56 THR G O 1
ATOM 10906 N N . ILE G 1 58 ? 111.517 -115.400 -10.700 1.00 62.75 57 ILE G N 1
ATOM 10907 C CA . ILE G 1 58 ? 111.116 -114.014 -10.548 1.00 60.85 57 ILE G CA 1
ATOM 10908 C C . ILE G 1 58 ? 110.516 -113.707 -9.192 1.00 62.09 57 ILE G C 1
ATOM 10909 O O . ILE G 1 58 ? 109.628 -114.403 -8.718 1.00 63.20 57 ILE G O 1
ATOM 10914 N N . LYS G 1 59 ? 111.001 -112.640 -8.582 1.00 58.77 58 LYS G N 1
ATOM 10915 C CA . LYS G 1 59 ? 110.533 -112.232 -7.275 1.00 59.08 58 LYS G CA 1
ATOM 10916 C C . LYS G 1 59 ? 109.545 -111.103 -7.444 1.00 54.59 58 LYS G C 1
ATOM 10917 O O . LYS G 1 59 ? 109.850 -110.094 -8.065 1.00 51.58 58 LYS G O 1
ATOM 10923 N N . LEU G 1 60 ? 108.356 -111.276 -6.890 1.00 47.71 59 LEU G N 1
ATOM 10924 C CA . LEU G 1 60 ? 107.322 -110.275 -7.037 1.00 46.65 59 LEU G CA 1
ATOM 10925 C C . LEU G 1 60 ? 107.092 -109.518 -5.746 1.00 50.25 59 LEU G C 1
ATOM 10926 O O . LEU G 1 60 ? 106.719 -110.094 -4.738 1.00 53.72 59 LEU G O 1
ATOM 10931 N N . GLN G 1 61 ? 107.327 -108.217 -5.782 1.00 46.73 60 GLN G N 1
ATOM 10932 C CA . GLN G 1 61 ? 107.107 -107.378 -4.620 1.00 47.55 60 GLN G CA 1
ATOM 10933 C C . GLN G 1 61 ? 105.843 -106.579 -4.836 1.00 45.54 60 GLN G C 1
ATOM 10934 O O . GLN G 1 61 ? 105.871 -105.518 -5.443 1.00 40.19 60 GLN G O 1
ATOM 10940 N N . ILE G 1 62 ? 104.733 -107.093 -4.327 1.00 42.63 61 ILE G N 1
ATOM 10941 C CA . ILE G 1 62 ? 103.429 -106.570 -4.694 1.00 39.45 61 ILE G CA 1
ATOM 10942 C C . ILE G 1 62 ? 102.794 -105.680 -3.641 1.00 41.43 61 ILE G C 1
ATOM 10943 O O . ILE G 1 62 ? 102.583 -106.088 -2.508 1.00 36.93 61 ILE G O 1
ATOM 10948 N N . TRP G 1 63 ? 102.468 -104.464 -4.047 1.00 40.10 62 TRP G N 1
ATOM 10949 C CA . TRP G 1 63 ? 101.905 -103.486 -3.144 1.00 36.40 62 TRP G CA 1
ATOM 10950 C C . TRP G 1 63 ? 100.430 -103.262 -3.386 1.00 37.11 62 TRP G C 1
ATOM 10951 O O . TRP G 1 63 ? 100.007 -102.987 -4.496 1.00 41.46 62 TRP G O 1
ATOM 10962 N N . ASP G 1 64 ? 99.660 -103.351 -2.315 1.00 38.08 63 ASP G N 1
ATOM 10963 C CA . ASP G 1 64 ? 98.243 -103.076 -2.353 1.00 36.65 63 ASP G CA 1
ATOM 10964 C C . ASP G 1 64 ? 97.998 -101.639 -1.956 1.00 33.75 63 ASP G C 1
ATOM 10965 O O . ASP G 1 64 ? 98.629 -101.127 -1.047 1.00 33.60 63 ASP G O 1
ATOM 10970 N N . THR G 1 65 ? 97.075 -100.985 -2.642 1.00 29.10 64 THR G N 1
ATOM 10971 C CA . THR G 1 65 ? 96.719 -99.624 -2.292 1.00 29.16 64 THR G CA 1
ATOM 10972 C C . THR G 1 65 ? 95.280 -99.504 -1.834 1.00 28.88 64 THR G C 1
ATOM 10973 O O . THR G 1 65 ? 94.477 -100.397 -2.022 1.00 27.99 64 THR G O 1
ATOM 10977 N N . ALA G 1 66 ? 94.984 -98.377 -1.212 1.00 30.42 65 ALA G N 1
ATOM 10978 C CA . ALA G 1 66 ? 93.655 -98.065 -0.760 1.00 32.93 65 ALA G CA 1
ATOM 10979 C C . ALA G 1 66 ? 93.012 -97.212 -1.813 1.00 30.26 65 ALA G C 1
ATOM 10980 O O . ALA G 1 66 ? 93.658 -96.371 -2.407 1.00 26.69 65 ALA G O 1
ATOM 10982 N N . GLY G 1 67 ? 91.729 -97.438 -2.040 1.00 29.83 66 GLY G N 1
ATOM 10983 C CA . GLY G 1 67 ? 91.019 -96.785 -3.117 1.00 29.90 66 GLY G CA 1
ATOM 10984 C C . GLY G 1 67 ? 90.426 -95.431 -2.828 1.00 32.50 66 GLY G C 1
ATOM 10985 O O . GLY G 1 67 ? 90.152 -94.679 -3.746 1.00 36.96 66 GLY G O 1
ATOM 10986 N N . GLN G 1 68 ? 90.201 -95.126 -1.559 1.00 31.69 67 GLN G N 1
ATOM 10987 C CA . GLN G 1 68 ? 89.555 -93.876 -1.198 1.00 30.89 67 GLN G CA 1
ATOM 10988 C C . GLN G 1 68 ? 90.434 -92.699 -1.523 1.00 32.76 67 GLN G C 1
ATOM 10989 O O . GLN G 1 68 ? 91.634 -92.766 -1.369 1.00 38.01 67 GLN G O 1
ATOM 10995 N N . GLU G 1 69 ? 89.819 -91.619 -1.976 1.00 34.48 68 GLU G N 1
ATOM 10996 C CA . GLU G 1 69 ? 90.540 -90.431 -2.398 1.00 37.11 68 GLU G CA 1
ATOM 10997 C C . GLU G 1 69 ? 91.307 -89.801 -1.256 1.00 41.15 68 GLU G C 1
ATOM 10998 O O . GLU G 1 69 ? 92.277 -89.084 -1.472 1.00 42.84 68 GLU G O 1
ATOM 11004 N N . ARG G 1 70 ? 90.862 -90.059 -0.035 1.00 43.30 69 ARG G N 1
ATOM 11005 C CA . ARG G 1 70 ? 91.466 -89.439 1.129 1.00 41.47 69 ARG G CA 1
ATOM 11006 C C . ARG G 1 70 ? 92.824 -90.031 1.420 1.00 47.53 69 ARG G C 1
ATOM 11007 O O . ARG G 1 70 ? 93.557 -89.529 2.259 1.00 52.30 69 ARG G O 1
ATOM 11015 N N . PHE G 1 71 ? 93.167 -91.094 0.713 1.00 44.73 70 PHE G N 1
ATOM 11016 C CA . PHE G 1 71 ? 94.440 -91.748 0.927 1.00 41.25 70 PHE G CA 1
ATOM 11017 C C . PHE G 1 71 ? 95.349 -91.568 -0.253 1.00 45.84 70 PHE G C 1
ATOM 11018 O O . PHE G 1 71 ? 9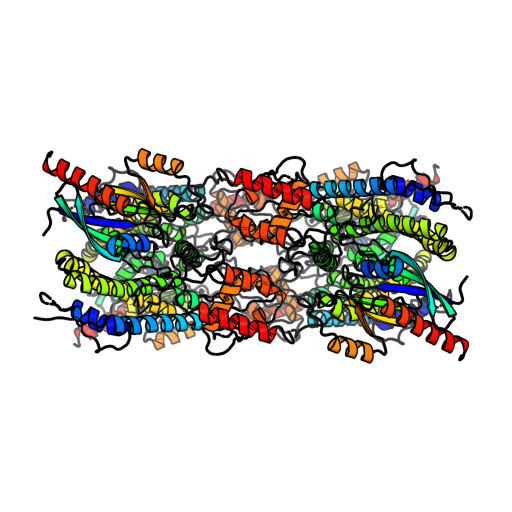6.462 -92.064 -0.256 1.00 49.85 70 PHE G O 1
ATOM 11026 N N . ARG G 1 72 ? 94.870 -90.881 -1.272 1.00 46.28 71 ARG G N 1
ATOM 11027 C CA . ARG G 1 72 ? 95.599 -90.835 -2.520 1.00 46.59 71 ARG G CA 1
ATOM 11028 C C . ARG G 1 72 ? 97.012 -90.350 -2.298 1.00 50.18 71 ARG G C 1
ATOM 11029 O O . ARG G 1 72 ? 97.954 -90.959 -2.772 1.00 52.68 71 ARG G O 1
ATOM 11037 N N . THR G 1 73 ? 97.157 -89.269 -1.550 1.00 53.71 72 THR G N 1
ATOM 11038 C CA . THR G 1 73 ? 98.457 -88.649 -1.364 1.00 56.39 72 THR G CA 1
ATOM 11039 C C . THR G 1 73 ? 99.514 -89.621 -0.891 1.00 53.98 72 THR G C 1
ATOM 11040 O O . THR G 1 73 ? 100.690 -89.436 -1.154 1.00 59.69 72 THR G O 1
ATOM 11044 N N . ILE G 1 74 ? 99.107 -90.660 -0.188 1.00 50.17 73 ILE G N 1
ATOM 11045 C CA . ILE G 1 74 ? 100.076 -91.603 0.318 1.00 50.03 73 ILE G CA 1
ATOM 11046 C C . ILE G 1 74 ? 100.349 -92.650 -0.720 1.00 53.35 73 ILE G C 1
ATOM 11047 O O . ILE G 1 74 ? 101.484 -93.020 -0.963 1.00 57.07 73 ILE G O 1
ATOM 11052 N N . THR G 1 75 ? 99.287 -93.136 -1.334 1.00 50.01 74 THR G N 1
ATOM 11053 C CA . THR G 1 75 ? 99.407 -94.181 -2.323 1.00 44.84 74 THR G CA 1
ATOM 11054 C C . THR G 1 75 ? 100.185 -93.694 -3.522 1.00 46.95 74 THR G C 1
ATOM 11055 O O . THR G 1 75 ? 101.104 -94.352 -3.983 1.00 48.47 74 THR G O 1
ATOM 11059 N N . SER G 1 76 ? 99.817 -92.530 -4.027 1.00 45.25 75 SER G N 1
ATOM 11060 C CA . SER G 1 76 ? 100.381 -92.049 -5.275 1.00 46.69 75 SER G CA 1
ATOM 11061 C C . SER G 1 76 ? 101.891 -92.111 -5.297 1.00 48.42 75 SER G C 1
ATOM 11062 O O . SER G 1 76 ? 102.500 -92.227 -6.351 1.00 49.08 75 SER G O 1
ATOM 11065 N N . SER G 1 77 ? 102.499 -92.039 -4.128 1.00 48.44 76 SER G N 1
ATOM 11066 C CA . SER G 1 77 ? 103.939 -91.933 -4.064 1.00 50.38 76 SER G CA 1
ATOM 11067 C C . SER G 1 77 ? 104.592 -93.274 -4.286 1.00 53.13 76 SER G C 1
ATOM 11068 O O . SER G 1 77 ? 105.811 -93.390 -4.259 1.00 58.82 76 SER G O 1
ATOM 11071 N N . TYR G 1 78 ? 103.779 -94.291 -4.510 1.00 50.04 77 TYR G N 1
ATOM 11072 C CA . TYR G 1 78 ? 104.305 -95.619 -4.767 1.00 48.77 77 TYR G CA 1
ATOM 11073 C C . TYR G 1 78 ? 104.255 -95.969 -6.246 1.00 46.94 77 TYR G C 1
ATOM 11074 O O . TYR G 1 78 ? 104.754 -97.004 -6.656 1.00 49.07 77 TYR G O 1
ATOM 11083 N N . TYR G 1 79 ? 103.659 -95.096 -7.043 1.00 47.23 78 TYR G N 1
ATOM 11084 C CA . TYR G 1 79 ? 103.492 -95.355 -8.464 1.00 53.49 78 TYR G CA 1
ATOM 11085 C C . TYR G 1 79 ? 104.806 -95.396 -9.215 1.00 56.15 78 TYR G C 1
ATOM 11086 O O . TYR G 1 79 ? 105.201 -96.424 -9.744 1.00 55.14 78 TYR G O 1
ATOM 11095 N N . ARG G 1 80 ? 105.477 -94.256 -9.262 1.00 60.57 79 ARG G N 1
ATOM 11096 C CA . ARG G 1 80 ? 106.623 -94.065 -10.136 1.00 65.18 79 ARG G CA 1
ATOM 11097 C C . ARG G 1 80 ? 107.685 -95.139 -10.019 1.00 62.59 79 ARG G C 1
ATOM 11098 O O . ARG G 1 80 ? 108.491 -95.317 -10.923 1.00 66.35 79 ARG G O 1
ATOM 11106 N N . GLY G 1 81 ? 107.691 -95.855 -8.910 1.00 54.18 80 GLY G N 1
ATOM 11107 C CA . GLY G 1 81 ? 108.728 -96.834 -8.682 1.00 53.15 80 GLY G CA 1
ATOM 11108 C C . GLY G 1 81 ? 108.288 -98.219 -9.069 1.00 54.67 80 GLY G C 1
ATOM 11109 O O . GLY G 1 81 ? 108.916 -99.200 -8.701 1.00 58.33 80 GLY G O 1
ATOM 11110 N N . ALA G 1 82 ? 107.208 -98.308 -9.825 1.00 50.59 81 ALA G N 1
ATOM 11111 C CA . ALA G 1 82 ? 106.623 -99.602 -10.097 1.00 47.57 81 ALA G CA 1
ATOM 11112 C C . ALA G 1 82 ? 106.922 -100.080 -11.500 1.00 51.07 81 ALA G C 1
ATOM 11113 O O . ALA G 1 82 ? 107.040 -99.288 -12.426 1.00 49.12 81 ALA G O 1
ATOM 11115 N N . HIS G 1 83 ? 107.055 -101.390 -11.646 1.00 49.81 82 HIS G N 1
ATOM 11116 C CA . HIS G 1 83 ? 107.286 -101.982 -12.943 1.00 52.22 82 HIS G CA 1
ATOM 11117 C C . HIS G 1 83 ? 105.970 -102.199 -13.636 1.00 53.17 82 HIS G C 1
ATOM 11118 O O . HIS G 1 83 ? 105.829 -101.945 -14.822 1.00 54.59 82 HIS G O 1
ATOM 11125 N N . GLY G 1 84 ? 105.000 -102.679 -12.878 1.00 51.84 83 GLY G N 1
ATOM 11126 C CA . GLY G 1 84 ? 103.693 -102.957 -13.420 1.00 47.44 83 GLY G CA 1
ATOM 11127 C C . GLY G 1 84 ? 102.594 -102.564 -12.473 1.00 46.30 83 GLY G C 1
ATOM 11128 O O . GLY G 1 84 ? 102.728 -102.667 -11.264 1.00 44.36 83 GLY G O 1
ATOM 11129 N N . ILE G 1 85 ? 101.492 -102.115 -13.041 1.00 44.98 84 ILE G N 1
ATOM 11130 C CA . ILE G 1 85 ? 100.363 -101.690 -12.252 1.00 39.19 84 ILE G CA 1
ATOM 11131 C C . ILE G 1 85 ? 99.080 -102.299 -12.748 1.00 40.72 84 ILE G C 1
ATOM 11132 O O . ILE G 1 85 ? 98.691 -102.112 -13.889 1.00 39.67 84 ILE G O 1
ATOM 11137 N N . ILE G 1 86 ? 98.415 -103.019 -11.864 1.00 41.10 85 ILE G N 1
ATOM 11138 C CA . ILE G 1 86 ? 97.181 -103.686 -12.200 1.00 39.05 85 ILE G CA 1
ATOM 11139 C C . ILE G 1 86 ? 95.997 -102.862 -11.770 1.00 35.71 85 ILE G C 1
ATOM 11140 O O . ILE G 1 86 ? 95.797 -102.633 -10.595 1.00 41.00 85 ILE G O 1
ATOM 11145 N N . VAL G 1 87 ? 95.199 -102.427 -12.726 1.00 32.74 86 VAL G N 1
ATOM 11146 C CA . VAL G 1 87 ? 93.998 -101.683 -12.418 1.00 32.44 86 VAL G CA 1
ATOM 11147 C C . VAL G 1 87 ? 92.817 -102.608 -12.273 1.00 34.17 86 VAL G C 1
ATOM 11148 O O . VAL G 1 87 ? 92.530 -103.389 -13.160 1.00 33.30 86 VAL G O 1
ATOM 11152 N N . VAL G 1 88 ? 92.107 -102.492 -11.163 1.00 32.58 87 VAL G N 1
ATOM 11153 C CA . VAL G 1 88 ? 91.047 -103.432 -10.866 1.00 28.17 87 VAL G CA 1
ATOM 11154 C C . VAL G 1 88 ? 89.687 -102.790 -10.768 1.00 29.72 87 VAL G C 1
ATOM 11155 O O . VAL G 1 88 ? 89.531 -101.717 -10.212 1.00 32.76 87 VAL G O 1
ATOM 11159 N N . TYR G 1 89 ? 88.695 -103.472 -11.312 1.00 29.33 88 TYR G N 1
ATOM 11160 C CA . TYR G 1 89 ? 87.326 -103.034 -11.169 1.00 28.37 88 TYR G CA 1
ATOM 11161 C C . TYR G 1 89 ? 86.439 -104.197 -10.777 1.00 29.69 88 TYR G C 1
ATOM 11162 O O . TYR G 1 89 ? 86.866 -105.337 -10.767 1.00 28.31 88 TYR G O 1
ATOM 11171 N N . ASP G 1 90 ? 85.199 -103.887 -10.438 1.00 30.00 89 ASP G N 1
ATOM 11172 C CA . ASP G 1 90 ? 84.242 -104.883 -9.997 1.00 32.96 89 ASP G CA 1
ATOM 11173 C C . ASP G 1 90 ? 83.228 -105.134 -11.099 1.00 32.53 89 ASP G C 1
ATOM 11174 O O . ASP G 1 90 ? 82.475 -104.248 -11.463 1.00 27.24 89 ASP G O 1
ATOM 11179 N N . VAL G 1 91 ? 83.200 -106.352 -11.620 1.00 31.46 90 VAL G N 1
ATOM 11180 C CA . VAL G 1 91 ? 82.287 -106.672 -12.709 1.00 38.25 90 VAL G CA 1
ATOM 11181 C C . VAL G 1 91 ? 80.839 -106.407 -12.338 1.00 40.13 90 VAL G C 1
ATOM 11182 O O . VAL G 1 91 ? 79.952 -106.537 -13.167 1.00 44.19 90 VAL G O 1
ATOM 11186 N N . THR G 1 92 ? 80.619 -106.016 -11.090 1.00 37.44 91 THR G N 1
ATOM 11187 C CA . THR G 1 92 ? 79.289 -105.855 -10.520 1.00 40.96 91 THR G CA 1
ATOM 11188 C C . THR G 1 92 ? 78.990 -104.387 -10.297 1.00 38.66 91 THR G C 1
ATOM 11189 O O . THR G 1 92 ? 77.889 -104.004 -9.926 1.00 36.63 91 THR G O 1
ATOM 11193 N N . ASP G 1 93 ? 79.996 -103.570 -10.553 1.00 39.36 92 ASP G N 1
ATOM 11194 C CA . ASP G 1 93 ? 79.944 -102.161 -10.255 1.00 40.51 92 ASP G CA 1
ATOM 11195 C C . ASP G 1 93 ? 80.239 -101.340 -11.507 1.00 43.99 92 ASP G C 1
ATOM 11196 O O . ASP G 1 93 ? 81.363 -101.309 -11.984 1.00 41.63 92 ASP G O 1
ATOM 11201 N N . GLN G 1 94 ? 79.229 -100.669 -12.036 1.00 45.18 93 GLN G N 1
ATOM 11202 C CA . GLN G 1 94 ? 79.411 -99.903 -13.251 1.00 41.49 93 GLN G CA 1
ATOM 11203 C C . GLN G 1 94 ? 80.302 -98.701 -13.033 1.00 39.85 93 GLN G C 1
ATOM 11204 O O . GLN G 1 94 ? 81.073 -98.331 -13.911 1.00 42.08 93 GLN G O 1
ATOM 11210 N N . GLU G 1 95 ? 80.194 -98.079 -11.870 1.00 36.49 94 GLU G N 1
ATOM 11211 C CA . GLU G 1 95 ? 80.989 -96.898 -11.600 1.00 35.69 94 GLU G CA 1
ATOM 11212 C C . GLU G 1 95 ? 82.464 -97.224 -11.438 1.00 35.25 94 GLU G C 1
ATOM 11213 O O . GLU G 1 95 ? 83.314 -96.431 -11.800 1.00 36.38 94 GLU G O 1
ATOM 11215 N N . SER G 1 96 ? 82.769 -98.395 -10.904 1.00 30.73 95 SER G N 1
ATOM 11216 C CA . SER G 1 96 ? 84.153 -98.778 -10.701 1.00 33.04 95 SER G CA 1
ATOM 11217 C C . SER G 1 96 ? 84.849 -98.993 -12.026 1.00 38.35 95 SER G C 1
ATOM 11218 O O . SER G 1 96 ? 86.064 -98.898 -12.130 1.00 43.24 95 SER G O 1
ATOM 11221 N N . TYR G 1 97 ? 84.068 -99.305 -13.041 1.00 39.04 96 TYR G N 1
ATOM 11222 C CA . TYR G 1 97 ? 84.612 -99.514 -14.355 1.00 38.89 96 TYR G CA 1
ATOM 11223 C C . TYR G 1 97 ? 84.712 -98.195 -15.084 1.00 39.60 96 TYR G C 1
ATOM 11224 O O . TYR G 1 97 ? 85.610 -97.982 -15.886 1.00 40.75 96 TYR G O 1
ATOM 11233 N N . ALA G 1 98 ? 83.784 -97.302 -14.806 1.00 37.86 97 ALA G N 1
ATOM 11234 C CA . ALA G 1 98 ? 83.828 -96.007 -15.436 1.00 42.49 97 ALA G CA 1
ATOM 11235 C C . ALA G 1 98 ? 84.993 -95.232 -14.882 1.00 47.09 97 ALA G C 1
ATOM 11236 O O . ALA G 1 98 ? 85.463 -94.290 -15.491 1.00 53.11 97 ALA G O 1
ATOM 11238 N N . ASN G 1 99 ? 85.468 -95.639 -13.720 1.00 44.58 98 ASN G N 1
ATOM 11239 C CA . ASN G 1 99 ? 86.507 -94.890 -13.050 1.00 44.06 98 ASN G CA 1
ATOM 11240 C C . ASN G 1 99 ? 87.872 -95.328 -13.479 1.00 41.95 98 ASN G C 1
ATOM 11241 O O . ASN G 1 99 ? 88.864 -94.701 -13.138 1.00 44.48 98 ASN G O 1
ATOM 11246 N N . VAL G 1 100 ? 87.925 -96.410 -14.229 1.00 37.17 99 VAL G N 1
ATOM 11247 C CA . VAL G 1 100 ? 89.190 -96.905 -14.712 1.00 40.63 99 VAL G CA 1
ATOM 11248 C C . VAL G 1 100 ? 89.891 -95.865 -15.552 1.00 41.53 99 VAL G C 1
ATOM 11249 O O . VAL G 1 100 ? 91.109 -95.792 -15.564 1.00 41.25 99 VAL G O 1
ATOM 11253 N N . LYS G 1 101 ? 89.108 -95.058 -16.253 1.00 42.03 100 LYS G N 1
ATOM 11254 C CA . LYS G 1 101 ? 89.644 -94.010 -17.106 1.00 43.76 100 LYS G CA 1
ATOM 11255 C C . LYS G 1 101 ? 90.411 -93.008 -16.282 1.00 45.98 100 LYS G C 1
ATOM 11256 O O . LYS G 1 101 ? 91.413 -92.460 -16.718 1.00 47.12 100 LYS G O 1
ATOM 11258 N N . GLN G 1 102 ? 89.919 -92.775 -15.078 1.00 47.56 101 GLN G N 1
ATOM 11259 C CA . GLN G 1 102 ? 90.518 -91.825 -14.172 1.00 42.88 101 GLN G CA 1
ATOM 11260 C C . GLN G 1 102 ? 91.706 -92.464 -13.503 1.00 36.61 101 GLN G C 1
ATOM 11261 O O . GLN G 1 102 ? 92.700 -91.814 -13.238 1.00 36.51 101 GLN G O 1
ATOM 11263 N N . TRP G 1 103 ? 91.596 -93.753 -13.237 1.00 35.60 102 TRP G N 1
ATOM 11264 C CA . TRP G 1 103 ? 92.684 -94.485 -12.628 1.00 39.31 102 TRP G CA 1
ATOM 11265 C C . TRP G 1 103 ? 93.863 -94.579 -13.565 1.00 44.35 102 TRP G C 1
ATOM 11266 O O . TRP G 1 103 ? 94.997 -94.707 -13.134 1.00 44.62 102 TRP G O 1
ATOM 11277 N N . LEU G 1 104 ? 93.586 -94.525 -14.857 1.00 46.10 103 LEU G N 1
ATOM 11278 C CA . LEU G 1 104 ? 94.639 -94.577 -15.853 1.00 44.78 103 LEU G CA 1
ATOM 11279 C C . LEU G 1 104 ? 95.286 -93.224 -15.982 1.00 46.81 103 LEU G C 1
ATOM 11280 O O . LEU G 1 104 ? 96.449 -93.114 -16.331 1.00 46.10 103 LEU G O 1
ATOM 11285 N N . GLN G 1 105 ? 94.518 -92.188 -15.700 1.00 45.94 104 GLN G N 1
ATOM 11286 C CA . GLN G 1 105 ? 95.057 -90.848 -15.692 1.00 47.18 104 GLN G CA 1
ATOM 11287 C C . GLN G 1 105 ? 96.066 -90.686 -14.577 1.00 49.77 104 GLN G C 1
ATOM 11288 O O . GLN G 1 105 ? 97.105 -90.076 -14.762 1.00 53.40 104 GLN G O 1
ATOM 11294 N N . GLU G 1 106 ? 95.755 -91.238 -13.416 1.00 50.69 105 GLU G N 1
ATOM 11295 C CA . GLU G 1 106 ? 96.643 -91.144 -12.275 1.00 50.64 105 GLU G CA 1
ATOM 11296 C C . GLU G 1 106 ? 97.946 -91.836 -12.577 1.00 50.30 105 GLU G C 1
ATOM 11297 O O . GLU G 1 106 ? 98.978 -91.501 -12.017 1.00 52.82 105 GLU G O 1
ATOM 11303 N N . ILE G 1 107 ? 97.898 -92.817 -13.463 1.00 46.58 106 ILE G N 1
ATOM 11304 C CA . ILE G 1 107 ? 99.100 -93.532 -13.827 1.00 48.48 106 ILE G CA 1
ATOM 11305 C C . ILE G 1 107 ? 99.948 -92.649 -14.713 1.00 51.50 106 ILE G C 1
ATOM 11306 O O . ILE G 1 107 ? 101.163 -92.626 -14.598 1.00 52.15 106 ILE G O 1
ATOM 11311 N N . ASP G 1 108 ? 99.296 -91.909 -15.593 1.00 50.06 107 ASP G N 1
ATOM 11312 C CA . ASP G 1 108 ? 100.003 -91.005 -16.478 1.00 54.63 107 ASP G CA 1
ATOM 11313 C C . ASP G 1 108 ? 100.639 -89.884 -15.695 1.00 58.75 107 ASP G C 1
ATOM 11314 O O . ASP G 1 108 ? 101.418 -89.110 -16.228 1.00 61.65 107 ASP G O 1
ATOM 11319 N N . ARG G 1 109 ? 100.310 -89.798 -14.419 1.00 58.44 108 ARG G N 1
ATOM 11320 C CA . ARG G 1 109 ? 100.718 -88.654 -13.633 1.00 61.96 108 ARG G CA 1
ATOM 11321 C C . ARG G 1 109 ? 101.794 -88.981 -12.622 1.00 61.45 108 ARG G C 1
ATOM 11322 O O . ARG G 1 109 ? 102.737 -88.225 -12.450 1.00 65.33 108 ARG G O 1
ATOM 11330 N N . TYR G 1 110 ? 101.660 -90.107 -11.948 1.00 58.62 109 TYR G N 1
ATOM 11331 C CA . TYR G 1 110 ? 102.596 -90.423 -10.893 1.00 57.17 109 TYR G CA 1
ATOM 11332 C C . TYR G 1 110 ? 103.533 -91.528 -11.303 1.00 54.35 109 TYR G C 1
ATOM 11333 O O . TYR G 1 110 ? 104.551 -91.750 -10.666 1.00 57.30 109 TYR G O 1
ATOM 11342 N N . ALA G 1 111 ? 103.179 -92.236 -12.363 1.00 53.09 110 ALA G N 1
ATOM 11343 C CA . ALA G 1 111 ? 103.912 -93.434 -12.731 1.00 54.29 110 ALA G CA 1
ATOM 11344 C C . ALA G 1 111 ? 104.962 -93.177 -13.802 1.00 59.97 110 ALA G C 1
ATOM 11345 O O . ALA G 1 111 ? 104.931 -92.160 -14.489 1.00 59.98 110 ALA G O 1
ATOM 11347 N N . SER G 1 112 ? 105.895 -94.109 -13.931 1.00 61.88 111 SER G N 1
ATOM 11348 C CA . SER G 1 112 ? 106.949 -93.992 -14.915 1.00 67.09 111 SER G CA 1
ATOM 11349 C C . SER G 1 112 ? 106.360 -94.090 -16.302 1.00 68.14 111 SER G C 1
ATOM 11350 O O . SER G 1 112 ? 105.292 -94.657 -16.493 1.00 65.93 111 SER G O 1
ATOM 11353 N N . GLU G 1 113 ? 107.063 -93.538 -17.275 1.00 70.74 112 GLU G N 1
ATOM 11354 C CA . GLU G 1 113 ? 106.516 -93.413 -18.613 1.00 69.87 112 GLU G CA 1
ATOM 11355 C C . GLU G 1 113 ? 106.227 -94.753 -19.264 1.00 64.08 112 GLU G C 1
ATOM 11356 O O . GLU G 1 113 ? 105.210 -94.916 -19.918 1.00 61.75 112 GLU G O 1
ATOM 11358 N N . ASN G 1 114 ? 107.120 -95.712 -19.086 1.00 62.18 113 ASN G N 1
ATOM 11359 C CA . ASN G 1 114 ? 106.985 -96.984 -19.774 1.00 64.99 113 ASN G CA 1
ATOM 11360 C C . ASN G 1 114 ? 106.618 -98.115 -18.858 1.00 64.39 113 ASN G C 1
ATOM 11361 O O . ASN G 1 114 ? 107.195 -99.192 -18.927 1.00 65.17 113 ASN G O 1
ATOM 11366 N N . VAL G 1 115 ? 105.643 -97.861 -18.003 1.00 60.70 114 VAL G N 1
ATOM 11367 C CA . VAL G 1 115 ? 105.223 -98.828 -17.020 1.00 53.47 114 VAL G CA 1
ATOM 11368 C C . VAL G 1 115 ? 104.184 -99.755 -17.608 1.00 51.05 114 VAL G C 1
ATOM 11369 O O . VAL G 1 115 ? 103.340 -99.341 -18.391 1.00 50.27 114 VAL G O 1
ATOM 11373 N N . ASN G 1 116 ? 104.257 -101.016 -17.211 1.00 48.37 115 ASN G N 1
ATOM 11374 C CA . ASN G 1 116 ? 103.319 -102.022 -17.660 1.00 48.42 115 ASN G CA 1
ATOM 11375 C C . ASN G 1 116 ? 101.995 -101.975 -16.924 1.00 47.85 115 ASN G C 1
ATOM 11376 O O . ASN G 1 116 ? 101.947 -101.882 -15.706 1.00 51.73 115 ASN G O 1
ATOM 11381 N N . LYS G 1 117 ? 100.921 -102.068 -17.691 1.00 45.14 116 LYS G N 1
ATOM 11382 C CA . LYS G 1 117 ? 99.583 -102.014 -17.158 1.00 41.49 116 LYS G CA 1
ATOM 11383 C C . LYS G 1 117 ? 98.875 -103.341 -17.340 1.00 41.21 116 LYS G C 1
ATOM 11384 O O . LYS G 1 117 ? 99.360 -104.222 -18.031 1.00 45.15 116 LYS G O 1
ATOM 11390 N N . LEU G 1 118 ? 97.719 -103.474 -16.709 1.00 39.83 117 LEU G N 1
ATOM 11391 C CA . LEU G 1 118 ? 96.924 -104.683 -16.812 1.00 39.87 117 LEU G CA 1
ATOM 11392 C C . LEU G 1 118 ? 95.537 -104.462 -16.244 1.00 36.35 117 LEU G C 1
ATOM 11393 O O . LEU G 1 118 ? 95.387 -104.106 -15.091 1.00 32.71 117 LEU G O 1
ATOM 11398 N N . LEU G 1 119 ? 94.522 -104.686 -17.068 1.00 38.09 118 LEU G N 1
ATOM 11399 C CA . LEU G 1 119 ? 93.147 -104.467 -16.657 1.00 38.18 118 LEU G CA 1
ATOM 11400 C C . LEU G 1 119 ? 92.506 -105.726 -16.105 1.00 40.72 118 LEU G C 1
ATOM 11401 O O . LEU G 1 119 ? 92.634 -106.799 -16.665 1.00 41.04 118 LEU G O 1
ATOM 11406 N N . VAL G 1 120 ? 91.804 -105.580 -14.996 1.00 37.95 119 VAL G N 1
ATOM 11407 C CA . VAL G 1 120 ? 91.241 -106.722 -14.311 1.00 36.62 119 VAL G CA 1
ATOM 11408 C C . VAL G 1 120 ? 89.823 -106.475 -13.853 1.00 37.24 119 VAL G C 1
ATOM 11409 O O . VAL G 1 120 ? 89.527 -105.474 -13.221 1.00 34.23 119 VAL G O 1
ATOM 11413 N N . GLY G 1 121 ? 88.948 -107.407 -14.190 1.00 37.09 120 GLY G N 1
ATOM 11414 C CA . GLY G 1 121 ? 87.588 -107.386 -13.713 1.00 34.51 120 GLY G CA 1
ATOM 11415 C C . GLY G 1 121 ? 87.438 -108.477 -12.689 1.00 38.58 120 GLY G C 1
ATOM 11416 O O . GLY G 1 121 ? 87.658 -109.640 -12.989 1.00 39.56 120 GLY G O 1
ATOM 11417 N N . ASN G 1 122 ? 87.079 -108.104 -11.470 1.00 37.80 121 ASN G N 1
ATOM 11418 C CA . ASN G 1 122 ? 87.023 -109.065 -10.386 1.00 34.91 121 ASN G CA 1
ATOM 11419 C C . ASN G 1 122 ? 85.611 -109.413 -9.981 1.00 38.27 121 ASN G C 1
ATOM 11420 O O . ASN G 1 122 ? 84.663 -108.768 -10.401 1.00 38.38 121 ASN G O 1
ATOM 11425 N N . LYS G 1 123 ? 85.486 -110.444 -9.159 1.00 39.88 122 LYS G N 1
ATOM 11426 C CA . LYS G 1 123 ? 84.193 -110.909 -8.683 1.00 39.37 122 LYS G CA 1
ATOM 11427 C C . LYS G 1 123 ? 83.372 -111.509 -9.801 1.00 46.30 122 LYS G C 1
ATOM 11428 O O . LYS G 1 123 ? 82.181 -111.270 -9.893 1.00 49.47 122 LYS G O 1
ATOM 11434 N N . SER G 1 124 ? 84.014 -112.301 -10.644 1.00 47.65 123 SER G N 1
ATOM 11435 C CA . SER G 1 124 ? 83.360 -112.858 -11.808 1.00 47.53 123 SER G CA 1
ATOM 11436 C C . SER G 1 124 ? 82.428 -113.993 -11.431 1.00 46.58 123 SER G C 1
ATOM 11437 O O . SER G 1 124 ? 81.587 -114.398 -12.218 1.00 45.22 123 SER G O 1
ATOM 11440 N N . ASP G 1 125 ? 82.582 -114.501 -10.220 1.00 43.79 124 ASP G N 1
ATOM 11441 C CA . ASP G 1 125 ? 81.766 -115.595 -9.743 1.00 42.65 124 ASP G CA 1
ATOM 11442 C C . ASP G 1 125 ? 80.344 -115.134 -9.514 1.00 43.79 124 ASP G C 1
ATOM 11443 O O . ASP G 1 125 ? 79.427 -115.940 -9.429 1.00 46.96 124 ASP G O 1
ATOM 11448 N N . LEU G 1 126 ? 80.171 -113.829 -9.395 1.00 40.64 125 LEU G N 1
ATOM 11449 C CA . LEU G 1 126 ? 78.862 -113.254 -9.192 1.00 41.17 125 LEU G CA 1
ATOM 11450 C C . LEU G 1 126 ? 78.174 -113.048 -10.518 1.00 45.50 125 LEU G C 1
ATOM 11451 O O . LEU G 1 126 ? 77.975 -111.928 -10.954 1.00 47.64 125 LEU G O 1
ATOM 11456 N N . THR G 1 127 ? 77.794 -114.156 -11.137 1.00 52.89 126 THR G N 1
ATOM 11457 C CA . THR G 1 127 ? 77.184 -114.173 -12.454 1.00 58.67 126 THR G CA 1
ATOM 11458 C C . THR G 1 127 ? 75.908 -113.362 -12.539 1.00 59.99 126 THR G C 1
ATOM 11459 O O . THR G 1 127 ? 75.671 -112.676 -13.526 1.00 60.57 126 THR G O 1
ATOM 11463 N N . THR G 1 128 ? 75.092 -113.449 -11.497 1.00 61.38 127 THR G N 1
ATOM 11464 C CA . THR G 1 128 ? 73.765 -112.857 -11.491 1.00 62.85 127 THR G CA 1
ATOM 11465 C C . THR G 1 128 ? 73.804 -111.357 -11.601 1.00 64.04 127 THR G C 1
ATOM 11466 O O . THR G 1 128 ? 72.989 -110.754 -12.290 1.00 66.91 127 THR G O 1
ATOM 11470 N N . LYS G 1 129 ? 74.762 -110.759 -10.910 1.00 60.16 128 LYS G N 1
ATOM 11471 C CA . LYS G 1 129 ? 74.811 -109.322 -10.772 1.00 54.72 128 LYS G CA 1
ATOM 11472 C C . LYS G 1 129 ? 75.873 -108.701 -11.648 1.00 49.95 128 LYS G C 1
ATOM 11473 O O . LYS G 1 129 ? 76.054 -107.495 -11.634 1.00 47.97 128 LYS G O 1
ATOM 11479 N N . LYS G 1 130 ? 76.579 -109.528 -12.408 1.00 49.45 129 LYS G N 1
ATOM 11480 C CA . LYS G 1 130 ? 77.571 -109.033 -13.350 1.00 48.53 129 LYS G CA 1
ATOM 11481 C C . LYS G 1 130 ? 76.920 -108.029 -14.274 1.00 49.68 129 LYS G C 1
ATOM 11482 O O . LYS G 1 130 ? 75.813 -108.236 -14.732 1.00 51.16 129 LYS G O 1
ATOM 11488 N N . VAL G 1 131 ? 77.613 -106.936 -14.543 1.00 46.97 130 VAL G N 1
ATOM 11489 C CA . VAL G 1 131 ? 76.994 -105.812 -15.210 1.00 48.53 130 VAL G CA 1
ATOM 11490 C C . VAL G 1 131 ? 77.932 -105.124 -16.186 1.00 48.98 130 VAL G C 1
ATOM 11491 O O . VAL G 1 131 ? 77.525 -104.253 -16.941 1.00 47.94 130 VAL G O 1
ATOM 11495 N N . VAL G 1 132 ? 79.200 -105.497 -16.151 1.00 49.43 131 VAL G N 1
ATOM 11496 C CA . VAL G 1 132 ? 80.148 -105.014 -17.139 1.00 47.17 131 VAL G CA 1
ATOM 11497 C C . VAL G 1 132 ? 80.418 -106.155 -18.095 1.00 52.41 131 VAL G C 1
ATOM 11498 O O . VAL G 1 132 ? 81.068 -107.127 -17.732 1.00 50.69 131 VAL G O 1
ATOM 11502 N N . ASP G 1 133 ? 79.909 -106.050 -19.313 1.00 57.40 132 ASP G N 1
ATOM 11503 C CA . ASP G 1 133 ? 80.169 -107.075 -20.306 1.00 60.70 132 ASP G CA 1
ATOM 11504 C C . ASP G 1 133 ? 81.646 -107.114 -20.611 1.00 57.26 132 ASP G C 1
ATOM 11505 O O . ASP G 1 133 ? 82.215 -106.133 -21.065 1.00 57.25 132 ASP G O 1
ATOM 11507 N N . ASN G 1 134 ? 82.265 -108.256 -20.365 1.00 52.36 133 ASN G N 1
ATOM 11508 C CA . ASN G 1 134 ? 83.676 -108.418 -20.641 1.00 56.54 133 ASN G CA 1
ATOM 11509 C C . ASN G 1 134 ? 84.022 -107.955 -22.051 1.00 62.53 133 ASN G C 1
ATOM 11510 O O . ASN G 1 134 ? 84.914 -107.139 -22.248 1.00 63.91 133 ASN G O 1
ATOM 11515 N N . THR G 1 135 ? 83.299 -108.476 -23.027 1.00 63.83 134 THR G N 1
ATOM 11516 C CA . THR G 1 135 ? 83.474 -108.070 -24.406 1.00 62.77 134 THR G CA 1
ATOM 11517 C C . THR G 1 135 ? 83.670 -106.568 -24.548 1.00 62.04 134 THR G C 1
ATOM 11518 O O . THR G 1 135 ? 84.499 -106.122 -25.329 1.00 64.88 134 THR G O 1
ATOM 11522 N N . THR G 1 136 ? 82.901 -105.793 -23.797 1.00 59.56 135 THR G N 1
ATOM 11523 C CA . THR G 1 136 ? 83.013 -104.348 -23.844 1.00 61.97 135 THR G CA 1
ATOM 11524 C C . THR G 1 136 ? 84.334 -103.906 -23.252 1.00 62.38 135 THR G C 1
ATOM 11525 O O . THR G 1 136 ? 84.829 -102.824 -23.551 1.00 62.38 135 THR G O 1
ATOM 11529 N N . ALA G 1 137 ? 84.900 -104.756 -22.410 1.00 59.05 136 ALA G N 1
ATOM 11530 C CA . ALA G 1 137 ? 86.106 -104.419 -21.684 1.00 52.00 136 ALA G CA 1
ATOM 11531 C C . ALA G 1 137 ? 87.349 -104.881 -22.406 1.00 51.81 136 ALA G C 1
ATOM 11532 O O . ALA G 1 137 ? 88.410 -104.305 -22.227 1.00 49.41 136 ALA G O 1
ATOM 11534 N N . LYS G 1 138 ? 87.231 -105.931 -23.207 1.00 53.93 137 LYS G N 1
ATOM 11535 C CA . LYS G 1 138 ? 88.372 -106.383 -23.986 1.00 52.29 137 LYS G CA 1
ATOM 11536 C C . LYS G 1 138 ? 88.642 -105.344 -25.040 1.00 52.39 137 LYS G C 1
ATOM 11537 O O . LYS G 1 138 ? 89.780 -105.030 -25.334 1.00 54.97 137 LYS G O 1
ATOM 11539 N N . GLU G 1 139 ? 87.581 -104.790 -25.594 1.00 52.86 138 GLU G N 1
ATOM 11540 C CA . GLU G 1 139 ? 87.729 -103.760 -26.590 1.00 57.22 138 GLU G CA 1
ATOM 11541 C C . GLU G 1 139 ? 88.590 -102.655 -26.034 1.00 56.15 138 GLU G C 1
ATOM 11542 O O . GLU G 1 139 ? 89.599 -102.282 -26.619 1.00 57.39 138 GLU G O 1
ATOM 11544 N N . PHE G 1 140 ? 88.183 -102.133 -24.889 1.00 53.22 139 PHE G N 1
ATOM 11545 C CA . PHE G 1 140 ? 88.849 -100.987 -24.306 1.00 48.91 139 PHE G CA 1
ATOM 11546 C C . PHE G 1 140 ? 90.292 -101.304 -24.014 1.00 44.41 139 PHE G C 1
ATOM 11547 O O . PHE G 1 140 ? 91.176 -100.517 -24.300 1.00 47.09 139 PHE G O 1
ATOM 11555 N N . ALA G 1 141 ? 90.530 -102.470 -23.445 1.00 44.53 140 ALA G N 1
ATOM 11556 C CA . ALA G 1 141 ? 91.878 -102.874 -23.133 1.00 46.48 140 ALA G CA 1
ATOM 11557 C C . ALA G 1 141 ? 92.673 -102.969 -24.409 1.00 45.95 140 ALA G C 1
ATOM 11558 O O . ALA G 1 141 ? 93.833 -102.594 -24.457 1.00 45.32 140 ALA G O 1
ATOM 11560 N N . ASP G 1 142 ? 92.044 -103.477 -25.454 1.00 52.03 141 ASP G N 1
ATOM 11561 C CA . ASP G 1 142 ? 92.729 -103.611 -26.725 1.00 56.01 141 ASP G CA 1
ATOM 11562 C C . ASP G 1 142 ? 93.046 -102.251 -27.291 1.00 55.10 141 ASP G C 1
ATOM 11563 O O . ASP G 1 142 ? 94.120 -102.036 -27.825 1.00 53.90 141 ASP G O 1
ATOM 11568 N N . SER G 1 143 ? 92.115 -101.323 -27.152 1.00 54.80 142 SER G N 1
ATOM 11569 C CA . SER G 1 143 ? 92.316 -100.003 -27.713 1.00 60.08 142 SER G CA 1
ATOM 11570 C C . SER G 1 143 ? 93.508 -99.316 -27.087 1.00 61.23 142 SER G C 1
ATOM 11571 O O . SER G 1 143 ? 93.872 -98.217 -27.482 1.00 62.98 142 SER G O 1
ATOM 11574 N N . LEU G 1 144 ? 94.121 -99.966 -26.110 1.00 57.84 143 LEU G N 1
ATOM 11575 C CA . LEU G 1 144 ? 95.230 -99.361 -25.398 1.00 56.65 143 LEU G CA 1
ATOM 11576 C C . LEU G 1 144 ? 96.428 -100.275 -25.363 1.00 55.82 143 LEU G C 1
ATOM 11577 O O . LEU G 1 144 ? 97.472 -99.919 -24.836 1.00 54.08 143 LEU G O 1
ATOM 11582 N N . GLY G 1 145 ? 96.271 -101.461 -25.924 1.00 54.67 144 GLY G N 1
ATOM 11583 C CA . GLY G 1 145 ? 97.360 -102.407 -25.981 1.00 54.36 144 GLY G CA 1
ATOM 11584 C C . GLY G 1 145 ? 97.642 -102.975 -24.619 1.00 57.52 144 GLY G C 1
ATOM 11585 O O . GLY G 1 145 ? 98.785 -103.157 -24.226 1.00 61.01 144 GLY G O 1
ATOM 11586 N N . ILE G 1 146 ? 96.577 -103.265 -23.893 1.00 57.24 145 ILE G N 1
ATOM 11587 C CA . ILE G 1 146 ? 96.696 -103.781 -22.550 1.00 49.62 145 ILE G CA 1
ATOM 11588 C C . ILE G 1 146 ? 96.065 -105.145 -22.484 1.00 45.18 145 ILE G C 1
ATOM 11589 O O . ILE G 1 146 ? 95.092 -105.411 -23.170 1.00 49.19 145 ILE G O 1
ATOM 11594 N N . PRO G 1 147 ? 96.628 -106.023 -21.662 1.00 39.27 146 PRO G N 1
ATOM 11595 C CA . PRO G 1 147 ? 96.046 -107.332 -21.411 1.00 37.49 146 PRO G CA 1
ATOM 11596 C C . PRO G 1 147 ? 94.829 -107.202 -20.527 1.00 41.21 146 PRO G C 1
ATOM 11597 O O . PRO G 1 147 ? 94.744 -106.303 -19.701 1.00 43.08 146 PRO G O 1
ATOM 11601 N N . PHE G 1 148 ? 93.895 -108.121 -20.690 1.00 42.56 147 PHE G N 1
ATOM 11602 C CA . PHE G 1 148 ? 92.693 -108.105 -19.893 1.00 41.24 147 PHE G CA 1
ATOM 11603 C C . PHE G 1 148 ? 92.392 -109.479 -19.368 1.00 42.43 147 PHE G C 1
ATOM 11604 O O . PHE G 1 148 ? 92.865 -110.470 -19.896 1.00 49.54 147 PHE G O 1
ATOM 11612 N N . LEU G 1 149 ? 91.587 -109.532 -18.325 1.00 42.99 148 LEU G N 1
ATOM 11613 C CA . LEU G 1 149 ? 91.428 -110.756 -17.589 1.00 44.61 148 LEU G CA 1
ATOM 11614 C C . LEU G 1 149 ? 90.310 -110.575 -16.581 1.00 46.31 148 LEU G C 1
ATOM 11615 O O . LEU G 1 149 ? 90.178 -109.519 -15.976 1.00 46.87 148 LEU G O 1
ATOM 11620 N N . GLU G 1 150 ? 89.495 -111.605 -16.412 1.00 46.81 149 GLU G N 1
ATOM 11621 C CA . GLU G 1 150 ? 88.453 -111.599 -15.400 1.00 40.05 149 GLU G CA 1
ATOM 11622 C C . GLU G 1 150 ? 88.783 -112.596 -14.317 1.00 42.34 149 GLU G C 1
ATOM 11623 O O . GLU G 1 150 ? 89.024 -113.760 -14.593 1.00 41.99 149 GLU G O 1
ATOM 11629 N N . THR G 1 151 ? 88.788 -112.131 -13.075 1.00 44.88 150 THR G N 1
ATOM 11630 C CA . THR G 1 151 ? 89.186 -112.970 -11.959 1.00 44.15 150 THR G CA 1
ATOM 11631 C C . THR G 1 151 ? 88.091 -113.122 -10.927 1.00 45.18 150 THR G C 1
ATOM 11632 O O . THR G 1 151 ? 87.133 -112.368 -10.905 1.00 45.53 150 THR G O 1
ATOM 11636 N N . SER G 1 152 ? 88.245 -114.136 -10.092 1.00 45.33 151 SER G N 1
ATOM 11637 C CA . SER G 1 152 ? 87.472 -114.266 -8.880 1.00 40.33 151 SER G CA 1
ATOM 11638 C C . SER G 1 152 ? 88.418 -114.660 -7.765 1.00 42.12 151 SER G C 1
ATOM 11639 O O . SER G 1 152 ? 88.930 -115.766 -7.733 1.00 42.26 151 SER G O 1
ATOM 11642 N N . ALA G 1 153 ? 88.651 -113.740 -6.846 1.00 41.97 152 ALA G N 1
ATOM 11643 C CA . ALA G 1 153 ? 89.563 -113.985 -5.748 1.00 38.76 152 ALA G CA 1
ATOM 11644 C C . ALA G 1 153 ? 88.993 -115.049 -4.848 1.00 39.86 152 ALA G C 1
ATOM 11645 O O . ALA G 1 153 ? 89.718 -115.742 -4.157 1.00 39.28 152 ALA G O 1
ATOM 11647 N N . LYS G 1 154 ? 87.678 -115.159 -4.860 1.00 40.93 153 LYS G N 1
ATOM 11648 C CA . LYS G 1 154 ? 86.975 -116.109 -4.035 1.00 44.42 153 LYS G CA 1
ATOM 11649 C C . LYS G 1 154 ? 87.114 -117.507 -4.611 1.00 48.05 153 LYS G C 1
ATOM 11650 O O . LYS G 1 154 ? 87.547 -118.428 -3.930 1.00 50.90 153 LYS G O 1
ATOM 11656 N N . ASN G 1 155 ? 86.747 -117.658 -5.877 1.00 48.16 154 ASN G N 1
ATOM 11657 C CA . ASN G 1 155 ? 86.909 -118.925 -6.571 1.00 54.53 154 ASN G CA 1
ATOM 11658 C C . ASN G 1 155 ? 88.370 -119.229 -6.848 1.00 61.28 154 ASN G C 1
ATOM 11659 O O . ASN G 1 155 ? 88.761 -120.384 -6.920 1.00 71.54 154 ASN G O 1
ATOM 11664 N N . ALA G 1 156 ? 89.167 -118.182 -7.025 1.00 56.90 155 ALA G N 1
ATOM 11665 C CA . ALA G 1 156 ? 90.576 -118.322 -7.370 1.00 60.94 155 ALA G CA 1
ATOM 11666 C C . ALA G 1 156 ? 90.779 -118.335 -8.884 1.00 56.02 155 ALA G C 1
ATOM 11667 O O . ALA G 1 156 ? 91.891 -118.472 -9.371 1.00 53.87 155 ALA G O 1
ATOM 11669 N N . THR G 1 157 ? 89.685 -118.167 -9.608 1.00 53.24 156 THR G N 1
ATOM 11670 C CA . THR G 1 157 ? 89.669 -118.187 -11.056 1.00 53.19 156 THR G CA 1
ATOM 11671 C C . THR G 1 157 ? 90.456 -117.056 -11.700 1.00 50.28 156 THR G C 1
ATOM 11672 O O . THR G 1 157 ? 90.091 -115.895 -11.578 1.00 48.89 156 THR G O 1
ATOM 11676 N N . ASN G 1 158 ? 91.529 -117.410 -12.399 1.00 46.40 157 ASN G N 1
ATOM 11677 C CA . ASN G 1 158 ? 92.294 -116.462 -13.206 1.00 43.23 157 ASN G CA 1
ATOM 11678 C C . ASN G 1 158 ? 93.218 -115.564 -12.410 1.00 43.66 157 ASN G C 1
ATOM 11679 O O . ASN G 1 158 ? 93.784 -114.626 -12.944 1.00 44.42 157 ASN G O 1
ATOM 11684 N N . VAL G 1 159 ? 93.359 -115.837 -11.127 1.00 41.73 158 VAL G N 1
ATOM 11685 C CA . VAL G 1 159 ? 94.164 -114.977 -10.293 1.00 39.39 158 VAL G CA 1
ATOM 11686 C C . VAL G 1 159 ? 95.626 -115.205 -10.571 1.00 41.90 158 VAL G C 1
ATOM 11687 O O . VAL G 1 159 ? 96.374 -114.276 -10.823 1.00 44.34 158 VAL G O 1
ATOM 11691 N N . GLU G 1 160 ? 96.028 -116.461 -10.525 1.00 47.48 159 GLU G N 1
ATOM 11692 C CA . GLU G 1 160 ? 97.409 -116.807 -10.748 1.00 49.96 159 GLU G CA 1
ATOM 11693 C C . GLU G 1 160 ? 97.848 -116.350 -12.130 1.00 48.15 159 GLU G C 1
ATOM 11694 O O . GLU G 1 160 ? 98.975 -115.922 -12.316 1.00 47.85 159 GLU G O 1
ATOM 11700 N N . GLN G 1 161 ? 96.944 -116.421 -13.096 1.00 46.62 160 GLN G N 1
ATOM 11701 C CA . GLN G 1 161 ? 97.244 -115.976 -14.445 1.00 49.06 160 GLN G CA 1
ATOM 11702 C C . GLN G 1 161 ? 97.482 -114.489 -14.491 1.00 46.90 160 GLN G C 1
ATOM 11703 O O . GLN G 1 161 ? 98.425 -114.022 -15.115 1.00 47.60 160 GLN G O 1
ATOM 11709 N N . ALA G 1 162 ? 96.606 -113.745 -13.836 1.00 42.94 161 ALA G N 1
ATOM 11710 C CA . ALA G 1 162 ? 96.674 -112.301 -13.859 1.00 39.72 161 ALA G CA 1
ATOM 11711 C C . ALA G 1 162 ? 98.063 -111.828 -13.500 1.00 38.95 161 ALA G C 1
ATOM 11712 O O . ALA G 1 162 ? 98.695 -111.112 -14.256 1.00 43.46 161 ALA G O 1
ATOM 11714 N N . PHE G 1 163 ? 98.548 -112.249 -12.348 1.00 33.37 162 PHE G N 1
ATOM 11715 C CA . PHE G 1 163 ? 99.869 -111.854 -11.914 1.00 41.55 162 PHE G CA 1
ATOM 11716 C C . PHE G 1 163 ? 100.926 -112.450 -12.797 1.00 44.73 162 PHE G C 1
ATOM 11717 O O . PHE G 1 163 ? 102.002 -111.897 -12.957 1.00 45.88 162 PHE G O 1
ATOM 11725 N N . MET G 1 164 ? 100.606 -113.592 -13.372 1.00 46.58 163 MET G N 1
ATOM 11726 C CA . MET G 1 164 ? 101.546 -114.301 -14.201 1.00 47.32 163 MET G CA 1
ATOM 11727 C C . MET G 1 164 ? 101.791 -113.548 -15.486 1.00 48.50 163 MET G C 1
ATOM 11728 O O . MET G 1 164 ? 102.916 -113.444 -15.947 1.00 46.45 163 MET G O 1
ATOM 11733 N N . THR G 1 165 ? 100.735 -113.017 -16.073 1.00 43.89 164 THR G N 1
ATOM 11734 C CA . THR G 1 165 ? 100.894 -112.370 -17.351 1.00 43.68 164 THR G CA 1
ATOM 11735 C C . THR G 1 165 ? 101.471 -110.985 -17.175 1.00 42.77 164 THR G C 1
ATOM 11736 O O . THR G 1 165 ? 102.090 -110.451 -18.080 1.00 42.29 164 THR G O 1
ATOM 11740 N N . MET G 1 166 ? 101.265 -110.395 -16.008 1.00 43.79 165 MET G N 1
ATOM 11741 C CA . MET G 1 166 ? 101.855 -109.101 -15.734 1.00 41.08 165 MET G CA 1
ATOM 11742 C C . MET G 1 166 ? 103.343 -109.271 -15.632 1.00 42.25 165 MET G C 1
ATOM 11743 O O . MET G 1 166 ? 104.101 -108.442 -16.108 1.00 43.76 165 MET G O 1
ATOM 11748 N N . ALA G 1 167 ? 103.751 -110.364 -15.008 1.00 42.43 166 ALA G N 1
ATOM 11749 C CA . ALA G 1 167 ? 105.155 -110.665 -14.825 1.00 42.51 166 ALA G CA 1
ATOM 11750 C C . ALA G 1 167 ? 105.797 -110.897 -16.163 1.00 41.75 166 ALA G C 1
ATOM 11751 O O . ALA G 1 167 ? 106.934 -110.520 -16.391 1.00 41.01 166 ALA G O 1
ATOM 11753 N N . ALA G 1 168 ? 105.043 -111.519 -17.054 1.00 43.83 167 ALA G N 1
ATOM 11754 C CA . ALA G 1 168 ? 105.557 -111.891 -18.352 1.00 46.32 167 ALA G CA 1
ATOM 11755 C C . ALA G 1 168 ? 105.757 -110.674 -19.225 1.00 48.21 167 ALA G C 1
ATOM 11756 O O . ALA G 1 168 ? 106.701 -110.606 -19.994 1.00 49.67 167 ALA G O 1
ATOM 11758 N N . GLU G 1 169 ? 104.869 -109.707 -19.102 1.00 46.83 168 GLU G N 1
ATOM 11759 C CA . GLU G 1 169 ? 104.983 -108.510 -19.900 1.00 52.78 168 GLU G CA 1
ATOM 11760 C C . GLU G 1 169 ? 106.080 -107.598 -19.403 1.00 51.75 168 GLU G C 1
ATOM 11761 O O . GLU G 1 169 ? 106.501 -106.687 -20.099 1.00 54.76 168 GLU G O 1
ATOM 11767 N N . ILE G 1 170 ? 106.544 -107.825 -18.191 1.00 49.05 169 ILE G N 1
ATOM 11768 C CA . ILE G 1 170 ? 107.633 -107.020 -17.705 1.00 48.83 169 ILE G CA 1
ATOM 11769 C C . ILE G 1 170 ? 108.909 -107.658 -18.174 1.00 50.68 169 ILE G C 1
ATOM 11770 O O . ILE G 1 170 ? 109.811 -106.983 -18.635 1.00 54.68 169 ILE G O 1
ATOM 11775 N N . LYS G 1 171 ? 108.978 -108.974 -18.079 1.00 49.40 170 LYS G N 1
ATOM 11776 C CA . LYS G 1 171 ? 110.163 -109.680 -18.518 1.00 49.55 170 LYS G CA 1
ATOM 11777 C C . LYS G 1 171 ? 110.474 -109.339 -19.953 1.00 54.55 170 LYS G C 1
ATOM 11778 O O . LYS G 1 171 ? 111.616 -109.401 -20.378 1.00 57.75 170 LYS G O 1
ATOM 11784 N N . LYS G 1 172 ? 109.444 -108.982 -20.701 1.00 52.22 171 LYS G N 1
ATOM 11785 C CA . LYS G 1 172 ? 109.612 -108.691 -22.104 1.00 53.02 171 LYS G CA 1
ATOM 11786 C C . LYS G 1 172 ? 110.055 -107.261 -22.277 1.00 54.92 171 LYS G C 1
ATOM 11787 O O . LYS G 1 172 ? 110.979 -106.979 -23.019 1.00 58.92 171 LYS G O 1
ATOM 11793 N N . ARG G 1 173 ? 109.382 -106.351 -21.594 1.00 50.94 172 ARG G N 1
ATOM 11794 C CA . ARG G 1 173 ? 109.729 -104.950 -21.710 1.00 53.50 172 ARG G CA 1
ATOM 11795 C C . ARG G 1 173 ? 111.154 -104.703 -21.264 1.00 57.10 172 ARG G C 1
ATOM 11796 O O . ARG G 1 173 ? 111.848 -103.866 -21.825 1.00 58.84 172 ARG G O 1
ATOM 11804 N N . MET G 1 174 ? 111.582 -105.422 -20.238 1.00 56.03 173 MET G N 1
ATOM 11805 C CA . MET G 1 174 ? 112.894 -105.200 -19.672 1.00 55.56 173 MET G CA 1
ATOM 11806 C C . MET G 1 174 ? 113.942 -105.973 -20.436 1.00 58.04 173 MET G C 1
ATOM 11807 O O . MET G 1 174 ? 115.135 -105.734 -20.286 1.00 59.34 173 MET G O 1
ATOM 11812 N N . GLY G 1 175 ? 113.493 -106.912 -21.254 1.00 58.48 174 GLY G N 1
ATOM 11813 C CA . GLY G 1 175 ? 114.377 -107.592 -22.178 1.00 53.17 174 GLY G CA 1
ATOM 11814 C C . GLY G 1 175 ? 114.682 -106.651 -23.320 1.00 54.77 174 GLY G C 1
ATOM 11815 O O . GLY G 1 175 ? 115.777 -106.637 -23.857 1.00 60.49 174 GLY G O 1
ATOM 11816 N N . LEU G 1 176 ? 113.691 -105.854 -23.685 1.00 52.66 175 LEU G N 1
ATOM 11817 C CA . LEU G 1 176 ? 113.842 -104.906 -24.765 1.00 56.75 175 LEU G CA 1
ATOM 11818 C C . LEU G 1 176 ? 114.679 -103.725 -24.344 1.00 63.05 175 LEU G C 1
ATOM 11819 O O . LEU G 1 176 ? 115.343 -103.102 -25.166 1.00 67.84 175 LEU G O 1
ATOM 11824 N N . GLU G 1 177 ? 114.628 -103.393 -23.064 1.00 61.32 176 GLU G N 1
ATOM 11825 C CA . GLU G 1 177 ? 115.332 -102.226 -22.579 1.00 60.77 176 GLU G CA 1
ATOM 11826 C C . GLU G 1 177 ? 116.812 -102.495 -22.475 1.00 59.69 176 GLU G C 1
ATOM 11827 O O . GLU G 1 177 ? 117.626 -101.591 -22.592 1.00 63.47 176 GLU G O 1
ATOM 11833 N N . VAL G 1 178 ? 117.166 -103.745 -22.259 1.00 55.83 177 VAL G N 1
ATOM 11834 C CA . VAL G 1 178 ? 118.561 -104.093 -22.230 1.00 60.44 177 VAL G CA 1
ATOM 11835 C C . VAL G 1 178 ? 119.089 -104.168 -23.643 1.00 67.73 177 VAL G C 1
ATOM 11836 O O . VAL G 1 178 ? 120.265 -103.953 -23.892 1.00 68.73 177 VAL G O 1
ATOM 11840 N N . LEU G 1 179 ? 118.197 -104.466 -24.570 1.00 67.12 178 LEU G N 1
ATOM 11841 C CA . LEU G 1 179 ? 118.583 -104.736 -25.931 1.00 71.19 178 LEU G CA 1
ATOM 11842 C C . LEU G 1 179 ? 118.870 -103.456 -26.681 1.00 75.44 178 LEU G C 1
ATOM 11843 O O . LEU G 1 179 ? 119.993 -103.214 -27.097 1.00 75.37 178 LEU G O 1
ATOM 11848 N N . PHE G 1 180 ? 117.843 -102.636 -26.840 1.00 75.96 179 PHE G N 1
ATOM 11849 C CA . PHE G 1 180 ? 117.937 -101.432 -27.644 1.00 79.24 179 PHE G CA 1
ATOM 11850 C C . PHE G 1 180 ? 118.221 -100.216 -26.796 1.00 85.37 179 PHE G C 1
ATOM 11851 O O . PHE G 1 180 ? 118.219 -100.293 -25.578 1.00 87.60 179 PHE G O 1
ATOM 11859 N N . GLN G 1 181 ? 118.453 -99.086 -27.447 1.00 89.19 180 GLN G N 1
ATOM 11860 C CA . GLN G 1 181 ? 118.821 -97.873 -26.733 1.00 92.53 180 GLN G CA 1
ATOM 11861 C C . GLN G 1 181 ? 117.717 -96.829 -26.769 1.00 96.22 180 GLN G C 1
ATOM 11862 O O . GLN G 1 181 ? 117.843 -95.769 -26.157 1.00 98.33 180 GLN G O 1
ATOM 11864 N N . LYS H 2 11 ? 124.040 -98.045 17.448 1.00 139.54 327 LYS H N 1
ATOM 11865 C CA . LYS H 2 11 ? 123.360 -96.835 17.884 1.00 140.08 327 LYS H CA 1
ATOM 11866 C C . LYS H 2 11 ? 121.884 -96.908 17.547 1.00 138.32 327 LYS H C 1
ATOM 11867 O O . LYS H 2 11 ? 121.458 -96.395 16.521 1.00 135.02 327 LYS H O 1
ATOM 11869 N N . PRO H 2 12 ? 121.099 -97.554 18.417 1.00 140.57 328 PRO H N 1
ATOM 11870 C CA . PRO H 2 12 ? 119.667 -97.798 18.215 1.00 137.58 328 PRO H CA 1
ATOM 11871 C C . PRO H 2 12 ? 118.864 -96.529 18.421 1.00 134.60 328 PRO H C 1
ATOM 11872 O O . PRO H 2 12 ? 119.275 -95.654 19.177 1.00 137.89 328 PRO H O 1
ATOM 11876 N N . LEU H 2 13 ? 117.730 -96.421 17.747 1.00 128.22 329 LEU H N 1
ATOM 11877 C CA . LEU H 2 13 ? 116.953 -95.200 17.836 1.00 123.47 329 LEU H CA 1
ATOM 11878 C C . LEU H 2 13 ? 115.460 -95.457 17.829 1.00 118.42 329 LEU H C 1
ATOM 11879 O O . LEU H 2 13 ? 114.696 -94.645 17.319 1.00 117.24 329 LEU H O 1
ATOM 11884 N N . THR H 2 14 ? 115.013 -96.570 18.382 1.00 113.27 330 THR H N 1
ATOM 11885 C CA . THR H 2 14 ? 113.609 -96.867 18.200 1.00 105.59 330 THR H CA 1
ATOM 11886 C C . THR H 2 14 ? 112.793 -95.793 18.866 1.00 101.55 330 THR H C 1
ATOM 11887 O O . THR H 2 14 ? 113.220 -95.183 19.838 1.00 102.13 330 THR H O 1
ATOM 11891 N N . LEU H 2 15 ? 111.606 -95.582 18.320 1.00 97.31 331 LEU H N 1
ATOM 11892 C CA . LEU H 2 15 ? 110.807 -94.406 18.609 1.00 94.63 331 LEU H CA 1
ATOM 11893 C C . LEU H 2 15 ? 110.125 -94.455 19.953 1.00 95.56 331 LEU H C 1
ATOM 11894 O O . LEU H 2 15 ? 109.400 -95.394 20.284 1.00 91.80 331 LEU H O 1
ATOM 11899 N N . LEU H 2 16 ? 110.382 -93.402 20.717 1.00 97.35 332 LEU H N 1
ATOM 11900 C CA . LEU H 2 16 ? 110.223 -93.454 22.155 1.00 97.37 332 LEU H CA 1
ATOM 11901 C C . LEU H 2 16 ? 108.846 -93.096 22.706 1.00 96.99 332 LEU H C 1
ATOM 11902 O O . LEU H 2 16 ? 108.293 -92.024 22.475 1.00 94.03 332 LEU H O 1
ATOM 11907 N N . MET H 2 17 ? 108.372 -94.059 23.487 1.00 100.54 333 MET H N 1
ATOM 11908 C CA . MET H 2 17 ? 106.989 -94.256 23.862 1.00 103.85 333 MET H CA 1
ATOM 11909 C C . MET H 2 17 ? 106.341 -93.188 24.758 1.00 109.10 333 MET H C 1
ATOM 11910 O O . MET H 2 17 ? 105.388 -92.534 24.325 1.00 110.83 333 MET H O 1
ATOM 11915 N N . THR H 2 18 ? 106.746 -93.081 26.021 1.00 109.56 334 THR H N 1
ATOM 11916 C CA . THR H 2 18 ? 106.013 -92.208 26.918 1.00 109.12 334 THR H CA 1
ATOM 11917 C C . THR H 2 18 ? 106.791 -91.028 27.480 1.00 111.93 334 THR H C 1
ATOM 11918 O O . THR H 2 18 ? 107.418 -91.105 28.542 1.00 112.86 334 THR H O 1
ATOM 11922 N N . SER H 2 19 ? 106.690 -89.916 26.778 1.00 110.70 335 SER H N 1
ATOM 11923 C CA . SER H 2 19 ? 106.780 -88.631 27.430 1.00 107.84 335 SER H CA 1
ATOM 11924 C C . SER H 2 19 ? 105.397 -88.136 27.157 1.00 100.65 335 SER H C 1
ATOM 11925 O O . SER H 2 19 ? 105.023 -87.022 27.529 1.00 97.72 335 SER H O 1
ATOM 11928 N N . SER H 2 20 ? 104.647 -89.017 26.495 1.00 98.77 336 SER H N 1
ATOM 11929 C CA . SER H 2 20 ? 103.280 -88.765 26.060 1.00 95.53 336 SER H CA 1
ATOM 11930 C C . SER H 2 20 ? 102.371 -89.992 26.229 1.00 87.80 336 SER H C 1
ATOM 11931 O O . SER H 2 20 ? 102.772 -91.116 25.960 1.00 87.17 336 SER H O 1
ATOM 11933 N N . THR H 2 21 ? 101.138 -89.757 26.660 1.00 78.37 337 THR H N 1
ATOM 11934 C CA . THR H 2 21 ? 100.156 -90.821 26.824 1.00 71.53 337 THR H CA 1
ATOM 11935 C C . THR H 2 21 ? 98.901 -90.441 26.062 1.00 66.61 337 THR H C 1
ATOM 11936 O O . THR H 2 21 ? 97.842 -91.048 26.198 1.00 65.19 337 THR H O 1
ATOM 11940 N N . SER H 2 22 ? 99.043 -89.404 25.255 1.00 59.55 338 SER H N 1
ATOM 11941 C CA . SER H 2 22 ? 97.976 -88.945 24.404 1.00 53.61 338 SER H CA 1
ATOM 11942 C C . SER H 2 22 ? 98.524 -88.719 23.012 1.00 56.32 338 SER H C 1
ATOM 11943 O O . SER H 2 22 ? 99.621 -88.197 22.828 1.00 59.84 338 SER H O 1
ATOM 11946 N N . PHE H 2 23 ? 97.736 -89.119 22.031 1.00 54.69 339 PHE H N 1
ATOM 11947 C CA . PHE H 2 23 ? 98.190 -89.128 20.667 1.00 55.53 339 PHE H CA 1
ATOM 11948 C C . PHE H 2 23 ? 98.814 -87.814 20.259 1.00 59.23 339 PHE H C 1
ATOM 11949 O O . PHE H 2 23 ? 99.908 -87.788 19.719 1.00 64.07 339 PHE H O 1
ATOM 11957 N N . SER H 2 24 ? 98.130 -86.715 20.512 1.00 63.24 340 SER H N 1
ATOM 11958 C CA . SER H 2 24 ? 98.651 -85.444 20.057 1.00 65.59 340 SER H CA 1
ATOM 11959 C C . SER H 2 24 ? 100.061 -85.243 20.580 1.00 70.04 340 SER H C 1
ATOM 11960 O O . SER H 2 24 ? 100.935 -84.779 19.867 1.00 67.15 340 SER H O 1
ATOM 11963 N N . GLU H 2 25 ? 100.281 -85.619 21.830 1.00 76.40 341 GLU H N 1
ATOM 11964 C CA . GLU H 2 25 ? 101.579 -85.422 22.446 1.00 82.73 341 GLU H CA 1
ATOM 11965 C C . GLU H 2 25 ? 102.511 -86.589 22.181 1.00 81.81 341 GLU H C 1
ATOM 11966 O O . GLU H 2 25 ? 103.721 -86.417 22.122 1.00 83.70 341 GLU H O 1
ATOM 11972 N N . THR H 2 26 ? 101.955 -87.781 22.036 1.00 77.18 342 THR H N 1
ATOM 11973 C CA . THR H 2 26 ? 102.777 -88.904 21.650 1.00 76.75 342 THR H CA 1
ATOM 11974 C C . THR H 2 26 ? 103.430 -88.570 20.329 1.00 73.16 342 THR H C 1
ATOM 11975 O O . THR H 2 26 ? 104.585 -88.896 20.111 1.00 71.20 342 THR H O 1
ATOM 11979 N N . ILE H 2 27 ? 102.692 -87.917 19.442 1.00 70.58 343 ILE H N 1
ATOM 11980 C CA . ILE H 2 27 ? 103.253 -87.563 18.152 1.00 76.57 343 ILE H CA 1
ATOM 11981 C C . ILE H 2 27 ? 104.510 -86.768 18.354 1.00 83.53 343 ILE H C 1
ATOM 11982 O O . ILE H 2 27 ? 105.543 -87.037 17.738 1.00 90.78 343 ILE H O 1
ATOM 11987 N N . ASN H 2 28 ? 104.421 -85.776 19.220 1.00 82.42 344 ASN H N 1
ATOM 11988 C CA . ASN H 2 28 ? 105.457 -84.773 19.289 1.00 84.07 344 ASN H CA 1
ATOM 11989 C C . ASN H 2 28 ? 106.670 -85.159 20.098 1.00 87.73 344 ASN H C 1
ATOM 11990 O O . ASN H 2 28 ? 107.750 -84.658 19.841 1.00 90.54 344 ASN H O 1
ATOM 11995 N N . GLN H 2 29 ? 106.521 -86.047 21.066 1.00 86.95 345 GLN H N 1
ATOM 11996 C CA . GLN H 2 29 ? 107.730 -86.585 21.648 1.00 90.46 345 GLN H CA 1
ATOM 11997 C C . GLN H 2 29 ? 108.414 -87.358 20.534 1.00 95.63 345 GLN H C 1
ATOM 11998 O O . GLN H 2 29 ? 109.592 -87.655 20.611 1.00 102.21 345 GLN H O 1
ATOM 12004 N N . TRP H 2 30 ? 107.662 -87.701 19.500 1.00 90.06 346 TRP H N 1
ATOM 12005 C CA . TRP H 2 30 ? 108.227 -88.432 18.387 1.00 84.40 346 TRP H CA 1
ATOM 12006 C C . TRP H 2 30 ? 108.705 -87.488 17.307 1.00 87.30 346 TRP H C 1
ATOM 12007 O O . TRP H 2 30 ? 109.840 -87.574 16.845 1.00 93.78 346 TRP H O 1
ATOM 12018 N N . ALA H 2 31 ? 107.838 -86.573 16.916 1.00 82.95 347 ALA H N 1
ATOM 12019 C CA . ALA H 2 31 ? 108.242 -85.499 16.040 1.00 86.59 347 ALA H CA 1
ATOM 12020 C C . ALA H 2 31 ? 109.561 -84.965 16.551 1.00 98.79 347 ALA H C 1
ATOM 12021 O O . ALA H 2 31 ? 110.512 -84.822 15.791 1.00 104.70 347 ALA H O 1
ATOM 12023 N N . ASP H 2 32 ? 109.616 -84.676 17.846 1.00 101.19 348 ASP H N 1
ATOM 12024 C CA . ASP H 2 32 ? 110.848 -84.224 18.488 1.00 103.31 348 ASP H CA 1
ATOM 12025 C C . ASP H 2 32 ? 112.045 -85.085 18.093 1.00 99.95 348 ASP H C 1
ATOM 12026 O O . ASP H 2 32 ? 112.932 -84.632 17.383 1.00 102.44 348 ASP H O 1
ATOM 12031 N N . ILE H 2 33 ? 112.052 -86.333 18.547 1.00 96.05 349 ILE H N 1
ATOM 12032 C CA . ILE H 2 33 ? 113.136 -87.258 18.240 1.00 96.03 349 ILE H CA 1
ATOM 12033 C C . ILE H 2 33 ? 113.441 -87.313 16.743 1.00 100.02 349 ILE H C 1
ATOM 12034 O O . ILE H 2 33 ? 114.595 -87.355 16.343 1.00 101.20 349 ILE H O 1
ATOM 12039 N N . LEU H 2 34 ? 112.404 -87.300 15.916 1.00 104.30 350 LEU H N 1
ATOM 12040 C CA . LEU H 2 34 ? 112.591 -87.282 14.469 1.00 106.64 350 LEU H CA 1
ATOM 12041 C C . LEU H 2 34 ? 113.016 -85.906 13.986 1.00 111.42 350 LEU H C 1
ATOM 12042 O O . LEU H 2 34 ? 113.674 -85.781 12.960 1.00 109.88 350 LEU H O 1
ATOM 12044 N N . LYS H 2 35 ? 112.612 -84.871 14.709 1.00 116.47 351 LYS H N 1
ATOM 12045 C CA . LYS H 2 35 ? 113.055 -83.525 14.396 1.00 118.74 351 LYS H CA 1
ATOM 12046 C C . LYS H 2 35 ? 114.500 -83.376 14.836 1.00 121.67 351 LYS H C 1
ATOM 12047 O O . LYS H 2 35 ? 115.289 -82.656 14.221 1.00 120.56 351 LYS H O 1
ATOM 12053 N N . THR H 2 36 ? 114.840 -84.066 15.913 1.00 125.18 352 THR H N 1
ATOM 12054 C CA . THR H 2 36 ? 116.198 -84.062 16.429 1.00 124.08 352 THR H CA 1
ATOM 12055 C C . THR H 2 36 ? 117.095 -84.898 15.519 1.00 125.57 352 THR H C 1
ATOM 12056 O O . THR H 2 36 ? 118.261 -85.138 15.819 1.00 124.42 352 THR H O 1
ATOM 12060 N N . MET H 2 39 ? 119.700 -87.844 12.794 1.00 43.09 355 MET H N 1
ATOM 12061 C CA . MET H 2 39 ? 120.895 -88.487 12.264 1.00 43.56 355 MET H CA 1
ATOM 12062 C C . MET H 2 39 ? 120.637 -89.876 11.688 1.00 43.32 355 MET H C 1
ATOM 12063 O O . MET H 2 39 ? 119.679 -90.093 10.952 1.00 42.79 355 MET H O 1
ATOM 12065 N N . GLU H 2 40 ? 121.501 -90.818 12.040 1.00 112.66 356 GLU H N 1
ATOM 12066 C CA . GLU H 2 40 ? 121.525 -92.112 11.372 1.00 112.72 356 GLU H CA 1
ATOM 12067 C C . GLU H 2 40 ? 121.362 -93.335 12.282 1.00 110.81 356 GLU H C 1
ATOM 12068 O O . GLU H 2 40 ? 120.804 -94.344 11.857 1.00 108.66 356 GLU H O 1
ATOM 12074 N N . LYS H 2 41 ? 121.841 -93.240 13.520 1.00 111.69 357 LYS H N 1
ATOM 12075 C CA . LYS H 2 41 ? 121.836 -94.375 14.444 1.00 110.29 357 LYS H CA 1
ATOM 12076 C C . LYS H 2 41 ? 120.714 -95.358 14.143 1.00 106.72 357 LYS H C 1
ATOM 12077 O O . LYS H 2 41 ? 120.893 -96.297 13.369 1.00 105.68 357 LYS H O 1
ATOM 12083 N N . PHE H 2 44 ? 118.456 -97.515 13.595 1.00 42.36 360 PHE H N 1
ATOM 12084 C CA . PHE H 2 44 ? 117.056 -97.439 13.988 1.00 41.78 360 PHE H CA 1
ATOM 12085 C C . PHE H 2 44 ? 116.398 -98.809 13.946 1.00 41.47 360 PHE H C 1
ATOM 12086 O O . PHE H 2 44 ? 116.333 -99.436 12.901 1.00 41.31 360 PHE H O 1
ATOM 12094 N N . ASP H 2 45 ? 115.922 -99.271 15.093 1.00 96.58 361 ASP H N 1
ATOM 12095 C CA . ASP H 2 45 ? 115.094 -100.456 15.153 1.00 92.14 361 ASP H CA 1
ATOM 12096 C C . ASP H 2 45 ? 113.670 -100.034 15.466 1.00 88.88 361 ASP H C 1
ATOM 12097 O O . ASP H 2 45 ? 113.370 -99.615 16.574 1.00 93.53 361 ASP H O 1
ATOM 12102 N N . SER H 2 46 ? 112.789 -100.143 14.484 1.00 84.04 362 SER H N 1
ATOM 12103 C CA . SER H 2 46 ? 111.402 -99.768 14.672 1.00 83.65 362 SER H CA 1
ATOM 12104 C C . SER H 2 46 ? 110.685 -100.952 15.250 1.00 90.46 362 SER H C 1
ATOM 12105 O O . SER H 2 46 ? 109.549 -100.856 15.704 1.00 92.50 362 SER H O 1
ATOM 12108 N N . ASN H 2 47 ? 111.372 -102.081 15.225 1.00 91.87 363 ASN H N 1
ATOM 12109 C CA . ASN H 2 47 ? 110.834 -103.321 15.748 1.00 92.49 363 ASN H CA 1
ATOM 12110 C C . ASN H 2 47 ? 110.203 -103.177 17.125 1.00 95.18 363 ASN H C 1
ATOM 12111 O O . ASN H 2 47 ? 109.200 -103.802 17.420 1.00 93.35 363 ASN H O 1
ATOM 12116 N N . PRO H 2 48 ? 110.773 -102.332 17.973 1.00 98.52 364 PRO H N 1
ATOM 12117 C CA . PRO H 2 48 ? 110.333 -102.348 19.358 1.00 98.00 364 PRO H CA 1
ATOM 12118 C C . PRO H 2 48 ? 109.143 -101.403 19.559 1.00 97.71 364 PRO H C 1
ATOM 12119 O O . PRO H 2 48 ? 108.352 -101.535 20.499 1.00 96.25 364 PRO H O 1
ATOM 12123 N N . ILE H 2 49 ? 109.020 -100.451 18.645 1.00 96.91 365 ILE H N 1
ATOM 12124 C CA . ILE H 2 49 ? 107.947 -99.483 18.705 1.00 91.82 365 ILE H CA 1
ATOM 12125 C C . ILE H 2 49 ? 106.633 -100.159 19.016 1.00 86.63 365 ILE H C 1
ATOM 12126 O O . ILE H 2 49 ? 106.344 -101.232 18.501 1.00 79.46 365 ILE H O 1
ATOM 12131 N N . ASN H 2 50 ? 105.850 -99.527 19.883 1.00 85.52 366 ASN H N 1
ATOM 12132 C CA . ASN H 2 50 ? 104.526 -100.031 20.208 1.00 81.39 366 ASN H CA 1
ATOM 12133 C C . ASN H 2 50 ? 103.492 -99.387 19.298 1.00 80.50 366 ASN H C 1
ATOM 12134 O O . ASN H 2 50 ? 103.333 -98.170 19.281 1.00 79.95 366 ASN H O 1
ATOM 12139 N N . LEU H 2 51 ? 102.798 -100.215 18.532 1.00 76.45 367 LEU H N 1
ATOM 12140 C CA . LEU H 2 51 ? 101.882 -99.728 17.522 1.00 69.94 367 LEU H CA 1
ATOM 12141 C C . LEU H 2 51 ? 100.462 -99.916 18.011 1.00 63.89 367 LEU H C 1
ATOM 12142 O O . LEU H 2 51 ? 99.578 -99.130 17.700 1.00 61.68 367 LEU H O 1
ATOM 12147 N N . LEU H 2 52 ? 100.250 -100.981 18.767 1.00 61.27 368 LEU H N 1
ATOM 12148 C CA . LEU H 2 52 ? 98.984 -101.188 19.428 1.00 63.08 368 LEU H CA 1
ATOM 12149 C C . LEU H 2 52 ? 98.698 -99.984 20.282 1.00 62.40 368 LEU H C 1
ATOM 12150 O O . LEU H 2 52 ? 97.606 -99.438 20.256 1.00 58.66 368 LEU H O 1
ATOM 12155 N N . GLU H 2 53 ? 99.697 -99.571 21.045 1.00 63.69 369 GLU H N 1
ATOM 12156 C CA . GLU H 2 53 ? 99.549 -98.414 21.893 1.00 65.56 369 GLU H CA 1
ATOM 12157 C C . GLU H 2 53 ? 99.275 -97.201 21.050 1.00 63.30 369 GLU H C 1
ATOM 12158 O O . GLU H 2 53 ? 98.452 -96.369 21.392 1.00 64.11 369 GLU H O 1
ATOM 12164 N N . LEU H 2 54 ? 99.974 -97.081 19.941 1.00 60.90 370 LEU H N 1
ATOM 12165 C CA . LEU H 2 54 ? 99.745 -95.930 19.106 1.00 59.47 370 LEU H CA 1
ATOM 12166 C C . LEU H 2 54 ? 98.325 -95.951 18.596 1.00 58.19 370 LEU H C 1
ATOM 12167 O O . LEU H 2 54 ? 97.694 -94.918 18.445 1.00 56.22 370 LEU H O 1
ATOM 12172 N N . VAL H 2 55 ? 97.833 -97.142 18.307 1.00 57.86 371 VAL H N 1
ATOM 12173 C CA . VAL H 2 55 ? 96.484 -97.299 17.802 1.00 52.31 371 VAL H CA 1
ATOM 12174 C C . VAL H 2 55 ? 95.493 -97.014 18.914 1.00 48.55 371 VAL H C 1
ATOM 12175 O O . VAL H 2 55 ? 94.502 -96.336 18.701 1.00 47.82 371 VAL H O 1
ATOM 12179 N N . LYS H 2 56 ? 95.781 -97.520 20.105 1.00 49.72 372 LYS H N 1
ATOM 12180 C CA . LYS H 2 56 ? 94.930 -97.282 21.256 1.00 49.01 372 LYS H CA 1
ATOM 12181 C C . LYS H 2 56 ? 94.845 -95.803 21.573 1.00 44.33 372 LYS H C 1
ATOM 12182 O O . LYS H 2 56 ? 93.813 -95.314 22.002 1.00 44.93 372 LYS H O 1
ATOM 12184 N N . GLN H 2 57 ? 95.925 -95.079 21.359 1.00 43.66 373 GLN H N 1
ATOM 12185 C CA . GLN H 2 57 ? 95.879 -93.660 21.610 1.00 43.97 373 GLN H CA 1
ATOM 12186 C C . GLN H 2 57 ? 95.115 -92.934 20.534 1.00 47.47 373 GLN H C 1
ATOM 12187 O O . GLN H 2 57 ? 94.285 -92.083 20.817 1.00 53.27 373 GLN H O 1
ATOM 12193 N N . PHE H 2 58 ? 95.410 -93.265 19.291 1.00 49.95 374 PHE H N 1
ATOM 12194 C CA . PHE H 2 58 ? 94.759 -92.615 18.177 1.00 46.71 374 PHE H CA 1
ATOM 12195 C C . PHE H 2 58 ? 93.257 -92.784 18.246 1.00 44.27 374 PHE H C 1
ATOM 12196 O O . PHE H 2 58 ? 92.507 -91.854 17.999 1.00 44.84 374 PHE H O 1
ATOM 12204 N N . ASN H 2 59 ? 92.813 -93.977 18.584 1.00 38.71 375 ASN H N 1
ATOM 12205 C CA . ASN H 2 59 ? 91.391 -94.227 18.615 1.00 38.12 375 ASN H CA 1
ATOM 12206 C C . ASN H 2 59 ? 90.702 -93.336 19.615 1.00 44.90 375 ASN H C 1
ATOM 12207 O O . ASN H 2 59 ? 89.596 -92.872 19.384 1.00 44.22 375 ASN H O 1
ATOM 12212 N N . LEU H 2 60 ? 91.370 -93.086 20.726 1.00 49.73 376 LEU H N 1
ATOM 12213 C CA . LEU H 2 60 ? 90.854 -92.166 21.709 1.00 50.49 376 LEU H CA 1
ATOM 12214 C C . LEU H 2 60 ? 90.831 -90.774 21.143 1.00 48.61 376 LEU H C 1
ATOM 12215 O O . LEU H 2 60 ? 89.887 -90.031 21.347 1.00 52.56 376 LEU H O 1
ATOM 12220 N N . TYR H 2 61 ? 91.883 -90.419 20.432 1.00 42.28 377 TYR H N 1
ATOM 12221 C CA . TYR H 2 61 ? 91.999 -89.095 19.869 1.00 42.49 377 TYR H CA 1
ATOM 12222 C C . TYR H 2 61 ? 90.799 -88.846 18.983 1.00 44.31 377 TYR H C 1
ATOM 12223 O O . TYR H 2 61 ? 90.250 -87.755 18.942 1.00 43.82 377 TYR H O 1
ATOM 12232 N N . VAL H 2 62 ? 90.392 -89.889 18.279 1.00 40.16 378 VAL H N 1
ATOM 12233 C CA . VAL H 2 62 ? 89.297 -89.808 17.338 1.00 41.66 378 VAL H CA 1
ATOM 12234 C C . VAL H 2 62 ? 88.009 -89.647 18.104 1.00 42.97 378 VAL H C 1
ATOM 12235 O O . VAL H 2 62 ? 87.199 -88.787 17.803 1.00 43.49 378 VAL H O 1
ATOM 12239 N N . ASP H 2 63 ? 87.843 -90.473 19.122 1.00 44.36 379 ASP H N 1
ATOM 12240 C CA . ASP H 2 63 ? 86.655 -90.445 19.942 1.00 44.34 379 ASP H CA 1
ATOM 12241 C C . ASP H 2 63 ? 86.516 -89.101 20.630 1.00 46.72 379 ASP H C 1
ATOM 12242 O O . ASP H 2 63 ? 85.449 -88.523 20.644 1.00 46.24 379 ASP H O 1
ATOM 12247 N N . GLU H 2 64 ? 87.600 -88.601 21.202 1.00 47.17 380 GLU H N 1
ATOM 12248 C CA . GLU H 2 64 ? 87.555 -87.332 21.914 1.00 49.45 380 GLU H CA 1
ATOM 12249 C C . GLU H 2 64 ? 87.278 -86.167 20.983 1.00 49.22 380 GLU H C 1
ATOM 12250 O O . GLU H 2 64 ? 86.535 -85.258 21.318 1.00 47.71 380 GLU H O 1
ATOM 12256 N N . LEU H 2 65 ? 87.889 -86.203 19.813 1.00 43.83 381 LEU H N 1
ATOM 12257 C CA . LEU H 2 65 ? 87.677 -85.180 18.812 1.00 44.98 381 LEU H CA 1
ATOM 12258 C C . LEU H 2 65 ? 86.255 -85.215 18.289 1.00 42.52 381 LEU H C 1
ATOM 12259 O O . LEU H 2 65 ? 85.726 -84.215 17.836 1.00 45.53 381 LEU H O 1
ATOM 12264 N N . ALA H 2 66 ? 85.644 -86.383 18.335 1.00 38.54 382 ALA H N 1
ATOM 12265 C CA . ALA H 2 66 ? 84.277 -86.535 17.876 1.00 38.30 382 ALA H CA 1
ATOM 12266 C C . ALA H 2 66 ? 83.316 -85.952 18.885 1.00 42.51 382 ALA H C 1
ATOM 12267 O O . ALA H 2 66 ? 82.438 -85.179 18.536 1.00 46.41 382 ALA H O 1
ATOM 12269 N N . ILE H 2 67 ? 83.477 -86.345 20.136 1.00 41.44 383 ILE H N 1
ATOM 12270 C CA . ILE H 2 67 ? 82.718 -85.768 21.216 1.00 42.28 383 ILE H CA 1
ATOM 12271 C C . ILE H 2 67 ? 82.738 -84.257 21.105 1.00 46.30 383 ILE H C 1
ATOM 12272 O O . ILE H 2 67 ? 81.704 -83.613 20.987 1.00 46.59 383 ILE H O 1
ATOM 12277 N N . THR H 2 68 ? 83.936 -83.700 21.126 1.00 46.62 384 THR H N 1
ATOM 12278 C CA . THR H 2 68 ? 84.116 -82.271 21.050 1.00 48.02 384 THR H CA 1
ATOM 12279 C C . THR H 2 68 ? 83.287 -81.656 19.947 1.00 51.33 384 THR H C 1
ATOM 12280 O O . THR H 2 68 ? 82.628 -80.643 20.142 1.00 54.64 384 THR H O 1
ATOM 12284 N N . CYS H 2 69 ? 83.327 -82.269 18.780 1.00 48.12 385 CYS H N 1
ATOM 12285 C CA . CYS H 2 69 ? 82.615 -81.731 17.647 1.00 49.29 385 CYS H CA 1
ATOM 12286 C C . CYS H 2 69 ? 81.121 -81.691 17.890 1.00 49.55 385 CYS H C 1
ATOM 12287 O O . CYS H 2 69 ? 80.459 -80.732 17.531 1.00 52.83 385 CYS H O 1
ATOM 12290 N N . GLU H 2 70 ? 80.588 -82.727 18.513 1.00 47.19 386 GLU H N 1
ATOM 12291 C CA . GLU H 2 70 ? 79.151 -82.810 18.692 1.00 43.22 386 GLU H CA 1
ATOM 12292 C C . GLU H 2 70 ? 78.691 -81.877 19.790 1.00 48.35 386 GLU H C 1
ATOM 12293 O O . GLU H 2 70 ? 77.537 -81.476 19.836 1.00 50.64 386 GLU H O 1
ATOM 12299 N N . ALA H 2 71 ? 79.611 -81.521 20.670 1.00 50.37 387 ALA H N 1
ATOM 12300 C CA . ALA H 2 71 ? 79.288 -80.655 21.781 1.00 52.00 387 ALA H CA 1
ATOM 12301 C C . ALA H 2 71 ? 79.237 -79.212 21.335 1.00 57.25 387 ALA H C 1
ATOM 12302 O O . ALA H 2 71 ? 78.377 -78.462 21.755 1.00 63.00 387 ALA H O 1
ATOM 12304 N N . ASN H 2 72 ? 80.157 -78.822 20.472 1.00 56.08 388 ASN H N 1
ATOM 12305 C CA . ASN H 2 72 ? 80.217 -77.439 20.042 1.00 59.44 388 ASN H CA 1
ATOM 12306 C C . ASN H 2 72 ? 79.277 -77.154 18.902 1.00 60.90 388 ASN H C 1
ATOM 12307 O O . ASN H 2 72 ? 79.317 -76.086 18.316 1.00 60.35 388 ASN H O 1
ATOM 12312 N N . ASN H 2 73 ? 78.440 -78.125 18.583 1.00 59.89 389 ASN H N 1
ATOM 12313 C CA . ASN H 2 73 ? 77.425 -77.922 17.581 1.00 58.58 389 ASN H CA 1
ATOM 12314 C C . ASN H 2 73 ? 78.059 -77.668 16.251 1.00 52.35 389 ASN H C 1
ATOM 12315 O O . ASN H 2 73 ? 77.519 -76.948 15.429 1.00 52.95 389 ASN H O 1
ATOM 12320 N N . VAL H 2 74 ? 79.211 -78.259 16.024 1.00 47.86 390 VAL H N 1
ATOM 12321 C CA . VAL H 2 74 ? 79.978 -77.869 14.871 1.00 52.20 390 VAL H CA 1
ATOM 12322 C C . VAL H 2 74 ? 79.392 -78.345 13.560 1.00 52.30 390 VAL H C 1
ATOM 12323 O O . VAL H 2 74 ? 79.814 -77.897 12.503 1.00 53.10 390 VAL H O 1
ATOM 12327 N N . TRP H 2 75 ? 78.436 -79.261 13.614 1.00 52.96 391 TRP H N 1
ATOM 12328 C CA . TRP H 2 75 ? 77.821 -79.743 12.388 1.00 52.87 391 TRP H CA 1
ATOM 12329 C C . TRP H 2 75 ? 76.609 -78.913 12.055 1.00 58.44 391 TRP H C 1
ATOM 12330 O O . TRP H 2 75 ? 76.029 -79.057 10.990 1.00 62.03 391 TRP H O 1
ATOM 12341 N N . ALA H 2 76 ? 76.220 -78.053 12.984 0.69 59.01 392 ALA H N 1
ATOM 12342 C CA . ALA H 2 76 ? 75.118 -77.143 12.758 1.00 58.24 392 ALA H CA 1
ATOM 12343 C C . ALA H 2 76 ? 73.889 -77.909 12.302 1.00 63.51 392 ALA H C 1
ATOM 12344 O O . ALA H 2 76 ? 73.212 -78.544 13.107 1.00 65.71 392 ALA H O 1
ATOM 12346 N N . SER H 2 82 ? 63.193 -84.226 11.181 1.00 72.71 398 SER H N 1
ATOM 12347 C CA . SER H 2 82 ? 63.976 -84.597 10.010 1.00 73.37 398 SER H CA 1
ATOM 12348 C C . SER H 2 82 ? 65.456 -84.561 10.317 1.00 75.28 398 SER H C 1
ATOM 12349 O O . SER H 2 82 ? 66.068 -85.589 10.592 1.00 73.84 398 SER H O 1
ATOM 12351 N N . THR H 2 83 ? 66.027 -83.364 10.265 1.00 77.99 399 THR H N 1
ATOM 12352 C CA . THR H 2 83 ? 67.438 -83.177 10.553 1.00 76.31 399 THR H CA 1
ATOM 12353 C C . THR H 2 83 ? 68.262 -84.287 9.935 1.00 70.16 399 THR H C 1
ATOM 12354 O O . THR H 2 83 ? 68.963 -85.003 10.637 1.00 72.33 399 THR H O 1
ATOM 12358 N N . PRO H 2 84 ? 68.182 -84.435 8.613 1.00 59.96 400 PRO H N 1
ATOM 12359 C CA . PRO H 2 84 ? 69.079 -85.388 7.988 1.00 50.63 400 PRO H CA 1
ATOM 12360 C C . PRO H 2 84 ? 70.459 -84.812 8.135 1.00 49.46 400 PRO H C 1
ATOM 12361 O O . PRO H 2 84 ? 70.598 -83.605 8.255 1.00 54.43 400 PRO H O 1
ATOM 12365 N N . ASN H 2 85 ? 71.472 -85.657 8.138 1.00 44.16 401 ASN H N 1
ATOM 12366 C CA . ASN H 2 85 ? 72.820 -85.169 8.303 1.00 39.76 401 ASN H CA 1
ATOM 12367 C C . ASN H 2 85 ? 73.345 -84.494 7.058 1.00 37.74 401 ASN H C 1
ATOM 12368 O O . ASN H 2 85 ? 72.625 -84.307 6.096 1.00 37.56 401 ASN H O 1
ATOM 12373 N N . LEU H 2 86 ? 74.615 -84.130 7.090 1.00 37.44 402 LEU H N 1
ATOM 12374 C CA . LEU H 2 86 ? 75.206 -83.351 6.026 1.00 40.02 402 LEU H CA 1
ATOM 12375 C C . LEU H 2 86 ? 75.316 -84.128 4.733 1.00 38.96 402 LEU H C 1
ATOM 12376 O O . LEU H 2 86 ? 75.269 -83.556 3.656 1.00 47.37 402 LEU H O 1
ATOM 12381 N N . PHE H 2 87 ? 75.464 -85.433 4.845 1.00 33.18 403 PHE H N 1
ATOM 12382 C CA . PHE H 2 87 ? 75.792 -86.255 3.707 1.00 33.33 403 PHE H CA 1
ATOM 12383 C C . PHE H 2 87 ? 74.566 -86.838 3.018 1.00 35.81 403 PHE H C 1
ATOM 12384 O O . PHE H 2 87 ? 74.680 -87.682 2.146 1.00 36.54 403 PHE H O 1
ATOM 12392 N N . ALA H 2 88 ? 73.394 -86.361 3.397 1.00 36.83 404 ALA H N 1
ATOM 12393 C CA . ALA H 2 88 ? 72.150 -86.986 2.981 1.00 38.14 404 ALA H CA 1
ATOM 12394 C C . ALA H 2 88 ? 71.823 -86.801 1.512 1.00 38.99 404 ALA H C 1
ATOM 12395 O O . ALA H 2 88 ? 71.272 -87.695 0.887 1.00 37.92 404 ALA H O 1
ATOM 12397 N N . LEU H 2 89 ? 72.145 -85.640 0.960 1.00 42.80 405 LEU H N 1
ATOM 12398 C CA . LEU H 2 89 ? 71.780 -85.373 -0.417 1.00 47.45 405 LEU H CA 1
ATOM 12399 C C . LEU H 2 89 ? 72.788 -85.935 -1.403 1.00 47.51 405 LEU H C 1
ATOM 12400 O O . LEU H 2 89 ? 72.748 -85.601 -2.577 1.00 54.64 405 LEU H O 1
ATOM 12405 N N . TYR H 2 90 ? 73.671 -86.805 -0.927 1.00 42.44 406 TYR H N 1
ATOM 12406 C CA . TYR H 2 90 ? 74.705 -87.378 -1.766 1.00 39.42 406 TYR H CA 1
ATOM 12407 C C . TYR H 2 90 ? 74.658 -88.892 -1.793 1.00 36.92 406 TYR H C 1
ATOM 12408 O O . TYR H 2 90 ? 75.630 -89.535 -2.163 1.00 35.17 406 TYR H O 1
ATOM 12417 N N . ASP H 2 91 ? 73.526 -89.461 -1.407 1.00 35.13 407 ASP H N 1
ATOM 12418 C CA . ASP H 2 91 ? 73.386 -90.907 -1.359 1.00 36.09 407 ASP H CA 1
ATOM 12419 C C . ASP H 2 91 ? 72.846 -91.480 -2.646 1.00 38.06 407 ASP H C 1
ATOM 12420 O O . ASP H 2 91 ? 71.718 -91.205 -3.016 1.00 43.65 407 ASP H O 1
ATOM 12425 N N . ASN H 2 92 ? 73.636 -92.310 -3.306 1.00 35.20 408 ASN H N 1
ATOM 12426 C CA . ASN H 2 92 ? 73.194 -92.947 -4.530 1.00 39.28 408 ASN H CA 1
ATOM 12427 C C . ASN H 2 92 ? 73.111 -94.447 -4.357 1.00 42.61 408 ASN H C 1
ATOM 12428 O O . ASN H 2 92 ? 73.127 -95.192 -5.326 1.00 47.25 408 ASN H O 1
ATOM 12433 N N . SER H 2 93 ? 73.010 -94.886 -3.114 1.00 39.57 409 SER H N 1
ATOM 12434 C CA . SER H 2 93 ? 73.090 -96.302 -2.804 1.00 36.61 409 SER H CA 1
ATOM 12435 C C . SER H 2 93 ? 71.807 -97.055 -3.109 1.00 35.02 409 SER H C 1
ATOM 12436 O O . SER H 2 93 ? 71.805 -98.272 -3.211 1.00 31.53 409 SER H O 1
ATOM 12439 N N . GLY H 2 94 ? 70.711 -96.334 -3.254 1.00 33.15 410 GLY H N 1
ATOM 12440 C CA . GLY H 2 94 ? 69.459 -96.980 -3.563 1.00 34.60 410 GLY H CA 1
ATOM 12441 C C . GLY H 2 94 ? 68.992 -97.827 -2.406 1.00 40.72 410 GLY H C 1
ATOM 12442 O O . GLY H 2 94 ? 68.282 -98.811 -2.585 1.00 43.43 410 GLY H O 1
ATOM 12443 N N . GLY H 2 95 ? 69.396 -97.429 -1.209 1.00 39.12 411 GLY H N 1
ATOM 12444 C CA . GLY H 2 95 ? 68.992 -98.109 -0.002 1.00 40.25 411 GLY H CA 1
ATOM 12445 C C . GLY H 2 95 ? 69.572 -99.496 0.069 1.00 41.63 411 GLY H C 1
ATOM 12446 O O . GLY H 2 95 ? 69.164 -100.304 0.883 1.00 41.93 411 GLY H O 1
ATOM 12447 N N . GLU H 2 96 ? 70.529 -99.776 -0.799 1.00 41.53 412 GLU H N 1
ATOM 12448 C CA . GLU H 2 96 ? 71.168 -101.074 -0.809 1.00 37.73 412 GLU H CA 1
ATOM 12449 C C . GLU H 2 96 ? 72.235 -101.131 0.266 1.00 32.90 412 GLU H C 1
ATOM 12450 O O . GLU H 2 96 ? 72.697 -100.106 0.750 1.00 30.78 412 GLU H O 1
ATOM 12452 N N . ALA H 2 97 ? 72.607 -102.338 0.655 1.00 29.92 413 ALA H N 1
ATOM 12453 C CA . ALA H 2 97 ? 73.634 -102.518 1.652 1.00 28.01 413 ALA H CA 1
ATOM 12454 C C . ALA H 2 97 ? 74.972 -102.585 0.964 1.00 30.88 413 ALA H C 1
ATOM 12455 O O . ALA H 2 97 ? 75.199 -103.431 0.115 1.00 35.56 413 ALA H O 1
ATOM 12457 N N . ILE H 2 98 ? 75.855 -101.670 1.322 1.00 29.47 414 ILE H N 1
ATOM 12458 C CA . ILE H 2 98 ? 77.190 -101.667 0.772 1.00 29.22 414 ILE H CA 1
ATOM 12459 C C . ILE H 2 98 ? 78.135 -102.257 1.790 1.00 28.66 414 ILE H C 1
ATOM 12460 O O . ILE H 2 98 ? 78.366 -101.677 2.832 1.00 28.66 414 ILE H O 1
ATOM 12465 N N . HIS H 2 99 ? 78.680 -103.418 1.475 1.00 28.65 415 HIS H N 1
ATOM 12466 C CA . HIS H 2 99 ? 79.569 -104.124 2.377 1.00 27.48 415 HIS H CA 1
ATOM 12467 C C . HIS H 2 99 ? 79.118 -104.024 3.813 1.00 27.07 415 HIS H C 1
ATOM 12468 O O . HIS H 2 99 ? 79.818 -103.475 4.648 1.00 33.55 415 HIS H O 1
ATOM 12475 N N . GLY H 2 100 ? 77.944 -104.553 4.101 1.00 28.07 416 GLY H N 1
ATOM 12476 C CA . GLY H 2 100 ? 77.513 -104.711 5.472 1.00 32.95 416 GLY H CA 1
ATOM 12477 C C . GLY H 2 100 ? 76.810 -103.518 6.064 1.00 32.89 416 GLY H C 1
ATOM 12478 O O . GLY H 2 100 ? 76.256 -103.597 7.148 1.00 33.49 416 GLY H O 1
ATOM 12479 N N . HIS H 2 101 ? 76.835 -102.408 5.352 1.00 27.40 417 HIS H N 1
ATOM 12480 C CA . HIS H 2 101 ? 76.193 -101.213 5.842 1.00 21.97 417 HIS H CA 1
ATOM 12481 C C . HIS H 2 101 ? 75.303 -100.606 4.803 1.00 26.48 417 HIS H C 1
ATOM 12482 O O . HIS H 2 101 ? 75.646 -100.528 3.636 1.00 33.35 417 HIS H O 1
ATOM 12489 N N . ALA H 2 102 ? 74.141 -100.175 5.245 1.00 20.44 418 ALA H N 1
ATOM 12490 C CA . ALA H 2 102 ? 73.251 -99.449 4.391 1.00 18.82 418 ALA H CA 1
ATOM 12491 C C . ALA H 2 102 ? 73.250 -98.018 4.855 1.00 21.99 418 ALA H C 1
ATOM 12492 O O . ALA H 2 102 ? 73.633 -97.713 5.975 1.00 27.88 418 ALA H O 1
ATOM 12494 N N . PHE H 2 103 ? 72.831 -97.137 3.972 1.00 23.26 419 PHE H N 1
ATOM 12495 C CA . PHE H 2 103 ? 72.866 -95.733 4.268 1.00 25.38 419 PHE H CA 1
ATOM 12496 C C . PHE H 2 103 ? 71.646 -95.327 5.058 1.00 25.67 419 PHE H C 1
ATOM 12497 O O . PHE H 2 103 ? 70.521 -95.585 4.659 1.00 29.39 419 PHE H O 1
ATOM 12505 N N . VAL H 2 104 ? 71.881 -94.682 6.187 1.00 24.93 420 VAL H N 1
ATOM 12506 C CA . VAL H 2 104 ? 70.808 -94.141 6.989 1.00 24.15 420 VAL H CA 1
ATOM 12507 C C . VAL H 2 104 ? 71.049 -92.668 7.204 1.00 27.53 420 VAL H C 1
ATOM 12508 O O . VAL H 2 104 ? 71.987 -92.282 7.881 1.00 33.62 420 VAL H O 1
ATOM 12512 N N . PRO H 2 105 ? 70.189 -91.837 6.630 1.00 26.38 421 PRO H N 1
ATOM 12513 C CA . PRO H 2 105 ? 70.391 -90.395 6.638 1.00 30.86 421 PRO H CA 1
ATOM 12514 C C . PRO H 2 105 ? 70.251 -89.774 8.017 1.00 34.53 421 PRO H C 1
ATOM 12515 O O . PRO H 2 105 ? 70.258 -88.562 8.120 1.00 40.40 421 PRO H O 1
ATOM 12519 N N . TYR H 2 106 ? 70.140 -90.585 9.056 1.00 31.42 422 TYR H N 1
ATOM 12520 C CA . TYR H 2 106 ? 69.911 -90.058 10.389 1.00 34.89 422 TYR H CA 1
ATOM 12521 C C . TYR H 2 106 ? 71.067 -90.317 11.322 1.00 32.63 422 TYR H C 1
ATOM 12522 O O . TYR H 2 106 ? 71.004 -90.006 12.502 1.00 34.76 422 TYR H O 1
ATOM 12531 N N . TYR H 2 107 ? 72.126 -90.897 10.784 1.00 29.55 423 TYR H N 1
ATOM 12532 C CA . TYR H 2 107 ? 73.349 -91.048 11.532 1.00 28.80 423 TYR H CA 1
ATOM 12533 C C . TYR H 2 107 ? 73.810 -89.682 11.952 1.00 28.88 423 TYR H C 1
ATOM 12534 O O . TYR H 2 107 ? 73.682 -88.728 11.203 1.00 30.19 423 TYR H O 1
ATOM 12543 N N . LYS H 2 108 ? 74.362 -89.591 13.150 1.00 29.79 424 LYS H N 1
ATOM 12544 C CA . LYS H 2 108 ? 74.966 -88.359 13.602 1.00 34.82 424 LYS H CA 1
ATOM 12545 C C . LYS H 2 108 ? 76.352 -88.271 13.029 1.00 35.65 424 LYS H C 1
ATOM 12546 O O . LYS H 2 108 ? 77.060 -89.259 12.972 1.00 35.87 424 LYS H O 1
ATOM 12552 N N . GLU H 2 109 ? 76.742 -87.081 12.606 1.00 35.02 425 GLU H N 1
ATOM 12553 C CA . GLU H 2 109 ? 77.994 -86.917 11.899 1.00 35.61 425 GLU H CA 1
ATOM 12554 C C . GLU H 2 109 ? 79.179 -87.398 12.696 1.00 34.12 425 GLU H C 1
ATOM 12555 O O . GLU H 2 109 ? 80.169 -87.835 12.138 1.00 40.43 425 GLU H O 1
ATOM 12561 N N . SER H 2 110 ? 79.079 -87.309 14.008 1.00 33.04 426 SER H N 1
ATOM 12562 C CA . SER H 2 110 ? 80.190 -87.659 14.861 1.00 32.75 426 SER H CA 1
ATOM 12563 C C . SER H 2 110 ? 80.342 -89.151 14.952 1.00 31.85 426 SER H C 1
ATOM 12564 O O . SER H 2 110 ? 81.396 -89.647 15.296 1.00 35.89 426 SER H O 1
ATOM 12567 N N . ILE H 2 111 ? 79.281 -89.872 14.642 1.00 27.67 427 ILE H N 1
ATOM 12568 C CA . ILE H 2 111 ? 79.347 -91.316 14.657 1.00 26.96 427 ILE H CA 1
ATOM 12569 C C . ILE H 2 111 ? 79.935 -91.807 13.361 1.00 28.78 427 ILE H C 1
ATOM 12570 O O . ILE H 2 111 ? 80.685 -92.764 13.337 1.00 28.34 427 ILE H O 1
ATOM 12575 N N . VAL H 2 112 ? 79.590 -91.127 12.282 1.00 26.67 428 VAL H N 1
ATOM 12576 C CA . VAL H 2 112 ? 80.144 -91.430 10.985 1.00 30.01 428 VAL H CA 1
ATOM 12577 C C . VAL H 2 112 ? 81.631 -91.195 11.024 1.00 32.41 428 VAL H C 1
ATOM 12578 O O . VAL H 2 112 ? 82.406 -91.950 10.464 1.00 33.14 428 VAL H O 1
ATOM 12582 N N . LEU H 2 113 ? 82.005 -90.120 11.697 1.00 33.04 429 LEU H N 1
ATOM 12583 C CA . LEU H 2 113 ? 83.387 -89.767 11.943 1.00 36.00 429 LEU H CA 1
ATOM 12584 C C . LEU H 2 113 ? 84.098 -90.939 12.585 1.00 37.67 429 LEU H C 1
ATOM 12585 O O . LEU H 2 113 ? 85.078 -91.448 12.070 1.00 37.38 429 LEU H O 1
ATOM 12590 N N . ARG H 2 114 ? 83.581 -91.376 13.718 1.00 38.39 430 ARG H N 1
ATOM 12591 C CA . ARG H 2 114 ? 84.189 -92.466 14.444 1.00 35.16 430 ARG H CA 1
ATOM 12592 C C . ARG H 2 114 ? 84.311 -93.708 13.594 1.00 32.51 430 ARG H C 1
ATOM 12593 O O . ARG H 2 114 ? 85.356 -94.336 13.561 1.00 33.89 430 ARG H O 1
ATOM 12601 N N . ARG H 2 115 ? 83.237 -94.060 12.909 1.00 30.85 431 ARG H N 1
ATOM 12602 C CA . ARG H 2 115 ? 83.222 -95.272 12.116 1.00 32.93 431 ARG H CA 1
ATOM 12603 C C . ARG H 2 115 ? 84.240 -95.192 11.000 1.00 31.38 431 ARG H C 1
ATOM 12604 O O . ARG H 2 115 ? 84.807 -96.189 10.605 1.00 31.02 431 ARG H O 1
ATOM 12612 N N . LEU H 2 116 ? 84.479 -93.996 10.496 1.00 29.22 432 LEU H N 1
ATOM 12613 C CA . LEU H 2 116 ? 85.318 -93.845 9.323 1.00 27.77 432 LEU H CA 1
ATOM 12614 C C . LEU H 2 116 ? 86.809 -93.863 9.581 1.00 30.60 432 LEU H C 1
ATOM 12615 O O . LEU H 2 116 ? 87.576 -94.154 8.680 1.00 34.65 432 LEU H O 1
ATOM 12620 N N . PHE H 2 117 ? 87.227 -93.530 10.794 1.00 35.24 433 PHE H N 1
ATOM 12621 C CA . PHE H 2 117 ? 88.635 -93.342 11.067 1.00 26.07 433 PHE H CA 1
ATOM 12622 C C . PHE H 2 117 ? 89.169 -94.188 12.198 1.00 38.43 433 PHE H C 1
ATOM 12623 O O . PHE H 2 117 ? 90.358 -94.210 12.433 1.00 43.03 433 PHE H O 1
ATOM 12631 N N . THR H 2 118 ? 88.303 -94.874 12.915 1.00 35.82 434 THR H N 1
ATOM 12632 C CA . THR H 2 118 ? 88.781 -95.755 13.951 1.00 37.64 434 THR H CA 1
ATOM 12633 C C . THR H 2 118 ? 89.625 -96.822 13.301 1.00 38.32 434 THR H C 1
ATOM 12634 O O . THR H 2 118 ? 89.209 -97.426 12.330 1.00 40.04 434 THR H O 1
ATOM 12638 N N . VAL H 2 119 ? 90.813 -97.052 13.836 1.00 40.58 435 VAL H N 1
ATOM 12639 C CA . VAL H 2 119 ? 91.690 -98.092 13.333 1.00 41.40 435 VAL H CA 1
ATOM 12640 C C . VAL H 2 119 ? 91.517 -99.379 14.134 1.00 45.57 435 VAL H C 1
ATOM 12641 O O . VAL H 2 119 ? 91.426 -99.337 15.351 1.00 46.51 435 VAL H O 1
ATOM 12645 N N . ASP H 2 120 ? 91.450 -100.515 13.446 1.00 39.43 436 ASP H N 1
ATOM 12646 C CA . ASP H 2 120 ? 91.323 -101.803 14.114 1.00 39.41 436 ASP H CA 1
ATOM 12647 C C . ASP H 2 120 ? 92.669 -102.266 14.603 1.00 44.66 436 ASP H C 1
ATOM 12648 O O . ASP H 2 120 ? 93.652 -102.205 13.887 1.00 46.08 436 ASP H O 1
ATOM 12653 N N . PRO H 2 121 ? 92.714 -102.726 15.848 1.00 51.41 437 PRO H N 1
ATOM 12654 C CA . PRO H 2 121 ? 93.932 -103.149 16.528 1.00 53.73 437 PRO H CA 1
ATOM 12655 C C . PRO H 2 121 ? 94.385 -104.493 16.022 1.00 54.07 437 PRO H C 1
ATOM 12656 O O . PRO H 2 121 ? 95.561 -104.815 16.115 1.00 57.03 437 PRO H O 1
ATOM 12660 N N . ASN H 2 122 ? 93.451 -105.263 15.482 1.00 52.16 438 ASN H N 1
ATOM 12661 C CA . ASN H 2 122 ? 93.759 -106.596 15.011 1.00 57.49 438 ASN H CA 1
ATOM 12662 C C . ASN H 2 122 ? 94.314 -106.630 13.598 1.00 52.48 438 ASN H C 1
ATOM 12663 O O . ASN H 2 122 ? 94.959 -107.589 13.217 1.00 53.90 438 ASN H O 1
ATOM 12665 N N . THR H 2 123 ? 94.085 -105.578 12.828 1.00 48.80 439 THR H N 1
ATOM 12666 C CA . THR H 2 123 ? 94.577 -105.554 11.466 1.00 48.09 439 THR H CA 1
ATOM 12667 C C . THR H 2 123 ? 95.334 -104.285 11.165 1.00 46.42 439 THR H C 1
ATOM 12668 O O . THR H 2 123 ? 96.129 -104.233 10.240 1.00 47.40 439 THR H O 1
ATOM 12672 N N . PHE H 2 124 ? 95.076 -103.255 11.946 1.00 49.09 440 PHE H N 1
ATOM 12673 C CA . PHE H 2 124 ? 95.651 -101.953 11.679 1.00 46.92 440 PHE H CA 1
ATOM 12674 C C . PHE H 2 124 ? 95.064 -101.337 10.441 1.00 42.77 440 PHE H C 1
ATOM 12675 O O . PHE H 2 124 ? 95.629 -100.419 9.876 1.00 39.54 440 PHE H O 1
ATOM 12683 N N . ASN H 2 125 ? 93.926 -101.856 10.019 1.00 42.97 441 ASN H N 1
ATOM 12684 C CA . ASN H 2 125 ? 93.202 -101.269 8.919 1.00 43.12 441 ASN H CA 1
ATOM 12685 C C . ASN H 2 125 ? 91.875 -100.747 9.398 1.00 42.14 441 ASN H C 1
ATOM 12686 O O . ASN H 2 125 ? 91.607 -100.711 10.590 1.00 42.33 441 ASN H O 1
ATOM 12691 N N . LEU H 2 126 ? 91.037 -100.347 8.458 1.00 38.43 442 LEU H N 1
ATOM 12692 C CA . LEU H 2 126 ? 89.731 -99.844 8.807 1.00 36.65 442 LEU H CA 1
ATOM 12693 C C . LEU H 2 126 ? 88.678 -100.924 8.742 1.00 35.16 442 LEU H C 1
ATOM 12694 O O . LEU H 2 126 ? 88.729 -101.805 7.895 1.00 39.15 442 LEU H O 1
ATOM 12699 N N . SER H 2 127 ? 87.716 -100.848 9.648 1.00 28.73 443 SER H N 1
ATOM 12700 C CA . SER H 2 127 ? 86.484 -101.583 9.474 1.00 30.46 443 SER H CA 1
ATOM 12701 C C . SER H 2 127 ? 85.645 -100.764 8.526 1.00 28.05 443 SER H C 1
ATOM 12702 O O . SER H 2 127 ? 85.662 -99.541 8.571 1.00 25.60 443 SER H O 1
ATOM 12705 N N . ARG H 2 128 ? 84.923 -101.442 7.653 1.00 25.69 444 ARG H N 1
ATOM 12706 C CA . ARG H 2 128 ? 84.235 -100.760 6.583 1.00 25.94 444 ARG H CA 1
ATOM 12707 C C . ARG H 2 128 ? 82.969 -100.077 7.027 1.00 25.31 444 ARG H C 1
ATOM 12708 O O . ARG H 2 128 ? 82.157 -100.635 7.749 1.00 27.56 444 ARG H O 1
ATOM 12716 N N . PHE H 2 129 ? 82.831 -98.843 6.578 1.00 25.61 445 PHE H N 1
ATOM 12717 C CA . PHE H 2 129 ? 81.628 -98.073 6.752 1.00 27.50 445 PHE H CA 1
ATOM 12718 C C . PHE H 2 129 ? 81.336 -97.540 5.380 1.00 28.94 445 PHE H C 1
ATOM 12719 O O . PHE H 2 129 ? 81.464 -96.354 5.127 1.00 31.30 445 PHE H O 1
ATOM 12727 N N . ALA H 2 130 ? 80.940 -98.438 4.495 1.00 26.74 446 ALA H N 1
ATOM 12728 C CA . ALA H 2 130 ? 81.018 -98.188 3.070 1.00 25.03 446 ALA H CA 1
ATOM 12729 C C . ALA H 2 130 ? 79.955 -97.276 2.492 1.00 28.38 446 ALA H C 1
ATOM 12730 O O . ALA H 2 130 ? 80.187 -96.627 1.488 1.00 35.16 446 ALA H O 1
ATOM 12732 N N . ALA H 2 131 ? 78.799 -97.215 3.122 1.00 27.30 447 ALA H N 1
ATOM 12733 C CA . ALA H 2 131 ? 77.692 -96.484 2.548 1.00 23.55 447 ALA H CA 1
ATOM 12734 C C . ALA H 2 131 ? 77.872 -94.996 2.715 1.00 28.14 447 ALA H C 1
ATOM 12735 O O . ALA H 2 131 ? 77.107 -94.215 2.176 1.00 34.03 447 ALA H O 1
ATOM 12737 N N . PHE H 2 132 ? 78.900 -94.605 3.453 1.00 26.00 448 PHE H N 1
ATOM 12738 C CA . PHE H 2 132 ? 79.170 -93.195 3.686 1.00 30.71 448 PHE H CA 1
ATOM 12739 C C . PHE H 2 132 ? 80.448 -92.752 3.027 1.00 31.99 448 PHE H C 1
ATOM 12740 O O . PHE H 2 132 ? 80.784 -91.580 3.017 1.00 34.52 448 PHE H O 1
ATOM 12748 N N . GLU H 2 133 ? 81.145 -93.712 2.457 1.00 33.50 449 GLU H N 1
ATOM 12749 C CA . GLU H 2 133 ? 82.425 -93.470 1.842 1.00 33.93 449 GLU H CA 1
ATOM 12750 C C . GLU H 2 133 ? 82.303 -92.567 0.632 1.00 35.73 449 GLU H C 1
ATOM 12751 O O . GLU H 2 133 ? 83.158 -91.728 0.392 1.00 38.07 449 GLU H O 1
ATOM 12757 N N . GLY H 2 134 ? 81.229 -92.739 -0.126 1.00 34.16 450 GLY H N 1
ATOM 12758 C CA . GLY H 2 134 ? 81.012 -91.951 -1.319 1.00 33.51 450 GLY H CA 1
ATOM 12759 C C . GLY H 2 134 ? 80.354 -90.620 -1.046 1.00 37.65 450 GLY H C 1
ATOM 12760 O O . GLY H 2 134 ? 80.842 -89.589 -1.479 1.00 39.53 450 GLY H O 1
ATOM 12761 N N . PRO H 2 135 ? 79.228 -90.637 -0.332 1.00 37.37 451 PRO H N 1
ATOM 12762 C CA . PRO H 2 135 ? 78.531 -89.408 0.028 1.00 35.58 451 PRO H CA 1
ATOM 12763 C C . PRO H 2 135 ? 79.429 -88.446 0.769 1.00 37.06 451 PRO H C 1
ATOM 12764 O O . PRO H 2 135 ? 79.259 -87.246 0.653 1.00 37.92 451 PRO H O 1
ATOM 12768 N N . CYS H 2 136 ? 80.373 -88.966 1.533 1.00 34.75 452 CYS H N 1
ATOM 12769 C CA . CYS H 2 136 ? 81.256 -88.096 2.282 1.00 38.61 452 CYS H CA 1
ATOM 12770 C C . CYS H 2 136 ? 82.234 -87.423 1.343 1.00 41.10 452 CYS H C 1
ATOM 12771 O O . CYS H 2 136 ? 82.457 -86.229 1.428 1.00 41.18 452 CYS H O 1
ATOM 12774 N N . GLN H 2 137 ? 82.794 -88.191 0.422 1.00 42.85 453 GLN H N 1
ATOM 12775 C CA . GLN H 2 137 ? 83.695 -87.632 -0.565 1.00 45.14 453 GLN H CA 1
ATOM 12776 C C . GLN H 2 137 ? 83.014 -86.551 -1.366 1.00 45.55 453 GLN H C 1
ATOM 12777 O O . GLN H 2 137 ? 83.558 -85.475 -1.544 1.00 46.94 453 GLN H O 1
ATOM 12783 N N . LEU H 2 138 ? 81.818 -86.833 -1.853 1.00 39.08 454 LEU H N 1
ATOM 12784 C CA . LEU H 2 138 ? 81.081 -85.824 -2.579 1.00 38.52 454 LEU H CA 1
ATOM 12785 C C . LEU H 2 138 ? 80.918 -84.585 -1.723 1.00 42.15 454 LEU H C 1
ATOM 12786 O O . LEU H 2 138 ? 81.201 -83.481 -2.164 1.00 44.22 454 LEU H O 1
ATOM 12791 N N . TYR H 2 139 ? 80.473 -84.763 -0.489 1.00 45.32 455 TYR H N 1
ATOM 12792 C CA . TYR H 2 139 ? 80.299 -83.619 0.384 1.00 47.97 455 TYR H CA 1
ATOM 12793 C C . TYR H 2 139 ? 81.585 -82.837 0.519 1.00 50.12 455 TYR H C 1
ATOM 12794 O O . TYR H 2 139 ? 81.556 -81.630 0.701 1.00 52.20 455 TYR H O 1
ATOM 12803 N N . CYS H 2 140 ? 82.715 -83.523 0.449 1.00 48.52 456 CYS H N 1
ATOM 12804 C CA . CYS H 2 140 ? 83.993 -82.855 0.617 1.00 47.68 456 CYS H CA 1
ATOM 12805 C C . CYS H 2 140 ? 84.271 -81.974 -0.584 1.00 50.24 456 CYS H C 1
ATOM 12806 O O . CYS H 2 140 ? 84.733 -80.851 -0.455 1.00 46.78 456 CYS H O 1
ATOM 12809 N N . ALA H 2 141 ? 83.973 -82.492 -1.763 1.00 53.43 457 ALA H N 1
ATOM 12810 C CA . ALA H 2 141 ? 84.261 -81.771 -2.990 1.00 53.73 457 ALA H CA 1
ATOM 12811 C C . ALA H 2 141 ? 83.422 -80.514 -3.114 1.00 56.70 457 ALA H C 1
ATOM 12812 O O . ALA H 2 141 ? 83.759 -79.615 -3.871 1.00 62.01 457 ALA H O 1
ATOM 12814 N N . ALA H 2 142 ? 82.330 -80.449 -2.367 1.00 51.49 458 ALA H N 1
ATOM 12815 C CA . ALA H 2 142 ? 81.403 -79.340 -2.493 1.00 52.33 458 ALA H CA 1
ATOM 12816 C C . ALA H 2 142 ? 81.541 -78.328 -1.355 1.00 56.00 458 ALA H C 1
ATOM 12817 O O . ALA H 2 142 ? 80.962 -77.249 -1.404 1.00 59.45 458 ALA H O 1
ATOM 12819 N N . HIS H 2 143 ? 82.317 -78.681 -0.338 1.00 55.01 459 HIS H N 1
ATOM 12820 C CA . HIS H 2 143 ? 82.516 -77.808 0.801 1.00 59.55 459 HIS H CA 1
ATOM 12821 C C . HIS H 2 143 ? 83.941 -77.891 1.317 1.00 63.12 459 HIS H C 1
ATOM 12822 O O . HIS H 2 143 ? 84.183 -78.383 2.413 1.00 61.39 459 HIS H O 1
ATOM 12829 N N . ALA H 2 144 ? 84.879 -77.387 0.526 1.00 67.35 460 ALA H N 1
ATOM 12830 C CA . ALA H 2 144 ? 86.297 -77.498 0.839 1.00 68.23 460 ALA H CA 1
ATOM 12831 C C . ALA H 2 144 ? 86.699 -76.735 2.094 1.00 69.16 460 ALA H C 1
ATOM 12832 O O . ALA H 2 144 ? 87.682 -77.070 2.744 1.00 69.23 460 ALA H O 1
ATOM 12834 N N . ASP H 2 145 ? 85.938 -75.707 2.433 1.00 69.27 461 ASP H N 1
ATOM 12835 C CA . ASP H 2 145 ? 86.252 -74.907 3.594 1.00 70.55 461 ASP H CA 1
ATOM 12836 C C . ASP H 2 145 ? 85.724 -75.579 4.845 1.00 70.39 461 ASP H C 1
ATOM 12837 O O . ASP H 2 145 ? 86.078 -75.213 5.963 1.00 71.45 461 ASP H O 1
ATOM 12839 N N . SER H 2 146 ? 84.864 -76.566 4.642 1.00 67.67 462 SER H N 1
ATOM 12840 C CA . SER H 2 146 ? 84.120 -77.180 5.728 1.00 61.62 462 SER H CA 1
ATOM 12841 C C . SER H 2 146 ? 84.981 -77.704 6.856 1.00 59.56 462 SER H C 1
ATOM 12842 O O . SER H 2 146 ? 86.176 -77.893 6.704 1.00 60.75 462 SER H O 1
ATOM 12845 N N . ALA H 2 147 ? 84.342 -77.937 7.992 1.00 56.58 463 ALA H N 1
ATOM 12846 C CA . ALA H 2 147 ? 85.003 -78.488 9.151 1.00 51.14 463 ALA H CA 1
ATOM 12847 C C . ALA H 2 147 ? 85.328 -79.940 8.912 1.00 50.16 463 ALA H C 1
ATOM 12848 O O . ALA H 2 147 ? 86.344 -80.438 9.362 1.00 51.50 463 ALA H O 1
ATOM 12850 N N . TRP H 2 148 ? 84.442 -80.618 8.202 1.00 46.55 464 TRP H N 1
ATOM 12851 C CA . TRP H 2 148 ? 84.585 -82.041 7.975 1.00 44.79 464 TRP H CA 1
ATOM 12852 C C . TRP H 2 148 ? 85.870 -82.328 7.236 1.00 49.67 464 TRP H C 1
ATOM 12853 O O . TRP H 2 148 ? 86.567 -83.293 7.519 1.00 50.54 464 TRP H O 1
ATOM 12864 N N . VAL H 2 149 ? 86.184 -81.480 6.279 1.00 52.06 465 VAL H N 1
ATOM 12865 C CA . VAL H 2 149 ? 87.410 -81.652 5.545 1.00 50.64 465 VAL H CA 1
ATOM 12866 C C . VAL H 2 149 ? 88.613 -81.482 6.443 1.00 50.56 465 VAL H C 1
ATOM 12867 O O . VAL H 2 149 ? 89.527 -82.294 6.422 1.00 49.43 465 VAL H O 1
ATOM 12871 N N . LYS H 2 150 ? 88.615 -80.420 7.231 1.00 50.35 466 LYS H N 1
ATOM 12872 C CA . LYS H 2 150 ? 89.744 -80.146 8.090 1.00 51.10 466 LYS H CA 1
ATOM 12873 C C . LYS H 2 150 ? 89.908 -81.262 9.079 1.00 49.77 466 LYS H C 1
ATOM 12874 O O . LYS H 2 150 ? 90.989 -81.498 9.588 1.00 53.99 466 LYS H O 1
ATOM 12880 N N . ILE H 2 151 ? 88.824 -81.961 9.351 1.00 47.69 467 ILE H N 1
ATOM 12881 C CA . ILE H 2 151 ? 88.897 -83.061 10.278 1.00 47.53 467 ILE H CA 1
ATOM 12882 C C . ILE H 2 151 ? 89.361 -84.299 9.568 1.00 46.88 467 ILE H C 1
ATOM 12883 O O . ILE H 2 151 ? 90.128 -85.074 10.113 1.00 46.34 467 ILE H O 1
ATOM 12888 N N . GLN H 2 152 ? 88.889 -84.497 8.348 1.00 42.37 468 GLN H N 1
ATOM 12889 C CA . GLN H 2 152 ? 89.342 -85.629 7.571 1.00 39.13 468 GLN H CA 1
ATOM 12890 C C . GLN H 2 152 ? 90.821 -85.472 7.372 1.00 39.58 468 GLN H C 1
ATOM 12891 O O . GLN H 2 152 ? 91.593 -86.378 7.642 1.00 43.39 468 GLN H O 1
ATOM 12897 N N . THR H 2 153 ? 91.223 -84.305 6.904 1.00 37.75 469 THR H N 1
ATOM 12898 C CA . THR H 2 153 ? 92.627 -84.070 6.671 1.00 43.90 469 THR H CA 1
ATOM 12899 C C . THR H 2 153 ? 93.440 -84.505 7.865 1.00 49.26 469 THR H C 1
ATOM 12900 O O . THR H 2 153 ? 94.458 -85.160 7.729 1.00 52.58 469 THR H O 1
ATOM 12904 N N . LEU H 2 154 ? 92.980 -84.145 9.046 1.00 48.17 470 LEU H N 1
ATOM 12905 C CA . LEU H 2 154 ? 93.715 -84.452 10.249 1.00 48.92 470 LEU H CA 1
ATOM 12906 C C . LEU H 2 154 ? 93.744 -85.937 10.559 1.00 44.63 470 LEU H C 1
ATOM 12907 O O . LEU H 2 154 ? 94.799 -86.517 10.736 1.00 41.83 470 LEU H O 1
ATOM 12912 N N . LEU H 2 155 ? 92.578 -86.554 10.622 1.00 41.30 471 LEU H N 1
ATOM 12913 C CA . LEU H 2 155 ? 92.489 -87.934 11.061 1.00 39.43 471 LEU H CA 1
ATOM 12914 C C . LEU H 2 155 ? 93.032 -88.877 10.023 1.00 44.24 471 LEU H C 1
ATOM 12915 O O . LEU H 2 155 ? 93.425 -89.989 10.329 1.00 43.69 471 LEU H O 1
ATOM 12920 N N . THR H 2 156 ? 93.046 -88.430 8.782 1.00 43.94 472 THR H N 1
ATOM 12921 C CA . THR H 2 156 ? 93.545 -89.256 7.710 1.00 41.95 472 THR H CA 1
ATOM 12922 C C . THR H 2 156 ? 95.040 -89.356 7.863 1.00 45.73 472 THR H C 1
ATOM 12923 O O . THR H 2 156 ? 95.640 -90.390 7.612 1.00 47.33 472 THR H O 1
ATOM 12927 N N . LEU H 2 157 ? 95.639 -88.251 8.276 1.00 46.69 473 LEU H N 1
ATOM 12928 C CA . LEU H 2 157 ? 97.063 -88.203 8.520 1.00 45.73 473 LEU H CA 1
ATOM 12929 C C . LEU H 2 157 ? 97.426 -89.143 9.642 1.00 47.68 473 LEU H C 1
ATOM 12930 O O . LEU H 2 157 ? 98.440 -89.819 9.590 1.00 51.18 473 LEU H O 1
ATOM 12935 N N . GLY H 2 158 ? 96.582 -89.204 10.656 1.00 43.87 474 GLY H N 1
ATOM 12936 C CA . GLY H 2 158 ? 96.831 -90.090 11.768 1.00 43.24 474 GLY H CA 1
ATOM 12937 C C . GLY H 2 158 ? 96.750 -91.527 11.345 1.00 46.81 474 GLY H C 1
ATOM 12938 O O . GLY H 2 158 ? 97.511 -92.367 11.807 1.00 48.46 474 GLY H O 1
ATOM 12939 N N . ASN H 2 159 ? 95.796 -91.808 10.472 1.00 47.81 475 ASN H N 1
ATOM 12940 C CA . ASN H 2 159 ? 95.712 -93.101 9.817 1.00 43.19 475 ASN H CA 1
ATOM 12941 C C . ASN H 2 159 ? 97.007 -93.390 9.082 1.00 42.92 475 ASN H C 1
ATOM 12942 O O . ASN H 2 159 ? 97.544 -94.479 9.170 1.00 42.04 475 ASN H O 1
ATOM 12947 N N . GLY H 2 160 ? 97.507 -92.397 8.357 1.00 46.45 476 GLY H N 1
ATOM 12948 C CA . GLY H 2 160 ? 98.730 -92.550 7.592 1.00 48.82 476 GLY H CA 1
ATOM 12949 C C . GLY H 2 160 ? 99.965 -92.828 8.422 1.00 54.14 476 GLY H C 1
ATOM 12950 O O . GLY H 2 160 ? 100.724 -93.751 8.143 1.00 55.06 476 GLY H O 1
ATOM 12951 N N . ILE H 2 161 ? 100.175 -92.020 9.449 1.00 54.41 477 ILE H N 1
ATOM 12952 C CA . ILE H 2 161 ? 101.279 -92.247 10.360 1.00 52.38 477 ILE H CA 1
ATOM 12953 C C . ILE H 2 161 ? 101.292 -93.685 10.837 1.00 52.34 477 ILE H C 1
ATOM 12954 O O . ILE H 2 161 ? 102.317 -94.341 10.827 1.00 54.26 477 ILE H O 1
ATOM 12959 N N . ILE H 2 162 ? 100.144 -94.173 11.267 1.00 51.95 478 ILE H N 1
ATOM 12960 C CA . ILE H 2 162 ? 100.046 -95.533 11.739 1.00 49.70 478 ILE H CA 1
ATOM 12961 C C . ILE H 2 162 ? 100.451 -96.494 10.634 1.00 51.73 478 ILE H C 1
ATOM 12962 O O . ILE H 2 162 ? 101.212 -97.423 10.857 1.00 50.26 478 ILE H O 1
ATOM 12967 N N . ASN H 2 163 ? 99.944 -96.263 9.432 1.00 53.18 479 ASN H N 1
ATOM 12968 C CA . ASN H 2 163 ? 100.275 -97.123 8.315 1.00 51.30 479 ASN H CA 1
ATOM 12969 C C . ASN H 2 163 ? 101.755 -97.096 8.031 1.00 50.98 479 ASN H C 1
ATOM 12970 O O . ASN H 2 163 ? 102.394 -98.134 7.926 1.00 50.31 479 ASN H O 1
ATOM 12975 N N . THR H 2 164 ? 102.301 -95.898 7.910 1.00 48.77 480 THR H N 1
ATOM 12976 C CA . THR H 2 164 ? 103.705 -95.766 7.599 1.00 53.43 480 THR H CA 1
ATOM 12977 C C . THR H 2 164 ? 104.579 -96.504 8.591 1.00 58.42 480 THR H C 1
ATOM 12978 O O . THR H 2 164 ? 105.596 -97.064 8.224 1.00 65.20 480 THR H O 1
ATOM 12982 N N . LEU H 2 165 ? 104.196 -96.497 9.855 1.00 58.28 481 LEU H N 1
ATOM 12983 C CA . LEU H 2 165 ? 104.950 -97.224 10.855 1.00 62.00 481 LEU H CA 1
ATOM 12984 C C . LEU H 2 165 ? 104.851 -98.706 10.598 1.00 63.18 481 LEU H C 1
ATOM 12985 O O . LEU H 2 165 ? 105.817 -99.430 10.754 1.00 66.85 481 LEU H O 1
ATOM 12990 N N . LYS H 2 166 ? 103.671 -99.154 10.204 1.00 60.47 482 LYS H N 1
ATOM 12991 C CA . LYS H 2 166 ? 103.439 -100.566 9.970 1.00 59.46 482 LYS H CA 1
ATOM 12992 C C . LYS H 2 166 ? 104.313 -101.042 8.844 1.00 63.68 482 LYS H C 1
ATOM 12993 O O . LYS H 2 166 ? 104.958 -102.075 8.936 1.00 67.08 482 LYS H O 1
ATOM 12999 N N . ILE H 2 167 ? 104.311 -100.283 7.764 1.00 62.28 483 ILE H N 1
ATOM 13000 C CA . ILE H 2 167 ? 105.131 -100.605 6.627 1.00 65.58 483 ILE H CA 1
ATOM 13001 C C . ILE H 2 167 ? 106.579 -100.662 7.045 1.00 72.05 483 ILE H C 1
ATOM 13002 O O . ILE H 2 167 ? 107.244 -101.682 6.893 1.00 75.06 483 ILE H O 1
ATOM 13007 N N . ILE H 2 168 ? 107.062 -99.555 7.583 1.00 71.74 484 ILE H N 1
ATOM 13008 C CA . ILE H 2 168 ? 108.453 -99.448 7.971 1.00 71.21 484 ILE H CA 1
ATOM 13009 C C . ILE H 2 168 ? 108.893 -100.630 8.791 1.00 69.08 484 ILE H C 1
ATOM 13010 O O . ILE H 2 168 ? 109.985 -101.132 8.618 1.00 70.75 484 ILE H O 1
ATOM 13015 N N . LYS H 2 169 ? 108.048 -101.085 9.691 1.00 68.54 485 LYS H N 1
ATOM 13016 C CA . LYS H 2 169 ? 108.447 -102.201 10.509 1.00 70.98 485 LYS H CA 1
ATOM 13017 C C . LYS H 2 169 ? 108.721 -103.396 9.639 1.00 70.62 485 LYS H C 1
ATOM 13018 O O . LYS H 2 169 ? 109.770 -104.011 9.751 1.00 72.36 485 LYS H O 1
ATOM 13024 N N . GLN H 2 170 ? 107.789 -103.731 8.758 1.00 74.49 486 GLN H N 1
ATOM 13025 C CA . GLN H 2 170 ? 107.943 -104.958 7.987 1.00 76.13 486 GLN H CA 1
ATOM 13026 C C . GLN H 2 170 ? 108.935 -104.807 6.836 1.00 70.82 486 GLN H C 1
ATOM 13027 O O . GLN H 2 170 ? 109.597 -105.764 6.452 1.00 72.52 486 GLN H O 1
ATOM 13033 N N . ALA H 2 171 ? 109.061 -103.596 6.318 1.00 66.43 487 ALA H N 1
ATOM 13034 C CA . ALA H 2 171 ? 110.036 -103.328 5.286 1.00 70.60 487 ALA H CA 1
ATOM 13035 C C . ALA H 2 171 ? 111.420 -103.712 5.771 1.00 81.84 487 ALA H C 1
ATOM 13036 O O . ALA H 2 171 ? 112.045 -104.614 5.221 1.00 87.91 487 ALA H O 1
ATOM 13038 N N . GLN H 2 172 ? 111.905 -103.028 6.800 1.00 85.10 488 GLN H N 1
ATOM 13039 C CA . GLN H 2 172 ? 113.169 -103.398 7.414 1.00 89.47 488 GLN H CA 1
ATOM 13040 C C . GLN H 2 172 ? 113.147 -104.876 7.767 1.00 90.00 488 GLN H C 1
ATOM 13041 O O . GLN H 2 172 ? 114.075 -105.608 7.462 1.00 95.60 488 GLN H O 1
ATOM 13047 N N . ALA H 2 173 ? 112.076 -105.320 8.403 1.00 83.49 489 ALA H N 1
ATOM 13048 C CA . ALA H 2 173 ? 111.971 -106.707 8.811 1.00 81.86 489 ALA H CA 1
ATOM 13049 C C . ALA H 2 173 ? 112.272 -107.638 7.653 1.00 86.98 489 ALA H C 1
ATOM 13050 O O . ALA H 2 173 ? 112.816 -108.720 7.847 1.00 87.79 489 ALA H O 1
ATOM 13052 N N . PHE H 2 174 ? 111.898 -107.215 6.452 1.00 88.77 490 PHE H N 1
ATOM 13053 C CA . PHE H 2 174 ? 112.070 -108.031 5.258 1.00 87.34 490 PHE H CA 1
ATOM 13054 C C . PHE H 2 174 ? 113.374 -107.725 4.528 1.00 88.82 490 PHE H C 1
ATOM 13055 O O . PHE H 2 174 ? 113.890 -108.564 3.795 1.00 85.87 490 PHE H O 1
ATOM 13063 N N . GLY H 2 175 ? 113.899 -106.522 4.729 1.00 90.36 491 GLY H N 1
ATOM 13064 C CA . GLY H 2 175 ? 115.223 -106.188 4.248 1.00 93.27 491 GLY H CA 1
ATOM 13065 C C . GLY H 2 175 ? 115.213 -105.145 3.159 1.00 90.72 491 GLY H C 1
ATOM 13066 O O . GLY H 2 175 ? 116.241 -104.875 2.549 1.00 92.34 491 GLY H O 1
ATOM 13067 N N . ILE H 2 176 ? 114.052 -104.551 2.925 1.00 88.48 492 ILE H N 1
ATOM 13068 C CA . ILE H 2 176 ? 113.891 -103.565 1.872 1.00 83.84 492 ILE H CA 1
ATOM 13069 C C . ILE H 2 176 ? 114.395 -102.185 2.297 1.00 88.49 492 ILE H C 1
ATOM 13070 O O . ILE H 2 176 ? 113.629 -101.327 2.723 1.00 89.34 492 ILE H O 1
ATOM 13075 N N . ASP H 2 177 ? 115.697 -101.986 2.149 1.00 94.35 493 ASP H N 1
ATOM 13076 C CA . ASP H 2 177 ? 116.359 -100.750 2.522 1.00 95.85 493 ASP H CA 1
ATOM 13077 C C . ASP H 2 177 ? 115.722 -99.523 1.901 1.00 98.01 493 ASP H C 1
ATOM 13078 O O . ASP H 2 177 ? 115.457 -98.546 2.584 1.00 102.17 493 ASP H O 1
ATOM 13080 N N . GLU H 2 178 ? 115.498 -99.548 0.601 1.00 96.58 494 GLU H N 1
ATOM 13081 C CA . GLU H 2 178 ? 114.840 -98.421 -0.029 1.00 94.65 494 GLU H CA 1
ATOM 13082 C C . GLU H 2 178 ? 113.546 -98.146 0.702 1.00 94.63 494 GLU H C 1
ATOM 13083 O O . GLU H 2 178 ? 113.069 -97.015 0.750 1.00 94.90 494 GLU H O 1
ATOM 13085 N N . ALA H 2 179 ? 112.964 -99.200 1.253 1.00 91.69 495 ALA H N 1
ATOM 13086 C CA . ALA H 2 179 ? 111.644 -99.089 1.829 1.00 86.65 495 ALA H CA 1
ATOM 13087 C C . ALA H 2 179 ? 111.717 -98.614 3.263 1.00 84.25 495 ALA H C 1
ATOM 13088 O O . ALA H 2 179 ? 111.153 -97.582 3.604 1.00 83.11 495 ALA H O 1
ATOM 13090 N N . VAL H 2 180 ? 112.405 -99.372 4.106 1.00 84.13 496 VAL H N 1
ATOM 13091 C CA . VAL H 2 180 ? 112.682 -98.922 5.459 1.00 81.02 496 VAL H CA 1
ATOM 13092 C C . VAL H 2 180 ? 113.108 -97.474 5.421 1.00 82.31 496 VAL H C 1
ATOM 13093 O O . VAL H 2 180 ? 112.757 -96.701 6.292 1.00 81.68 496 VAL H O 1
ATOM 13095 N N . THR H 2 181 ? 113.877 -97.110 4.406 1.00 80.39 497 THR H N 1
ATOM 13096 C CA . THR H 2 181 ? 114.441 -95.779 4.336 1.00 77.40 497 THR H CA 1
ATOM 13097 C C . THR H 2 181 ? 113.496 -94.741 3.750 1.00 75.40 497 THR H C 1
ATOM 13098 O O . THR H 2 181 ? 113.266 -93.694 4.346 1.00 77.81 497 THR H O 1
ATOM 13100 N N . GLU H 2 182 ? 112.966 -95.026 2.572 1.00 80.37 498 GLU H N 1
ATOM 13101 C CA . GLU H 2 182 ? 112.160 -94.052 1.839 1.00 81.96 498 GLU H CA 1
ATOM 13102 C C . GLU H 2 182 ? 110.896 -93.579 2.576 1.00 85.49 498 GLU H C 1
ATOM 13103 O O . GLU H 2 182 ? 110.499 -92.417 2.462 1.00 83.43 498 GLU H O 1
ATOM 13105 N N . ASN H 2 183 ? 110.251 -94.484 3.300 1.00 87.20 499 ASN H N 1
ATOM 13106 C CA . ASN H 2 183 ? 109.097 -94.127 4.105 1.00 86.48 499 ASN H CA 1
ATOM 13107 C C . ASN H 2 183 ? 109.510 -93.185 5.212 1.00 90.46 499 ASN H C 1
ATOM 13108 O O . ASN H 2 183 ? 108.961 -92.090 5.372 1.00 88.97 499 ASN H O 1
ATOM 13113 N N . LEU H 2 184 ? 110.498 -93.633 5.975 1.00 92.77 500 LEU H N 1
ATOM 13114 C CA . LEU H 2 184 ? 110.959 -92.922 7.157 1.00 90.34 500 LEU H CA 1
ATOM 13115 C C . LEU H 2 184 ? 111.142 -91.444 6.905 1.00 85.42 500 LEU H C 1
ATOM 13116 O O . LEU H 2 184 ? 110.965 -90.634 7.803 1.00 84.41 500 LEU H O 1
ATOM 13121 N N . LYS H 2 185 ? 111.506 -91.093 5.685 1.00 77.09 501 LYS H N 1
ATOM 13122 C CA . LYS H 2 185 ? 111.601 -89.697 5.346 1.00 73.60 501 LYS H CA 1
ATOM 13123 C C . LYS H 2 185 ? 110.211 -89.139 5.458 1.00 72.68 501 LYS H C 1
ATOM 13124 O O . LYS H 2 185 ? 110.020 -88.020 5.907 1.00 75.02 501 LYS H O 1
ATOM 13126 N N . ALA H 2 186 ? 109.230 -89.936 5.060 1.00 73.14 502 ALA H N 1
ATOM 13127 C CA . ALA H 2 186 ? 107.869 -89.438 4.944 1.00 69.99 502 ALA H CA 1
ATOM 13128 C C . ALA H 2 186 ? 107.183 -89.432 6.295 1.00 71.57 502 ALA H C 1
ATOM 13129 O O . ALA H 2 186 ? 106.544 -88.455 6.680 1.00 69.56 502 ALA H O 1
ATOM 13131 N N . LEU H 2 187 ? 107.331 -90.531 7.015 1.00 72.14 503 LEU H N 1
ATOM 13132 C CA . LEU H 2 187 ? 106.775 -90.636 8.340 1.00 71.33 503 LEU H CA 1
ATOM 13133 C C . LEU H 2 187 ? 106.891 -89.304 9.005 1.00 77.87 503 LEU H C 1
ATOM 13134 O O . LEU H 2 187 ? 105.944 -88.796 9.582 1.00 80.33 503 LEU H O 1
ATOM 13139 N N . LYS H 2 188 ? 108.079 -88.734 8.916 1.00 82.57 504 LYS H N 1
ATOM 13140 C CA . LYS H 2 188 ? 108.351 -87.460 9.538 1.00 85.83 504 LYS H CA 1
ATOM 13141 C C . LYS H 2 188 ? 107.602 -86.375 8.805 1.00 81.94 504 LYS H C 1
ATOM 13142 O O . LYS H 2 188 ? 106.964 -85.535 9.417 1.00 85.90 504 LYS H O 1
ATOM 13144 N N . GLU H 2 189 ? 107.673 -86.400 7.486 1.00 71.55 505 GLU H N 1
ATOM 13145 C CA . GLU H 2 189 ? 107.073 -85.343 6.704 1.00 70.67 505 GLU H CA 1
ATOM 13146 C C . GLU H 2 189 ? 105.591 -85.284 7.003 1.00 70.74 505 GLU H C 1
ATOM 13147 O O . GLU H 2 189 ? 104.932 -84.290 6.724 1.00 70.67 505 GLU H O 1
ATOM 13149 N N . GLN H 2 190 ? 105.066 -86.361 7.573 1.00 69.15 506 GLN H N 1
ATOM 13150 C CA . GLN H 2 190 ? 103.653 -86.422 7.891 1.00 67.81 506 GLN H CA 1
ATOM 13151 C C . GLN H 2 190 ? 103.413 -85.707 9.189 1.00 69.88 506 GLN H C 1
ATOM 13152 O O . GLN H 2 190 ? 102.482 -84.917 9.329 1.00 67.65 506 GLN H O 1
ATOM 13158 N N . PHE H 2 191 ? 104.278 -85.998 10.143 1.00 74.37 507 PHE H N 1
ATOM 13159 C CA . PHE H 2 191 ? 104.265 -85.320 11.415 1.00 71.70 507 PHE H CA 1
ATOM 13160 C C . PHE H 2 191 ? 104.020 -83.832 11.243 1.00 71.98 507 PHE H C 1
ATOM 13161 O O . PHE H 2 191 ? 103.198 -83.249 11.933 1.00 70.35 507 PHE H O 1
ATOM 13169 N N . ILE H 2 192 ? 104.726 -83.216 10.311 1.00 73.41 508 ILE H N 1
ATOM 13170 C CA . ILE H 2 192 ? 104.600 -81.786 10.118 1.00 77.65 508 ILE H CA 1
ATOM 13171 C C . ILE H 2 192 ? 103.203 -81.376 9.678 1.00 80.32 508 ILE H C 1
ATOM 13172 O O . ILE H 2 192 ? 102.649 -80.411 10.191 1.00 82.54 508 ILE H O 1
ATOM 13177 N N . ALA H 2 193 ? 102.634 -82.106 8.728 1.00 79.27 509 ALA H N 1
ATOM 13178 C CA . ALA H 2 193 ? 101.336 -81.736 8.175 1.00 74.80 509 ALA H CA 1
ATOM 13179 C C . ALA H 2 193 ? 100.223 -81.973 9.176 1.00 66.94 509 ALA H C 1
ATOM 13180 O O . ALA H 2 193 ? 99.180 -81.344 9.113 1.00 62.71 509 ALA H O 1
ATOM 13182 N N . PHE H 2 194 ? 100.458 -82.892 10.097 1.00 64.23 510 PHE H N 1
ATOM 13183 C CA . PHE H 2 194 ? 99.536 -83.136 11.188 1.00 63.33 510 PHE H CA 1
ATOM 13184 C C . PHE H 2 194 ? 99.403 -81.866 11.996 1.00 68.74 510 PHE H C 1
ATOM 13185 O O . PHE H 2 194 ? 98.341 -81.252 12.073 1.00 68.12 510 PHE H O 1
ATOM 13193 N N . GLN H 2 195 ? 100.511 -81.482 12.605 1.00 72.08 511 GLN H N 1
ATOM 13194 C CA . GLN H 2 195 ? 100.585 -80.241 13.333 1.00 72.43 511 GLN H CA 1
ATOM 13195 C C . GLN H 2 195 ? 99.814 -79.160 12.620 1.00 72.09 511 GLN H C 1
ATOM 13196 O O . GLN H 2 195 ? 98.871 -78.613 13.167 1.00 75.21 511 GLN H O 1
ATOM 13202 N N . LEU H 2 196 ? 100.213 -78.843 11.399 1.00 67.69 512 LEU H N 1
ATOM 13203 C CA . LEU H 2 196 ? 99.542 -77.778 10.680 1.00 71.07 512 LEU H CA 1
ATOM 13204 C C . LEU H 2 196 ? 98.052 -78.047 10.687 1.00 72.66 512 LEU H C 1
ATOM 13205 O O . LEU H 2 196 ? 97.243 -77.125 10.620 1.00 75.85 512 LEU H O 1
ATOM 13207 N N . ALA H 2 197 ? 97.695 -79.321 10.788 1.00 67.81 513 ALA H N 1
ATOM 13208 C CA . ALA H 2 197 ? 96.300 -79.703 10.866 1.00 66.29 513 ALA H CA 1
ATOM 13209 C C . ALA H 2 197 ? 95.775 -79.408 12.255 1.00 63.97 513 ALA H C 1
ATOM 13210 O O . ALA H 2 197 ? 94.825 -78.652 12.413 1.00 62.22 513 ALA H O 1
ATOM 13212 N N . GLU H 2 198 ? 96.405 -79.989 13.264 1.00 61.16 514 GLU H N 1
ATOM 13213 C CA . GLU H 2 198 ? 95.977 -79.751 14.628 1.00 60.45 514 GLU H CA 1
ATOM 13214 C C . GLU H 2 198 ? 95.698 -78.281 14.814 1.00 58.84 514 GLU H C 1
ATOM 13215 O O . GLU H 2 198 ? 94.800 -77.899 15.545 1.00 58.96 514 GLU H O 1
ATOM 13221 N N . ALA H 2 199 ? 96.470 -77.456 14.130 1.00 63.28 515 ALA H N 1
ATOM 13222 C CA . ALA H 2 199 ? 96.415 -76.029 14.350 1.00 70.85 515 ALA H CA 1
ATOM 13223 C C . ALA H 2 199 ? 95.146 -75.433 13.784 1.00 74.06 515 ALA H C 1
ATOM 13224 O O . ALA H 2 199 ? 94.473 -74.642 14.437 1.00 77.88 515 ALA H O 1
ATOM 13226 N N . ASP H 2 200 ? 94.824 -75.810 12.558 1.00 73.38 516 ASP H N 1
ATOM 13227 C CA . ASP H 2 200 ? 93.663 -75.258 11.893 1.00 71.87 516 ASP H CA 1
ATOM 13228 C C . ASP H 2 200 ? 92.423 -75.779 12.570 1.00 69.29 516 ASP H C 1
ATOM 13229 O O . ASP H 2 200 ? 91.482 -75.041 12.809 1.00 71.92 516 ASP H O 1
ATOM 13231 N N . ILE H 2 201 ? 92.426 -77.063 12.879 1.00 65.13 517 ILE H N 1
ATOM 13232 C CA . ILE H 2 201 ? 91.267 -77.662 13.496 1.00 66.05 517 ILE H CA 1
ATOM 13233 C C . ILE H 2 201 ? 90.991 -76.933 14.801 1.00 69.35 517 ILE H C 1
ATOM 13234 O O . ILE H 2 201 ? 89.901 -76.429 15.026 1.00 68.48 517 ILE H O 1
ATOM 13239 N N . LYS H 2 202 ? 92.014 -76.845 15.635 1.00 71.07 518 LYS H N 1
ATOM 13240 C CA . LYS H 2 202 ? 91.920 -76.239 16.952 1.00 71.79 518 LYS H CA 1
ATOM 13241 C C . LYS H 2 202 ? 91.217 -74.885 16.931 1.00 73.83 518 LYS H C 1
ATOM 13242 O O . LYS H 2 202 ? 90.265 -74.663 17.665 1.00 72.07 518 LYS H O 1
ATOM 13248 N N . GLU H 2 203 ? 91.684 -73.984 16.082 1.00 77.75 519 GLU H N 1
ATOM 13249 C CA . GLU H 2 203 ? 91.122 -72.648 16.025 1.00 79.13 519 GLU H CA 1
ATOM 13250 C C . GLU H 2 203 ? 89.627 -72.683 15.785 1.00 75.37 519 GLU H C 1
ATOM 13251 O O . GLU H 2 203 ? 88.890 -71.863 16.312 1.00 79.36 519 GLU H O 1
ATOM 13253 N N . SER H 2 204 ? 89.183 -73.626 14.972 1.00 71.83 520 SER H N 1
ATOM 13254 C CA . SER H 2 204 ? 87.769 -73.755 14.682 1.00 71.51 520 SER H CA 1
ATOM 13255 C C . SER H 2 204 ? 86.958 -74.214 15.884 1.00 74.41 520 SER H C 1
ATOM 13256 O O . SER H 2 204 ? 85.819 -73.805 16.056 1.00 78.29 520 SER H O 1
ATOM 13259 N N . LEU H 2 205 ? 87.518 -75.091 16.700 1.00 72.28 521 LEU H N 1
ATOM 13260 C CA . LEU H 2 205 ? 86.751 -75.618 17.810 1.00 68.40 521 LEU H CA 1
ATOM 13261 C C . LEU H 2 205 ? 86.737 -74.660 18.997 1.00 70.42 521 LEU H C 1
ATOM 13262 O O . LEU H 2 205 ? 85.941 -74.814 19.912 1.00 67.37 521 LEU H O 1
ATOM 13267 N N . LYS H 2 206 ? 87.620 -73.671 18.984 1.00 77.14 522 LYS H N 1
ATOM 13268 C CA . LYS H 2 206 ? 87.664 -72.690 20.057 1.00 81.26 522 LYS H CA 1
ATOM 13269 C C . LYS H 2 206 ? 86.426 -71.802 20.033 1.00 87.20 522 LYS H C 1
ATOM 13270 O O . LYS H 2 206 ? 86.008 -71.271 21.057 1.00 90.46 522 LYS H O 1
ATOM 13272 N N . ALA H 2 207 ? 85.851 -71.639 18.849 1.00 87.77 523 ALA H N 1
ATOM 13273 C CA . ALA H 2 207 ? 84.666 -70.815 18.677 1.00 88.90 523 ALA H CA 1
ATOM 13274 C C . ALA H 2 207 ? 83.609 -71.123 19.719 1.00 90.48 523 ALA H C 1
ATOM 13275 O O . ALA H 2 207 ? 83.580 -72.209 20.280 1.00 92.30 523 ALA H O 1
ATOM 13277 N N . PRO H 2 208 ? 82.733 -70.150 19.978 1.00 89.39 524 PRO H N 1
ATOM 13278 C CA . PRO H 2 208 ? 81.646 -70.220 20.953 1.00 89.90 524 PRO H CA 1
ATOM 13279 C C . PRO H 2 208 ? 80.547 -71.170 20.520 1.00 85.10 524 PRO H C 1
ATOM 13280 O O . PRO H 2 208 ? 80.547 -71.624 19.382 1.00 83.35 524 PRO H O 1
ATOM 13284 N N . SER H 2 209 ? 79.614 -71.460 21.416 1.00 83.89 525 SER H N 1
ATOM 13285 C CA . SER H 2 209 ? 78.516 -72.340 21.068 1.00 82.12 525 SER H CA 1
ATOM 13286 C C . SER H 2 209 ? 77.396 -72.329 22.103 1.00 85.89 525 SER H C 1
ATOM 13287 O O . SER H 2 209 ? 77.557 -71.839 23.216 1.00 87.87 525 SER H O 1
ATOM 13289 N N . PHE H 2 210 ? 76.251 -72.872 21.719 1.00 85.26 526 PHE H N 1
ATOM 13290 C CA . PHE H 2 210 ? 75.097 -72.899 22.590 1.00 83.92 526 PHE H CA 1
ATOM 13291 C C . PHE H 2 210 ? 75.117 -74.151 23.436 1.00 81.18 526 PHE H C 1
ATOM 13292 O O . PHE H 2 210 ? 76.082 -74.907 23.428 1.00 78.24 526 PHE H O 1
ATOM 13294 N N . ALA H 2 211 ? 74.046 -74.366 24.180 1.00 80.61 527 ALA H N 1
ATOM 13295 C CA . ALA H 2 211 ? 73.864 -75.628 24.858 1.00 78.60 527 ALA H CA 1
ATOM 13296 C C . ALA H 2 211 ? 73.671 -76.694 23.793 1.00 78.07 527 ALA H C 1
ATOM 13297 O O . ALA H 2 211 ? 73.015 -76.452 22.788 1.00 80.01 527 ALA H O 1
ATOM 13299 N N . GLU H 2 212 ? 74.240 -77.871 24.002 1.00 33.11 528 GLU H N 1
ATOM 13300 C CA . GLU H 2 212 ? 74.096 -78.935 23.020 1.00 32.71 528 GLU H CA 1
ATOM 13301 C C . GLU H 2 212 ? 73.134 -80.020 23.492 1.00 32.42 528 GLU H C 1
ATOM 13302 O O . GLU H 2 212 ? 71.924 -79.813 23.543 1.00 32.33 528 GLU H O 1
ATOM 13304 N N . PRO H 2 215 ? 69.753 -83.208 23.744 1.00 72.98 531 PRO H N 1
ATOM 13305 C CA . PRO H 2 215 ? 70.215 -84.599 23.776 1.00 69.93 531 PRO H CA 1
ATOM 13306 C C . PRO H 2 215 ? 69.096 -85.547 23.374 1.00 69.48 531 PRO H C 1
ATOM 13307 O O . PRO H 2 215 ? 67.951 -85.240 23.654 1.00 73.24 531 PRO H O 1
ATOM 13311 N N . ASN H 2 216 ? 69.408 -86.665 22.729 1.00 63.11 532 ASN H N 1
ATOM 13312 C CA . ASN H 2 216 ? 68.361 -87.582 22.292 1.00 55.82 532 ASN H CA 1
ATOM 13313 C C . ASN H 2 216 ? 68.226 -88.808 23.177 1.00 49.22 532 ASN H C 1
ATOM 13314 O O . ASN H 2 216 ? 69.158 -89.572 23.333 1.00 48.01 532 ASN H O 1
ATOM 13319 N N . LYS H 2 217 ? 67.051 -88.998 23.748 1.00 44.39 533 LYS H N 1
ATOM 13320 C CA . LYS H 2 217 ? 66.860 -90.100 24.659 1.00 44.30 533 LYS H CA 1
ATOM 13321 C C . LYS H 2 217 ? 66.840 -91.423 23.925 1.00 44.23 533 LYS H C 1
ATOM 13322 O O . LYS H 2 217 ? 67.154 -92.453 24.508 1.00 46.14 533 LYS H O 1
ATOM 13324 N N . GLU H 2 218 ? 66.451 -91.394 22.656 1.00 41.24 534 GLU H N 1
ATOM 13325 C CA . GLU H 2 218 ? 66.171 -92.614 21.907 1.00 35.05 534 GLU H CA 1
ATOM 13326 C C . GLU H 2 218 ? 67.402 -93.414 21.511 1.00 30.38 534 GLU H C 1
ATOM 13327 O O . GLU H 2 218 ? 67.395 -94.638 21.570 1.00 29.61 534 GLU H O 1
ATOM 13333 N N . SER H 2 219 ? 68.453 -92.717 21.105 1.00 27.10 535 SER H N 1
ATOM 13334 C CA . SER H 2 219 ? 69.649 -93.376 20.610 1.00 28.49 535 SER H CA 1
ATOM 13335 C C . SER H 2 219 ? 70.914 -92.576 20.828 1.00 31.09 535 SER H C 1
ATOM 13336 O O . SER H 2 219 ? 70.888 -91.362 20.924 1.00 34.57 535 SER H O 1
ATOM 13339 N N . GLU H 2 220 ? 72.029 -93.282 20.902 1.00 31.43 536 GLU H N 1
ATOM 13340 C CA . GLU H 2 220 ? 73.333 -92.661 21.000 1.00 33.92 536 GLU H CA 1
ATOM 13341 C C . GLU H 2 220 ? 73.867 -92.333 19.628 1.00 32.52 536 GLU H C 1
ATOM 13342 O O . GLU H 2 220 ? 74.789 -91.544 19.488 1.00 32.05 536 GLU H O 1
ATOM 13348 N N . PHE H 2 221 ? 73.281 -92.939 18.607 1.00 28.81 537 PHE H N 1
ATOM 13349 C CA . PHE H 2 221 ? 73.910 -92.931 17.299 1.00 29.65 537 PHE H CA 1
ATOM 13350 C C . PHE H 2 221 ? 73.186 -92.157 16.229 1.00 29.73 537 PHE H C 1
ATOM 13351 O O . PHE H 2 221 ? 73.795 -91.707 15.276 1.00 30.89 537 PHE H O 1
ATOM 13359 N N . PHE H 2 222 ? 71.884 -92.010 16.368 1.00 27.92 538 PHE H N 1
ATOM 13360 C CA . PHE H 2 222 ? 71.120 -91.375 15.319 1.00 26.08 538 PHE H CA 1
ATOM 13361 C C . PHE H 2 222 ? 70.436 -90.121 15.809 1.00 28.28 538 PHE H C 1
ATOM 13362 O O . PHE H 2 222 ? 70.220 -89.948 16.998 1.00 31.94 538 PHE H O 1
ATOM 13370 N N . TYR H 2 223 ? 70.105 -89.238 14.880 1.00 29.65 539 TYR H N 1
ATOM 13371 C CA . TYR H 2 223 ? 69.221 -88.143 15.206 1.00 34.16 539 TYR H CA 1
ATOM 13372 C C . TYR H 2 223 ? 67.840 -88.716 15.334 1.00 36.28 539 TYR H C 1
ATOM 13373 O O . TYR H 2 223 ? 67.586 -89.826 14.902 1.00 34.82 539 TYR H O 1
ATOM 13382 N N . PRO H 2 224 ? 66.935 -87.946 15.926 1.00 39.80 540 PRO H N 1
ATOM 13383 C CA . PRO H 2 224 ? 65.557 -88.376 16.115 1.00 37.64 540 PRO H CA 1
ATOM 13384 C C . PRO H 2 224 ? 64.901 -88.791 14.819 1.00 32.73 540 PRO H C 1
ATOM 13385 O O . PRO H 2 224 ? 65.029 -88.113 13.814 1.00 35.99 540 PRO H O 1
ATOM 13389 N N . ILE H 2 225 ? 64.187 -89.905 14.861 1.00 28.01 541 ILE H N 1
ATOM 13390 C CA . ILE H 2 225 ? 63.477 -90.407 13.702 1.00 32.83 541 ILE H CA 1
ATOM 13391 C C . ILE H 2 225 ? 61.998 -90.571 13.998 1.00 36.11 541 ILE H C 1
ATOM 13392 O O . ILE H 2 225 ? 61.604 -91.390 14.814 1.00 34.60 541 ILE H O 1
ATOM 13397 N N . ASP H 2 226 ? 61.180 -89.793 13.313 1.00 37.85 542 ASP H N 1
ATOM 13398 C CA . ASP H 2 226 ? 59.747 -89.830 13.514 1.00 40.03 542 ASP H CA 1
ATOM 13399 C C . ASP H 2 226 ? 59.142 -91.060 12.857 1.00 43.04 542 ASP H C 1
ATOM 13400 O O . ASP H 2 226 ? 59.797 -91.747 12.085 1.00 45.92 542 ASP H O 1
ATOM 13405 N N . GLU H 2 227 ? 57.882 -91.324 13.172 1.00 45.59 543 GLU H N 1
ATOM 13406 C CA . GLU H 2 227 ? 57.198 -92.521 12.710 1.00 47.35 543 GLU H CA 1
ATOM 13407 C C . GLU H 2 227 ? 57.174 -92.586 11.207 1.00 48.18 543 GLU H C 1
ATOM 13408 O O . GLU H 2 227 ? 57.354 -93.642 10.618 1.00 49.43 543 GLU H O 1
ATOM 13410 N N . LYS H 2 228 ? 56.942 -91.441 10.590 1.00 47.89 544 LYS H N 1
ATOM 13411 C CA . LYS H 2 228 ? 56.851 -91.373 9.152 1.00 50.52 544 LYS H CA 1
ATOM 13412 C C . LYS H 2 228 ? 58.180 -91.737 8.538 1.00 51.59 544 LYS H C 1
ATOM 13413 O O . LYS H 2 228 ? 58.240 -92.457 7.560 1.00 55.46 544 LYS H O 1
ATOM 13419 N N . ALA H 2 229 ? 59.254 -91.230 9.115 1.00 48.69 545 ALA H N 1
ATOM 13420 C CA . ALA H 2 229 ? 60.555 -91.410 8.511 1.00 42.59 545 ALA H CA 1
ATOM 13421 C C . ALA H 2 229 ? 61.031 -92.836 8.664 1.00 41.25 545 ALA H C 1
ATOM 13422 O O . ALA H 2 229 ? 61.734 -93.356 7.815 1.00 41.91 545 ALA H O 1
ATOM 13424 N N . LEU H 2 230 ? 60.635 -93.463 9.759 1.00 32.16 546 LEU H N 1
ATOM 13425 C CA . LEU H 2 230 ? 61.144 -94.767 10.108 1.00 26.47 546 LEU H CA 1
ATOM 13426 C C . LEU H 2 230 ? 60.530 -95.820 9.218 1.00 29.58 546 LEU H C 1
ATOM 13427 O O . LEU H 2 230 ? 61.187 -96.757 8.793 1.00 29.70 546 LEU H O 1
ATOM 13432 N N . ALA H 2 231 ? 59.252 -95.657 8.936 1.00 33.41 547 ALA H N 1
ATOM 13433 C CA . ALA H 2 231 ? 58.534 -96.642 8.157 1.00 35.95 547 ALA H CA 1
ATOM 13434 C C . ALA H 2 231 ? 58.993 -96.647 6.712 1.00 38.65 547 ALA H C 1
ATOM 13435 O O . ALA H 2 231 ? 58.751 -97.599 5.987 1.00 40.66 547 ALA H O 1
ATOM 13437 N N . LYS H 2 232 ? 59.646 -95.574 6.297 1.00 36.28 548 LYS H N 1
ATOM 13438 C CA . LYS H 2 232 ? 60.101 -95.467 4.930 1.00 36.96 548 LYS H CA 1
ATOM 13439 C C . LYS H 2 232 ? 61.406 -96.204 4.731 1.00 38.51 548 LYS H C 1
ATOM 13440 O O . LYS H 2 232 ? 61.884 -96.341 3.614 1.00 44.45 548 LYS H O 1
ATOM 13446 N N . MET H 2 233 ? 61.983 -96.677 5.825 1.00 33.04 549 MET H N 1
ATOM 13447 C CA . MET H 2 233 ? 63.210 -97.435 5.755 1.00 30.04 549 MET H CA 1
ATOM 13448 C C . MET H 2 233 ? 62.906 -98.832 5.296 1.00 30.22 549 MET H C 1
ATOM 13449 O O . MET H 2 233 ? 61.873 -99.397 5.619 1.00 30.68 549 MET H O 1
ATOM 13454 N N . ASN H 2 234 ? 63.834 -99.393 4.550 1.00 28.99 550 ASN H N 1
ATOM 13455 C CA . ASN H 2 234 ? 63.695 -100.740 4.085 1.00 29.06 550 ASN H CA 1
ATOM 13456 C C . ASN H 2 234 ? 64.473 -101.647 5.006 1.00 27.06 550 ASN H C 1
ATOM 13457 O O . ASN H 2 234 ? 65.068 -101.195 5.968 1.00 29.99 550 ASN H O 1
ATOM 13462 N N . GLY H 2 235 ? 64.477 -102.930 4.699 1.00 28.36 551 GLY H N 1
ATOM 13463 C CA . GLY H 2 235 ? 65.012 -103.919 5.604 1.00 24.78 551 GLY H CA 1
ATOM 13464 C C . GLY H 2 235 ? 66.476 -103.760 5.903 1.00 27.39 551 GLY H C 1
ATOM 13465 O O . GLY H 2 235 ? 66.910 -104.021 7.012 1.00 30.40 551 GLY H O 1
ATOM 13466 N N . TYR H 2 236 ? 67.238 -103.339 4.906 1.00 28.71 552 TYR H N 1
ATOM 13467 C CA . TYR H 2 236 ? 68.663 -103.178 5.072 1.00 27.77 552 TYR H CA 1
ATOM 13468 C C . TYR H 2 236 ? 68.962 -101.985 5.936 1.00 25.65 552 TYR H C 1
ATOM 13469 O O . TYR H 2 236 ? 69.885 -102.002 6.728 1.00 25.17 552 TYR H O 1
ATOM 13478 N N . GLN H 2 237 ? 68.173 -100.940 5.768 1.00 25.11 553 GLN H N 1
ATOM 13479 C CA . GLN H 2 237 ? 68.359 -99.719 6.521 1.00 27.50 553 GLN H CA 1
ATOM 13480 C C . GLN H 2 237 ? 67.972 -99.909 7.972 1.00 25.69 553 GLN H C 1
ATOM 13481 O O . GLN H 2 237 ? 68.631 -99.419 8.868 1.00 25.00 553 GLN H O 1
ATOM 13487 N N . LEU H 2 238 ? 66.893 -100.637 8.192 1.00 26.56 554 LEU H N 1
ATOM 13488 C CA . LEU H 2 238 ? 66.403 -100.887 9.533 1.00 25.48 554 LEU H CA 1
ATOM 13489 C C . LEU H 2 238 ? 67.290 -101.861 10.279 1.00 24.33 554 LEU H C 1
ATOM 13490 O O . LEU H 2 238 ? 67.476 -101.755 11.476 1.00 25.27 554 LEU H O 1
ATOM 13495 N N . ALA H 2 239 ? 67.822 -102.826 9.556 1.00 19.74 555 ALA H N 1
ATOM 13496 C CA . ALA H 2 239 ? 68.714 -103.787 10.144 1.00 22.18 555 ALA H CA 1
ATOM 13497 C C . ALA H 2 239 ? 70.004 -103.102 10.547 1.00 30.20 555 ALA H C 1
ATOM 13498 O O . ALA H 2 239 ? 70.513 -103.326 11.635 1.00 35.93 555 ALA H O 1
ATOM 13500 N N . THR H 2 240 ? 70.528 -102.261 9.670 1.00 22.95 556 THR H N 1
ATOM 13501 C CA . THR H 2 240 ? 71.709 -101.489 9.991 1.00 28.95 556 THR H CA 1
ATOM 13502 C C . THR H 2 240 ? 71.516 -100.715 11.285 1.00 26.81 556 THR H C 1
ATOM 13503 O O . THR H 2 240 ? 72.437 -100.565 12.075 1.00 28.06 556 THR H O 1
ATOM 13507 N N . ILE H 2 241 ? 70.309 -100.222 11.497 1.00 20.30 557 ILE H N 1
ATOM 13508 C CA . ILE H 2 241 ? 70.017 -99.443 12.677 1.00 21.41 557 ILE H CA 1
ATOM 13509 C C . ILE H 2 241 ? 69.983 -100.315 13.908 1.00 28.36 557 ILE H C 1
ATOM 13510 O O . ILE H 2 241 ? 70.578 -99.994 14.922 1.00 23.09 557 ILE H O 1
ATOM 13515 N N . CYS H 2 242 ? 69.271 -101.423 13.820 1.00 29.33 558 CYS H N 1
ATOM 13516 C CA . CYS H 2 242 ? 69.229 -102.353 14.921 1.00 29.71 558 CYS H CA 1
ATOM 13517 C C . CYS H 2 242 ? 70.633 -102.794 15.253 1.00 29.31 558 CYS H C 1
ATOM 13518 O O . CYS H 2 242 ? 70.979 -102.928 16.411 1.00 32.98 558 CYS H O 1
ATOM 13521 N N . LEU H 2 243 ? 71.449 -103.026 14.239 1.00 25.87 559 LEU H N 1
ATOM 13522 C CA . LEU H 2 243 ? 72.785 -103.520 14.498 1.00 24.04 559 LEU H CA 1
ATOM 13523 C C . LEU H 2 243 ? 73.594 -102.439 15.153 1.00 22.99 559 LEU H C 1
ATOM 13524 O O . LEU H 2 243 ? 74.421 -102.702 16.009 1.00 22.92 559 LEU H O 1
ATOM 13529 N N . GLU H 2 244 ? 73.348 -101.207 14.758 1.00 21.16 560 GLU H N 1
ATOM 13530 C CA . GLU H 2 244 ? 74.080 -100.104 15.336 1.00 23.90 560 GLU H CA 1
ATOM 13531 C C . GLU H 2 244 ? 73.686 -99.859 16.783 1.00 27.67 560 GLU H C 1
ATOM 13532 O O . GLU H 2 244 ? 74.502 -99.446 17.580 1.00 28.99 560 GLU H O 1
ATOM 13538 N N . GLU H 2 245 ? 72.438 -100.123 17.128 1.00 26.46 561 GLU H N 1
ATOM 13539 C CA . GLU H 2 245 ? 71.980 -99.870 18.480 1.00 26.49 561 GLU H CA 1
ATOM 13540 C C . GLU H 2 245 ? 72.553 -100.842 19.482 1.00 30.79 561 GLU H C 1
ATOM 13541 O O . GLU H 2 245 ? 72.666 -100.521 20.651 1.00 35.61 561 GLU H O 1
ATOM 13547 N N . LEU H 2 246 ? 72.912 -102.033 19.039 1.00 29.52 562 LEU H N 1
ATOM 13548 C CA . LEU H 2 246 ? 73.451 -103.012 19.963 1.00 29.42 562 LEU H CA 1
ATOM 13549 C C . LEU H 2 246 ? 74.849 -102.643 20.391 1.00 30.28 562 LEU H C 1
ATOM 13550 O O . LEU H 2 246 ? 75.497 -103.375 21.122 1.00 31.56 562 LEU H O 1
ATOM 13555 N N . ASN H 2 247 ? 75.306 -101.495 19.924 1.00 28.63 563 ASN H N 1
ATOM 13556 C CA . ASN H 2 247 ? 76.594 -100.978 20.325 1.00 28.72 563 ASN H CA 1
ATOM 13557 C C . ASN H 2 247 ? 76.481 -100.262 21.652 1.00 30.41 563 ASN H C 1
ATOM 13558 O O . ASN H 2 247 ? 77.473 -99.883 22.244 1.00 31.44 563 ASN H O 1
ATOM 13563 N N . SER H 2 248 ? 75.253 -100.080 22.109 1.00 29.85 564 SER H N 1
ATOM 13564 C CA . SER H 2 248 ? 75.000 -99.518 23.421 1.00 33.05 564 SER H CA 1
ATOM 13565 C C . SER H 2 248 ? 74.851 -100.638 24.422 1.00 31.69 564 SER H C 1
ATOM 13566 O O . SER H 2 248 ? 74.344 -101.696 24.095 1.00 35.13 564 SER H O 1
ATOM 13569 N N . PRO H 2 249 ? 75.306 -100.407 25.651 1.00 36.75 565 PRO H N 1
ATOM 13570 C CA . PRO H 2 249 ? 75.312 -101.424 26.696 1.00 40.22 565 PRO H CA 1
ATOM 13571 C C . PRO H 2 249 ? 73.925 -101.775 27.188 1.00 44.00 565 PRO H C 1
ATOM 13572 O O . PRO H 2 249 ? 73.721 -102.840 27.752 1.00 47.69 565 PRO H O 1
ATOM 13576 N N . LYS H 2 250 ? 72.977 -100.879 26.979 1.00 39.22 566 LYS H N 1
ATOM 13577 C CA . LYS H 2 250 ? 71.623 -101.120 27.423 1.00 37.60 566 LYS H CA 1
ATOM 13578 C C . LYS H 2 250 ? 70.669 -100.922 26.283 1.00 37.83 566 LYS H C 1
ATOM 13579 O O . LYS H 2 250 ? 70.826 -99.999 25.502 1.00 41.82 566 LYS H O 1
ATOM 13584 N N . PRO H 2 251 ? 69.670 -101.793 26.181 1.00 35.27 567 PRO H N 1
ATOM 13585 C CA . PRO H 2 251 ? 68.644 -101.674 25.153 1.00 32.95 567 PRO H CA 1
ATOM 13586 C C . PRO H 2 251 ? 68.209 -100.237 24.999 1.00 32.92 567 PRO H C 1
ATOM 13587 O O . PRO H 2 251 ? 68.075 -99.539 25.986 1.00 38.77 567 PRO H O 1
ATOM 13591 N N . SER H 2 252 ? 67.991 -99.809 23.767 1.00 33.22 568 SER H N 1
ATOM 13592 C CA . SER H 2 252 ? 67.642 -98.433 23.489 1.00 33.55 568 SER H CA 1
ATOM 13593 C C . SER H 2 252 ? 66.186 -98.299 23.108 1.00 32.63 568 SER H C 1
ATOM 13594 O O . SER H 2 252 ? 65.580 -99.230 22.612 1.00 34.82 568 SER H O 1
ATOM 13597 N N . PRO H 2 253 ? 65.611 -97.132 23.364 1.00 30.74 569 PRO H N 1
ATOM 13598 C CA . PRO H 2 253 ? 64.249 -96.849 22.952 1.00 31.38 569 PRO H CA 1
ATOM 13599 C C . PRO H 2 253 ? 64.102 -97.026 21.457 1.00 30.69 569 PRO H C 1
ATOM 13600 O O . PRO H 2 253 ? 63.094 -97.535 21.019 1.00 33.15 569 PRO H O 1
ATOM 13604 N N . LEU H 2 254 ? 65.091 -96.612 20.681 1.00 31.31 570 LEU H N 1
ATOM 13605 C CA . LEU H 2 254 ? 64.970 -96.676 19.235 1.00 28.35 570 LEU H CA 1
ATOM 13606 C C . LEU H 2 254 ? 64.803 -98.093 18.718 1.00 31.00 570 LEU H C 1
ATOM 13607 O O . LEU H 2 254 ? 64.061 -98.322 17.772 1.00 31.37 570 LEU H O 1
ATOM 13612 N N . ILE H 2 255 ? 65.508 -99.037 19.322 1.00 27.96 571 ILE H N 1
ATOM 13613 C CA . ILE H 2 255 ? 65.451 -100.416 18.870 1.00 26.95 571 ILE H CA 1
ATOM 13614 C C . ILE H 2 255 ? 64.203 -101.103 19.387 1.00 31.11 571 ILE H C 1
ATOM 13615 O O . ILE H 2 255 ? 63.692 -102.022 18.762 1.00 34.13 571 ILE H O 1
ATOM 13620 N N . GLU H 2 256 ? 63.715 -100.656 20.534 1.00 29.27 572 GLU H N 1
ATOM 13621 C CA . GLU H 2 256 ? 62.499 -101.204 21.085 1.00 29.62 572 GLU H CA 1
ATOM 13622 C C . GLU H 2 256 ? 61.350 -100.788 20.197 1.00 29.80 572 GLU H C 1
ATOM 13623 O O . GLU H 2 256 ? 60.351 -101.481 20.082 1.00 26.39 572 GLU H O 1
ATOM 13629 N N . ARG H 2 257 ? 61.518 -99.643 19.562 1.00 26.15 573 ARG H N 1
ATOM 13630 C CA . ARG H 2 257 ? 60.495 -99.061 18.729 1.00 28.09 573 ARG H CA 1
ATOM 13631 C C . ARG H 2 257 ? 60.396 -99.792 17.409 1.00 30.96 573 ARG H C 1
ATOM 13632 O O . ARG H 2 257 ? 59.319 -99.970 16.860 1.00 33.89 573 ARG H O 1
ATOM 13640 N N . ILE H 2 258 ? 61.544 -100.202 16.901 1.00 28.73 574 ILE H N 1
ATOM 13641 C CA . ILE H 2 258 ? 61.621 -100.894 15.642 1.00 29.70 574 ILE H CA 1
ATOM 13642 C C . ILE H 2 258 ? 61.197 -102.345 15.810 1.00 33.38 574 ILE H C 1
ATOM 13643 O O . ILE H 2 258 ? 60.443 -102.880 15.013 1.00 32.47 574 ILE H O 1
ATOM 13648 N N . LEU H 2 259 ? 61.678 -102.975 16.868 1.00 36.13 575 LEU H N 1
ATOM 13649 C CA . LEU H 2 259 ? 61.436 -104.386 17.057 1.00 31.61 575 LEU H CA 1
ATOM 13650 C C . LEU H 2 259 ? 60.036 -104.694 17.569 1.00 32.06 575 LEU H C 1
ATOM 13651 O O . LEU H 2 259 ? 59.527 -105.788 17.360 1.00 37.41 575 LEU H O 1
ATOM 13656 N N . SER H 2 260 ? 59.407 -103.733 18.229 1.00 37.21 576 SER H N 1
ATOM 13657 C CA . SER H 2 260 ? 58.061 -103.927 18.747 1.00 39.45 576 SER H CA 1
ATOM 13658 C C . SER H 2 260 ? 57.026 -103.711 17.676 1.00 36.28 576 SER H C 1
ATOM 13659 O O . SER H 2 260 ? 55.867 -104.035 17.858 1.00 34.80 576 SER H O 1
ATOM 13662 N N . ASN H 2 261 ? 57.452 -103.147 16.558 1.00 39.62 577 ASN H N 1
ATOM 13663 C CA . ASN H 2 261 ? 56.562 -102.938 15.434 1.00 40.67 577 ASN H CA 1
ATOM 13664 C C . ASN H 2 261 ? 56.545 -104.149 14.536 1.00 41.66 577 ASN H C 1
ATOM 13665 O O . ASN H 2 261 ? 57.560 -104.525 13.976 1.00 43.53 577 ASN H O 1
ATOM 13670 N N . LYS H 2 262 ? 55.373 -104.746 14.389 1.00 40.95 578 LYS H N 1
ATOM 13671 C CA . LYS H 2 262 ? 55.238 -106.010 13.684 1.00 37.00 578 LYS H CA 1
ATOM 13672 C C . LYS H 2 262 ? 55.357 -105.852 12.187 1.00 34.33 578 LYS H C 1
ATOM 13673 O O . LYS H 2 262 ? 55.683 -106.794 11.486 1.00 34.54 578 LYS H O 1
ATOM 13675 N N . LYS H 2 263 ? 55.096 -104.653 11.698 1.00 30.67 579 LYS H N 1
ATOM 13676 C CA . LYS H 2 263 ? 55.103 -104.418 10.272 1.00 30.72 579 LYS H CA 1
ATOM 13677 C C . LYS H 2 263 ? 56.502 -104.357 9.710 1.00 34.16 579 LYS H C 1
ATOM 13678 O O . LYS H 2 263 ? 56.703 -104.495 8.516 1.00 39.35 579 LYS H O 1
ATOM 13682 N N . PHE H 2 264 ? 57.471 -104.167 10.587 1.00 34.91 580 PHE H N 1
ATOM 13683 C CA . PHE H 2 264 ? 58.850 -104.010 10.173 1.00 31.61 580 PHE H CA 1
ATOM 13684 C C . PHE H 2 264 ? 59.591 -105.321 10.026 1.00 29.25 580 PHE H C 1
ATOM 13685 O O . PHE H 2 264 ? 60.561 -105.396 9.291 1.00 26.82 580 PHE H O 1
ATOM 13693 N N . TRP H 2 265 ? 59.151 -106.344 10.742 1.00 31.72 581 TRP H N 1
ATOM 13694 C CA . TRP H 2 265 ? 59.960 -107.542 10.903 1.00 30.85 581 TRP H CA 1
ATOM 13695 C C . TRP H 2 265 ? 60.255 -108.319 9.636 1.00 30.33 581 TRP H C 1
ATOM 13696 O O . TRP H 2 265 ? 61.343 -108.847 9.469 1.00 30.34 581 TRP H O 1
ATOM 13707 N N . LYS H 2 266 ? 59.286 -108.416 8.747 1.00 28.74 582 LYS H N 1
ATOM 13708 C CA . LYS H 2 266 ? 59.483 -109.228 7.570 1.00 33.49 582 LYS H CA 1
ATOM 13709 C C . LYS H 2 266 ? 60.683 -108.752 6.782 1.00 34.47 582 LYS H C 1
ATOM 13710 O O . LYS H 2 266 ? 61.461 -109.552 6.288 1.00 37.17 582 LYS H O 1
ATOM 13716 N N . ARG H 2 267 ? 60.841 -107.446 6.663 1.00 26.75 583 ARG H N 1
ATOM 13717 C CA . ARG H 2 267 ? 61.937 -106.940 5.871 1.00 27.42 583 ARG H CA 1
ATOM 13718 C C . ARG H 2 267 ? 63.239 -106.847 6.642 1.00 32.04 583 ARG H C 1
ATOM 13719 O O . ARG H 2 267 ? 64.301 -106.849 6.048 1.00 35.03 583 ARG H O 1
ATOM 13727 N N . ILE H 2 268 ? 63.168 -106.791 7.961 1.00 26.58 584 ILE H N 1
ATOM 13728 C CA . ILE H 2 268 ? 64.380 -106.803 8.756 1.00 20.91 584 ILE H CA 1
ATOM 13729 C C . ILE H 2 268 ? 65.033 -108.173 8.693 1.00 24.31 584 ILE H C 1
ATOM 13730 O O . ILE H 2 268 ? 66.209 -108.293 8.389 1.00 26.90 584 ILE H O 1
ATOM 13735 N N . ASN H 2 269 ? 64.256 -109.208 8.972 1.00 27.29 585 ASN H N 1
ATOM 13736 C CA . ASN H 2 269 ? 64.772 -110.565 8.993 1.00 32.17 585 ASN H CA 1
ATOM 13737 C C . ASN H 2 269 ? 65.212 -111.012 7.623 1.00 32.31 585 ASN H C 1
ATOM 13738 O O . ASN H 2 269 ? 66.148 -111.778 7.479 1.00 33.08 585 ASN H O 1
ATOM 13743 N N . SER H 2 270 ? 64.515 -110.524 6.616 1.00 36.24 586 SER H N 1
ATOM 13744 C CA . SER H 2 270 ? 64.846 -110.828 5.244 1.00 33.53 586 SER H CA 1
ATOM 13745 C C . SER H 2 270 ? 66.232 -110.347 4.921 1.00 32.14 586 SER H C 1
ATOM 13746 O O . SER H 2 270 ? 66.963 -110.991 4.189 1.00 33.72 586 SER H O 1
ATOM 13749 N N . ALA H 2 271 ? 66.581 -109.196 5.468 1.00 26.36 587 ALA H N 1
ATOM 13750 C CA . ALA H 2 271 ? 67.879 -108.598 5.234 1.00 24.25 587 ALA H CA 1
ATOM 13751 C C . ALA H 2 271 ? 68.951 -109.370 5.964 1.00 25.05 587 ALA H C 1
ATOM 13752 O O . ALA H 2 271 ? 70.075 -109.461 5.508 1.00 28.01 587 ALA H O 1
ATOM 13754 N N . PHE H 2 272 ? 68.591 -109.932 7.103 1.00 25.22 588 PHE H N 1
ATOM 13755 C CA . PHE H 2 272 ? 69.513 -110.733 7.867 1.00 26.36 588 PHE H CA 1
ATOM 13756 C C . PHE H 2 272 ? 69.833 -111.963 7.080 1.00 28.29 588 PHE H C 1
ATOM 13757 O O . PHE H 2 272 ? 70.968 -112.392 7.023 1.00 32.79 588 PHE H O 1
ATOM 13765 N N . GLU H 2 273 ? 68.815 -112.535 6.466 1.00 34.73 589 GLU H N 1
ATOM 13766 C CA . GLU H 2 273 ? 68.965 -113.803 5.778 1.00 42.16 589 GLU H CA 1
ATOM 13767 C C . GLU H 2 273 ? 69.709 -113.666 4.473 1.00 40.94 589 GLU H C 1
ATOM 13768 O O . GLU H 2 273 ? 70.269 -114.628 3.971 1.00 48.50 589 GLU H O 1
ATOM 13774 N N . SER H 2 274 ? 69.716 -112.460 3.934 1.00 34.30 590 SER H N 1
ATOM 13775 C CA . SER H 2 274 ? 70.393 -112.184 2.687 1.00 33.80 590 SER H CA 1
ATOM 13776 C C . SER H 2 274 ? 71.852 -112.537 2.797 1.00 35.66 590 SER H C 1
ATOM 13777 O O . SER H 2 274 ? 72.490 -112.858 1.810 1.00 37.36 590 SER H O 1
ATOM 13780 N N . GLY H 2 275 ? 72.380 -112.460 4.008 1.00 34.20 591 GLY H N 1
ATOM 13781 C CA . GLY H 2 275 ? 73.756 -112.821 4.273 1.00 26.52 591 GLY H CA 1
ATOM 13782 C C . GLY H 2 275 ? 74.677 -111.641 4.139 1.00 26.85 591 GLY H C 1
ATOM 13783 O O . GLY H 2 275 ? 75.887 -111.768 4.164 1.00 29.08 591 GLY H O 1
ATOM 13784 N N . VAL H 2 276 ? 74.085 -110.473 4.004 1.00 28.19 592 VAL H N 1
ATOM 13785 C CA . VAL H 2 276 ? 74.843 -109.283 3.706 1.00 28.63 592 VAL H CA 1
ATOM 13786 C C . VAL H 2 276 ? 75.693 -108.807 4.855 1.00 29.11 592 VAL H C 1
ATOM 13787 O O . VAL H 2 276 ? 76.645 -108.074 4.655 1.00 29.04 592 VAL H O 1
ATOM 13791 N N . PHE H 2 277 ? 75.350 -109.212 6.063 1.00 26.21 593 PHE H N 1
ATOM 13792 C CA . PHE H 2 277 ? 76.045 -108.694 7.224 1.00 23.44 593 PHE H CA 1
ATOM 13793 C C . PHE H 2 277 ? 77.108 -109.635 7.745 1.00 25.70 593 PHE H C 1
ATOM 13794 O O . PHE H 2 277 ? 77.776 -109.323 8.714 1.00 28.52 593 PHE H O 1
ATOM 13802 N N . LYS H 2 278 ? 77.271 -110.778 7.098 1.00 28.86 594 LYS H N 1
ATOM 13803 C CA . LYS H 2 278 ? 78.167 -111.816 7.587 1.00 28.45 594 LYS H CA 1
ATOM 13804 C C . LYS H 2 278 ? 79.597 -111.364 7.849 1.00 29.87 594 LYS H C 1
ATOM 13805 O O . LYS H 2 278 ? 80.236 -111.836 8.775 1.00 32.38 594 LYS H O 1
ATOM 13807 N N . GLY H 2 279 ? 80.100 -110.451 7.035 1.00 31.10 595 GLY H N 1
ATOM 13808 C CA . GLY H 2 279 ? 81.504 -110.109 7.088 1.00 34.70 595 GLY H CA 1
ATOM 13809 C C . GLY H 2 279 ? 81.861 -109.056 8.107 1.00 34.47 595 GLY H C 1
ATOM 13810 O O . GLY H 2 279 ? 83.026 -108.747 8.305 1.00 35.01 595 GLY H O 1
ATOM 13811 N N . ARG H 2 280 ? 80.855 -108.499 8.757 1.00 30.71 596 ARG H N 1
ATOM 13812 C CA . ARG H 2 280 ? 81.094 -107.398 9.660 1.00 29.67 596 ARG H CA 1
ATOM 13813 C C . ARG H 2 280 ? 81.968 -107.860 10.783 1.00 31.71 596 ARG H C 1
ATOM 13814 O O . ARG H 2 280 ? 82.105 -109.046 11.027 1.00 31.70 596 ARG H O 1
ATOM 13822 N N . THR H 2 281 ? 82.560 -106.912 11.480 1.00 33.49 597 THR H N 1
ATOM 13823 C CA . THR H 2 281 ? 83.494 -107.263 12.516 1.00 38.54 597 THR H CA 1
ATOM 13824 C C . THR H 2 281 ? 82.864 -107.235 13.897 1.00 44.38 597 THR H C 1
ATOM 13825 O O . THR H 2 281 ? 83.456 -107.701 14.855 1.00 52.77 597 THR H O 1
ATOM 13829 N N . ASP H 2 282 ? 81.650 -106.718 13.998 1.00 40.21 598 ASP H N 1
ATOM 13830 C CA . ASP H 2 282 ? 81.030 -106.521 15.299 1.00 30.06 598 ASP H CA 1
ATOM 13831 C C . ASP H 2 282 ? 80.054 -107.620 15.666 1.00 33.03 598 ASP H C 1
ATOM 13832 O O . ASP H 2 282 ? 78.956 -107.357 16.130 1.00 36.51 598 ASP H O 1
ATOM 13837 N N . ASP H 2 283 ? 80.466 -108.857 15.460 1.00 34.17 599 ASP H N 1
ATOM 13838 C CA . ASP H 2 283 ? 79.668 -109.997 15.864 1.00 34.75 599 ASP H CA 1
ATOM 13839 C C . ASP H 2 283 ? 78.233 -109.906 15.403 1.00 31.60 599 ASP H C 1
ATOM 13840 O O . ASP H 2 283 ? 77.316 -109.895 16.207 1.00 35.52 599 ASP H O 1
ATOM 13845 N N . PRO H 2 284 ? 78.032 -109.863 14.095 1.00 30.82 600 PRO H N 1
ATOM 13846 C CA . PRO H 2 284 ? 76.694 -109.813 13.522 1.00 31.39 600 PRO H CA 1
ATOM 13847 C C . PRO H 2 284 ? 75.883 -111.038 13.887 1.00 31.61 600 PRO H C 1
ATOM 13848 O O . PRO H 2 284 ? 74.674 -110.955 14.061 1.00 30.45 600 PRO H O 1
ATOM 13852 N N . ALA H 2 285 ? 76.551 -112.172 13.999 1.00 28.66 601 ALA H N 1
ATOM 13853 C CA . ALA H 2 285 ? 75.874 -113.398 14.347 1.00 26.75 601 ALA H CA 1
ATOM 13854 C C . ALA H 2 285 ? 75.270 -113.245 15.723 1.00 33.32 601 ALA H C 1
ATOM 13855 O O . ALA H 2 285 ? 74.112 -113.563 15.945 1.00 34.19 601 ALA H O 1
ATOM 13857 N N . GLY H 2 286 ? 76.074 -112.733 16.641 1.00 31.35 602 GLY H N 1
ATOM 13858 C CA . GLY H 2 286 ? 75.650 -112.543 18.006 1.00 32.30 602 GLY H CA 1
ATOM 13859 C C . GLY H 2 286 ? 74.575 -111.503 18.090 1.00 32.07 602 GLY H C 1
ATOM 13860 O O . GLY H 2 286 ? 73.578 -111.697 18.758 1.00 35.01 602 GLY H O 1
ATOM 13861 N N . LYS H 2 287 ? 74.786 -110.391 17.405 1.00 30.10 603 LYS H N 1
ATOM 13862 C CA . LYS H 2 287 ? 73.798 -109.334 17.348 1.00 29.76 603 LYS H CA 1
ATOM 13863 C C . LYS H 2 287 ? 72.496 -109.784 16.740 1.00 29.61 603 LYS H C 1
ATOM 13864 O O . LYS H 2 287 ? 71.437 -109.441 17.230 1.00 31.42 603 LYS H O 1
ATOM 13870 N N . ILE H 2 288 ? 72.570 -110.546 15.665 1.00 24.87 604 ILE H N 1
ATOM 13871 C CA . ILE H 2 288 ? 71.364 -110.971 14.993 1.00 24.14 604 ILE H CA 1
ATOM 13872 C C . ILE H 2 288 ? 70.596 -111.966 15.825 1.00 27.76 604 ILE H C 1
ATOM 13873 O O . ILE H 2 288 ? 69.378 -111.963 15.833 1.00 28.94 604 ILE H O 1
ATOM 13878 N N . ALA H 2 289 ? 71.318 -112.822 16.525 1.00 30.01 605 ALA H N 1
ATOM 13879 C CA . ALA H 2 289 ? 70.690 -113.812 17.375 1.00 33.32 605 ALA H CA 1
ATOM 13880 C C . ALA H 2 289 ? 69.944 -113.113 18.480 1.00 31.02 605 ALA H C 1
ATOM 13881 O O . ALA H 2 289 ? 68.884 -113.546 18.899 1.00 30.52 605 ALA H O 1
ATOM 13883 N N . LYS H 2 290 ? 70.507 -112.010 18.942 1.00 27.28 606 LYS H N 1
ATOM 13884 C CA . LYS H 2 290 ? 69.918 -111.275 20.035 1.00 27.01 606 LYS H CA 1
ATOM 13885 C C . LYS H 2 290 ? 68.694 -110.526 19.569 1.00 30.66 606 LYS H C 1
ATOM 13886 O O . LYS H 2 290 ? 67.655 -110.573 20.199 1.00 33.94 606 LYS H O 1
ATOM 13892 N N . ILE H 2 291 ? 68.827 -109.836 18.452 1.00 28.19 607 ILE H N 1
ATOM 13893 C CA . ILE H 2 291 ? 67.717 -109.110 17.869 1.00 26.79 607 ILE H CA 1
ATOM 13894 C C . ILE H 2 291 ? 66.521 -110.002 17.632 1.00 29.83 607 ILE H C 1
ATOM 13895 O O . ILE H 2 291 ? 65.393 -109.586 17.799 1.00 33.03 607 ILE H O 1
ATOM 13900 N N . ARG H 2 292 ? 66.763 -111.237 17.238 1.00 31.50 608 ARG H N 1
ATOM 13901 C CA . ARG H 2 292 ? 65.672 -112.143 16.960 1.00 33.50 608 ARG H CA 1
ATOM 13902 C C . ARG H 2 292 ? 65.006 -112.591 18.239 1.00 35.26 608 ARG H C 1
ATOM 13903 O O . ARG H 2 292 ? 63.819 -112.869 18.260 1.00 36.51 608 ARG H O 1
ATOM 13911 N N . GLU H 2 293 ? 65.784 -112.665 19.307 1.00 36.50 609 GLU H N 1
ATOM 13912 C CA . GLU H 2 293 ? 65.265 -113.049 20.605 1.00 35.20 609 GLU H CA 1
ATOM 13913 C C . GLU H 2 293 ? 64.448 -111.914 21.178 1.00 36.93 609 GLU H C 1
ATOM 13914 O O . GLU H 2 293 ? 63.373 -112.120 21.713 1.00 40.53 609 GLU H O 1
ATOM 13920 N N . TRP H 2 294 ? 64.963 -110.706 21.056 1.00 32.49 610 TRP H N 1
ATOM 13921 C CA . TRP H 2 294 ? 64.256 -109.553 21.555 1.00 31.10 610 TRP H CA 1
ATOM 13922 C C . TRP H 2 294 ? 62.935 -109.344 20.842 1.00 32.39 610 TRP H C 1
ATOM 13923 O O . TRP H 2 294 ? 61.952 -108.982 21.458 1.00 33.71 610 TRP H O 1
ATOM 13934 N N . HIS H 2 295 ? 62.925 -109.554 19.536 1.00 35.21 611 HIS H N 1
ATOM 13935 C CA . HIS H 2 295 ? 61.723 -109.422 18.729 1.00 32.31 611 HIS H CA 1
ATOM 13936 C C . HIS H 2 295 ? 60.661 -110.432 19.125 1.00 32.28 611 HIS H C 1
ATOM 13937 O O . HIS H 2 295 ? 59.481 -110.124 19.166 1.00 29.45 611 HIS H O 1
ATOM 13944 N N . GLN H 2 296 ? 61.096 -111.648 19.405 1.00 33.22 612 GLN H N 1
ATOM 13945 C CA . GLN H 2 296 ? 60.206 -112.701 19.863 1.00 36.88 612 GLN H CA 1
ATOM 13946 C C . GLN H 2 296 ? 59.524 -112.272 21.144 1.00 39.96 612 GLN H C 1
ATOM 13947 O O . GLN H 2 296 ? 58.354 -112.543 21.364 1.00 40.46 612 GLN H O 1
ATOM 13953 N N . LEU H 2 297 ? 60.282 -111.601 21.995 1.00 39.79 613 LEU H N 1
ATOM 13954 C CA . LEU H 2 297 ? 59.771 -111.158 23.271 1.00 40.62 613 LEU H CA 1
ATOM 13955 C C . LEU H 2 297 ? 58.800 -110.010 23.097 1.00 40.87 613 LEU H C 1
ATOM 13956 O O . LEU H 2 297 ? 57.783 -109.942 23.772 1.00 42.47 613 LEU H O 1
ATOM 13961 N N . LEU H 2 298 ? 59.136 -109.098 22.197 1.00 37.55 614 LEU H N 1
ATOM 13962 C CA . LEU H 2 298 ? 58.357 -107.896 21.997 1.00 35.84 614 LEU H CA 1
ATOM 13963 C C . LEU H 2 298 ? 57.106 -108.168 21.179 1.00 37.62 614 LEU H C 1
ATOM 13964 O O . LEU H 2 298 ? 56.150 -107.413 21.231 1.00 39.15 614 LEU H O 1
ATOM 13969 N N . GLN H 2 299 ? 57.117 -109.255 20.426 1.00 42.35 615 GLN H N 1
ATOM 13970 C CA . GLN H 2 299 ? 55.961 -109.644 19.649 1.00 45.69 615 GLN H CA 1
ATOM 13971 C C . GLN H 2 299 ? 54.814 -109.991 20.564 1.00 47.10 615 GLN H C 1
ATOM 13972 O O . GLN H 2 299 ? 53.658 -109.912 20.177 1.00 53.07 615 GLN H O 1
ATOM 13974 N N . ILE H 2 300 ? 55.130 -110.411 21.776 1.00 52.14 616 ILE H N 1
ATOM 13975 C CA . ILE H 2 300 ? 54.095 -110.678 22.756 1.00 60.03 616 ILE H CA 1
ATOM 13976 C C . ILE H 2 300 ? 53.736 -109.402 23.490 1.00 64.66 616 ILE H C 1
ATOM 13977 O O . ILE H 2 300 ? 54.561 -108.830 24.194 1.00 65.81 616 ILE H O 1
ATOM 13982 N N . SER H 2 301 ? 52.496 -108.962 23.328 1.00 62.47 617 SER H N 1
ATOM 13983 C CA . SER H 2 301 ? 52.038 -107.744 23.972 1.00 61.91 617 SER H CA 1
ATOM 13984 C C . SER H 2 301 ? 52.610 -106.514 23.281 1.00 63.56 617 SER H C 1
ATOM 13985 O O . SER H 2 301 ? 52.816 -105.478 23.905 1.00 62.99 617 SER H O 1
ATOM 13987 N N . GLY H 2 302 ? 52.862 -106.639 21.985 1.00 64.97 618 GLY H N 1
ATOM 13988 C CA . GLY H 2 302 ? 53.305 -105.519 21.174 1.00 64.73 618 GLY H CA 1
ATOM 13989 C C . GLY H 2 302 ? 54.333 -104.624 21.830 1.00 64.14 618 GLY H C 1
ATOM 13990 O O . GLY H 2 302 ? 54.472 -103.461 21.467 1.00 62.71 618 GLY H O 1
#

Foldseek 3Di:
DFDEEFEEEEAFAAPQQQVLLQCCQQPVDGDPDPDFDAAKDWDWDWDADPNGIYIYIYMYGGRDPVNCVRNLQVAAPHQEYEYEGEQLDPVRVVCVVVVVVSNCVRYHPNHAYAYEYEPVVPVPRGDHDPVVVCVVCVVPVHYYYYYYSNPGRCSNVRVVVRVVVSVVVVVVVVPDD/DEQQDQDVDQALLVRLVSRLVVVVPPDDYAVPVPDLLSNLVRLLVVLLVLLVLCQFQCQQVVCFGPLVVQQPPPQDADQQAGDDRFWDPSLVSSQVQRADSVPLHHFDPDRVPRSVVVSCVVCVVGLSNLSCQQSVLSSVLSVLSVQLNVCVVVPVVVSVPVCSVVNNVSSVSNVVSCVVNVVVSVDHHDGGDDQAAPTGHDDDPVRQVPRFQRNLLNVLLVRVVDPDHGNNLLVQLLDPVHPVGVVVNVVVCSNVVGDSPVVVSVVVSVVSSVVSPPPD/DFDEEFEEEEAFAWPQQQVLLQCCQQVVDGDPDDDFDQAKDWDWDWDADPNGIYIYIYMYGGRDPVNCVRRLQVAAVHQEYEYEGEQLDVVRVVCVVVVVVSNVPRYHPDHAYAYEYEPVVCVVRGDHDVVVVCVVCVVVVHYYYYYYSNVGPCSNVRVVVSVVVSVVVVVVVVPDD/DEDAFDAPVDQALVVRLCSRLVVLVPDDDYQVVVPCLLSNLVRLLVVLLVVLVLCQFQCQQVVCFGLLVVVFPPVQDADQQAGDDRFWDVSVVSSQVQRADSVPLHHFDPDRVVGSVVVSCVVCVVGLSNLVCQQSVLSSVLSVLSVQLNVCVVPPVPVNVPPSSVVSSVSSVSNVVSCVVNVVSSVDHHDGHDDQAAPTGHDADPVRQVPRFQRNLLNVLLVRVVDPDRGNNLLVQLLDPVHPVRVVVNVVVCSNVVGDSPSVVSVVVSVVSSVVSPVPD/DFDEEFEEEEAFAAPQQQVLLVCCQQVVDGDPDDDFDAAKDWDWDWDADPNGIYIYIYMYGGRDPVNCVRNLQPAAPHQEYEYEGEQLDPVRVVCVVVVVVSNVPSHHPDHAYAYEYEPVVPVVRGDHDVVVVCVVCVVVVHYYYYYYSNPGPCSNVRVVVSVVVSVVVVVVVVVDD/DEDAADAPVDQALVVRLCSRLVSVVPDDDYLPVVPDLLSNLVRLLVVLLVLLVLCVFQCQQVVCFGLLVVQFPPPQDADQQAGDDRFWDPSLVSSQPQRADSVPLHHFDPDRVVGSVVVSCVVCVVGLSNLVCQQSVLVSVLSVLSVQLNVCVVPPCCVNVVPSSVVSSVSSVSNVVSCVVSVVVSVDHDPDGDDQAAPTGHDDDPVRQVPRFQNNLLNVLLVRVVDPDHGNNLLVQLLDPVHPVRNVVNVVVCSNVVGDSPSVVSVVVSVVSSVVSPVPD/DFDEEFEEEEAFAAPQQQVLLQCCQQPVDGDPDPDFDAAKDWDKDWDADPNGIYIYIYMYGGHDPVNCVRNLQVAAVHQEYEYEGELLDPVRVVCVVVVVVSNVPSYHPPHAYAYEYEPVVPVPRRDHPVVVVVVVCVVVPHYYDYYYSPVRRCSNVRVVVSVVVSVVVVVVVVPDD/DEQAFDAPVDQALVVSLVSRLVSLVPDDHYQPQVPDLLSNLVRLLVVLLVLLVLCQFQCQQVVCFGLLVVPFPPVQDADQQAGDDRFWDVSLVSSQVQRADSVPLHHFDPDRVVRSVVVSCVVCVVGLSNLSCQQSVLSSVLSVLSVQLNVCVVVPPCCNVPVSSVVNSVSSVSNVVSCVVNVVSSVDHHDGGDDQAAPTGHDDDPVRQVPRFQRNLLNVLLVRVVDPDHGNNLLVQLLDPVHPVRVVVNVVVCSNVVGDSPVVVSVVVSVVSSVVSPVPD

Radius of gyration: 45.01 Å; Cα contacts (8 Å, |Δi|>4): 2910; chains: 8; bounding box: 122×99×57 Å

Sequence (1831 aa):
EYDYLFKLLLIGDSGVGKSCLLLRFADDTYTESYISTIGVDFKIRTIELDGKTIKLQIWDTAGQERFRTITSSYYRGAHGIIVVYDVTDQESYANVKQWLQEIDRYASENVNKLLVGNKSDLTTKKVVDNTTAKEFADSLGIPFLETSAKNATNVEQAFMTMAAEIKKRMGLEVLFQPLTLLMTSSTSFSETINQWADILKTMEKFDSNPINLLELVKQFNLYVDELAITCEANNVWASTPNLFALYDNSGGEAIHGHAFVPYYKESIVLRRLFTVDPNTFNLSRFAAFEGPCQLYCAAHADSAWVKIQTLLTLGNGIINTLKIIKQAQAFGIDEAVTENLKALKEQFIAFQLAEADIKESLKAPSFAEPNKESEFFYPIDEKALAKMNGYQLATICLEELNSPKPSPLIERILSNKKFWKRINSAFESGVFKGRTDDPAGKIAKIREWHQLLQISGEYDYLFKLLLIGDSGVGKSCLLLRFADDTYTESYISTIGVDFKIRTIELDGKTIKLQIWDTAGQERFRTITSSYYRGAHGIIVVYDVTDQESYANVKQWLQEIDRYASENVNKLLVGNKSDLTTKKVVDNTTAKEFADSLGIPFLETSAKNATNVEQAFMTMAAEIKKRMGLEVLFQKPLTLLMTSSTSFSETINQWADILKTMEKFDSNPINLLELVKQFNLYVDELAITCEANNVWASTPNLFALYDNSGGEAIHGHAFVPYYKESIVLRRLFTVDPNTFNLSRFAAFEGPCQLYCAAHADSAWVKIQTLLTLGNGIINTLKIIKQAQAFGIDEAVTENLKALKEQFIAFQLAEADIKESLKAPSFAEPNKESEFFYPIDEKALAKMNGYQLATICLEELNSPKPSPLIERILSNKKFWKRINSAFESGVFKGRTDDPAGKIAKIREWHQLLQISGEYDYLFKLLLIGDSGVGKSCLLLRFADDTYTESYISTIGVDFKIRTIELDGKTIKLQIWDTAGQERFRTITSSYYRGAHGIIVVYDVTDQESYANVKQWLQEIDRYASENVNKLLVGNKSDLTTKKVVDNTTAKEFADSLGIPFLETSAKNATNVEQAFMTMAAEIKKRMGLEVLFQKPLTLLMTSSTSFSETINQWADILKTMEKFDSNPINLLELVKQFNLYVDELAITCEANNVWASTPNLFALYDNSGGEAIHGHAFVPYYKESIVLRRLFTVDPNTFNLSRFAAFEGPCQLYCAAHADSAWVKIQTLLTLGNGIINTLKIIKQAQAFGIDEAVTENLKALKEQFIAFQLAEADIKESLKAPSFAEPNKESEFFYPIDEKALAKMNGYQLATICLEELNSPKPSPLIERILSNKKFWKRINSAFESGVFKGRTDDPAGKIAKIREWHQLLQISGEYDYLFKLLLIGDSGVGKSCLLLRFADDTYTESYISTIGVDFKIRTIELDGKTIKLQIWDTAGQERFRTITSSYYRGAHGIIVVYDVTDQESYANVKQWLQEIDRYASENVNKLLVGNKSDLTTKKVVDNTTAKEFADSLGIPFLETSAKNATNVEQAFMTMAAEIKKRMGLEVLFQKPLTLLMTSSTSFSETINQWADILKTMEKFDSNPINLLELVKQFNLYVDELAITCEANNVWASTPNLFALYDNSGGEAIHGHAFVPYYKESIVLRRLFTVDPNTFNLSRFAAFEGPCQLYCAAHADSAWVKIQTLLTLGNGIINTLKIIKQAQAFGIDEAVTENLKALKEQFIAFQLAEADIKESLKAPSFAEPNKESEFFYPIDEKALAKMNGYQLATICLEELNSPKPSPLIERILSNKKFWKRINSAFESGVFKGRTDDPAGKIAKIREWHQLLQISG

Secondary structure (DSSP, 8-state):
--SEEEEEEEE-STTSSHHHHHHHHHHS------EE--SEEEEEEEEEETTEEEEEEEEEE--SGGGHHHHGGGTTT-SEEEEEEETT-HHHHHTHHHHHHHHHHHS-TT-EEEEEEE-TT-TTT--S-HHHHHHHHHTTT--EEE--SSS-TTHHHHHHHHHHHHHHHHHHHHH--/--S---TT-SSHHHHHHHHHHHHH-------TT--SHHHHHHHHHHHHHHHHHHHHTTTT-----TTGGG--STT-EETTEE--TTB-HHHHHHHHHPBPTTTSSEEP-GGGHHHHHHHHHH-TTSHHHHHHHHHHHHHHHHHHHHHHHHHHHHT-HHHHHHHHHHHHHHHHHHHHHHHHHHHHHTS-------SS-SSB----HHHHHT--HHHHHHHHHHHTTSSS--HHHHHHHS-GGGHHHHHHHHHTTTTTT-SS-HHHHHHHHHHHHHHHTTT-/--SEEEEEEEEESTTSSHHHHHHHHHHS------EE--SEEEEEEEEEETTEEEEEEEEEE--SGGGHHHHGGGTTT-SEEEEEEETT-HHHHHTHHHHHHHHHHHS-TT-EEEEEEE-TT-TTT--S-HHHHHHHHHTTT--EEE-BTTTTBTHHHHHHHHHHHHHHHHHHHHH--/---PPP--S-SSHHHHHHHHHHHHH-------TT--HHHHHHHHHHHHHHHHHHHHHTTTT-----TTGGG--STT-EETTEE--TTB-HHHHHHHHHPBPTTTSSEEP-GGGHHHHHHHHHH-TTSHHHHHHHHHHHHHHHHHHHHHHHHHHHH--HHHHHHHHHHHHHHHHHHHHHHHHHHHHHHS-------SS-SSB----HHHHHT--HHHHHHHHHHHTTSSS--HHHHHHHS-TTSHHHHHHHHHTTTTTT-SS-HHHHHHHHHHHHHHHTTT-/--SEEEEEEEE-STTSSHHHHHHHHHHS------EE--SEEEEEEEEEETTEEEEEEEEEE--SGGGHHHHGGGTTT-SEEEEEEETT-HHHHHTHHHHHHHHHHHS-TT-EEEEEEE-TT-TTT--S-HHHHHHHHHTTT--EEE--SSS-TTHHHHHHHHHHHHHHHHHHHHH--/---PPP-TT-SSHHHHHHHHHHHHH-------TTS-HHHHHHHHHHHHHHHHHHHHHTTTT-----TTGGG--STT-EETTEE--TTB-HHHHHHHHHPBPTTTSSEEP-GGGHHHHHHHHHH-TTSHHHHHHHHHHHHHHHHHHHHHHHHHHHH-THHHHHHHHHHHHHHHHHHHHHHHHHHHHHTS-------SS-SSB----HHHHHT--HHHHHHHHHHHTTSSS--HHHHHHHH-GGGHHHHHHHHHTTTTTT-SS-HHHHHHHHHHHHHHHHTT-/--SEEEEEEEEESTTSSHHHHHHHHHHS------EE--SEEEEEEEEEETTEEEEEEEEEE--SGGGHHHHGGGTTT-SEEEEEEETT-HHHHHTHHHHHHHHHHHS-TT-EEEEEEE-TT-TTT--S-HHHHHHHHHTTT--EEE-BTTTTBTHHHHHHHHHHHHHHHHHHHHH--/---PPP--S-SSHHHHHHHHHHHHH-------TT--SHHHHHHHHHHHHHHHHHHHHTTTT-----TTGGG--STT-EETTEE--TTB-HHHHHHHHHPBPTTTSSEEP-GGGHHHHHHHHHH-TTSHHHHHHHHHHHHHHHHHHHHHHHHHHHHT-HHHHHHHHHHHHHHHHHHHHHHHHHHHHHHS-------SS-SSB----HHHHHT--HHHHHHHHHHHTTSSS--HHHHHHHT-TTTHHHHHHHHHTTTTTT-SS-HHHHHHHHHHHHHHHTTT-

Organism: Homo sapiens (NCBI:txid9606)

GO terms:
  GO:0034045 phagophore assembly site membrane (C, IDA)
  GO:0005525 GTP binding (F, IDA)
  GO:0005737 cytoplasm (C, EXP)
  GO:0016020 membrane (C, EXP)
  GO:0003924 GTPase activity (F, EXP)
  GO:0003925 G protein activity (F, IMP)
  GO:2000785 regulation of autophagosome assembly (P, IMP)
  GO:0007030 Golgi organization (P, IMP)
  GO:0033116 endoplasmic reticulum-Golgi intermediate compartment membrane (C, TAS)
  GO:0000139 Golgi membrane (C, TAS)
  GO:0005789 endoplasmic reticulum membrane (C, TAS)
  GO:0005829 cytosol (C, TAS)
  GO:0030133 transport vesicle (C, TAS)
  GO:0005794 Golgi apparatus (C, IDA)
  GO:0005515 protein binding (F, IPI)
  GO:0005783 endoplasmic reticulum (C, IDA)
  GO:0019068 virion assembly (P, IGI)
  GO:1903020 positive regulation of glycoprotein metabolic process (P, IGI)
  GO:0006888 endoplasmic reticulum to Golgi vesicle-mediated transport (P, IGI)
  GO:0070062 extracellular exosome (C, HDA)